Protein 6G7C (pdb70)

Solvent-accessible surface area: 114208 Å² total; per-residue (Å²): 118,133,71,144,58,32,95,100,25,4,34,112,0,0,102,31,0,21,128,115,32,35,91,45,20,6,0,5,22,0,32,4,22,1,11,9,31,63,24,109,74,53,29,165,62,40,90,61,62,94,0,100,66,79,50,33,71,71,110,81,18,83,108,3,118,71,31,19,131,78,37,81,66,28,1,5,110,113,0,4,106,21,2,18,134,23,41,32,15,0,18,0,2,35,0,0,2,60,0,0,106,104,44,65,42,36,82,1,3,96,2,3,14,81,31,0,25,84,3,0,151,109,25,81,49,0,94,120,14,10,12,57,93,35,41,58,1,17,15,104,93,0,47,138,88,48,130,70,40,48,136,57,0,34,94,66,31,44,123,89,49,10,37,25,0,2,43,4,0,19,92,84,3,63,140,38,182,52,57,56,48,58,6,60,0,8,6,11,1,0,51,3,1,32,94,68,54,8,110,5,0,1,105,9,16,16,46,52,7,70,75,23,0,63,110,44,24,3,56,130,3,17,41,27,13,7,98,123,2,81,71,78,10,122,96,120,37,38,97,96,108,207,33,8,95,109,4,5,31,110,0,0,108,62,7,16,113,127,51,36,87,39,18,4,1,4,18,0,26,7,18,4,14,11,24,52,33,112,74,56,32,149,58,61,94,63,76,80,8,97,64,81,41,35,58,68,116,77,28,32,110,21,57,42,35,13,121,76,37,81,54,23,6,2,111,133,0,8,98,16,6,8,136,21,34,18,14,0,46,0,3,33,5,0,2,53,0,0,86,58,54,29,48,40,70,0,5,113,4,1,10,81,30,0,23,79,5,0,149,110,22,82,46,0,104,119,16,9,13,61,98,23,46,74,3,16,21,102,81,0,36,169,82,86,83,34,48,132,64,2,47,116,99,51,62,121,103,43,3,41,24,0,1,47,10,0,25,56,72,0,50,103,47,191,76,45,38,51,50,3,61,0,16,17,14,3,0,57,13,0,32,125,69,48,13,127,33,0,1,118,27,22,15,52,39,10,90,75,17,0,53,122,38,18,5,49,132,2,11,42,25,10,19,107,160,5,101,91,75,40,117,224,75,66,90,91,54,4,28,152,8,0,91,61,1,11,117,129,41,32,93,25,17,7,0,3,32,0,32,5,22,6,9,9,38,78,33,102,85,46,24,154,61,43,102,62,62,94,2,78,70,81,35,35,63,81,114,72,26,97,84,10,111,78,31,20,139,73,38,79,55,34,8,3,93,104,0,4,98,10,1,16,128,28,34,19,15,0,21,0,2,29,0,0,0,56,0,0,111,98,48,64,48,34,69,0,6,116,4,2,13,80,22,0,27,90,10,1,156,116,24,78,40,0,106,135,9,9,10,58,106,27,45,63,4,23,30,98,80,0,53,178,87,92,74,48,42,128,66,2,42,113,80,36,60,119,93,35,6,49,35,0,1,50,9,0,28,103,85,9,58,153,46,188,45,44,42,53,84,8,60,0,9,20,14,2,0,54,6,1,32,109,66,54,12,89,13,0,0,102,15,21,10,56,38,8,67,43,19,0,55,98,51,25,2,46,123,3,6,42,21,5,17,104,142,3,94,80,77,26,122,140,194,75,38,93,86,53,5,33,130,9,0,99,94,3,16,113,150,32,35,87,41,10,8,0,5,34,0,23,4,22,6,14,10,41,49,30,62,17,29,21,100,59,63,74,75,62,84,6,105,80,78,49,30,80,82,118,106,24,93,114,17,117,64,25,9,128,80,33,84,67,25,4,3,94,101,0,6,115,15,2,35,133,22,40,22,10,0,28,0,0,40,2,0,1,58,0,0,112,107,46,58,38,43,74,0,5,96,5,2,4,85,20,0,18,78,6,2,84,119,22,58,46,0,42,116,7,6,18,58,100,29,51,54,2,20,22,96,87,0,38,151,78,30,64,161,88,48,80,127,53,3,42,97,59,27,8,34,56,20,5,42,28,0,2,44,12,0,25,98,91,3,63,149,35,201,39,41,36,54,71,9,58,1,7,24,20,1,0,87,3,1,56,94,55,52,13,118,5,0,1,45,5,11,6,52,51,7,55,68,22,0,65,112,49,28,2,53,136,3,10,42,23,6,11,110,134,3,89,88,85,10,140,152,72,202,50,32,84,123,26,1,42,94,0,0,99,47,2,12,136,119,37,32,85,45,18,10,0,4,18,0,32,4,23,0,6,13,25,50,27,114,74,44,23,181,60,51,93,67,72,93,1,104,75,79,46,32,50,63,117,81,17,79,98,9,105,67,34,21,139,81,39,81,67,28,2,4,108,108,0,6,117,19,2,33,123,23,39,31,14,1,30,0,3,36,1,0,1,62,0,0,104,110,40,58,45,40,71,0,1,97,1,2,13,63,26,1,18,83,6,0,155,118,30,74,50,0,102,126,11,8,20,61,94,25,38,69,3,15,27,102,81,0,34,104,87,39,82,154,73,170,58,11,27,48,34,17,123,67,2,48,130,73,40,62,153,96,43,12,42,14,0,1,42,15,0,18,94,85,8,59,157,57,194,56,41,32,53,62,6,21,3,8,0,4,1,0,46,7,1,34,120,64,55,7,61,28,0,2,73,3,9,15,49,54,7,74,64,28,0,58,121,29,19,0,56,127,2,15,29,24,13,9,85,100,0,90,79,66,5,95,86,150,39,62,109,90,98,201,41,7,102,104,9,4,32,99,1,0,98,51,1,15,124,136,48,35,88,38,19,4,0,3,20,0,34,6,19,2,9,8,18,49,35,122,68,36,28,144,52,71,88,66,68,92,2,121,71,89,45,44,47,71,124,90,15,67,82,17,119,74,28,14,126,88,34,89,54,30,4,2,116,119,0,6,114,16,4,27,138,21,34,16,17,0,30,0,3,30,2,0,0,59,0,0,98,110,48,57,56,41,61,0,6,109,3,1,15,63,31,0,23,82,4,1,140,112,25,95,39,0,95,129,7,8,20,66,92,29,38,71,6,13,27,99,72,0,37,166,78,55,120,94,40,36,146,63,2,56,127,71,65,68,122,96,46,7,49,15,0,2,54,22,0,23,105,98,8,62,136,44,187,58,49,35,54,69,6,61,3,5,20,13,2,0,61,17,1,38,136,70,57,10,120,18,0,5,109,15,10,10,50,40,6,48,68,18,0,70,103,27,21,0,72,124,2,12,26,24,10,12,105,130,4,77,97,87,6,100,260,77,54,100,106,67,2,39,150,6,0,96,80,0,14,104,135,42,41,89,34,28,5,0,2,18,0,26,7,30,4,17,9,17,47,30,96,81,51,30,165,31,60,92,71,68,106,0,113,55,88,54,45,57,82,122,95,25,87,70,10,142,84,30,18,130,71,21,84,76,44,5,5,85,116,0,8,109,19,5,49,156,41,30,34,10,0,42,0,5,20,1,0,0,39,0,0,107,104,66,55,42,55,56,0,20,131,3,0,27,74,22,0,32,86,2,6,158,84,22,100,49,0,103,148,13,12,18,64,97,30,49,58,2,11,13,95,85,1,58,176,103,77,90,43,45,130,62,3,44,122,77,26,67,131,98,43,4,37,26,0,0,39,7,0,20,99,95,8,49,154,53,180,48,46,51,51,74,7,54,0,10,12,9,3,0,55,3,1,33,113,76,50,13,99,34,0,2,95,11,18,13,66,45,8,62,65,15,0,63,106,42,23,2,60,138,2,11,32,20,7,13,92,138,3,91,84,75,9,108,248,79,43,87,105,64,6,28,128,7,0,92,73,2,19,134,174,50,37,86,28,21,14,0,4,23,1,29,5,19,8,14,12,31,79,37,109,71,50,36,169,60,49,95,60,60,90,3,97,68,76,48,22,60,77,122,69,28,75,101,4,132,76,34,21,129,71,33,74,82,22,2,5,93,118,0,4,120,16,6,10,135,19,31,15,15,0,34,0,1,24,3,0,6,28,0,0,49,76,42,50,66,26,54,0,13,100,6,0,12,82,26,0,26,70,3,5,139,106,29,72,43,0,111,119,12,8,10,59,88,28,48,72,3,19,23,114,88,0,54,116,67,77,75,43,39,121,39,2,46,123,64,29,65,146,90,42,11,49,22,0,1,41,2,0,25,33,68,4,64,114,52,185,50,48,39,50,52,6,62,1,3,18,13,1,0,64,4,1,39,115,71,50,17,109,22,0,2,130,5,10,12,56,44,5,79,49,22,0,58,100,39,26,1,45,137,5,8,37,22,4,14,90,150,4,91,90,71,36,130,103,150,35,55,75,97,105,172,24,8,87,82,12,4,36,122,2,0,91,60,0,15,122,120,31,42,106,31,17,4,0,4,16,0,36,6,19,9,6,8,27,58,36,118,68,47,30,163,39,64,80,61,65,101,3,116,64,80,41,32,63,76,120,64,46,94,83,6,105,70,32,14,141,64,38,83,62,33,1,3,112,99,0,2,86,6,3,20,138,29,39,20,19,0,24,0,0,29,2,0,1,63,0,0,103,107,60,61,46,41,68,1,5,102,2,1,19,59,34,0,14,77,9,1,130,112,15,78,41,0,87,128,8,10,17,53,95,43,36,65,4,20,20,67,49,0,39,87,82,81,92,41,46,137,38,1,41,83,66,36,60,137,106,32,14,50,23,0,1,40,10,0,18,65,49,7,58,97,45,177,54,57,42,52,83,4,65,1,11,11,10,2,0,63,1,1,28,105,84,45,5,88,16,0,0,126,27,17,14,58,40,7,79,61,19,0,75,112,58,28,2,58,142,3,11,38,25,5,13,94,138,1,87,94,67,15,116,122,105,125,58,155,62,27,101,103,23,2,42,133,0,0,110,49,0,12,143,101,29,30,89,39,13,9,0,5,29,0,31,6,21,3,8,8,40,48,30,115,74,54,18,164,34,61,101,74,73,97,1,98,62,87,41,30,62,75,118,82,12,69,70,8,130,66,32,19,135,80,36,85,65,26,3,3,99,122,0,4,99,10,2,30,128,23,34,27,10,0,36,0,1,39,3,0,1,61,0,0,106,130,41,66,43,33,76,0,6,104,3,2,11,72,20,0,18,77,4,1,155,110,20,87,53,0,93,138,11,9,15,53,88,26,51,71,3,12,30,100,90,0,46,167,89,89,99,40,58,124,59,0,37,98,74,48,65,132,104,46,17,38,25,0,2,46,3,0,17,95,96,11,82,151,53,189,47,51,36,56,65,7,63,1,10,18,11,4,0,68,1,3,50,98,60,66,14,122,20,0,2,96,18,16,16,58,26,3,76,43,25,0,55,106,49,26,4,49,134,4,12,38,21,6,8,97,151,3,89,86,90,5,98

Radius of gyration: 57.13 Å; Cα contacts (8 Å, |Δi|>4): 2714; chains: 10; bounding box: 123×148×170 Å

InterPro domains:
  IPR010657 ImpA, N-terminal [PF06812] (13-111)
  IPR017739 Type VI secretion system-associated, VCA0119 [PF16989] (229-471)
  IPR017739 Type VI secretion system-associated, VCA0119 [TIGR03362] (7-473)

Sequence (2342 aa):
SNDRAWRQTQLKVAELLIERQPEVAVGYRLRRHAVWAGITAVPMSGAGNKTPLAPMSADMVDEYRAAMNAPDQGLWQRIEQSLTLAPYWFEGHRLSAEVAEKLGFGAVAQAIAEELGTFLQRLPALRELAFSDGSPFLSPECSRWLQGLAEEVAQRHGEQGIAAALALLDERIAQLKEPRDRFHALLVQAELLAQEGMEALARQHYQHLWQEASRLGLSHWEPGLVNRLESLAADVDSSNDRAWRQTQLKVAELLIERQPEVAVGYRLRRHAVWAGITAVPMSGAGNKTPLAPMSADMVDEYRAAMNAPDQGLWQRIEQSLTLAPYWFEGHRLSAEVAEKLGFGAVAQAIAEELGTFLQRLPALRELAFSDGSPFLSPECSRWLGLAEEVAQRHGEQGIAAALALLDERIAQLKEPRDRFHALLVQAELLAQEGMEALARQHYQHLWQEASRLGLSHWEPGLVNRLESLAARAWRQTQLKVAELLIERQPEVAVGYRLRRHAVWAGITAVPMSGAGNKTPLAPMSADMVDEYRAAMNAPDQGLWQRIEQSLTLAPYWFEGHRLSAEVAEKLGFGAVAQAIAEELGTFLQRLPALRELAFSDGSPFLSPECSRWLGLAEEVAQRHGEQGIAAALALLDERIAQLKEPRDRFHALLVQAELLAQEGMEALARQHYQHLWQEASRLGLSHWEPGLVNRLESLAADRAWRQTQLKVAELLIERQPEVAVGYRLRRHAVWAGITAVPMSGAGNKTPLAPMSADMVDEYRAAMNAPDQGLWQRIEQSLTLAPYWFEGHRLSAEVAEKLGFGAVAQAIAEELGTFLQRLPALRELAFSDGSPFLSPECSRWLQPGLAEEVAQRHGEQGIAAALALLDERIAQLKEPRDRFHALLVQAELLAQEGMEALARQHYQHLWQEASRLGLSHWEPGLVNRLESLAANDRAWRQTQLKVAELLIERQPEVAVGYRLRRHAVWAGITAVPMSGAGNKTPLAPMSADMVDEYRAAMNAPDQGLWQRIEQSLTLAPYWFEGHRLSAEVAEKLGFGAVAQAIAEELGTFLQRLPALRELAFSDGSPFLSPECSRWLQPGIGEAGLAEEVAQRHGEQGIAAALALLDERIAQLKEPRDRFHALLVQAELLAQEGMEALARQHYQHLWQEASRLGLSHWEPGLVNRLESLAADVDSSNDRAWRQTQLKVAELLIERQPEVAVGYRLRRHAVWAGITAVPMSGAGNKTPLAPMSADMVDEYRAAMNAPDQGLWQRIEQSLTLAPYWFEGHRLSAEVAEKLGFGAVAQAIAEELGTFLQRLPALRELAFSDGSPFLSPECSRWLQGLAEEVAQRHGEQGIAAALALLDERIAQLKEPRDRFHALLVQAELLAQEGMEALARQHYQHLWQEASRLGLSHWEPGLVNRLESLAARAWRQTQLKVAELLIERQPEVAVGYRLRRHAVWAGITAVPMSGAGNKTPLAPMSADMVDEYRAAMNAPDQGLWQRIEQSLTLAPYWFEGHRLSAEVAEKLGFGAVAQAIAEELGTFLQRLPALRELAFSDGSPFLSPECSRWLGLAEEVAQRHGEQGIAAALALLDERIAQLKEPRDRFHALLVQAELLAQEGMEALARQHYQHLWQEASRLGLSHWEPGLVNRLESLAARAWRQTQLKVAELLIERQPEVAVGYRLRRHAVWAGITAVPMSGAGNKTPLAPMSADMVDEYRAAMNAPDQGLWQRIEQSLTLAPYWFEGHRLSAEVAEKLGFGAVAQAIAEELGTFLQRLPALRELAFSDGSPFLSPECSRWLGLAEEVAQRHGEQGIAAALALLDERIAQLKEPRDRFHALLVQAELLAQEGMEALARQHYQHLWQEASRLGLSHWEPGLVNRLESLAADVDSSNDRAWRQTQLKVAELLIERQPEVAVGYRLRRHAVWAGITAVPMSGAGNKTPLAPMSADMVDEYRAAMNAPDQGLWQRIEQSLTLAPYWFEGHRLSAEVAEKLGFGAVAQAIAEELGTFLQRLPALRELAFSDGSPFLSPECSRWLGLAEEVAQRHGEQGIAAALALLDERIAQLKEPRDRFHALLVQAELLAQEGMEALARQHYQHLWQEASRLGLSHWEPGLVNRLESLAASSNDRAWRQTQLKVAELLIERQPEVAVGYRLRRHAVWAGITAVPMSGAGNKTPLAPMSADMVDEYRAAMNAPDQGLWQRIEQSLTLAPYWFEGHRLSAEVAEKLGFGAVAQAIAEELGTFLQRLPALRELAFSDGSPFLSPECSRWLGLAEEVAQRHGEQGIAAALALLDERIAQLKEPRDRFHALLVQAELLAQEGMEALARQHYQHLWQEASRLGLSHWEPGLVNRLESLAA

Nearest PDB structures (foldseek):
  6g7c-assembly1_E  TM=1.004E+00  e=1.203E-33  Aeromonas hydrophila subsp. hydrophila ATCC 7966
  6g7c-assembly1_A  TM=6.457E-01  e=1.655E-28  Aeromonas hydrophila subsp. hydrophila ATCC 7966
  6g7c-assembly1_C  TM=6.228E-01  e=1.190E-28  Aeromonas hydrophila subsp. hydrophila ATCC 7966
  6g7c-assembly1_H  TM=6.199E-01  e=2.913E-28  Aeromonas hydrophila subsp. hydrophila ATCC 7966
  6g7b-assembly2_A  TM=9.963E-01  e=7.318E-18  Aeromonas hydrophila subsp. hydrophila ATCC 7966

Foldseek 3Di:
DVCVVVLVVLLVQLVVVCVVPVLDAPSVLSLLCSQPVVPDADADADDQQAGAADDDPVVVVVVLVVCLVPADPVSLVVLSVVCSVGVLQCVSLQSNLSSCVVVVSPVNSVNSQVSVVVSCVNHVVQQRHDHNVRAHSCHLVNVVVNAVQLNVQVVCCNVPNLVSSVVVLVVVCVDDPDVVSVLVSLLSVLVSCVVVPPLVVSLVSLVCSLVVCVVVVCCVPPVVVNVVSVVSND/DDDDDDLVSNLVVLVVVLVVVCVVPVLDAVSVLSLLCSALVVPQADADADPQQEHAADDPDPVVVVVLVVCLLPDDPVSLVVLSVVCRVDVLQLVSLQVNLSRCVLVPNVVNSVSSLVSVVVSCVNHVCLCRHCYPVSHHSADPVSVVVVPLLVPLVVLCVVPNLVRSVSVLVSVLSPDPDPVVVLVSLLSNLVSCVVNPVLVVSLVSLVVNLVVCVVVPCCVPVVVSNVVSVVRHD/DVVLVVLVVQLVCCCVVPVLDAVSLLSLLCSQPVVCQDDADADDQQEHAAADPDPVVVVVLVVCLVPDDVVSLVVLSVVCRVSVQQCVSLQSNLSSCVVVVSNVNNVRSLVSVVVSCVNVVSQQSHCYDVNHHSADPVVVVVCDLLVVLVVCCVVPNPVVSVVVLVVVLVPDDDPVVNLVSLVSVLVSCVVNPVLQVSLVSLVVSLVVCVVVPCCVPPVVCNVVSVVSND/DLVVLVVLVVQLCVVCVVPVLDCPSVLSLLCSQQVVDPADADADDQAEHAAADDPPVVVVVLVVCLVPDDPVSLVVLSVVCSPVVLQLVSLVSNLSRCVVVVSVVNSVVSLVSVLVRCLSHVCLQRHHYNVGHHSAHPVNLVSNDDVLLVVLVVVCRSHNVVRSVVVLVVVVVPDDDVVRVLVSVVSVLVSVVVVPPLPVSLVVLVVSLVVCVVVVCCVPVVVVNVVSVVSND/DLVVVLVVLLVVLVVVCVVPVLDAPSLLSLLCSQCVPPDADADADVQLAHQAAADDVVVVVVLVVCQVPADPVSLVVLVVVCSVVVLQLVSLQVNLSRCVVNPRNVNSVNSLVSVVVVCVSYVSQQRHHYNVNHHSADPVSVLSNDDDDVLCVVLVVLVVVCVVDNLVVSVVVLVVVLVPDDDPVVVLSSLLSVLVSCVVVPNLPVSLVSLVVSLCVVVVVVCCVPVVVVNVVSVVSND/DDADDPLVSNLVVLLVVLCVVCVPPVLDAPSLLSLLCSQLVPPDADADADPQQEHAADDDDPVVVVVLVVCQVPDDVVSLVVLSVVCSVPVLQLVSLVSNLSSCVVVPSNVNSVNSLVSVVVSCVSYVSLQSHDYNVRHRSADPVNVVVNHPLCPVLVVVCVPDHLVVSVVVLVVVVVDDPDVVVVLVSLVSVLVSCCVVPVVPVNLVSLVVSLVVCVVVPCCVPVVVSNVVSVVSND/DCVLVVQVVQLVCLCVVPVQALCSPLSNLCSQPVVPLDDADDDDQQAGAADDDDPVVVVVLVVCLVPQDPVNLVVLSVCCRVPVLQCVSLQSNLSSCVPVPSPSHNLRSLVSVVVVCVRDVPQQSHHHNVRHHSQDPVNVVVRPVLVVLVVVCVPDNLVRSVVSLVVVLVPDDDVVVVLVSLLSVLVSCVVNPNLVVSLVSLVVVLVVCVVVPCCVPPNVCNVVSVVSND/DVVLVVLVVVLVVVCVVDPLALPSLLSLLCSQCVVDQADADADDQQAHAADDDDPVVVVVLVVCQVPADPVSLVVLSVSCSVRVLQLVSLCSNLSRCLVVPSPSNNVSSLVSVVVVCVNHVVLQRHDYNVNHRSQDPVNVCVVPLLVVLVVVCVVPNLVVSVVSLVSVVVVDDDPVVVLVSLLSVLVNVVVVVVLPVSLVSLVVSLVVCVVVPCCVPVVVVSVVSVVSND/DDADDDLVRNLVVLLVQLVVVCVVPVLDAVSVLSLLCSAQVVPQADADDDPQQEHQADDDDPVVVVVLVPCLVPLDPVSLVVLSVVCNVVVLQLVSLQSNLSSCVVVPSNVNSVNSLVSVVVSCVNHVVLQSHAYNVRHHSADVVSVVVNPLLVVLVVCCVPPHLVRSVVVLVVVLVPDPDPVVNLVSLLSVLVSCVVVPNLPVSLVSLVVSLVVCVVVPCCVPPVVSNVVSVVSND/DVVLVVVLVVLLVQLVVVCVVPVLDQPSVLSNLCSQQVVDDADADAPDPQEHAADDDDPVVVVVLVVCLVPDDPVSLVVLSVVCSVVVLQLVSLQSSLSRCVVVPSPVNSVVSLVSVVVRCVNHVVQCAHPYNVRHHSADPVRVVVHPLLCVLLVCVVPPNNVVSVVVLVVVVVVDDDVVSVLVSLVSVLVSCCVVVDLDVSLVSLVVNLCVVVVVVCCVPVVVVNVVSVVSND

B-factor: mean 99.33, std 31.74, range [35.68, 262.13]

Organism: Aeromonas hydrophila subsp. hydrophila (strain ATCC 7966 / DSM 30187 / BCRC 13018 / CCUG 14551 / JCM 1027 / KCTC 2358 / NCIMB 9240 / NCTC 8049) (NCBI:txid380703)

Secondary structure (DSSP, 8-state):
-HHHHHHHHHHHHHHHHHHS-TT-HHHHHHHHHHHHSS--S-----TTSB-S-----HHHHHHHHHHTTS--HHHHHHHHHHHHHSTT-HHHHHHHHHHHHHTT-HHHHHHHHHHHHHHHHHSGGGGG-B-TT--BSS-HHHHHHT---HHHHHHHHHHS-HHHHHHHHHHHHTS--SHHHHHHHHHHHHHHHHHTT-HHHHHHHHHHHHHHHHHHTGGGT-HHHHHHHHHHT-/-----SHHHHHHHHHHHHHHHHHH-TT-SHHHHHHHHHHHTT--SPPP--SSSB-S-PPP-HHHHHHHHHHTSS--HHHHHHHHHHHHHSTT-HHHHHHHHHHHHHTT-HHHHHHHHHHHHHHHHHSGGGGT-B-TTS-BSS-SHHHHT---TTHHHHHHHHS-HHHHHHHHHHHHHT--SHHHHHHHHHHHHHHHHHHT-HHHHHHHHHHHHHHHHHHTTTSSSHHHHHHHHTS--/-HHHHHHHHHHHHHHHHHH-TT-THHHHHHHHHHTSS--S-----GGGEES-----HHHHHHHHHHTTS--HHHHHHHHHHHTTSTT-HHHHHHHHHHHHHHT-HHHHHHHHHHHHHHHHH-GGGGT-EETT--BSS-HHHHHHH----SSHHHHHHHHHHHHHS-HHHHHHHHHHHHTT---HHHHHHHHHHHHHHHHTTT-HHHHHHHHHHHHHHHHHHTGGGSSHHHHHHHHHHT-/----SSHHHHHHHHHHHHHHHHHS-TT-THHHHHHHHHHHTT--SPPP--SSSB-S-PPP-HHHHHHHHHHSSS--HHHHHHHHHHHHH-TT-HHHHHHHHHHHHHHT-HHHHHHHHHHHHHHHHH-THHHH-B-TTS-BSS-TTTTTTT--HHHHHHHHTTSS-HHHHHHHHHHHHTS---HHHHHHHHHHHHHHHHHHT-HHHHHHHTHHHHHHHHHHTTTSSSHHHHHHHHHTT-/-----SHHHHHHHHHHHHHHHHHS-TT-HHHHHHHHHHHHSS--SPPP--TTSB-S-----HHHHHHHHHGGGS--HHHHHHHHHHHHHSTT-THHHHHHHHHHHHHT-HHHHHHHHHHHHHHHHH-THHHH-B-TTS-BSS-HHHHHT---HHHHHHHHHHS-HHHHHHHHHHHHHT--SHHHHHHHHHHHHHHHHHHT-HHHHHHHHHHHHHHHHHHTGGGS-HHHHHHHHHH--/--STTHHHHHHHHHHHHHHHH-TT-THHHHHHHHHHHTS--S----TTTS--SPPPP-HHHHHHHHHHTTS--HHHHHHHHHHHHH-TT-HHHHHHHHHHHHHTT-HHHHHHHHHHHHHHHTT-GGGGT-B-TTS-BSS-HHHHH----TTTHHHHHHSS-HHHHHHHHHHHHTT--SHHHHHHHHHHHHHHHHTTT-SHHHHHHHHHHHHHHHTTTGGGS-HHHHHHHHHHH-/-HHHHHHHHHHHHHHHS-TT-SHHHHHHHHHHHTT--SPPP--TTSB-SS--S-HHHHHHHHHTSSS--HHHHHHHHHHHHHSTT-TTHHHHHHHHHHHTT-HHHHHHHHHHHHHHHHH-THHHH-B-SSS-BSS-HHHHTT--HHHHHHHHHHHS-HHHHHHHHHHHHHT--SHHHHHHHHHHHHHHHHHTT-HHHHHHHHHHHHHHHHTTTGGGS-HHHHHHHHHHH-/--HHHHHHHHHHHHHHHT-TT-HHHHHHHHHHHHTT--SPPP--SSS--SS--S-HHHHHHHHHHTTS--HHHHHHHHHHHHH-TT-HHHHHHHHHHHHHTT-HHHHHHHHHHHHHHHTTSGGGGT-B-TTS-BSS-HHHHHHT---HHHHHHHHHHHS-STTHHHHHHHHHTS--SHHHHHHHHHHHHHHHHHHT-HHHHHHHHHHHHHHHHHTTTTSS-HHHHHHHHHTT-/--HHHHTHHHHTHHHHS-TT-SSTTHHHHHHHSSS--SPPP--TTSB-S-----HHHHHHHHTTSSS--TTTHHHHHTHHHHSTT--SHHHHTHHHHHHHS-HHHHTTTSSHHHHHTTT-GGGSS-B-TTS-BSS-TTHHHH---HHHHHHHHHHS-HHHHHHHHHHHHTT---HHHHHHHHHHHHHHHHHHT-HHHHHHHHHHHHHHHHTTTTTTSSHHHHHHHHHHH-/-TTHHHHTTTHHHHHHH-SS-THHHHHHHHHHHSS--SPPP--TTSB-SSPPP-HHHHHHHHHTTSS--HHHHHHHHHTTTSSTT-TTHHHHHHHHHHHSS-HHHHSTTHHHHTTHHHHSTTGGG-B-TTS-BSS-HHHHHT--HHHHHHHHHHHS-HHHHHHHHHHHHTT--SHHHHHHHHHHHHHHHHTTT-HHHHHHHTTTTHHHHHTTTTTTSSHHHHHHHHSS--

Structure (mmCIF, N/CA/C/O backbone):
data_6G7C
#
_entry.id   6G7C
#
_cell.length_a   70.034
_cell.length_b   202.076
_cell.length_c   139.013
_cell.angle_alpha   90.00
_cell.angle_beta   90.72
_cell.angle_gamma   90.00
#
_symmetry.space_group_name_H-M   'P 1 21 1'
#
loop_
_atom_site.group_PDB
_atom_site.id
_atom_site.type_symbol
_atom_site.label_atom_id
_atom_site.label_alt_id
_atom_site.label_comp_id
_atom_site.label_asym_id
_atom_site.label_entity_id
_atom_site.label_seq_id
_atom_site.pdbx_PDB_ins_code
_atom_site.Cartn_x
_atom_site.Cartn_y
_atom_site.Cartn_z
_atom_site.occupancy
_atom_site.B_iso_or_equiv
_atom_site.auth_seq_id
_atom_site.auth_comp_id
_atom_site.auth_asym_id
_atom_site.auth_atom_id
_atom_site.pdbx_PDB_model_num
ATOM 1 N N . SER A 1 21 ? -22.842 8.309 161.856 1.00 124.65 229 SER A N 1
ATOM 2 C CA . SER A 1 21 ? -23.238 6.879 161.663 1.00 125.86 229 SER A CA 1
ATOM 3 C C . SER A 1 21 ? -23.237 6.406 160.196 1.00 128.77 229 SER A C 1
ATOM 4 O O . SER A 1 21 ? -23.284 5.203 159.957 1.00 137.97 229 SER A O 1
ATOM 7 N N . ASN A 1 22 ? -23.185 7.312 159.214 1.00 126.50 230 ASN A N 1
ATOM 8 C CA . ASN A 1 22 ? -23.137 6.866 157.808 1.00 125.14 230 ASN A CA 1
ATOM 9 C C . ASN A 1 22 ? -21.723 6.392 157.450 1.00 116.27 230 ASN A C 1
ATOM 10 O O . ASN A 1 22 ? -21.559 5.411 156.728 1.00 113.34 230 ASN A O 1
ATOM 15 N N . ASP A 1 23 ? -20.704 7.066 157.983 1.00 114.67 231 ASP A N 1
ATOM 16 C CA . ASP A 1 23 ? -19.311 6.643 157.763 1.00 110.30 231 ASP A CA 1
ATOM 17 C C . ASP A 1 23 ? -19.012 5.298 158.456 1.00 107.25 231 ASP A C 1
ATOM 18 O O . ASP A 1 23 ? -17.865 4.890 158.555 1.00 103.41 231 ASP A O 1
ATOM 23 N N . ARG A 1 24 ? -20.056 4.643 158.966 1.00 108.32 232 ARG A N 1
ATOM 24 C CA . ARG A 1 24 ? -19.961 3.284 159.473 1.00 106.78 232 ARG A CA 1
ATOM 25 C C . ARG A 1 24 ? -19.802 2.448 158.219 1.00 100.29 232 ARG A C 1
ATOM 26 O O . ARG A 1 24 ? -18.745 1.846 157.996 1.00 84.53 232 ARG A O 1
ATOM 34 N N . ALA A 1 25 ? -20.853 2.458 157.383 1.00 97.41 233 ALA A N 1
ATOM 35 C CA . ALA A 1 25 ? -20.869 1.690 156.128 1.00 88.56 233 ALA A CA 1
ATOM 36 C C . ALA A 1 25 ? -19.634 2.021 155.297 1.00 79.15 233 ALA A C 1
ATOM 37 O O . ALA A 1 25 ? -19.040 1.126 154.691 1.00 80.32 233 ALA A O 1
ATOM 39 N N . TRP A 1 26 ? -19.226 3.289 155.305 1.00 66.64 234 TRP A N 1
ATOM 40 C CA . TRP A 1 26 ? -18.040 3.680 154.576 1.00 66.32 234 TRP A CA 1
ATOM 41 C C . TRP A 1 26 ? -16.792 2.980 155.100 1.00 65.86 234 TRP A C 1
ATOM 42 O O . TRP A 1 26 ? -15.921 2.615 154.327 1.00 62.09 234 TRP A O 1
ATOM 53 N N . ARG A 1 27 ? -16.692 2.800 156.406 1.00 72.72 235 ARG A N 1
ATOM 54 C CA . ARG A 1 27 ? -15.532 2.108 156.950 1.00 79.70 235 ARG A CA 1
ATOM 55 C C . ARG A 1 27 ? -15.617 0.631 156.573 1.00 79.77 235 ARG A C 1
ATOM 56 O O . ARG A 1 27 ? -14.610 0.040 156.189 1.00 81.61 235 ARG A O 1
ATOM 64 N N . GLN A 1 28 ? -16.816 0.044 156.665 1.00 77.45 236 GLN A N 1
ATOM 65 C CA . GLN A 1 28 ? -17.009 -1.383 156.340 1.00 74.68 236 GLN A CA 1
ATOM 66 C C . GLN A 1 28 ? -16.695 -1.644 154.886 1.00 66.61 236 GLN A C 1
ATOM 67 O O . GLN A 1 28 ? -16.032 -2.618 154.522 1.00 63.92 236 GLN A O 1
ATOM 73 N N . THR A 1 29 ? -17.183 -0.746 154.055 1.00 61.53 237 THR A N 1
ATOM 74 C CA . THR A 1 29 ? -16.881 -0.777 152.645 1.00 60.78 237 THR A CA 1
ATOM 75 C C . THR A 1 29 ? -15.357 -0.886 152.438 1.00 57.80 237 THR A C 1
ATOM 76 O O . THR A 1 29 ? -14.877 -1.795 151.761 1.00 57.95 237 THR A O 1
ATOM 80 N N . GLN A 1 30 ? -14.611 0.020 153.066 1.00 57.46 238 GLN A N 1
ATOM 81 C CA . GLN A 1 30 ? -13.159 0.037 152.959 1.00 56.31 238 GLN A CA 1
ATOM 82 C C . GLN A 1 30 ? -12.569 -1.270 153.433 1.00 62.03 238 GLN A C 1
ATOM 83 O O . GLN A 1 30 ? -11.436 -1.586 153.086 1.00 65.96 238 GLN A O 1
ATOM 89 N N . LEU A 1 31 ? -13.303 -2.011 154.261 1.00 63.76 239 LEU A N 1
ATOM 90 C CA . LEU A 1 31 ? -12.781 -3.268 154.785 1.00 66.95 239 LEU A CA 1
ATOM 91 C C . LEU A 1 31 ? -13.056 -4.402 153.852 1.00 65.12 239 LEU A C 1
ATOM 92 O O . LEU A 1 31 ? -12.153 -5.189 153.556 1.00 64.89 239 LEU A O 1
ATOM 97 N N . LYS A 1 32 ? -14.300 -4.492 153.394 1.00 66.19 240 LYS A N 1
ATOM 98 C CA . LYS A 1 32 ? -14.669 -5.550 152.464 1.00 64.38 240 LYS A CA 1
ATOM 99 C C . LYS A 1 32 ? -13.698 -5.583 151.318 1.00 59.60 240 LYS A C 1
ATOM 100 O O . LYS A 1 32 ? -13.165 -6.643 150.993 1.00 60.84 240 LYS A O 1
ATOM 106 N N . VAL A 1 33 ? -13.445 -4.411 150.743 1.00 53.52 241 VAL A N 1
ATOM 107 C CA . VAL A 1 33 ? -12.527 -4.292 149.619 1.00 53.34 241 VAL A CA 1
ATOM 108 C C . VAL A 1 33 ? -11.100 -4.727 150.015 1.00 56.75 241 VAL A C 1
ATOM 109 O O . VAL A 1 33 ? -10.355 -5.313 149.219 1.00 55.09 241 VAL A O 1
ATOM 113 N N . ALA A 1 34 ? -10.740 -4.458 151.261 1.00 62.55 242 ALA A N 1
ATOM 114 C CA . ALA A 1 34 ? -9.454 -4.868 151.789 1.00 67.32 242 ALA A CA 1
ATOM 115 C C . ALA A 1 34 ? -9.438 -6.378 151.880 1.00 70.46 242 ALA A C 1
ATOM 116 O O . ALA A 1 34 ? -8.515 -7.028 151.399 1.00 72.52 242 ALA A O 1
ATOM 118 N N . GLU A 1 35 ? -10.465 -6.934 152.511 1.00 76.97 243 GLU A N 1
ATOM 119 C CA . GLU A 1 35 ? -10.612 -8.387 152.601 1.00 86.22 243 GLU A CA 1
ATOM 120 C C . GLU A 1 35 ? -10.337 -9.010 151.216 1.00 80.77 243 GLU A C 1
ATOM 121 O O . GLU A 1 35 ? -9.457 -9.874 151.063 1.00 73.21 243 GLU A O 1
ATOM 127 N N . LEU A 1 36 ? -11.073 -8.511 150.222 1.00 71.13 244 LEU A N 1
ATOM 128 C CA . LEU A 1 36 ? -10.990 -8.970 148.841 1.00 63.70 244 LEU A CA 1
ATOM 129 C C . LEU A 1 36 ? -9.625 -8.784 148.235 1.00 61.85 244 LEU A C 1
ATOM 130 O O . LEU A 1 36 ? -9.025 -9.747 147.782 1.00 72.69 244 LEU A O 1
ATOM 135 N N . LEU A 1 37 ? -9.133 -7.554 148.225 1.00 57.75 245 LEU A N 1
ATOM 136 C CA . LEU A 1 37 ? -7.805 -7.248 147.670 1.00 60.31 245 LEU A CA 1
ATOM 137 C C . LEU A 1 37 ? -6.643 -8.148 148.163 1.00 64.74 245 LEU A C 1
ATOM 138 O O . LEU A 1 37 ? -5.565 -8.209 147.539 1.00 57.03 245 LEU A O 1
ATOM 143 N N . ILE A 1 38 ? -6.871 -8.775 149.321 1.00 74.42 246 ILE A N 1
ATOM 144 C CA . ILE A 1 38 ? -5.931 -9.690 149.995 1.00 79.94 246 ILE A CA 1
ATOM 145 C C . ILE A 1 38 ? -6.245 -11.156 149.645 1.00 75.26 246 ILE A C 1
ATOM 146 O O . ILE A 1 38 ? -5.331 -11.982 149.504 1.00 61.37 246 ILE A O 1
ATOM 151 N N . GLU A 1 39 ? -7.545 -11.465 149.559 1.00 77.25 247 GLU A N 1
ATOM 152 C CA . GLU A 1 39 ? -8.028 -12.784 149.162 1.00 74.31 247 GLU A CA 1
ATOM 153 C C . GLU A 1 39 ? -7.489 -12.989 147.774 1.00 72.93 247 GLU A C 1
ATOM 154 O O . GLU A 1 39 ? -6.793 -13.952 147.519 1.00 79.42 247 GLU A O 1
ATOM 160 N N . ARG A 1 40 ? -7.770 -12.043 146.887 1.00 73.86 248 ARG A N 1
ATOM 161 C CA . ARG A 1 40 ? -7.293 -12.126 145.520 1.00 72.03 248 ARG A CA 1
ATOM 162 C C . ARG A 1 40 ? -5.755 -12.113 145.456 1.00 67.56 248 ARG A C 1
ATOM 163 O O . ARG A 1 40 ? -5.150 -12.807 144.649 1.00 70.36 248 ARG A O 1
ATOM 171 N N . GLN A 1 41 ? -5.116 -11.364 146.336 1.00 67.34 249 GLN A N 1
ATOM 172 C CA . GLN A 1 41 ? -3.656 -11.270 146.328 1.00 67.31 249 GLN A CA 1
ATOM 173 C C . GLN A 1 41 ? -3.080 -11.005 147.735 1.00 66.27 249 GLN A C 1
ATOM 174 O O . GLN A 1 41 ? -2.871 -9.843 148.126 1.00 66.99 249 GLN A O 1
ATOM 180 N N . PRO A 1 42 ? -2.828 -12.068 148.501 1.00 60.97 250 PRO A N 1
ATOM 181 C CA . PRO A 1 42 ? -2.211 -11.909 149.801 1.00 63.06 250 PRO A CA 1
ATOM 182 C C . PRO A 1 42 ? -0.784 -11.369 149.729 1.00 68.30 250 PRO A C 1
ATOM 183 O O . PRO A 1 42 ? -0.288 -10.846 150.722 1.00 79.11 250 PRO A O 1
ATOM 187 N N . GLU A 1 43 ? -0.120 -11.504 148.586 1.00 65.85 251 GLU A N 1
ATOM 188 C CA . GLU A 1 43 ? 1.234 -10.970 148.416 1.00 66.81 251 GLU A CA 1
ATOM 189 C C . GLU A 1 43 ? 1.308 -9.485 147.986 1.00 65.25 251 GLU A C 1
ATOM 190 O O . GLU A 1 43 ? 2.387 -9.011 147.632 1.00 59.66 251 GLU A O 1
ATOM 196 N N . VAL A 1 44 ? 0.185 -8.760 148.009 1.00 67.70 252 VAL A N 1
ATOM 197 C CA . VAL A 1 44 ? 0.157 -7.370 147.547 1.00 70.88 252 VAL A CA 1
ATOM 198 C C . VAL A 1 44 ? -0.407 -6.426 148.593 1.00 71.82 252 VAL A C 1
ATOM 199 O O . VAL A 1 44 ? -1.566 -6.554 149.038 1.00 70.32 252 VAL A O 1
ATOM 203 N N . ALA A 1 45 ? 0.403 -5.406 148.860 1.00 67.18 253 ALA A N 1
ATOM 204 C CA . ALA A 1 45 ? 0.187 -4.422 149.911 1.00 57.73 253 ALA A CA 1
ATOM 205 C C . ALA A 1 45 ? -1.170 -3.753 149.990 1.00 52.48 253 ALA A C 1
ATOM 206 O O . ALA A 1 45 ? -1.896 -3.916 150.965 1.00 44.36 253 ALA A O 1
ATOM 208 N N . VAL A 1 46 ? -1.495 -2.981 148.964 1.00 53.67 254 VAL A N 1
ATOM 209 C CA . VAL A 1 46 ? -2.700 -2.161 148.992 1.00 55.13 254 VAL A CA 1
ATOM 210 C C . VAL A 1 46 ? -3.895 -2.726 149.779 1.00 54.65 254 VAL A C 1
ATOM 211 O O . VAL A 1 46 ? -4.554 -1.994 150.515 1.00 57.67 254 VAL A O 1
ATOM 215 N N . GLY A 1 47 ? -4.190 -4.010 149.639 1.00 57.16 255 GLY A N 1
ATOM 216 C CA . GLY A 1 47 ? -5.357 -4.563 150.334 1.00 58.31 255 GLY A CA 1
ATOM 217 C C . GLY A 1 47 ? -5.268 -4.223 151.803 1.00 57.84 255 GLY A C 1
ATOM 218 O O . GLY A 1 47 ? -6.172 -3.614 152.379 1.00 51.86 255 GLY A O 1
ATOM 219 N N . TYR A 1 48 ? -4.121 -4.600 152.363 1.00 62.38 256 TYR A N 1
ATOM 220 C CA . TYR A 1 48 ? -3.776 -4.402 153.753 1.00 63.49 256 TYR A CA 1
ATOM 221 C C . TYR A 1 48 ? -3.733 -2.938 154.081 1.00 59.69 256 TYR A C 1
ATOM 222 O O . TYR A 1 48 ? -4.120 -2.533 155.178 1.00 55.22 256 TYR A O 1
ATOM 231 N N . ARG A 1 49 ? -3.219 -2.152 153.135 1.00 57.20 257 ARG A N 1
ATOM 232 C CA . ARG A 1 49 ? -3.109 -0.711 153.325 1.00 54.74 257 ARG A CA 1
ATOM 233 C C . ARG A 1 49 ? -4.422 -0.031 153.467 1.00 51.20 257 ARG A C 1
ATOM 234 O O . ARG A 1 49 ? -4.486 0.958 154.184 1.00 57.42 257 ARG A O 1
ATOM 242 N N . LEU A 1 50 ? -5.438 -0.504 152.740 1.00 47.68 258 LEU A N 1
ATOM 243 C CA . LEU A 1 50 ? -6.769 0.069 152.831 1.00 47.14 258 LEU A CA 1
ATOM 244 C C . LEU A 1 50 ? -7.386 -0.271 154.185 1.00 50.36 258 LEU A C 1
ATOM 245 O O . LEU A 1 50 ? -8.094 0.543 154.792 1.00 49.94 258 LEU A O 1
ATOM 250 N N . ARG A 1 51 ? -7.107 -1.482 154.653 1.00 53.67 259 ARG A N 1
ATOM 251 C CA . ARG A 1 51 ? -7.594 -1.949 155.960 1.00 58.13 259 ARG A CA 1
ATOM 252 C C . ARG A 1 51 ? -7.192 -1.038 157.101 1.00 55.04 259 ARG A C 1
ATOM 253 O O . ARG A 1 51 ? -7.907 -0.925 158.094 1.00 51.70 259 ARG A O 1
ATOM 261 N N . ARG A 1 52 ? -6.013 -0.449 156.957 1.00 56.61 260 ARG A N 1
ATOM 262 C CA . ARG A 1 52 ? -5.523 0.527 157.894 1.00 59.98 260 ARG A CA 1
ATOM 263 C C . ARG A 1 52 ? -6.402 1.758 157.820 1.00 56.10 260 ARG A C 1
ATOM 264 O O . ARG A 1 52 ? -6.986 2.156 158.816 1.00 56.93 260 ARG A O 1
ATOM 272 N N . HIS A 1 53 ? -6.534 2.352 156.643 1.00 54.75 261 HIS A N 1
ATOM 273 C CA . HIS A 1 53 ? -7.333 3.558 156.552 1.00 56.99 261 HIS A CA 1
ATOM 274 C C . HIS A 1 53 ? -8.759 3.370 157.125 1.00 58.23 261 HIS A C 1
ATOM 275 O O . HIS A 1 53 ? -9.374 4.315 157.614 1.00 64.29 261 HIS A O 1
ATOM 282 N N . ALA A 1 54 ? -9.282 2.156 157.089 1.00 57.39 262 ALA A N 1
ATOM 283 C CA . ALA A 1 54 ? -10.610 1.904 157.624 1.00 56.60 262 ALA A CA 1
ATOM 284 C C . ALA A 1 54 ? -10.649 2.044 159.141 1.00 58.19 262 ALA A C 1
ATOM 285 O O . ALA A 1 54 ? -11.689 2.365 159.712 1.00 60.62 262 ALA A O 1
ATOM 287 N N . VAL A 1 55 ? -9.498 1.823 159.770 1.00 58.55 263 VAL A N 1
ATOM 288 C CA . VAL A 1 55 ? -9.344 1.781 161.229 1.00 60.87 263 VAL A CA 1
ATOM 289 C C . VAL A 1 55 ? -8.708 3.011 161.907 1.00 57.43 263 VAL A C 1
ATOM 290 O O . VAL A 1 55 ? -9.001 3.317 163.055 1.00 53.63 263 VAL A O 1
ATOM 294 N N . TRP A 1 56 ? -7.825 3.704 161.218 1.00 59.23 264 TRP A N 1
ATOM 295 C CA . TRP A 1 56 ? -7.132 4.825 161.832 1.00 64.15 264 TRP A CA 1
ATOM 296 C C . TRP A 1 56 ? -7.498 6.219 161.318 1.00 69.00 264 TRP A C 1
ATOM 297 O O . TRP A 1 56 ? -7.126 7.225 161.916 1.00 78.43 264 TRP A O 1
ATOM 308 N N . ALA A 1 57 ? -8.215 6.307 160.219 1.00 69.39 265 ALA A N 1
ATOM 309 C CA . ALA A 1 57 ? -8.583 7.606 159.720 1.00 72.69 265 ALA A CA 1
ATOM 310 C C . ALA A 1 57 ? -9.572 8.313 160.663 1.00 70.68 265 ALA A C 1
ATOM 311 O O . ALA A 1 57 ? -9.445 9.509 160.880 1.00 71.18 265 ALA A O 1
ATOM 313 N N . GLY A 1 58 ? -10.543 7.585 161.221 1.00 69.66 266 GLY A N 1
ATOM 314 C CA . GLY A 1 58 ? -11.507 8.170 162.175 1.00 73.57 266 GLY A CA 1
ATOM 315 C C . GLY A 1 58 ? -10.864 8.729 163.451 1.00 78.96 266 GLY A C 1
ATOM 316 O O . GLY A 1 58 ? -11.422 9.616 164.132 1.00 78.66 266 GLY A O 1
ATOM 317 N N . ILE A 1 59 ? -9.686 8.193 163.773 1.00 77.40 267 ILE A N 1
ATOM 318 C CA . ILE A 1 59 ? -8.893 8.624 164.916 1.00 70.66 267 ILE A CA 1
ATOM 319 C C . ILE A 1 59 ? -8.158 9.914 164.590 1.00 68.85 267 ILE A C 1
ATOM 320 O O . ILE A 1 59 ? -7.136 9.895 163.895 1.00 58.25 267 ILE A O 1
ATOM 325 N N . THR A 1 60 ? -8.699 11.013 165.133 1.00 73.51 268 THR A N 1
ATOM 326 C CA . THR A 1 60 ? -8.195 12.396 164.955 1.00 72.80 268 THR A CA 1
ATOM 327 C C . THR A 1 60 ? -7.208 12.920 166.060 1.00 72.38 268 THR A C 1
ATOM 328 O O . THR A 1 60 ? -6.296 13.701 165.761 1.00 65.17 268 THR A O 1
ATOM 332 N N . ALA A 1 61 ? -7.419 12.506 167.317 1.00 70.52 269 ALA A N 1
ATOM 333 C CA . ALA A 1 61 ? -6.531 12.835 168.447 1.00 71.57 269 ALA A CA 1
ATOM 334 C C . ALA A 1 61 ? -6.567 11.744 169.550 1.00 73.43 269 ALA A C 1
ATOM 335 O O . ALA A 1 61 ? -7.591 11.082 169.781 1.00 68.12 269 ALA A O 1
ATOM 337 N N . VAL A 1 62 ? -5.439 11.582 170.238 1.00 72.06 270 VAL A N 1
ATOM 338 C CA . VAL A 1 62 ? -5.258 10.518 171.256 1.00 67.78 270 VAL A CA 1
ATOM 339 C C . VAL A 1 62 ? -6.319 10.450 172.386 1.00 63.05 270 VAL A C 1
ATOM 340 O O . VAL A 1 62 ? -7.096 11.384 172.557 1.00 56.48 270 VAL A O 1
ATOM 344 N N . PRO A 1 63 ? -6.378 9.322 173.133 1.00 63.93 271 PRO A N 1
ATOM 345 C CA . PRO A 1 63 ? -7.366 9.168 174.227 1.00 64.79 271 PRO A CA 1
ATOM 346 C C . PRO A 1 63 ? -6.903 9.649 175.619 1.00 63.13 271 PRO A C 1
ATOM 347 O O . PRO A 1 63 ? -5.706 9.663 175.929 1.00 62.63 271 PRO A O 1
ATOM 351 N N . MET A 1 64 ? -7.866 10.017 176.455 1.00 57.73 272 MET A N 1
ATOM 352 C CA . MET A 1 64 ? -7.546 10.600 177.746 1.00 62.42 272 MET A CA 1
ATOM 353 C C . MET A 1 64 ? -6.721 9.726 178.685 1.00 65.11 272 MET A C 1
ATOM 354 O O . MET A 1 64 ? -7.255 8.771 179.249 1.00 65.89 272 MET A O 1
ATOM 359 N N . SER A 1 65 ? -5.450 10.073 178.907 1.00 64.87 273 SER A N 1
ATOM 360 C CA . SER A 1 65 ? -4.632 9.280 179.835 1.00 67.88 273 SER A CA 1
ATOM 361 C C . SER A 1 65 ? -4.944 9.608 181.304 1.00 65.05 273 SER A C 1
ATOM 362 O O . SER A 1 65 ? -5.429 10.690 181.634 1.00 58.89 273 SER A O 1
ATOM 365 N N . GLY A 1 66 ? -4.652 8.646 182.173 1.00 64.89 274 GLY A N 1
ATOM 366 C CA . GLY A 1 66 ? -4.792 8.821 183.607 1.00 64.93 274 GLY A CA 1
ATOM 367 C C . GLY A 1 66 ? -3.540 8.368 184.348 1.00 67.24 274 GLY A C 1
ATOM 368 O O . GLY A 1 66 ? -2.409 8.422 183.824 1.00 66.21 274 GLY A O 1
ATOM 369 N N . ALA A 1 67 ? -3.750 7.945 185.590 1.00 69.68 275 ALA A N 1
ATOM 370 C CA . ALA A 1 67 ? -2.690 7.396 186.433 1.00 72.94 275 ALA A CA 1
ATOM 371 C C . ALA A 1 67 ? -1.569 6.639 185.628 1.00 74.87 275 ALA A C 1
ATOM 372 O O . ALA A 1 67 ? -1.666 5.433 185.361 1.00 80.82 275 ALA A O 1
ATOM 374 N N . GLY A 1 68 ? -0.509 7.341 185.243 1.00 67.69 276 GLY A N 1
ATOM 375 C CA . GLY A 1 68 ? 0.559 6.694 184.518 1.00 68.64 276 GLY A CA 1
ATOM 376 C C . GLY A 1 68 ? 0.175 6.298 183.097 1.00 71.78 276 GLY A C 1
ATOM 377 O O . GLY A 1 68 ? 0.359 5.140 182.687 1.00 74.65 276 GLY A O 1
ATOM 378 N N . ASN A 1 69 ? -0.372 7.265 182.355 1.00 68.78 277 ASN A N 1
ATOM 379 C CA . ASN A 1 69 ? -0.732 7.117 180.923 1.00 63.25 277 ASN A CA 1
ATOM 380 C C . ASN A 1 69 ? -1.739 6.032 180.598 1.00 56.72 277 ASN A C 1
ATOM 381 O O . ASN A 1 69 ? -1.936 5.699 179.442 1.00 55.41 277 ASN A O 1
ATOM 386 N N . LYS A 1 70 ? -2.366 5.464 181.608 1.00 56.32 278 LYS A N 1
ATOM 387 C CA . LYS A 1 70 ? -3.361 4.443 181.380 1.00 58.68 278 LYS A CA 1
ATOM 388 C C . LYS A 1 70 ? -4.618 5.105 180.818 1.00 54.69 278 LYS A C 1
ATOM 389 O O . LYS A 1 70 ? -5.235 5.965 181.449 1.00 49.02 278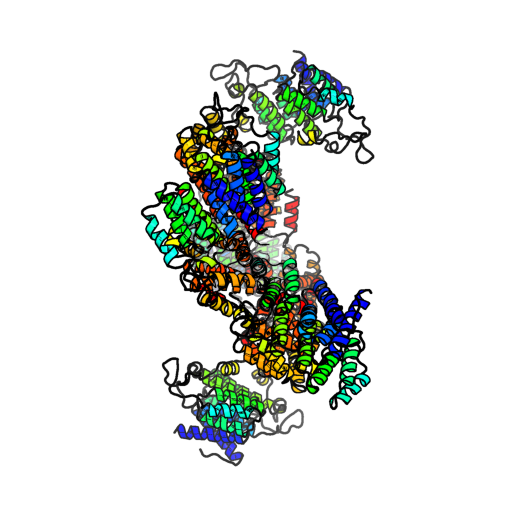 LYS A O 1
ATOM 395 N N . THR A 1 71 ? -4.951 4.695 179.601 1.00 52.66 279 THR A N 1
ATOM 396 C CA . THR A 1 71 ? -6.108 5.147 178.878 1.00 48.05 279 THR A CA 1
ATOM 397 C C . THR A 1 71 ? -7.165 4.177 179.280 1.00 49.95 279 THR A C 1
ATOM 398 O O . THR A 1 71 ? -6.869 2.997 179.404 1.00 55.78 279 THR A O 1
ATOM 402 N N . PRO A 1 72 ? -8.413 4.615 179.403 1.00 50.27 280 PRO A N 1
ATOM 403 C CA . PRO A 1 72 ? -9.494 3.758 179.911 1.00 54.45 280 PRO A CA 1
ATOM 404 C C . PRO A 1 72 ? -9.888 2.577 179.038 1.00 65.50 280 PRO A C 1
ATOM 405 O O . PRO A 1 72 ? -10.904 1.920 179.310 1.00 73.96 280 PRO A O 1
ATOM 409 N N . LEU A 1 73 ? -9.084 2.295 178.015 1.00 72.99 281 LEU A N 1
ATOM 410 C CA . LEU A 1 73 ? -9.342 1.208 177.082 1.00 70.48 281 LEU A CA 1
ATOM 411 C C . LEU A 1 73 ? -8.719 -0.117 177.508 1.00 68.55 281 LEU A C 1
ATOM 412 O O . LEU A 1 73 ? -7.535 -0.176 177.889 1.00 58.06 281 LEU A O 1
ATOM 417 N N . ALA A 1 74 ? -9.521 -1.177 177.393 1.00 70.41 282 ALA A N 1
ATOM 418 C CA . ALA A 1 74 ? -9.060 -2.535 177.676 1.00 74.85 282 ALA A CA 1
ATOM 419 C C . ALA A 1 74 ? -8.031 -3.002 176.604 1.00 72.33 282 ALA A C 1
ATOM 420 O O . ALA A 1 74 ? -7.896 -2.359 175.556 1.00 76.22 282 ALA A O 1
ATOM 422 N N . PRO A 1 75 ? -7.290 -4.102 176.864 1.00 66.67 283 PRO A N 1
ATOM 423 C CA . PRO A 1 75 ? -6.290 -4.593 175.915 1.00 68.20 283 PRO A CA 1
ATOM 424 C C . PRO A 1 75 ? -6.649 -5.931 175.333 1.00 67.81 283 PRO A C 1
ATOM 425 O O . PRO A 1 75 ? -7.721 -6.474 175.604 1.00 67.95 283 PRO A O 1
ATOM 429 N N . MET A 1 76 ? -5.742 -6.473 174.543 1.00 69.07 284 MET A N 1
ATOM 430 C CA . MET A 1 76 ? -5.986 -7.775 173.936 1.00 77.50 284 MET A CA 1
ATOM 431 C C . MET A 1 76 ? -5.810 -8.885 174.973 1.00 80.55 284 MET A C 1
ATOM 432 O O . MET A 1 76 ? -4.682 -9.036 175.501 1.00 76.74 284 MET A O 1
ATOM 437 N N . SER A 1 77 ? -6.889 -9.655 175.244 1.00 73.98 285 SER A N 1
ATOM 438 C CA . SER A 1 77 ? -6.838 -10.772 176.226 1.00 73.87 285 SER A CA 1
ATOM 439 C C . SER A 1 77 ? -5.539 -11.538 176.060 1.00 74.35 285 SER A C 1
ATOM 440 O O . SER A 1 77 ? -5.377 -12.244 175.068 1.00 72.58 285 SER A O 1
ATOM 443 N N . ALA A 1 78 ? -4.630 -11.393 177.028 1.00 74.25 286 ALA A N 1
ATOM 444 C CA . ALA A 1 78 ? -3.312 -12.025 176.969 1.00 76.43 286 ALA A CA 1
ATOM 445 C C . ALA A 1 78 ? -3.368 -13.497 176.521 1.00 88.09 286 ALA A C 1
ATOM 446 O O . ALA A 1 78 ? -2.457 -13.949 175.820 1.00 99.43 286 ALA A O 1
ATOM 448 N N . ASP A 1 79 ? -4.418 -14.237 176.908 1.00 88.51 287 ASP A N 1
ATOM 449 C CA . ASP A 1 79 ? -4.575 -15.636 176.477 1.00 86.46 287 ASP A CA 1
ATOM 450 C C . ASP A 1 79 ? -4.743 -15.683 174.960 1.00 87.99 287 ASP A C 1
ATOM 451 O O . ASP A 1 79 ? -4.059 -16.426 174.256 1.00 86.90 287 ASP A O 1
ATOM 456 N N . MET A 1 80 ? -5.644 -14.854 174.455 1.00 90.48 288 MET A N 1
ATOM 457 C CA . MET A 1 80 ? -5.881 -14.783 173.026 1.00 87.24 288 MET A CA 1
ATOM 458 C C . MET A 1 80 ? -4.546 -14.431 172.323 1.00 73.70 288 MET A C 1
ATOM 459 O O . MET A 1 80 ? -4.285 -14.903 171.237 1.00 69.77 288 MET A O 1
ATOM 464 N N . VAL A 1 81 ? -3.697 -13.623 172.949 1.00 70.64 289 VAL A N 1
ATOM 465 C CA . VAL A 1 81 ? -2.396 -13.266 172.363 1.00 74.02 289 VAL A CA 1
ATOM 466 C C . VAL A 1 81 ? -1.404 -14.391 172.486 1.00 78.17 289 VAL A C 1
ATOM 467 O O . VAL A 1 81 ? -0.637 -14.624 171.553 1.00 77.89 289 VAL A O 1
ATOM 471 N N . ASP A 1 82 ? -1.373 -15.042 173.654 1.00 81.70 290 ASP A N 1
ATOM 472 C CA . ASP A 1 82 ? -0.465 -16.171 173.873 1.00 83.58 290 ASP A CA 1
ATOM 473 C C . ASP A 1 82 ? -0.660 -17.131 172.703 1.00 88.30 290 ASP A C 1
ATOM 474 O O . ASP A 1 82 ? 0.303 -17.532 172.034 1.00 95.40 290 ASP A O 1
ATOM 479 N N . GLU A 1 83 ? -1.925 -17.445 172.435 1.00 83.85 291 GLU A N 1
ATOM 480 C CA . GLU A 1 83 ? -2.312 -18.341 171.351 1.00 81.66 291 GLU A CA 1
ATOM 481 C C . GLU A 1 83 ? -1.570 -17.958 170.048 1.00 79.31 291 GLU A C 1
ATOM 482 O O . GLU A 1 83 ? -0.951 -18.816 169.408 1.00 78.87 291 GLU A O 1
ATOM 488 N N . TYR A 1 84 ? -1.579 -16.665 169.700 1.00 78.21 292 TYR A N 1
ATOM 489 C CA . TYR A 1 84 ? -0.917 -16.173 168.473 1.00 75.55 292 TYR A CA 1
ATOM 490 C C . TYR A 1 84 ? 0.590 -16.303 168.549 1.00 75.38 292 TYR A C 1
ATOM 491 O O . TYR A 1 84 ? 1.250 -16.503 167.531 1.00 66.08 292 TYR A O 1
ATOM 500 N N . ARG A 1 85 ? 1.116 -16.129 169.757 1.00 84.52 293 ARG A N 1
ATOM 501 C CA . ARG A 1 85 ? 2.532 -16.289 170.017 1.00 94.68 293 ARG A CA 1
ATOM 502 C C . ARG A 1 85 ? 2.869 -17.766 169.903 1.00 96.46 293 ARG A C 1
ATOM 503 O O . ARG A 1 85 ? 3.977 -18.128 169.478 1.00 96.72 293 ARG A O 1
ATOM 511 N N . ALA A 1 86 ? 1.908 -18.615 170.276 1.00 94.98 294 ALA A N 1
ATOM 512 C CA . ALA A 1 86 ? 2.092 -20.062 170.189 1.00 95.63 294 ALA A CA 1
ATOM 513 C C . ALA A 1 86 ? 2.371 -20.399 168.754 1.00 93.76 294 ALA A C 1
ATOM 514 O O . ALA A 1 86 ? 3.477 -20.824 168.401 1.00 99.39 294 ALA A O 1
ATOM 516 N N . ALA A 1 87 ? 1.380 -20.112 167.924 1.00 81.13 295 ALA A N 1
ATOM 517 C CA . ALA A 1 87 ? 1.433 -20.450 166.528 1.00 76.59 295 ALA A CA 1
ATOM 518 C C . ALA A 1 87 ? 2.603 -19.891 165.734 1.00 70.52 295 ALA A C 1
ATOM 519 O O . ALA A 1 87 ? 2.933 -20.423 164.694 1.00 72.81 295 ALA A O 1
ATOM 521 N N . MET A 1 88 ? 3.246 -18.850 166.224 1.00 73.57 296 MET A N 1
ATOM 522 C CA . MET A 1 88 ? 4.313 -18.186 165.468 1.00 86.65 296 MET A CA 1
ATOM 523 C C . MET A 1 88 ? 5.400 -19.044 164.797 1.00 90.77 296 MET A C 1
ATOM 524 O O . MET A 1 88 ? 5.905 -18.655 163.741 1.00 91.24 296 MET A O 1
ATOM 529 N N . ASN A 1 89 ? 5.799 -20.166 165.392 1.00 95.54 297 ASN A N 1
ATOM 530 C CA . ASN A 1 89 ? 6.862 -20.977 164.765 1.00 99.73 297 ASN A CA 1
ATOM 531 C C . ASN A 1 89 ? 6.363 -21.652 163.474 1.00 93.19 297 ASN A C 1
ATOM 532 O O . ASN A 1 89 ? 7.068 -21.645 162.472 1.00 91.88 297 ASN A O 1
ATOM 537 N N . ALA A 1 90 ? 5.154 -22.214 163.505 1.00 97.17 298 ALA A N 1
ATOM 538 C CA . ALA A 1 90 ? 4.521 -22.858 162.336 1.00 98.99 298 ALA A CA 1
ATOM 539 C C . ALA A 1 90 ? 3.369 -21.956 161.893 1.00 94.50 298 ALA A C 1
ATOM 540 O O . ALA A 1 90 ? 2.231 -22.105 162.373 1.00 85.37 298 ALA A O 1
ATOM 542 N N . PRO A 1 91 ? 3.656 -21.012 160.975 1.00 90.22 299 PRO A N 1
ATOM 543 C CA . PRO A 1 91 ? 2.654 -20.022 160.607 1.00 83.83 299 PRO A CA 1
ATOM 544 C C . PRO A 1 91 ? 1.901 -20.299 159.288 1.00 81.24 299 PRO A C 1
ATOM 545 O O . PRO A 1 91 ? 2.497 -20.616 158.249 1.00 77.29 299 PRO A O 1
ATOM 549 N N . ASP A 1 92 ? 0.585 -20.165 159.348 1.00 75.88 300 ASP A N 1
ATOM 550 C CA . ASP A 1 92 ? -0.240 -20.370 158.188 1.00 75.66 300 ASP A CA 1
ATOM 551 C C . ASP A 1 92 ? -0.988 -19.084 157.855 1.00 74.57 300 ASP A C 1
ATOM 552 O O . ASP A 1 92 ? -0.910 -18.093 158.575 1.00 64.53 300 ASP A O 1
ATOM 557 N N . GLN A 1 93 ? -1.690 -19.129 156.728 1.00 82.16 301 GLN A N 1
ATOM 558 C CA . GLN A 1 93 ? -2.485 -18.026 156.207 1.00 80.28 301 GLN A CA 1
ATOM 559 C C . GLN A 1 93 ? -3.729 -17.789 157.069 1.00 77.51 301 GLN A C 1
ATOM 560 O O . GLN A 1 93 ? -4.262 -16.684 157.109 1.00 73.77 301 GLN A O 1
ATOM 566 N N . GLY A 1 94 ? -4.198 -18.836 157.739 1.00 78.21 302 GLY A N 1
ATOM 567 C CA . GLY A 1 94 ? -5.385 -18.749 158.587 1.00 82.34 302 GLY A CA 1
ATOM 568 C C . GLY A 1 94 ? -5.102 -18.046 159.890 1.00 82.45 302 GLY A C 1
ATOM 569 O O . GLY A 1 94 ? -5.997 -17.451 160.490 1.00 83.41 302 GLY A O 1
ATOM 570 N N . LEU A 1 95 ? -3.860 -18.168 160.352 1.00 85.71 303 LEU A N 1
ATOM 571 C CA . LEU A 1 95 ? -3.391 -17.476 161.553 1.00 85.65 303 LEU A CA 1
ATOM 572 C C . LEU A 1 95 ? -3.432 -15.981 161.248 1.00 81.87 303 LEU A C 1
ATOM 573 O O . LEU A 1 95 ? -4.175 -15.214 161.878 1.00 74.87 303 LEU A O 1
ATOM 578 N N . TRP A 1 96 ? -2.656 -15.622 160.219 1.00 72.32 304 TRP A N 1
ATOM 579 C CA . TRP A 1 96 ? -2.507 -14.270 159.727 1.00 61.61 304 TRP A CA 1
ATOM 580 C C . TRP A 1 96 ? -3.818 -13.551 159.619 1.00 57.85 304 TRP A C 1
ATOM 581 O O . TRP A 1 96 ? -3.881 -12.396 159.898 1.00 58.49 304 TRP A O 1
ATOM 592 N N . GLN A 1 97 ? -4.868 -14.238 159.215 1.00 62.68 305 GLN A N 1
ATOM 593 C CA . GLN A 1 97 ? -6.186 -13.618 159.101 1.00 69.08 305 GLN A CA 1
ATOM 594 C C . GLN A 1 97 ? -6.799 -13.258 160.440 1.00 68.29 305 GLN A C 1
ATOM 595 O O . GLN A 1 97 ? -7.503 -12.250 160.569 1.00 68.16 305 GLN A O 1
ATOM 601 N N . ARG A 1 98 ? -6.530 -14.070 161.446 1.00 72.28 306 ARG A N 1
ATOM 602 C CA . ARG A 1 98 ? -7.104 -13.809 162.751 1.00 77.36 306 ARG A CA 1
ATOM 603 C C . ARG A 1 98 ? -6.333 -12.686 163.476 1.00 74.86 306 ARG A C 1
ATOM 604 O O . ARG A 1 98 ? -6.962 -11.922 164.210 1.00 76.55 306 ARG A O 1
ATOM 612 N N . ILE A 1 99 ? -5.003 -12.595 163.268 1.00 66.25 307 ILE A N 1
ATOM 613 C CA . ILE A 1 99 ? -4.166 -11.499 163.818 1.00 59.85 307 ILE A CA 1
ATOM 614 C C . ILE A 1 99 ? -4.762 -10.212 163.280 1.00 60.63 307 ILE A C 1
ATOM 615 O O . ILE A 1 99 ? -5.238 -9.365 164.044 1.00 58.41 307 ILE A O 1
ATOM 620 N N . GLU A 1 100 ? -4.755 -10.104 161.951 1.00 63.20 308 GLU A N 1
ATOM 621 C CA . GLU A 1 100 ? -5.286 -8.950 161.238 1.00 58.92 308 GLU A CA 1
ATOM 622 C C . GLU A 1 100 ? -6.723 -8.698 161.605 1.00 59.16 308 GLU A C 1
ATOM 623 O O . GLU A 1 100 ? -7.051 -7.552 161.929 1.00 70.14 308 GLU A O 1
ATOM 629 N N . GLN A 1 101 ? -7.581 -9.719 161.633 1.00 56.04 309 GLN A N 1
ATOM 630 C CA . GLN A 1 101 ? -8.951 -9.404 161.993 1.00 60.95 309 GLN A CA 1
ATOM 631 C C . GLN A 1 101 ? -9.047 -8.922 163.441 1.00 64.99 309 GLN A C 1
ATOM 632 O O . GLN A 1 101 ? -9.970 -8.176 163.784 1.00 71.09 309 GLN A O 1
ATOM 638 N N . SER A 1 102 ? -8.123 -9.350 164.299 1.00 71.84 310 SER A N 1
ATOM 639 C CA . SER A 1 102 ? -8.104 -8.853 165.685 1.00 70.82 310 SER A CA 1
ATOM 640 C C . SER A 1 102 ? -7.642 -7.418 165.664 1.00 67.30 310 SER A C 1
ATOM 641 O O . SER A 1 102 ? -8.291 -6.563 166.274 1.00 67.60 310 SER A O 1
ATOM 644 N N . LEU A 1 103 ? -6.568 -7.138 164.915 1.00 61.78 311 LEU A N 1
ATOM 645 C CA . LEU A 1 103 ? -6.013 -5.786 164.912 1.00 60.42 311 LEU A CA 1
ATOM 646 C C . LEU A 1 103 ? -6.885 -4.814 164.190 1.00 55.92 311 LEU A C 1
ATOM 647 O O . LEU A 1 103 ? -6.546 -3.624 164.044 1.00 63.89 311 LEU A O 1
ATOM 652 N N . THR A 1 104 ? -8.014 -5.337 163.762 1.00 51.29 312 THR A N 1
ATOM 653 C CA . THR A 1 104 ? -9.056 -4.541 163.210 1.00 57.23 312 THR A CA 1
ATOM 654 C C . THR A 1 104 ? -10.029 -4.100 164.264 1.00 57.30 312 THR A C 1
ATOM 655 O O . THR A 1 104 ? -10.638 -3.041 164.140 1.00 60.84 312 THR A O 1
ATOM 659 N N . LEU A 1 105 ? -10.185 -4.905 165.299 1.00 59.15 313 LEU A N 1
ATOM 660 C CA . LEU A 1 105 ? -11.087 -4.546 166.387 1.00 65.96 313 LEU A CA 1
ATOM 661 C C . LEU A 1 105 ? -10.410 -3.881 167.603 1.00 64.40 313 LEU A C 1
ATOM 662 O O . LEU A 1 105 ? -11.102 -3.324 168.473 1.00 55.11 313 LEU A O 1
ATOM 667 N N . ALA A 1 106 ? -9.071 -3.919 167.633 1.00 64.10 314 ALA A N 1
ATOM 668 C CA . ALA A 1 106 ? -8.253 -3.326 168.709 1.00 59.94 314 ALA A CA 1
ATOM 669 C C . ALA A 1 106 ? -7.333 -2.311 168.068 1.00 56.77 314 ALA A C 1
ATOM 670 O O . ALA A 1 106 ? -6.132 -2.544 167.944 1.00 57.28 314 ALA A O 1
ATOM 672 N N . PRO A 1 107 ? -7.893 -1.166 167.681 1.00 54.63 315 PRO A N 1
ATOM 673 C CA . PRO A 1 107 ? -7.164 -0.199 166.887 1.00 55.92 315 PRO A CA 1
ATOM 674 C C . PRO A 1 107 ? -5.738 0.105 167.303 1.00 58.09 315 PRO A C 1
ATOM 675 O O . PRO A 1 107 ? -4.857 0.078 166.445 1.00 57.69 315 PRO A O 1
ATOM 679 N N . TYR A 1 108 ? -5.498 0.331 168.598 1.00 60.91 316 TYR A N 1
ATOM 680 C CA . TYR A 1 108 ? -4.159 0.771 169.054 1.00 59.87 316 TYR A CA 1
ATOM 681 C C . TYR A 1 108 ? -3.189 -0.381 169.374 1.00 58.96 316 TYR A C 1
ATOM 682 O O . TYR A 1 108 ? -2.016 -0.125 169.645 1.00 55.45 316 TYR A O 1
ATOM 691 N N . TRP A 1 109 ? -3.671 -1.629 169.334 1.00 58.20 317 TRP A N 1
ATOM 692 C CA . TRP A 1 109 ? -2.850 -2.814 169.643 1.00 58.00 317 TRP A CA 1
ATOM 693 C C . TRP A 1 109 ? -1.689 -2.985 168.689 1.00 49.17 317 TRP A C 1
ATOM 694 O O . TRP A 1 109 ? -1.661 -3.888 167.885 1.00 44.29 317 TRP A O 1
ATOM 705 N N . PHE A 1 110 ? -0.682 -2.156 168.820 1.00 49.37 318 PHE A N 1
ATOM 706 C CA . PHE A 1 110 ? 0.354 -2.193 167.816 1.00 55.36 318 PHE A CA 1
ATOM 707 C C . PHE A 1 110 ? 1.131 -3.480 167.834 1.00 61.57 318 PHE A C 1
ATOM 708 O O . PHE A 1 110 ? 1.770 -3.787 166.842 1.00 70.23 318 PHE A O 1
ATOM 716 N N . GLU A 1 111 ? 1.083 -4.260 168.907 1.00 67.11 319 GLU A N 1
ATOM 717 C CA . GLU A 1 111 ? 1.855 -5.506 168.876 1.00 71.11 319 GLU A CA 1
ATOM 718 C C . GLU A 1 111 ? 1.318 -6.400 167.745 1.00 65.01 319 GLU A C 1
ATOM 719 O O . GLU A 1 111 ? 2.102 -7.056 167.052 1.00 64.81 319 GLU A O 1
ATOM 725 N N . GLY A 1 112 ? 0.015 -6.348 167.494 1.00 57.74 320 GLY A N 1
ATOM 726 C CA . GLY A 1 112 ? -0.570 -7.127 166.416 1.00 58.11 320 GLY A CA 1
ATOM 727 C C . GLY A 1 112 ? 0.068 -6.796 165.077 1.00 61.19 320 GLY A C 1
ATOM 728 O O . GLY A 1 112 ? 0.374 -7.680 164.267 1.00 60.69 320 GLY A O 1
ATOM 729 N N . HIS A 1 113 ? 0.280 -5.511 164.838 1.00 65.23 321 HIS A N 1
ATOM 730 C CA . HIS A 1 113 ? 0.924 -5.070 163.596 1.00 69.57 321 HIS A CA 1
ATOM 731 C C . HIS A 1 113 ? 2.422 -5.549 163.520 1.00 70.76 321 HIS A C 1
ATOM 732 O O . HIS A 1 113 ? 3.007 -5.541 162.445 1.00 71.36 321 HIS A O 1
ATOM 739 N N . ARG A 1 114 ? 3.051 -5.938 164.633 1.00 70.82 322 ARG A N 1
ATOM 740 C CA . ARG A 1 114 ? 4.391 -6.517 164.542 1.00 77.92 322 ARG A CA 1
ATOM 741 C C . ARG A 1 114 ? 4.193 -7.987 164.212 1.00 81.36 322 ARG A C 1
ATOM 742 O O . ARG A 1 114 ? 4.907 -8.545 163.373 1.00 90.80 322 ARG A O 1
ATOM 750 N N . LEU A 1 115 ? 3.232 -8.619 164.884 1.00 77.05 323 LEU A N 1
ATOM 751 C CA . LEU A 1 115 ? 2.946 -10.047 164.666 1.00 74.01 323 LEU A CA 1
ATOM 752 C C . LEU A 1 115 ? 2.532 -10.331 163.226 1.00 63.71 323 LEU A C 1
ATOM 753 O O . LEU A 1 115 ? 2.801 -11.407 162.711 1.00 57.94 323 LEU A O 1
ATOM 758 N N . SER A 1 116 ? 1.866 -9.372 162.589 1.00 58.03 324 SER A N 1
ATOM 759 C CA . SER A 1 116 ? 1.423 -9.550 161.219 1.00 54.64 324 SER A CA 1
ATOM 760 C C . SER A 1 116 ? 2.643 -9.456 160.329 1.00 48.72 324 SER A C 1
ATOM 761 O O . SER A 1 116 ? 2.869 -10.259 159.450 1.00 46.86 324 SER A O 1
ATOM 764 N N . ALA A 1 117 ? 3.471 -8.486 160.588 1.00 50.36 325 ALA A N 1
ATOM 765 C CA . ALA A 1 117 ? 4.659 -8.360 159.797 1.00 59.87 325 ALA A CA 1
ATOM 766 C C . ALA A 1 117 ? 5.577 -9.562 159.956 1.00 66.69 325 ALA A C 1
ATOM 767 O O . ALA A 1 117 ? 6.253 -9.939 158.988 1.00 71.13 325 ALA A O 1
ATOM 769 N N . GLU A 1 118 ? 5.633 -10.143 161.162 1.00 72.16 326 GLU A N 1
ATOM 770 C CA . GLU A 1 118 ? 6.482 -11.331 161.388 1.00 75.47 326 GLU A CA 1
ATOM 771 C C . GLU A 1 118 ? 5.872 -12.504 160.604 1.00 70.56 326 GLU A C 1
ATOM 772 O O . GLU A 1 118 ? 6.571 -13.133 159.808 1.00 68.68 326 GLU A O 1
ATOM 778 N N . VAL A 1 119 ? 4.573 -12.752 160.794 1.00 64.72 327 VAL A N 1
ATOM 779 C CA . VAL A 1 119 ? 3.864 -13.769 160.030 1.00 62.59 327 VAL A CA 1
ATOM 780 C C . VAL A 1 119 ? 4.186 -13.550 158.555 1.00 66.52 327 VAL A C 1
ATOM 781 O O . VAL A 1 119 ? 4.738 -14.432 157.898 1.00 70.17 327 VAL A O 1
ATOM 785 N N . ALA A 1 120 ? 3.892 -12.365 158.042 1.00 67.65 328 ALA A N 1
ATOM 786 C CA . ALA A 1 120 ? 4.185 -12.087 156.637 1.00 74.95 328 ALA A CA 1
ATOM 787 C C . ALA A 1 120 ? 5.679 -12.237 156.267 1.00 77.82 328 ALA A C 1
ATOM 788 O O . ALA A 1 120 ? 5.982 -12.690 155.177 1.00 87.24 328 ALA A O 1
ATOM 790 N N . GLU A 1 121 ? 6.610 -11.872 157.139 1.00 78.04 329 GLU A N 1
ATOM 791 C CA . GLU A 1 121 ? 8.027 -11.966 156.770 1.00 88.77 329 GLU A CA 1
ATOM 792 C C . GLU A 1 121 ? 8.515 -13.410 156.614 1.00 89.00 329 GLU A C 1
ATOM 793 O O . GLU A 1 121 ? 9.403 -13.689 155.799 1.00 87.18 329 GLU A O 1
ATOM 799 N N . LYS A 1 122 ? 7.949 -14.323 157.395 1.00 94.40 330 LYS A N 1
ATOM 800 C CA . LYS A 1 122 ? 8.320 -15.736 157.289 1.00 95.95 330 LYS A CA 1
ATOM 801 C C . LYS A 1 122 ? 7.651 -16.339 156.060 1.00 89.28 330 LYS A C 1
ATOM 802 O O . LYS A 1 122 ? 8.321 -16.975 155.255 1.00 102.90 330 LYS A O 1
ATOM 808 N N . LEU A 1 123 ? 6.355 -16.087 155.875 1.00 80.27 331 LEU A N 1
ATOM 809 C CA . LEU A 1 123 ? 5.613 -16.605 154.700 1.00 74.02 331 LEU A CA 1
ATOM 810 C C . LEU A 1 123 ? 6.058 -16.062 153.319 1.00 75.57 331 LEU A C 1
ATOM 811 O O . LEU A 1 123 ? 5.326 -16.193 152.330 1.00 78.38 331 LEU A O 1
ATOM 816 N N . GLY A 1 124 ? 7.234 -15.443 153.251 1.00 74.54 332 GLY A N 1
ATOM 817 C CA . GLY A 1 124 ? 7.750 -14.907 152.000 1.00 76.52 332 GLY A CA 1
ATOM 818 C C . GLY A 1 124 ? 7.094 -13.650 151.436 1.00 71.57 332 GLY A C 1
ATOM 819 O O . GLY A 1 124 ? 7.415 -13.252 150.320 1.00 76.41 332 GLY A O 1
ATOM 820 N N . PHE A 1 125 ? 6.202 -13.009 152.182 1.00 66.37 333 PHE A N 1
ATOM 821 C CA . PHE A 1 125 ? 5.559 -11.777 151.715 1.00 69.43 333 PHE A CA 1
ATOM 822 C C . PHE A 1 125 ? 6.312 -10.558 152.236 1.00 72.84 333 PHE A C 1
ATOM 823 O O . PHE A 1 125 ? 5.765 -9.746 153.007 1.00 71.34 333 PHE A O 1
ATOM 831 N N . GLY A 1 126 ? 7.563 -10.448 151.766 1.00 74.55 334 GLY A N 1
ATOM 832 C CA . GLY A 1 126 ? 8.532 -9.413 152.178 1.00 78.17 334 GLY A CA 1
ATOM 833 C C . GLY A 1 126 ? 8.188 -7.935 151.985 1.00 76.50 334 GLY A C 1
ATOM 834 O O . GLY A 1 126 ? 8.534 -7.092 152.826 1.00 74.95 334 GLY A O 1
ATOM 835 N N . ALA A 1 127 ? 7.543 -7.599 150.877 1.00 68.96 335 ALA A N 1
ATOM 836 C CA . ALA A 1 127 ? 7.156 -6.228 150.676 1.00 62.29 335 ALA A CA 1
ATOM 837 C C . ALA A 1 127 ? 5.844 -5.906 151.424 1.00 59.82 335 ALA A C 1
ATOM 838 O O . ALA A 1 127 ? 5.565 -4.726 151.638 1.00 59.42 335 ALA A O 1
ATOM 840 N N . VAL A 1 128 ? 5.058 -6.923 151.826 1.00 54.39 336 VAL A N 1
ATOM 841 C CA . VAL A 1 128 ? 3.833 -6.680 152.612 1.00 57.60 336 VAL A CA 1
ATOM 842 C C . VAL A 1 128 ? 4.201 -6.275 154.033 1.00 57.73 336 VAL A C 1
ATOM 843 O O . VAL A 1 128 ? 3.603 -5.369 154.627 1.00 60.49 336 VAL A O 1
ATOM 847 N N . ALA A 1 129 ? 5.154 -6.979 154.607 1.00 53.31 337 ALA A N 1
ATOM 848 C CA . ALA A 1 129 ? 5.561 -6.649 155.949 1.00 55.52 337 ALA A CA 1
ATOM 849 C C . ALA A 1 129 ? 6.027 -5.215 155.977 1.00 52.93 337 ALA A C 1
ATOM 850 O O . ALA A 1 129 ? 5.659 -4.428 156.851 1.00 47.04 337 ALA A O 1
ATOM 852 N N . GLN A 1 130 ? 6.844 -4.881 154.988 1.00 56.95 338 GLN A N 1
ATOM 853 C CA . GLN A 1 130 ? 7.393 -3.530 154.871 1.00 58.75 338 GLN A CA 1
ATOM 854 C C . GLN A 1 130 ? 6.283 -2.502 154.942 1.00 49.26 338 GLN A C 1
ATOM 855 O O . GLN A 1 130 ? 6.348 -1.556 155.715 1.00 41.12 338 GLN A O 1
ATOM 861 N N . ALA A 1 131 ? 5.265 -2.738 154.133 1.00 46.63 339 ALA A N 1
ATOM 862 C CA . ALA A 1 131 ? 4.094 -1.904 154.096 1.00 46.48 339 ALA A CA 1
ATOM 863 C C . ALA A 1 131 ? 3.390 -1.867 155.448 1.00 46.70 339 ALA A C 1
ATOM 864 O O . ALA A 1 131 ? 3.171 -0.787 156.020 1.00 49.82 339 ALA A O 1
ATOM 866 N N . ILE A 1 132 ? 3.034 -3.036 155.964 1.00 46.77 340 ILE A N 1
ATOM 867 C CA . ILE A 1 132 ? 2.389 -3.131 157.283 1.00 49.89 340 ILE A CA 1
ATOM 868 C C . ILE A 1 132 ? 3.033 -2.218 158.342 1.00 51.65 340 ILE A C 1
ATOM 869 O O . ILE A 1 132 ? 2.346 -1.703 159.241 1.00 48.79 340 ILE A O 1
ATOM 874 N N . ALA A 1 133 ? 4.355 -2.062 158.198 1.00 53.68 341 ALA A N 1
ATOM 875 C CA . ALA A 1 133 ? 5.212 -1.211 159.012 1.00 53.95 341 ALA A CA 1
ATOM 876 C C . ALA A 1 133 ? 5.139 0.272 158.635 1.00 54.08 341 ALA A C 1
ATOM 877 O O . ALA A 1 133 ? 4.957 1.148 159.468 1.00 54.38 341 ALA A O 1
ATOM 879 N N . GLU A 1 134 ? 5.343 0.563 157.370 1.00 57.13 342 GLU A N 1
ATOM 880 C CA . GLU A 1 134 ? 5.328 1.937 156.941 1.00 59.69 342 GLU A CA 1
ATOM 881 C C . GLU A 1 134 ? 4.024 2.564 157.425 1.00 57.05 342 GLU A C 1
ATOM 882 O O . GLU A 1 134 ? 4.074 3.619 158.043 1.00 52.91 342 GLU A O 1
ATOM 888 N N . GLU A 1 135 ? 2.892 1.870 157.220 1.00 60.47 343 GLU A N 1
ATOM 889 C CA . GLU A 1 135 ? 1.542 2.391 157.577 1.00 66.25 343 GLU A CA 1
ATOM 890 C C . GLU A 1 135 ? 1.343 2.697 159.055 1.00 63.13 343 GLU A C 1
ATOM 891 O O . GLU A 1 135 ? 0.656 3.658 159.401 1.00 59.31 343 GLU A O 1
ATOM 897 N N . LEU A 1 136 ? 1.918 1.875 159.924 1.00 66.82 344 LEU A N 1
ATOM 898 C CA . LEU A 1 136 ? 1.933 2.179 161.370 1.00 70.60 344 LEU A CA 1
ATOM 899 C C . LEU A 1 136 ? 2.795 3.471 161.571 1.00 76.99 344 LEU A C 1
ATOM 900 O O . LEU A 1 136 ? 2.327 4.483 162.135 1.00 68.93 344 LEU A O 1
ATOM 905 N N . GLY A 1 137 ? 4.043 3.412 161.074 1.00 77.61 345 GLY A N 1
ATOM 906 C CA . GLY A 1 137 ? 4.998 4.517 161.144 1.00 70.92 345 GLY A CA 1
ATOM 907 C C . GLY A 1 137 ? 4.313 5.805 160.758 1.00 71.16 345 GLY A C 1
ATOM 908 O O . GLY A 1 137 ? 4.561 6.862 161.340 1.00 77.43 345 GLY A O 1
ATOM 909 N N . THR A 1 138 ? 3.450 5.710 159.761 1.00 66.03 346 THR A N 1
ATOM 910 C CA . THR A 1 138 ? 2.686 6.838 159.340 1.00 64.81 346 THR A CA 1
ATOM 911 C C . THR A 1 138 ? 1.789 7.272 160.465 1.00 67.40 346 THR A C 1
ATOM 912 O O . THR A 1 138 ? 1.859 8.422 160.888 1.00 85.12 346 THR A O 1
ATOM 916 N N . PHE A 1 139 ? 0.965 6.361 160.966 1.00 61.20 347 PHE A N 1
ATOM 917 C CA . PHE A 1 139 ? 0.012 6.706 162.027 1.00 59.17 347 PHE A CA 1
ATOM 918 C C . PHE A 1 139 ? 0.659 7.279 163.253 1.00 64.63 347 PHE A C 1
ATOM 919 O O . PHE A 1 139 ? 0.137 8.216 163.841 1.00 67.43 347 PHE A O 1
ATOM 927 N N . LEU A 1 140 ? 1.783 6.694 163.658 1.00 72.63 348 LEU A N 1
ATOM 928 C CA . LEU A 1 140 ? 2.515 7.196 164.821 1.00 73.84 348 LEU A CA 1
ATOM 929 C C . LEU A 1 140 ? 3.068 8.598 164.527 1.00 74.12 348 LEU A C 1
ATOM 930 O O . LEU A 1 140 ? 2.949 9.504 165.348 1.00 74.84 348 LEU A O 1
ATOM 935 N N . GLN A 1 141 ? 3.639 8.806 163.351 1.00 75.56 349 GLN A N 1
ATOM 936 C CA . GLN A 1 141 ? 4.152 10.132 163.057 1.00 78.34 349 GLN A CA 1
ATOM 937 C C . GLN A 1 141 ? 3.012 11.156 163.094 1.00 71.70 349 GLN A C 1
ATOM 938 O O . GLN A 1 141 ? 3.231 12.293 163.477 1.00 74.74 349 GLN A O 1
ATOM 944 N N . ARG A 1 142 ? 1.797 10.746 162.732 1.00 64.03 350 ARG A N 1
ATOM 945 C CA . ARG A 1 142 ? 0.645 11.643 162.781 1.00 57.39 350 ARG A CA 1
ATOM 946 C C . ARG A 1 142 ? 0.309 12.051 164.183 1.00 52.59 350 ARG A C 1
ATOM 947 O O . ARG A 1 142 ? 0.366 13.220 164.478 1.00 53.03 350 ARG A O 1
ATOM 955 N N . LEU A 1 143 ? -0.064 11.107 165.039 1.00 53.95 351 LEU A N 1
ATOM 956 C CA . LEU A 1 143 ? -0.365 11.418 166.437 1.00 57.62 351 LEU A CA 1
ATOM 957 C C . LEU A 1 143 ? 0.721 10.793 167.297 1.00 67.53 351 LEU A C 1
ATOM 958 O O . LEU A 1 143 ? 0.481 9.738 167.872 1.00 81.91 351 LEU A O 1
ATOM 963 N N . PRO A 1 144 ? 1.920 11.428 167.405 1.00 73.35 352 PRO A N 1
ATOM 964 C CA . PRO A 1 144 ? 3.062 10.819 168.152 1.00 70.23 352 PRO A CA 1
ATOM 965 C C . PRO A 1 144 ? 2.811 10.587 169.639 1.00 66.33 352 PRO A C 1
ATOM 966 O O . PRO A 1 144 ? 3.547 9.835 170.277 1.00 56.22 352 PRO A O 1
ATOM 970 N N . ALA A 1 145 ? 1.757 11.227 170.157 1.00 70.07 353 ALA A N 1
ATOM 971 C CA . ALA A 1 145 ? 1.306 11.071 171.546 1.00 67.13 353 ALA A CA 1
ATOM 972 C C . ALA A 1 145 ? 1.022 9.620 171.896 1.00 66.69 353 ALA A C 1
ATOM 973 O O . ALA A 1 145 ? 1.050 9.246 173.064 1.00 69.74 353 ALA A O 1
ATOM 975 N N . LEU A 1 146 ? 0.740 8.804 170.886 1.00 67.71 354 LEU A N 1
ATOM 976 C CA . LEU A 1 146 ? 0.396 7.410 171.116 1.00 65.47 354 LEU A CA 1
ATOM 977 C C . LEU A 1 146 ? 1.585 6.623 171.628 1.00 60.13 354 LEU A C 1
ATOM 978 O O . LEU A 1 146 ? 1.430 5.841 172.544 1.00 60.60 354 LEU A O 1
ATOM 983 N N . ARG A 1 147 ? 2.776 6.884 171.103 1.00 60.26 355 ARG A N 1
ATOM 984 C CA . ARG A 1 147 ? 3.956 6.125 171.512 1.00 67.01 355 ARG A CA 1
ATOM 985 C C . ARG A 1 147 ? 4.043 5.864 173.011 1.00 76.46 355 ARG A C 1
ATOM 986 O O . ARG A 1 147 ? 4.441 4.777 173.432 1.00 85.74 355 ARG A O 1
ATOM 994 N N . GLU A 1 148 ? 3.655 6.853 173.812 1.00 80.13 356 GLU A N 1
ATOM 995 C CA . GLU A 1 148 ? 3.807 6.771 175.256 1.00 79.60 356 GLU A CA 1
ATOM 996 C C . GLU A 1 148 ? 2.617 6.238 176.008 1.00 70.77 356 GLU A C 1
ATOM 997 O O . GLU A 1 148 ? 2.771 5.789 177.132 1.00 80.98 356 GLU A O 1
ATOM 1003 N N . LEU A 1 149 ? 1.434 6.249 175.434 1.00 60.21 357 LEU A N 1
ATOM 1004 C CA . LEU A 1 149 ? 0.297 5.768 176.216 1.00 60.75 357 LEU A CA 1
ATOM 1005 C C . LEU A 1 149 ? 0.305 4.264 176.459 1.00 55.46 357 LEU A C 1
ATOM 1006 O O . LEU A 1 149 ? 1.207 3.548 176.008 1.00 51.53 357 LEU A O 1
ATOM 1011 N N . ALA A 1 150 ? -0.725 3.816 177.178 1.00 53.03 358 ALA A N 1
ATOM 1012 C CA . ALA A 1 150 ? -0.954 2.401 177.462 1.00 51.42 358 ALA A CA 1
ATOM 1013 C C . ALA A 1 150 ? -2.430 2.141 177.874 1.00 51.08 358 ALA A C 1
ATOM 1014 O O . ALA A 1 150 ? -3.193 3.081 178.145 1.00 43.74 358 ALA A O 1
ATOM 1016 N N . PHE A 1 151 ? -2.796 0.855 177.928 1.00 50.06 359 PHE A N 1
ATOM 1017 C CA . PHE A 1 151 ? -4.181 0.423 178.148 1.00 49.28 359 PHE A CA 1
ATOM 1018 C C . PHE A 1 151 ? -4.477 0.470 179.594 1.00 49.36 359 PHE A C 1
ATOM 1019 O O . PHE A 1 151 ? -3.546 0.717 180.363 1.00 44.99 359 PHE A O 1
ATOM 1027 N N . SER A 1 152 ? -5.757 0.219 179.953 1.00 53.37 360 SER A N 1
ATOM 1028 C CA . SER A 1 152 ? -6.245 0.268 181.368 1.00 51.95 360 SER A CA 1
ATOM 1029 C C . SER A 1 152 ? -5.323 -0.542 182.282 1.00 50.68 360 SER A C 1
ATOM 1030 O O . SER A 1 152 ? -4.879 -0.043 183.312 1.00 54.35 360 SER A O 1
ATOM 1033 N N . ASP A 1 153 ? -4.979 -1.757 181.877 1.00 48.75 361 ASP A N 1
ATOM 1034 C CA . ASP A 1 153 ? -4.055 -2.555 182.650 1.00 50.21 361 ASP A CA 1
ATOM 1035 C C . ASP A 1 153 ? -2.578 -2.161 182.433 1.00 49.94 361 ASP A C 1
ATOM 1036 O O . ASP A 1 153 ? -1.699 -2.963 182.629 1.00 53.74 361 ASP A O 1
ATOM 1041 N N . GLY A 1 154 ? -2.274 -0.952 181.999 1.00 54.50 362 GLY A N 1
ATOM 1042 C CA . GLY A 1 154 ? -0.862 -0.543 181.864 1.00 59.62 362 GLY A CA 1
ATOM 1043 C C . GLY A 1 154 ? 0.067 -1.246 180.867 1.00 61.54 362 GLY A C 1
ATOM 1044 O O . GLY A 1 154 ? 1.295 -0.989 180.863 1.00 60.21 362 GLY A O 1
ATOM 1045 N N . SER A 1 155 ? -0.485 -2.139 180.040 1.00 61.10 363 SER A N 1
ATOM 1046 C CA . SER A 1 155 ? 0.299 -2.759 178.976 1.00 58.87 363 SER A CA 1
ATOM 1047 C C . SER A 1 155 ? 0.428 -1.696 177.876 1.00 58.42 363 SER A C 1
ATOM 1048 O O . SER A 1 155 ? -0.553 -1.047 177.506 1.00 53.60 363 SER A O 1
ATOM 1051 N N . PRO A 1 156 ? 1.645 -1.496 177.361 1.00 61.55 364 PRO A N 1
ATOM 1052 C CA . PRO A 1 156 ? 1.946 -0.409 176.386 1.00 65.40 364 PRO A CA 1
ATOM 1053 C C . PRO A 1 156 ? 1.296 -0.437 174.987 1.00 66.52 364 PRO A C 1
ATOM 1054 O O . PRO A 1 156 ? 1.104 -1.500 174.403 1.00 71.09 364 PRO A O 1
ATOM 1058 N N . PHE A 1 157 ? 0.957 0.738 174.466 1.00 64.33 365 PHE A N 1
ATOM 1059 C CA . PHE A 1 157 ? 0.431 0.835 173.112 1.00 62.88 365 PHE A CA 1
ATOM 1060 C C . PHE A 1 157 ? 1.603 0.475 172.239 1.00 65.78 365 PHE A C 1
ATOM 1061 O O . PHE A 1 157 ? 1.583 -0.572 171.619 1.00 72.62 365 PHE A O 1
ATOM 1069 N N . LEU A 1 158 ? 2.629 1.319 172.190 1.00 65.08 366 LEU A N 1
ATOM 1070 C CA . LEU A 1 158 ? 3.834 0.946 171.474 1.00 64.04 366 LEU A CA 1
ATOM 1071 C C . LEU A 1 158 ? 4.635 0.203 172.530 1.00 66.33 366 LEU A C 1
ATOM 1072 O O . LEU A 1 158 ? 5.096 0.794 173.508 1.00 59.15 366 LEU A O 1
ATOM 1077 N N . SER A 1 159 ? 4.756 -1.106 172.336 1.00 75.00 367 SER A N 1
ATOM 1078 C CA . SER A 1 159 ? 5.447 -1.984 173.272 1.00 80.77 367 SER A CA 1
ATOM 1079 C C . SER A 1 159 ? 6.976 -1.989 173.058 1.00 87.28 367 SER A C 1
ATOM 1080 O O . SER A 1 159 ? 7.499 -1.418 172.079 1.00 79.55 367 SER A O 1
ATOM 1083 N N . PRO A 1 160 ? 7.696 -2.652 173.980 1.00 94.99 368 PRO A N 1
ATOM 1084 C CA . PRO A 1 160 ? 9.142 -2.658 173.897 1.00 92.37 368 PRO A CA 1
ATOM 1085 C C . PRO A 1 160 ? 9.667 -3.127 172.559 1.00 87.48 368 PRO A C 1
ATOM 1086 O O . PRO A 1 160 ? 10.271 -2.335 171.839 1.00 78.34 368 PRO A O 1
ATOM 1090 N N . GLU A 1 161 ? 9.381 -4.381 172.211 1.00 87.79 369 GLU A N 1
ATOM 1091 C CA . GLU A 1 161 ? 9.931 -4.982 170.995 1.00 91.80 369 GLU A CA 1
ATOM 1092 C C . GLU A 1 161 ? 9.333 -4.351 169.712 1.00 97.09 369 GLU A C 1
ATOM 1093 O O . GLU A 1 161 ? 9.917 -4.460 168.621 1.00 104.05 369 GLU A O 1
ATOM 1099 N N . CYS A 1 162 ? 8.204 -3.656 169.854 1.00 87.41 370 CYS A N 1
ATOM 1100 C CA . CYS A 1 162 ? 7.525 -3.042 168.718 1.00 77.63 370 CYS A CA 1
ATOM 1101 C C . CYS A 1 162 ? 8.203 -1.732 168.293 1.00 76.69 370 CYS A C 1
ATOM 1102 O O . CYS A 1 162 ? 8.229 -1.389 167.114 1.00 68.36 370 CYS A O 1
ATOM 1105 N N . SER A 1 163 ? 8.754 -0.987 169.243 1.00 79.45 371 SER A N 1
ATOM 1106 C CA . SER A 1 163 ? 9.440 0.245 168.876 1.00 82.97 371 SER A CA 1
ATOM 1107 C C . SER A 1 163 ? 10.817 -0.084 168.267 1.00 87.85 371 SER A C 1
ATOM 1108 O O . SER A 1 163 ? 11.371 0.698 167.492 1.00 81.95 371 SER A O 1
ATOM 1111 N N . ARG A 1 164 ? 11.360 -1.250 168.633 1.00 97.16 372 ARG A N 1
ATOM 1112 C CA . ARG A 1 164 ? 12.654 -1.731 168.124 1.00 95.70 372 ARG A CA 1
ATOM 1113 C C . ARG A 1 164 ? 12.469 -2.111 166.673 1.00 90.06 372 ARG A C 1
ATOM 1114 O O . ARG A 1 164 ? 13.340 -1.842 165.841 1.00 87.05 372 ARG A O 1
ATOM 1122 N N . TRP A 1 165 ? 11.307 -2.722 166.405 1.00 90.77 373 TRP A N 1
ATOM 1123 C CA . TRP A 1 165 ? 10.835 -3.128 165.049 1.00 90.35 373 TRP A CA 1
ATOM 1124 C C . TRP A 1 165 ? 10.813 -1.965 164.048 1.00 80.99 373 TRP A C 1
ATOM 1125 O O . TRP A 1 165 ? 11.255 -2.129 162.908 1.00 71.96 373 TRP A O 1
ATOM 1136 N N . LEU A 1 166 ? 10.356 -0.793 164.512 1.00 78.67 374 LEU A N 1
ATOM 1137 C CA . LEU A 1 166 ? 10.230 0.415 163.680 1.00 73.53 374 LEU A CA 1
ATOM 1138 C C . LEU A 1 166 ? 11.411 1.418 163.760 1.00 77.21 374 LEU A C 1
ATOM 1139 O O . LEU A 1 166 ? 11.202 2.592 163.437 1.00 74.09 374 LEU A O 1
ATOM 1144 N N . GLN A 1 167 ? 12.620 0.987 164.179 1.00 80.36 375 GLN A N 1
ATOM 1145 C CA . GLN A 1 167 ? 13.814 1.882 164.273 1.00 71.47 375 GLN A CA 1
ATOM 1146 C C . GLN A 1 167 ? 14.793 1.622 163.123 1.00 66.84 375 GLN A C 1
ATOM 1147 O O . GLN A 1 167 ? 14.868 2.400 162.171 1.00 57.92 375 GLN A O 1
ATOM 1149 N N . GLY A 1 180 ? 20.775 12.434 162.942 1.00 105.35 388 GLY A N 1
ATOM 1150 C CA . GLY A 1 180 ? 22.187 12.175 163.213 1.00 95.49 388 GLY A CA 1
ATOM 1151 C C . GLY A 1 180 ? 22.602 12.153 164.681 1.00 94.87 388 GLY A C 1
ATOM 1152 O O . GLY A 1 180 ? 23.643 11.573 164.998 1.00 95.53 388 GLY A O 1
ATOM 1153 N N . LEU A 1 181 ? 21.857 12.816 165.577 1.00 85.11 389 LEU A N 1
ATOM 1154 C CA . LEU A 1 181 ? 22.201 12.756 166.993 1.00 83.65 389 LEU A CA 1
ATOM 1155 C C . LEU A 1 181 ? 21.079 12.056 167.714 1.00 83.28 389 LEU A C 1
ATOM 1156 O O . LEU A 1 181 ? 21.248 10.886 168.004 1.00 107.63 389 LEU A O 1
ATOM 1161 N N . ALA A 1 182 ? 19.933 12.690 167.982 1.00 77.61 390 ALA A N 1
ATOM 1162 C CA . ALA A 1 182 ? 18.831 11.961 168.662 1.00 83.15 390 ALA A CA 1
ATOM 1163 C C . ALA A 1 182 ? 18.545 10.678 167.889 1.00 96.36 390 ALA A C 1
ATOM 1164 O O . ALA A 1 182 ? 17.892 9.764 168.387 1.00 99.62 390 ALA A O 1
ATOM 1166 N N . GLU A 1 183 ? 19.019 10.662 166.643 1.00 112.36 391 GLU A N 1
ATOM 1167 C CA . GLU A 1 183 ? 19.026 9.491 165.768 1.00 117.99 391 GLU A CA 1
ATOM 1168 C C . GLU A 1 183 ? 20.014 8.501 166.422 1.00 101.11 391 GLU A C 1
ATOM 1169 O O . GLU A 1 183 ? 19.618 7.472 166.960 1.00 106.63 391 GLU A O 1
ATOM 1175 N N . GLU A 1 184 ? 21.279 8.895 166.469 1.00 82.52 392 GLU A N 1
ATOM 1176 C CA . GLU A 1 184 ? 22.367 8.072 166.982 1.00 80.60 392 GLU A CA 1
ATOM 1177 C C . GLU A 1 184 ? 22.357 7.775 168.477 1.00 77.53 392 GLU A C 1
ATOM 1178 O O . GLU A 1 184 ? 22.898 6.762 168.908 1.00 81.68 392 GLU A O 1
ATOM 1184 N N . VAL A 1 185 ? 21.782 8.671 169.266 1.00 76.28 393 VAL A N 1
ATOM 1185 C CA . VAL A 1 185 ? 21.805 8.548 170.721 1.00 73.89 393 VAL A CA 1
ATOM 1186 C C . VAL A 1 185 ? 20.684 7.703 171.249 1.00 77.58 393 VAL A C 1
ATOM 1187 O O . VAL A 1 185 ? 20.960 6.807 172.036 1.00 85.39 393 VAL A O 1
ATOM 1191 N N . ALA A 1 186 ? 19.434 7.973 170.859 1.00 80.02 394 ALA A N 1
ATOM 1192 C CA . ALA A 1 186 ? 18.318 7.135 171.339 1.00 79.45 394 ALA A CA 1
ATOM 1193 C C . ALA A 1 186 ? 18.427 5.737 170.694 1.00 82.77 394 ALA A C 1
ATOM 1194 O O . ALA A 1 186 ? 17.767 4.784 171.134 1.00 82.21 394 ALA A O 1
ATOM 1196 N N . GLN A 1 187 ? 19.262 5.627 169.652 1.00 81.72 395 GLN A N 1
ATOM 1197 C CA . GLN A 1 187 ? 19.620 4.326 169.070 1.00 83.73 395 GLN A CA 1
ATOM 1198 C C . GLN A 1 187 ? 20.502 3.592 170.108 1.00 81.76 395 GLN A C 1
ATOM 1199 O O . GLN A 1 187 ? 20.242 2.437 170.458 1.00 86.98 395 GLN A O 1
ATOM 1205 N N . ARG A 1 188 ? 21.529 4.284 170.608 1.00 73.68 396 ARG A N 1
ATOM 1206 C CA . ARG A 1 188 ? 22.426 3.753 171.635 1.00 63.13 396 ARG A CA 1
ATOM 1207 C C . ARG A 1 188 ? 21.721 3.531 172.982 1.00 56.76 396 ARG A C 1
ATOM 1208 O O . ARG A 1 188 ? 22.107 2.667 173.722 1.00 53.15 396 ARG A O 1
ATOM 1216 N N . HIS A 1 189 ? 20.701 4.322 173.292 1.00 56.77 397 HIS A N 1
ATOM 1217 C CA . HIS A 1 189 ? 19.875 4.160 174.507 1.00 58.81 397 HIS A CA 1
ATOM 1218 C C . HIS A 1 189 ? 19.101 2.838 174.535 1.00 63.06 397 HIS A C 1
ATOM 1219 O O . HIS A 1 189 ? 18.871 2.275 175.606 1.00 72.52 397 HIS A O 1
ATOM 1226 N N . GLY A 1 190 ? 18.673 2.356 173.372 1.00 60.74 398 GLY A N 1
ATOM 1227 C CA . GLY A 1 190 ? 17.963 1.086 173.305 1.00 61.29 398 GLY A CA 1
ATOM 1228 C C . GLY A 1 190 ? 18.896 -0.118 173.294 1.00 60.09 398 GLY A C 1
ATOM 1229 O O . GLY A 1 190 ? 18.636 -1.100 174.002 1.00 55.00 398 GLY A O 1
ATOM 1230 N N . GLU A 1 191 ? 19.959 -0.046 172.470 1.00 64.46 399 GLU A N 1
ATOM 1231 C CA . GLU A 1 191 ? 20.970 -1.131 172.348 1.00 67.71 399 GLU A CA 1
ATOM 1232 C C . GLU A 1 191 ? 21.757 -1.346 173.640 1.00 62.44 399 GLU A C 1
ATOM 1233 O O . GLU A 1 191 ? 21.673 -2.422 174.223 1.00 64.78 399 GLU A O 1
ATOM 1239 N N . GLN A 1 192 ? 22.573 -0.369 174.038 1.00 56.53 400 GLN A N 1
ATOM 1240 C CA . GLN A 1 192 ? 23.203 -0.395 175.358 1.00 57.47 400 GLN A CA 1
ATOM 1241 C C . GLN A 1 192 ? 22.191 0.298 176.257 1.00 61.71 400 GLN A C 1
ATOM 1242 O O . GLN A 1 192 ? 21.163 0.779 175.783 1.00 65.18 400 GLN A O 1
ATOM 1248 N N . GLY A 1 193 ? 22.461 0.370 177.551 1.00 68.85 401 GLY A N 1
ATOM 1249 C CA . GLY A 1 193 ? 21.522 1.047 178.456 1.00 77.50 401 GLY A CA 1
ATOM 1250 C C . GLY A 1 193 ? 21.520 2.575 178.343 1.00 76.81 401 GLY A C 1
ATOM 1251 O O . GLY A 1 193 ? 22.014 3.153 177.363 1.00 75.61 401 GLY A O 1
ATOM 1252 N N . ILE A 1 194 ? 20.965 3.231 179.359 1.00 69.37 402 ILE A N 1
ATOM 1253 C CA . ILE A 1 194 ? 20.948 4.681 179.372 1.00 61.60 402 ILE A CA 1
ATOM 1254 C C . ILE A 1 194 ? 22.350 5.274 179.540 1.00 56.45 402 ILE A C 1
ATOM 1255 O O . ILE A 1 194 ? 22.728 6.179 178.817 1.00 55.71 402 ILE A O 1
ATOM 1260 N N . ALA A 1 195 ? 23.130 4.761 180.470 1.00 56.17 403 ALA A N 1
ATOM 1261 C CA . ALA A 1 195 ? 24.442 5.329 180.686 1.00 59.48 403 ALA A CA 1
ATOM 1262 C C . ALA A 1 195 ? 25.286 5.350 179.403 1.00 65.32 403 ALA A C 1
ATOM 1263 O O . ALA A 1 195 ? 25.982 6.324 179.134 1.00 66.02 403 ALA A O 1
ATOM 1265 N N . ALA A 1 196 ? 25.216 4.312 178.585 1.00 69.00 404 ALA A N 1
ATOM 1266 C CA . ALA A 1 196 ? 26.023 4.316 177.361 1.00 79.55 404 ALA A CA 1
ATOM 1267 C C . ALA A 1 196 ? 25.673 5.487 176.453 1.00 81.72 404 ALA A C 1
ATOM 1268 O O . ALA A 1 196 ? 26.527 6.015 175.730 1.00 79.34 404 ALA A O 1
ATOM 1270 N N . ALA A 1 197 ? 24.394 5.854 176.483 1.00 83.93 405 ALA A N 1
ATOM 1271 C CA . ALA A 1 197 ? 23.871 6.958 175.696 1.00 77.60 405 ALA A CA 1
ATOM 1272 C C . ALA A 1 197 ? 24.391 8.267 176.256 1.00 71.50 405 ALA A C 1
ATOM 1273 O O . ALA A 1 197 ? 24.926 9.082 175.521 1.00 70.72 405 ALA A O 1
ATOM 1275 N N . LEU A 1 198 ? 24.220 8.461 177.560 1.00 68.53 406 LEU A N 1
ATOM 1276 C CA . LEU A 1 198 ? 24.739 9.640 178.242 1.00 65.39 406 LEU A CA 1
ATOM 1277 C C . LEU A 1 198 ? 26.227 9.726 178.019 1.00 63.30 406 LEU A C 1
ATOM 1278 O O . LEU A 1 198 ? 26.784 10.798 177.869 1.00 69.95 406 LEU A O 1
ATOM 1283 N N . ALA A 1 199 ? 26.874 8.583 177.988 1.00 62.00 407 ALA A N 1
ATOM 1284 C CA . ALA A 1 199 ? 28.292 8.550 177.748 1.00 64.97 407 ALA A CA 1
ATOM 1285 C C . ALA A 1 199 ? 28.628 9.096 176.392 1.00 61.94 407 ALA A C 1
ATOM 1286 O O . ALA A 1 199 ? 29.623 9.776 176.260 1.00 63.06 407 ALA A O 1
ATOM 1288 N N . LEU A 1 200 ? 27.830 8.745 175.384 1.00 63.10 408 LEU A N 1
ATOM 1289 C CA . LEU A 1 200 ? 28.054 9.219 174.010 1.00 66.03 408 LEU A CA 1
ATOM 1290 C C . LEU A 1 200 ? 27.726 10.693 173.910 1.00 67.83 408 LEU A C 1
ATOM 1291 O O . LEU A 1 200 ? 28.540 11.502 173.453 1.00 65.11 408 LEU A O 1
ATOM 1296 N N . LEU A 1 201 ? 26.518 11.041 174.343 1.00 74.14 409 LEU A N 1
ATOM 1297 C CA . LEU A 1 201 ? 26.080 12.423 174.300 1.00 70.21 409 LEU A CA 1
ATOM 1298 C C . LEU A 1 201 ? 27.268 13.247 174.752 1.00 69.42 409 LEU A C 1
ATOM 1299 O O . LEU A 1 201 ? 27.647 14.185 174.075 1.00 66.59 409 LEU A O 1
ATOM 1304 N N . ASP A 1 202 ? 27.881 12.843 175.862 1.00 72.53 410 ASP A N 1
ATOM 1305 C CA . ASP A 1 202 ? 29.097 13.473 176.349 1.00 81.23 410 ASP A CA 1
ATOM 1306 C C . ASP A 1 202 ? 30.169 13.654 175.263 1.00 82.22 410 ASP A C 1
ATOM 1307 O O . ASP A 1 202 ? 30.538 14.782 174.961 1.00 101.94 410 ASP A O 1
ATOM 1312 N N . GLU A 1 203 ? 30.659 12.575 174.665 1.00 77.25 411 GLU A N 1
ATOM 1313 C CA . GLU A 1 203 ? 31.749 12.692 173.688 1.00 80.05 411 GLU A CA 1
ATOM 1314 C C . GLU A 1 203 ? 31.364 13.420 172.403 1.00 84.48 411 GLU A C 1
ATOM 1315 O O . GLU A 1 203 ? 32.243 13.704 171.593 1.00 87.68 411 GLU A O 1
ATOM 1321 N N . ARG A 1 204 ? 30.068 13.676 172.190 1.00 88.76 412 ARG A N 1
ATOM 1322 C CA . ARG A 1 204 ? 29.612 14.490 171.043 1.00 92.51 412 ARG A CA 1
ATOM 1323 C C . ARG A 1 204 ? 29.805 15.978 171.362 1.00 87.25 412 ARG A C 1
ATOM 1324 O O . ARG A 1 204 ? 30.411 16.730 170.590 1.00 79.67 412 ARG A O 1
ATOM 1332 N N . ILE A 1 205 ? 29.296 16.389 172.516 1.00 83.94 413 ILE A N 1
ATOM 1333 C CA . ILE A 1 205 ? 29.468 17.748 172.976 1.00 79.04 413 ILE A CA 1
ATOM 1334 C C . ILE A 1 205 ? 30.926 18.148 172.864 1.00 79.01 413 ILE A C 1
ATOM 1335 O O . ILE A 1 205 ? 31.220 19.222 172.375 1.00 84.82 413 ILE A O 1
ATOM 1340 N N . ALA A 1 206 ? 31.834 17.270 173.270 1.00 84.11 414 ALA A N 1
ATOM 1341 C CA . ALA A 1 206 ? 33.276 17.505 173.133 1.00 83.72 414 ALA A CA 1
ATOM 1342 C C . ALA A 1 206 ? 33.648 18.300 171.859 1.00 85.41 414 ALA A C 1
ATOM 1343 O O . ALA A 1 206 ? 34.617 19.052 171.889 1.00 95.50 414 ALA A O 1
ATOM 1345 N N . GLN A 1 207 ? 32.932 18.107 170.745 1.00 82.35 415 GLN A N 1
ATOM 1346 C CA . GLN A 1 207 ? 33.105 18.964 169.547 1.00 83.72 415 GLN A CA 1
ATOM 1347 C C . GLN A 1 207 ? 31.751 19.528 169.095 1.00 83.85 415 GLN A C 1
ATOM 1348 O O . GLN A 1 207 ? 31.068 18.932 168.286 1.00 88.97 415 GLN A O 1
ATOM 1354 N N . LEU A 1 208 ? 31.350 20.656 169.654 1.00 85.64 416 LEU A N 1
ATOM 1355 C CA . LEU A 1 208 ? 30.121 21.341 169.243 1.00 90.98 416 LEU A CA 1
ATOM 1356 C C . LEU A 1 208 ? 30.338 22.801 169.573 1.00 101.48 416 LEU A C 1
ATOM 1357 O O . LEU A 1 208 ? 29.879 23.323 170.600 1.00 94.36 416 LEU A O 1
ATOM 1362 N N . LYS A 1 209 ? 31.050 23.442 168.659 1.00 107.89 417 LYS A N 1
ATOM 1363 C CA . LYS A 1 209 ? 31.460 24.820 168.800 1.00 105.06 417 LYS A CA 1
ATOM 1364 C C . LYS A 1 209 ? 30.272 25.788 168.931 1.00 94.73 417 LYS A C 1
ATOM 1365 O O . LYS A 1 209 ? 30.100 26.435 169.971 1.00 79.08 417 LYS A O 1
ATOM 1371 N N . GLU A 1 210 ? 29.434 25.831 167.897 1.00 92.52 418 GLU A N 1
ATOM 1372 C CA . GLU A 1 210 ? 28.313 26.776 167.828 1.00 90.16 418 GLU A CA 1
ATOM 1373 C C . GLU A 1 210 ? 27.172 26.476 168.796 1.00 82.39 418 GLU A C 1
ATOM 1374 O O . GLU A 1 210 ? 26.620 25.389 168.766 1.00 78.92 418 GLU A O 1
ATOM 1380 N N . PRO A 1 211 ? 26.814 27.448 169.658 1.00 84.14 419 PRO A N 1
ATOM 1381 C CA . PRO A 1 211 ? 25.730 27.325 170.641 1.00 84.57 419 PRO A CA 1
ATOM 1382 C C . PRO A 1 211 ? 24.439 26.657 170.158 1.00 81.00 419 PRO A C 1
ATOM 1383 O O . PRO A 1 211 ? 23.724 26.043 170.953 1.00 86.17 419 PRO A O 1
ATOM 1387 N N . ARG A 1 212 ? 24.118 26.794 168.885 1.00 79.79 420 ARG A N 1
ATOM 1388 C CA . ARG A 1 212 ? 22.980 26.081 168.329 1.00 81.94 420 ARG A CA 1
ATOM 1389 C C . ARG A 1 212 ? 23.177 24.548 168.550 1.00 83.04 420 ARG A C 1
ATOM 1390 O O . ARG A 1 212 ? 22.311 23.860 169.085 1.00 77.71 420 ARG A O 1
ATOM 1398 N N . ASP A 1 213 ? 24.345 24.044 168.151 1.00 87.09 421 ASP A N 1
ATOM 1399 C CA . ASP A 1 213 ? 24.702 22.625 168.268 1.00 83.42 421 ASP A CA 1
ATOM 1400 C C . ASP A 1 213 ? 24.562 22.179 169.721 1.00 79.39 421 ASP A C 1
ATOM 1401 O O . ASP A 1 213 ? 23.908 21.171 170.007 1.00 75.95 421 ASP A O 1
ATOM 1406 N N . ARG A 1 214 ? 25.208 22.939 170.615 1.00 72.14 422 ARG A N 1
ATOM 1407 C CA . ARG A 1 214 ? 25.187 22.686 172.051 1.00 70.84 422 ARG A CA 1
ATOM 1408 C C . ARG A 1 214 ? 23.786 22.720 172.591 1.00 70.67 422 ARG A C 1
ATOM 1409 O O . ARG A 1 214 ? 23.416 21.887 173.412 1.00 72.74 422 ARG A O 1
ATOM 1417 N N . PHE A 1 215 ? 23.004 23.699 172.153 1.00 73.72 423 PHE A N 1
ATOM 1418 C CA . PHE A 1 215 ? 21.639 23.811 172.630 1.00 72.91 423 PHE A CA 1
ATOM 1419 C C . PHE A 1 215 ? 20.889 22.525 172.291 1.00 76.57 423 PHE A C 1
ATOM 1420 O O . PHE A 1 215 ? 20.205 21.981 173.145 1.00 83.26 423 PHE A O 1
ATOM 1428 N N . HIS A 1 216 ? 21.045 22.031 171.061 1.00 82.91 424 HIS A N 1
ATOM 1429 C CA . HIS A 1 216 ? 20.417 20.771 170.640 1.00 83.57 424 HIS A CA 1
ATOM 1430 C C . HIS A 1 216 ? 20.924 19.641 171.512 1.00 77.59 424 HIS A C 1
ATOM 1431 O O . HIS A 1 216 ? 20.133 18.894 172.062 1.00 73.71 424 HIS A O 1
ATOM 1438 N N . ALA A 1 217 ? 22.240 19.557 171.690 1.00 75.20 425 ALA A N 1
ATOM 1439 C CA . ALA A 1 217 ? 22.834 18.508 172.517 1.00 68.74 425 ALA A CA 1
ATOM 1440 C C . ALA A 1 217 ? 22.184 18.434 173.898 1.00 67.60 425 ALA A C 1
ATOM 1441 O O . ALA A 1 217 ? 21.911 17.350 174.377 1.00 75.49 425 ALA A O 1
ATOM 1443 N N . LEU A 1 218 ? 21.916 19.566 174.537 1.00 69.29 426 LEU A N 1
ATOM 1444 C CA . LEU A 1 218 ? 21.232 19.539 175.848 1.00 71.28 426 LEU A CA 1
ATOM 1445 C C . LEU A 1 218 ? 19.759 19.205 175.701 1.00 67.30 426 LEU A C 1
ATOM 1446 O O . LEU A 1 218 ? 19.102 18.752 176.646 1.00 61.38 426 LEU A O 1
ATOM 1451 N N . LEU A 1 219 ? 19.245 19.480 174.512 1.00 64.76 427 LEU A N 1
ATOM 1452 C CA . LEU A 1 219 ? 17.876 19.197 174.193 1.00 65.70 427 LEU A CA 1
ATOM 1453 C C . LEU A 1 219 ? 17.689 17.700 174.083 1.00 68.34 427 LEU A C 1
ATOM 1454 O O . LEU A 1 219 ? 16.650 17.179 174.467 1.00 79.57 427 LEU A O 1
ATOM 1459 N N . VAL A 1 220 ? 18.701 17.014 173.565 1.00 67.31 428 VAL A N 1
ATOM 1460 C CA . VAL A 1 220 ? 18.680 15.561 173.457 1.00 62.12 428 VAL A CA 1
ATOM 1461 C C . VAL A 1 220 ? 18.717 14.989 174.873 1.00 59.06 428 VAL A C 1
ATOM 1462 O O . VAL A 1 220 ? 17.858 14.183 175.256 1.00 49.56 428 VAL A O 1
ATOM 1466 N N . GLN A 1 221 ? 19.711 15.438 175.647 1.00 57.17 429 GLN A N 1
ATOM 1467 C CA . GLN A 1 221 ? 19.874 15.005 177.017 1.00 59.68 429 GLN A CA 1
ATOM 1468 C C . GLN A 1 221 ? 18.522 15.003 177.703 1.00 64.69 429 GLN A C 1
ATOM 1469 O O . GLN A 1 221 ? 18.230 14.119 178.495 1.00 71.67 429 GLN A O 1
ATOM 1475 N N . ALA A 1 222 ? 17.691 15.990 177.407 1.00 67.30 430 ALA A N 1
ATOM 1476 C CA . ALA A 1 222 ? 16.385 16.055 178.028 1.00 72.65 430 ALA A CA 1
ATOM 1477 C C . ALA A 1 222 ? 15.479 14.951 177.508 1.00 77.49 430 ALA A C 1
ATOM 1478 O O . ALA A 1 222 ? 14.894 14.213 178.300 1.00 80.11 430 ALA A O 1
ATOM 1480 N N . GLU A 1 223 ? 15.371 14.832 176.181 1.00 86.75 431 GLU A N 1
ATOM 1481 C CA . GLU A 1 223 ? 14.506 13.812 175.544 1.00 93.30 431 GLU A CA 1
ATOM 1482 C C . GLU A 1 223 ? 14.823 12.451 176.185 1.00 90.91 431 GLU A C 1
ATOM 1483 O O . GLU A 1 223 ? 13.959 11.775 176.768 1.00 85.19 431 GLU A O 1
ATOM 1489 N N . LEU A 1 224 ? 16.104 12.110 176.126 1.00 82.17 432 LEU A N 1
ATOM 1490 C CA . LEU A 1 224 ? 16.630 10.871 176.666 1.00 72.63 432 LEU A CA 1
ATOM 1491 C C . LEU A 1 224 ? 16.227 10.624 178.130 1.00 67.67 432 LEU A C 1
ATOM 1492 O O . LEU A 1 224 ? 15.992 9.495 178.517 1.00 67.60 432 LEU A O 1
ATOM 1497 N N . LEU A 1 225 ? 16.136 11.668 178.939 1.00 66.54 433 LEU A N 1
ATOM 1498 C CA . LEU A 1 225 ? 15.759 11.497 180.336 1.00 71.00 433 LEU A CA 1
ATOM 1499 C C . LEU A 1 225 ? 14.275 11.248 180.454 1.00 72.63 433 LEU A C 1
ATOM 1500 O O . LEU A 1 225 ? 13.816 10.717 181.459 1.00 79.10 433 LEU A O 1
ATOM 1505 N N . ALA A 1 226 ? 13.502 11.640 179.451 1.00 73.56 434 ALA A N 1
ATOM 1506 C CA . ALA A 1 226 ? 12.080 11.337 179.503 1.00 81.41 434 ALA A CA 1
ATOM 1507 C C . ALA A 1 226 ? 11.919 9.905 179.001 1.00 82.45 434 ALA A C 1
ATOM 1508 O O . ALA A 1 226 ? 11.097 9.164 179.540 1.00 81.99 434 ALA A O 1
ATOM 1510 N N . GLN A 1 227 ? 12.736 9.522 178.004 1.00 87.99 435 GLN A N 1
ATOM 1511 C CA . GLN A 1 227 ? 12.762 8.143 177.437 1.00 95.59 435 GLN A CA 1
ATOM 1512 C C . GLN A 1 227 ? 13.218 7.066 178.447 1.00 92.13 435 GLN A C 1
ATOM 1513 O O . GLN A 1 227 ? 13.038 5.867 178.200 1.00 88.71 435 GLN A O 1
ATOM 1519 N N . GLU A 1 228 ? 13.862 7.492 179.538 1.00 85.19 436 GLU A N 1
ATOM 1520 C CA . GLU A 1 228 ? 14.273 6.587 180.597 1.00 74.41 436 GLU A CA 1
ATOM 1521 C C . GLU A 1 228 ? 13.235 6.613 181.714 1.00 72.04 436 GLU A C 1
ATOM 1522 O O . GLU A 1 228 ? 13.304 5.783 182.615 1.00 72.65 436 GLU A O 1
ATOM 1528 N N . GLY A 1 229 ? 12.296 7.560 181.685 1.00 70.65 437 GLY A N 1
ATOM 1529 C CA . GLY A 1 229 ? 11.203 7.561 182.662 1.00 79.11 437 GLY A CA 1
ATOM 1530 C C . GLY A 1 229 ? 11.176 8.624 183.743 1.00 88.57 437 GLY A C 1
ATOM 1531 O O . GLY A 1 229 ? 10.249 8.645 184.570 1.00 90.27 437 GLY A O 1
ATOM 1532 N N . MET A 1 230 ? 12.190 9.486 183.773 1.00 97.93 438 MET A N 1
ATOM 1533 C CA . MET A 1 230 ? 12.191 10.614 184.711 1.00 95.01 438 MET A CA 1
ATOM 1534 C C . MET A 1 230 ? 11.664 11.835 183.955 1.00 95.00 438 MET A C 1
ATOM 1535 O O . MET A 1 230 ? 12.386 12.527 183.232 1.00 84.00 438 MET A O 1
ATOM 1540 N N . GLU A 1 231 ? 10.366 12.051 184.143 1.00 105.25 439 GLU A N 1
ATOM 1541 C CA . GLU A 1 231 ? 9.596 13.091 183.466 1.00 109.61 439 GLU A CA 1
ATOM 1542 C C . GLU A 1 231 ? 9.932 14.482 183.997 1.00 102.28 439 GLU A C 1
ATOM 1543 O O . GLU A 1 231 ? 10.317 15.375 183.241 1.00 98.94 439 GLU A O 1
ATOM 1549 N N . ALA A 1 232 ? 9.784 14.645 185.307 1.00 94.48 440 ALA A N 1
ATOM 1550 C CA . ALA A 1 232 ? 10.020 15.918 185.967 1.00 85.67 440 ALA A CA 1
ATOM 1551 C C . ALA A 1 232 ? 11.455 16.428 185.834 1.00 79.34 440 ALA A C 1
ATOM 1552 O O . ALA A 1 232 ? 11.659 17.635 185.807 1.00 79.57 440 ALA A O 1
ATOM 1554 N N . LEU A 1 233 ? 12.445 15.543 185.753 1.00 76.11 441 LEU A N 1
ATOM 1555 C CA . LEU A 1 233 ? 13.813 16.017 185.559 1.00 81.77 441 LEU A CA 1
ATOM 1556 C C . LEU A 1 233 ? 13.967 16.584 184.146 1.00 84.75 441 LEU A C 1
ATOM 1557 O O . LEU A 1 233 ? 14.703 17.554 183.945 1.00 88.05 441 LEU A O 1
ATOM 1562 N N . ALA A 1 234 ? 13.293 15.974 183.172 1.00 87.23 442 ALA A N 1
ATOM 1563 C CA . ALA A 1 234 ? 13.336 16.465 181.787 1.00 92.73 442 ALA A CA 1
ATOM 1564 C C . ALA A 1 234 ? 12.545 17.771 181.642 1.00 103.08 442 ALA A C 1
ATOM 1565 O O . ALA A 1 234 ? 12.980 18.684 180.936 1.00 110.68 442 ALA A O 1
ATOM 1567 N N . ARG A 1 235 ? 11.385 17.840 182.305 1.00 106.95 443 ARG A N 1
ATOM 1568 C CA . ARG A 1 235 ? 10.527 19.036 182.329 1.00 101.05 443 ARG A CA 1
ATOM 1569 C C . ARG A 1 235 ? 11.379 20.206 182.781 1.00 96.21 443 ARG A C 1
ATOM 1570 O O . ARG A 1 235 ? 11.437 21.224 182.095 1.00 90.50 443 ARG A O 1
ATOM 1578 N N . GLN A 1 236 ? 12.058 20.032 183.921 1.00 95.27 444 GLN A N 1
ATOM 1579 C CA . GLN A 1 236 ? 12.945 21.058 184.498 1.00 99.68 444 GLN A CA 1
ATOM 1580 C C . GLN A 1 236 ? 14.045 21.438 183.497 1.00 97.91 444 GLN A C 1
ATOM 1581 O O . GLN A 1 236 ? 14.473 22.585 183.454 1.00 102.55 444 GLN A O 1
ATOM 1587 N N . HIS A 1 237 ? 14.519 20.475 182.714 1.00 91.49 445 HIS A N 1
ATOM 1588 C CA . HIS A 1 237 ? 15.487 20.777 181.667 1.00 84.25 445 HIS A CA 1
ATOM 1589 C C . HIS A 1 237 ? 14.834 21.511 180.506 1.00 81.41 445 HIS A C 1
ATOM 1590 O O . HIS A 1 237 ? 15.459 22.360 179.901 1.00 84.77 445 HIS A O 1
ATOM 1597 N N . TYR A 1 238 ? 13.587 21.187 180.189 1.00 81.95 446 TYR A N 1
ATOM 1598 C CA . TYR A 1 238 ? 12.874 21.886 179.116 1.00 83.73 446 TYR A CA 1
ATOM 1599 C C . TYR A 1 238 ? 12.522 23.335 179.492 1.00 80.57 446 TYR A C 1
ATOM 1600 O O . TYR A 1 238 ? 12.574 24.229 178.643 1.00 72.33 446 TYR A O 1
ATOM 1609 N N . GLN A 1 239 ? 12.180 23.558 180.764 1.00 82.00 447 GLN A N 1
ATOM 1610 C CA . GLN A 1 239 ? 11.792 24.887 181.261 1.00 79.11 447 GLN A CA 1
ATOM 1611 C C . GLN A 1 239 ? 12.914 25.857 180.985 1.00 70.39 447 GLN A C 1
ATOM 1612 O O . GLN A 1 239 ? 12.700 26.827 180.316 1.00 68.04 447 GLN A O 1
ATOM 1618 N N . HIS A 1 240 ? 14.115 25.553 181.481 1.00 77.31 448 HIS A N 1
ATOM 1619 C CA . HIS A 1 240 ? 15.338 26.364 181.258 1.00 80.00 448 HIS A CA 1
ATOM 1620 C C . HIS A 1 240 ? 15.766 26.443 179.766 1.00 72.60 448 HIS A C 1
ATOM 1621 O O . HIS A 1 240 ? 16.531 27.313 179.407 1.00 74.26 448 HIS A O 1
ATOM 1628 N N . LEU A 1 241 ? 15.301 25.530 178.917 1.00 70.11 449 LEU A N 1
ATOM 1629 C CA . LEU A 1 241 ? 15.626 25.531 177.479 1.00 70.86 449 LEU A CA 1
ATOM 1630 C C . LEU A 1 241 ? 14.793 26.495 176.621 1.00 75.76 449 LEU A C 1
ATOM 1631 O O . LEU A 1 241 ? 15.285 27.062 175.652 1.00 78.26 449 LEU A O 1
ATOM 1636 N N . TRP A 1 242 ? 13.516 26.633 176.950 1.00 79.48 450 TRP A N 1
ATOM 1637 C CA . TRP A 1 242 ? 12.604 27.525 176.229 1.00 80.66 450 TRP A CA 1
ATOM 1638 C C . TRP A 1 242 ? 12.786 28.952 176.676 1.00 80.29 450 TRP A C 1
ATOM 1639 O O . TRP A 1 242 ? 12.713 29.876 175.871 1.00 80.61 450 TRP A O 1
ATOM 1650 N N . GLN A 1 243 ? 12.993 29.104 177.980 1.00 84.76 451 GLN A N 1
ATOM 1651 C CA . GLN A 1 243 ? 13.285 30.379 178.607 1.00 86.86 451 GLN A CA 1
ATOM 1652 C C . GLN A 1 243 ? 14.650 30.870 178.113 1.00 81.42 451 GLN A C 1
ATOM 1653 O O . GLN A 1 243 ? 14.942 32.046 178.207 1.00 90.68 451 GLN A O 1
ATOM 1659 N N . GLU A 1 244 ? 15.502 29.963 177.645 1.00 77.50 452 GLU A N 1
ATOM 1660 C CA . GLU A 1 244 ? 16.814 30.315 177.083 1.00 81.11 452 GLU A CA 1
ATOM 1661 C C . GLU A 1 244 ? 16.661 30.686 175.617 1.00 79.73 452 GLU A C 1
ATOM 1662 O O . GLU A 1 244 ? 17.375 31.549 175.114 1.00 81.95 452 GLU A O 1
ATOM 1668 N N . ALA A 1 245 ? 15.758 30.003 174.920 1.00 80.20 453 ALA A N 1
ATOM 1669 C CA . ALA A 1 245 ? 15.495 30.295 173.517 1.00 82.04 453 ALA A CA 1
ATOM 1670 C C . ALA A 1 245 ? 14.811 31.654 173.428 1.00 83.18 453 ALA A C 1
ATOM 1671 O O . ALA A 1 245 ? 15.338 32.576 172.806 1.00 79.13 453 ALA A O 1
ATOM 1673 N N . SER A 1 246 ? 13.647 31.770 174.073 1.00 81.10 454 SER A N 1
ATOM 1674 C CA . SER A 1 246 ? 12.899 33.019 174.152 1.00 74.26 454 SER A CA 1
ATOM 1675 C C . SER A 1 246 ? 13.799 34.252 174.363 1.00 69.11 454 SER A C 1
ATOM 1676 O O . SER A 1 246 ? 13.637 35.255 173.706 1.00 64.63 454 SER A O 1
ATOM 1679 N N . ARG A 1 247 ? 14.740 34.149 175.288 1.00 72.05 455 ARG A N 1
ATOM 1680 C CA . ARG A 1 247 ? 15.741 35.198 175.585 1.00 76.55 455 ARG A CA 1
ATOM 1681 C C . ARG A 1 247 ? 16.815 35.411 174.484 1.00 71.95 455 ARG A C 1
ATOM 1682 O O . ARG A 1 247 ? 17.444 36.465 174.440 1.00 73.06 455 ARG A O 1
ATOM 1690 N N . LEU A 1 248 ? 17.045 34.422 173.624 1.00 65.69 456 LEU A N 1
ATOM 1691 C CA . LEU A 1 248 ? 17.975 34.575 172.489 1.00 66.74 456 LEU A CA 1
ATOM 1692 C C . LEU A 1 248 ? 17.242 35.109 171.252 1.00 66.90 456 LEU A C 1
ATOM 1693 O O . LEU A 1 248 ? 17.884 35.404 170.214 1.00 58.49 456 LEU A O 1
ATOM 1698 N N . GLY A 1 249 ? 15.902 35.180 171.378 1.00 69.66 457 GLY A N 1
ATOM 1699 C CA . GLY A 1 249 ? 14.967 35.676 170.351 1.00 66.20 457 GLY A CA 1
ATOM 1700 C C . GLY A 1 249 ? 14.723 34.729 169.196 1.00 67.00 457 GLY A C 1
ATOM 1701 O O . GLY A 1 249 ? 14.472 35.179 168.089 1.00 70.20 457 GLY A O 1
ATOM 1702 N N . LEU A 1 250 ? 14.782 33.422 169.451 1.00 70.44 458 LEU A N 1
ATOM 1703 C CA . LEU A 1 250 ? 14.636 32.411 168.399 1.00 71.87 458 LEU A CA 1
ATOM 1704 C C . LEU A 1 250 ? 13.236 32.344 167.849 1.00 78.43 458 LEU A C 1
ATOM 1705 O O . LEU A 1 250 ? 13.025 31.779 166.778 1.00 92.41 458 LEU A O 1
ATOM 1710 N N . SER A 1 251 ? 12.272 32.903 168.570 1.00 82.53 459 SER A N 1
ATOM 1711 C CA . SER A 1 251 ? 10.897 32.909 168.092 1.00 81.96 459 SER A CA 1
ATOM 1712 C C . SER A 1 251 ? 10.794 33.474 166.662 1.00 81.40 459 SER A C 1
ATOM 1713 O O . SER A 1 251 ? 9.962 33.013 165.904 1.00 81.65 459 SER A O 1
ATOM 1716 N N . HIS A 1 252 ? 11.664 34.420 166.281 1.00 90.21 460 HIS A N 1
ATOM 1717 C CA . HIS A 1 252 ? 11.688 34.976 164.898 1.00 97.93 460 HIS A CA 1
ATOM 1718 C C . HIS A 1 252 ? 12.756 34.270 164.044 1.00 88.90 460 HIS A C 1
ATOM 1719 O O . HIS A 1 252 ? 13.368 34.916 163.193 1.00 97.52 460 HIS A O 1
ATOM 1726 N N . TRP A 1 253 ? 12.993 32.973 164.233 1.00 76.23 461 TRP A N 1
ATOM 1727 C CA . TRP A 1 253 ? 14.077 32.306 163.487 1.00 70.94 461 TRP A CA 1
ATOM 1728 C C . TRP A 1 253 ? 14.012 30.774 163.439 1.00 71.64 461 TRP A C 1
ATOM 1729 O O . TRP A 1 253 ? 14.403 30.170 162.451 1.00 76.14 461 TRP A O 1
ATOM 1740 N N . GLU A 1 254 ? 13.594 30.145 164.522 1.00 70.59 462 GLU A N 1
ATOM 1741 C CA . GLU A 1 254 ? 13.350 28.716 164.521 1.00 75.36 462 GLU A CA 1
ATOM 1742 C C . GLU A 1 254 ? 12.155 28.548 165.419 1.00 80.07 462 GLU A C 1
ATOM 1743 O O . GLU A 1 254 ? 12.210 27.833 166.409 1.00 83.24 462 GLU A O 1
ATOM 1749 N N . PRO A 1 255 ? 11.051 29.211 165.057 1.00 83.57 463 PRO A N 1
ATOM 1750 C CA . PRO A 1 255 ? 9.828 29.219 165.855 1.00 82.67 463 PRO A CA 1
ATOM 1751 C C . PRO A 1 255 ? 9.244 27.837 166.049 1.00 81.35 463 PRO A C 1
ATOM 1752 O O . PRO A 1 255 ? 8.468 27.640 166.977 1.00 76.61 463 PRO A O 1
ATOM 1756 N N . GLY A 1 256 ? 9.573 26.900 165.159 1.00 83.26 464 GLY A N 1
ATOM 1757 C CA . GLY A 1 256 ? 9.086 25.539 165.307 1.00 89.09 464 GLY A CA 1
ATOM 1758 C C . GLY A 1 256 ? 9.616 24.935 166.595 1.00 83.88 464 GLY A C 1
ATOM 1759 O O . GLY A 1 256 ? 8.854 24.448 167.452 1.00 75.48 464 GLY A O 1
ATOM 1760 N N . LEU A 1 257 ? 10.938 25.006 166.715 1.00 77.10 465 LEU A N 1
ATOM 1761 C CA . LEU A 1 257 ? 11.677 24.489 167.863 1.00 70.21 465 LEU A CA 1
ATOM 1762 C C . LEU A 1 257 ? 11.248 25.119 169.175 1.00 65.34 465 LEU A C 1
ATOM 1763 O O . LEU A 1 257 ? 11.204 24.441 170.194 1.00 62.14 465 LEU A O 1
ATOM 1768 N N . VAL A 1 258 ? 10.915 26.404 169.138 1.00 69.35 466 VAL A N 1
ATOM 1769 C CA . VAL A 1 258 ? 10.520 27.132 170.337 1.00 78.26 466 VAL A CA 1
ATOM 1770 C C . VAL A 1 258 ? 9.096 26.817 170.744 1.00 84.67 466 VAL A C 1
ATOM 1771 O O . VAL A 1 258 ? 8.749 26.931 171.917 1.00 84.50 466 VAL A O 1
ATOM 1775 N N . ASN A 1 259 ? 8.254 26.463 169.781 1.00 98.95 467 ASN A N 1
ATOM 1776 C CA . ASN A 1 259 ? 6.884 26.102 170.115 1.00 107.64 467 ASN A CA 1
ATOM 1777 C C . ASN A 1 259 ? 6.801 24.633 170.524 1.00 112.58 467 ASN A C 1
ATOM 1778 O O . ASN A 1 259 ? 5.872 24.258 171.243 1.00 118.19 467 ASN A O 1
ATOM 1783 N N . ARG A 1 260 ? 7.757 23.803 170.086 1.00 109.14 468 ARG A N 1
ATOM 1784 C CA . ARG A 1 260 ? 7.809 22.415 170.569 1.00 99.64 468 ARG A CA 1
ATOM 1785 C C . ARG A 1 260 ? 8.248 22.531 172.016 1.00 90.42 468 ARG A C 1
ATOM 1786 O O . ARG A 1 260 ? 7.504 22.151 172.918 1.00 94.08 468 ARG A O 1
ATOM 1794 N N . LEU A 1 261 ? 9.428 23.120 172.227 1.00 76.11 469 LEU A N 1
ATOM 1795 C CA . LEU A 1 261 ? 9.973 23.341 173.564 1.00 66.50 469 LEU A CA 1
ATOM 1796 C C . LEU A 1 261 ? 8.964 23.895 174.555 1.00 68.52 469 LEU A C 1
ATOM 1797 O O . LEU A 1 261 ? 9.004 23.543 175.729 1.00 64.94 469 LEU A O 1
ATOM 1802 N N . GLU A 1 262 ? 8.071 24.767 174.083 1.00 81.32 470 GLU A N 1
ATOM 1803 C CA . GLU A 1 262 ? 7.078 25.418 174.945 1.00 91.10 470 GLU A CA 1
ATOM 1804 C C . GLU A 1 262 ? 6.110 24.412 175.566 1.00 98.13 470 GLU A C 1
ATOM 1805 O O . GLU A 1 262 ? 5.928 24.410 176.784 1.00 116.00 470 GLU A O 1
ATOM 1811 N N . SER A 1 263 ? 5.512 23.550 174.748 1.00 97.14 471 SER A N 1
ATOM 1812 C CA . SER A 1 263 ? 4.551 22.559 175.249 1.00 99.39 471 SER A CA 1
ATOM 1813 C C . SER A 1 263 ? 5.216 21.459 176.087 1.00 94.37 471 SER A C 1
ATOM 1814 O O . SER A 1 263 ? 4.696 21.096 177.146 1.00 96.16 471 SER A O 1
ATOM 1817 N N . LEU A 1 264 ? 6.367 20.951 175.634 1.00 89.05 472 LEU A N 1
ATOM 1818 C CA . LEU A 1 264 ? 7.111 19.915 176.376 1.00 84.41 472 LEU A CA 1
ATOM 1819 C C . LEU A 1 264 ? 7.337 20.323 177.839 1.00 89.18 472 LEU A C 1
ATOM 1820 O O . LEU A 1 264 ? 7.591 19.461 178.684 1.00 98.76 472 LEU A O 1
ATOM 1825 N N . ALA A 1 265 ? 7.263 21.627 178.126 1.00 88.40 473 ALA A N 1
ATOM 1826 C CA . ALA A 1 265 ? 7.411 22.145 179.484 1.00 89.90 473 ALA A CA 1
ATOM 1827 C C . ALA A 1 265 ? 6.062 22.383 180.224 1.00 94.15 473 ALA A C 1
ATOM 1828 O O . ALA A 1 265 ? 6.016 23.112 181.224 1.00 100.60 473 ALA A O 1
ATOM 1830 N N . ALA A 1 266 ? 4.979 21.753 179.764 1.00 94.76 474 ALA A N 1
ATOM 1831 C CA . ALA A 1 266 ? 3.678 21.895 180.430 1.00 100.75 474 ALA A CA 1
ATOM 1832 C C . ALA A 1 266 ? 3.608 20.955 181.638 1.00 100.92 474 ALA A C 1
ATOM 1833 O O . ALA A 1 266 ? 3.511 21.397 182.786 1.00 96.18 474 ALA A O 1
ATOM 1835 N N . ASP B 1 17 ? -22.196 2.825 146.998 1.00 88.68 225 ASP B N 1
ATOM 1836 C CA . ASP B 1 17 ? -21.688 1.869 145.957 1.00 83.17 225 ASP B CA 1
ATOM 1837 C C . ASP B 1 17 ? -21.803 0.447 146.438 1.00 77.99 225 ASP B C 1
ATOM 1838 O O . ASP B 1 17 ? -22.202 0.202 147.568 1.00 76.98 225 ASP B O 1
ATOM 1843 N N . VAL B 1 18 ? -21.461 -0.482 145.558 1.00 83.22 226 VAL B N 1
ATOM 1844 C CA . VAL B 1 18 ? -21.511 -1.911 145.852 1.00 87.72 226 VAL B CA 1
ATOM 1845 C C . VAL B 1 18 ? -20.160 -2.547 145.459 1.00 84.97 226 VAL B C 1
ATOM 1846 O O . VAL B 1 18 ? -19.382 -1.999 144.652 1.00 77.84 226 VAL B O 1
ATOM 1850 N N . ASP B 1 19 ? -19.870 -3.691 146.056 1.00 81.49 227 ASP B N 1
ATOM 1851 C CA . ASP B 1 19 ? -18.673 -4.408 145.715 1.00 83.42 227 ASP B CA 1
ATOM 1852 C C . ASP B 1 19 ? -19.064 -5.497 144.757 1.00 85.55 227 ASP B C 1
ATOM 1853 O O . ASP B 1 19 ? -20.183 -6.013 144.820 1.00 92.98 227 ASP B O 1
ATOM 1858 N N . SER B 1 20 ? -18.145 -5.870 143.877 1.00 84.43 228 SER B N 1
ATOM 1859 C CA . SER B 1 20 ? -18.461 -6.884 142.916 1.00 82.33 228 SER B CA 1
ATOM 1860 C C . SER B 1 20 ? -17.298 -7.838 142.629 1.00 81.08 228 SER B C 1
ATOM 1861 O O . SER B 1 20 ? -16.108 -7.496 142.741 1.00 66.16 228 SER B O 1
ATOM 1864 N N . SER B 1 21 ? -17.700 -9.054 142.276 1.00 86.91 229 SER B N 1
ATOM 1865 C CA . SER B 1 21 ? -16.801 -10.109 141.836 1.00 85.76 229 SER B CA 1
ATOM 1866 C C . SER B 1 21 ? -17.337 -10.532 140.434 1.00 76.08 229 SER B C 1
ATOM 1867 O O . SER B 1 21 ? -18.515 -10.904 140.243 1.00 58.99 229 SER B O 1
ATOM 1870 N N . ASN B 1 22 ? -16.417 -10.381 139.477 1.00 77.23 230 ASN B N 1
ATOM 1871 C CA . ASN B 1 22 ? -16.610 -10.416 138.010 1.00 73.71 230 ASN B CA 1
ATOM 1872 C C . ASN B 1 22 ? -15.571 -9.341 137.501 1.00 69.60 230 ASN B C 1
ATOM 1873 O O . ASN B 1 22 ? -15.854 -8.134 137.451 1.00 71.12 230 ASN B O 1
ATOM 1878 N N . ASP B 1 23 ? -14.386 -9.796 137.120 1.00 59.82 231 ASP B N 1
ATOM 1879 C CA . ASP B 1 23 ? -13.255 -8.916 136.818 1.00 62.85 231 ASP B CA 1
ATOM 1880 C C . ASP B 1 23 ? -13.530 -7.507 136.201 1.00 70.22 231 ASP B C 1
ATOM 1881 O O . ASP B 1 23 ? -12.649 -6.640 136.242 1.00 69.91 231 ASP B O 1
ATOM 1886 N N . ARG B 1 24 ? -14.715 -7.258 135.638 1.00 77.26 232 ARG B N 1
ATOM 1887 C CA . ARG B 1 24 ? -15.032 -5.918 135.082 1.00 80.13 232 ARG B CA 1
ATOM 1888 C C . ARG B 1 24 ? -15.495 -5.068 136.243 1.00 75.36 232 ARG B C 1
ATOM 1889 O O . ARG B 1 24 ? -14.824 -4.115 136.642 1.00 70.48 232 ARG B O 1
ATOM 1897 N N . ALA B 1 25 ? -16.612 -5.468 136.833 1.00 72.46 233 ALA B N 1
ATOM 1898 C CA . ALA B 1 25 ? -17.191 -4.717 137.937 1.00 79.72 233 ALA B CA 1
ATOM 1899 C C . ALA B 1 25 ? -16.258 -4.544 139.144 1.00 74.31 233 ALA B C 1
ATOM 1900 O O . ALA B 1 25 ? -16.437 -3.632 139.939 1.00 76.17 233 ALA B O 1
ATOM 1902 N N . TRP B 1 26 ? -15.284 -5.428 139.296 1.00 72.68 234 TRP B N 1
ATOM 1903 C CA . TRP B 1 26 ? -14.303 -5.301 140.374 1.00 71.02 234 TRP B CA 1
ATOM 1904 C C . TRP B 1 26 ? -13.291 -4.198 140.019 1.00 72.53 234 TRP B C 1
ATOM 1905 O O . TRP B 1 26 ? -12.819 -3.494 140.914 1.00 75.91 234 TRP B O 1
ATOM 1916 N N . ARG B 1 27 ? -12.950 -4.046 138.731 1.00 69.29 235 ARG B N 1
ATOM 1917 C CA . ARG B 1 27 ? -12.048 -2.958 138.320 1.00 65.47 235 ARG B CA 1
ATOM 1918 C C . ARG B 1 27 ? -12.732 -1.639 138.625 1.00 59.97 235 ARG B C 1
ATOM 1919 O O . ARG B 1 27 ? -12.076 -0.668 138.951 1.00 49.69 235 ARG B O 1
ATOM 1927 N N . GLN B 1 28 ? -14.058 -1.619 138.507 1.00 63.55 236 GLN B N 1
ATOM 1928 C CA . GLN B 1 28 ? -14.826 -0.430 138.828 1.00 68.58 236 GLN B CA 1
ATOM 1929 C C . GLN B 1 28 ? -14.996 -0.259 140.294 1.00 64.35 236 GLN B C 1
ATOM 1930 O O . GLN B 1 28 ? -14.834 0.840 140.796 1.00 74.55 236 GLN B O 1
ATOM 1936 N N . THR B 1 29 ? -15.364 -1.323 140.988 1.00 61.50 237 THR B N 1
ATOM 1937 C CA . THR B 1 29 ? -15.566 -1.223 142.426 1.00 61.10 237 THR B CA 1
ATOM 1938 C C . THR B 1 29 ? -14.349 -0.527 143.009 1.00 54.88 237 THR B C 1
ATOM 1939 O O . THR B 1 29 ? -14.487 0.485 143.686 1.00 49.82 237 THR B O 1
ATOM 1943 N N . GLN B 1 30 ? -13.163 -1.059 142.704 1.00 54.00 238 GLN B N 1
ATOM 1944 C CA . GLN B 1 30 ? -11.904 -0.462 143.140 1.00 53.55 238 GLN B CA 1
ATOM 1945 C C . GLN B 1 30 ? -11.816 1.037 142.821 1.00 58.26 238 GLN B C 1
ATOM 1946 O O . GLN B 1 30 ? -11.339 1.807 143.648 1.00 69.55 238 GLN B O 1
ATOM 1952 N N . LEU B 1 31 ? -12.254 1.447 141.632 1.00 58.68 239 LEU B N 1
ATOM 1953 C CA . LEU B 1 31 ? -12.205 2.865 141.234 1.00 59.22 239 LEU B CA 1
ATOM 1954 C C . LEU B 1 31 ? -13.266 3.790 141.856 1.00 57.56 239 LEU B C 1
ATOM 1955 O O . LEU B 1 31 ? -12.939 4.927 142.184 1.00 54.48 239 LEU B O 1
ATOM 1960 N N . LYS B 1 32 ? -14.512 3.338 142.026 1.00 62.93 240 LYS B N 1
ATOM 1961 C CA . LYS B 1 32 ? -15.530 4.176 142.700 1.00 68.13 240 LYS B CA 1
ATOM 1962 C C . LYS B 1 32 ? -15.244 4.301 144.216 1.00 70.77 240 LYS B C 1
ATOM 1963 O O . LYS B 1 32 ? -15.988 4.987 144.936 1.00 65.93 240 LYS B O 1
ATOM 1969 N N . VAL B 1 33 ? -14.184 3.619 144.683 1.00 66.97 241 VAL B N 1
ATOM 1970 C CA . VAL B 1 33 ? -13.677 3.745 146.048 1.00 63.71 241 VAL B CA 1
ATOM 1971 C C . VAL B 1 33 ? -12.507 4.739 146.039 1.00 64.22 241 VAL B C 1
ATOM 1972 O O . VAL B 1 33 ? -12.568 5.802 146.670 1.00 65.50 241 VAL B O 1
ATOM 1976 N N . ALA B 1 34 ? -11.452 4.378 145.302 1.00 64.97 242 ALA B N 1
ATOM 1977 C CA . ALA B 1 34 ? -10.218 5.180 145.172 1.00 64.47 242 ALA B CA 1
ATOM 1978 C C . ALA B 1 34 ? -10.502 6.640 144.838 1.00 68.58 242 ALA B C 1
ATOM 1979 O O . ALA B 1 34 ? -9.730 7.530 145.217 1.00 60.52 242 ALA B O 1
ATOM 1981 N N . GLU B 1 35 ? -11.593 6.883 144.106 1.00 73.36 243 GLU B N 1
ATOM 1982 C CA . GLU B 1 35 ? -11.971 8.240 143.785 1.00 72.07 243 GLU B CA 1
ATOM 1983 C C . GLU B 1 35 ? -12.509 8.800 145.065 1.00 60.50 243 GLU B C 1
ATOM 1984 O O . GLU B 1 35 ? -12.016 9.803 145.517 1.00 61.68 243 GLU B O 1
ATOM 1990 N N . LEU B 1 36 ? -13.460 8.115 145.685 1.00 54.70 244 LEU B N 1
ATOM 1991 C CA . LEU B 1 36 ? -14.037 8.594 146.949 1.00 57.25 244 LEU B CA 1
ATOM 1992 C C . LEU B 1 36 ? -13.064 8.835 148.067 1.00 55.04 244 LEU B C 1
ATOM 1993 O O . LEU B 1 36 ? -13.295 9.710 148.888 1.00 52.31 244 LEU B O 1
ATOM 1998 N N . LEU B 1 37 ? -11.999 8.048 148.122 1.00 62.05 245 LEU B N 1
ATOM 1999 C CA . LEU B 1 37 ? -10.942 8.251 149.131 1.00 62.19 245 LEU B CA 1
ATOM 2000 C C . LEU B 1 37 ? -10.190 9.540 148.899 1.00 58.08 245 LEU B C 1
ATOM 2001 O O . LEU B 1 37 ? -9.985 10.304 149.832 1.00 49.73 245 LEU B O 1
ATOM 2006 N N . ILE B 1 38 ? -9.759 9.729 147.643 1.00 63.43 246 ILE B N 1
ATOM 2007 C CA . ILE B 1 38 ? -8.956 10.900 147.199 1.00 65.28 246 ILE B CA 1
ATOM 2008 C C . ILE B 1 38 ? -9.767 12.168 147.184 1.00 67.28 246 ILE B C 1
ATOM 2009 O O . ILE B 1 38 ? -9.220 13.269 147.267 1.00 67.00 246 ILE B O 1
ATOM 2014 N N . GLU B 1 39 ? -11.069 11.996 147.025 1.00 69.72 247 GLU B N 1
ATOM 2015 C CA . GLU B 1 39 ? -11.963 13.090 147.090 1.00 65.68 247 GLU B CA 1
ATOM 2016 C C . GLU B 1 39 ? -12.044 13.464 148.553 1.00 68.72 247 GLU B C 1
ATOM 2017 O O . GLU B 1 39 ? -11.745 14.600 148.872 1.00 83.83 247 GLU B O 1
ATOM 2023 N N . ARG B 1 40 ? -12.400 12.531 149.446 1.00 67.70 248 ARG B N 1
ATOM 2024 C CA . ARG B 1 40 ? -12.545 12.870 150.893 1.00 65.05 248 ARG B CA 1
ATOM 2025 C C . ARG B 1 40 ? -11.270 13.349 151.620 1.00 57.96 248 ARG B C 1
ATOM 2026 O O . ARG B 1 40 ? -11.358 14.280 152.394 1.00 52.74 248 ARG B O 1
ATOM 2034 N N . GLN B 1 41 ? -10.104 12.760 151.349 1.00 59.08 249 GLN B N 1
ATOM 2035 C CA . GLN B 1 41 ? -8.816 13.159 151.989 1.00 59.20 249 GLN B CA 1
ATOM 2036 C C . GLN B 1 41 ? -7.669 13.216 150.992 1.00 55.68 249 GLN B C 1
ATOM 2037 O O . GLN B 1 41 ? -6.776 12.379 151.024 1.00 62.40 249 GLN B O 1
ATOM 2043 N N . PRO B 1 42 ? -7.662 14.207 150.125 1.00 50.11 250 PRO B N 1
ATOM 2044 C CA . PRO B 1 42 ? -6.660 14.306 149.061 1.00 52.17 250 PRO B CA 1
ATOM 2045 C C . PRO B 1 42 ? -5.183 14.342 149.468 1.00 51.06 250 PRO B C 1
ATOM 2046 O O . PRO B 1 42 ? -4.330 14.149 148.616 1.00 47.66 250 PRO B O 1
ATOM 2050 N N . GLU B 1 43 ? -4.880 14.602 150.731 1.00 52.54 251 GLU B N 1
ATOM 2051 C CA . GLU B 1 43 ? -3.491 14.593 151.184 1.00 59.32 251 GLU B CA 1
ATOM 2052 C C . GLU B 1 43 ? -2.978 13.164 151.451 1.00 59.13 251 GLU B C 1
ATOM 2053 O O . GLU B 1 43 ? -1.760 12.950 151.602 1.00 58.33 251 GLU B O 1
ATOM 2059 N N . VAL B 1 44 ? -3.927 12.217 151.491 1.00 57.67 252 VAL B N 1
ATOM 2060 C CA . VAL B 1 44 ? -3.713 10.801 151.828 1.00 56.17 252 VAL B CA 1
ATOM 2061 C C . VAL B 1 44 ? -3.382 9.897 150.644 1.00 59.80 252 VAL B C 1
ATOM 2062 O O . VAL B 1 44 ? -4.158 9.788 149.691 1.00 65.07 252 VAL B O 1
ATOM 2066 N N . ALA B 1 45 ? -2.293 9.151 150.776 1.00 62.67 253 ALA B N 1
ATOM 2067 C CA . ALA B 1 45 ? -1.785 8.330 149.685 1.00 62.61 253 ALA B CA 1
ATOM 2068 C C . ALA B 1 45 ? -2.601 7.086 149.329 1.00 63.61 253 ALA B C 1
ATOM 2069 O O . ALA B 1 45 ? -2.742 6.799 148.147 1.00 65.63 253 ALA B O 1
ATOM 2071 N N . VAL B 1 46 ? -3.135 6.353 150.315 1.00 68.66 254 VAL B N 1
ATOM 2072 C CA . VAL B 1 46 ? -3.902 5.083 150.053 1.00 69.07 254 VAL B CA 1
ATOM 2073 C C . VAL B 1 46 ? -4.924 5.089 148.875 1.00 68.16 254 VAL B C 1
ATOM 2074 O O . VAL B 1 46 ? -4.942 4.132 148.105 1.00 63.28 254 VAL B O 1
ATOM 2078 N N . GLY B 1 47 ? -5.771 6.124 148.746 1.00 65.17 255 GLY B N 1
ATOM 2079 C CA . GLY B 1 47 ? -6.698 6.214 147.611 1.00 61.34 255 GLY B CA 1
ATOM 2080 C C . GLY B 1 47 ? -5.994 6.149 146.249 1.00 58.85 255 GLY B C 1
ATOM 2081 O O . GLY B 1 47 ? -6.455 5.488 145.333 1.00 51.73 255 GLY B O 1
ATOM 2082 N N . TYR B 1 48 ? -4.855 6.819 146.133 1.00 59.62 256 TYR B N 1
ATOM 2083 C CA . TYR B 1 48 ? -4.091 6.841 144.901 1.00 61.52 256 TYR B CA 1
ATOM 2084 C C . TYR B 1 48 ? -3.498 5.474 144.580 1.00 66.73 256 TYR B C 1
ATOM 2085 O O . TYR B 1 48 ? -3.466 5.044 143.416 1.00 71.76 256 TYR B O 1
ATOM 2094 N N . ARG B 1 49 ? -3.039 4.766 145.600 1.00 68.75 257 ARG B N 1
ATOM 2095 C CA . ARG B 1 49 ? -2.420 3.459 145.354 1.00 69.71 257 ARG B CA 1
ATOM 2096 C C . ARG B 1 49 ? -3.540 2.528 144.831 1.00 67.35 257 ARG B C 1
ATOM 2097 O O . ARG B 1 49 ? -3.348 1.793 143.852 1.00 67.91 257 ARG B O 1
ATOM 2105 N N . LEU B 1 50 ? -4.714 2.609 145.476 1.00 59.03 258 LEU B N 1
ATOM 2106 C CA . LEU B 1 50 ? -5.858 1.794 145.131 1.00 51.41 258 LEU B CA 1
ATOM 2107 C C . LEU B 1 50 ? -6.221 2.040 143.706 1.00 55.28 258 LEU B C 1
ATOM 2108 O O . LEU B 1 50 ? -6.709 1.150 143.046 1.00 62.25 258 LEU B O 1
ATOM 2113 N N . ARG B 1 51 ? -6.018 3.263 143.235 1.00 59.30 259 ARG B N 1
ATOM 2114 C CA . ARG B 1 51 ? -6.232 3.588 141.819 1.00 58.27 259 ARG B CA 1
ATOM 2115 C C . ARG B 1 51 ? -5.180 2.920 140.984 1.00 54.63 259 ARG B C 1
ATOM 2116 O O . ARG B 1 51 ? -5.530 2.285 140.006 1.00 50.19 259 ARG B O 1
ATOM 2124 N N . ARG B 1 52 ? -3.907 3.063 141.365 1.00 55.50 260 ARG B N 1
ATOM 2125 C CA . ARG B 1 52 ? -2.827 2.414 140.617 1.00 63.62 260 ARG B CA 1
ATOM 2126 C C . ARG B 1 52 ? -3.056 0.898 140.465 1.00 63.34 260 ARG B C 1
ATOM 2127 O O . ARG B 1 52 ? -2.659 0.315 139.455 1.00 65.58 260 ARG B O 1
ATOM 2135 N N . HIS B 1 53 ? -3.696 0.269 141.453 1.00 62.10 261 HIS B N 1
ATOM 2136 C CA . HIS B 1 53 ? -3.973 -1.178 141.412 1.00 60.21 261 HIS B CA 1
ATOM 2137 C C . HIS B 1 53 ? -5.236 -1.541 140.612 1.00 58.44 261 HIS B C 1
ATOM 2138 O O . HIS B 1 53 ? -5.380 -2.655 140.115 1.00 57.05 261 HIS B O 1
ATOM 2145 N N . ALA B 1 54 ? -6.169 -0.609 140.514 1.00 59.82 262 ALA B N 1
ATOM 2146 C CA . ALA B 1 54 ? -7.378 -0.834 139.741 1.00 62.47 262 ALA B CA 1
ATOM 2147 C C . ALA B 1 54 ? -7.013 -0.899 138.259 1.00 65.34 262 ALA B C 1
ATOM 2148 O O . ALA B 1 54 ? -7.701 -1.537 137.459 1.00 65.51 262 ALA B O 1
ATOM 2150 N N . VAL B 1 55 ? -5.912 -0.244 137.915 1.00 66.26 263 VAL B N 1
ATOM 2151 C CA . VAL B 1 55 ? -5.408 -0.199 136.561 1.00 63.14 263 VAL B CA 1
ATOM 2152 C C . VAL B 1 55 ? -4.464 -1.332 136.264 1.00 61.06 263 VAL B C 1
ATOM 2153 O O . VAL B 1 55 ? -4.818 -2.232 135.537 1.00 65.79 263 VAL B O 1
ATOM 2157 N N . TRP B 1 56 ? -3.281 -1.309 136.863 1.00 64.42 264 TRP B N 1
ATOM 2158 C CA . TRP B 1 56 ? -2.206 -2.268 136.516 1.00 70.55 264 TRP B CA 1
ATOM 2159 C C . TRP B 1 56 ? -2.284 -3.738 137.013 1.00 73.75 264 TRP B C 1
ATOM 2160 O O . TRP B 1 56 ? -1.469 -4.573 136.582 1.00 69.02 264 TRP B O 1
ATOM 2171 N N . ALA B 1 57 ? -3.224 -4.066 137.902 1.00 74.51 265 ALA B N 1
ATOM 2172 C CA . ALA B 1 57 ? -3.346 -5.450 138.371 1.00 69.23 265 ALA B CA 1
ATOM 2173 C C . ALA B 1 57 ? -3.901 -6.343 137.264 1.00 68.29 265 ALA B C 1
ATOM 2174 O O . ALA B 1 57 ? -3.602 -7.520 137.231 1.00 66.78 265 ALA B O 1
ATOM 2176 N N . GLY B 1 58 ? -4.717 -5.802 136.361 1.00 67.35 266 GLY B N 1
ATOM 2177 C CA . GLY B 1 58 ? -5.198 -6.603 135.237 1.00 65.20 266 GLY B CA 1
ATOM 2178 C C . GLY B 1 58 ? -4.016 -7.104 134.411 1.00 61.62 266 GLY B C 1
ATOM 2179 O O . GLY B 1 58 ? -3.895 -8.303 134.113 1.00 60.06 266 GLY B O 1
ATOM 2180 N N . ILE B 1 59 ? -3.130 -6.171 134.081 1.00 59.03 267 ILE B N 1
ATOM 2181 C CA . ILE B 1 59 ? -1.938 -6.441 133.277 1.00 63.79 267 ILE B CA 1
ATOM 2182 C C . ILE B 1 59 ? -0.993 -7.493 133.878 1.00 64.61 267 ILE B C 1
ATOM 2183 O O . ILE B 1 59 ? -0.202 -7.218 134.786 1.00 57.01 267 ILE B O 1
ATOM 2188 N N . THR B 1 60 ? -1.068 -8.693 133.321 1.00 70.27 268 THR B N 1
ATOM 2189 C CA . THR B 1 60 ? -0.278 -9.823 133.778 1.00 70.76 268 THR B CA 1
ATOM 2190 C C . THR B 1 60 ? 1.014 -9.984 132.959 1.00 75.17 268 THR B C 1
ATOM 2191 O O . THR B 1 60 ? 2.035 -10.460 133.483 1.00 75.52 268 THR B O 1
ATOM 2195 N N . ALA B 1 61 ? 0.963 -9.626 131.672 1.00 74.46 269 ALA B N 1
ATOM 2196 C CA . ALA B 1 61 ? 2.146 -9.705 130.813 1.00 70.73 269 ALA B CA 1
ATOM 2197 C C . ALA B 1 61 ? 2.221 -8.522 129.839 1.00 64.65 269 ALA B C 1
ATOM 2198 O O . ALA B 1 61 ? 1.204 -8.048 129.329 1.00 56.13 269 ALA B O 1
ATOM 2200 N N . VAL B 1 62 ? 3.448 -8.059 129.615 1.00 67.84 270 VAL B N 1
ATOM 2201 C CA . VAL B 1 62 ? 3.743 -6.910 128.759 1.00 74.98 270 VAL B CA 1
ATOM 2202 C C . VAL B 1 62 ? 3.058 -6.994 127.413 1.00 80.78 270 VAL B C 1
ATOM 2203 O O . VAL B 1 62 ? 2.948 -8.076 126.858 1.00 74.73 270 VAL B O 1
ATOM 2207 N N . PRO B 1 63 ? 2.594 -5.849 126.876 1.00 98.67 271 PRO B N 1
ATOM 2208 C CA . PRO B 1 63 ? 1.977 -5.929 125.558 1.00 105.55 271 PRO B CA 1
ATOM 2209 C C . PRO B 1 63 ? 3.050 -6.243 124.508 1.00 109.02 271 PRO B C 1
ATOM 2210 O O . PRO B 1 63 ? 4.180 -5.731 124.595 1.00 103.98 271 PRO B O 1
ATOM 2214 N N . MET B 1 64 ? 2.689 -7.099 123.552 1.00 108.67 272 MET B N 1
ATOM 2215 C CA . MET B 1 64 ? 3.604 -7.548 122.498 1.00 107.68 272 MET B CA 1
ATOM 2216 C C . MET B 1 64 ? 4.165 -6.387 121.703 1.00 106.21 272 MET B C 1
ATOM 2217 O O . MET B 1 64 ? 3.464 -5.421 121.403 1.00 101.19 272 MET B O 1
ATOM 2222 N N . SER B 1 65 ? 5.443 -6.482 121.377 1.00 106.58 273 SER B N 1
ATOM 2223 C CA . SER B 1 65 ? 6.091 -5.439 120.618 1.00 109.31 273 SER B CA 1
ATOM 2224 C C . SER B 1 65 ? 6.311 -5.959 119.202 1.00 113.75 273 SER B C 1
ATOM 2225 O O . SER B 1 65 ? 5.821 -7.042 118.859 1.00 100.50 273 SER B O 1
ATOM 2228 N N . GLY B 1 66 ? 6.998 -5.156 118.386 1.00 123.30 274 GLY B N 1
ATOM 2229 C CA . GLY B 1 66 ? 7.353 -5.502 117.009 1.00 124.23 274 GLY B CA 1
ATOM 2230 C C . GLY B 1 66 ? 8.816 -5.162 116.742 1.00 126.77 274 GLY B C 1
ATOM 2231 O O . GLY B 1 66 ? 9.713 -5.723 117.386 1.00 118.41 274 GLY B O 1
ATOM 2232 N N . ALA B 1 67 ? 9.045 -4.247 115.793 1.00 130.40 275 ALA B N 1
ATOM 2233 C CA . ALA B 1 67 ? 10.391 -3.792 115.402 1.00 126.10 275 ALA B CA 1
ATOM 2234 C C . ALA B 1 67 ? 10.671 -2.406 115.985 1.00 135.20 275 ALA B C 1
ATOM 2235 O O . ALA B 1 67 ? 9.813 -1.515 115.931 1.00 139.87 275 ALA B O 1
ATOM 2237 N N . GLY B 1 68 ? 11.882 -2.226 116.522 1.00 143.92 276 GLY B N 1
ATOM 2238 C CA . GLY B 1 68 ? 12.275 -0.980 117.198 1.00 137.79 276 GLY B CA 1
ATOM 2239 C C . GLY B 1 68 ? 11.694 -0.915 118.610 1.00 131.43 276 GLY B C 1
ATOM 2240 O O . GLY B 1 68 ? 11.702 0.147 119.234 1.00 110.97 276 GLY B O 1
ATOM 2241 N N . ASN B 1 69 ? 11.210 -2.069 119.097 1.00 125.75 277 ASN B N 1
ATOM 2242 C CA . ASN B 1 69 ? 10.567 -2.229 120.405 1.00 111.72 277 ASN B CA 1
ATOM 2243 C C . ASN B 1 69 ? 9.354 -1.310 120.568 1.00 103.89 277 ASN B C 1
ATOM 2244 O O . ASN B 1 69 ? 9.213 -0.612 121.564 1.00 104.45 277 ASN B O 1
ATOM 2249 N N . LYS B 1 70 ? 8.476 -1.317 119.575 1.00 100.59 278 LYS B N 1
ATOM 2250 C CA . LYS B 1 70 ? 7.265 -0.503 119.615 1.00 97.82 278 LYS B CA 1
ATOM 2251 C C . LYS B 1 70 ? 6.077 -1.419 119.758 1.00 89.57 278 LYS B C 1
ATOM 2252 O O . LYS B 1 70 ? 6.156 -2.615 119.554 1.00 93.69 278 LYS B O 1
ATOM 2258 N N . THR B 1 71 ? 4.955 -0.841 120.094 1.00 87.58 279 THR B N 1
ATOM 2259 C CA . THR B 1 71 ? 3.774 -1.613 120.329 1.00 91.16 279 THR B CA 1
ATOM 2260 C C . THR B 1 71 ? 2.667 -1.167 119.407 1.00 88.01 279 THR B C 1
ATOM 2261 O O . THR B 1 71 ? 2.786 -0.143 118.753 1.00 91.36 279 THR B O 1
ATOM 2265 N N . PRO B 1 72 ? 1.571 -1.923 119.361 1.00 89.35 280 PRO B N 1
ATOM 2266 C CA . PRO B 1 72 ? 0.411 -1.526 118.558 1.00 96.57 280 PRO B CA 1
ATOM 2267 C C . PRO B 1 72 ? -0.499 -0.551 119.299 1.00 93.51 280 PRO B C 1
ATOM 2268 O O . PRO B 1 72 ? -1.726 -0.586 119.117 1.00 85.71 280 PRO B O 1
ATOM 2272 N N . LEU B 1 73 ? 0.104 0.335 120.086 1.00 94.46 281 LEU B N 1
ATOM 2273 C CA . LEU B 1 73 ? -0.643 1.218 120.967 1.00 101.41 281 LEU B CA 1
ATOM 2274 C C . LEU B 1 73 ? -0.535 2.710 120.666 1.00 102.92 281 LEU B C 1
ATOM 2275 O O . LEU B 1 73 ? 0.415 3.181 120.035 1.00 97.35 281 LEU B O 1
ATOM 2280 N N . ALA B 1 74 ? -1.530 3.428 121.187 1.00 102.69 282 ALA B N 1
ATOM 2281 C CA . ALA B 1 74 ? -1.688 4.866 121.016 1.00 100.82 282 ALA B CA 1
ATOM 2282 C C . ALA B 1 74 ? -0.881 5.692 122.012 1.00 102.08 282 ALA B C 1
ATOM 2283 O O . ALA B 1 74 ? -1.124 5.565 123.210 1.00 112.95 282 ALA B O 1
ATOM 2285 N N . PRO B 1 75 ? 0.075 6.536 121.535 1.00 98.91 283 PRO B N 1
ATOM 2286 C CA . PRO B 1 75 ? 0.782 7.450 122.459 1.00 94.26 283 PRO B CA 1
ATOM 2287 C C . PRO B 1 75 ? -0.145 8.579 122.892 1.00 94.17 283 PRO B C 1
ATOM 2288 O O . PRO B 1 75 ? -1.133 8.854 122.202 1.00 88.67 283 PRO B O 1
ATOM 2292 N N . MET B 1 76 ? 0.138 9.213 124.029 1.00 96.07 284 MET B N 1
ATOM 2293 C CA . MET B 1 76 ? -0.741 10.292 124.486 1.00 98.40 284 MET B CA 1
ATOM 2294 C C . MET B 1 76 ? -0.643 11.524 123.594 1.00 99.83 284 MET B C 1
ATOM 2295 O O . MET B 1 76 ? 0.465 11.972 123.236 1.00 89.89 284 MET B O 1
ATOM 2300 N N . SER B 1 77 ? -1.838 12.018 123.236 1.00 104.14 285 SER B N 1
ATOM 2301 C CA . SER B 1 77 ? -2.064 13.224 122.419 1.00 104.57 285 SER B CA 1
ATOM 2302 C C . SER B 1 77 ? -1.103 14.385 122.744 1.00 105.15 285 SER B C 1
ATOM 2303 O O . SER B 1 77 ? -1.370 15.189 123.639 1.00 105.74 285 SER B O 1
ATOM 2306 N N . ALA B 1 78 ? 0.002 14.465 122.002 1.00 101.89 286 ALA B N 1
ATOM 2307 C CA . ALA B 1 78 ? 1.011 15.505 122.202 1.00 103.40 286 ALA B CA 1
ATOM 2308 C C . ALA B 1 78 ? 0.395 16.856 122.529 1.00 107.05 286 ALA B C 1
ATOM 2309 O O . ALA B 1 78 ? 0.896 17.560 123.395 1.00 113.87 286 ALA B O 1
ATOM 2311 N N . ASP B 1 79 ? -0.688 17.213 121.841 1.00 114.56 287 ASP B N 1
ATOM 2312 C CA . ASP B 1 79 ? -1.393 18.477 122.097 1.00 118.91 287 ASP B CA 1
ATOM 2313 C C . ASP B 1 79 ? -2.073 18.477 123.488 1.00 117.87 287 ASP B C 1
ATOM 2314 O O . ASP B 1 79 ? -2.078 19.499 124.172 1.00 123.20 287 ASP B O 1
ATOM 2319 N N . MET B 1 80 ? -2.630 17.340 123.911 1.00 114.82 288 MET B N 1
ATOM 2320 C CA . MET B 1 80 ? -3.220 17.219 125.253 1.00 107.42 288 MET B CA 1
ATOM 2321 C C . MET B 1 80 ? -2.143 17.029 126.325 1.00 102.99 288 MET B C 1
ATOM 2322 O O . MET B 1 80 ? -2.413 17.202 127.506 1.00 104.22 288 MET B O 1
ATOM 2327 N N . VAL B 1 81 ? -0.940 16.644 125.901 1.00 99.32 289 VAL B N 1
ATOM 2328 C CA . VAL B 1 81 ? 0.227 16.507 126.779 1.00 96.75 289 VAL B CA 1
ATOM 2329 C C . VAL B 1 81 ? 0.912 17.861 126.971 1.00 99.02 289 VAL B C 1
ATOM 2330 O O . VAL B 1 81 ? 1.374 18.194 128.069 1.00 101.61 289 VAL B O 1
ATOM 2334 N N . ASP B 1 82 ? 1.009 18.619 125.885 1.00 98.54 290 ASP B N 1
ATOM 2335 C CA . ASP B 1 82 ? 1.612 19.939 125.923 1.00 97.80 290 ASP B CA 1
ATOM 2336 C C . ASP B 1 82 ? 0.751 20.828 126.804 1.00 96.86 290 ASP B C 1
ATOM 2337 O O . ASP B 1 82 ? 1.273 21.573 127.635 1.00 102.95 290 ASP B O 1
ATOM 2342 N N . GLU B 1 83 ? -0.569 20.708 126.631 1.00 88.91 291 GLU B N 1
ATOM 2343 C CA . GLU B 1 83 ? -1.560 21.503 127.359 1.00 84.81 291 GLU B CA 1
ATOM 2344 C C . GLU B 1 83 ? -1.379 21.408 128.859 1.00 83.20 291 GLU B C 1
ATOM 2345 O O . GLU B 1 83 ? -1.588 22.390 129.568 1.00 83.61 291 GLU B O 1
ATOM 2351 N N . TYR B 1 84 ? -0.977 20.237 129.339 1.00 84.66 292 TYR B N 1
ATOM 2352 C CA . TYR B 1 84 ? -0.702 20.065 130.762 1.00 93.03 292 TYR B CA 1
ATOM 2353 C C . TYR B 1 84 ? 0.603 20.773 131.199 1.00 98.79 292 TYR B C 1
ATOM 2354 O O . TYR B 1 84 ? 0.571 21.525 132.180 1.00 101.43 292 TYR B O 1
ATOM 2363 N N . ARG B 1 85 ? 1.726 20.561 130.493 1.00 99.31 293 ARG B N 1
ATOM 2364 C CA . ARG B 1 85 ? 3.001 21.240 130.860 1.00 110.70 293 ARG B CA 1
ATOM 2365 C C . ARG B 1 85 ? 2.896 22.759 130.942 1.00 117.76 293 ARG B C 1
ATOM 2366 O O . ARG B 1 85 ? 3.703 23.411 131.619 1.00 121.39 293 ARG B O 1
ATOM 2374 N N . ALA B 1 86 ? 1.936 23.310 130.208 1.00 115.50 294 ALA B N 1
ATOM 2375 C CA . ALA B 1 86 ? 1.642 24.721 130.259 1.00 109.71 294 ALA B CA 1
ATOM 2376 C C . ALA B 1 86 ? 1.086 25.024 131.633 1.00 104.70 294 ALA B C 1
ATOM 2377 O O . ALA B 1 86 ? 1.578 25.911 132.323 1.00 114.04 294 ALA B O 1
ATOM 2379 N N . ALA B 1 87 ? 0.080 24.257 132.041 1.00 95.12 295 ALA B N 1
ATOM 2380 C CA . ALA B 1 87 ? -0.551 24.452 133.340 1.00 96.76 295 ALA B CA 1
ATOM 2381 C C . ALA B 1 87 ? 0.315 24.083 134.564 1.00 99.22 295 ALA B C 1
ATOM 2382 O O . ALA B 1 87 ? -0.100 24.342 135.686 1.00 95.41 295 ALA B O 1
ATOM 2384 N N . MET B 1 88 ? 1.501 23.499 134.360 1.00 110.34 296 MET B N 1
ATOM 2385 C CA . MET B 1 88 ? 2.399 23.101 135.476 1.00 120.33 296 MET B CA 1
ATOM 2386 C C . MET B 1 88 ? 2.843 24.237 136.397 1.00 123.14 296 MET B C 1
ATOM 2387 O O . MET B 1 88 ? 2.747 24.120 137.624 1.00 123.00 296 MET B O 1
ATOM 2392 N N . ASN B 1 89 ? 3.352 25.316 135.808 1.00 124.52 297 ASN B N 1
ATOM 2393 C CA . ASN B 1 89 ? 3.827 26.464 136.582 1.00 120.99 297 ASN B CA 1
ATOM 2394 C C . ASN B 1 89 ? 2.787 26.908 137.622 1.00 119.58 297 ASN B C 1
ATOM 2395 O O . ASN B 1 89 ? 3.145 27.191 138.770 1.00 120.69 297 ASN B O 1
ATOM 2400 N N . ALA B 1 90 ? 1.510 26.932 137.220 1.00 116.31 298 ALA B N 1
ATOM 2401 C CA . ALA B 1 90 ? 0.394 27.350 138.084 1.00 112.97 298 ALA B CA 1
ATOM 2402 C C . ALA B 1 90 ? -0.610 26.196 138.230 1.00 103.30 298 ALA B C 1
ATOM 2403 O O . ALA B 1 90 ? -1.568 26.115 137.449 1.00 101.83 298 ALA B O 1
ATOM 2405 N N . PRO B 1 91 ? -0.407 25.313 139.240 1.00 90.40 299 PRO B N 1
ATOM 2406 C CA . PRO B 1 91 ? -1.248 24.116 139.387 1.00 83.49 299 PRO B CA 1
ATOM 2407 C C . PRO B 1 91 ? -2.429 24.176 140.380 1.00 77.38 299 PRO B C 1
ATOM 2408 O O . PRO B 1 91 ? -2.377 24.917 141.354 1.00 73.36 299 PRO B O 1
ATOM 2412 N N . ASP B 1 92 ? -3.484 23.404 140.100 1.00 78.09 300 ASP B N 1
ATOM 2413 C CA . ASP B 1 92 ? -4.641 23.278 141.000 1.00 85.17 300 ASP B CA 1
ATOM 2414 C C . ASP B 1 92 ? -5.218 21.841 141.044 1.00 85.44 300 ASP B C 1
ATOM 2415 O O . ASP B 1 92 ? -4.753 20.933 140.314 1.00 65.56 300 ASP B O 1
ATOM 2420 N N . GLN B 1 93 ? -6.195 21.655 141.949 1.00 93.57 301 GLN B N 1
ATOM 2421 C CA . GLN B 1 93 ? -6.930 20.383 142.135 1.00 90.12 301 GLN B CA 1
ATOM 2422 C C . GLN B 1 93 ? -7.768 20.098 140.867 1.00 84.92 301 GLN B C 1
ATOM 2423 O O . GLN B 1 93 ? -8.046 18.939 140.544 1.00 78.03 301 GLN B O 1
ATOM 2429 N N . GLY B 1 94 ? -8.176 21.157 140.162 1.00 75.13 302 GLY B N 1
ATOM 2430 C CA . GLY B 1 94 ? -8.805 20.995 138.865 1.00 73.96 302 GLY B CA 1
ATOM 2431 C C . GLY B 1 94 ? -7.866 20.218 137.938 1.00 72.71 302 GLY B C 1
ATOM 2432 O O . GLY B 1 94 ? -8.230 19.133 137.474 1.00 68.62 302 GLY B O 1
ATOM 2433 N N . LEU B 1 95 ? -6.659 20.760 137.695 1.00 74.68 303 LEU B N 1
ATOM 2434 C CA . LEU B 1 95 ? -5.628 20.129 136.834 1.00 73.58 303 LEU B CA 1
ATOM 2435 C C . LEU B 1 95 ? -5.282 18.730 137.281 1.00 82.93 303 LEU B C 1
ATOM 2436 O O . LEU B 1 95 ? -5.352 17.783 136.505 1.00 96.00 303 LEU B O 1
ATOM 2441 N N . TRP B 1 96 ? -4.864 18.597 138.528 1.00 87.13 304 TRP B N 1
ATOM 2442 C CA . TRP B 1 96 ? -4.502 17.279 139.035 1.00 92.45 304 TRP B CA 1
ATOM 2443 C C . TRP B 1 96 ? -5.634 16.256 138.786 1.00 86.74 304 TRP B C 1
ATOM 2444 O O . TRP B 1 96 ? -5.366 15.166 138.272 1.00 80.89 304 TRP B O 1
ATOM 2455 N N . GLN B 1 97 ? -6.884 16.631 139.095 1.00 80.86 305 GLN B N 1
ATOM 2456 C CA . GLN B 1 97 ? -8.033 15.737 138.913 1.00 81.08 305 GLN B CA 1
ATOM 2457 C C . GLN B 1 97 ? -8.168 15.177 137.492 1.00 83.67 305 GLN B C 1
ATOM 2458 O O . GLN B 1 97 ? -8.526 14.003 137.305 1.00 84.75 305 GLN B O 1
ATOM 2464 N N . ARG B 1 98 ? -7.859 16.005 136.502 1.00 87.55 306 ARG B N 1
ATOM 2465 C CA . ARG B 1 98 ? -7.949 15.599 135.094 1.00 87.83 306 ARG B CA 1
ATOM 2466 C C . ARG B 1 98 ? -6.595 15.111 134.528 1.00 74.06 306 ARG B C 1
ATOM 2467 O O . ARG B 1 98 ? -6.518 14.787 133.352 1.00 72.28 306 ARG B O 1
ATOM 2475 N N . ILE B 1 99 ? -5.524 15.131 135.324 1.00 65.17 307 ILE B N 1
ATOM 2476 C CA . ILE B 1 99 ? -4.302 14.450 134.921 1.00 66.87 307 ILE B CA 1
ATOM 2477 C C . ILE B 1 99 ? -4.576 13.021 135.343 1.00 69.83 307 ILE B C 1
ATOM 2478 O O . ILE B 1 99 ? -4.328 12.098 134.582 1.00 80.59 307 ILE B O 1
ATOM 2483 N N . GLU B 1 100 ? -5.091 12.839 136.559 1.00 69.19 308 GLU B N 1
ATOM 2484 C CA . GLU B 1 100 ? -5.466 11.505 137.054 1.00 69.28 308 GLU B CA 1
ATOM 2485 C C . GLU B 1 100 ? -6.403 10.752 136.094 1.00 68.91 308 GLU B C 1
ATOM 2486 O O . GLU B 1 100 ? -6.197 9.564 135.841 1.00 75.96 308 GLU B O 1
ATOM 2492 N N . GLN B 1 101 ? -7.405 11.432 135.541 1.00 63.73 309 GLN B N 1
ATOM 2493 C CA . GLN B 1 101 ? -8.329 10.771 134.625 1.00 60.77 309 GLN B CA 1
ATOM 2494 C C . GLN B 1 101 ? -7.569 10.314 133.377 1.00 55.86 309 GLN B C 1
ATOM 2495 O O . GLN B 1 101 ? -7.949 9.348 132.757 1.00 51.07 309 GLN B O 1
ATOM 2501 N N . SER B 1 102 ? -6.494 11.009 133.010 1.00 64.92 310 SER B N 1
ATOM 2502 C CA . SER B 1 102 ? -5.629 10.600 131.864 1.00 73.41 310 SER B CA 1
ATOM 2503 C C . SER B 1 102 ? -4.572 9.510 132.179 1.00 74.64 310 SER B C 1
ATOM 2504 O O . SER B 1 102 ? -4.107 8.837 131.266 1.00 75.78 310 SER B O 1
ATOM 2507 N N . LEU B 1 103 ? -4.175 9.361 133.442 1.00 79.59 311 LEU B N 1
ATOM 2508 C CA . LEU B 1 103 ? -3.231 8.299 133.856 1.00 86.23 311 LEU B CA 1
ATOM 2509 C C . LEU B 1 103 ? -3.930 6.944 133.823 1.00 79.11 311 LEU B C 1
ATOM 2510 O O . LEU B 1 103 ? -3.315 5.875 133.596 1.00 75.87 311 LEU B O 1
ATOM 2515 N N . THR B 1 104 ? -5.225 7.040 134.099 1.00 69.96 312 THR B N 1
ATOM 2516 C CA . THR B 1 104 ? -6.146 5.947 134.093 1.00 65.93 312 THR B CA 1
ATOM 2517 C C . THR B 1 104 ? -6.255 5.366 132.691 1.00 68.57 312 THR B C 1
ATOM 2518 O O . THR B 1 104 ? -5.662 4.347 132.378 1.00 71.20 312 THR B O 1
ATOM 2522 N N . LEU B 1 105 ? -6.945 6.066 131.808 1.00 72.57 313 LEU B N 1
ATOM 2523 C CA . LEU B 1 105 ? -7.256 5.499 130.510 1.00 71.58 313 LEU B CA 1
ATOM 2524 C C . LEU B 1 105 ? -6.028 5.120 129.668 1.00 69.81 313 LEU B C 1
ATOM 2525 O O . LEU B 1 105 ? -6.133 4.277 128.793 1.00 74.61 313 LEU B O 1
ATOM 2530 N N . ALA B 1 106 ? -4.864 5.700 129.954 1.00 70.84 314 ALA B N 1
ATOM 2531 C CA . ALA B 1 106 ? -3.636 5.398 129.203 1.00 71.11 314 ALA B CA 1
ATOM 2532 C C . ALA B 1 106 ? -2.555 4.833 130.124 1.00 72.63 314 ALA B C 1
ATOM 2533 O O . ALA B 1 106 ? -1.517 5.464 130.373 1.00 67.84 314 ALA B O 1
ATOM 2535 N N . PRO B 1 107 ? -2.794 3.617 130.614 1.00 76.40 315 PRO B N 1
ATOM 2536 C CA . PRO B 1 107 ? -1.923 2.914 131.530 1.00 80.45 315 PRO B CA 1
ATOM 2537 C C . PRO B 1 107 ? -0.435 3.180 131.398 1.00 82.45 315 PRO B C 1
ATOM 2538 O O . PRO B 1 107 ? 0.224 3.405 132.407 1.00 90.34 315 PRO B O 1
ATOM 2542 N N . TYR B 1 108 ? 0.088 3.176 130.178 1.00 81.17 316 TYR B N 1
ATOM 2543 C CA . TYR B 1 108 ? 1.534 3.279 129.995 1.00 84.20 316 TYR B CA 1
ATOM 2544 C C . TYR B 1 108 ? 2.075 4.692 129.851 1.00 83.76 316 TYR B C 1
ATOM 2545 O O . TYR B 1 108 ? 3.263 4.887 129.544 1.00 82.64 316 TYR B O 1
ATOM 2554 N N . TRP B 1 109 ? 1.218 5.678 130.096 1.00 79.76 317 TRP B N 1
ATOM 2555 C CA . TRP B 1 109 ? 1.656 7.061 130.074 1.00 80.78 317 TRP B CA 1
ATOM 2556 C C . TRP B 1 109 ? 2.387 7.368 131.373 1.00 80.69 317 TRP B C 1
ATOM 2557 O O . TRP B 1 109 ? 1.827 8.011 132.278 1.00 77.56 317 TRP B O 1
ATOM 2568 N N . PHE B 1 110 ? 3.637 6.909 131.453 1.00 77.29 318 PHE B N 1
ATOM 2569 C CA . PHE B 1 110 ? 4.426 7.061 132.671 1.00 81.40 318 PHE B CA 1
ATOM 2570 C C . PHE B 1 110 ? 4.909 8.482 132.926 1.00 88.33 318 PHE B C 1
ATOM 2571 O O . PHE B 1 110 ? 5.141 8.860 134.074 1.00 92.60 318 PHE B O 1
ATOM 2579 N N . GLU B 1 111 ? 5.098 9.267 131.871 1.00 96.03 319 GLU B N 1
ATOM 2580 C CA . GLU B 1 111 ? 5.544 10.648 132.042 1.00 94.25 319 GLU B CA 1
ATOM 2581 C C . GLU B 1 111 ? 4.498 11.367 132.904 1.00 91.84 319 GLU B C 1
ATOM 2582 O O . GLU B 1 111 ? 4.847 12.175 133.767 1.00 94.23 319 GLU B O 1
ATOM 2588 N N . GLY B 1 112 ? 3.220 11.037 132.673 1.00 84.91 320 GLY B N 1
ATOM 2589 C CA . GLY B 1 112 ? 2.082 11.625 133.393 1.00 77.07 320 GLY B CA 1
ATOM 2590 C C . GLY B 1 112 ? 2.134 11.418 134.887 1.00 68.48 320 GLY B C 1
ATOM 2591 O O . GLY B 1 112 ? 1.709 12.265 135.661 1.00 58.81 320 GLY B O 1
ATOM 2592 N N . HIS B 1 113 ? 2.624 10.262 135.292 1.00 72.44 321 HIS B N 1
ATOM 2593 C CA . HIS B 1 113 ? 2.820 10.004 136.700 1.00 81.71 321 HIS B CA 1
ATOM 2594 C C . HIS B 1 113 ? 3.804 11.041 137.257 1.00 88.55 321 HIS B C 1
ATOM 2595 O O . HIS B 1 113 ? 3.487 11.723 138.230 1.00 94.65 321 HIS B O 1
ATOM 2602 N N . ARG B 1 114 ? 4.960 11.220 136.625 1.00 91.45 322 ARG B N 1
ATOM 2603 C CA . ARG B 1 114 ? 5.867 12.258 137.091 1.00 91.54 322 ARG B CA 1
ATOM 2604 C C . ARG B 1 114 ? 5.079 13.560 137.203 1.00 87.16 322 ARG B C 1
ATOM 2605 O O . ARG B 1 114 ? 5.151 14.217 138.226 1.00 86.56 322 ARG B O 1
ATOM 2613 N N . LEU B 1 115 ? 4.300 13.914 136.181 1.00 93.71 323 LEU B N 1
ATOM 2614 C CA . LEU B 1 115 ? 3.495 15.158 136.230 1.00 101.34 323 LEU B CA 1
ATOM 2615 C C . LEU B 1 115 ? 2.441 15.194 137.342 1.00 99.99 323 LEU B C 1
ATOM 2616 O O . LEU B 1 115 ? 2.239 16.235 137.957 1.00 116.58 323 LEU B O 1
ATOM 2621 N N . SER B 1 116 ? 1.749 14.087 137.580 1.00 89.85 324 SER B N 1
ATOM 2622 C CA . SER B 1 116 ? 0.753 14.034 138.646 1.00 80.34 324 SER B CA 1
ATOM 2623 C C . SER B 1 116 ? 1.394 14.214 140.019 1.00 70.32 324 SER B C 1
ATOM 2624 O O . SER B 1 116 ? 0.786 14.779 140.920 1.00 54.32 324 SER B O 1
ATOM 2627 N N . ALA B 1 117 ? 2.624 13.714 140.152 1.00 73.94 325 ALA B N 1
ATOM 2628 C CA . ALA B 1 117 ? 3.424 13.811 141.379 1.00 76.68 325 ALA B CA 1
ATOM 2629 C C . ALA B 1 117 ? 4.077 15.182 141.552 1.00 78.86 325 ALA B C 1
ATOM 2630 O O . ALA B 1 117 ? 4.205 15.692 142.665 1.00 76.08 325 ALA B O 1
ATOM 2632 N N . GLU B 1 118 ? 4.523 15.759 140.447 1.00 86.64 326 GLU B N 1
ATOM 2633 C CA . GLU B 1 118 ? 5.104 17.083 140.475 1.00 89.85 326 GLU B CA 1
ATOM 2634 C C . GLU B 1 118 ? 3.978 18.030 140.931 1.00 79.87 326 GLU B C 1
ATOM 2635 O O . GLU B 1 118 ? 4.217 18.902 141.743 1.00 94.37 326 GLU B O 1
ATOM 2641 N N . VAL B 1 119 ? 2.750 17.818 140.466 1.00 70.55 327 VAL B N 1
ATOM 2642 C CA . VAL B 1 119 ? 1.601 18.618 140.908 1.00 73.17 327 VAL B CA 1
ATOM 2643 C C . VAL B 1 119 ? 1.283 18.377 142.372 1.00 81.04 327 VAL B C 1
ATOM 2644 O O . VAL B 1 119 ? 0.936 19.315 143.085 1.00 90.10 327 VAL B O 1
ATOM 2648 N N . ALA B 1 120 ? 1.356 17.122 142.814 1.00 89.93 328 ALA B N 1
ATOM 2649 C CA . ALA B 1 120 ? 1.080 16.786 144.224 1.00 90.00 328 ALA B CA 1
ATOM 2650 C C . ALA B 1 120 ? 2.141 17.363 145.152 1.00 91.26 328 ALA B C 1
ATOM 2651 O O . ALA B 1 120 ? 1.836 17.694 146.300 1.00 96.62 328 ALA B O 1
ATOM 2653 N N . GLU B 1 121 ? 3.377 17.461 144.646 1.00 87.88 329 GLU B N 1
ATOM 2654 C CA . GLU B 1 121 ? 4.508 18.012 145.395 1.00 81.92 329 GLU B CA 1
ATOM 2655 C C . GLU B 1 121 ? 4.320 19.538 145.513 1.00 74.18 329 GLU B C 1
ATOM 2656 O O . GLU B 1 121 ? 4.389 20.083 146.615 1.00 77.96 329 GLU B O 1
ATOM 2662 N N . LYS B 1 122 ? 4.033 20.211 144.403 1.00 67.78 330 LYS B N 1
ATOM 2663 C CA . LYS B 1 122 ? 3.747 21.647 144.428 1.00 71.11 330 LYS B CA 1
ATOM 2664 C C . LYS B 1 122 ? 2.481 21.992 145.235 1.00 73.65 330 LYS B C 1
ATOM 2665 O O . LYS B 1 122 ? 2.517 22.893 146.056 1.00 83.27 330 LYS B O 1
ATOM 2671 N N . LEU B 1 123 ? 1.367 21.296 145.013 1.00 72.54 331 LEU B N 1
ATOM 2672 C CA . LEU B 1 123 ? 0.147 21.540 145.796 1.00 69.65 331 LEU B CA 1
ATOM 2673 C C . LEU B 1 123 ? 0.348 21.339 147.285 1.00 68.73 331 LEU B C 1
ATOM 2674 O O . LEU B 1 123 ? -0.479 21.790 148.075 1.00 68.75 331 LEU B O 1
ATOM 2679 N N . GLY B 1 124 ? 1.394 20.598 147.653 1.00 68.44 332 GLY B N 1
ATOM 2680 C CA . GLY B 1 124 ? 1.772 20.397 149.047 1.00 70.05 332 GLY B CA 1
ATOM 2681 C C . GLY B 1 124 ? 1.443 19.055 149.682 1.00 73.11 332 GLY B C 1
ATOM 2682 O O . GLY B 1 124 ? 1.161 19.003 150.874 1.00 79.48 332 GLY B O 1
ATOM 2683 N N . PHE B 1 125 ? 1.445 17.970 148.915 1.00 70.01 333 PHE B N 1
ATOM 2684 C CA . PHE B 1 125 ? 1.234 16.650 149.496 1.00 68.23 333 PHE B CA 1
ATOM 2685 C C . PHE B 1 125 ? 2.367 15.795 148.979 1.00 69.74 333 PHE B C 1
ATOM 2686 O O . PHE B 1 125 ? 2.177 14.907 148.159 1.00 70.01 333 PHE B O 1
ATOM 2694 N N . GLY B 1 126 ? 3.569 16.112 149.444 1.00 76.04 334 GLY B N 1
ATOM 2695 C CA . GLY B 1 126 ? 4.782 15.358 149.083 1.00 81.15 334 GLY B CA 1
ATOM 2696 C C . GLY B 1 126 ? 4.719 13.910 149.553 1.00 82.30 334 GLY B C 1
ATOM 2697 O O . GLY B 1 126 ? 5.547 13.073 149.149 1.00 77.57 334 GLY B O 1
ATOM 2698 N N . ALA B 1 127 ? 3.768 13.647 150.457 1.00 79.88 335 ALA B N 1
ATOM 2699 C CA . ALA B 1 127 ? 3.457 12.310 150.912 1.00 75.01 335 ALA B CA 1
ATOM 2700 C C . ALA B 1 127 ? 3.015 11.507 149.684 1.00 74.82 335 ALA B C 1
ATOM 2701 O O . ALA B 1 127 ? 3.555 10.431 149.365 1.00 71.60 335 ALA B O 1
ATOM 2703 N N . VAL B 1 128 ? 2.043 12.078 148.977 1.00 65.05 336 VAL B N 1
ATOM 2704 C CA . VAL B 1 128 ? 1.486 11.449 147.802 1.00 54.99 336 VAL B CA 1
ATOM 2705 C C . VAL B 1 128 ? 2.560 11.352 146.747 1.00 49.07 336 VAL B C 1
ATOM 2706 O O . VAL B 1 128 ? 2.856 10.298 146.262 1.00 45.79 336 VAL B O 1
ATOM 2710 N N . ALA B 1 129 ? 3.184 12.454 146.428 1.00 53.23 337 ALA B N 1
ATOM 2711 C CA . ALA B 1 129 ? 4.221 12.437 145.408 1.00 65.38 337 ALA B CA 1
ATOM 2712 C C . ALA B 1 129 ? 5.239 11.303 145.549 1.00 68.49 337 ALA B C 1
ATOM 2713 O O . ALA B 1 129 ? 5.649 10.715 144.550 1.00 69.91 337 ALA B O 1
ATOM 2715 N N . GLN B 1 130 ? 5.674 11.015 146.770 1.00 72.09 338 GLN B N 1
ATOM 2716 C CA . GLN B 1 130 ? 6.635 9.930 146.975 1.00 75.67 338 GLN B CA 1
ATOM 2717 C C . GLN B 1 130 ? 5.940 8.582 146.764 1.00 82.58 338 GLN B C 1
ATOM 2718 O O . GLN B 1 130 ? 6.573 7.654 146.255 1.00 86.68 338 GLN B O 1
ATOM 2724 N N . ALA B 1 131 ? 4.654 8.479 147.152 1.00 81.32 339 ALA B N 1
ATOM 2725 C CA . ALA B 1 131 ? 3.853 7.247 146.966 1.00 68.81 339 ALA B CA 1
ATOM 2726 C C . ALA B 1 131 ? 3.748 6.918 145.479 1.00 65.17 339 ALA B C 1
ATOM 2727 O O . ALA B 1 131 ? 4.123 5.847 145.039 1.00 68.69 339 ALA B O 1
ATOM 2729 N N . ILE B 1 132 ? 3.255 7.856 144.697 1.00 63.85 340 ILE B N 1
ATOM 2730 C CA . ILE B 1 132 ? 3.172 7.672 143.263 1.00 64.26 340 ILE B CA 1
ATOM 2731 C C . ILE B 1 132 ? 4.405 6.964 142.687 1.00 63.82 340 ILE B C 1
ATOM 2732 O O . ILE B 1 132 ? 4.290 5.881 142.110 1.00 61.74 340 ILE B O 1
ATOM 2737 N N . ALA B 1 133 ? 5.569 7.583 142.875 1.00 63.44 341 ALA B N 1
ATOM 2738 C CA . ALA B 1 133 ? 6.858 7.061 142.405 1.00 62.30 341 ALA B CA 1
ATOM 2739 C C . ALA B 1 133 ? 7.160 5.663 142.845 1.00 61.04 341 ALA B C 1
ATOM 2740 O O . ALA B 1 133 ? 7.799 4.932 142.131 1.00 64.77 341 ALA B O 1
ATOM 2742 N N . GLU B 1 134 ? 6.779 5.311 144.055 1.00 62.95 342 GLU B N 1
ATOM 2743 C CA . GLU B 1 134 ? 7.007 3.961 144.537 1.00 73.03 342 GLU B CA 1
ATOM 2744 C C . GLU B 1 134 ? 6.031 2.974 143.850 1.00 69.61 342 GLU B C 1
ATOM 2745 O O . GLU B 1 134 ? 6.443 1.880 143.443 1.00 72.39 342 GLU B O 1
ATOM 2751 N N . GLU B 1 135 ? 4.752 3.351 143.739 1.00 60.14 343 GLU B N 1
ATOM 2752 C CA . GLU B 1 135 ? 3.755 2.492 143.122 1.00 61.19 343 GLU B CA 1
ATOM 2753 C C . GLU B 1 135 ? 4.145 2.177 141.714 1.00 62.85 343 GLU B C 1
ATOM 2754 O O . GLU B 1 135 ? 3.947 1.058 141.251 1.00 59.50 343 GLU B O 1
ATOM 2760 N N . LEU B 1 136 ? 4.689 3.180 141.032 1.00 68.08 344 LEU B N 1
ATOM 2761 C CA . LEU B 1 136 ? 5.151 3.012 139.661 1.00 74.62 344 LEU B CA 1
ATOM 2762 C C . LEU B 1 136 ? 6.356 2.085 139.609 1.00 76.38 344 LEU B C 1
ATOM 2763 O O . LEU B 1 136 ? 6.483 1.283 138.694 1.00 89.99 344 LEU B O 1
ATOM 2768 N N . GLY B 1 137 ? 7.251 2.214 140.577 1.00 74.83 345 GLY B N 1
ATOM 2769 C CA . GLY B 1 137 ? 8.417 1.344 140.659 1.00 76.37 345 GLY B CA 1
ATOM 2770 C C . GLY B 1 137 ? 8.026 -0.108 140.857 1.00 76.38 345 GLY B C 1
ATOM 2771 O O . GLY B 1 137 ? 8.722 -1.003 140.378 1.00 71.96 345 GLY B O 1
ATOM 2772 N N . THR B 1 138 ? 6.916 -0.327 141.570 1.00 81.30 346 THR B N 1
ATOM 2773 C CA . THR B 1 138 ? 6.355 -1.669 141.824 1.00 83.69 346 THR B CA 1
ATOM 2774 C C . THR B 1 138 ? 5.909 -2.314 140.498 1.00 84.93 346 THR B C 1
ATOM 2775 O O . THR B 1 138 ? 6.314 -3.426 140.129 1.00 90.92 346 THR B O 1
ATOM 2779 N N . PHE B 1 139 ? 5.084 -1.586 139.775 1.00 74.92 347 PHE B N 1
ATOM 2780 C CA . PHE B 1 139 ? 4.624 -2.033 138.488 1.00 72.95 347 PHE B CA 1
ATOM 2781 C C . PHE B 1 139 ? 5.774 -2.194 137.479 1.00 67.33 347 PHE B C 1
ATOM 2782 O O . PHE B 1 139 ? 5.631 -2.894 136.500 1.00 64.39 347 PHE B O 1
ATOM 2790 N N . LEU B 1 140 ? 6.899 -1.524 137.695 1.00 71.94 348 LEU B N 1
ATOM 2791 C CA . LEU B 1 140 ? 8.074 -1.714 136.835 1.00 80.44 348 LEU B CA 1
ATOM 2792 C C . LEU B 1 140 ? 8.796 -2.980 137.263 1.00 82.74 348 LEU B C 1
ATOM 2793 O O . LEU B 1 140 ? 9.092 -3.843 136.442 1.00 80.27 348 LEU B O 1
ATOM 2798 N N . GLN B 1 141 ? 9.066 -3.082 138.562 1.00 91.65 349 GLN B N 1
ATOM 2799 C CA . GLN B 1 141 ? 9.749 -4.244 139.150 1.00 97.91 349 GLN B CA 1
ATOM 2800 C C . GLN B 1 141 ? 9.032 -5.550 138.769 1.00 94.50 349 GLN B C 1
ATOM 2801 O O . GLN B 1 141 ? 9.679 -6.568 138.545 1.00 97.55 349 GLN B O 1
ATOM 2807 N N . ARG B 1 142 ? 7.702 -5.505 138.696 1.00 84.57 350 ARG B N 1
ATOM 2808 C CA . ARG B 1 142 ? 6.900 -6.658 138.285 1.00 73.59 350 ARG B CA 1
ATOM 2809 C C . ARG B 1 142 ? 7.153 -7.070 136.801 1.00 70.64 350 ARG B C 1
ATOM 2810 O O . ARG B 1 142 ? 7.486 -8.208 136.519 1.00 68.14 350 ARG B O 1
ATOM 2818 N N . LEU B 1 143 ? 7.032 -6.142 135.862 1.00 72.01 351 LEU B N 1
ATOM 2819 C CA . LEU B 1 143 ? 7.192 -6.444 134.433 1.00 70.51 351 LEU B CA 1
ATOM 2820 C C . LEU B 1 143 ? 8.301 -5.532 133.900 1.00 72.50 351 LEU B C 1
ATOM 2821 O O . LEU B 1 143 ? 8.028 -4.590 133.160 1.00 71.69 351 LEU B O 1
ATOM 2826 N N . PRO B 1 144 ? 9.563 -5.821 134.271 1.00 75.57 352 PRO B N 1
ATOM 2827 C CA . PRO B 1 144 ? 10.753 -5.000 133.949 1.00 74.78 352 PRO B CA 1
ATOM 2828 C C . PRO B 1 144 ? 10.913 -4.559 132.503 1.00 74.24 352 PRO B C 1
ATOM 2829 O O . PRO B 1 144 ? 11.481 -3.506 132.244 1.00 69.31 352 PRO B O 1
ATOM 2833 N N . ALA B 1 145 ? 10.419 -5.366 131.574 1.00 81.95 353 ALA B N 1
ATOM 2834 C CA . ALA B 1 145 ? 10.503 -5.057 130.148 1.00 84.97 353 ALA B CA 1
ATOM 2835 C C . ALA B 1 145 ? 9.816 -3.751 129.732 1.00 85.39 353 ALA B C 1
ATOM 2836 O O . ALA B 1 145 ? 10.128 -3.212 128.675 1.00 98.87 353 ALA B O 1
ATOM 2838 N N . LEU B 1 146 ? 8.890 -3.241 130.538 1.00 80.49 354 LEU B N 1
ATOM 2839 C CA . LEU B 1 146 ? 8.214 -1.988 130.207 1.00 80.65 354 LEU B CA 1
ATOM 2840 C C . LEU B 1 146 ? 9.189 -0.800 130.099 1.00 84.81 354 LEU B C 1
ATOM 2841 O O . LEU B 1 146 ? 8.852 0.218 129.512 1.00 80.42 354 LEU B O 1
ATOM 2846 N N . ARG B 1 147 ? 10.391 -0.940 130.660 1.00 99.25 355 ARG B N 1
ATOM 2847 C CA . ARG B 1 147 ? 11.444 0.097 130.583 1.00 110.17 355 ARG B CA 1
ATOM 2848 C C . ARG B 1 147 ? 12.070 0.238 129.195 1.00 111.72 355 ARG B C 1
ATOM 2849 O O . ARG B 1 147 ? 12.726 1.244 128.906 1.00 103.73 355 ARG B O 1
ATOM 2857 N N . GLU B 1 148 ? 11.898 -0.791 128.364 1.00 115.09 356 GLU B N 1
ATOM 2858 C CA . GLU B 1 148 ? 12.455 -0.831 127.020 1.00 108.20 356 GLU B CA 1
ATOM 2859 C C . GLU B 1 148 ? 11.417 -0.680 125.919 1.00 101.57 356 GLU B C 1
ATOM 2860 O O . GLU B 1 148 ? 11.793 -0.605 124.763 1.00 103.51 356 GLU B O 1
ATOM 2866 N N . LEU B 1 149 ? 10.127 -0.633 126.247 1.00 99.76 357 LEU B N 1
ATOM 2867 C CA . LEU B 1 149 ? 9.102 -0.525 125.203 1.00 102.05 357 LEU B CA 1
ATOM 2868 C C . LEU B 1 149 ? 8.766 0.915 124.836 1.00 101.38 357 LEU B C 1
ATOM 2869 O O . LEU B 1 149 ? 9.204 1.845 125.516 1.00 94.34 357 LEU B O 1
ATOM 2874 N N . ALA B 1 150 ? 8.010 1.066 123.738 1.00 108.96 358 ALA B N 1
ATOM 2875 C CA . ALA B 1 150 ? 7.570 2.372 123.195 1.00 109.96 358 ALA B CA 1
ATOM 2876 C C . ALA B 1 150 ? 6.234 2.278 122.432 1.00 106.55 358 ALA B C 1
ATOM 2877 O O . ALA B 1 150 ? 5.873 1.205 121.930 1.00 107.44 358 ALA B O 1
ATOM 2879 N N . PHE B 1 151 ? 5.516 3.401 122.337 1.00 99.32 359 PHE B N 1
ATOM 2880 C CA . PHE B 1 151 ? 4.218 3.439 121.646 1.00 101.69 359 PHE B CA 1
ATOM 2881 C C . PHE B 1 151 ? 4.424 3.397 120.143 1.00 107.34 359 PHE B C 1
ATOM 2882 O O . PHE B 1 151 ? 5.555 3.579 119.674 1.00 106.48 359 PHE B O 1
ATOM 2890 N N . SER B 1 152 ? 3.329 3.196 119.395 1.00 112.36 360 SER B N 1
ATOM 2891 C CA . SER B 1 152 ? 3.382 3.079 117.918 1.00 106.19 360 SER B CA 1
ATOM 2892 C C . SER B 1 152 ? 4.337 4.089 117.287 1.00 115.64 360 SER B C 1
ATOM 2893 O O . SER B 1 152 ? 5.264 3.691 116.576 1.00 119.90 360 SER B O 1
ATOM 2896 N N . ASP B 1 153 ? 4.141 5.379 117.586 1.00 119.78 361 ASP B N 1
ATOM 2897 C CA . ASP B 1 153 ? 4.977 6.448 117.002 1.00 122.67 361 ASP B CA 1
ATOM 2898 C C . ASP B 1 153 ? 6.450 6.484 117.477 1.00 118.51 361 ASP B C 1
ATOM 2899 O O . ASP B 1 153 ? 7.194 7.374 117.071 1.00 116.73 361 ASP B O 1
ATOM 2904 N N . GLY B 1 154 ? 6.867 5.548 118.330 1.00 113.84 362 GLY B N 1
ATOM 2905 C CA . GLY B 1 154 ? 8.242 5.520 118.820 1.00 112.66 362 GLY B CA 1
ATOM 2906 C C . GLY B 1 154 ? 8.483 6.285 120.118 1.00 116.52 362 GLY B C 1
ATOM 2907 O O . GLY B 1 154 ? 9.541 6.108 120.730 1.00 128.72 362 GLY B O 1
ATOM 2908 N N . SER B 1 155 ? 7.533 7.133 120.542 1.00 106.60 363 SER B N 1
ATOM 2909 C CA . SER B 1 155 ? 7.664 7.897 121.793 1.00 100.32 363 SER B CA 1
ATOM 2910 C C . SER B 1 155 ? 7.660 6.891 122.940 1.00 103.59 363 SER B C 1
ATOM 2911 O O . SER B 1 155 ? 6.638 6.240 123.155 1.00 112.24 363 SER B O 1
ATOM 2914 N N . PRO B 1 156 ? 8.787 6.764 123.681 1.00 102.29 364 PRO B N 1
ATOM 2915 C CA . PRO B 1 15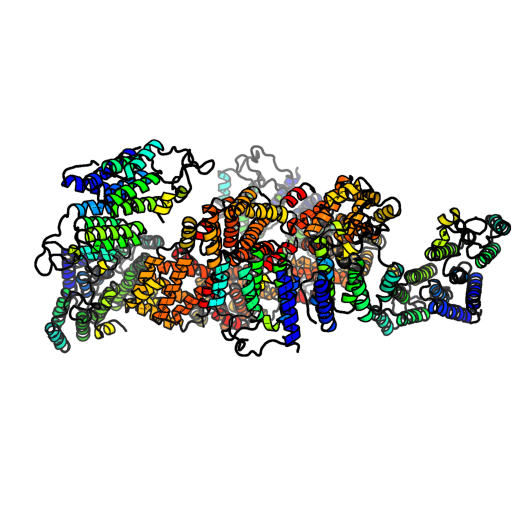6 ? 8.887 5.711 124.718 1.00 103.04 364 PRO B CA 1
ATOM 2916 C C . PRO B 1 156 ? 7.859 5.726 125.867 1.00 106.87 364 PRO B C 1
ATOM 2917 O O . PRO B 1 156 ? 7.131 6.708 126.055 1.00 105.49 364 PRO B O 1
ATOM 2921 N N . PHE B 1 157 ? 7.796 4.595 126.578 1.00 110.78 365 PHE B N 1
ATOM 2922 C CA . PHE B 1 157 ? 6.939 4.392 127.758 1.00 104.26 365 PHE B CA 1
ATOM 2923 C C . PHE B 1 157 ? 7.586 5.124 128.906 1.00 95.66 365 PHE B C 1
ATOM 2924 O O . PHE B 1 157 ? 6.952 5.919 129.585 1.00 91.29 365 PHE B O 1
ATOM 2932 N N . LEU B 1 158 ? 8.861 4.805 129.108 1.00 92.25 366 LEU B N 1
ATOM 2933 C CA . LEU B 1 158 ? 9.661 5.370 130.159 1.00 99.13 366 LEU B CA 1
ATOM 2934 C C . LEU B 1 158 ? 10.850 6.099 129.548 1.00 107.35 366 LEU B C 1
ATOM 2935 O O . LEU B 1 158 ? 11.723 5.462 128.948 1.00 112.68 366 LEU B O 1
ATOM 2940 N N . SER B 1 159 ? 10.891 7.423 129.712 1.00 112.48 367 SER B N 1
ATOM 2941 C CA . SER B 1 159 ? 11.989 8.258 129.186 1.00 120.62 367 SER B CA 1
ATOM 2942 C C . SER B 1 159 ? 13.128 8.433 130.205 1.00 127.15 367 SER B C 1
ATOM 2943 O O . SER B 1 159 ? 12.927 8.163 131.384 1.00 150.04 367 SER B O 1
ATOM 2946 N N . PRO B 1 160 ? 14.332 8.868 129.760 1.00 125.89 368 PRO B N 1
ATOM 2947 C CA . PRO B 1 160 ? 15.395 9.127 130.739 1.00 123.70 368 PRO B CA 1
ATOM 2948 C C . PRO B 1 160 ? 14.923 10.133 131.797 1.00 130.77 368 PRO B C 1
ATOM 2949 O O . PRO B 1 160 ? 15.188 9.940 132.990 1.00 123.51 368 PRO B O 1
ATOM 2953 N N . GLU B 1 161 ? 14.213 11.174 131.341 1.00 140.17 369 GLU B N 1
ATOM 2954 C CA . GLU B 1 161 ? 13.593 12.221 132.190 1.00 144.81 369 GLU B CA 1
ATOM 2955 C C . GLU B 1 161 ? 12.753 11.623 133.339 1.00 136.27 369 GLU B C 1
ATOM 2956 O O . GLU B 1 161 ? 12.920 11.943 134.526 1.00 123.75 369 GLU B O 1
ATOM 2962 N N . CYS B 1 162 ? 11.857 10.731 132.947 1.00 126.15 370 CYS B N 1
ATOM 2963 C CA . CYS B 1 162 ? 10.943 10.072 133.854 1.00 112.07 370 CYS B CA 1
ATOM 2964 C C . CYS B 1 162 ? 11.602 8.910 134.600 1.00 98.46 370 CYS B C 1
ATOM 2965 O O . CYS B 1 162 ? 10.954 8.227 135.375 1.00 101.75 370 CYS B O 1
ATOM 2968 N N . SER B 1 163 ? 12.883 8.676 134.380 1.00 89.80 371 SER B N 1
ATOM 2969 C CA . SER B 1 163 ? 13.516 7.541 134.992 1.00 98.50 371 SER B CA 1
ATOM 2970 C C . SER B 1 163 ? 14.419 7.997 136.127 1.00 103.78 371 SER B C 1
ATOM 2971 O O . SER B 1 163 ? 14.457 7.355 137.171 1.00 116.56 371 SER B O 1
ATOM 2974 N N . ARG B 1 164 ? 15.111 9.119 135.958 1.00 108.15 372 ARG B N 1
ATOM 2975 C CA . ARG B 1 164 ? 16.062 9.588 136.988 1.00 114.12 372 ARG B CA 1
ATOM 2976 C C . ARG B 1 164 ? 15.448 9.771 138.405 1.00 109.57 372 ARG B C 1
ATOM 2977 O O . ARG B 1 164 ? 16.081 9.415 139.420 1.00 90.10 372 ARG B O 1
ATOM 2985 N N . TRP B 1 165 ? 14.215 10.295 138.455 1.00 108.14 373 TRP B N 1
ATOM 2986 C CA . TRP B 1 165 ? 13.501 10.525 139.721 1.00 100.84 373 TRP B CA 1
ATOM 2987 C C . TRP B 1 165 ? 13.150 9.200 140.428 1.00 97.11 373 TRP B C 1
ATOM 2988 O O . TRP B 1 165 ? 12.670 9.207 141.561 1.00 93.06 373 TRP B O 1
ATOM 2999 N N . LEU B 1 166 ? 13.394 8.075 139.750 1.00 93.56 374 LEU B N 1
ATOM 3000 C CA . LEU B 1 166 ? 13.193 6.731 140.306 1.00 97.19 374 LEU B CA 1
ATOM 3001 C C . LEU B 1 166 ? 14.535 5.984 140.499 1.00 94.80 374 LEU B C 1
ATOM 3002 O O . LEU B 1 166 ? 15.253 6.147 141.497 1.00 88.52 374 LEU B O 1
ATOM 3007 N N . GLY B 1 180 ? 21.697 20.160 151.264 1.00 109.57 388 GLY B N 1
ATOM 3008 C CA . GLY B 1 180 ? 20.294 19.853 150.959 1.00 106.43 388 GLY B CA 1
ATOM 3009 C C . GLY B 1 180 ? 19.750 20.608 149.755 1.00 108.61 388 GLY B C 1
ATOM 3010 O O . GLY B 1 180 ? 19.134 20.005 148.871 1.00 106.08 388 GLY B O 1
ATOM 3011 N N . LEU B 1 181 ? 19.995 21.926 149.731 1.00 109.09 389 LEU B N 1
ATOM 3012 C CA . LEU B 1 181 ? 19.527 22.847 148.670 1.00 94.41 389 LEU B CA 1
ATOM 3013 C C . LEU B 1 181 ? 20.649 23.492 147.827 1.00 90.46 389 LEU B C 1
ATOM 3014 O O . LEU B 1 181 ? 20.494 23.635 146.627 1.00 79.13 389 LEU B O 1
ATOM 3019 N N . ALA B 1 182 ? 21.739 23.937 148.461 1.00 105.56 390 ALA B N 1
ATOM 3020 C CA . ALA B 1 182 ? 22.930 24.459 147.738 1.00 112.00 390 ALA B CA 1
ATOM 3021 C C . ALA B 1 182 ? 23.610 23.263 147.079 1.00 119.98 390 ALA B C 1
ATOM 3022 O O . ALA B 1 182 ? 24.405 23.410 146.147 1.00 112.64 390 ALA B O 1
ATOM 3024 N N . GLU B 1 183 ? 23.314 22.089 147.647 1.00 130.25 391 GLU B N 1
ATOM 3025 C CA . GLU B 1 183 ? 23.685 20.783 147.126 1.00 129.43 391 GLU B CA 1
ATOM 3026 C C . GLU B 1 183 ? 22.887 20.604 145.818 1.00 122.92 391 GLU B C 1
ATOM 3027 O O . GLU B 1 183 ? 23.446 20.557 144.716 1.00 123.42 391 GLU B O 1
ATOM 3033 N N . GLU B 1 184 ? 21.566 20.587 145.966 1.00 109.71 392 GLU B N 1
ATOM 3034 C CA . GLU B 1 184 ? 20.626 20.375 144.871 1.00 103.03 392 GLU B CA 1
ATOM 3035 C C . GLU B 1 184 ? 20.717 21.408 143.737 1.00 105.14 392 GLU B C 1
ATOM 3036 O O . GLU B 1 184 ? 21.088 21.088 142.610 1.00 92.40 392 GLU B O 1
ATOM 3042 N N . VAL B 1 185 ? 20.409 22.654 144.064 1.00 121.83 393 VAL B N 1
ATOM 3043 C CA . VAL B 1 185 ? 20.362 23.744 143.088 1.00 123.13 393 VAL B CA 1
ATOM 3044 C C . VAL B 1 185 ? 21.688 24.004 142.355 1.00 123.04 393 VAL B C 1
ATOM 3045 O O . VAL B 1 185 ? 21.686 24.135 141.137 1.00 121.81 393 VAL B O 1
ATOM 3049 N N . ALA B 1 186 ? 22.808 24.064 143.076 1.00 126.73 394 ALA B N 1
ATOM 3050 C CA . ALA B 1 186 ? 24.110 24.352 142.447 1.00 126.48 394 ALA B CA 1
ATOM 3051 C C . ALA B 1 186 ? 24.371 23.511 141.194 1.00 125.27 394 ALA B C 1
ATOM 3052 O O . ALA B 1 186 ? 25.007 23.983 140.250 1.00 125.50 394 ALA B O 1
ATOM 3054 N N . GLN B 1 187 ? 23.884 22.275 141.180 1.00 127.46 395 GLN B N 1
ATOM 3055 C CA . GLN B 1 187 ? 24.031 21.426 140.001 1.00 132.92 395 GLN B CA 1
ATOM 3056 C C . GLN B 1 187 ? 22.958 21.714 138.932 1.00 138.04 395 GLN B C 1
ATOM 3057 O O . GLN B 1 187 ? 23.244 21.609 137.734 1.00 149.63 395 GLN B O 1
ATOM 3063 N N . ARG B 1 188 ? 21.737 22.054 139.354 1.00 126.90 396 ARG B N 1
ATOM 3064 C CA . ARG B 1 188 ? 20.666 22.425 138.420 1.00 116.79 396 ARG B CA 1
ATOM 3065 C C . ARG B 1 188 ? 21.095 23.623 137.520 1.00 123.36 396 ARG B C 1
ATOM 3066 O O . ARG B 1 188 ? 20.586 23.775 136.410 1.00 117.47 396 ARG B O 1
ATOM 3074 N N . HIS B 1 189 ? 22.016 24.463 138.017 1.00 130.97 397 HIS B N 1
ATOM 3075 C CA . HIS B 1 189 ? 22.635 25.556 137.234 1.00 128.53 397 HIS B CA 1
ATOM 3076 C C . HIS B 1 189 ? 23.673 24.976 136.246 1.00 135.62 397 HIS B C 1
ATOM 3077 O O . HIS B 1 189 ? 23.785 25.442 135.110 1.00 137.79 397 HIS B O 1
ATOM 3084 N N . GLY B 1 190 ? 24.429 23.966 136.687 1.00 135.32 398 GLY B N 1
ATOM 3085 C CA . GLY B 1 190 ? 25.442 23.309 135.851 1.00 132.25 398 GLY B CA 1
ATOM 3086 C C . GLY B 1 190 ? 24.913 22.541 134.644 1.00 133.18 398 GLY B C 1
ATOM 3087 O O . GLY B 1 190 ? 25.673 22.286 133.704 1.00 123.92 398 GLY B O 1
ATOM 3088 N N . GLU B 1 191 ? 23.625 22.166 134.673 1.00 136.63 399 GLU B N 1
ATOM 3089 C CA . GLU B 1 191 ? 22.969 21.415 133.572 1.00 135.20 399 GLU B CA 1
ATOM 3090 C C . GLU B 1 191 ? 22.034 22.264 132.698 1.00 131.79 399 GLU B C 1
ATOM 3091 O O . GLU B 1 191 ? 21.868 21.959 131.521 1.00 138.36 399 GLU B O 1
ATOM 3097 N N . GLN B 1 192 ? 21.386 23.274 133.278 1.00 131.48 400 GLN B N 1
ATOM 3098 C CA . GLN B 1 192 ? 20.630 24.282 132.505 1.00 130.08 400 GLN B CA 1
ATOM 3099 C C . GLN B 1 192 ? 21.442 25.587 132.643 1.00 137.49 400 GLN B C 1
ATOM 3100 O O . GLN B 1 192 ? 22.669 25.553 132.808 1.00 136.78 400 GLN B O 1
ATOM 3106 N N . GLY B 1 193 ? 20.773 26.730 132.528 1.00 137.58 401 GLY B N 1
ATOM 3107 C CA . GLY B 1 193 ? 21.398 28.007 132.797 1.00 131.59 401 GLY B CA 1
ATOM 3108 C C . GLY B 1 193 ? 20.971 28.445 134.187 1.00 122.87 401 GLY B C 1
ATOM 3109 O O . GLY B 1 193 ? 20.297 27.712 134.938 1.00 107.32 401 GLY B O 1
ATOM 3110 N N . ILE B 1 194 ? 21.377 29.647 134.538 1.00 113.14 402 ILE B N 1
ATOM 3111 C CA . ILE B 1 194 ? 21.005 30.207 135.815 1.00 115.05 402 ILE B CA 1
ATOM 3112 C C . ILE B 1 194 ? 19.474 30.279 136.018 1.00 119.62 402 ILE B C 1
ATOM 3113 O O . ILE B 1 194 ? 18.979 30.076 137.132 1.00 115.80 402 ILE B O 1
ATOM 3118 N N . ALA B 1 195 ? 18.741 30.555 134.937 1.00 116.80 403 ALA B N 1
ATOM 3119 C CA . ALA B 1 195 ? 17.278 30.705 134.974 1.00 110.56 403 ALA B CA 1
ATOM 3120 C C . ALA B 1 195 ? 16.515 29.505 135.529 1.00 109.65 403 ALA B C 1
ATOM 3121 O O . ALA B 1 195 ? 15.465 29.674 136.152 1.00 96.40 403 ALA B O 1
ATOM 3123 N N . ALA B 1 196 ? 17.029 28.303 135.270 1.00 117.13 404 ALA B N 1
ATOM 3124 C CA . ALA B 1 196 ? 16.402 27.060 135.736 1.00 120.67 404 ALA B CA 1
ATOM 3125 C C . ALA B 1 196 ? 16.678 26.833 137.213 1.00 122.66 404 ALA B C 1
ATOM 3126 O O . ALA B 1 196 ? 15.849 26.263 137.932 1.00 113.78 404 ALA B O 1
ATOM 3128 N N . ALA B 1 197 ? 17.861 27.255 137.654 1.00 123.10 405 ALA B N 1
ATOM 3129 C CA . ALA B 1 197 ? 18.232 27.150 139.053 1.00 121.07 405 ALA B CA 1
ATOM 3130 C C . ALA B 1 197 ? 17.261 27.995 139.885 1.00 123.35 405 ALA B C 1
ATOM 3131 O O . ALA B 1 197 ? 16.670 27.515 140.859 1.00 117.68 405 ALA B O 1
ATOM 3133 N N . LEU B 1 198 ? 17.088 29.248 139.466 1.00 123.50 406 LEU B N 1
ATOM 3134 C CA . LEU B 1 198 ? 16.170 30.190 140.119 1.00 119.31 406 LEU B CA 1
ATOM 3135 C C . LEU B 1 198 ? 14.740 29.641 140.150 1.00 119.34 406 LEU B C 1
ATOM 3136 O O . LEU B 1 198 ? 14.030 29.730 141.160 1.00 111.88 406 LEU B O 1
ATOM 3141 N N . ALA B 1 199 ? 14.326 29.079 139.021 1.00 124.26 407 ALA B N 1
ATOM 3142 C CA . ALA B 1 199 ? 13.007 28.492 138.895 1.00 122.37 407 ALA B CA 1
ATOM 3143 C C . ALA B 1 199 ? 12.869 27.369 139.909 1.00 117.81 407 ALA B C 1
ATOM 3144 O O . ALA B 1 199 ? 11.835 27.260 140.567 1.00 120.82 407 ALA B O 1
ATOM 3146 N N . LEU B 1 200 ? 13.916 26.551 140.039 1.00 112.70 408 LEU B N 1
ATOM 3147 C CA . LEU B 1 200 ? 13.921 25.450 141.003 1.00 115.68 408 LEU B CA 1
ATOM 3148 C C . LEU B 1 200 ? 13.616 26.021 142.369 1.00 106.28 408 LEU B C 1
ATOM 3149 O O . LEU B 1 200 ? 12.661 25.618 143.047 1.00 97.78 408 LEU B O 1
ATOM 3154 N N . LEU B 1 201 ? 14.412 27.009 142.736 1.00 100.67 409 LEU B N 1
ATOM 3155 C CA . LEU B 1 201 ? 14.300 27.625 144.037 1.00 104.09 409 LEU B CA 1
ATOM 3156 C C . LEU B 1 201 ? 12.884 28.149 144.374 1.00 102.37 409 LEU B C 1
ATOM 3157 O O . LEU B 1 201 ? 12.492 28.144 145.546 1.00 91.45 409 LEU B O 1
ATOM 3162 N N . ASP B 1 202 ? 12.113 28.565 143.363 1.00 106.90 410 ASP B N 1
ATOM 3163 C CA . ASP B 1 202 ? 10.745 29.046 143.600 1.00 109.58 410 ASP B CA 1
ATOM 3164 C C . ASP B 1 202 ? 9.831 27.976 144.197 1.00 116.14 410 ASP B C 1
ATOM 3165 O O . ASP B 1 202 ? 9.092 28.268 145.144 1.00 109.37 410 ASP B O 1
ATOM 3170 N N . GLU B 1 203 ? 9.842 26.764 143.623 1.00 121.95 411 GLU B N 1
ATOM 3171 C CA . GLU B 1 203 ? 8.982 25.678 144.138 1.00 118.88 411 GLU B CA 1
ATOM 3172 C C . GLU B 1 203 ? 9.459 25.215 145.523 1.00 109.00 411 GLU B C 1
ATOM 3173 O O . GLU B 1 203 ? 8.658 24.701 146.306 1.00 105.39 411 GLU B O 1
ATOM 3179 N N . ARG B 1 204 ? 10.740 25.453 145.835 1.00 101.33 412 ARG B N 1
ATOM 3180 C CA . ARG B 1 204 ? 11.302 25.121 147.158 1.00 99.46 412 ARG B CA 1
ATOM 3181 C C . ARG B 1 204 ? 10.846 26.098 148.259 1.00 91.84 412 ARG B C 1
ATOM 3182 O O . ARG B 1 204 ? 10.184 25.702 149.224 1.00 89.05 412 ARG B O 1
ATOM 3190 N N . ILE B 1 205 ? 11.174 27.375 148.102 1.00 82.64 413 ILE B N 1
ATOM 3191 C CA . ILE B 1 205 ? 10.780 28.379 149.092 1.00 79.29 413 ILE B CA 1
ATOM 3192 C C . ILE B 1 205 ? 9.265 28.471 149.204 1.00 74.19 413 ILE B C 1
ATOM 3193 O O . ILE B 1 205 ? 8.721 28.926 150.210 1.00 72.30 413 ILE B O 1
ATOM 3198 N N . ALA B 1 206 ? 8.587 28.050 148.153 1.00 74.25 414 ALA B N 1
ATOM 3199 C CA . ALA B 1 206 ? 7.150 28.017 148.168 1.00 80.25 414 ALA B CA 1
ATOM 3200 C C . ALA B 1 206 ? 6.690 27.151 149.320 1.00 82.61 414 ALA B C 1
ATOM 3201 O O . ALA B 1 206 ? 5.683 27.458 149.966 1.00 84.23 414 ALA B O 1
ATOM 3203 N N . GLN B 1 207 ? 7.439 26.080 149.583 1.00 84.58 415 GLN B N 1
ATOM 3204 C CA . GLN B 1 207 ? 7.053 25.110 150.598 1.00 86.97 415 GLN B CA 1
ATOM 3205 C C . GLN B 1 207 ? 8.001 25.089 151.823 1.00 86.20 415 GLN B C 1
ATOM 3206 O O . GLN B 1 207 ? 8.474 24.034 152.218 1.00 97.15 415 GLN B O 1
ATOM 3212 N N . LEU B 1 208 ? 8.265 26.250 152.423 1.00 82.26 416 LEU B N 1
ATOM 3213 C CA . LEU B 1 208 ? 9.126 26.360 153.617 1.00 81.68 416 LEU B CA 1
ATOM 3214 C C . LEU B 1 208 ? 8.542 27.363 154.601 1.00 92.87 416 LEU B C 1
ATOM 3215 O O . LEU B 1 208 ? 8.640 28.557 154.338 1.00 117.97 416 LEU B O 1
ATOM 3220 N N . LYS B 1 209 ? 7.955 26.921 155.720 1.00 97.40 417 LYS B N 1
ATOM 3221 C CA . LYS B 1 209 ? 7.341 27.870 156.698 1.00 105.35 417 LYS B CA 1
ATOM 3222 C C . LYS B 1 209 ? 8.303 28.470 157.742 1.00 114.37 417 LYS B C 1
ATOM 3223 O O . LYS B 1 209 ? 8.004 29.529 158.323 1.00 108.74 417 LYS B O 1
ATOM 3229 N N . GLU B 1 210 ? 9.447 27.811 157.965 1.00 118.59 418 GLU B N 1
ATOM 3230 C CA . GLU B 1 210 ? 10.447 28.293 158.928 1.00 105.86 418 GLU B CA 1
ATOM 3231 C C . GLU B 1 210 ? 11.371 29.332 158.295 1.00 85.33 418 GLU B C 1
ATOM 3232 O O . GLU B 1 210 ? 11.972 29.082 157.249 1.00 73.88 418 GLU B O 1
ATOM 3238 N N . PRO B 1 211 ? 11.479 30.504 158.938 1.00 74.35 419 PRO B N 1
ATOM 3239 C CA . PRO B 1 211 ? 12.292 31.633 158.462 1.00 72.42 419 PRO B CA 1
ATOM 3240 C C . PRO B 1 211 ? 13.783 31.389 158.337 1.00 67.67 419 PRO B C 1
ATOM 3241 O O . PRO B 1 211 ? 14.449 32.109 157.626 1.00 61.91 419 PRO B O 1
ATOM 3245 N N . ARG B 1 212 ? 14.318 30.413 159.037 1.00 74.85 420 ARG B N 1
ATOM 3246 C CA . ARG B 1 212 ? 15.732 30.120 158.899 1.00 89.44 420 ARG B CA 1
ATOM 3247 C C . ARG B 1 212 ? 15.983 29.317 157.613 1.00 90.14 420 ARG B C 1
ATOM 3248 O O . ARG B 1 212 ? 17.066 29.388 157.027 1.00 83.85 420 ARG B O 1
ATOM 3256 N N . ASP B 1 213 ? 14.986 28.555 157.173 1.00 97.27 421 ASP B N 1
ATOM 3257 C CA . ASP B 1 213 ? 15.120 27.781 155.937 1.00 108.38 421 ASP B CA 1
ATOM 3258 C C . ASP B 1 213 ? 14.966 28.747 154.759 1.00 107.52 421 ASP B C 1
ATOM 3259 O O . ASP B 1 213 ? 15.724 28.670 153.782 1.00 111.14 421 ASP B O 1
ATOM 3264 N N . ARG B 1 214 ? 13.990 29.654 154.871 1.00 96.60 422 ARG B N 1
ATOM 3265 C CA . ARG B 1 214 ? 13.759 30.678 153.860 1.00 86.61 422 ARG B CA 1
ATOM 3266 C C . ARG B 1 214 ? 15.031 31.490 153.733 1.00 82.99 422 ARG B C 1
ATOM 3267 O O . ARG B 1 214 ? 15.536 31.670 152.638 1.00 86.42 422 ARG B O 1
ATOM 3275 N N . PHE B 1 215 ? 15.561 31.946 154.867 1.00 81.58 423 PHE B N 1
ATOM 3276 C CA . PHE B 1 215 ? 16.813 32.722 154.907 1.00 79.87 423 PHE B CA 1
ATOM 3277 C C . PHE B 1 215 ? 17.929 31.946 154.186 1.00 80.46 423 PHE B C 1
ATOM 3278 O O . PHE B 1 215 ? 18.645 32.502 153.350 1.00 72.20 423 PHE B O 1
ATOM 3286 N N . HIS B 1 216 ? 18.057 30.653 154.485 1.00 88.81 424 HIS B N 1
ATOM 3287 C CA . HIS B 1 216 ? 19.086 29.845 153.835 1.00 94.21 424 HIS B CA 1
ATOM 3288 C C . HIS B 1 216 ? 18.835 29.815 152.348 1.00 92.32 424 HIS B C 1
ATOM 3289 O O . HIS B 1 216 ? 19.762 29.931 151.559 1.00 100.84 424 HIS B O 1
ATOM 3296 N N . ALA B 1 217 ? 17.571 29.737 151.967 1.00 90.18 425 ALA B N 1
ATOM 3297 C CA . ALA B 1 217 ? 17.204 29.728 150.556 1.00 86.88 425 ALA B CA 1
ATOM 3298 C C . ALA B 1 217 ? 17.591 31.037 149.873 1.00 81.25 425 ALA B C 1
ATOM 3299 O O . ALA B 1 217 ? 18.191 31.037 148.800 1.00 76.65 425 ALA B O 1
ATOM 3301 N N . LEU B 1 218 ? 17.245 32.148 150.515 1.00 78.82 426 LEU B N 1
ATOM 3302 C CA . LEU B 1 218 ? 17.568 33.478 149.997 1.00 75.57 426 LEU B CA 1
ATOM 3303 C C . LEU B 1 218 ? 19.080 33.600 149.891 1.00 75.40 426 LEU B C 1
ATOM 3304 O O . LEU B 1 218 ? 19.611 34.206 148.972 1.00 68.97 426 LEU B O 1
ATOM 3309 N N . LEU B 1 219 ? 19.769 33.002 150.848 1.00 82.39 427 LEU B N 1
ATOM 3310 C CA . LEU B 1 219 ? 21.213 32.984 150.826 1.00 84.95 427 LEU B CA 1
ATOM 3311 C C . LEU B 1 219 ? 21.663 32.307 149.552 1.00 85.02 427 LEU B C 1
ATOM 3312 O O . LEU B 1 219 ? 22.465 32.866 148.807 1.00 85.75 427 LEU B O 1
ATOM 3317 N N . VAL B 1 220 ? 21.117 31.122 149.290 1.00 85.28 428 VAL B N 1
ATOM 3318 C CA . VAL B 1 220 ? 21.499 30.347 148.110 1.00 85.83 428 VAL B CA 1
ATOM 3319 C C . VAL B 1 220 ? 21.306 31.136 146.824 1.00 91.69 428 VAL B C 1
ATOM 3320 O O . VAL B 1 220 ? 22.133 31.027 145.909 1.00 92.47 428 VAL B O 1
ATOM 3324 N N . GLN B 1 221 ? 20.228 31.921 146.751 1.00 89.91 429 GLN B N 1
ATOM 3325 C CA . GLN B 1 221 ? 19.996 32.742 145.566 1.00 87.39 429 GLN B CA 1
ATOM 3326 C C . GLN B 1 221 ? 21.217 33.632 145.357 1.00 80.19 429 GLN B C 1
ATOM 3327 O O . GLN B 1 221 ? 21.642 33.845 144.232 1.00 75.49 429 GLN B O 1
ATOM 3333 N N . ALA B 1 222 ? 21.777 34.135 146.450 1.00 77.42 430 ALA B N 1
ATOM 3334 C CA . ALA B 1 222 ? 22.947 34.995 146.383 1.00 83.23 430 ALA B CA 1
ATOM 3335 C C . ALA B 1 222 ? 24.180 34.232 145.908 1.00 87.08 430 ALA B C 1
ATOM 3336 O O . ALA B 1 222 ? 24.911 34.682 145.004 1.00 73.82 430 ALA B O 1
ATOM 3338 N N . GLU B 1 223 ? 24.400 33.076 146.535 1.00 98.22 431 GLU B N 1
ATOM 3339 C CA . GLU B 1 223 ? 25.532 32.209 146.215 1.00 103.23 431 GLU B CA 1
ATOM 3340 C C . GLU B 1 223 ? 25.516 31.904 144.716 1.00 106.23 431 GLU B C 1
ATOM 3341 O O . GLU B 1 223 ? 26.553 31.839 144.052 1.00 104.55 431 GLU B O 1
ATOM 3347 N N . LEU B 1 224 ? 24.304 31.753 144.200 1.00 107.76 432 LEU B N 1
ATOM 3348 C CA . LEU B 1 224 ? 24.052 31.454 142.795 1.00 103.75 432 LEU B CA 1
ATOM 3349 C C . LEU B 1 224 ? 24.506 32.598 141.845 1.00 96.26 432 LEU B C 1
ATOM 3350 O O . LEU B 1 224 ? 25.280 32.374 140.910 1.00 79.59 432 LEU B O 1
ATOM 3355 N N . LEU B 1 225 ? 24.053 33.819 142.114 1.00 98.58 433 LEU B N 1
ATOM 3356 C CA . LEU B 1 225 ? 24.395 34.981 141.283 1.00 101.07 433 LEU B CA 1
ATOM 3357 C C . LEU B 1 225 ? 25.907 35.192 141.202 1.00 101.00 433 LEU B C 1
ATOM 3358 O O . LEU B 1 225 ? 26.452 35.456 140.127 1.00 98.49 433 LEU B O 1
ATOM 3363 N N . ALA B 1 226 ? 26.583 35.063 142.339 1.00 100.49 434 ALA B N 1
ATOM 3364 C CA . ALA B 1 226 ? 28.028 35.263 142.388 1.00 101.68 434 ALA B CA 1
ATOM 3365 C C . ALA B 1 226 ? 28.750 34.248 141.517 1.00 101.71 434 ALA B C 1
ATOM 3366 O O . ALA B 1 226 ? 29.695 34.605 140.801 1.00 92.50 434 ALA B O 1
ATOM 3368 N N . GLN B 1 227 ? 28.292 32.993 141.596 1.00 109.63 435 GLN B N 1
ATOM 3369 C CA . GLN B 1 227 ? 28.851 31.883 140.811 1.00 114.99 435 GLN B CA 1
ATOM 3370 C C . GLN B 1 227 ? 28.617 32.110 139.317 1.00 114.35 435 GLN B C 1
ATOM 3371 O O . GLN B 1 227 ? 29.485 31.780 138.512 1.00 119.25 435 GLN B O 1
ATOM 3377 N N . GLU B 1 228 ? 27.455 32.669 138.957 1.00 110.59 436 GLU B N 1
ATOM 3378 C CA . GLU B 1 228 ? 27.132 32.990 137.555 1.00 105.55 436 GLU B CA 1
ATOM 3379 C C . GLU B 1 228 ? 28.091 34.078 137.042 1.00 108.38 436 GLU B C 1
ATOM 3380 O O . GLU B 1 228 ? 28.432 34.102 135.850 1.00 102.36 436 GLU B O 1
ATOM 3386 N N . GLY B 1 229 ? 28.525 34.955 137.954 1.00 113.21 437 GLY B N 1
ATOM 3387 C CA . GLY B 1 229 ? 29.460 36.042 137.644 1.00 112.89 437 GLY B CA 1
ATOM 3388 C C . GLY B 1 229 ? 28.949 37.437 137.980 1.00 112.64 437 GLY B C 1
ATOM 3389 O O . GLY B 1 229 ? 29.687 38.410 137.805 1.00 119.17 437 GLY B O 1
ATOM 3390 N N . MET B 1 230 ? 27.701 37.543 138.454 1.00 104.67 438 MET B N 1
ATOM 3391 C CA . MET B 1 230 ? 27.091 38.830 138.813 1.00 102.09 438 MET B CA 1
ATOM 3392 C C . MET B 1 230 ? 27.531 39.219 140.229 1.00 106.13 438 MET B C 1
ATOM 3393 O O . MET B 1 230 ? 26.701 39.299 141.140 1.00 102.57 438 MET B O 1
ATOM 3398 N N . GLU B 1 231 ? 28.832 39.501 140.387 1.00 117.47 439 GLU B N 1
ATOM 3399 C CA . GLU B 1 231 ? 29.480 39.759 141.705 1.00 113.40 439 GLU B CA 1
ATOM 3400 C C . GLU B 1 231 ? 29.050 41.028 142.450 1.00 105.02 439 GLU B C 1
ATOM 3401 O O . GLU B 1 231 ? 29.225 41.117 143.664 1.00 101.20 439 GLU B O 1
ATOM 3407 N N . ALA B 1 232 ? 28.490 41.995 141.729 1.00 101.57 440 ALA B N 1
ATOM 3408 C CA . ALA B 1 232 ? 28.022 43.242 142.332 1.00 95.69 440 ALA B CA 1
ATOM 3409 C C . ALA B 1 232 ? 26.618 43.111 142.898 1.00 88.99 440 ALA B C 1
ATOM 3410 O O . ALA B 1 232 ? 26.353 43.616 143.974 1.00 93.06 440 ALA B O 1
ATOM 3412 N N . LEU B 1 233 ? 25.725 42.434 142.181 1.00 91.57 441 LEU B N 1
ATOM 3413 C CA . LEU B 1 233 ? 24.333 42.282 142.616 1.00 100.37 441 LEU B CA 1
ATOM 3414 C C . LEU B 1 233 ? 24.141 41.281 143.778 1.00 107.36 441 LEU B C 1
ATOM 3415 O O . LEU B 1 233 ? 23.042 41.168 144.357 1.00 105.69 441 LEU B O 1
ATOM 3420 N N . ALA B 1 234 ? 25.207 40.554 144.113 1.00 106.67 442 ALA B N 1
ATOM 3421 C CA . ALA B 1 234 ? 25.176 39.607 145.219 1.00 105.11 442 ALA B CA 1
ATOM 3422 C C . ALA B 1 234 ? 25.575 40.290 146.533 1.00 107.92 442 ALA B C 1
ATOM 3423 O O . ALA B 1 234 ? 24.904 40.101 147.550 1.00 108.00 442 ALA B O 1
ATOM 3425 N N . ARG B 1 235 ? 26.651 41.082 146.525 1.00 110.25 443 ARG B N 1
ATOM 3426 C CA . ARG B 1 235 ? 27.061 41.809 147.738 1.00 110.12 443 ARG B CA 1
ATOM 3427 C C . ARG B 1 235 ? 25.880 42.480 148.384 1.00 106.04 443 ARG B C 1
ATOM 3428 O O . ARG B 1 235 ? 25.724 42.360 149.588 1.00 117.30 443 ARG B O 1
ATOM 3436 N N . GLN B 1 236 ? 25.050 43.162 147.587 1.00 98.71 444 GLN B N 1
ATOM 3437 C CA . GLN B 1 236 ? 23.850 43.848 148.105 1.00 102.77 444 GLN B CA 1
ATOM 3438 C C . GLN B 1 236 ? 22.878 42.857 148.784 1.00 103.54 444 GLN B C 1
ATOM 3439 O O . GLN B 1 236 ? 22.146 43.233 149.712 1.00 100.03 444 GLN B O 1
ATOM 3445 N N . HIS B 1 237 ? 22.851 41.610 148.311 1.00 103.29 445 HIS B N 1
ATOM 3446 C CA . HIS B 1 237 ? 22.061 40.572 148.969 1.00 104.48 445 HIS B CA 1
ATOM 3447 C C . HIS B 1 237 ? 22.791 40.121 150.239 1.00 102.43 445 HIS B C 1
ATOM 3448 O O . HIS B 1 237 ? 22.206 40.102 151.326 1.00 101.31 445 HIS B O 1
ATOM 3455 N N . TYR B 1 238 ? 24.069 39.772 150.101 1.00 97.52 446 TYR B N 1
ATOM 3456 C CA . TYR B 1 238 ? 24.882 39.392 151.249 1.00 95.20 446 TYR B CA 1
ATOM 3457 C C . TYR B 1 238 ? 24.817 40.463 152.360 1.00 98.39 446 TYR B C 1
ATOM 3458 O O . TYR B 1 238 ? 24.817 40.137 153.548 1.00 98.98 446 TYR B O 1
ATOM 3467 N N . GLN B 1 239 ? 24.738 41.734 151.960 1.00 98.42 447 GLN B N 1
ATOM 3468 C CA . GLN B 1 239 ? 24.682 42.871 152.889 1.00 89.25 447 GLN B CA 1
ATOM 3469 C C . GLN B 1 239 ? 23.319 42.907 153.576 1.00 81.14 447 GLN B C 1
ATOM 3470 O O . GLN B 1 239 ? 23.254 43.078 154.771 1.00 83.14 447 GLN B O 1
ATOM 3476 N N . HIS B 1 240 ? 22.230 42.776 152.821 1.00 80.35 448 HIS B N 1
ATOM 3477 C CA . HIS B 1 240 ? 20.885 42.727 153.421 1.00 83.29 448 HIS B CA 1
ATOM 3478 C C . HIS B 1 240 ? 20.747 41.497 154.334 1.00 80.42 448 HIS B C 1
ATOM 3479 O O . HIS B 1 240 ? 19.808 41.429 155.123 1.00 75.33 448 HIS B O 1
ATOM 3486 N N . LEU B 1 241 ? 21.654 40.522 154.198 1.00 85.28 449 LEU B N 1
ATOM 3487 C CA . LEU B 1 241 ? 21.703 39.336 155.088 1.00 91.94 449 LEU B CA 1
ATOM 3488 C C . LEU B 1 241 ? 22.519 39.624 156.370 1.00 96.73 449 LEU B C 1
ATOM 3489 O O . LEU B 1 241 ? 21.995 39.540 157.491 1.00 93.81 449 LEU B O 1
ATOM 3494 N N . TRP B 1 242 ? 23.797 39.964 156.199 1.00 96.15 450 TRP B N 1
ATOM 3495 C CA . TRP B 1 242 ? 24.659 40.335 157.317 1.00 92.13 450 TRP B CA 1
ATOM 3496 C C . TRP B 1 242 ? 23.938 41.329 158.263 1.00 91.78 450 TRP B C 1
ATOM 3497 O O . TRP B 1 242 ? 23.997 41.185 159.479 1.00 90.81 450 TRP B O 1
ATOM 3508 N N . GLN B 1 243 ? 23.249 42.315 157.677 1.00 100.75 451 GLN B N 1
ATOM 3509 C CA . GLN B 1 243 ? 22.487 43.380 158.391 1.00 105.93 451 GLN B CA 1
ATOM 3510 C C . GLN B 1 243 ? 21.063 42.933 158.822 1.00 99.38 451 GLN B C 1
ATOM 3511 O O . GLN B 1 243 ? 20.257 43.747 159.303 1.00 94.57 451 GLN B O 1
ATOM 3517 N N . GLU B 1 244 ? 20.753 41.662 158.578 1.00 92.55 452 GLU B N 1
ATOM 3518 C CA . GLU B 1 244 ? 19.487 41.036 158.953 1.00 100.61 452 GLU B CA 1
ATOM 3519 C C . GLU B 1 244 ? 19.763 39.919 159.960 1.00 105.40 452 GLU B C 1
ATOM 3520 O O . GLU B 1 244 ? 18.903 39.564 160.783 1.00 104.06 452 GLU B O 1
ATOM 3526 N N . ALA B 1 245 ? 20.952 39.333 159.868 1.00 104.47 453 ALA B N 1
ATOM 3527 C CA . ALA B 1 245 ? 21.355 38.310 160.812 1.00 101.75 453 ALA B CA 1
ATOM 3528 C C . ALA B 1 245 ? 21.727 39.076 162.055 1.00 94.50 453 ALA B C 1
ATOM 3529 O O . ALA B 1 245 ? 21.055 38.983 163.073 1.00 87.87 453 ALA B O 1
ATOM 3531 N N . SER B 1 246 ? 22.767 39.890 161.931 1.00 94.00 454 SER B N 1
ATOM 3532 C CA . SER B 1 246 ? 23.242 40.716 163.017 1.00 89.55 454 SER B CA 1
ATOM 3533 C C . SER B 1 246 ? 22.039 41.211 163.829 1.00 81.60 454 SER B C 1
ATOM 3534 O O . SER B 1 246 ? 22.011 41.061 165.029 1.00 81.68 454 SER B O 1
ATOM 3537 N N . ARG B 1 247 ? 21.034 41.745 163.147 1.00 83.98 455 ARG B N 1
ATOM 3538 C CA . ARG B 1 247 ? 19.776 42.221 163.750 1.00 91.00 455 ARG B CA 1
ATOM 3539 C C . ARG B 1 247 ? 19.130 41.205 164.722 1.00 88.10 455 ARG B C 1
ATOM 3540 O O . ARG B 1 247 ? 18.730 41.568 165.823 1.00 84.07 455 ARG B O 1
ATOM 3548 N N . LEU B 1 248 ? 19.033 39.940 164.316 1.00 92.06 456 LEU B N 1
ATOM 3549 C CA . LEU B 1 248 ? 18.347 38.890 165.117 1.00 95.51 456 LEU B CA 1
ATOM 3550 C C . LEU B 1 248 ? 19.127 38.253 166.295 1.00 93.76 456 LEU B C 1
ATOM 3551 O O . LEU B 1 248 ? 18.540 37.551 167.143 1.00 90.24 456 LEU B O 1
ATOM 3556 N N . GLY B 1 249 ? 20.435 38.501 166.339 1.00 91.66 457 GLY B N 1
ATOM 3557 C CA . GLY B 1 249 ? 21.306 37.988 167.395 1.00 85.87 457 GLY B CA 1
ATOM 3558 C C . GLY B 1 249 ? 21.944 36.669 167.046 1.00 79.95 457 GLY B C 1
ATOM 3559 O O . GLY B 1 249 ? 22.348 35.923 167.937 1.00 73.46 457 GLY B O 1
ATOM 3560 N N . LEU B 1 250 ? 22.057 36.395 165.745 1.00 85.62 458 LEU B N 1
ATOM 3561 C CA . LEU B 1 250 ? 22.665 35.149 165.251 1.00 87.78 458 LEU B CA 1
ATOM 3562 C C . LEU B 1 250 ? 24.166 35.248 165.304 1.00 88.08 458 LEU B C 1
ATOM 3563 O O . LEU B 1 250 ? 24.878 34.534 164.587 1.00 87.23 458 LEU B O 1
ATOM 3568 N N . SER B 1 251 ? 24.614 36.203 166.106 1.00 87.90 459 SER B N 1
ATOM 3569 C CA . SER B 1 251 ? 25.985 36.336 166.477 1.00 93.80 459 SER B CA 1
ATOM 3570 C C . SER B 1 251 ? 26.130 35.543 167.792 1.00 89.50 459 SER B C 1
ATOM 3571 O O . SER B 1 251 ? 27.167 34.929 168.026 1.00 91.94 459 SER B O 1
ATOM 3574 N N . HIS B 1 252 ? 25.072 35.504 168.613 1.00 89.21 460 HIS B N 1
ATOM 3575 C CA . HIS B 1 252 ? 25.075 34.752 169.886 1.00 93.64 460 HIS B CA 1
ATOM 3576 C C . HIS B 1 252 ? 24.532 33.317 169.711 1.00 92.44 460 HIS B C 1
ATOM 3577 O O . HIS B 1 252 ? 23.855 32.796 170.612 1.00 94.68 460 HIS B O 1
ATOM 3584 N N . TRP B 1 253 ? 24.871 32.663 168.594 1.00 88.18 461 TRP B N 1
ATOM 3585 C CA . TRP B 1 253 ? 24.274 31.357 168.213 1.00 82.22 461 TRP B CA 1
ATOM 3586 C C . TRP B 1 253 ? 24.545 31.180 166.723 1.00 73.13 461 TRP B C 1
ATOM 3587 O O . TRP B 1 253 ? 24.335 32.095 165.942 1.00 81.03 461 TRP B O 1
ATOM 3598 N N . GLU B 1 254 ? 25.057 30.045 166.305 1.00 66.38 462 GLU B N 1
ATOM 3599 C CA . GLU B 1 254 ? 25.315 29.882 164.881 1.00 75.90 462 GLU B CA 1
ATOM 3600 C C . GLU B 1 254 ? 26.123 31.074 164.302 1.00 76.72 462 GLU B C 1
ATOM 3601 O O . GLU B 1 254 ? 25.774 31.623 163.260 1.00 76.03 462 GLU B O 1
ATOM 3607 N N . PRO B 1 255 ? 27.219 31.469 164.971 1.00 80.83 463 PRO B N 1
ATOM 3608 C CA . PRO B 1 255 ? 28.005 32.593 164.506 1.00 88.00 463 PRO B CA 1
ATOM 3609 C C . PRO B 1 255 ? 29.058 32.251 163.441 1.00 95.72 463 PRO B C 1
ATOM 3610 O O . PRO B 1 255 ? 29.872 33.107 163.076 1.00 102.99 463 PRO B O 1
ATOM 3614 N N . GLY B 1 256 ? 29.083 31.014 162.964 1.00 99.82 464 GLY B N 1
ATOM 3615 C CA . GLY B 1 256 ? 29.965 30.676 161.853 1.00 106.27 464 GLY B CA 1
ATOM 3616 C C . GLY B 1 256 ? 29.379 31.317 160.600 1.00 107.58 464 GLY B C 1
ATOM 3617 O O . GLY B 1 256 ? 30.100 31.604 159.640 1.00 107.57 464 GLY B O 1
ATOM 3618 N N . LEU B 1 257 ? 28.058 31.522 160.627 1.00 103.77 465 LEU B N 1
ATOM 3619 C CA . LEU B 1 257 ? 27.311 32.162 159.549 1.00 102.95 465 LEU B CA 1
ATOM 3620 C C . LEU B 1 257 ? 27.670 33.655 159.473 1.00 100.09 465 LEU B C 1
ATOM 3621 O O . LEU B 1 257 ? 28.119 34.161 158.428 1.00 95.87 465 LEU B O 1
ATOM 3626 N N . VAL B 1 258 ? 27.471 34.344 160.597 1.00 92.17 466 VAL B N 1
ATOM 3627 C CA . VAL B 1 258 ? 27.751 35.774 160.712 1.00 84.97 466 VAL B CA 1
ATOM 3628 C C . VAL B 1 258 ? 29.180 36.076 160.237 1.00 89.28 466 VAL B C 1
ATOM 3629 O O . VAL B 1 258 ? 29.371 36.884 159.332 1.00 88.36 466 VAL B O 1
ATOM 3633 N N . ASN B 1 259 ? 30.175 35.393 160.802 1.00 96.37 467 ASN B N 1
ATOM 3634 C CA . ASN B 1 259 ? 31.574 35.634 160.413 1.00 101.72 467 ASN B CA 1
ATOM 3635 C C . ASN B 1 259 ? 31.922 35.395 158.954 1.00 102.81 467 ASN B C 1
ATOM 3636 O O . ASN B 1 259 ? 32.877 35.991 158.460 1.00 103.02 467 ASN B O 1
ATOM 3641 N N . ARG B 1 260 ? 31.179 34.523 158.278 1.00 108.80 468 ARG B N 1
ATOM 3642 C CA . ARG B 1 260 ? 31.411 34.279 156.849 1.00 112.77 468 ARG B CA 1
ATOM 3643 C C . ARG B 1 260 ? 30.602 35.260 155.985 1.00 102.96 468 ARG B C 1
ATOM 3644 O O . ARG B 1 260 ? 31.062 35.655 154.911 1.00 100.71 468 ARG B O 1
ATOM 3652 N N . LEU B 1 261 ? 29.415 35.663 156.442 1.00 92.58 469 LEU B N 1
ATOM 3653 C CA . LEU B 1 261 ? 28.663 36.675 155.710 1.00 91.29 469 LEU B CA 1
ATOM 3654 C C . LEU B 1 261 ? 29.492 37.959 155.629 1.00 92.46 469 LEU B C 1
ATOM 3655 O O . LEU B 1 261 ? 29.640 38.556 154.564 1.00 79.68 469 LEU B O 1
ATOM 3660 N N . GLU B 1 262 ? 30.042 38.362 156.770 1.00 102.75 470 GLU B N 1
ATOM 3661 C CA . GLU B 1 262 ? 30.846 39.576 156.863 1.00 110.85 470 GLU B CA 1
ATOM 3662 C C . GLU B 1 262 ? 31.906 39.630 155.766 1.00 112.48 470 GLU B C 1
ATOM 3663 O O . GLU B 1 262 ? 32.011 40.637 155.061 1.00 129.65 470 GLU B O 1
ATOM 3669 N N . SER B 1 263 ? 32.672 38.554 155.603 1.00 99.35 471 SER B N 1
ATOM 3670 C CA . SER B 1 263 ? 33.704 38.524 154.574 1.00 95.70 471 SER B CA 1
ATOM 3671 C C . SER B 1 263 ? 33.127 38.521 153.128 1.00 98.06 471 SER B C 1
ATOM 3672 O O . SER B 1 263 ? 33.799 38.105 152.182 1.00 97.19 471 SER B O 1
ATOM 3675 N N . LEU B 1 264 ? 31.881 38.985 152.977 1.00 101.60 472 LEU B N 1
ATOM 3676 C CA . LEU B 1 264 ? 31.228 39.188 151.679 1.00 100.56 472 LEU B CA 1
ATOM 3677 C C . LEU B 1 264 ? 30.549 40.571 151.727 1.00 103.45 472 LEU B C 1
ATOM 3678 O O . LEU B 1 264 ? 29.316 40.669 151.888 1.00 97.44 472 LEU B O 1
ATOM 3683 N N . ALA B 1 265 ? 31.371 41.628 151.607 1.00 103.50 473 ALA B N 1
ATOM 3684 C CA . ALA B 1 265 ? 30.886 43.022 151.660 1.00 111.18 473 ALA B CA 1
ATOM 3685 C C . ALA B 1 265 ? 31.685 44.079 150.854 1.00 115.16 473 ALA B C 1
ATOM 3686 O O . ALA B 1 265 ? 31.128 44.737 149.954 1.00 109.62 473 ALA B O 1
ATOM 3688 N N . ALA B 1 266 ? 32.968 44.245 151.199 1.00 114.81 474 ALA B N 1
ATOM 3689 C CA . ALA B 1 266 ? 33.860 45.250 150.576 1.00 105.55 474 ALA B CA 1
ATOM 3690 C C . ALA B 1 266 ? 34.018 45.057 149.071 1.00 99.09 474 ALA B C 1
ATOM 3691 O O . ALA B 1 266 ? 34.891 44.314 148.623 1.00 96.47 474 ALA B O 1
ATOM 3693 N N . ARG C 1 24 ? -19.181 47.313 105.010 1.00 104.43 232 ARG G N 1
ATOM 3694 C CA . ARG C 1 24 ? -20.118 46.997 106.139 1.00 115.25 232 ARG G CA 1
ATOM 3695 C C . ARG C 1 24 ? -19.885 45.585 106.702 1.00 123.02 232 ARG G C 1
ATOM 3696 O O . ARG C 1 24 ? -19.568 45.441 107.886 1.00 133.61 232 ARG G O 1
ATOM 3704 N N . ALA C 1 25 ? -20.051 44.554 105.866 1.00 123.31 233 ALA G N 1
ATOM 3705 C CA . ALA C 1 25 ? -19.824 43.158 106.288 1.00 115.60 233 ALA G CA 1
ATOM 3706 C C . ALA C 1 25 ? -18.335 42.901 106.524 1.00 122.06 233 ALA G C 1
ATOM 3707 O O . ALA C 1 25 ? -17.991 42.233 107.499 1.00 136.59 233 ALA G O 1
ATOM 3709 N N . TRP C 1 26 ? -17.469 43.423 105.641 1.00 111.47 234 TRP G N 1
ATOM 3710 C CA . TRP C 1 26 ? -16.003 43.298 105.783 1.00 103.74 234 TRP G CA 1
ATOM 3711 C C . TRP C 1 26 ? -15.458 44.103 106.969 1.00 110.40 234 TRP G C 1
ATOM 3712 O O . TRP C 1 26 ? -14.394 43.790 107.507 1.00 106.43 234 TRP G O 1
ATOM 3723 N N . ARG C 1 27 ? -16.177 45.155 107.350 1.00 115.54 235 ARG G N 1
ATOM 3724 C CA . ARG C 1 27 ? -15.833 45.950 108.523 1.00 117.68 235 ARG G CA 1
ATOM 3725 C C . ARG C 1 27 ? -16.273 45.149 109.752 1.00 113.33 235 ARG G C 1
ATOM 3726 O O . ARG C 1 27 ? -15.487 44.967 110.682 1.00 105.87 235 ARG G O 1
ATOM 3734 N N . GLN C 1 28 ? -17.523 44.666 109.723 1.00 112.62 236 GLN G N 1
ATOM 3735 C CA . GLN C 1 28 ? -18.141 43.893 110.826 1.00 112.11 236 GLN G CA 1
ATOM 3736 C C . GLN C 1 28 ? -17.746 42.413 110.897 1.00 107.18 236 GLN G C 1
ATOM 3737 O O . GLN C 1 28 ? -18.140 41.704 111.823 1.00 99.42 236 GLN G O 1
ATOM 3743 N N . THR C 1 29 ? -17.004 41.947 109.899 1.00 108.43 237 THR G N 1
ATOM 3744 C CA . THR C 1 29 ? -16.394 40.621 109.927 1.00 109.27 237 THR G CA 1
ATOM 3745 C C . THR C 1 29 ? -15.127 40.753 110.786 1.00 114.07 237 THR G C 1
ATOM 3746 O O . THR C 1 29 ? -14.842 39.902 111.630 1.00 110.11 237 THR G O 1
ATOM 3750 N N . GLN C 1 30 ? -14.386 41.843 110.567 1.00 121.88 238 GLN G N 1
ATOM 3751 C CA . GLN C 1 30 ? -13.167 42.152 111.331 1.00 116.92 238 GLN G CA 1
ATOM 3752 C C . GLN C 1 30 ? -13.481 42.311 112.822 1.00 110.06 238 GLN G C 1
ATOM 3753 O O . GLN C 1 30 ? -12.636 41.999 113.655 1.00 99.11 238 GLN G O 1
ATOM 3759 N N . LEU C 1 31 ? -14.694 42.789 113.136 1.00 110.70 239 LEU G N 1
ATOM 3760 C CA . LEU C 1 31 ? -15.144 43.017 114.518 1.00 108.13 239 LEU G CA 1
ATOM 3761 C C . LEU C 1 31 ? -15.559 41.756 115.257 1.00 110.32 239 LEU G C 1
ATOM 3762 O O . LEU C 1 31 ? -15.393 41.686 116.480 1.00 124.54 239 LEU G O 1
ATOM 3767 N N . LYS C 1 32 ? -16.134 40.784 114.547 1.00 102.63 240 LYS G N 1
ATOM 3768 C CA . LYS C 1 32 ? -16.508 39.518 115.186 1.00 96.52 240 LYS G CA 1
ATOM 3769 C C . LYS C 1 32 ? -15.283 38.665 115.413 1.00 90.49 240 LYS G C 1
ATOM 3770 O O . LYS C 1 32 ? -15.238 37.945 116.392 1.00 91.45 240 LYS G O 1
ATOM 3776 N N . VAL C 1 33 ? -14.311 38.737 114.504 1.00 92.13 241 VAL G N 1
ATOM 3777 C CA . VAL C 1 33 ? -13.021 38.025 114.653 1.00 97.83 241 VAL G CA 1
ATOM 3778 C C . VAL C 1 33 ? -12.199 38.686 115.788 1.00 108.54 241 VAL G C 1
ATOM 3779 O O . VAL C 1 33 ? -11.379 38.027 116.452 1.00 114.68 241 VAL G O 1
ATOM 3783 N N . ALA C 1 34 ? -12.413 39.990 115.996 1.00 106.67 242 ALA G N 1
ATOM 3784 C CA . ALA C 1 34 ? -11.738 40.728 117.059 1.00 102.50 242 ALA G CA 1
ATOM 3785 C C . ALA C 1 34 ? -12.384 40.420 118.392 1.00 105.57 242 ALA G C 1
ATOM 3786 O O . ALA C 1 34 ? -11.685 40.328 119.398 1.00 107.36 242 ALA G O 1
ATOM 3788 N N . GLU C 1 35 ? -13.712 40.269 118.409 1.00 110.33 243 GLU G N 1
ATOM 3789 C CA . GLU C 1 35 ? -14.416 39.956 119.655 1.00 113.88 243 GLU G CA 1
ATOM 3790 C C . GLU C 1 35 ? -14.035 38.568 120.174 1.00 119.09 243 GLU G C 1
ATOM 3791 O O . GLU C 1 35 ? -13.927 38.379 121.382 1.00 129.29 243 GLU G O 1
ATOM 3797 N N . LEU C 1 36 ? -13.824 37.611 119.268 1.00 118.35 244 LEU G N 1
ATOM 3798 C CA . LEU C 1 36 ? -13.408 36.248 119.641 1.00 107.80 244 LEU G CA 1
ATOM 3799 C C . LEU C 1 36 ? -11.958 36.231 120.135 1.00 103.48 244 LEU G C 1
ATOM 3800 O O . LEU C 1 36 ? -11.687 35.697 121.202 1.00 112.02 244 LEU G O 1
ATOM 3805 N N . LEU C 1 37 ? -11.029 36.829 119.394 1.00 93.13 245 LEU G N 1
ATOM 3806 C CA . LEU C 1 37 ? -9.645 36.892 119.860 1.00 94.83 245 LEU G CA 1
ATOM 3807 C C . LEU C 1 37 ? -9.498 37.594 121.221 1.00 99.69 245 LEU G C 1
ATOM 3808 O O . LEU C 1 37 ? -8.402 37.604 121.777 1.00 94.24 245 LEU G O 1
ATOM 3813 N N . ILE C 1 38 ? -10.584 38.217 121.706 1.00 107.61 246 ILE G N 1
ATOM 3814 C CA . ILE C 1 38 ? -10.661 38.879 123.028 1.00 118.36 246 ILE G CA 1
ATOM 3815 C C . ILE C 1 38 ? -11.524 38.079 124.026 1.00 117.57 246 ILE G C 1
ATOM 3816 O O . ILE C 1 38 ? -11.276 38.118 125.235 1.00 123.99 246 ILE G O 1
ATOM 3821 N N . GLU C 1 39 ? -12.545 37.379 123.533 1.00 117.40 247 GLU G N 1
ATOM 3822 C CA . GLU C 1 39 ? -13.434 36.584 124.395 1.00 120.16 247 GLU G CA 1
ATOM 3823 C C . GLU C 1 39 ? -12.671 35.365 124.892 1.00 112.63 247 GLU G C 1
ATOM 3824 O O . GLU C 1 39 ? -12.561 35.141 126.094 1.00 111.78 247 GLU G O 1
ATOM 3830 N N . ARG C 1 40 ? -12.112 34.613 123.950 1.00 114.71 248 ARG G N 1
ATOM 3831 C CA . ARG C 1 40 ? -11.321 33.411 124.242 1.00 114.53 248 ARG G CA 1
ATOM 3832 C C . ARG C 1 40 ? -9.850 33.744 124.630 1.00 103.18 248 ARG G C 1
ATOM 3833 O O . ARG C 1 40 ? -9.102 32.838 124.994 1.00 103.14 248 ARG G O 1
ATOM 3841 N N . GLN C 1 41 ? -9.447 35.021 124.563 1.00 92.23 249 GLN G N 1
ATOM 3842 C CA . GLN C 1 41 ? -8.088 35.457 124.960 1.00 88.26 249 GLN G CA 1
ATOM 3843 C C . GLN C 1 41 ? -7.934 36.965 125.258 1.00 95.56 249 GLN G C 1
ATOM 3844 O O . GLN C 1 41 ? -7.311 37.686 124.474 1.00 109.06 249 GLN G O 1
ATOM 3850 N N . PRO C 1 42 ? -8.454 37.447 126.404 1.00 97.07 250 PRO G N 1
ATOM 3851 C CA . PRO C 1 42 ? -8.336 38.883 126.702 1.00 91.86 250 PRO G CA 1
ATOM 3852 C C . PRO C 1 42 ? -6.919 39.382 126.936 1.00 82.95 250 PRO G C 1
ATOM 3853 O O . PRO C 1 42 ? -6.652 40.544 126.675 1.00 77.18 250 PRO G O 1
ATOM 3857 N N . GLU C 1 43 ? -6.019 38.524 127.402 1.00 82.04 251 GLU G N 1
ATOM 3858 C CA . GLU C 1 43 ? -4.644 38.950 127.665 1.00 90.33 251 GLU G CA 1
ATOM 3859 C C . GLU C 1 43 ? -3.865 39.207 126.379 1.00 92.68 251 GLU G C 1
ATOM 3860 O O . GLU C 1 43 ? -2.766 39.787 126.426 1.00 94.08 251 GLU G O 1
ATOM 3866 N N . VAL C 1 44 ? -4.440 38.781 125.246 1.00 90.57 252 VAL G N 1
ATOM 3867 C CA . VAL C 1 44 ? -3.790 38.865 123.931 1.00 93.53 252 VAL G CA 1
ATOM 3868 C C . VAL C 1 44 ? -3.902 40.201 123.173 1.00 93.01 252 VAL G C 1
ATOM 3869 O O . VAL C 1 44 ? -5.003 40.719 122.918 1.00 81.21 252 VAL G O 1
ATOM 3873 N N . ALA C 1 45 ? -2.725 40.683 122.760 1.00 89.32 253 ALA G N 1
ATOM 3874 C CA . ALA C 1 45 ? -2.556 41.959 122.075 1.00 86.66 253 ALA G CA 1
ATOM 3875 C C . ALA C 1 45 ? -3.234 42.084 120.705 1.00 88.47 253 ALA G C 1
ATOM 3876 O O . ALA C 1 45 ? -4.086 42.958 120.507 1.00 85.54 253 ALA G O 1
ATOM 3878 N N . VAL C 1 46 ? -2.843 41.200 119.781 1.00 90.32 254 VAL G N 1
ATOM 3879 C CA . VAL C 1 46 ? -3.295 41.200 118.363 1.00 92.19 254 VAL G CA 1
ATOM 3880 C C . VAL C 1 46 ? -4.831 41.241 118.066 1.00 84.96 254 VAL G C 1
ATOM 3881 O O . VAL C 1 46 ? -5.257 41.701 117.007 1.00 79.29 254 VAL G O 1
ATOM 3885 N N . GLY C 1 47 ? -5.657 40.754 118.978 1.00 84.05 255 GLY G N 1
ATOM 3886 C CA . GLY C 1 47 ? -7.098 40.794 118.780 1.00 83.32 255 GLY G CA 1
ATOM 3887 C C . GLY C 1 47 ? -7.643 42.203 118.935 1.00 89.64 255 GLY G C 1
ATOM 3888 O O . GLY C 1 47 ? -8.674 42.541 118.350 1.00 90.76 255 GLY G O 1
ATOM 3889 N N . TYR C 1 48 ? -6.965 43.020 119.746 1.00 96.23 256 TYR G N 1
ATOM 3890 C CA . TYR C 1 48 ? -7.386 44.405 119.987 1.00 94.66 256 TYR G CA 1
ATOM 3891 C C . TYR C 1 48 ? -6.990 45.241 118.800 1.00 90.78 256 TYR G C 1
ATOM 3892 O O . TYR C 1 48 ? -7.753 46.079 118.352 1.00 97.67 256 TYR G O 1
ATOM 3901 N N . ARG C 1 49 ? -5.798 44.987 118.279 1.00 83.09 257 ARG G N 1
ATOM 3902 C CA . ARG C 1 49 ? -5.319 45.692 117.101 1.00 80.37 257 ARG G CA 1
ATOM 3903 C C . ARG C 1 49 ? -6.291 45.604 115.927 1.00 81.08 257 ARG G C 1
ATOM 3904 O O . ARG C 1 49 ? -6.430 46.552 115.167 1.00 84.34 257 ARG G O 1
ATOM 3912 N N . LEU C 1 50 ? -6.951 44.464 115.779 1.00 89.33 258 LEU G N 1
ATOM 3913 C CA . LEU C 1 50 ? -7.909 44.246 114.692 1.00 97.75 258 LEU G CA 1
ATOM 3914 C C . LEU C 1 50 ? -9.150 45.136 114.849 1.00 97.43 258 LEU G C 1
ATOM 3915 O O . LEU C 1 50 ? -9.677 45.654 113.862 1.00 95.66 258 LEU G O 1
ATOM 3920 N N . ARG C 1 51 ? -9.606 45.313 116.088 1.00 97.80 259 ARG G N 1
ATOM 3921 C CA . ARG C 1 51 ? -10.779 46.149 116.382 1.00 104.06 259 ARG G CA 1
ATOM 3922 C C . ARG C 1 51 ? -10.589 47.610 115.941 1.00 109.52 259 ARG G C 1
ATOM 3923 O O . ARG C 1 51 ? -11.546 48.257 115.505 1.00 105.85 259 ARG G O 1
ATOM 3931 N N . ARG C 1 52 ? -9.352 48.107 116.071 1.00 115.94 260 ARG G N 1
ATOM 3932 C CA . ARG C 1 52 ? -8.953 49.461 115.634 1.00 107.75 260 ARG G CA 1
ATOM 3933 C C . ARG C 1 52 ? -9.061 49.568 114.115 1.00 100.58 260 ARG G C 1
ATOM 3934 O O . ARG C 1 52 ? -9.765 50.433 113.602 1.00 97.53 260 ARG G O 1
ATOM 3942 N N . HIS C 1 53 ? -8.377 48.667 113.408 1.00 95.63 261 HIS G N 1
ATOM 3943 C CA . HIS C 1 53 ? -8.394 48.646 111.944 1.00 88.76 261 HIS G CA 1
ATOM 3944 C C . HIS C 1 53 ? -9.821 48.517 111.420 1.00 83.80 261 HIS G C 1
ATOM 3945 O O . HIS C 1 53 ? -10.098 48.898 110.296 1.00 83.37 261 HIS G O 1
ATOM 3952 N N . ALA C 1 54 ? -10.729 47.971 112.217 1.00 87.60 262 ALA G N 1
ATOM 3953 C CA . ALA C 1 54 ? -12.133 47.899 111.805 1.00 98.27 262 ALA G CA 1
ATOM 3954 C C . ALA C 1 54 ? -12.783 49.266 111.973 1.00 95.21 262 ALA G C 1
ATOM 3955 O O . ALA C 1 54 ? -13.541 49.727 111.115 1.00 86.57 262 ALA G O 1
ATOM 3957 N N . VAL C 1 55 ? -12.453 49.902 113.093 1.00 101.18 263 VAL G N 1
ATOM 3958 C CA . VAL C 1 55 ? -13.006 51.198 113.473 1.00 108.02 263 VAL G CA 1
ATOM 3959 C C . VAL C 1 55 ? -12.390 52.395 112.689 1.00 108.44 263 VAL G C 1
ATOM 3960 O O . VAL C 1 55 ? -13.133 53.295 112.259 1.00 94.38 263 VAL G O 1
ATOM 3964 N N . TRP C 1 56 ? -11.067 52.385 112.457 1.00 109.87 264 TRP G N 1
ATOM 3965 C CA . TRP C 1 56 ? -10.381 53.540 111.832 1.00 107.09 264 TRP G CA 1
ATOM 3966 C C . TRP C 1 56 ? -9.848 53.449 110.396 1.00 107.61 264 TRP G C 1
ATOM 3967 O O . TRP C 1 56 ? -9.591 54.494 109.805 1.00 126.66 264 TRP G O 1
ATOM 3978 N N . ALA C 1 57 ? -9.657 52.266 109.824 1.00 108.16 265 ALA G N 1
ATOM 3979 C CA . ALA C 1 57 ? -9.094 52.189 108.450 1.00 115.71 265 ALA G CA 1
ATOM 3980 C C . ALA C 1 57 ? -9.968 52.803 107.332 1.00 117.06 265 ALA G C 1
ATOM 3981 O O . ALA C 1 57 ? -9.420 53.291 106.331 1.00 110.13 265 ALA G O 1
ATOM 3983 N N . GLY C 1 58 ? -11.301 52.762 107.508 1.00 117.41 266 GLY G N 1
ATOM 3984 C CA . GLY C 1 58 ? -12.284 53.343 106.560 1.00 110.15 266 GLY G CA 1
ATOM 3985 C C . GLY C 1 58 ? -12.640 54.792 106.894 1.00 113.96 266 GLY G C 1
ATOM 3986 O O . GLY C 1 58 ? -13.814 55.199 106.854 1.00 97.97 266 GLY G O 1
ATOM 3987 N N . ILE C 1 59 ? -11.591 55.541 107.251 1.00 129.90 267 ILE G N 1
ATOM 3988 C CA . ILE C 1 59 ? -11.604 56.969 107.597 1.00 127.54 267 ILE G CA 1
ATOM 3989 C C . ILE C 1 59 ? -10.228 57.486 107.146 1.00 122.80 267 ILE G C 1
ATOM 3990 O O . ILE C 1 59 ? -9.212 57.285 107.831 1.00 102.65 267 ILE G O 1
ATOM 3995 N N . THR C 1 60 ? -10.213 58.083 105.953 1.00 127.70 268 THR G N 1
ATOM 3996 C CA . THR C 1 60 ? -9.014 58.688 105.350 1.00 130.89 268 THR G CA 1
ATOM 3997 C C . THR C 1 60 ? -9.065 60.235 105.396 1.00 137.91 268 THR G C 1
ATOM 3998 O O . THR C 1 60 ? -8.024 60.895 105.494 1.00 129.45 268 THR G O 1
ATOM 4002 N N . ALA C 1 61 ? -10.273 60.801 105.319 1.00 141.13 269 ALA G N 1
ATOM 4003 C CA . ALA C 1 61 ? -10.473 62.251 105.388 1.00 134.23 269 ALA G CA 1
ATOM 4004 C C . ALA C 1 61 ? -11.031 62.649 106.762 1.00 126.66 269 ALA G C 1
ATOM 4005 O O . ALA C 1 61 ? -12.136 62.243 107.136 1.00 123.66 269 ALA G O 1
ATOM 4007 N N . VAL C 1 62 ? -10.263 63.439 107.510 1.00 115.75 270 VAL G N 1
ATOM 4008 C CA . VAL C 1 62 ? -10.706 63.923 108.815 1.00 110.91 270 VAL G CA 1
ATOM 4009 C C . VAL C 1 62 ? -11.974 64.769 108.636 1.00 121.73 270 VAL G C 1
ATOM 4010 O O . VAL C 1 62 ? -12.178 65.352 107.569 1.00 128.67 270 VAL G O 1
ATOM 4014 N N . PRO C 1 63 ? -12.824 64.852 109.677 1.00 128.76 271 PRO G N 1
ATOM 4015 C CA . PRO C 1 63 ? -14.118 65.571 109.587 1.00 133.66 271 PRO G CA 1
ATOM 4016 C C . PRO C 1 63 ? -14.098 67.091 109.271 1.00 133.61 271 PRO G C 1
ATOM 4017 O O . PRO C 1 63 ? -13.079 67.759 109.470 1.00 123.35 271 PRO G O 1
ATOM 4021 N N . MET C 1 64 ? -15.234 67.603 108.776 1.00 140.83 272 MET G N 1
ATOM 4022 C CA . MET C 1 64 ? -15.406 69.033 108.445 1.00 144.51 272 MET G CA 1
ATOM 4023 C C . MET C 1 64 ? -15.453 69.835 109.751 1.00 142.61 272 MET G C 1
ATOM 4024 O O . MET C 1 64 ? -16.188 69.472 110.668 1.00 145.19 272 MET G O 1
ATOM 4029 N N . SER C 1 65 ? -14.654 70.901 109.843 1.00 134.46 273 SER G N 1
ATOM 4030 C CA . SER C 1 65 ? -14.572 71.721 111.068 1.00 122.96 273 SER G CA 1
ATOM 4031 C C . SER C 1 65 ? -14.845 73.220 110.836 1.00 132.52 273 SER G C 1
ATOM 4032 O O . SER C 1 65 ? -15.078 73.643 109.694 1.00 137.19 273 SER G O 1
ATOM 4035 N N . GLY C 1 66 ? -14.847 73.998 111.930 1.00 133.07 274 GLY G N 1
ATOM 4036 C CA . GLY C 1 66 ? -15.124 75.447 111.899 1.00 122.50 274 GLY G CA 1
ATOM 4037 C C . GLY C 1 66 ? -14.281 76.289 112.847 1.00 114.33 274 GLY G C 1
ATOM 4038 O O . GLY C 1 66 ? -13.135 75.960 113.120 1.00 109.74 274 GLY G O 1
ATOM 4039 N N . ALA C 1 67 ? -14.853 77.387 113.338 1.00 115.07 275 ALA G N 1
ATOM 4040 C CA . ALA C 1 67 ? -14.148 78.315 114.233 1.00 115.76 275 ALA G CA 1
ATOM 4041 C C . ALA C 1 67 ? -13.760 77.667 115.578 1.00 118.33 275 ALA G C 1
ATOM 4042 O O . ALA C 1 67 ? -14.598 77.430 116.450 1.00 116.46 275 ALA G O 1
ATOM 4044 N N . GLY C 1 68 ? -12.467 77.405 115.735 1.00 124.08 276 GLY G N 1
ATOM 4045 C CA . GLY C 1 68 ? -11.920 76.727 116.914 1.00 121.26 276 GLY G CA 1
ATOM 4046 C C . GLY C 1 68 ? -11.683 75.247 116.622 1.00 123.64 276 GLY G C 1
ATOM 4047 O O . GLY C 1 68 ? -11.586 74.442 117.551 1.00 121.14 276 GLY G O 1
ATOM 4048 N N . ASN C 1 69 ? -11.575 74.901 115.330 1.00 123.80 277 ASN G N 1
ATOM 4049 C CA . ASN C 1 69 ? -11.401 73.517 114.849 1.00 117.01 277 ASN G CA 1
ATOM 4050 C C . ASN C 1 69 ? -12.488 72.544 115.392 1.00 121.57 277 ASN G C 1
ATOM 4051 O O . ASN C 1 69 ? -12.215 71.377 115.662 1.00 118.10 277 ASN G O 1
ATOM 4056 N N . LYS C 1 70 ? -13.727 73.035 115.511 1.00 127.53 278 LYS G N 1
ATOM 4057 C CA . LYS C 1 70 ? -14.858 72.245 116.026 1.00 125.66 278 LYS G CA 1
ATOM 4058 C C . LYS C 1 70 ? -15.663 71.548 114.924 1.00 130.27 278 LYS G C 1
ATOM 4059 O O . LYS C 1 70 ? -16.149 72.203 113.996 1.00 134.55 278 LYS G O 1
ATOM 4065 N N . THR C 1 71 ? -15.838 70.232 115.064 1.00 123.84 279 THR G N 1
ATOM 4066 C CA . THR C 1 71 ? -16.588 69.415 114.105 1.00 110.04 279 THR G CA 1
ATOM 4067 C C . THR C 1 71 ? -18.047 69.318 114.552 1.00 106.01 279 THR G C 1
ATOM 4068 O O . THR C 1 71 ? -18.346 69.561 115.727 1.00 102.88 279 THR G O 1
ATOM 4072 N N . PRO C 1 72 ? -18.963 68.959 113.628 1.00 103.89 280 PRO G N 1
ATOM 4073 C CA . PRO C 1 72 ? -20.377 68.838 114.004 1.00 109.60 280 PRO G CA 1
ATOM 4074 C C . PRO C 1 72 ? -20.682 67.510 114.696 1.00 120.12 280 PRO G C 1
ATOM 4075 O O . PRO C 1 72 ? -21.803 67.316 115.183 1.00 119.71 280 PRO G O 1
ATOM 4079 N N . LEU C 1 73 ? -19.684 66.621 114.745 1.00 133.68 281 LEU G N 1
ATOM 4080 C CA . LEU C 1 73 ? -19.806 65.301 115.379 1.00 137.49 281 LEU G CA 1
ATOM 4081 C C . LEU C 1 73 ? -19.991 65.431 116.904 1.00 135.90 281 LEU G C 1
ATOM 4082 O O . LEU C 1 73 ? -19.081 65.881 117.603 1.00 132.35 281 LEU G O 1
ATOM 4087 N N . ALA C 1 74 ? -21.165 65.048 117.409 1.00 131.13 282 ALA G N 1
ATOM 4088 C CA . ALA C 1 74 ? -21.444 65.101 118.846 1.00 131.94 282 ALA G CA 1
ATOM 4089 C C . ALA C 1 74 ? -20.450 64.203 119.601 1.00 141.90 282 ALA G C 1
ATOM 4090 O O . ALA C 1 74 ? -20.100 63.134 119.095 1.00 153.70 282 ALA G O 1
ATOM 4092 N N . PRO C 1 75 ? -19.987 64.634 120.802 1.00 143.57 283 PRO G N 1
ATOM 4093 C CA . PRO C 1 75 ? -19.041 63.859 121.639 1.00 133.91 283 PRO G CA 1
ATOM 4094 C C . PRO C 1 75 ? -19.736 62.791 122.477 1.00 118.26 283 PRO G C 1
ATOM 4095 O O . PRO C 1 75 ? -20.967 62.710 122.471 1.00 118.10 283 PRO G O 1
ATOM 4099 N N . MET C 1 76 ? -18.964 61.988 123.202 1.00 105.66 284 MET G N 1
ATOM 4100 C CA . MET C 1 76 ? -19.572 60.983 124.083 1.00 116.79 284 MET G CA 1
ATOM 4101 C C . MET C 1 76 ? -20.422 61.664 125.174 1.00 121.44 284 MET G C 1
ATOM 4102 O O . MET C 1 76 ? -20.058 62.732 125.686 1.00 131.79 284 MET G O 1
ATOM 4107 N N . SER C 1 77 ? -21.558 61.044 125.503 1.00 119.78 285 SER G N 1
ATOM 4108 C CA . SER C 1 77 ? -22.488 61.544 126.521 1.00 118.14 285 SER G CA 1
ATOM 4109 C C . SER C 1 77 ? -21.738 62.042 127.769 1.00 119.85 285 SER G C 1
ATOM 4110 O O . SER C 1 77 ? -20.787 61.408 128.219 1.00 115.94 285 SER G O 1
ATOM 4113 N N . ALA C 1 78 ? -22.142 63.193 128.303 1.00 128.71 286 ALA G N 1
ATOM 4114 C CA . ALA C 1 78 ? -21.501 63.754 129.501 1.00 140.60 286 ALA G CA 1
ATOM 4115 C C . ALA C 1 78 ? -21.755 62.867 130.727 1.00 156.48 286 ALA G C 1
ATOM 4116 O O . ALA C 1 78 ? -20.862 62.675 131.560 1.00 158.33 286 ALA G O 1
ATOM 4118 N N . ASP C 1 79 ? -22.975 62.330 130.822 1.00 166.75 287 ASP G N 1
ATOM 4119 C CA . ASP C 1 79 ? -23.375 61.450 131.930 1.00 160.49 287 ASP G CA 1
ATOM 4120 C C . ASP C 1 79 ? -22.660 60.074 131.888 1.00 168.21 287 ASP G C 1
ATOM 4121 O O . ASP C 1 79 ? -22.439 59.454 132.935 1.00 165.78 287 ASP G O 1
ATOM 4126 N N . MET C 1 80 ? -22.286 59.614 130.688 1.00 170.89 288 MET G N 1
ATOM 4127 C CA . MET C 1 80 ? -21.672 58.285 130.508 1.00 160.83 288 MET G CA 1
ATOM 4128 C C . MET C 1 80 ? -20.154 58.231 130.771 1.00 156.56 288 MET G C 1
ATOM 4129 O O . MET C 1 80 ? -19.664 57.193 131.218 1.00 146.21 288 MET G O 1
ATOM 4134 N N . VAL C 1 81 ? -19.419 59.315 130.478 1.00 158.39 289 VAL G N 1
ATOM 4135 C CA . VAL C 1 81 ? -17.955 59.377 130.733 1.00 154.19 289 VAL G CA 1
ATOM 4136 C C . VAL C 1 81 ? -17.690 59.472 132.242 1.00 165.37 289 VAL G C 1
ATOM 4137 O O . VAL C 1 81 ? -16.616 59.091 132.704 1.00 169.88 289 VAL G O 1
ATOM 4141 N N . ASP C 1 82 ? -18.662 59.990 133.001 1.00 167.73 290 ASP G N 1
ATOM 4142 C CA . ASP C 1 82 ? -18.568 60.046 134.468 1.00 157.54 290 ASP G CA 1
ATOM 4143 C C . ASP C 1 82 ? -18.710 58.620 135.034 1.00 150.07 290 ASP G C 1
ATOM 4144 O O . ASP C 1 82 ? -17.921 58.200 135.883 1.00 138.03 290 ASP G O 1
ATOM 4149 N N . GLU C 1 83 ? -19.722 57.898 134.545 1.00 146.67 291 GLU G N 1
ATOM 4150 C CA . GLU C 1 83 ? -20.006 56.521 134.948 1.00 144.92 291 GLU G CA 1
ATOM 4151 C C . GLU C 1 83 ? -18.754 55.649 134.856 1.00 140.64 291 GLU G C 1
ATOM 4152 O O . GLU C 1 83 ? -18.376 54.995 135.831 1.00 136.14 291 GLU G O 1
ATOM 4158 N N . TYR C 1 84 ? -18.114 55.649 133.687 1.00 141.51 292 TYR G N 1
ATOM 4159 C CA . TYR C 1 84 ? -16.885 54.878 133.480 1.00 147.87 292 TYR G CA 1
ATOM 4160 C C . TYR C 1 84 ? -15.779 55.392 134.406 1.00 150.01 292 TYR G C 1
ATOM 4161 O O . TYR C 1 84 ? -15.101 54.605 135.070 1.00 152.30 292 TYR G O 1
ATOM 4170 N N . ARG C 1 85 ? -15.603 56.714 134.437 1.00 155.64 293 ARG G N 1
ATOM 4171 C CA . ARG C 1 85 ? -14.607 57.358 135.307 1.00 158.10 293 ARG G CA 1
ATOM 4172 C C . ARG C 1 85 ? -14.854 57.008 136.770 1.00 152.87 293 ARG G C 1
ATOM 4173 O O . ARG C 1 85 ? -13.923 57.017 137.570 1.00 150.88 293 ARG G O 1
ATOM 4181 N N . ALA C 1 86 ? -16.106 56.704 137.106 1.00 153.06 294 ALA G N 1
ATOM 4182 C CA . ALA C 1 86 ? -16.480 56.325 138.464 1.00 150.46 294 ALA G CA 1
ATOM 4183 C C . ALA C 1 86 ? -16.058 54.902 138.824 1.00 139.31 294 ALA G C 1
ATOM 4184 O O . ALA C 1 86 ? -15.656 54.659 139.955 1.00 146.72 294 ALA G O 1
ATOM 4186 N N . ALA C 1 87 ? -16.117 53.963 137.883 1.00 122.78 295 ALA G N 1
ATOM 4187 C CA . ALA C 1 87 ? -15.780 52.573 138.209 1.00 123.16 295 ALA G CA 1
ATOM 4188 C C . ALA C 1 87 ? -14.284 52.202 138.118 1.00 134.06 295 ALA G C 1
ATOM 4189 O O . ALA C 1 87 ? -13.966 51.016 138.049 1.00 135.08 295 ALA G O 1
ATOM 4191 N N . MET C 1 88 ? -13.373 53.183 138.176 1.00 147.42 296 MET G N 1
ATOM 4192 C CA . MET C 1 88 ? -11.916 52.918 138.011 1.00 156.32 296 MET G CA 1
ATOM 4193 C C . MET C 1 88 ? -11.196 52.232 139.190 1.00 152.35 296 MET G C 1
ATOM 4194 O O . MET C 1 88 ? -10.319 51.384 138.967 1.00 136.50 296 MET G O 1
ATOM 4199 N N . ASN C 1 89 ? -11.536 52.591 140.428 1.00 153.09 297 ASN G N 1
ATOM 4200 C CA . ASN C 1 89 ? -10.926 51.920 141.586 1.00 150.87 297 ASN G CA 1
ATOM 4201 C C . ASN C 1 89 ? -11.637 50.573 141.896 1.00 146.75 297 ASN G C 1
ATOM 4202 O O . ASN C 1 89 ? -11.235 49.848 142.810 1.00 134.08 297 ASN G O 1
ATOM 4207 N N . ALA C 1 90 ? -12.691 50.263 141.130 1.00 140.64 298 ALA G N 1
ATOM 4208 C CA . ALA C 1 90 ? -13.413 48.985 141.206 1.00 128.43 298 ALA G CA 1
ATOM 4209 C C . ALA C 1 90 ? -13.726 48.490 139.770 1.00 130.59 298 ALA G C 1
ATOM 4210 O O . ALA C 1 90 ? -14.903 48.465 139.370 1.00 113.67 298 ALA G O 1
ATOM 4212 N N . PRO C 1 91 ? -12.669 48.094 138.993 1.00 133.12 299 PRO G N 1
ATOM 4213 C CA . PRO C 1 91 ? -12.784 47.664 137.593 1.00 121.63 299 PRO G CA 1
ATOM 4214 C C . PRO C 1 91 ? -12.832 46.156 137.344 1.00 119.06 299 PRO G C 1
ATOM 4215 O O . PRO C 1 91 ? -12.146 45.399 138.029 1.00 119.17 299 PRO G O 1
ATOM 4219 N N . ASP C 1 92 ? -13.604 45.740 136.339 1.00 121.45 300 ASP G N 1
ATOM 4220 C CA . ASP C 1 92 ? -13.705 44.323 135.941 1.00 129.31 300 ASP G CA 1
ATOM 4221 C C . ASP C 1 92 ? -13.650 44.158 134.400 1.00 130.18 300 ASP G C 1
ATOM 4222 O O . ASP C 1 92 ? -13.376 45.115 133.670 1.00 119.38 300 ASP G O 1
ATOM 4227 N N . GLN C 1 93 ? -13.853 42.931 133.921 1.00 140.49 301 GLN G N 1
ATOM 4228 C CA . GLN C 1 93 ? -13.900 42.650 132.485 1.00 144.48 301 GLN G CA 1
ATOM 4229 C C . GLN C 1 93 ? -15.206 43.245 131.915 1.00 139.25 301 GLN G C 1
ATOM 4230 O O . GLN C 1 93 ? -15.198 43.858 130.846 1.00 140.74 301 GLN G O 1
ATOM 4236 N N . GLY C 1 94 ? -16.316 43.083 132.638 1.00 128.04 302 GLY G N 1
ATOM 4237 C CA . GLY C 1 94 ? -17.603 43.643 132.214 1.00 126.63 302 GLY G CA 1
ATOM 4238 C C . GLY C 1 94 ? -17.497 45.122 131.861 1.00 127.93 302 GLY G C 1
ATOM 4239 O O . GLY C 1 94 ? -18.043 45.569 130.845 1.00 114.81 302 GLY G O 1
ATOM 4240 N N . LEU C 1 95 ? -16.794 45.879 132.711 1.00 133.57 303 LEU G N 1
ATOM 4241 C CA . LEU C 1 95 ? -16.553 47.311 132.493 1.00 130.08 303 LEU G CA 1
ATOM 4242 C C . LEU C 1 95 ? -15.773 47.456 131.207 1.00 122.71 303 LEU G C 1
ATOM 4243 O O . LEU C 1 95 ? -16.252 48.043 130.246 1.00 143.53 303 LEU G O 1
ATOM 4248 N N . TRP C 1 96 ? -14.591 46.855 131.184 1.00 105.01 304 TRP G N 1
ATOM 4249 C CA . TRP C 1 96 ? -13.689 46.946 130.049 1.00 101.39 304 TRP G CA 1
ATOM 4250 C C . TRP C 1 96 ? -14.308 46.606 128.696 1.00 100.35 304 TRP G C 1
ATOM 4251 O O . TRP C 1 96 ? -13.723 46.936 127.664 1.00 97.13 304 TRP G O 1
ATOM 4262 N N . GLN C 1 97 ? -15.469 45.947 128.702 1.00 104.59 305 GLN G N 1
ATOM 4263 C CA . GLN C 1 97 ? -16.164 45.565 127.469 1.00 113.90 305 GLN G CA 1
ATOM 4264 C C . GLN C 1 97 ? -17.181 46.604 126.957 1.00 116.62 305 GLN G C 1
ATOM 4265 O O . GLN C 1 97 ? -17.761 46.405 125.889 1.00 126.31 305 GLN G O 1
ATOM 4271 N N . ARG C 1 98 ? -17.406 47.685 127.716 1.00 123.09 306 ARG G N 1
ATOM 4272 C CA . ARG C 1 98 ? -18.271 48.816 127.274 1.00 128.73 306 ARG G CA 1
ATOM 4273 C C . ARG C 1 98 ? -17.472 50.101 126.961 1.00 123.45 306 ARG G C 1
ATOM 4274 O O . ARG C 1 98 ? -17.969 50.966 126.243 1.00 126.29 306 ARG G O 1
ATOM 4282 N N . ILE C 1 99 ? -16.280 50.248 127.549 1.00 119.82 307 ILE G N 1
ATOM 4283 C CA . ILE C 1 99 ? -15.326 51.307 127.177 1.00 112.21 307 ILE G CA 1
ATOM 4284 C C . ILE C 1 99 ? -14.895 50.919 125.752 1.00 112.89 307 ILE G C 1
ATOM 4285 O O . ILE C 1 99 ? -14.851 51.759 124.842 1.00 120.72 307 ILE G O 1
ATOM 4290 N N . GLU C 1 100 ? -14.592 49.629 125.578 1.00 100.38 308 GLU G N 1
ATOM 4291 C CA . GLU C 1 100 ? -14.186 49.086 124.296 1.00 88.32 308 GLU G CA 1
ATOM 4292 C C . GLU C 1 100 ? -15.289 49.098 123.280 1.00 89.91 308 GLU G C 1
ATOM 4293 O O . GLU C 1 100 ? -14.988 49.176 122.096 1.00 90.93 308 GLU G O 1
ATOM 4299 N N . GLN C 1 101 ? -16.550 48.993 123.705 1.00 94.23 309 GLN G N 1
ATOM 4300 C CA . GLN C 1 101 ? -17.646 49.074 122.740 1.00 106.18 309 GLN G CA 1
ATOM 4301 C C . GLN C 1 101 ? -17.892 50.535 122.358 1.00 123.66 309 GLN G C 1
ATOM 4302 O O . GLN C 1 101 ? -18.268 50.825 121.218 1.00 139.07 309 GLN G O 1
ATOM 4308 N N . SER C 1 102 ? -17.702 51.447 123.315 1.00 129.96 310 SER G N 1
ATOM 4309 C CA . SER C 1 102 ? -17.891 52.880 123.074 1.00 121.34 310 SER G CA 1
ATOM 4310 C C . SER C 1 102 ? -16.901 53.389 122.044 1.00 113.83 310 SER G C 1
ATOM 4311 O O . SER C 1 102 ? -17.319 53.951 121.040 1.00 131.16 310 SER G O 1
ATOM 4314 N N . LEU C 1 103 ? -15.604 53.163 122.254 1.00 100.25 311 LEU G N 1
ATOM 4315 C CA . LEU C 1 103 ? -14.593 53.621 121.279 1.00 100.75 311 LEU G CA 1
ATOM 4316 C C . LEU C 1 103 ? -14.652 52.890 119.912 1.00 100.69 311 LEU G C 1
ATOM 4317 O O . LEU C 1 103 ? -13.767 53.071 119.047 1.00 88.86 311 LEU G O 1
ATOM 4322 N N . THR C 1 104 ? -15.685 52.043 119.772 1.00 108.31 312 THR G N 1
ATOM 4323 C CA . THR C 1 104 ? -16.056 51.347 118.528 1.00 113.95 312 THR G CA 1
ATOM 4324 C C . THR C 1 104 ? -17.203 52.097 117.854 1.00 104.90 312 THR G C 1
ATOM 4325 O O . THR C 1 104 ? -17.242 52.195 116.629 1.00 112.00 312 THR G O 1
ATOM 4329 N N . LEU C 1 105 ? -18.144 52.604 118.649 1.00 93.13 313 LEU G N 1
ATOM 4330 C CA . LEU C 1 105 ? -19.269 53.367 118.111 1.00 95.24 313 LEU G CA 1
ATOM 4331 C C . LEU C 1 105 ? -18.894 54.827 117.785 1.00 94.33 313 LEU G C 1
ATOM 4332 O O . LEU C 1 105 ? -19.091 55.264 116.649 1.00 98.17 313 LEU G O 1
ATOM 4337 N N . ALA C 1 106 ? -18.376 55.571 118.768 1.00 92.01 314 ALA G N 1
ATOM 4338 C CA . ALA C 1 106 ? -17.883 56.956 118.561 1.00 88.89 314 ALA G CA 1
ATOM 4339 C C . ALA C 1 106 ? -16.386 56.822 118.310 1.00 87.09 314 ALA G C 1
ATOM 4340 O O . ALA C 1 106 ? -15.602 56.820 119.250 1.00 84.26 314 ALA G O 1
ATOM 4342 N N . PRO C 1 107 ? -15.976 56.753 117.036 1.00 90.04 315 PRO G N 1
ATOM 4343 C CA . PRO C 1 107 ? -14.588 56.381 116.763 1.00 88.65 315 PRO G CA 1
ATOM 4344 C C . PRO C 1 107 ? -13.522 57.364 117.184 1.00 85.86 315 PRO G C 1
ATOM 4345 O O . PRO C 1 107 ? -12.376 56.949 117.380 1.00 80.12 315 PRO G O 1
ATOM 4349 N N . TYR C 1 108 ? -13.906 58.632 117.339 1.00 90.51 316 TYR G N 1
ATOM 4350 C CA . TYR C 1 108 ? -12.963 59.715 117.610 1.00 92.82 316 TYR G CA 1
ATOM 4351 C C . TYR C 1 108 ? -12.666 59.999 119.079 1.00 93.13 316 TYR G C 1
ATOM 4352 O O . TYR C 1 108 ? -11.571 60.462 119.381 1.00 81.49 316 TYR G O 1
ATOM 4361 N N . TRP C 1 109 ? -13.614 59.733 119.982 1.00 103.53 317 TRP G N 1
ATOM 4362 C CA . TRP C 1 109 ? -13.397 59.928 121.437 1.00 109.85 317 TRP G CA 1
ATOM 4363 C C . TRP C 1 109 ? -12.147 59.159 121.953 1.00 105.53 317 TRP G C 1
ATOM 4364 O O . TRP C 1 109 ? -12.262 58.099 122.575 1.00 94.45 317 TRP G O 1
ATOM 4375 N N . PHE C 1 110 ? -10.959 59.728 121.713 1.00 112.04 318 PHE G N 1
ATOM 4376 C CA . PHE C 1 110 ? -9.679 59.087 122.097 1.00 122.70 318 PHE G CA 1
ATOM 4377 C C . PHE C 1 110 ? -9.475 58.953 123.613 1.00 131.77 318 PHE G C 1
ATOM 4378 O O . PHE C 1 110 ? -8.486 58.343 124.055 1.00 133.04 318 PHE G O 1
ATOM 4386 N N . GLU C 1 111 ? -10.371 59.532 124.411 1.00 128.96 319 GLU G N 1
ATOM 4387 C CA . GLU C 1 111 ? -10.241 59.414 125.845 1.00 127.71 319 GLU G CA 1
ATOM 4388 C C . GLU C 1 111 ? -10.469 57.956 126.233 1.00 124.71 319 GLU G C 1
ATOM 4389 O O . GLU C 1 111 ? -9.772 57.436 127.103 1.00 135.94 319 GLU G O 1
ATOM 4395 N N . GLY C 1 112 ? -11.408 57.292 125.555 1.00 109.46 320 GLY G N 1
ATOM 4396 C CA . GLY C 1 112 ? -11.681 55.870 125.783 1.00 103.70 320 GLY G CA 1
ATOM 4397 C C . GLY C 1 112 ? -10.460 54.959 125.662 1.00 100.95 320 GLY G C 1
ATOM 4398 O O . GLY C 1 112 ? -10.393 53.937 126.335 1.00 94.03 320 GLY G O 1
ATOM 4399 N N . HIS C 1 113 ? -9.506 55.330 124.802 1.00 105.06 321 HIS G N 1
ATOM 4400 C CA . HIS C 1 113 ? -8.255 54.570 124.584 1.00 106.14 321 HIS G CA 1
ATOM 4401 C C . HIS C 1 113 ? -7.220 54.743 125.717 1.00 110.20 321 HIS G C 1
ATOM 4402 O O . HIS C 1 113 ? -6.276 53.959 125.828 1.00 104.04 321 HIS G O 1
ATOM 4409 N N . ARG C 1 114 ? -7.353 55.798 126.514 1.00 120.63 322 ARG G N 1
ATOM 4410 C CA . ARG C 1 114 ? -6.544 55.926 127.717 1.00 123.22 322 ARG G CA 1
ATOM 4411 C C . ARG C 1 114 ? -7.295 55.064 128.743 1.00 119.55 322 ARG G C 1
ATOM 4412 O O . ARG C 1 114 ? -6.711 54.176 129.361 1.00 125.88 322 ARG G O 1
ATOM 4420 N N . LEU C 1 115 ? -8.600 55.332 128.890 1.00 108.16 323 LEU G N 1
ATOM 4421 C CA . LEU C 1 115 ? -9.486 54.609 129.818 1.00 101.10 323 LEU G CA 1
ATOM 4422 C C . LEU C 1 115 ? -9.425 53.103 129.644 1.00 101.90 323 LEU G C 1
ATOM 4423 O O . LEU C 1 115 ? -9.382 52.362 130.622 1.00 103.30 323 LEU G O 1
ATOM 4428 N N . SER C 1 116 ? -9.442 52.656 128.397 1.00 104.55 324 SER G N 1
ATOM 4429 C CA . SER C 1 116 ? -9.342 51.236 128.094 1.00 107.03 324 SER G CA 1
ATOM 4430 C C . SER C 1 116 ? -7.937 50.704 128.436 1.00 102.14 324 SER G C 1
ATOM 4431 O O . SER C 1 116 ? -7.778 49.542 128.804 1.00 103.52 324 SER G O 1
ATOM 4434 N N . ALA C 1 117 ? -6.925 51.556 128.325 1.00 101.49 325 ALA G N 1
ATOM 4435 C CA . ALA C 1 117 ? -5.556 51.151 128.620 1.00 111.32 325 ALA G CA 1
ATOM 4436 C C . ALA C 1 117 ? -5.201 51.243 130.099 1.00 117.12 325 ALA G C 1
ATOM 4437 O O . ALA C 1 117 ? -4.224 50.623 130.521 1.00 125.20 325 ALA G O 1
ATOM 4439 N N . GLU C 1 118 ? -5.944 52.038 130.875 1.00 121.90 326 GLU G N 1
ATOM 4440 C CA . GLU C 1 118 ? -5.711 52.096 132.322 1.00 127.17 326 GLU G CA 1
ATOM 4441 C C . GLU C 1 118 ? -6.343 50.849 132.938 1.00 121.32 326 GLU G C 1
ATOM 4442 O O . GLU C 1 118 ? -5.753 50.223 133.810 1.00 133.62 326 GLU G O 1
ATOM 4448 N N . VAL C 1 119 ? -7.539 50.492 132.481 1.00 108.84 327 VAL G N 1
ATOM 4449 C CA . VAL C 1 119 ? -8.204 49.277 132.944 1.00 106.51 327 VAL G CA 1
ATOM 4450 C C . VAL C 1 119 ? -7.364 48.029 132.576 1.00 108.49 327 VAL G C 1
ATOM 4451 O O . VAL C 1 119 ? -7.228 47.101 133.382 1.00 104.06 327 VAL G O 1
ATOM 4455 N N . ALA C 1 120 ? -6.785 48.021 131.373 1.00 111.93 328 ALA G N 1
ATOM 4456 C CA . ALA C 1 120 ? -5.933 46.911 130.917 1.00 111.02 328 ALA G CA 1
ATOM 4457 C C . ALA C 1 120 ? -4.623 46.817 131.712 1.00 114.36 328 ALA G C 1
ATOM 4458 O O . ALA C 1 120 ? -4.089 45.720 131.877 1.00 119.21 328 ALA G O 1
ATOM 4460 N N . GLU C 1 121 ? -4.105 47.962 132.173 1.00 112.38 329 GLU G N 1
ATOM 4461 C CA . GLU C 1 121 ? -2.897 48.018 133.022 1.00 110.68 329 GLU G CA 1
ATOM 4462 C C . GLU C 1 121 ? -3.260 47.552 134.437 1.00 110.84 329 GLU G C 1
ATOM 4463 O O . GLU C 1 121 ? -2.508 46.798 135.062 1.00 106.79 329 GLU G O 1
ATOM 4469 N N . LYS C 1 122 ? -4.409 48.010 134.938 1.00 113.85 330 LYS G N 1
ATOM 4470 C CA . LYS C 1 122 ? -4.884 47.604 136.263 1.00 112.99 330 LYS G CA 1
ATOM 4471 C C . LYS C 1 122 ? -5.226 46.132 136.277 1.00 99.36 330 LYS G C 1
ATOM 4472 O O . LYS C 1 122 ? -4.758 45.431 137.155 1.00 114.01 330 LYS G O 1
ATOM 4478 N N . LEU C 1 123 ? -5.987 45.643 135.300 1.00 88.10 331 LEU G N 1
ATOM 4479 C CA . LEU C 1 123 ? -6.373 44.215 135.298 1.00 88.42 331 LEU G CA 1
ATOM 4480 C C . LEU C 1 123 ? -5.249 43.194 134.993 1.00 95.11 331 LEU G C 1
ATOM 4481 O O . LEU C 1 123 ? -5.522 42.010 134.760 1.00 98.28 331 LEU G O 1
ATOM 4486 N N . GLY C 1 124 ? -3.993 43.649 135.019 1.00 100.90 332 GLY G N 1
ATOM 4487 C CA . GLY C 1 124 ? -2.834 42.772 134.856 1.00 102.74 332 GLY G CA 1
ATOM 4488 C C . GLY C 1 124 ? -2.389 42.497 133.440 1.00 107.65 332 GLY G C 1
ATOM 4489 O O . GLY C 1 124 ? -1.265 42.031 133.236 1.00 109.40 332 GLY G O 1
ATOM 4490 N N . PHE C 1 125 ? -3.253 42.791 132.465 1.00 106.35 333 PHE G N 1
ATOM 4491 C CA . PHE C 1 125 ? -2.943 42.579 131.053 1.00 104.03 333 PHE G CA 1
ATOM 4492 C C . PHE C 1 125 ? -2.126 43.771 130.551 1.00 103.89 333 PHE G C 1
ATOM 4493 O O . PHE C 1 125 ? -2.615 44.581 129.763 1.00 93.56 333 PHE G O 1
ATOM 4501 N N . GLY C 1 126 ? -0.880 43.861 131.020 1.00 107.97 334 GLY G N 1
ATOM 4502 C CA . GLY C 1 126 ? 0.014 44.987 130.721 1.00 104.93 334 GLY G CA 1
ATOM 4503 C C . GLY C 1 126 ? 0.530 44.996 129.308 1.00 101.02 334 GLY G C 1
ATOM 4504 O O . GLY C 1 126 ? 0.981 46.028 128.807 1.00 93.83 334 GLY G O 1
ATOM 4505 N N . ALA C 1 127 ? 0.479 43.829 128.680 1.00 99.67 335 ALA G N 1
ATOM 4506 C CA . ALA C 1 127 ? 0.889 43.684 127.307 1.00 101.34 335 ALA G CA 1
ATOM 4507 C C . ALA C 1 127 ? -0.016 44.523 126.404 1.00 95.56 335 ALA G C 1
ATOM 4508 O O . ALA C 1 127 ? 0.467 45.255 125.547 1.00 100.67 335 ALA G O 1
ATOM 4510 N N . VAL C 1 128 ? -1.324 44.418 126.631 1.00 88.34 336 VAL G N 1
ATOM 4511 C CA . VAL C 1 128 ? -2.343 45.159 125.877 1.00 85.09 336 VAL G CA 1
ATOM 4512 C C . VAL C 1 128 ? -2.242 46.675 126.069 1.00 89.57 336 VAL G C 1
ATOM 4513 O O . VAL C 1 128 ? -2.547 47.428 125.158 1.00 94.01 336 VAL G O 1
ATOM 4517 N N . ALA C 1 129 ? -1.831 47.112 127.258 1.00 97.85 337 ALA G N 1
ATOM 4518 C CA . ALA C 1 129 ? -1.715 48.540 127.593 1.00 102.48 337 ALA G CA 1
ATOM 4519 C C . ALA C 1 129 ? -0.726 49.307 126.692 1.00 105.73 337 ALA G C 1
ATOM 4520 O O . ALA C 1 129 ? -1.055 50.371 126.151 1.00 105.84 337 ALA G O 1
ATOM 4522 N N . GLN C 1 130 ? 0.484 48.765 126.562 1.00 100.31 338 GLN G N 1
ATOM 4523 C CA . GLN C 1 130 ? 1.529 49.334 125.714 1.00 95.40 338 GLN G CA 1
ATOM 4524 C C . GLN C 1 130 ? 1.089 49.317 124.248 1.00 98.31 338 GLN G C 1
ATOM 4525 O O . GLN C 1 130 ? 1.547 50.136 123.448 1.00 105.57 338 GLN G O 1
ATOM 4531 N N . ALA C 1 131 ? 0.210 48.374 123.903 1.00 95.95 339 ALA G N 1
ATOM 4532 C CA . ALA C 1 131 ? -0.312 48.245 122.546 1.00 92.23 339 ALA G CA 1
ATOM 4533 C C . ALA C 1 131 ? -1.352 49.304 122.248 1.00 91.82 339 ALA G C 1
ATOM 4534 O O . ALA C 1 131 ? -1.132 50.134 121.382 1.00 98.15 339 ALA G O 1
ATOM 4536 N N . ILE C 1 132 ? -2.465 49.289 122.983 1.00 96.49 340 ILE G N 1
ATOM 4537 C CA . ILE C 1 132 ? -3.585 50.240 122.778 1.00 99.69 340 ILE G CA 1
ATOM 4538 C C . ILE C 1 132 ? -3.120 51.674 122.521 1.00 105.37 340 ILE G C 1
ATOM 4539 O O . ILE C 1 132 ? -3.729 52.387 121.712 1.00 107.85 340 ILE G O 1
ATOM 4544 N N . ALA C 1 133 ? -2.064 52.082 123.227 1.00 111.54 341 ALA G N 1
ATOM 4545 C CA . ALA C 1 133 ? -1.440 53.396 123.044 1.00 112.97 341 ALA G CA 1
ATOM 4546 C C . ALA C 1 133 ? -0.690 53.442 121.710 1.00 111.02 341 ALA G C 1
ATOM 4547 O O . ALA C 1 133 ? -0.723 54.463 121.019 1.00 113.24 341 ALA G O 1
ATOM 4549 N N . GLU C 1 134 ? -0.001 52.348 121.367 1.00 106.34 342 GLU G N 1
ATOM 4550 C CA . GLU C 1 134 ? 0.695 52.241 120.078 1.00 105.44 342 GLU G CA 1
ATOM 4551 C C . GLU C 1 134 ? -0.257 52.202 118.860 1.00 101.93 342 GLU G C 1
ATOM 4552 O O . GLU C 1 134 ? 0.101 52.728 117.812 1.00 109.18 342 GLU G O 1
ATOM 4558 N N . GLU C 1 135 ? -1.445 51.597 118.978 1.00 98.93 343 GLU G N 1
ATOM 4559 C CA . GLU C 1 135 ? -2.412 51.577 117.854 1.00 98.13 343 GLU G CA 1
ATOM 4560 C C . GLU C 1 135 ? -3.038 52.946 117.655 1.00 95.22 343 GLU G C 1
ATOM 4561 O O . GLU C 1 135 ? -3.276 53.353 116.518 1.00 95.21 343 GLU G O 1
ATOM 4567 N N . LEU C 1 136 ? -3.324 53.649 118.748 1.00 96.44 344 LEU G N 1
ATOM 4568 C CA . LEU C 1 136 ? -3.800 55.029 118.644 1.00 101.76 344 LEU G CA 1
ATOM 4569 C C . LEU C 1 136 ? -2.654 55.858 118.064 1.00 101.32 344 LEU G C 1
ATOM 4570 O O . LEU C 1 136 ? -2.876 56.710 117.205 1.00 94.81 344 LEU G O 1
ATOM 4575 N N . GLY C 1 137 ? -1.433 55.579 118.537 1.00 108.07 345 GLY G N 1
ATOM 4576 C CA . GLY C 1 137 ? -0.199 56.240 118.073 1.00 107.26 345 GLY G CA 1
ATOM 4577 C C . GLY C 1 137 ? 0.110 56.056 116.593 1.00 106.82 345 GLY G C 1
ATOM 4578 O O . GLY C 1 137 ? 0.707 56.928 115.964 1.00 111.70 345 GLY G O 1
ATOM 4579 N N . THR C 1 138 ? -0.290 54.914 116.042 1.00 108.97 346 THR G N 1
ATOM 4580 C CA . THR C 1 138 ? -0.108 54.610 114.622 1.00 107.02 346 THR G CA 1
ATOM 4581 C C . THR C 1 138 ? -1.093 55.418 113.777 1.00 99.23 346 THR G C 1
ATOM 4582 O O . THR C 1 138 ? -0.726 55.992 112.745 1.00 93.03 346 THR G O 1
ATOM 4586 N N . PHE C 1 139 ? -2.345 55.432 114.233 1.00 91.56 347 PHE G N 1
ATOM 4587 C CA . PHE C 1 139 ? -3.437 56.158 113.592 1.00 84.73 347 PHE G CA 1
ATOM 4588 C C . PHE C 1 139 ? -3.220 57.667 113.592 1.00 92.54 347 PHE G C 1
ATOM 4589 O O . PHE C 1 139 ? -3.634 58.335 112.651 1.00 99.49 347 PHE G O 1
ATOM 4597 N N . LEU C 1 140 ? -2.578 58.204 114.634 1.00 96.75 348 LEU G N 1
ATOM 4598 C CA . LEU C 1 140 ? -2.314 59.651 114.714 1.00 95.14 348 LEU G CA 1
ATOM 4599 C C . LEU C 1 140 ? -1.110 60.100 113.883 1.00 100.90 348 LEU G C 1
ATOM 4600 O O . LEU C 1 140 ? -0.973 61.291 113.610 1.00 111.78 348 LEU G O 1
ATOM 4605 N N . GLN C 1 141 ? -0.234 59.183 113.480 1.00 101.71 349 GLN G N 1
ATOM 4606 C CA . GLN C 1 141 ? 0.878 59.584 112.625 1.00 104.80 349 GLN G CA 1
ATOM 4607 C C . GLN C 1 141 ? 0.423 59.638 111.176 1.00 107.57 349 GLN G C 1
ATOM 4608 O O . GLN C 1 141 ? 1.009 60.359 110.372 1.00 113.89 349 GLN G O 1
ATOM 4614 N N . ARG C 1 142 ? -0.613 58.867 110.852 1.00 109.98 350 ARG G N 1
ATOM 4615 C CA . ARG C 1 142 ? -1.182 58.841 109.504 1.00 116.43 350 ARG G CA 1
ATOM 4616 C C . ARG C 1 142 ? -2.058 60.092 109.285 1.00 124.83 350 ARG G C 1
ATOM 4617 O O . ARG C 1 142 ? -1.775 60.881 108.384 1.00 136.18 350 ARG G O 1
ATOM 4625 N N . LEU C 1 143 ? -3.107 60.273 110.101 1.00 129.21 351 LEU G N 1
ATOM 4626 C CA . LEU C 1 143 ? -3.997 61.466 110.030 1.00 125.09 351 LEU G CA 1
ATOM 4627 C C . LEU C 1 143 ? -3.712 62.465 111.177 1.00 130.35 351 LEU G C 1
ATOM 4628 O O . LEU C 1 143 ? -4.512 62.561 112.129 1.00 130.69 351 LEU G O 1
ATOM 4633 N N . PRO C 1 144 ? -2.591 63.231 111.081 1.00 115.98 352 PRO G N 1
ATOM 4634 C CA . PRO C 1 144 ? -2.244 64.167 112.157 1.00 108.72 352 PRO G CA 1
ATOM 4635 C C . PRO C 1 144 ? -3.316 65.221 112.420 1.00 100.84 352 PRO G C 1
ATOM 4636 O O . PRO C 1 144 ? -3.412 65.735 113.532 1.00 97.49 352 PRO G O 1
ATOM 4640 N N . ALA C 1 145 ? -4.127 65.513 111.411 1.00 100.31 353 ALA G N 1
ATOM 4641 C CA . ALA C 1 145 ? -5.197 66.500 111.537 1.00 111.85 353 ALA G CA 1
ATOM 4642 C C . ALA C 1 145 ? -6.150 66.280 112.745 1.00 116.30 353 ALA G C 1
ATOM 4643 O O . ALA C 1 145 ? -6.794 67.220 113.221 1.00 116.90 353 ALA G O 1
ATOM 4645 N N . LEU C 1 146 ? -6.232 65.055 113.250 1.00 117.03 354 LEU G N 1
ATOM 4646 C CA . LEU C 1 146 ? -7.115 64.767 114.375 1.00 113.36 354 LEU G CA 1
ATOM 4647 C C . LEU C 1 146 ? -6.616 65.339 115.707 1.00 109.88 354 LEU G C 1
ATOM 4648 O O . LEU C 1 146 ? -7.409 65.524 116.635 1.00 115.62 354 LEU G O 1
ATOM 4653 N N . ARG C 1 147 ? -5.321 65.634 115.809 1.00 105.16 355 ARG G N 1
ATOM 4654 C CA . ARG C 1 147 ? -4.773 66.161 117.063 1.00 106.70 355 ARG G CA 1
ATOM 4655 C C . ARG C 1 147 ? -5.398 67.487 117.406 1.00 109.03 355 ARG G C 1
ATOM 4656 O O . ARG C 1 147 ? -5.899 67.665 118.508 1.00 115.98 355 ARG G O 1
ATOM 4664 N N . GLU C 1 148 ? -5.369 68.399 116.439 1.00 111.06 356 GLU G N 1
ATOM 4665 C CA . GLU C 1 148 ? -5.889 69.757 116.600 1.00 116.61 356 GLU G CA 1
ATOM 4666 C C . GLU C 1 148 ? -7.397 69.793 116.941 1.00 118.95 356 GLU G C 1
ATOM 4667 O O . GLU C 1 148 ? -7.805 70.521 117.852 1.00 136.35 356 GLU G O 1
ATOM 4673 N N . LEU C 1 149 ? -8.195 68.974 116.242 1.00 105.19 357 LEU G N 1
ATOM 4674 C CA . LEU C 1 149 ? -9.682 68.983 116.327 1.00 90.56 357 LEU G CA 1
ATOM 4675 C C . LEU C 1 149 ? -10.362 68.784 117.692 1.00 79.26 357 LEU G C 1
ATOM 4676 O O . LEU C 1 149 ? -9.747 68.333 118.655 1.00 68.20 357 LEU G O 1
ATOM 4681 N N . ALA C 1 150 ? -11.650 69.152 117.716 1.00 79.29 358 ALA G N 1
ATOM 4682 C CA . ALA C 1 150 ? -12.535 69.085 118.880 1.00 77.91 358 ALA G CA 1
ATOM 4683 C C . ALA C 1 150 ? -13.961 68.768 118.436 1.00 80.77 358 ALA G C 1
ATOM 4684 O O . ALA C 1 150 ? -14.258 68.755 117.239 1.00 76.94 358 ALA G O 1
ATOM 4686 N N . PHE C 1 151 ? -14.834 68.534 119.414 1.00 91.39 359 PHE G N 1
ATOM 4687 C CA . PHE C 1 151 ? -16.237 68.152 119.175 1.00 100.99 359 PHE G CA 1
ATOM 4688 C C . PHE C 1 151 ? -17.166 69.382 119.113 1.00 91.60 359 PHE G C 1
ATOM 4689 O O . PHE C 1 151 ? -16.708 70.498 119.337 1.00 83.26 359 PHE G O 1
ATOM 4697 N N . SER C 1 152 ? -18.461 69.156 118.844 1.00 92.72 360 SER G N 1
ATOM 4698 C CA . SER C 1 152 ? -19.464 70.231 118.725 1.00 102.76 360 SER G CA 1
ATOM 4699 C C . SER C 1 152 ? -19.658 71.023 120.012 1.00 121.29 360 SER G C 1
ATOM 4700 O O . SER C 1 152 ? -19.667 72.255 119.973 1.00 145.98 360 SER G O 1
ATOM 4703 N N . ASP C 1 153 ? -19.854 70.334 121.141 1.00 135.04 361 ASP G N 1
ATOM 4704 C CA . ASP C 1 153 ? -20.027 71.023 122.441 1.00 136.69 361 ASP G CA 1
ATOM 4705 C C . ASP C 1 153 ? -18.798 71.910 122.771 1.00 132.64 361 ASP G C 1
ATOM 4706 O O . ASP C 1 153 ? -18.937 72.951 123.428 1.00 125.79 361 ASP G O 1
ATOM 4711 N N . GLY C 1 154 ? -17.619 71.505 122.278 1.00 124.16 362 GLY G N 1
ATOM 4712 C CA . GLY C 1 154 ? -16.365 72.240 122.470 1.00 114.67 362 GLY G CA 1
ATOM 4713 C C . GLY C 1 154 ? -15.212 71.359 122.906 1.00 106.04 362 GLY G C 1
ATOM 4714 O O . GLY C 1 154 ? -14.054 71.701 122.689 1.00 96.16 362 GLY G O 1
ATOM 4715 N N . SER C 1 155 ? -15.538 70.223 123.523 1.00 108.62 363 SER G N 1
ATOM 4716 C CA . SER C 1 155 ? -14.543 69.282 124.052 1.00 108.04 363 SER G CA 1
ATOM 4717 C C . SER C 1 155 ? -13.578 68.749 122.984 1.00 108.64 363 SER G C 1
ATOM 4718 O O . SER C 1 155 ? -14.007 68.316 121.915 1.00 100.11 363 SER G O 1
ATOM 4721 N N . PRO C 1 156 ? -12.261 68.791 123.271 1.00 118.19 364 PRO G N 1
ATOM 4722 C CA . PRO C 1 156 ? -11.317 68.314 122.263 1.00 120.94 364 PRO G CA 1
ATOM 4723 C C . PRO C 1 156 ? -11.391 66.807 121.983 1.00 118.09 364 PRO G C 1
ATOM 4724 O O . PRO C 1 156 ? -11.995 66.052 122.741 1.00 121.00 364 PRO G O 1
ATOM 4728 N N . PHE C 1 157 ? -10.809 66.403 120.861 1.00 118.06 365 PHE G N 1
ATOM 4729 C CA . PHE C 1 157 ? -10.683 64.994 120.502 1.00 115.33 365 PHE G CA 1
ATOM 4730 C C . PHE C 1 157 ? -9.667 64.407 121.488 1.00 111.88 365 PHE G C 1
ATOM 4731 O O . PHE C 1 157 ? -9.964 63.475 122.235 1.00 101.94 365 PHE G O 1
ATOM 4739 N N . LEU C 1 158 ? -8.481 65.012 121.498 1.00 116.55 366 LEU G N 1
ATOM 4740 C CA . LEU C 1 158 ? -7.371 64.640 122.369 1.00 116.12 366 LEU G CA 1
ATOM 4741 C C . LEU C 1 158 ? -7.305 65.668 123.518 1.00 118.95 366 LEU G C 1
ATOM 4742 O O . LEU C 1 158 ? -7.128 66.857 123.251 1.00 115.89 366 LEU G O 1
ATOM 4747 N N . SER C 1 159 ? -7.478 65.229 124.776 1.00 122.85 367 SER G N 1
ATOM 4748 C CA . SER C 1 159 ? -7.391 66.135 125.949 1.00 122.75 367 SER G CA 1
ATOM 4749 C C . SER C 1 159 ? -5.944 66.151 126.478 1.00 130.03 367 SER G C 1
ATOM 4750 O O . SER C 1 159 ? -5.295 65.103 126.517 1.00 120.43 367 SER G O 1
ATOM 4753 N N . PRO C 1 160 ? -5.450 67.323 126.943 1.00 143.25 368 PRO G N 1
ATOM 4754 C CA . PRO C 1 160 ? -4.040 67.411 127.366 1.00 139.47 368 PRO G CA 1
ATOM 4755 C C . PRO C 1 160 ? -3.537 66.190 128.138 1.00 135.97 368 PRO G C 1
ATOM 4756 O O . PRO C 1 160 ? -2.395 65.774 127.941 1.00 121.41 368 PRO G O 1
ATOM 4760 N N . GLU C 1 161 ? -4.409 65.624 128.978 1.00 146.62 369 GLU G N 1
ATOM 4761 C CA . GLU C 1 161 ? -4.121 64.441 129.815 1.00 152.75 369 GLU G CA 1
ATOM 4762 C C . GLU C 1 161 ? -3.845 63.136 129.034 1.00 142.78 369 GLU G C 1
ATOM 4763 O O . GLU C 1 161 ? -3.264 62.185 129.574 1.00 128.91 369 GLU G O 1
ATOM 4769 N N . CYS C 1 162 ? -4.271 63.097 127.775 1.00 132.13 370 CYS G N 1
ATOM 4770 C CA . CYS C 1 162 ? -4.061 61.943 126.912 1.00 124.84 370 CYS G CA 1
ATOM 4771 C C . CYS C 1 162 ? -2.822 62.145 126.014 1.00 115.91 370 CYS G C 1
ATOM 4772 O O . CYS C 1 162 ? -2.300 61.196 125.432 1.00 106.42 370 CYS G O 1
ATOM 4775 N N . SER C 1 163 ? -2.350 63.379 125.894 1.00 115.39 371 SER G N 1
ATOM 4776 C CA . SER C 1 163 ? -1.177 63.649 125.078 1.00 122.90 371 SER G CA 1
ATOM 4777 C C . SER C 1 163 ? 0.082 63.302 125.868 1.00 129.66 371 SER G C 1
ATOM 4778 O O . SER C 1 163 ? 1.121 62.960 125.286 1.00 114.72 371 SER G O 1
ATOM 4781 N N . ARG C 1 164 ? -0.017 63.407 127.196 1.00 148.42 372 ARG G N 1
ATOM 4782 C CA . ARG C 1 164 ? 1.091 63.053 128.092 1.00 161.91 372 ARG G CA 1
ATOM 4783 C C . ARG C 1 164 ? 1.201 61.530 128.122 1.00 165.32 372 ARG G C 1
ATOM 4784 O O . ARG C 1 164 ? 2.300 60.971 128.206 1.00 170.79 372 ARG G O 1
ATOM 4792 N N . TRP C 1 165 ? 0.045 60.876 128.017 1.00 164.66 373 TRP G N 1
ATOM 4793 C CA . TRP C 1 165 ? -0.048 59.417 127.887 1.00 166.33 373 TRP G CA 1
ATOM 4794 C C . TRP C 1 165 ? 0.818 58.923 126.692 1.00 171.82 373 TRP G C 1
ATOM 4795 O O . TRP C 1 165 ? 1.236 57.767 126.681 1.00 187.93 373 TRP G O 1
ATOM 4806 N N . LEU C 1 166 ? 1.105 59.810 125.725 1.00 158.99 374 LEU G N 1
ATOM 4807 C CA . LEU C 1 166 ? 1.960 59.525 124.555 1.00 135.07 374 LEU G CA 1
ATOM 4808 C C . LEU C 1 166 ? 3.244 60.360 124.632 1.00 117.91 374 LEU G C 1
ATOM 4809 O O . LEU C 1 166 ? 4.306 59.874 125.018 1.00 98.80 374 LEU G O 1
ATOM 4814 N N . GLY C 1 180 ? 11.720 69.343 136.456 1.00 75.30 388 GLY G N 1
ATOM 4815 C CA . GLY C 1 180 ? 10.398 68.834 136.803 1.00 80.06 388 GLY G CA 1
ATOM 4816 C C . GLY C 1 180 ? 9.532 69.954 137.343 1.00 83.04 388 GLY G C 1
ATOM 4817 O O . GLY C 1 180 ? 9.221 70.889 136.612 1.00 92.03 388 GLY G O 1
ATOM 4818 N N . LEU C 1 181 ? 9.147 69.867 138.620 1.00 80.70 389 LEU G N 1
ATOM 4819 C CA . LEU C 1 181 ? 8.344 70.917 139.283 1.00 70.36 389 LEU G CA 1
ATOM 4820 C C . LEU C 1 181 ? 9.204 72.135 139.567 1.00 65.26 389 LEU G C 1
ATOM 4821 O O . LEU C 1 181 ? 8.686 73.225 139.765 1.00 58.18 389 LEU G O 1
ATOM 4826 N N . ALA C 1 182 ? 10.517 71.934 139.617 1.00 70.72 390 ALA G N 1
ATOM 4827 C CA . ALA C 1 182 ? 11.463 73.039 139.789 1.00 80.01 390 ALA G CA 1
ATOM 4828 C C . ALA C 1 182 ? 11.441 73.880 138.534 1.00 83.21 390 ALA G C 1
ATOM 4829 O O . ALA C 1 182 ? 11.036 75.044 138.543 1.00 81.40 390 ALA G O 1
ATOM 4831 N N . GLU C 1 183 ? 11.840 73.245 137.442 1.00 88.82 391 GLU G N 1
ATOM 4832 C CA . GLU C 1 183 ? 11.935 73.897 136.148 1.00 90.89 391 GLU G CA 1
ATOM 4833 C C . GLU C 1 183 ? 10.589 74.494 135.698 1.00 79.52 391 GLU G C 1
ATOM 4834 O O . GLU C 1 183 ? 10.563 75.569 135.103 1.00 70.77 391 GLU G O 1
ATOM 4840 N N . GLU C 1 184 ? 9.486 73.815 136.020 1.00 75.22 392 GLU G N 1
ATOM 4841 C CA . GLU C 1 184 ? 8.138 74.297 135.689 1.00 72.57 392 GLU G CA 1
ATOM 4842 C C . GLU C 1 184 ? 7.823 75.612 136.370 1.00 75.32 392 GLU G C 1
ATOM 4843 O O . GLU C 1 184 ? 7.307 76.526 135.726 1.00 82.47 392 GLU G O 1
ATOM 4849 N N . VAL C 1 185 ? 8.098 75.672 137.677 1.00 71.58 393 VAL G N 1
ATOM 4850 C CA . VAL C 1 185 ? 7.895 76.873 138.491 1.00 67.95 393 VAL G CA 1
ATOM 4851 C C . VAL C 1 185 ? 8.967 77.938 138.196 1.00 66.35 393 VAL G C 1
ATOM 4852 O O . VAL C 1 185 ? 8.658 79.124 138.145 1.00 63.82 393 VAL G O 1
ATOM 4856 N N . ALA C 1 186 ? 10.221 77.536 137.995 1.00 70.92 394 ALA G N 1
ATOM 4857 C CA . ALA C 1 186 ? 11.294 78.508 137.645 1.00 76.92 394 ALA G CA 1
ATOM 4858 C C . ALA C 1 186 ? 10.965 79.246 136.358 1.00 74.87 394 ALA G C 1
ATOM 4859 O O . ALA C 1 186 ? 11.309 80.414 136.174 1.00 64.81 394 ALA G O 1
ATOM 4861 N N . GLN C 1 187 ? 10.325 78.518 135.454 1.00 81.66 395 GLN G N 1
ATOM 4862 C CA . GLN C 1 187 ? 9.905 79.069 134.194 1.00 80.32 395 GLN G CA 1
ATOM 4863 C C . GLN C 1 187 ? 8.793 80.066 134.451 1.00 71.20 395 GLN G C 1
ATOM 4864 O O . GLN C 1 187 ? 8.834 81.158 133.924 1.00 85.21 395 GLN G O 1
ATOM 4870 N N . ARG C 1 188 ? 7.825 79.719 135.285 1.00 61.44 396 ARG G N 1
ATOM 4871 C CA . ARG C 1 188 ? 6.720 80.626 135.545 1.00 59.15 396 ARG G CA 1
ATOM 4872 C C . ARG C 1 188 ? 7.194 81.890 136.219 1.00 63.17 396 ARG G C 1
ATOM 4873 O O . ARG C 1 188 ? 6.775 82.965 135.852 1.00 66.36 396 ARG G O 1
ATOM 4881 N N . HIS C 1 189 ? 8.062 81.755 137.211 1.00 76.30 397 HIS G N 1
ATOM 4882 C CA . HIS C 1 189 ? 8.657 82.918 137.925 1.00 85.64 397 HIS G CA 1
ATOM 4883 C C . HIS C 1 189 ? 9.399 83.892 136.963 1.00 79.03 397 HIS G C 1
ATOM 4884 O O . HIS C 1 189 ? 9.390 85.111 137.178 1.00 74.48 397 HIS G O 1
ATOM 4891 N N . GLY C 1 190 ? 10.012 83.337 135.912 1.00 72.20 398 GLY G N 1
ATOM 4892 C CA . GLY C 1 190 ? 10.731 84.103 134.905 1.00 67.61 398 GLY G CA 1
ATOM 4893 C C . GLY C 1 190 ? 9.781 84.776 133.949 1.00 65.89 398 GLY G C 1
ATOM 4894 O O . GLY C 1 190 ? 9.927 85.951 133.689 1.00 67.13 398 GLY G O 1
ATOM 4895 N N . GLU C 1 191 ? 8.815 84.025 133.421 1.00 73.99 399 GLU G N 1
ATOM 4896 C CA . GLU C 1 191 ? 7.786 84.558 132.496 1.00 78.56 399 GLU G CA 1
ATOM 4897 C C . GLU C 1 191 ? 6.890 85.522 133.280 1.00 73.58 399 GLU G C 1
ATOM 4898 O O . GLU C 1 191 ? 7.058 86.733 133.146 1.00 82.03 399 GLU G O 1
ATOM 4904 N N . GLN C 1 192 ? 5.960 85.013 134.094 1.00 68.17 400 GLN G N 1
ATOM 4905 C CA . GLN C 1 192 ? 5.155 85.878 134.987 1.00 69.51 400 GLN G CA 1
ATOM 4906 C C . GLN C 1 192 ? 6.046 86.080 136.203 1.00 70.56 400 GLN G C 1
ATOM 4907 O O . GLN C 1 192 ? 7.240 85.785 136.120 1.00 80.44 400 GLN G O 1
ATOM 4913 N N . GLY C 1 193 ? 5.516 86.536 137.335 1.00 65.88 401 GLY G N 1
ATOM 4914 C CA . GLY C 1 193 ? 6.386 86.777 138.494 1.00 69.03 401 GLY G CA 1
ATOM 4915 C C . GLY C 1 193 ? 6.352 85.785 139.639 1.00 65.64 401 GLY G C 1
ATOM 4916 O O . GLY C 1 193 ? 5.704 84.766 139.573 1.00 69.00 401 GLY G O 1
ATOM 4917 N N . ILE C 1 194 ? 7.094 86.092 140.690 1.00 65.55 402 ILE G N 1
ATOM 4918 C CA . ILE C 1 194 ? 7.053 85.302 141.898 1.00 61.43 402 ILE G CA 1
ATOM 4919 C C . ILE C 1 194 ? 5.650 85.322 142.475 1.00 52.42 402 ILE G C 1
ATOM 4920 O O . ILE C 1 194 ? 5.248 84.420 143.168 1.00 52.50 402 ILE G O 1
ATOM 4925 N N . ALA C 1 195 ? 4.903 86.366 142.220 1.00 51.77 403 ALA G N 1
ATOM 4926 C CA . ALA C 1 195 ? 3.549 86.409 142.724 1.00 57.60 403 ALA G CA 1
ATOM 4927 C C . ALA C 1 195 ? 2.745 85.222 142.220 1.00 56.80 403 ALA G C 1
ATOM 4928 O O . ALA C 1 195 ? 2.049 84.555 142.984 1.00 53.69 403 ALA G O 1
ATOM 4930 N N . ALA C 1 196 ? 2.840 84.975 140.919 1.00 57.37 404 ALA G N 1
ATOM 4931 C CA . ALA C 1 196 ? 2.076 83.903 140.289 1.00 58.96 404 ALA G CA 1
ATOM 4932 C C . ALA C 1 196 ? 2.790 82.570 140.265 1.00 53.88 404 ALA G C 1
ATOM 4933 O O . ALA C 1 196 ? 2.180 81.563 139.908 1.00 53.77 404 ALA G O 1
ATOM 4935 N N . ALA C 1 197 ? 4.084 82.580 140.581 1.00 52.46 405 ALA G N 1
ATOM 4936 C CA . ALA C 1 197 ? 4.875 81.357 140.655 1.00 48.57 405 ALA G CA 1
ATOM 4937 C C . ALA C 1 197 ? 4.389 80.703 141.922 1.00 45.36 405 ALA G C 1
ATOM 4938 O O . ALA C 1 197 ? 4.071 79.525 141.932 1.00 45.86 405 ALA G O 1
ATOM 4940 N N . LEU C 1 198 ? 4.303 81.494 142.981 1.00 45.86 406 LEU G N 1
ATOM 4941 C CA . LEU C 1 198 ? 3.766 81.030 144.250 1.00 47.54 406 LEU G CA 1
ATOM 4942 C C . LEU C 1 198 ? 2.333 80.528 144.057 1.00 51.95 406 LEU G C 1
ATOM 4943 O O . LEU C 1 198 ? 1.926 79.507 144.625 1.00 52.76 406 LEU G O 1
ATOM 4948 N N . ALA C 1 199 ? 1.564 81.253 143.255 1.00 57.50 407 ALA G N 1
ATOM 4949 C CA . ALA C 1 199 ? 0.189 80.859 143.007 1.00 59.41 407 ALA G CA 1
ATOM 4950 C C . ALA C 1 199 ? 0.166 79.449 142.375 1.00 59.85 407 ALA G C 1
ATOM 4951 O O . ALA C 1 199 ? -0.651 78.609 142.763 1.00 65.91 407 ALA G O 1
ATOM 4953 N N . LEU C 1 200 ? 1.086 79.180 141.449 1.00 58.98 408 LEU G N 1
ATOM 4954 C CA . LEU C 1 200 ? 1.173 77.871 140.770 1.00 60.21 408 LEU G CA 1
ATOM 4955 C C . LEU C 1 200 ? 1.407 76.782 141.759 1.00 58.95 408 LEU G C 1
ATOM 4956 O O . LEU C 1 200 ? 0.716 75.771 141.765 1.00 62.37 408 LEU G O 1
ATOM 4961 N N . LEU C 1 201 ? 2.428 77.014 142.574 1.00 59.47 409 LEU G N 1
ATOM 4962 C CA . LEU C 1 201 ? 2.877 76.103 143.619 1.00 54.69 409 LEU G CA 1
ATOM 4963 C C . LEU C 1 201 ? 1.807 75.815 144.674 1.00 51.13 409 LEU G C 1
ATOM 4964 O O . LEU C 1 201 ? 1.824 74.753 145.270 1.00 42.35 409 LEU G O 1
ATOM 4969 N N . ASP C 1 202 ? 0.907 76.769 144.913 1.00 53.77 410 ASP G N 1
ATOM 4970 C CA . ASP C 1 202 ? -0.226 76.541 145.782 1.00 61.33 410 ASP G CA 1
ATOM 4971 C C . ASP C 1 202 ? -1.083 75.413 145.213 1.00 68.66 410 ASP G C 1
ATOM 4972 O O . ASP C 1 202 ? -1.499 74.546 145.973 1.00 78.05 410 ASP G O 1
ATOM 4977 N N . GLU C 1 203 ? -1.356 75.415 143.898 1.00 74.73 411 GLU G N 1
ATOM 4978 C CA . GLU C 1 203 ? -2.225 74.369 143.298 1.00 78.81 411 GLU G CA 1
ATOM 4979 C C . GLU C 1 203 ? -1.556 73.008 143.132 1.00 71.06 411 GLU G C 1
ATOM 4980 O O . GLU C 1 203 ? -2.230 72.001 143.259 1.00 76.13 411 GLU G O 1
ATOM 4986 N N . ARG C 1 204 ? -0.260 72.964 142.837 1.00 67.45 412 ARG G N 1
ATOM 4987 C CA . ARG C 1 204 ? 0.435 71.676 142.719 1.00 69.56 412 ARG G CA 1
ATOM 4988 C C . ARG C 1 204 ? 0.298 70.928 144.035 1.00 69.60 412 ARG G C 1
ATOM 4989 O O . ARG C 1 204 ? -0.184 69.793 144.081 1.00 67.83 412 ARG G O 1
ATOM 4997 N N . ILE C 1 205 ? 0.716 71.609 145.100 1.00 71.88 413 ILE G N 1
ATOM 4998 C CA . ILE C 1 205 ? 0.704 71.080 146.456 1.00 70.49 413 ILE G CA 1
ATOM 4999 C C . ILE C 1 205 ? -0.665 70.593 146.893 1.00 74.06 413 ILE G C 1
ATOM 5000 O O . ILE C 1 205 ? -0.732 69.596 147.604 1.00 82.55 413 ILE G O 1
ATOM 5005 N N . ALA C 1 206 ? -1.743 71.258 146.469 1.00 70.56 414 ALA G N 1
ATOM 5006 C CA . ALA C 1 206 ? -3.103 70.816 146.819 1.00 69.96 414 ALA G CA 1
ATOM 5007 C C . ALA C 1 206 ? -3.315 69.338 146.469 1.00 72.63 414 ALA G C 1
ATOM 5008 O O . ALA C 1 206 ? -4.060 68.629 147.151 1.00 69.47 414 ALA G O 1
ATOM 5010 N N . GLN C 1 207 ? -2.650 68.889 145.404 1.00 79.61 415 GLN G N 1
ATOM 5011 C CA . GLN C 1 207 ? -2.723 67.502 144.944 1.00 84.90 415 GLN G CA 1
ATOM 5012 C C . GLN C 1 207 ? -1.445 66.665 145.155 1.00 78.67 415 GLN G C 1
ATOM 5013 O O . GLN C 1 207 ? -1.080 65.874 144.287 1.00 84.00 415 GLN G O 1
ATOM 5019 N N . LEU C 1 208 ? -0.779 66.834 146.299 1.00 70.01 416 LEU G N 1
ATOM 5020 C CA . LEU C 1 208 ? 0.380 65.992 146.673 1.00 69.06 416 LEU G CA 1
ATOM 5021 C C . LEU C 1 208 ? 0.068 65.395 148.056 1.00 75.11 416 LEU G C 1
ATOM 5022 O O . LEU C 1 208 ? -0.135 66.134 149.004 1.00 79.84 416 LEU G O 1
ATOM 5027 N N . LYS C 1 209 ? -0.025 64.069 148.161 1.00 82.61 417 LYS G N 1
ATOM 5028 C CA . LYS C 1 209 ? -0.344 63.415 149.445 1.00 83.24 417 LYS G CA 1
ATOM 5029 C C . LYS C 1 209 ? 0.887 62.931 150.138 1.00 77.16 417 LYS G C 1
ATOM 5030 O O . LYS C 1 209 ? 0.954 62.954 151.373 1.00 65.38 417 LYS G O 1
ATOM 5036 N N . GLU C 1 210 ? 1.844 62.459 149.339 1.00 79.05 418 GLU G N 1
ATOM 5037 C CA . GLU C 1 210 ? 3.079 61.925 149.889 1.00 87.92 418 GLU G CA 1
ATOM 5038 C C . GLU C 1 210 ? 4.016 63.007 150.432 1.00 81.60 418 GLU G C 1
ATOM 5039 O O . GLU C 1 210 ? 4.285 63.979 149.737 1.00 75.99 418 GLU G O 1
ATOM 5045 N N . PRO C 1 211 ? 4.479 62.845 151.698 1.00 79.53 419 PRO G N 1
ATOM 5046 C CA . PRO C 1 211 ? 5.435 63.746 152.342 1.00 77.46 419 PRO G CA 1
ATOM 5047 C C . PRO C 1 211 ? 6.754 63.961 151.577 1.00 70.76 419 PRO G C 1
ATOM 5048 O O . PRO C 1 211 ? 7.294 65.069 151.579 1.00 71.14 419 PRO G O 1
ATOM 5052 N N . ARG C 1 212 ? 7.296 62.927 150.957 1.00 61.77 420 ARG G N 1
ATOM 5053 C CA . ARG C 1 212 ? 8.484 63.144 150.170 1.00 62.16 420 ARG G CA 1
ATOM 5054 C C . ARG C 1 212 ? 8.232 64.211 149.073 1.00 63.45 420 ARG G C 1
ATOM 5055 O O . ARG C 1 212 ? 9.103 65.042 148.749 1.00 56.05 420 ARG G O 1
ATOM 5063 N N . ASP C 1 213 ? 7.037 64.155 148.488 1.00 68.30 421 ASP G N 1
ATOM 5064 C CA . ASP C 1 213 ? 6.635 65.081 147.437 1.00 72.19 421 ASP G CA 1
ATOM 5065 C C . ASP C 1 213 ? 6.561 66.502 148.007 1.00 73.91 421 ASP G C 1
ATOM 5066 O O . ASP C 1 213 ? 7.262 67.396 147.531 1.00 80.71 421 ASP G O 1
ATOM 5071 N N . ARG C 1 214 ? 5.709 66.679 149.027 1.00 75.49 422 ARG G N 1
ATOM 5072 C CA . ARG C 1 214 ? 5.454 67.973 149.694 1.00 73.02 422 ARG G CA 1
ATOM 5073 C C . ARG C 1 214 ? 6.723 68.651 150.166 1.00 71.89 422 ARG G C 1
ATOM 5074 O O . ARG C 1 214 ? 6.875 69.843 149.986 1.00 77.72 422 ARG G O 1
ATOM 5082 N N . PHE C 1 215 ? 7.614 67.893 150.800 1.00 70.86 423 PHE G N 1
ATOM 5083 C CA . PHE C 1 215 ? 8.901 68.414 151.266 1.00 65.82 423 PHE G CA 1
ATOM 5084 C C . PHE C 1 215 ? 9.698 68.957 150.053 1.00 70.17 423 PHE G C 1
ATOM 5085 O O . PHE C 1 215 ? 10.278 70.038 150.147 1.00 73.00 423 PHE G O 1
ATOM 5093 N N . HIS C 1 216 ? 9.720 68.240 148.918 1.00 75.27 424 HIS G N 1
ATOM 5094 C CA . HIS C 1 216 ? 10.409 68.745 147.703 1.00 76.06 424 HIS G CA 1
ATOM 5095 C C . HIS C 1 216 ? 9.751 70.033 147.200 1.00 73.34 424 HIS G C 1
ATOM 5096 O O . HIS C 1 216 ? 10.428 70.899 146.644 1.00 77.09 424 HIS G O 1
ATOM 5103 N N . ALA C 1 217 ? 8.443 70.169 147.436 1.00 65.18 425 ALA G N 1
ATOM 5104 C CA . ALA C 1 217 ? 7.683 71.360 147.035 1.00 57.93 425 ALA G CA 1
ATOM 5105 C C . ALA C 1 217 ? 8.135 72.578 147.786 1.00 53.76 425 ALA G C 1
ATOM 5106 O O . ALA C 1 217 ? 8.305 73.617 147.177 1.00 52.27 425 ALA G O 1
ATOM 5108 N N . LEU C 1 218 ? 8.290 72.449 149.111 1.00 54.79 426 LEU G N 1
ATOM 5109 C CA . LEU C 1 218 ? 8.775 73.546 149.983 1.00 53.58 426 LEU G CA 1
ATOM 5110 C C . LEU C 1 218 ? 10.229 73.792 149.662 1.00 53.90 426 LEU G C 1
ATOM 5111 O O . LEU C 1 218 ? 10.661 74.931 149.647 1.00 57.37 426 LEU G O 1
ATOM 5116 N N . LEU C 1 219 ? 10.969 72.723 149.390 1.00 52.65 427 LEU G N 1
ATOM 5117 C CA . LEU C 1 219 ? 12.339 72.840 148.960 1.00 54.03 427 LEU G CA 1
ATOM 5118 C C . LEU C 1 219 ? 12.372 73.792 147.781 1.00 50.75 427 LEU G C 1
ATOM 5119 O O . LEU C 1 219 ? 13.110 74.770 147.789 1.00 47.27 427 LEU G O 1
ATOM 5124 N N . VAL C 1 220 ? 11.562 73.517 146.773 1.00 52.79 428 VAL G N 1
ATOM 5125 C CA . VAL C 1 220 ? 11.466 74.418 145.621 1.00 62.65 428 VAL G CA 1
ATOM 5126 C C . VAL C 1 220 ? 11.326 75.895 146.062 1.00 60.06 428 VAL G C 1
ATOM 5127 O O . VAL C 1 220 ? 12.177 76.743 145.775 1.00 57.62 428 VAL G O 1
ATOM 5131 N N . GLN C 1 221 ? 10.229 76.176 146.758 1.00 57.90 429 GLN G N 1
ATOM 5132 C CA . GLN C 1 221 ? 9.910 77.499 147.281 1.00 53.38 429 GLN G CA 1
ATOM 5133 C C . GLN C 1 221 ? 11.111 78.244 147.871 1.00 52.73 429 GLN G C 1
ATOM 5134 O O . GLN C 1 221 ? 11.205 79.450 147.767 1.00 46.62 429 GLN G O 1
ATOM 5140 N N . ALA C 1 222 ? 12.024 77.520 148.501 1.00 57.61 430 ALA G N 1
ATOM 5141 C CA . ALA C 1 222 ? 13.257 78.131 149.012 1.00 60.69 430 ALA G CA 1
ATOM 5142 C C . ALA C 1 222 ? 14.106 78.708 147.863 1.00 61.91 430 ALA G C 1
ATOM 5143 O O . ALA C 1 222 ? 14.665 79.805 147.973 1.00 58.10 430 ALA G O 1
ATOM 5145 N N . GLU C 1 223 ? 14.176 77.963 146.767 1.00 62.70 431 GLU G N 1
ATOM 5146 C CA . GLU C 1 223 ? 14.935 78.368 145.601 1.00 68.32 431 GLU G CA 1
ATOM 5147 C C . GLU C 1 223 ? 14.207 79.562 144.941 1.00 68.87 431 GLU G C 1
ATOM 5148 O O . GLU C 1 223 ? 14.837 80.572 144.549 1.00 66.17 431 GLU G O 1
ATOM 5154 N N . LEU C 1 224 ? 12.874 79.470 144.851 1.00 60.95 432 LEU G N 1
ATOM 5155 C CA . LEU C 1 224 ? 12.078 80.548 144.261 1.00 52.19 432 LEU G CA 1
ATOM 5156 C C . LEU C 1 224 ? 12.416 81.816 145.066 1.00 48.15 432 LEU G C 1
ATOM 5157 O O . LEU C 1 224 ? 12.771 82.852 144.513 1.00 40.54 432 LEU G O 1
ATOM 5162 N N . LEU C 1 225 ? 12.393 81.690 146.388 1.00 50.00 433 LEU G N 1
ATOM 5163 C CA . LEU C 1 225 ? 12.698 82.813 147.251 1.00 50.44 433 LEU G CA 1
ATOM 5164 C C . LEU C 1 225 ? 14.117 83.293 147.083 1.00 53.95 433 LEU G C 1
ATOM 5165 O O . LEU C 1 225 ? 14.333 84.482 147.205 1.00 62.03 433 LEU G O 1
ATOM 5170 N N . ALA C 1 226 ? 15.074 82.416 146.775 1.00 55.31 434 ALA G N 1
ATOM 5171 C CA . ALA C 1 226 ? 16.469 82.856 146.614 1.00 59.89 434 ALA G CA 1
ATOM 5172 C C . ALA C 1 226 ? 16.744 83.412 145.240 1.00 69.49 434 ALA G C 1
ATOM 5173 O O . ALA C 1 226 ? 17.614 84.277 145.094 1.00 76.72 434 ALA G O 1
ATOM 5175 N N . GLN C 1 227 ? 16.046 82.911 144.225 1.00 79.58 435 GLN G N 1
ATOM 5176 C CA . GLN C 1 227 ? 16.264 83.426 142.877 1.00 91.72 435 GLN G CA 1
ATOM 5177 C C . GLN C 1 227 ? 15.658 84.811 142.812 1.00 85.27 435 GLN G C 1
ATOM 5178 O O . GLN C 1 227 ? 16.286 85.711 142.276 1.00 89.18 435 GLN G O 1
ATOM 5184 N N . GLU C 1 228 ? 14.460 84.977 143.390 1.00 79.42 436 GLU G N 1
ATOM 5185 C CA . GLU C 1 228 ? 13.772 86.282 143.454 1.00 76.13 436 GLU G CA 1
ATOM 5186 C C . GLU C 1 228 ? 14.662 87.318 144.156 1.00 78.85 436 GLU G C 1
ATOM 5187 O O . GLU C 1 228 ? 14.425 88.505 144.009 1.00 76.90 436 GLU G O 1
ATOM 5193 N N . GLY C 1 229 ? 15.666 86.868 144.919 1.00 86.58 437 GLY G N 1
ATOM 5194 C CA . GLY C 1 229 ? 16.648 87.758 145.579 1.00 90.29 437 GLY G CA 1
ATOM 5195 C C . GLY C 1 229 ? 16.671 87.754 147.108 1.00 88.66 437 GLY G C 1
ATOM 5196 O O . GLY C 1 229 ? 17.681 88.136 147.720 1.00 89.99 437 GLY G O 1
ATOM 5197 N N . MET C 1 230 ? 15.576 87.299 147.721 1.00 81.82 438 MET G N 1
ATOM 5198 C CA . MET C 1 230 ? 15.424 87.261 149.183 1.00 78.05 438 MET G CA 1
ATOM 5199 C C . MET C 1 230 ? 16.222 86.105 149.796 1.00 77.80 438 MET G C 1
ATOM 5200 O O . MET C 1 230 ? 15.691 85.300 150.585 1.00 67.31 438 MET G O 1
ATOM 5205 N N . GLU C 1 231 ? 17.515 86.103 149.472 1.00 81.35 439 GLU G N 1
ATOM 5206 C CA . GLU C 1 231 ? 18.451 85.034 149.787 1.00 82.52 439 GLU G CA 1
ATOM 5207 C C . GLU C 1 231 ? 18.492 84.671 151.301 1.00 78.31 439 GLU G C 1
ATOM 5208 O O . GLU C 1 231 ? 18.542 83.497 151.663 1.00 76.41 439 GLU G O 1
ATOM 5214 N N . ALA C 1 232 ? 18.408 85.654 152.186 1.00 78.96 440 ALA G N 1
ATOM 5215 C CA . ALA C 1 232 ? 18.421 85.374 153.638 1.00 78.07 440 ALA G CA 1
ATOM 5216 C C . ALA C 1 232 ? 17.206 84.585 154.155 1.00 75.60 440 ALA G C 1
ATOM 5217 O O . ALA C 1 232 ? 17.385 83.641 154.907 1.00 80.88 440 ALA G O 1
ATOM 5219 N N . LEU C 1 233 ? 15.985 84.975 153.767 1.00 74.14 441 LEU G N 1
ATOM 5220 C CA . LEU C 1 233 ? 14.747 84.287 154.197 1.00 68.36 441 LEU G CA 1
ATOM 5221 C C . LEU C 1 233 ? 14.682 82.873 153.607 1.00 69.21 441 LEU G C 1
ATOM 5222 O O . LEU C 1 233 ? 13.867 82.047 154.014 1.00 67.38 441 LEU G O 1
ATOM 5227 N N . ALA C 1 234 ? 15.519 82.603 152.615 1.00 69.74 442 ALA G N 1
ATOM 5228 C CA . ALA C 1 234 ? 15.604 81.275 152.079 1.00 70.59 442 ALA G CA 1
ATOM 5229 C C . ALA C 1 234 ? 16.465 80.474 153.024 1.00 76.67 442 ALA G C 1
ATOM 5230 O O . ALA C 1 234 ? 16.016 79.442 153.516 1.00 90.55 442 ALA G O 1
ATOM 5232 N N . ARG C 1 235 ? 17.690 80.942 153.299 1.00 78.15 443 ARG G N 1
ATOM 5233 C CA . ARG C 1 235 ? 18.585 80.233 154.242 1.00 79.95 443 ARG G CA 1
ATOM 5234 C C . ARG C 1 235 ? 17.806 79.659 155.406 1.00 70.24 443 ARG G C 1
ATOM 5235 O O . ARG C 1 235 ? 18.044 78.541 155.829 1.00 61.69 443 ARG G O 1
ATOM 5243 N N . GLN C 1 236 ? 16.877 80.453 155.916 1.00 74.55 444 GLN G N 1
ATOM 5244 C CA . GLN C 1 236 ? 16.017 80.056 157.025 1.00 81.14 444 GLN G CA 1
ATOM 5245 C C . GLN C 1 236 ? 15.224 78.816 156.636 1.00 75.38 444 GLN G C 1
ATOM 5246 O O . GLN C 1 236 ? 15.245 77.808 157.339 1.00 79.98 444 GLN G O 1
ATOM 5252 N N . HIS C 1 237 ? 14.526 78.900 155.511 1.00 68.65 445 HIS G N 1
ATOM 5253 C CA . HIS C 1 237 ? 13.769 77.775 155.013 1.00 63.34 445 HIS G CA 1
ATOM 5254 C C . HIS C 1 237 ? 14.651 76.579 154.751 1.00 58.80 445 HIS G C 1
ATOM 5255 O O . HIS C 1 237 ? 14.257 75.480 155.066 1.00 50.48 445 HIS G O 1
ATOM 5262 N N . TYR C 1 238 ? 15.842 76.794 154.193 1.00 65.68 446 TYR G N 1
ATOM 5263 C CA . TYR C 1 238 ? 16.785 75.691 153.945 1.00 72.39 446 TYR G CA 1
ATOM 5264 C C . TYR C 1 238 ? 17.161 74.949 155.227 1.00 81.04 446 TYR G C 1
ATOM 5265 O O . TYR C 1 238 ? 17.284 73.725 155.222 1.00 88.19 446 TYR G O 1
ATOM 5274 N N . GLN C 1 239 ? 17.342 75.676 156.324 1.00 87.09 447 GLN G N 1
ATOM 5275 C CA . GLN C 1 239 ? 17.652 75.027 157.586 1.00 82.68 447 GLN G CA 1
ATOM 5276 C C . GLN C 1 239 ? 16.461 74.162 158.018 1.00 72.91 447 GLN G C 1
ATOM 5277 O O . GLN C 1 239 ? 16.566 72.947 157.991 1.00 67.50 447 GLN G O 1
ATOM 5283 N N . HIS C 1 240 ? 15.325 74.761 158.370 1.00 68.70 448 HIS G N 1
ATOM 5284 C CA . HIS C 1 240 ? 14.177 73.965 158.788 1.00 71.49 448 HIS G CA 1
ATOM 5285 C C . HIS C 1 240 ? 13.991 72.710 157.960 1.00 70.97 448 HIS G C 1
ATOM 5286 O O . HIS C 1 240 ? 13.387 71.758 158.443 1.00 76.90 448 HIS G O 1
ATOM 5293 N N . LEU C 1 241 ? 14.479 72.700 156.717 1.00 71.45 449 LEU G N 1
ATOM 5294 C CA . LEU C 1 241 ? 14.395 71.488 155.873 1.00 74.35 449 LEU G CA 1
ATOM 5295 C C . LEU C 1 241 ? 15.497 70.501 156.231 1.00 71.36 449 LEU G C 1
ATOM 5296 O O . LEU C 1 241 ? 15.237 69.309 156.375 1.00 75.46 449 LEU G O 1
ATOM 5301 N N . TRP C 1 242 ? 16.718 70.997 156.376 1.00 67.51 450 TRP G N 1
ATOM 5302 C CA . TRP C 1 242 ? 17.839 70.162 156.788 1.00 62.55 450 TRP G CA 1
ATOM 5303 C C . TRP C 1 242 ? 17.648 69.619 158.211 1.00 59.62 450 TRP G C 1
ATOM 5304 O O . TRP C 1 242 ? 18.170 68.581 158.528 1.00 52.72 450 TRP G O 1
ATOM 5315 N N . GLN C 1 243 ? 16.912 70.324 159.066 1.00 72.53 451 GLN G N 1
ATOM 5316 C CA . GLN C 1 243 ? 16.552 69.802 160.402 1.00 86.19 451 GLN G CA 1
ATOM 5317 C C . GLN C 1 243 ? 15.430 68.752 160.260 1.00 82.78 451 GLN G C 1
ATOM 5318 O O . GLN C 1 243 ? 15.411 67.743 160.949 1.00 86.89 451 GLN G O 1
ATOM 5324 N N . GLU C 1 244 ? 14.463 69.024 159.399 1.00 74.52 452 GLU G N 1
ATOM 5325 C CA . GLU C 1 244 ? 13.387 68.092 159.182 1.00 74.94 452 GLU G CA 1
ATOM 5326 C C . GLU C 1 244 ? 13.916 66.811 158.536 1.00 72.17 452 GLU G C 1
ATOM 5327 O O . GLU C 1 244 ? 13.388 65.731 158.784 1.00 65.44 452 GLU G O 1
ATOM 5333 N N . ALA C 1 245 ? 14.967 66.928 157.724 1.00 74.37 453 ALA G N 1
ATOM 5334 C CA . ALA C 1 245 ? 15.527 65.766 157.004 1.00 74.85 453 ALA G CA 1
ATOM 5335 C C . ALA C 1 245 ? 16.237 64.815 157.926 1.00 72.39 453 ALA G C 1
ATOM 5336 O O . ALA C 1 245 ? 15.912 63.637 157.935 1.00 80.79 453 ALA G O 1
ATOM 5338 N N . SER C 1 246 ? 17.203 65.321 158.689 1.00 68.69 454 SER G N 1
ATOM 5339 C CA . SER C 1 246 ? 17.956 64.495 159.642 1.00 66.55 454 SER G CA 1
ATOM 5340 C C . SER C 1 246 ? 17.033 63.851 160.665 1.00 64.20 454 SER G C 1
ATOM 5341 O O . SER C 1 246 ? 17.206 62.684 160.993 1.00 59.15 454 SER G O 1
ATOM 5344 N N . ARG C 1 247 ? 16.040 64.614 161.127 1.00 70.89 455 ARG G N 1
ATOM 5345 C CA . ARG C 1 247 ? 14.989 64.159 162.065 1.00 73.99 455 ARG G CA 1
ATOM 5346 C C . ARG C 1 247 ? 14.233 62.921 161.571 1.00 71.74 455 ARG G C 1
ATOM 5347 O O . ARG C 1 247 ? 13.655 62.217 162.378 1.00 78.18 455 ARG G O 1
ATOM 5355 N N . LEU C 1 248 ? 14.200 62.685 160.254 1.00 70.10 456 LEU G N 1
ATOM 5356 C CA . LEU C 1 248 ? 13.583 61.482 159.648 1.00 62.97 456 LEU G CA 1
ATOM 5357 C C . LEU C 1 248 ? 14.670 60.516 159.153 1.00 54.94 456 LEU G C 1
ATOM 5358 O O . LEU C 1 248 ? 14.365 59.522 158.509 1.00 45.21 456 LEU G O 1
ATOM 5363 N N . GLY C 1 249 ? 15.937 60.855 159.442 1.00 55.26 457 GLY G N 1
ATOM 5364 C CA . GLY C 1 249 ? 17.140 60.078 159.093 1.00 50.31 457 GLY G CA 1
ATOM 5365 C C . GLY C 1 249 ? 17.349 59.831 157.624 1.00 48.13 457 GLY G C 1
ATOM 5366 O O . GLY C 1 249 ? 17.833 58.787 157.222 1.00 45.95 457 GLY G O 1
ATOM 5367 N N . LEU C 1 250 ? 17.014 60.816 156.817 1.00 51.77 458 LEU G N 1
ATOM 5368 C CA . LEU C 1 250 ? 17.115 60.682 155.378 1.00 58.08 458 LEU G CA 1
ATOM 5369 C C . LEU C 1 250 ? 18.556 60.634 154.878 1.00 62.44 458 LEU G C 1
ATOM 5370 O O . LEU C 1 250 ? 18.802 60.636 153.656 1.00 64.71 458 LEU G O 1
ATOM 5375 N N . SER C 1 251 ? 19.512 60.623 155.808 1.00 63.46 459 SER G N 1
ATOM 5376 C CA . SER C 1 251 ? 20.905 60.485 155.450 1.00 59.95 459 SER G CA 1
ATOM 5377 C C . SER C 1 251 ? 21.067 59.064 154.957 1.00 68.24 459 SER G C 1
ATOM 5378 O O . SER C 1 251 ? 21.766 58.839 153.980 1.00 76.82 459 SER G O 1
ATOM 5381 N N . HIS C 1 252 ? 20.356 58.120 155.587 1.00 75.79 460 HIS G N 1
ATOM 5382 C CA . HIS C 1 252 ? 20.386 56.698 155.182 1.00 85.17 460 HIS G CA 1
ATOM 5383 C C . HIS C 1 252 ? 19.438 56.386 153.995 1.00 91.92 460 HIS G C 1
ATOM 5384 O O . HIS C 1 252 ? 19.167 55.216 153.706 1.00 91.83 460 HIS G O 1
ATOM 5391 N N . TRP C 1 253 ? 18.956 57.420 153.305 1.00 99.67 461 TRP G N 1
ATOM 5392 C CA . TRP C 1 253 ? 17.949 57.288 152.237 1.00 95.31 461 TRP G CA 1
ATOM 5393 C C . TRP C 1 253 ? 17.914 58.635 151.499 1.00 95.11 461 TRP G C 1
ATOM 5394 O O . TRP C 1 253 ? 17.018 59.472 151.694 1.00 100.22 461 TRP G O 1
ATOM 5405 N N . GLU C 1 254 ? 18.907 58.817 150.644 1.00 83.50 462 GLU G N 1
ATOM 5406 C CA . GLU C 1 254 ? 19.168 60.077 149.966 1.00 74.39 462 GLU G CA 1
ATOM 5407 C C . GLU C 1 254 ? 20.038 60.919 150.877 1.00 68.41 462 GLU G C 1
ATOM 5408 O O . GLU C 1 254 ? 19.571 61.910 151.408 1.00 60.75 462 GLU G O 1
ATOM 5414 N N . PRO C 1 255 ? 21.288 60.489 151.105 1.00 70.43 463 PRO G N 1
ATOM 5415 C CA . PRO C 1 255 ? 22.238 61.317 151.809 1.00 73.60 463 PRO G CA 1
ATOM 5416 C C . PRO C 1 255 ? 22.568 62.542 150.966 1.00 72.94 463 PRO G C 1
ATOM 5417 O O . PRO C 1 255 ? 22.785 63.623 151.509 1.00 74.37 463 PRO G O 1
ATOM 5421 N N . GLY C 1 256 ? 22.621 62.378 149.649 1.00 74.75 464 GLY G N 1
ATOM 5422 C CA . GLY C 1 256 ? 22.871 63.510 148.770 1.00 76.69 464 GLY G CA 1
ATOM 5423 C C . GLY C 1 256 ? 21.929 64.664 149.090 1.00 74.18 464 GLY G C 1
ATOM 5424 O O . GLY C 1 256 ? 22.376 65.816 149.145 1.00 79.06 464 GLY G O 1
ATOM 5425 N N . LEU C 1 257 ? 20.642 64.350 149.309 1.00 65.99 465 LEU G N 1
ATOM 5426 C CA . LEU C 1 257 ? 19.625 65.348 149.651 1.00 63.50 465 LEU G CA 1
ATOM 5427 C C . LEU C 1 257 ? 20.032 66.092 150.910 1.00 63.05 465 LEU G C 1
ATOM 5428 O O . LEU C 1 257 ? 20.100 67.327 150.935 1.00 64.68 465 LEU G O 1
ATOM 5433 N N . VAL C 1 258 ? 20.287 65.329 151.961 1.00 59.81 466 VAL G N 1
ATOM 5434 C CA . VAL C 1 258 ? 20.775 65.890 153.191 1.00 62.18 466 VAL G CA 1
ATOM 5435 C C . VAL C 1 258 ? 22.154 66.522 152.974 1.00 65.16 466 VAL G C 1
ATOM 5436 O O . VAL C 1 258 ? 22.334 67.680 153.308 1.00 67.05 466 VAL G O 1
ATOM 5440 N N . ASN C 1 259 ? 23.118 65.799 152.412 1.00 69.09 467 ASN G N 1
ATOM 5441 C CA . ASN C 1 259 ? 24.403 66.424 152.063 1.00 79.02 467 ASN G CA 1
ATOM 5442 C C . ASN C 1 259 ? 24.253 67.813 151.431 1.00 79.52 467 ASN G C 1
ATOM 5443 O O . ASN C 1 259 ? 24.936 68.767 151.820 1.00 90.05 467 ASN G O 1
ATOM 5448 N N . ARG C 1 260 ? 23.364 67.941 150.466 1.00 75.52 468 ARG G N 1
ATOM 5449 C CA . ARG C 1 260 ? 23.179 69.233 149.842 1.00 82.86 468 ARG G CA 1
ATOM 5450 C C . ARG C 1 260 ? 22.290 70.166 150.701 1.00 75.63 468 ARG G C 1
ATOM 5451 O O . ARG C 1 260 ? 22.554 71.370 150.781 1.00 75.48 468 ARG G O 1
ATOM 5459 N N . LEU C 1 261 ? 21.271 69.631 151.371 1.00 65.01 469 LEU G N 1
ATOM 5460 C CA . LEU C 1 261 ? 20.426 70.467 152.237 1.00 61.96 469 LEU G CA 1
ATOM 5461 C C . LEU C 1 261 ? 21.186 71.204 153.317 1.00 65.54 469 LEU G C 1
ATOM 5462 O O . LEU C 1 261 ? 20.720 72.214 153.821 1.00 63.56 469 LEU G O 1
ATOM 5467 N N . GLU C 1 262 ? 22.345 70.682 153.697 1.00 77.45 470 GLU G N 1
ATOM 5468 C CA . GLU C 1 262 ? 23.157 71.316 154.730 1.00 85.48 470 GLU G CA 1
ATOM 5469 C C . GLU C 1 262 ? 23.849 72.532 154.102 1.00 87.40 470 GLU G C 1
ATOM 5470 O O . GLU C 1 262 ? 23.648 73.673 154.536 1.00 97.18 470 GLU G O 1
ATOM 5476 N N . SER C 1 263 ? 24.624 72.295 153.053 1.00 80.76 471 SER G N 1
ATOM 5477 C CA . SER C 1 263 ? 25.311 73.373 152.357 1.00 79.03 471 SER G CA 1
ATOM 5478 C C . SER C 1 263 ? 24.437 74.616 152.099 1.00 85.02 471 SER G C 1
ATOM 5479 O O . SER C 1 263 ? 24.936 75.739 152.100 1.00 88.73 471 SER G O 1
ATOM 5482 N N . LEU C 1 264 ? 23.140 74.427 151.869 1.00 91.82 472 LEU G N 1
ATOM 5483 C CA . LEU C 1 264 ? 22.248 75.574 151.658 1.00 89.51 472 LEU G CA 1
ATOM 5484 C C . LEU C 1 264 ? 22.006 76.428 152.896 1.00 92.44 472 LEU G C 1
ATOM 5485 O O . LEU C 1 264 ? 21.816 77.624 152.744 1.00 119.23 472 LEU G O 1
ATOM 5490 N N . ALA C 1 265 ? 22.022 75.873 154.105 1.00 87.09 473 ALA G N 1
ATOM 5491 C CA . ALA C 1 265 ? 21.813 76.728 155.289 1.00 90.49 473 ALA G CA 1
ATOM 5492 C C . ALA C 1 265 ? 22.997 77.682 155.563 1.00 90.69 473 ALA G C 1
ATOM 5493 O O . ALA C 1 265 ? 22.776 78.852 155.938 1.00 95.35 473 ALA G O 1
ATOM 5495 N N . ALA C 1 266 ? 24.230 77.195 155.365 1.00 82.73 474 ALA G N 1
ATOM 5496 C CA . ALA C 1 266 ? 25.458 78.012 155.552 1.00 85.15 474 ALA G CA 1
ATOM 5497 C C . ALA C 1 266 ? 25.521 78.791 156.880 1.00 82.04 474 ALA G C 1
ATOM 5498 O O . ALA C 1 266 ? 25.646 80.019 156.887 1.00 72.85 474 ALA G O 1
ATOM 5500 N N . ASP D 1 23 ? -12.438 24.626 116.284 1.00 113.14 231 ASP H N 1
ATOM 5501 C CA . ASP D 1 23 ? -11.160 25.078 116.927 1.00 120.01 231 ASP H CA 1
ATOM 5502 C C . ASP D 1 23 ? -9.937 25.071 115.977 1.00 122.77 231 ASP H C 1
ATOM 5503 O O . ASP D 1 23 ? -8.923 25.711 116.263 1.00 122.89 231 ASP H O 1
ATOM 5508 N N . ARG D 1 24 ? -9.999 24.281 114.906 1.00 129.79 232 ARG H N 1
ATOM 5509 C CA . ARG D 1 24 ? -8.992 24.306 113.828 1.00 121.63 232 ARG H CA 1
ATOM 5510 C C . ARG D 1 24 ? -9.664 24.912 112.583 1.00 112.14 232 ARG H C 1
ATOM 5511 O O . ARG D 1 24 ? -9.002 25.127 111.562 1.00 91.85 232 ARG H O 1
ATOM 5519 N N . ALA D 1 25 ? -10.988 25.120 112.680 1.00 110.08 233 ALA H N 1
ATOM 5520 C CA . ALA D 1 25 ? -11.801 25.809 111.677 1.00 115.56 233 ALA H CA 1
ATOM 5521 C C . ALA D 1 25 ? -11.643 27.298 111.946 1.00 127.54 233 ALA H C 1
ATOM 5522 O O . ALA D 1 25 ? -11.800 28.131 111.055 1.00 139.99 233 ALA H O 1
ATOM 5524 N N . TRP D 1 26 ? -11.362 27.609 113.207 1.00 128.70 234 TRP H N 1
ATOM 5525 C CA . TRP D 1 26 ? -11.066 28.964 113.664 1.00 123.87 234 TRP H CA 1
ATOM 5526 C C . TRP D 1 26 ? -9.668 29.408 113.162 1.00 110.71 234 TRP H C 1
ATOM 5527 O O . TRP D 1 26 ? -9.495 30.527 112.691 1.00 99.23 234 TRP H O 1
ATOM 5538 N N . ARG D 1 27 ? -8.687 28.514 113.266 1.00 109.57 235 ARG H N 1
ATOM 5539 C CA . ARG D 1 27 ? -7.319 28.738 112.778 1.00 117.72 235 ARG H CA 1
ATOM 5540 C C . ARG D 1 27 ? -7.329 29.162 111.321 1.00 114.41 235 ARG H C 1
ATOM 5541 O O . ARG D 1 27 ? -6.544 30.006 110.900 1.00 104.54 235 ARG H O 1
ATOM 5549 N N . GLN D 1 28 ? -8.196 28.525 110.544 1.00 121.38 236 GLN H N 1
ATOM 5550 C CA . GLN D 1 28 ? -8.328 28.845 109.138 1.00 125.11 236 GLN H CA 1
ATOM 5551 C C . GLN D 1 28 ? -8.992 30.209 109.028 1.00 124.72 236 GLN H C 1
ATOM 5552 O O . GLN D 1 28 ? -8.442 31.098 108.374 1.00 128.81 236 GLN H O 1
ATOM 5558 N N . THR D 1 29 ? -10.132 30.392 109.706 1.00 119.56 237 THR H N 1
ATOM 5559 C CA . THR D 1 29 ? -10.874 31.671 109.655 1.00 117.00 237 THR H CA 1
ATOM 5560 C C . THR D 1 29 ? -9.914 32.870 109.838 1.00 114.18 237 THR H C 1
ATOM 5561 O O . THR D 1 29 ? -10.007 33.851 109.097 1.00 111.00 237 THR H O 1
ATOM 5565 N N . GLN D 1 30 ? -8.978 32.767 110.789 1.00 111.26 238 GLN H N 1
ATOM 5566 C CA . GLN D 1 30 ? -7.963 33.814 111.013 1.00 98.17 238 GLN H CA 1
ATOM 5567 C C . GLN D 1 30 ? -7.027 33.948 109.806 1.00 88.40 238 GLN H C 1
ATOM 5568 O O . GLN D 1 30 ? -6.727 35.056 109.396 1.00 91.29 238 GLN H O 1
ATOM 5574 N N . LEU D 1 31 ? -6.552 32.827 109.263 1.00 82.75 239 LEU H N 1
ATOM 5575 C CA . LEU D 1 31 ? -5.636 32.847 108.109 1.00 87.20 239 LEU H CA 1
ATOM 5576 C C . LEU D 1 31 ? -6.243 33.394 106.815 1.00 90.02 239 LEU H C 1
ATOM 5577 O O . LEU D 1 31 ? -5.511 33.892 105.939 1.00 83.34 239 LEU H O 1
ATOM 5582 N N . LYS D 1 32 ? -7.566 33.250 106.690 1.00 94.20 240 LYS H N 1
ATOM 5583 C CA . LYS D 1 32 ? -8.310 33.754 105.538 1.00 96.56 240 LYS H CA 1
ATOM 5584 C C . LYS D 1 32 ? -8.416 35.251 105.695 1.00 98.38 240 LYS H C 1
ATOM 5585 O O . LYS D 1 32 ? -8.052 35.987 104.784 1.00 109.17 240 LYS H O 1
ATOM 5591 N N . VAL D 1 33 ? -8.889 35.689 106.866 1.00 98.15 241 VAL H N 1
ATOM 5592 C CA . VAL D 1 33 ? -9.015 37.127 107.214 1.00 92.52 241 VAL H CA 1
ATOM 5593 C C . VAL D 1 33 ? -7.654 37.861 107.200 1.00 83.75 241 VAL H C 1
ATOM 5594 O O . VAL D 1 33 ? -7.576 39.031 106.842 1.00 72.12 241 VAL H O 1
ATOM 5598 N N . ALA D 1 34 ? -6.587 37.158 107.563 1.00 91.59 242 ALA H N 1
ATOM 5599 C CA . ALA D 1 34 ? -5.235 37.720 107.533 1.00 103.33 242 ALA H CA 1
ATOM 5600 C C . ALA D 1 34 ? -4.793 37.988 106.104 1.00 104.13 242 ALA H C 1
ATOM 5601 O O . ALA D 1 34 ? -4.216 39.036 105.822 1.00 103.62 242 ALA H O 1
ATOM 5603 N N . GLU D 1 35 ? -5.055 37.035 105.209 1.00 110.60 243 GLU H N 1
ATOM 5604 C CA . GLU D 1 35 ? -4.702 37.191 103.798 1.00 111.03 243 GLU H CA 1
ATOM 5605 C C . GLU D 1 35 ? -5.587 38.258 103.111 1.00 106.07 243 GLU H C 1
ATOM 5606 O O . GLU D 1 35 ? -5.100 38.941 102.225 1.00 118.47 243 GLU H O 1
ATOM 5612 N N . LEU D 1 36 ? -6.853 38.418 103.522 1.00 96.54 244 LEU H N 1
ATOM 5613 C CA . LEU D 1 36 ? -7.739 39.472 102.960 1.00 93.13 244 LEU H CA 1
ATOM 5614 C C . LEU D 1 36 ? -7.351 40.893 103.415 1.00 94.88 244 LEU H C 1
ATOM 5615 O O . LEU D 1 36 ? -7.488 41.848 102.648 1.00 93.68 244 LEU H O 1
ATOM 5620 N N . LEU D 1 37 ? -6.914 41.040 104.668 1.00 95.33 245 LEU H N 1
ATOM 5621 C CA . LEU D 1 37 ? -6.424 42.331 105.165 1.00 87.03 245 LEU H CA 1
ATOM 5622 C C . LEU D 1 37 ? -5.133 42.699 104.484 1.00 81.55 245 LEU H C 1
ATOM 5623 O O . LEU D 1 37 ? -4.907 43.865 104.247 1.00 84.41 245 LEU H O 1
ATOM 5628 N N . ILE D 1 38 ? -4.268 41.721 104.219 1.00 78.40 246 ILE H N 1
ATOM 5629 C CA . ILE D 1 38 ? -2.990 42.000 103.585 1.00 88.08 246 ILE H CA 1
ATOM 5630 C C . ILE D 1 38 ? -3.138 42.283 102.110 1.00 99.13 246 ILE H C 1
ATOM 5631 O O . ILE D 1 38 ? -2.462 43.173 101.582 1.00 108.29 246 ILE H O 1
ATOM 5636 N N . GLU D 1 39 ? -4.006 41.525 101.443 1.00 109.13 247 GLU H N 1
ATOM 5637 C CA . GLU D 1 39 ? -4.195 41.670 99.989 1.00 115.22 247 GLU H CA 1
ATOM 5638 C C . GLU D 1 39 ? -4.666 43.091 99.687 1.00 109.98 247 GLU H C 1
ATOM 5639 O O . GLU D 1 39 ? -4.174 43.715 98.751 1.00 117.61 247 GLU H O 1
ATOM 5645 N N . ARG D 1 40 ? -5.574 43.608 100.515 1.00 102.81 248 ARG H N 1
ATOM 5646 C CA . ARG D 1 40 ? -6.136 44.949 100.319 1.00 100.81 248 ARG H CA 1
ATOM 5647 C C . ARG D 1 40 ? -5.252 46.115 100.797 1.00 101.54 248 ARG H C 1
ATOM 5648 O O . ARG D 1 40 ? -5.617 47.262 100.542 1.00 112.87 248 ARG H O 1
ATOM 5656 N N . GLN D 1 41 ? -4.117 45.833 101.471 1.00 98.60 249 GLN H N 1
ATOM 5657 C CA . GLN D 1 41 ? -3.179 46.860 102.027 1.00 87.06 249 GLN H CA 1
ATOM 5658 C C . GLN D 1 41 ? -1.850 46.242 102.494 1.00 79.60 249 GLN H C 1
ATOM 5659 O O . GLN D 1 41 ? -1.681 45.961 103.667 1.00 68.17 249 GLN H O 1
ATOM 5665 N N . PRO D 1 42 ? -0.892 46.043 101.590 1.00 88.36 250 PRO H N 1
ATOM 5666 C CA . PRO D 1 42 ? 0.393 45.447 102.007 1.00 97.15 250 PRO H CA 1
ATOM 5667 C C . PRO D 1 42 ? 1.296 46.310 102.917 1.00 107.16 250 PRO H C 1
ATOM 5668 O O . PRO D 1 42 ? 2.227 45.770 103.514 1.00 99.82 250 PRO H O 1
ATOM 5672 N N . GLU D 1 43 ? 1.045 47.624 103.000 1.00 128.26 251 GLU H N 1
ATOM 5673 C CA . GLU D 1 43 ? 1.816 48.542 103.886 1.00 127.13 251 GLU H CA 1
ATOM 5674 C C . GLU D 1 43 ? 1.350 48.451 105.369 1.00 117.63 251 GLU H C 1
ATOM 5675 O O . GLU D 1 43 ? 2.128 48.690 106.301 1.00 106.17 251 GLU H O 1
ATOM 5681 N N . VAL D 1 44 ? 0.071 48.105 105.541 1.00 106.55 252 VAL H N 1
ATOM 5682 C CA . VAL D 1 44 ? -0.604 47.957 106.831 1.00 99.93 252 VAL H CA 1
ATOM 5683 C C . VAL D 1 44 ? -0.281 46.585 107.465 1.00 100.70 252 VAL H C 1
ATOM 5684 O O . VAL D 1 44 ? -0.706 45.545 106.962 1.00 108.31 252 VAL H O 1
ATOM 5688 N N . ALA D 1 45 ? 0.440 46.580 108.583 1.00 94.23 253 ALA H N 1
ATOM 5689 C CA . ALA D 1 45 ? 0.853 45.324 109.226 1.00 87.98 253 ALA H CA 1
ATOM 5690 C C . ALA D 1 45 ? -0.181 44.631 110.131 1.00 87.61 253 ALA H C 1
ATOM 5691 O O . ALA D 1 45 ? 0.054 43.507 110.547 1.00 82.34 253 ALA H O 1
ATOM 5693 N N . VAL D 1 46 ? -1.312 45.262 110.436 1.00 94.78 254 VAL H N 1
ATOM 5694 C CA . VAL D 1 46 ? -2.300 44.634 111.340 1.00 104.91 254 VAL H CA 1
ATOM 5695 C C . VAL D 1 46 ? -2.842 43.287 110.819 1.00 100.19 254 VAL H C 1
ATOM 5696 O O . VAL D 1 46 ? -3.346 42.481 111.601 1.00 100.00 254 VAL H O 1
ATOM 5700 N N . GLY D 1 47 ? -2.759 43.056 109.508 1.00 99.42 255 GLY H N 1
ATOM 5701 C CA . GLY D 1 47 ? -3.118 41.763 108.923 1.00 95.38 255 GLY H CA 1
ATOM 5702 C C . GLY D 1 47 ? -1.935 40.807 109.094 1.00 97.37 255 GLY H C 1
ATOM 5703 O O . GLY D 1 47 ? -2.110 39.661 109.520 1.00 89.63 255 GLY H O 1
ATOM 5704 N N . TYR D 1 48 ? -0.727 41.303 108.790 1.00 96.28 256 TYR H N 1
ATOM 5705 C CA . TYR D 1 48 ? 0.527 40.536 108.895 1.00 93.69 256 TYR H CA 1
ATOM 5706 C C . TYR D 1 48 ? 0.734 39.956 110.291 1.00 93.99 256 TYR H C 1
ATOM 5707 O O . TYR D 1 48 ? 1.418 38.941 110.443 1.00 92.13 256 TYR H O 1
ATOM 5716 N N . ARG D 1 49 ? 0.171 40.620 111.304 1.00 100.49 257 ARG H N 1
ATOM 5717 C CA . ARG D 1 49 ? 0.248 40.160 112.702 1.00 101.09 257 ARG H CA 1
ATOM 5718 C C . ARG D 1 49 ? -0.760 39.029 112.951 1.00 92.84 257 ARG H C 1
ATOM 5719 O O . ARG D 1 49 ? -0.408 37.997 113.532 1.00 90.19 257 ARG H O 1
ATOM 5727 N N . LEU D 1 50 ? -2.005 39.244 112.508 1.00 82.37 258 LEU H N 1
ATOM 5728 C CA . LEU D 1 50 ? -3.090 38.282 112.683 1.00 77.73 258 LEU H CA 1
ATOM 5729 C C . LEU D 1 50 ? -2.695 36.907 112.190 1.00 80.14 258 LEU H C 1
ATOM 5730 O O . LEU D 1 50 ? -3.184 35.910 112.688 1.00 82.06 258 LEU H O 1
ATOM 5735 N N . ARG D 1 51 ? -1.820 36.869 111.191 1.00 92.31 259 ARG H N 1
ATOM 5736 C CA . ARG D 1 51 ? -1.245 35.619 110.671 1.00 97.41 259 ARG H CA 1
ATOM 5737 C C . ARG D 1 51 ? -0.415 34.913 111.742 1.00 95.29 259 ARG H C 1
ATOM 5738 O O . ARG D 1 51 ? -0.648 33.739 112.045 1.00 97.29 259 ARG H O 1
ATOM 5746 N N . ARG D 1 52 ? 0.543 35.629 112.321 1.00 91.99 260 ARG H N 1
ATOM 5747 C CA . ARG D 1 52 ? 1.398 35.026 113.334 1.00 99.06 260 ARG H CA 1
ATOM 5748 C C . ARG D 1 52 ? 0.604 34.355 114.459 1.00 98.03 260 ARG H C 1
ATOM 5749 O O . ARG D 1 52 ? 1.064 33.346 114.991 1.00 104.21 260 ARG H O 1
ATOM 5757 N N . HIS D 1 53 ? -0.578 34.886 114.797 1.00 95.58 261 HIS H N 1
ATOM 5758 C CA . HIS D 1 53 ? -1.426 34.316 115.871 1.00 92.98 261 HIS H CA 1
ATOM 5759 C C . HIS D 1 53 ? -2.069 33.007 115.459 1.00 90.45 261 HIS H C 1
ATOM 5760 O O . HIS D 1 53 ? -2.008 32.029 116.192 1.00 81.50 261 HIS H O 1
ATOM 5767 N N . ALA D 1 54 ? -2.701 33.006 114.290 1.00 99.65 262 ALA H N 1
ATOM 5768 C CA . ALA D 1 54 ? -3.305 31.795 113.721 1.00 101.50 262 ALA H CA 1
ATOM 5769 C C . ALA D 1 54 ? -2.275 30.659 113.607 1.00 97.00 262 ALA H C 1
ATOM 5770 O O . ALA D 1 54 ? -2.623 29.467 113.692 1.00 95.34 262 ALA H O 1
ATOM 5772 N N . VAL D 1 55 ? -1.017 31.047 113.413 1.00 86.21 263 VAL H N 1
ATOM 5773 C CA . VAL D 1 55 ? 0.077 30.108 113.316 1.00 89.15 263 VAL H CA 1
ATOM 5774 C C . VAL D 1 55 ? 0.630 29.727 114.712 1.00 89.36 263 VAL H C 1
ATOM 5775 O O . VAL D 1 55 ? 0.727 28.534 115.037 1.00 87.20 263 VAL H O 1
ATOM 5779 N N . TRP D 1 56 ? 0.954 30.724 115.542 1.00 85.54 264 TRP H N 1
ATOM 5780 C CA . TRP D 1 56 ? 1.604 30.479 116.849 1.00 85.34 264 TRP H CA 1
ATOM 5781 C C . TRP D 1 56 ? 0.729 30.361 118.115 1.00 90.48 264 TRP H C 1
ATOM 5782 O O . TRP D 1 56 ? 1.181 29.810 119.119 1.00 90.71 264 TRP H O 1
ATOM 5793 N N . ALA D 1 57 ? -0.509 30.845 118.082 1.00 101.18 265 ALA H N 1
ATOM 5794 C CA . ALA D 1 57 ? -1.387 30.789 119.267 1.00 108.76 265 ALA H CA 1
ATOM 5795 C C . ALA D 1 57 ? -1.891 29.384 119.625 1.00 111.65 265 ALA H C 1
ATOM 5796 O O . ALA D 1 57 ? -2.573 29.202 120.638 1.00 104.72 265 ALA H O 1
ATOM 5798 N N . GLY D 1 58 ? -1.591 28.405 118.776 1.00 118.97 266 GLY H N 1
ATOM 5799 C CA . GLY D 1 58 ? -1.936 27.016 119.041 1.00 118.80 266 GLY H CA 1
ATOM 5800 C C . GLY D 1 58 ? -0.818 26.334 119.803 1.00 112.13 266 GLY H C 1
ATOM 5801 O O . GLY D 1 58 ? -1.047 25.335 120.489 1.00 128.86 266 GLY H O 1
ATOM 5802 N N . ILE D 1 59 ? 0.391 26.882 119.693 1.00 93.89 267 ILE H N 1
ATOM 5803 C CA . ILE D 1 59 ? 1.545 26.314 120.365 1.00 92.61 267 ILE H CA 1
ATOM 5804 C C . ILE D 1 59 ? 1.518 26.704 121.839 1.00 95.02 267 ILE H C 1
ATOM 5805 O O . ILE D 1 59 ? 1.815 27.854 122.181 1.00 99.01 267 ILE H O 1
ATOM 5810 N N . THR D 1 60 ? 1.182 25.739 122.702 1.00 97.06 268 THR H N 1
ATOM 5811 C CA . THR D 1 60 ? 1.104 25.964 124.163 1.00 97.42 268 THR H CA 1
ATOM 5812 C C . THR D 1 60 ? 2.392 25.618 124.972 1.00 91.73 268 THR H C 1
ATOM 5813 O O . THR D 1 60 ? 2.444 25.847 126.178 1.00 93.99 268 THR H O 1
ATOM 5817 N N . ALA D 1 61 ? 3.416 25.076 124.318 1.00 83.86 269 ALA H N 1
ATOM 5818 C CA . ALA D 1 61 ? 4.691 24.781 124.971 1.00 83.68 269 ALA H CA 1
ATOM 5819 C C . ALA D 1 61 ? 5.679 24.311 123.911 1.00 88.81 269 ALA H C 1
ATOM 5820 O O . ALA D 1 61 ? 5.279 23.765 122.873 1.00 89.24 269 ALA H O 1
ATOM 5822 N N . VAL D 1 62 ? 6.967 24.506 124.174 1.00 93.40 270 VAL H N 1
ATOM 5823 C CA . VAL D 1 62 ? 8.011 24.188 123.183 1.00 97.58 270 VAL H CA 1
ATOM 5824 C C . VAL D 1 62 ? 8.032 22.717 122.729 1.00 100.17 270 VAL H C 1
ATOM 5825 O O . VAL D 1 62 ? 7.370 21.868 123.325 1.00 95.13 270 VAL H O 1
ATOM 5829 N N . PRO D 1 63 ? 8.745 22.427 121.625 1.00 106.08 271 PRO H N 1
ATOM 5830 C CA . PRO D 1 63 ? 8.954 21.031 121.231 1.00 112.71 271 PRO H CA 1
ATOM 5831 C C . PRO D 1 63 ? 9.969 20.390 122.180 1.00 122.56 271 PRO H C 1
ATOM 5832 O O . PRO D 1 63 ? 10.856 21.089 122.682 1.00 128.37 271 PRO H O 1
ATOM 5836 N N . MET D 1 64 ? 9.855 19.083 122.414 1.00 124.75 272 MET H N 1
ATOM 5837 C CA . MET D 1 64 ? 10.758 18.384 123.343 1.00 125.93 272 MET H CA 1
ATOM 5838 C C . MET D 1 64 ? 12.195 18.298 122.795 1.00 125.86 272 MET H C 1
ATOM 5839 O O . MET D 1 64 ? 12.403 18.399 121.584 1.00 125.16 272 MET H O 1
ATOM 5844 N N . SER D 1 65 ? 13.177 18.138 123.688 1.00 123.45 273 SER H N 1
ATOM 5845 C CA . SER D 1 65 ? 14.595 18.037 123.289 1.00 126.66 273 SER H CA 1
ATOM 5846 C C . SER D 1 65 ? 15.340 16.996 124.137 1.00 132.40 273 SER H C 1
ATOM 5847 O O . SER D 1 65 ? 14.713 16.113 124.728 1.00 133.80 273 SER H O 1
ATOM 5850 N N . GLY D 1 66 ? 16.672 17.091 124.184 1.00 135.98 274 GLY H N 1
ATOM 5851 C CA . GLY D 1 66 ? 17.485 16.157 124.969 1.00 135.03 274 GLY H CA 1
ATOM 5852 C C . GLY D 1 66 ? 18.968 16.254 124.669 1.00 134.23 274 GLY H C 1
ATOM 5853 O O . GLY D 1 66 ? 19.754 16.638 125.530 1.00 124.28 274 GLY H O 1
ATOM 5854 N N . ALA D 1 67 ? 19.340 15.905 123.439 1.00 144.59 275 ALA H N 1
ATOM 5855 C CA . ALA D 1 67 ? 20.736 15.937 122.986 1.00 151.96 275 ALA H CA 1
ATOM 5856 C C . ALA D 1 67 ? 21.240 17.372 122.741 1.00 160.65 275 ALA H C 1
ATOM 5857 O O . ALA D 1 67 ? 21.123 17.890 121.627 1.00 167.94 275 ALA H O 1
ATOM 5859 N N . GLY D 1 68 ? 21.801 17.996 123.784 1.00 164.99 276 GLY H N 1
ATOM 5860 C CA . GLY D 1 68 ? 22.343 19.368 123.715 1.00 155.80 276 GLY H CA 1
ATOM 5861 C C . GLY D 1 68 ? 21.355 20.383 123.165 1.00 152.26 276 GLY H C 1
ATOM 5862 O O . GLY D 1 68 ? 21.741 21.328 122.477 1.00 143.41 276 GLY H O 1
ATOM 5863 N N . ASN D 1 69 ? 20.079 20.191 123.495 1.00 148.99 277 ASN H N 1
ATOM 5864 C CA . ASN D 1 69 ? 18.988 21.022 122.989 1.00 140.50 277 ASN H CA 1
ATOM 5865 C C . ASN D 1 69 ? 18.861 20.924 121.460 1.00 128.26 277 ASN H C 1
ATOM 5866 O O . ASN D 1 69 ? 19.377 21.755 120.720 1.00 119.15 277 ASN H O 1
ATOM 5871 N N . LYS D 1 70 ? 18.211 19.850 121.021 1.00 124.62 278 LYS H N 1
ATOM 5872 C CA . LYS D 1 70 ? 17.858 19.608 119.621 1.00 124.54 278 LYS H CA 1
ATOM 5873 C C . LYS D 1 70 ? 16.416 19.108 119.656 1.00 122.39 278 LYS H C 1
ATOM 5874 O O . LYS D 1 70 ? 16.005 18.489 120.633 1.00 120.48 278 LYS H O 1
ATOM 5880 N N . THR D 1 71 ? 15.659 19.358 118.593 1.00 118.43 279 THR H N 1
ATOM 5881 C CA . THR D 1 71 ? 14.250 18.960 118.533 1.00 117.70 279 THR H CA 1
ATOM 5882 C C . THR D 1 71 ? 13.984 17.898 117.459 1.00 114.24 279 THR H C 1
ATOM 5883 O O . THR D 1 71 ? 14.842 17.658 116.602 1.00 106.16 279 THR H O 1
ATOM 5887 N N . PRO D 1 72 ? 12.793 17.249 117.510 1.00 111.86 280 PRO H N 1
ATOM 5888 C CA . PRO D 1 72 ? 12.414 16.244 116.504 1.00 107.18 280 PRO H CA 1
ATOM 5889 C C . PRO D 1 72 ? 11.729 16.849 115.251 1.00 106.70 280 PRO H C 1
ATOM 5890 O O . PRO D 1 72 ? 10.751 16.284 114.742 1.00 101.91 280 PRO H O 1
ATOM 5894 N N . LEU D 1 73 ? 12.262 17.969 114.757 1.00 105.52 281 LEU H N 1
ATOM 5895 C CA . LEU D 1 73 ? 11.691 18.713 113.628 1.00 103.61 281 LEU H CA 1
ATOM 5896 C C . LEU D 1 73 ? 12.830 19.249 112.769 1.00 103.87 281 LEU H C 1
ATOM 5897 O O . LEU D 1 73 ? 13.603 20.107 113.211 1.00 107.74 281 LEU H O 1
ATOM 5902 N N . ALA D 1 74 ? 12.905 18.754 111.538 1.00 104.85 282 ALA H N 1
ATOM 5903 C CA . ALA D 1 74 ? 13.954 19.126 110.578 1.00 101.84 282 ALA H CA 1
ATOM 5904 C C . ALA D 1 74 ? 13.920 20.598 110.094 1.00 90.69 282 ALA H C 1
ATOM 5905 O O . ALA D 1 74 ? 12.869 21.253 110.112 1.00 79.22 282 ALA H O 1
ATOM 5907 N N . PRO D 1 75 ? 15.079 21.113 109.642 1.00 88.20 283 PRO H N 1
ATOM 5908 C CA . PRO D 1 75 ? 15.154 22.494 109.155 1.00 94.62 283 PRO H CA 1
ATOM 5909 C C . PRO D 1 75 ? 14.513 22.688 107.785 1.00 99.60 283 PRO H C 1
ATOM 5910 O O . PRO D 1 75 ? 13.874 21.773 107.253 1.00 103.94 283 PRO H O 1
ATOM 5914 N N . MET D 1 76 ? 14.665 23.890 107.236 1.00 104.74 284 MET H N 1
ATOM 5915 C CA . MET D 1 76 ? 14.176 24.167 105.899 1.00 111.79 284 MET H CA 1
ATOM 5916 C C . MET D 1 76 ? 15.136 23.556 104.896 1.00 119.86 284 MET H C 1
ATOM 5917 O O . MET D 1 76 ? 16.317 23.912 104.851 1.00 121.72 284 MET H O 1
ATOM 5922 N N . SER D 1 77 ? 14.601 22.627 104.108 1.00 122.69 285 SER H N 1
ATOM 5923 C CA . SER D 1 77 ? 15.356 21.889 103.108 1.00 123.80 285 SER H CA 1
ATOM 5924 C C . SER D 1 77 ? 16.364 22.817 102.418 1.00 119.34 285 SER H C 1
ATOM 5925 O O . SER D 1 77 ? 15.976 23.776 101.745 1.00 113.94 285 SER H O 1
ATOM 5928 N N . ALA D 1 78 ? 17.648 22.520 102.643 1.00 118.76 286 ALA H N 1
ATOM 5929 C CA . ALA D 1 78 ? 18.811 23.260 102.119 1.00 116.95 286 ALA H CA 1
ATOM 5930 C C . ALA D 1 78 ? 18.544 24.184 100.929 1.00 115.35 286 ALA H C 1
ATOM 5931 O O . ALA D 1 78 ? 18.725 25.397 101.034 1.00 105.92 286 ALA H O 1
ATOM 5933 N N . ASP D 1 79 ? 18.118 23.589 99.813 1.00 117.00 287 ASP H N 1
ATOM 5934 C CA . ASP D 1 79 ? 17.865 24.307 98.562 1.00 113.44 287 ASP H CA 1
ATOM 5935 C C . ASP D 1 79 ? 16.787 25.385 98.678 1.00 116.27 287 ASP H C 1
ATOM 5936 O O . ASP D 1 79 ? 17.011 26.533 98.270 1.00 115.78 287 ASP H O 1
ATOM 5941 N N . MET D 1 80 ? 15.635 25.029 99.252 1.00 118.88 288 MET H N 1
ATOM 5942 C CA . MET D 1 80 ? 14.490 25.960 99.351 1.00 122.14 288 MET H CA 1
ATOM 5943 C C . MET D 1 80 ? 14.871 27.332 99.921 1.00 136.55 288 MET H C 1
ATOM 5944 O O . MET D 1 80 ? 14.290 28.353 99.540 1.00 136.54 288 MET H O 1
ATOM 5949 N N . VAL D 1 81 ? 15.856 27.336 100.821 1.00 155.01 289 VAL H N 1
ATOM 5950 C CA . VAL D 1 81 ? 16.383 28.558 101.435 1.00 148.23 289 VAL H CA 1
ATOM 5951 C C . VAL D 1 81 ? 17.148 29.381 100.390 1.00 145.10 289 VAL H C 1
ATOM 5952 O O . VAL D 1 81 ? 16.966 30.590 100.296 1.00 141.68 289 VAL H O 1
ATOM 5956 N N . ASP D 1 82 ? 17.969 28.711 99.585 1.00 145.29 290 ASP H N 1
ATOM 5957 C CA . ASP D 1 82 ? 18.818 29.387 98.600 1.00 153.05 290 ASP H CA 1
ATOM 5958 C C . ASP D 1 82 ? 18.146 30.234 97.514 1.00 150.62 290 ASP H C 1
ATOM 5959 O O . ASP D 1 82 ? 18.681 31.295 97.187 1.00 154.33 290 ASP H O 1
ATOM 5964 N N . GLU D 1 83 ? 17.025 29.797 96.932 1.00 151.03 291 GLU H N 1
ATOM 5965 C CA . GLU D 1 83 ? 16.377 30.651 95.913 1.00 165.07 291 GLU H CA 1
ATOM 5966 C C . GLU D 1 83 ? 15.939 31.924 96.613 1.00 169.06 291 GLU H C 1
ATOM 5967 O O . GLU D 1 83 ? 16.089 33.024 96.070 1.00 184.27 291 GLU H O 1
ATOM 5973 N N . TYR D 1 84 ? 15.384 31.763 97.814 1.00 152.51 292 TYR H N 1
ATOM 5974 C CA . TYR D 1 84 ? 14.959 32.900 98.597 1.00 137.03 292 TYR H CA 1
ATOM 5975 C C . TYR D 1 84 ? 16.127 33.864 98.771 1.00 148.55 292 TYR H C 1
ATOM 5976 O O . TYR D 1 84 ? 16.020 35.036 98.401 1.00 159.44 292 TYR H O 1
ATOM 5985 N N . ARG D 1 85 ? 17.246 33.349 99.289 1.00 152.67 293 ARG H N 1
ATOM 5986 C CA . ARG D 1 85 ? 18.459 34.155 99.541 1.00 151.61 293 ARG H CA 1
ATOM 5987 C C . ARG D 1 85 ? 18.955 34.826 98.252 1.00 146.19 293 ARG H C 1
ATOM 5988 O O . ARG D 1 85 ? 19.375 35.991 98.264 1.00 141.64 293 ARG H O 1
ATOM 5996 N N . ALA D 1 86 ? 18.876 34.093 97.143 1.00 136.88 294 ALA H N 1
ATOM 5997 C CA . ALA D 1 86 ? 19.265 34.612 95.836 1.00 128.87 294 ALA H CA 1
ATOM 5998 C C . ALA D 1 86 ? 18.316 35.717 95.362 1.00 127.12 294 ALA H C 1
ATOM 5999 O O . ALA D 1 86 ? 18.757 36.778 94.918 1.00 123.48 294 ALA H O 1
ATOM 6001 N N . ALA D 1 87 ? 17.014 35.467 95.490 1.00 128.48 295 ALA H N 1
ATOM 6002 C CA . ALA D 1 87 ? 15.974 36.411 95.065 1.00 130.59 295 ALA H CA 1
ATOM 6003 C C . ALA D 1 87 ? 15.886 37.717 95.870 1.00 134.35 295 ALA H C 1
ATOM 6004 O O . ALA D 1 87 ? 15.218 38.651 95.437 1.00 129.76 295 ALA H O 1
ATOM 6006 N N . MET D 1 88 ? 16.544 37.790 97.026 1.00 149.80 296 MET H N 1
ATOM 6007 C CA . MET D 1 88 ? 16.486 38.997 97.875 1.00 158.15 296 MET H CA 1
ATOM 6008 C C . MET D 1 88 ? 17.092 40.265 97.243 1.00 160.49 296 MET H C 1
ATOM 6009 O O . MET D 1 88 ? 16.587 41.371 97.475 1.00 153.79 296 MET H O 1
ATOM 6014 N N . ASN D 1 89 ? 18.161 40.110 96.457 1.00 156.34 297 ASN H N 1
ATOM 6015 C CA . ASN D 1 89 ? 18.801 41.262 95.790 1.00 138.86 297 ASN H CA 1
ATOM 6016 C C . ASN D 1 89 ? 17.968 41.788 94.598 1.00 131.43 297 ASN H C 1
ATOM 6017 O O . ASN D 1 89 ? 18.275 42.848 94.044 1.00 122.10 297 ASN H O 1
ATOM 6022 N N . ALA D 1 90 ? 16.916 41.045 94.231 1.00 127.17 298 ALA H N 1
ATOM 6023 C CA . ALA D 1 90 ? 15.965 41.436 93.178 1.00 125.78 298 ALA H CA 1
ATOM 6024 C C . ALA D 1 90 ? 14.526 41.002 93.572 1.00 119.71 298 ALA H C 1
ATOM 6025 O O . ALA D 1 90 ? 13.957 40.082 92.973 1.00 113.60 298 ALA H O 1
ATOM 6027 N N . PRO D 1 91 ? 13.927 41.678 94.575 1.00 108.61 299 PRO H N 1
ATOM 6028 C CA . PRO D 1 91 ? 12.618 41.298 95.084 1.00 102.22 299 PRO H CA 1
ATOM 6029 C C . PRO D 1 91 ? 11.438 42.055 94.512 1.00 96.94 299 PRO H C 1
ATOM 6030 O O . PRO D 1 91 ? 11.572 43.183 94.075 1.00 93.22 299 PRO H O 1
ATOM 6034 N N . ASP D 1 92 ? 10.280 41.420 94.555 1.00 101.97 300 ASP H N 1
ATOM 6035 C CA . ASP D 1 92 ? 9.033 42.033 94.124 1.00 112.27 300 ASP H CA 1
ATOM 6036 C C . ASP D 1 92 ? 7.954 41.556 95.097 1.00 115.73 300 ASP H C 1
ATOM 6037 O O . ASP D 1 92 ? 8.261 40.811 96.034 1.00 113.60 300 ASP H O 1
ATOM 6042 N N . GLN D 1 93 ? 6.706 41.973 94.874 1.00 115.13 301 GLN H N 1
ATOM 6043 C CA . GLN D 1 93 ? 5.577 41.567 95.725 1.00 114.08 301 GLN H CA 1
ATOM 6044 C C . GLN D 1 93 ? 5.372 40.034 95.725 1.00 119.85 301 GLN H C 1
ATOM 6045 O O . GLN D 1 93 ? 4.865 39.469 96.702 1.00 112.64 301 GLN H O 1
ATOM 6051 N N . GLY D 1 94 ? 5.737 39.381 94.617 1.00 123.16 302 GLY H N 1
ATOM 6052 C CA . GLY D 1 94 ? 5.628 37.929 94.480 1.00 115.36 302 GLY H CA 1
ATOM 6053 C C . GLY D 1 94 ? 6.479 37.179 95.489 1.00 109.49 302 GLY H C 1
ATOM 6054 O O . GLY D 1 94 ? 5.963 36.367 96.250 1.00 111.41 302 GLY H O 1
ATOM 6055 N N . LEU D 1 95 ? 7.777 37.474 95.515 1.00 102.53 303 LEU H N 1
ATOM 6056 C CA . LEU D 1 95 ? 8.720 36.800 96.418 1.00 101.60 303 LEU H CA 1
ATOM 6057 C C . LEU D 1 95 ? 8.206 36.700 97.850 1.00 103.70 303 LEU H C 1
ATOM 6058 O O . LEU D 1 95 ? 8.255 35.640 98.472 1.00 106.11 303 LEU H O 1
ATOM 6063 N N . TRP D 1 96 ? 7.693 37.817 98.343 1.00 110.16 304 TRP H N 1
ATOM 6064 C CA . TRP D 1 96 ? 7.189 37.951 99.713 1.00 114.81 304 TRP H CA 1
ATOM 6065 C C . TRP D 1 96 ? 5.960 37.079 99.949 1.00 123.66 304 TRP H C 1
ATOM 6066 O O . TRP D 1 96 ? 5.867 36.407 100.971 1.00 144.52 304 TRP H O 1
ATOM 6077 N N . GLN D 1 97 ? 5.024 37.083 99.003 1.00 120.67 305 GLN H N 1
ATOM 6078 C CA . GLN D 1 97 ? 3.828 36.249 99.113 1.00 120.01 305 GLN H CA 1
ATOM 6079 C C . GLN D 1 97 ? 4.197 34.753 99.169 1.00 118.59 305 GLN H C 1
ATOM 6080 O O . GLN D 1 97 ? 3.423 33.943 99.692 1.00 118.64 305 GLN H O 1
ATOM 6086 N N . ARG D 1 98 ? 5.366 34.396 98.626 1.00 111.15 306 ARG H N 1
ATOM 6087 C CA . ARG D 1 98 ? 5.864 33.021 98.690 1.00 111.84 306 ARG H CA 1
ATOM 6088 C C . ARG D 1 98 ? 6.695 32.801 99.951 1.00 112.77 306 ARG H C 1
ATOM 6089 O O . ARG D 1 98 ? 6.805 31.668 100.417 1.00 132.39 306 ARG H O 1
ATOM 6097 N N . ILE D 1 99 ? 7.319 33.854 100.481 1.00 102.31 307 ILE H N 1
ATOM 6098 C CA . ILE D 1 99 ? 8.075 33.726 101.736 1.00 94.24 307 ILE H CA 1
ATOM 6099 C C . ILE D 1 99 ? 7.133 33.696 102.937 1.00 82.39 307 ILE H C 1
ATOM 6100 O O . ILE D 1 99 ? 7.424 33.038 103.922 1.00 74.80 307 ILE H O 1
ATOM 6105 N N . GLU D 1 100 ? 6.011 34.402 102.852 1.00 87.17 308 GLU H N 1
ATOM 6106 C CA . GLU D 1 100 ? 5.023 34.411 103.941 1.00 97.65 308 GLU H CA 1
ATOM 6107 C C . GLU D 1 100 ? 4.311 33.080 104.060 1.00 102.17 308 GLU H C 1
ATOM 6108 O O . GLU D 1 100 ? 4.034 32.621 105.172 1.00 106.05 308 GLU H O 1
ATOM 6114 N N . GLN D 1 101 ? 3.994 32.478 102.917 1.00 110.68 309 GLN H N 1
ATOM 6115 C CA . GLN D 1 101 ? 3.362 31.156 102.882 1.00 123.60 309 GLN H CA 1
ATOM 6116 C C . GLN D 1 101 ? 4.231 30.152 103.670 1.00 127.72 309 GLN H C 1
ATOM 6117 O O . GLN D 1 101 ? 3.765 29.529 104.636 1.00 122.50 309 GLN H O 1
ATOM 6123 N N . SER D 1 102 ? 5.504 30.057 103.275 1.00 127.82 310 SER H N 1
ATOM 6124 C CA . SER D 1 102 ? 6.494 29.140 103.874 1.00 124.46 310 SER H CA 1
ATOM 6125 C C . SER D 1 102 ? 6.508 29.068 105.406 1.00 125.85 310 SER H C 1
ATOM 6126 O O . SER D 1 102 ? 6.682 27.988 105.980 1.00 124.88 310 SER H O 1
ATOM 6129 N N . LEU D 1 103 ? 6.335 30.211 106.062 1.00 124.81 311 LEU H N 1
ATOM 6130 C CA . LEU D 1 103 ? 6.363 30.251 107.519 1.00 126.14 311 LEU H CA 1
ATOM 6131 C C . LEU D 1 103 ? 4.987 29.979 108.169 1.00 114.12 311 LEU H C 1
ATOM 6132 O O . LEU D 1 103 ? 4.892 29.873 109.392 1.00 120.91 311 LEU H O 1
ATOM 6137 N N . THR D 1 104 ? 3.931 29.848 107.363 1.00 97.61 312 THR H N 1
ATOM 6138 C CA . THR D 1 104 ? 2.617 29.445 107.886 1.00 99.88 312 THR H CA 1
ATOM 6139 C C . THR D 1 104 ? 2.618 27.925 108.008 1.00 98.88 312 THR H C 1
ATOM 6140 O O . THR D 1 104 ? 1.714 27.318 108.598 1.00 92.00 312 THR H O 1
ATOM 6144 N N . LEU D 1 105 ? 3.639 27.323 107.408 1.00 100.88 313 LEU H N 1
ATOM 6145 C CA . LEU D 1 105 ? 3.823 25.886 107.400 1.00 103.17 313 LEU H CA 1
ATOM 6146 C C . LEU D 1 105 ? 5.084 25.470 108.153 1.00 102.81 313 LEU H C 1
ATOM 6147 O O . LEU D 1 105 ? 5.126 24.380 108.706 1.00 103.49 313 LEU H O 1
ATOM 6152 N N . ALA D 1 106 ? 6.113 26.321 108.153 1.00 107.80 314 ALA H N 1
ATOM 6153 C CA . ALA D 1 106 ? 7.366 26.069 108.888 1.00 112.72 314 ALA H CA 1
ATOM 6154 C C . ALA D 1 106 ? 7.486 27.135 109.991 1.00 115.99 314 ALA H C 1
ATOM 6155 O O . ALA D 1 106 ? 8.123 28.181 109.775 1.00 125.98 314 ALA H O 1
ATOM 6157 N N . PRO D 1 107 ? 6.902 26.873 111.185 1.00 103.81 315 PRO H N 1
ATOM 6158 C CA . PRO D 1 107 ? 6.817 27.958 112.181 1.00 97.45 315 PRO H CA 1
ATOM 6159 C C . PRO D 1 107 ? 8.113 28.326 112.911 1.00 87.16 315 PRO H C 1
ATOM 6160 O O . PRO D 1 107 ? 8.452 29.509 113.033 1.00 80.39 315 PRO H O 1
ATOM 6164 N N . TYR D 1 108 ? 8.847 27.320 113.355 1.00 87.42 316 TYR H N 1
ATOM 6165 C CA . TYR D 1 108 ? 10.080 27.563 114.093 1.00 95.90 316 TYR H CA 1
ATOM 6166 C C . TYR D 1 108 ? 11.260 28.005 113.203 1.00 97.25 316 TYR H C 1
ATOM 6167 O O . TYR D 1 108 ? 12.386 28.130 113.679 1.00 95.23 316 TYR H O 1
ATOM 6176 N N . TRP D 1 109 ? 11.000 28.234 111.918 1.00 108.53 317 TRP H N 1
ATOM 6177 C CA . TRP D 1 109 ? 12.003 28.772 110.996 1.00 119.36 317 TRP H CA 1
ATOM 6178 C C . TRP D 1 109 ? 11.989 30.268 111.233 1.00 114.67 317 TRP H C 1
ATOM 6179 O O . TRP D 1 109 ? 11.292 31.025 110.542 1.00 116.94 317 TRP H O 1
ATOM 6190 N N . PHE D 1 110 ? 12.728 30.686 112.252 1.00 102.82 318 PHE H N 1
ATOM 6191 C CA . PHE D 1 110 ? 12.792 32.090 112.577 1.00 101.64 318 PHE H CA 1
ATOM 6192 C C . PHE D 1 110 ? 13.656 32.824 111.539 1.00 105.27 318 PHE H C 1
ATOM 6193 O O . PHE D 1 110 ? 13.440 34.018 111.274 1.00 105.78 318 PHE H O 1
ATOM 6201 N N . GLU D 1 111 ? 14.599 32.101 110.927 1.00 105.13 319 GLU H N 1
ATOM 6202 C CA . GLU D 1 111 ? 15.438 32.661 109.861 1.00 105.94 319 GLU H CA 1
ATOM 6203 C C . GLU D 1 111 ? 14.541 33.260 108.774 1.00 103.52 319 GLU H C 1
ATOM 6204 O O . GLU D 1 111 ? 14.852 34.304 108.192 1.00 95.78 319 GLU H O 1
ATOM 6210 N N . GLY D 1 112 ? 13.414 32.598 108.531 1.00 109.75 320 GLY H N 1
ATOM 6211 C CA . GLY D 1 112 ? 12.431 33.046 107.552 1.00 116.22 320 GLY H CA 1
ATOM 6212 C C . GLY D 1 112 ? 11.931 34.444 107.819 1.00 115.50 320 GLY H C 1
ATOM 6213 O O . GLY D 1 112 ? 11.876 35.268 106.909 1.00 114.93 320 GLY H O 1
ATOM 6214 N N . HIS D 1 113 ? 11.573 34.714 109.071 1.00 115.64 321 HIS H N 1
ATOM 6215 C CA . HIS D 1 113 ? 11.094 36.042 109.451 1.00 114.01 321 HIS H CA 1
ATOM 6216 C C . HIS D 1 113 ? 12.146 37.139 109.200 1.00 108.34 321 HIS H C 1
ATOM 6217 O O . HIS D 1 113 ? 11.792 38.288 108.910 1.00 89.76 321 HIS H O 1
ATOM 6224 N N . ARG D 1 114 ? 13.427 36.781 109.294 1.00 111.71 322 ARG H N 1
ATOM 6225 C CA . ARG D 1 114 ? 14.496 37.735 109.020 1.00 116.12 322 ARG H CA 1
ATOM 6226 C C . ARG D 1 114 ? 14.441 38.120 107.550 1.00 119.19 322 ARG H C 1
ATOM 6227 O O . ARG D 1 114 ? 14.575 39.300 107.214 1.00 119.57 322 ARG H O 1
ATOM 6235 N N . LEU D 1 115 ? 14.242 37.114 106.689 1.00 119.14 323 LEU H N 1
ATOM 6236 C CA . LEU D 1 115 ? 14.145 37.309 105.230 1.00 109.79 323 LEU H CA 1
ATOM 6237 C C . LEU D 1 115 ? 12.782 37.873 104.822 1.00 102.15 323 LEU H C 1
ATOM 6238 O O . LEU D 1 115 ? 12.695 38.661 103.887 1.00 101.59 323 LEU H O 1
ATOM 6243 N N . SER D 1 116 ? 11.724 37.475 105.526 1.00 94.12 324 SER H N 1
ATOM 6244 C CA . SER D 1 116 ? 10.381 37.984 105.249 1.00 91.04 324 SER H CA 1
ATOM 6245 C C . SER D 1 116 ? 10.314 39.461 105.598 1.00 94.13 324 SER H C 1
ATOM 6246 O O . SER D 1 116 ? 9.446 40.169 105.113 1.00 90.72 324 SER H O 1
ATOM 6249 N N . ALA D 1 117 ? 11.225 39.906 106.463 1.00 108.72 325 ALA H N 1
ATOM 6250 C CA . ALA D 1 117 ? 11.318 41.307 106.868 1.00 121.63 325 ALA H CA 1
ATOM 6251 C C . ALA D 1 117 ? 12.227 42.101 105.934 1.00 124.63 325 ALA H C 1
ATOM 6252 O O . ALA D 1 117 ? 11.902 43.228 105.571 1.00 132.98 325 ALA H O 1
ATOM 6254 N N . GLU D 1 118 ? 13.360 41.515 105.544 1.00 122.57 326 GLU H N 1
ATOM 6255 C CA . GLU D 1 118 ? 14.299 42.178 104.632 1.00 124.08 326 GLU H CA 1
ATOM 6256 C C . GLU D 1 118 ? 13.607 42.553 103.310 1.00 133.54 326 GLU H C 1
ATOM 6257 O O . GLU D 1 118 ? 14.092 43.436 102.592 1.00 129.47 326 GLU H O 1
ATOM 6263 N N . VAL D 1 119 ? 12.492 41.870 103.000 1.00 147.98 327 VAL H N 1
ATOM 6264 C CA . VAL D 1 119 ? 11.651 42.156 101.815 1.00 146.27 327 VAL H CA 1
ATOM 6265 C C . VAL D 1 119 ? 10.829 43.435 102.025 1.00 144.13 327 VAL H C 1
ATOM 6266 O O . VAL D 1 119 ? 10.762 44.281 101.136 1.00 168.02 327 VAL H O 1
ATOM 6270 N N . ALA D 1 120 ? 10.197 43.570 103.187 1.00 132.94 328 ALA H N 1
ATOM 6271 C CA . ALA D 1 120 ? 9.410 44.765 103.496 1.00 135.00 328 ALA H CA 1
ATOM 6272 C C . ALA D 1 120 ? 10.292 46.019 103.534 1.00 141.38 328 ALA H C 1
ATOM 6273 O O . ALA D 1 120 ? 9.815 47.132 103.292 1.00 141.35 328 ALA H O 1
ATOM 6275 N N . GLU D 1 121 ? 11.575 45.821 103.849 1.00 149.24 329 GLU H N 1
ATOM 6276 C CA . GLU D 1 121 ? 12.574 46.892 103.905 1.00 149.43 329 GLU H CA 1
ATOM 6277 C C . GLU D 1 121 ? 12.751 47.483 102.498 1.00 151.61 329 GLU H C 1
ATOM 6278 O O . GLU D 1 121 ? 12.372 48.634 102.242 1.00 153.21 329 GLU H O 1
ATOM 6284 N N . LYS D 1 122 ? 13.265 46.662 101.581 1.00 146.92 330 LYS H N 1
ATOM 6285 C CA . LYS D 1 122 ? 13.532 47.077 100.200 1.00 134.77 330 LYS H CA 1
ATOM 6286 C C . LYS D 1 122 ? 12.257 47.513 99.465 1.00 122.98 330 LYS H C 1
ATOM 6287 O O . LYS D 1 122 ? 12.259 48.552 98.811 1.00 128.43 330 LYS H O 1
ATOM 6293 N N . LEU D 1 123 ? 11.167 46.755 99.603 1.00 115.12 331 LEU H N 1
ATOM 6294 C CA . LEU D 1 123 ? 9.900 47.112 98.944 1.00 115.96 331 LEU H CA 1
ATOM 6295 C C . LEU D 1 123 ? 9.218 48.325 99.578 1.00 121.50 331 LEU H C 1
ATOM 6296 O O . LEU D 1 123 ? 8.129 48.712 99.136 1.00 132.09 331 LEU H O 1
ATOM 6301 N N . GLY D 1 124 ? 9.823 48.895 100.624 1.00 120.96 332 GLY H N 1
ATOM 6302 C CA . GLY D 1 124 ? 9.318 50.125 101.241 1.00 131.94 332 GLY H CA 1
ATOM 6303 C C . GLY D 1 124 ? 8.062 50.042 102.095 1.00 135.24 332 GLY H C 1
ATOM 6304 O O . GLY D 1 124 ? 7.193 50.924 102.034 1.00 135.55 332 GLY H O 1
ATOM 6305 N N . PHE D 1 125 ? 7.955 48.980 102.885 1.00 134.74 333 PHE H N 1
ATOM 6306 C CA . PHE D 1 125 ? 6.839 48.825 103.808 1.00 130.52 333 PHE H CA 1
ATOM 6307 C C . PHE D 1 125 ? 7.446 48.655 105.198 1.00 130.05 333 PHE H C 1
ATOM 6308 O O . PHE D 1 125 ? 7.120 47.714 105.914 1.00 138.94 333 PHE H O 1
ATOM 6316 N N . GLY D 1 126 ? 8.336 49.578 105.568 1.00 126.79 334 GLY H N 1
ATOM 6317 C CA . GLY D 1 126 ? 8.992 49.573 106.882 1.00 120.58 334 GLY H CA 1
ATOM 6318 C C . GLY D 1 126 ? 8.014 49.454 108.044 1.00 114.69 334 GLY H C 1
ATOM 6319 O O . GLY D 1 126 ? 8.384 48.974 109.120 1.00 102.96 334 GLY H O 1
ATOM 6320 N N . ALA D 1 127 ? 6.773 49.906 107.828 1.00 112.53 335 ALA H N 1
ATOM 6321 C CA . ALA D 1 127 ? 5.698 49.787 108.815 1.00 110.28 335 ALA H CA 1
ATOM 6322 C C . ALA D 1 127 ? 5.483 48.312 109.189 1.00 115.49 335 ALA H C 1
ATOM 6323 O O . ALA D 1 127 ? 5.141 48.002 110.334 1.00 119.33 335 ALA H O 1
ATOM 6325 N N . VAL D 1 128 ? 5.697 47.418 108.217 1.00 114.67 336 VAL H N 1
ATOM 6326 C CA . VAL D 1 128 ? 5.578 45.964 108.406 1.00 104.22 336 VAL H CA 1
ATOM 6327 C C . VAL D 1 128 ? 6.933 45.337 108.838 1.00 103.17 336 VAL H C 1
ATOM 6328 O O . VAL D 1 128 ? 6.944 44.376 109.599 1.00 110.40 336 VAL H O 1
ATOM 6332 N N . ALA D 1 129 ? 8.059 45.890 108.374 1.00 104.14 337 ALA H N 1
ATOM 6333 C CA . ALA D 1 129 ? 9.427 45.421 108.733 1.00 105.99 337 ALA H CA 1
ATOM 6334 C C . ALA D 1 129 ? 9.708 45.340 110.243 1.00 107.23 337 ALA H C 1
ATOM 6335 O O . ALA D 1 129 ? 10.506 44.514 110.696 1.00 94.87 337 ALA H O 1
ATOM 6337 N N . GLN D 1 130 ? 9.091 46.237 111.007 1.00 111.44 338 GLN H N 1
ATOM 6338 C CA . GLN D 1 130 ? 9.231 46.227 112.453 1.00 109.91 338 GLN H CA 1
ATOM 6339 C C . GLN D 1 130 ? 8.078 45.454 113.093 1.00 109.54 338 GLN H C 1
ATOM 6340 O O . GLN D 1 130 ? 8.282 44.810 114.116 1.00 128.03 338 GLN H O 1
ATOM 6346 N N . ALA D 1 131 ? 6.879 45.497 112.506 1.00 104.08 339 ALA H N 1
ATOM 6347 C CA . ALA D 1 131 ? 5.738 44.724 113.035 1.00 106.08 339 ALA H CA 1
ATOM 6348 C C . ALA D 1 131 ? 5.993 43.206 112.976 1.00 114.56 339 ALA H C 1
ATOM 6349 O O . ALA D 1 131 ? 5.322 42.446 113.685 1.00 116.47 339 ALA H O 1
ATOM 6351 N N . ILE D 1 132 ? 6.932 42.777 112.120 1.00 114.71 340 ILE H N 1
ATOM 6352 C CA . ILE D 1 132 ? 7.336 41.370 112.023 1.00 116.55 340 ILE H CA 1
ATOM 6353 C C . ILE D 1 132 ? 8.330 41.059 113.131 1.00 117.66 340 ILE H C 1
ATOM 6354 O O . ILE D 1 132 ? 8.196 40.041 113.796 1.00 140.99 340 ILE H O 1
ATOM 6359 N N . ALA D 1 133 ? 9.330 41.918 113.317 1.00 111.97 341 ALA H N 1
ATOM 6360 C CA . ALA D 1 133 ? 10.312 41.738 114.402 1.00 107.65 341 ALA H CA 1
ATOM 6361 C C . ALA D 1 133 ? 9.636 41.814 115.771 1.00 93.13 341 ALA H C 1
ATOM 6362 O O . ALA D 1 133 ? 9.988 41.058 116.683 1.00 78.39 341 ALA H O 1
ATOM 6364 N N . GLU D 1 134 ? 8.679 42.741 115.891 1.00 86.36 342 GLU H N 1
ATOM 6365 C CA . GLU D 1 134 ? 7.906 42.937 117.117 1.00 91.15 342 GLU H CA 1
ATOM 6366 C C . GLU D 1 134 ? 6.955 41.762 117.407 1.00 94.71 342 GLU H C 1
ATOM 6367 O O . GLU D 1 134 ? 6.792 41.385 118.571 1.00 106.28 342 GLU H O 1
ATOM 6373 N N . GLU D 1 135 ? 6.349 41.161 116.381 1.00 91.89 343 GLU H N 1
ATOM 6374 C CA . GLU D 1 135 ? 5.490 39.970 116.605 1.00 87.95 343 GLU H CA 1
ATOM 6375 C C . GLU D 1 135 ? 6.273 38.686 116.963 1.00 89.41 343 GLU H C 1
ATOM 6376 O O . GLU D 1 135 ? 5.778 37.868 117.743 1.00 82.46 343 GLU H O 1
ATOM 6382 N N . LEU D 1 136 ? 7.473 38.528 116.384 1.00 91.75 344 LEU H N 1
ATOM 6383 C CA . LEU D 1 136 ? 8.378 37.393 116.643 1.00 85.34 344 LEU H CA 1
ATOM 6384 C C . LEU D 1 136 ? 8.938 37.513 118.037 1.00 86.94 344 LEU H C 1
ATOM 6385 O O . LEU D 1 136 ? 9.126 36.507 118.719 1.00 77.72 344 LEU H O 1
ATOM 6390 N N . GLY D 1 137 ? 9.230 38.754 118.438 1.00 94.54 345 GLY H N 1
ATOM 6391 C CA . GLY D 1 137 ? 9.715 39.070 119.789 1.00 92.61 345 GLY H CA 1
ATOM 6392 C C . GLY D 1 137 ? 8.697 38.731 120.871 1.00 86.00 345 GLY H C 1
ATOM 6393 O O . GLY D 1 137 ? 9.089 38.366 121.971 1.00 85.39 345 GLY H O 1
ATOM 6394 N N . THR D 1 138 ? 7.403 38.856 120.546 1.00 77.78 346 THR H N 1
ATOM 6395 C CA . THR D 1 138 ? 6.287 38.484 121.432 1.00 79.46 346 THR H CA 1
ATOM 6396 C C . THR D 1 138 ? 5.993 36.967 121.477 1.00 90.46 346 THR H C 1
ATOM 6397 O O . THR D 1 138 ? 5.152 36.507 122.258 1.00 94.30 346 THR H O 1
ATOM 6401 N N . PHE D 1 139 ? 6.635 36.205 120.592 1.00 101.10 347 PHE H N 1
ATOM 6402 C CA . PHE D 1 139 ? 6.534 34.749 120.587 1.00 99.44 347 PHE H CA 1
ATOM 6403 C C . PHE D 1 139 ? 7.730 34.235 121.384 1.00 100.86 347 PHE H C 1
ATOM 6404 O O . PHE D 1 139 ? 7.542 33.470 122.319 1.00 116.08 347 PHE H O 1
ATOM 6412 N N . LEU D 1 140 ? 8.946 34.680 121.057 1.00 95.73 348 LEU H N 1
ATOM 6413 C CA . LEU D 1 140 ? 10.136 34.247 121.801 1.00 102.84 348 LEU H CA 1
ATOM 6414 C C . LEU D 1 140 ? 10.059 34.597 123.296 1.00 114.11 348 LEU H C 1
ATOM 6415 O O . LEU D 1 140 ? 10.614 33.883 124.136 1.00 125.11 348 LEU H O 1
ATOM 6420 N N . GLN D 1 141 ? 9.378 35.694 123.619 1.00 116.93 349 GLN H N 1
ATOM 6421 C CA . GLN D 1 141 ? 9.213 36.153 125.011 1.00 117.93 349 GLN H CA 1
ATOM 6422 C C . GLN D 1 141 ? 8.163 35.320 125.799 1.00 117.54 349 GLN H C 1
ATOM 6423 O O . GLN D 1 141 ? 8.219 35.248 127.032 1.00 125.85 349 GLN H O 1
ATOM 6429 N N . ARG D 1 142 ? 7.229 34.686 125.082 1.00 106.35 350 ARG H N 1
ATOM 6430 C CA . ARG D 1 142 ? 6.182 33.850 125.677 1.00 97.56 350 ARG H CA 1
ATOM 6431 C C . ARG D 1 142 ? 6.647 32.393 125.849 1.00 90.69 350 ARG H C 1
ATOM 6432 O O . ARG D 1 142 ? 5.972 31.593 126.477 1.00 101.74 350 ARG H O 1
ATOM 6440 N N . LEU D 1 143 ? 7.795 32.053 125.281 1.00 83.53 351 LEU H N 1
ATOM 6441 C CA . LEU D 1 143 ? 8.366 30.716 125.372 1.00 83.33 351 LEU H CA 1
ATOM 6442 C C . LEU D 1 143 ? 9.873 30.890 125.217 1.00 83.13 351 LEU H C 1
ATOM 6443 O O . LEU D 1 143 ? 10.469 30.397 124.271 1.00 79.23 351 LEU H O 1
ATOM 6448 N N . PRO D 1 144 ? 10.507 31.568 126.172 1.00 87.94 352 PRO H N 1
ATOM 6449 C CA . PRO D 1 144 ? 11.926 31.909 126.046 1.00 92.99 352 PRO H CA 1
ATOM 6450 C C . PRO D 1 144 ? 12.869 30.730 125.860 1.00 99.24 352 PRO H C 1
ATOM 6451 O O . PRO D 1 144 ? 14.055 30.960 125.598 1.00 100.73 352 PRO H O 1
ATOM 6455 N N . ALA D 1 145 ? 12.365 29.499 126.014 1.00 104.22 353 ALA H N 1
ATOM 6456 C CA . ALA D 1 145 ? 13.179 28.289 125.816 1.00 113.38 353 ALA H CA 1
ATOM 6457 C C . ALA D 1 145 ? 13.555 28.099 124.336 1.00 122.86 353 ALA H C 1
ATOM 6458 O O . ALA D 1 145 ? 14.566 27.450 124.024 1.00 119.53 353 ALA H O 1
ATOM 6460 N N . LEU D 1 146 ? 12.742 28.680 123.442 1.00 129.09 354 LEU H N 1
ATOM 6461 C CA . LEU D 1 146 ? 12.949 28.608 121.982 1.00 115.81 354 LEU H CA 1
ATOM 6462 C C . LEU D 1 146 ? 14.251 29.275 121.548 1.00 107.58 354 LEU H C 1
ATOM 6463 O O . LEU D 1 146 ? 14.825 28.895 120.543 1.00 114.72 354 LEU H O 1
ATOM 6468 N N . ARG D 1 147 ? 14.728 30.254 122.310 1.00 104.86 355 ARG H N 1
ATOM 6469 C CA . ARG D 1 147 ? 15.993 30.913 121.990 1.00 108.10 355 ARG H CA 1
ATOM 6470 C C . ARG D 1 147 ? 17.113 29.889 122.000 1.00 112.73 355 ARG H C 1
ATOM 6471 O O . ARG D 1 147 ? 18.056 29.988 121.220 1.00 114.81 355 ARG H O 1
ATOM 6479 N N . GLU D 1 148 ? 16.982 28.904 122.892 1.00 120.90 356 GLU H N 1
ATOM 6480 C CA . GLU D 1 148 ? 17.998 27.873 123.108 1.00 126.80 356 GLU H CA 1
ATOM 6481 C C . GLU D 1 148 ? 17.908 26.713 122.128 1.00 121.83 356 GLU H C 1
ATOM 6482 O O . GLU D 1 148 ? 18.943 26.230 121.658 1.00 116.98 356 GLU H O 1
ATOM 6488 N N . LEU D 1 149 ? 16.678 26.268 121.845 1.00 119.33 357 LEU H N 1
ATOM 6489 C CA . LEU D 1 149 ? 16.412 25.085 120.989 1.00 119.62 357 LEU H CA 1
ATOM 6490 C C . LEU D 1 149 ? 17.000 25.111 119.568 1.00 125.76 357 LEU H C 1
ATOM 6491 O O . LEU D 1 149 ? 17.300 26.176 119.022 1.00 136.01 357 LEU H O 1
ATOM 6496 N N . ALA D 1 150 ? 17.157 23.916 118.993 1.00 123.10 358 ALA H N 1
ATOM 6497 C CA . ALA D 1 150 ? 17.723 23.733 117.654 1.00 124.76 358 ALA H CA 1
ATOM 6498 C C . ALA D 1 150 ? 17.015 22.600 116.932 1.00 127.27 358 ALA H C 1
ATOM 6499 O O . ALA D 1 150 ? 16.437 21.722 117.567 1.00 132.96 358 ALA H O 1
ATOM 6501 N N . PHE D 1 151 ? 17.081 22.616 115.602 1.00 130.49 359 PHE H N 1
ATOM 6502 C CA . PHE D 1 151 ? 16.445 21.587 114.780 1.00 120.47 359 PHE H CA 1
ATOM 6503 C C . PHE D 1 151 ? 17.207 20.279 114.987 1.00 126.00 359 PHE H C 1
ATOM 6504 O O . PHE D 1 151 ? 18.245 20.264 115.668 1.00 123.73 359 PHE H O 1
ATOM 6512 N N . SER D 1 152 ? 16.699 19.190 114.404 1.00 131.18 360 SER H N 1
ATOM 6513 C CA . SER D 1 152 ? 17.325 17.868 114.558 1.00 128.07 360 SER H CA 1
ATOM 6514 C C . SER D 1 152 ? 18.748 17.814 113.988 1.00 126.09 360 SER H C 1
ATOM 6515 O O . SER D 1 152 ? 19.589 17.106 114.531 1.00 123.75 360 SER H O 1
ATOM 6518 N N . ASP D 1 153 ? 19.031 18.576 112.930 1.00 130.65 361 ASP H N 1
ATOM 6519 C CA . ASP D 1 153 ? 20.386 18.596 112.355 1.00 135.31 361 ASP H CA 1
ATOM 6520 C C . ASP D 1 153 ? 21.386 19.412 113.202 1.00 129.20 361 ASP H C 1
ATOM 6521 O O . ASP D 1 153 ? 22.598 19.307 112.989 1.00 130.26 361 ASP H O 1
ATOM 6526 N N . GLY D 1 154 ? 20.885 20.232 114.131 1.00 120.56 362 GLY H N 1
ATOM 6527 C CA . GLY D 1 154 ? 21.743 21.003 115.026 1.00 117.30 362 GLY H CA 1
ATOM 6528 C C . GLY D 1 154 ? 21.600 22.511 114.983 1.00 120.50 362 GLY H C 1
ATOM 6529 O O . GLY D 1 154 ? 21.674 23.150 116.027 1.00 119.26 362 GLY H O 1
ATOM 6530 N N . SER D 1 155 ? 21.411 23.091 113.793 1.00 126.31 363 SER H N 1
ATOM 6531 C CA . SER D 1 155 ? 21.294 24.557 113.651 1.00 126.31 363 SER H CA 1
ATOM 6532 C C . SER D 1 155 ? 20.217 25.111 114.595 1.00 128.79 363 SER H C 1
ATOM 6533 O O . SER D 1 155 ? 19.213 24.449 114.846 1.00 133.40 363 SER H O 1
ATOM 6536 N N . PRO D 1 156 ? 20.407 26.343 115.094 1.00 127.80 364 PRO H N 1
ATOM 6537 C CA . PRO D 1 156 ? 19.496 26.891 116.095 1.00 120.13 364 PRO H CA 1
ATOM 6538 C C . PRO D 1 156 ? 18.225 27.552 115.557 1.00 108.29 364 PRO H C 1
ATOM 6539 O O . PRO D 1 156 ? 18.283 28.226 114.540 1.00 99.96 364 PRO H O 1
ATOM 6543 N N . PHE D 1 157 ? 17.103 27.385 116.263 1.00 104.97 365 PHE H N 1
ATOM 6544 C CA . PHE D 1 157 ? 15.837 28.059 115.902 1.00 104.23 365 PHE H CA 1
ATOM 6545 C C . PHE D 1 157 ? 16.165 29.530 115.659 1.00 104.27 365 PHE H C 1
ATOM 6546 O O . PHE D 1 157 ? 15.729 30.126 114.681 1.00 108.73 365 PHE H O 1
ATOM 6554 N N . LEU D 1 158 ? 16.919 30.111 116.587 1.00 106.66 366 LEU H N 1
ATOM 6555 C CA . LEU D 1 158 ? 17.334 31.490 116.485 1.00 112.57 366 LEU H CA 1
ATOM 6556 C C . LEU D 1 158 ? 18.791 31.510 116.053 1.00 111.88 366 LEU H C 1
ATOM 6557 O O . LEU D 1 158 ? 19.659 31.004 116.753 1.00 108.31 366 LEU H O 1
ATOM 6562 N N . SER D 1 159 ? 19.050 32.109 114.900 1.00 119.24 367 SER H N 1
ATOM 6563 C CA . SER D 1 159 ? 20.393 32.179 114.340 1.00 118.84 367 SER H CA 1
ATOM 6564 C C . SER D 1 159 ? 21.135 33.420 114.812 1.00 127.95 367 SER H C 1
ATOM 6565 O O . SER D 1 159 ? 20.501 34.450 115.088 1.00 119.98 367 SER H O 1
ATOM 6568 N N . PRO D 1 160 ? 22.482 33.335 114.889 1.00 131.76 368 PRO H N 1
ATOM 6569 C CA . PRO D 1 160 ? 23.301 34.486 115.259 1.00 124.13 368 PRO H CA 1
ATOM 6570 C C . PRO D 1 160 ? 22.824 35.745 114.544 1.00 122.60 368 PRO H C 1
ATOM 6571 O O . PRO D 1 160 ? 22.589 36.760 115.194 1.00 120.48 368 PRO H O 1
ATOM 6575 N N . GLU D 1 161 ? 22.662 35.668 113.224 1.00 124.26 369 GLU H N 1
ATOM 6576 C CA . GLU D 1 161 ? 22.132 36.796 112.447 1.00 134.58 369 GLU H CA 1
ATOM 6577 C C . GLU D 1 161 ? 20.746 37.272 112.923 1.00 131.74 369 GLU H C 1
ATOM 6578 O O . GLU D 1 161 ? 20.508 38.482 113.032 1.00 123.14 369 GLU H O 1
ATOM 6584 N N . CYS D 1 162 ? 19.847 36.332 113.219 1.00 132.29 370 CYS H N 1
ATOM 6585 C CA . CYS D 1 162 ? 18.464 36.679 113.592 1.00 137.23 370 CYS H CA 1
ATOM 6586 C C . CYS D 1 162 ? 18.314 37.252 115.010 1.00 131.54 370 CYS H C 1
ATOM 6587 O O . CYS D 1 162 ? 17.306 37.918 115.313 1.00 127.36 370 CYS H O 1
ATOM 6590 N N . SER D 1 163 ? 19.299 37.007 115.875 1.00 122.39 371 SER H N 1
ATOM 6591 C CA . SER D 1 163 ? 19.242 37.544 117.241 1.00 118.41 371 SER H CA 1
ATOM 6592 C C . SER D 1 163 ? 19.535 39.041 117.138 1.00 114.63 371 SER H C 1
ATOM 6593 O O . SER D 1 163 ? 18.795 39.864 117.682 1.00 110.04 371 SER H O 1
ATOM 6596 N N . ARG D 1 164 ? 20.591 39.374 116.391 1.00 112.30 372 ARG H N 1
ATOM 6597 C CA . ARG D 1 164 ? 20.968 40.766 116.127 1.00 110.60 372 ARG H CA 1
ATOM 6598 C C . ARG D 1 164 ? 19.858 41.562 115.449 1.00 107.82 372 ARG H C 1
ATOM 6599 O O . ARG D 1 164 ? 19.784 42.778 115.603 1.00 113.23 372 ARG H O 1
ATOM 6607 N N . TRP D 1 165 ? 19.021 40.879 114.677 1.00 108.72 373 TRP H N 1
ATOM 6608 C CA . TRP D 1 165 ? 17.884 41.512 114.007 1.00 114.81 373 TRP H CA 1
ATOM 6609 C C . TRP D 1 165 ? 16.833 42.064 115.022 1.00 120.81 373 TRP H C 1
ATOM 6610 O O . TRP D 1 165 ? 16.257 43.143 114.803 1.00 109.53 373 TRP H O 1
ATOM 6621 N N . LEU D 1 166 ? 16.646 41.372 116.152 1.00 128.00 374 LEU H N 1
ATOM 6622 C CA . LEU D 1 166 ? 15.636 41.759 117.170 1.00 132.90 374 LEU H CA 1
ATOM 6623 C C . LEU D 1 166 ? 16.113 42.719 118.277 1.00 134.52 374 LEU H C 1
ATOM 6624 O O . LEU D 1 166 ? 15.405 42.897 119.275 1.00 119.48 374 LEU H O 1
ATOM 6629 N N . GLN D 1 167 ? 17.282 43.346 118.092 1.00 141.47 375 GLN H N 1
ATOM 6630 C CA . GLN D 1 167 ? 17.897 44.223 119.104 1.00 139.18 375 GLN H CA 1
ATOM 6631 C C . GLN D 1 167 ? 18.476 45.530 118.531 1.00 142.11 375 GLN H C 1
ATOM 6632 O O . GLN D 1 167 ? 19.210 45.491 117.542 1.00 139.56 375 GLN H O 1
ATOM 6638 N N . PRO D 1 168 ? 18.154 46.691 119.148 1.00 151.03 376 PRO H N 1
ATOM 6639 C CA . PRO D 1 168 ? 18.784 47.939 118.695 1.00 144.79 376 PRO H CA 1
ATOM 6640 C C . PRO D 1 168 ? 20.301 47.916 118.937 1.00 128.23 376 PRO H C 1
ATOM 6641 O O . PRO D 1 168 ? 20.942 48.963 119.021 1.00 108.09 376 PRO H O 1
ATOM 6645 N N . GLY D 1 180 ? 12.453 54.815 133.562 1.00 101.72 388 GLY H N 1
ATOM 6646 C CA . GLY D 1 180 ? 13.869 54.948 133.873 1.00 99.08 388 GLY H CA 1
ATOM 6647 C C . GLY D 1 180 ? 14.517 53.584 133.902 1.00 94.62 388 GLY H C 1
ATOM 6648 O O . GLY D 1 180 ? 14.565 52.911 132.884 1.00 95.68 388 GLY H O 1
ATOM 6649 N N . LEU D 1 181 ? 15.018 53.172 135.062 1.00 95.29 389 LEU H N 1
ATOM 6650 C CA . LEU D 1 181 ? 15.629 51.844 135.203 1.00 97.80 389 LEU H CA 1
ATOM 6651 C C . LEU D 1 181 ? 14.528 50.783 135.280 1.00 97.55 389 LEU H C 1
ATOM 6652 O O . LEU D 1 181 ? 14.745 49.625 134.915 1.00 91.55 389 LEU H O 1
ATOM 6657 N N . ALA D 1 182 ? 13.351 51.184 135.760 1.00 101.53 390 ALA H N 1
ATOM 6658 C CA . ALA D 1 182 ? 12.199 50.287 135.839 1.00 103.58 390 ALA H CA 1
ATOM 6659 C C . ALA D 1 182 ? 11.836 49.782 134.445 1.00 102.92 390 ALA H C 1
ATOM 6660 O O . ALA D 1 182 ? 11.526 48.607 134.261 1.00 98.27 390 ALA H O 1
ATOM 6662 N N . GLU D 1 183 ? 11.891 50.689 133.472 1.00 106.71 391 GLU H N 1
ATOM 6663 C CA . GLU D 1 183 ? 11.570 50.380 132.088 1.00 103.91 391 GLU H CA 1
ATOM 6664 C C . GLU D 1 183 ? 12.781 49.841 131.334 1.00 101.26 391 GLU H C 1
ATOM 6665 O O . GLU D 1 183 ? 12.605 49.126 130.360 1.00 117.59 391 GLU H O 1
ATOM 6671 N N . GLU D 1 184 ? 13.999 50.180 131.757 1.00 95.00 392 GLU H N 1
ATOM 6672 C CA . GLU D 1 184 ? 15.209 49.709 131.061 1.00 92.51 392 GLU H CA 1
ATOM 6673 C C . GLU D 1 184 ? 15.445 48.197 131.161 1.00 93.59 392 GLU H C 1
ATOM 6674 O O . GLU D 1 184 ? 16.120 47.617 130.302 1.00 87.61 392 GLU H O 1
ATOM 6680 N N . VAL D 1 185 ? 14.900 47.573 132.208 1.00 98.67 393 VAL H N 1
ATOM 6681 C CA . VAL D 1 185 ? 15.056 46.132 132.443 1.00 103.62 393 VAL H CA 1
ATOM 6682 C C . VAL D 1 185 ? 13.867 45.294 131.892 1.00 106.80 393 VAL H C 1
ATOM 6683 O O . VAL D 1 185 ? 14.086 44.189 131.378 1.00 114.10 393 VAL H O 1
ATOM 6687 N N . ALA D 1 186 ? 12.631 45.801 131.962 1.00 106.33 394 ALA H N 1
ATOM 6688 C CA . ALA D 1 186 ? 11.461 45.060 131.422 1.00 103.24 394 ALA H CA 1
ATOM 6689 C C . ALA D 1 186 ? 11.575 44.845 129.900 1.00 106.27 394 ALA H C 1
ATOM 6690 O O . ALA D 1 186 ? 11.048 43.872 129.370 1.00 109.80 394 ALA H O 1
ATOM 6692 N N . GLN D 1 187 ? 12.254 45.766 129.216 1.00 107.82 395 GLN H N 1
ATOM 6693 C CA . GLN D 1 187 ? 12.536 45.661 127.781 1.00 110.63 395 GLN H CA 1
ATOM 6694 C C . GLN D 1 187 ? 13.640 44.639 127.566 1.00 99.59 395 GLN H C 1
ATOM 6695 O O . GLN D 1 187 ? 13.548 43.827 126.662 1.00 124.04 395 GLN H O 1
ATOM 6701 N N . ARG D 1 188 ? 14.690 44.691 128.376 1.00 83.76 396 ARG H N 1
ATOM 6702 C CA . ARG D 1 188 ? 15.768 43.733 128.278 1.00 78.58 396 ARG H CA 1
ATOM 6703 C C . ARG D 1 188 ? 15.258 42.373 128.693 1.00 80.52 396 ARG H C 1
ATOM 6704 O O . ARG D 1 188 ? 15.798 41.369 128.263 1.00 89.93 396 ARG H O 1
ATOM 6712 N N . HIS D 1 189 ? 14.239 42.341 129.549 1.00 85.97 397 HIS H N 1
ATOM 6713 C CA . HIS D 1 189 ? 13.595 41.085 129.958 1.00 97.73 397 HIS H CA 1
ATOM 6714 C C . HIS D 1 189 ? 12.784 40.490 128.785 1.00 102.39 397 HIS H C 1
ATOM 6715 O O . HIS D 1 189 ? 12.423 39.312 128.816 1.00 113.75 397 HIS H O 1
ATOM 6722 N N . GLY D 1 190 ? 12.499 41.315 127.769 1.00 100.23 398 GLY H N 1
ATOM 6723 C CA . GLY D 1 190 ? 11.772 40.910 126.559 1.00 95.99 398 GLY H CA 1
ATOM 6724 C C . GLY D 1 190 ? 12.634 40.621 125.337 1.00 95.33 398 GLY H C 1
ATOM 6725 O O . GLY D 1 190 ? 12.336 39.688 124.604 1.00 96.70 398 GLY H O 1
ATOM 6726 N N . GLU D 1 191 ? 13.673 41.432 125.100 1.00 101.13 399 GLU H N 1
ATOM 6727 C CA . GLU D 1 191 ? 14.634 41.212 123.996 1.00 107.19 399 GLU H CA 1
ATOM 6728 C C . GLU D 1 191 ? 15.434 39.920 124.258 1.00 107.29 399 GLU H C 1
ATOM 6729 O O . GLU D 1 191 ? 15.488 39.028 123.401 1.00 114.77 399 GLU H O 1
ATOM 6735 N N . GLN D 1 192 ? 16.108 39.862 125.411 1.00 99.56 400 GLN H N 1
ATOM 6736 C CA . GLN D 1 192 ? 16.829 38.658 125.849 1.00 101.34 400 GLN H CA 1
ATOM 6737 C C . GLN D 1 192 ? 15.938 38.037 126.922 1.00 101.67 400 GLN H C 1
ATOM 6738 O O . GLN D 1 192 ? 14.839 38.543 127.165 1.00 97.68 400 GLN H O 1
ATOM 6744 N N . GLY D 1 193 ? 16.379 36.954 127.559 1.00 101.71 401 GLY H N 1
ATOM 6745 C CA . GLY D 1 193 ? 15.558 36.313 128.595 1.00 107.82 401 GLY H CA 1
ATOM 6746 C C . GLY D 1 193 ? 15.568 37.037 129.939 1.00 109.90 401 GLY H C 1
ATOM 6747 O O . GLY D 1 193 ? 15.225 38.227 130.036 1.00 100.04 401 GLY H O 1
ATOM 6748 N N . ILE D 1 194 ? 15.929 36.293 130.986 1.00 108.22 402 ILE H N 1
ATOM 6749 C CA . ILE D 1 194 ? 16.065 36.848 132.332 1.00 94.39 402 ILE H CA 1
ATOM 6750 C C . ILE D 1 194 ? 17.538 36.997 132.690 1.00 89.83 402 ILE H C 1
ATOM 6751 O O . ILE D 1 194 ? 17.903 37.965 133.329 1.00 87.90 402 ILE H O 1
ATOM 6756 N N . ALA D 1 195 ? 18.383 36.060 132.251 1.00 96.34 403 ALA H N 1
ATOM 6757 C CA . ALA D 1 195 ? 19.832 36.107 132.531 1.00 102.26 403 ALA H CA 1
ATOM 6758 C C . ALA D 1 195 ? 20.524 37.371 131.995 1.00 104.35 403 ALA H C 1
ATOM 6759 O O . ALA D 1 195 ? 21.644 37.682 132.410 1.00 101.52 403 ALA H O 1
ATOM 6761 N N . ALA D 1 196 ? 19.882 38.061 131.049 1.00 103.32 404 ALA H N 1
ATOM 6762 C CA . ALA D 1 196 ? 20.383 39.336 130.536 1.00 103.86 404 ALA H CA 1
ATOM 6763 C C . ALA D 1 196 ? 19.712 40.493 131.280 1.00 105.73 404 ALA H C 1
ATOM 6764 O O . ALA D 1 196 ? 20.306 41.568 131.403 1.00 105.68 404 ALA H O 1
ATOM 6766 N N . ALA D 1 197 ? 18.474 40.276 131.748 1.00 99.26 405 ALA H N 1
ATOM 6767 C CA . ALA D 1 197 ? 17.730 41.272 132.539 1.00 92.70 405 ALA H CA 1
ATOM 6768 C C . ALA D 1 197 ? 18.363 41.486 133.930 1.00 90.12 405 ALA H C 1
ATOM 6769 O O . ALA D 1 197 ? 18.269 42.575 134.498 1.00 85.18 405 ALA H O 1
ATOM 6771 N N . LEU D 1 198 ? 18.997 40.436 134.461 1.00 92.55 406 LEU H N 1
ATOM 6772 C CA . LEU D 1 198 ? 19.739 40.499 135.727 1.00 91.88 406 LEU H CA 1
ATOM 6773 C C . LEU D 1 198 ? 21.185 40.916 135.486 1.00 90.93 406 LEU H C 1
ATOM 6774 O O . LEU D 1 198 ? 21.784 41.572 136.320 1.00 112.09 406 LEU H O 1
ATOM 6779 N N . ALA D 1 199 ? 21.762 40.525 134.363 1.00 85.04 407 ALA H N 1
ATOM 6780 C CA . ALA D 1 199 ? 23.129 40.923 134.060 1.00 87.44 407 ALA H CA 1
ATOM 6781 C C . ALA D 1 199 ? 23.198 42.423 133.832 1.00 88.45 407 ALA H C 1
ATOM 6782 O O . ALA D 1 199 ? 24.261 43.035 133.987 1.00 78.53 407 ALA H O 1
ATOM 6784 N N . LEU D 1 200 ? 22.063 42.987 133.408 1.00 95.15 408 LEU H N 1
ATOM 6785 C CA . LEU D 1 200 ? 21.914 44.423 133.201 1.00 96.95 408 LEU H CA 1
ATOM 6786 C C . LEU D 1 200 ? 21.853 45.049 134.572 1.00 96.81 408 LEU H C 1
ATOM 6787 O O . LEU D 1 200 ? 22.653 45.915 134.901 1.00 108.67 408 LEU H O 1
ATOM 6792 N N . LEU D 1 201 ? 20.915 44.570 135.387 1.00 89.69 409 LEU H N 1
ATOM 6793 C CA . LEU D 1 201 ? 20.710 45.089 136.740 1.00 78.90 409 LEU H CA 1
ATOM 6794 C C . LEU D 1 201 ? 22.014 45.132 137.555 1.00 76.99 409 LEU H C 1
ATOM 6795 O O . LEU D 1 201 ? 22.175 45.977 138.415 1.00 74.57 409 LEU H O 1
ATOM 6800 N N . ASP D 1 202 ? 22.942 44.230 137.250 1.00 87.23 410 ASP H N 1
ATOM 6801 C CA . ASP D 1 202 ? 24.264 44.182 137.882 1.00 101.01 410 ASP H CA 1
ATOM 6802 C C . ASP D 1 202 ? 25.072 45.466 137.631 1.00 112.73 410 ASP H C 1
ATOM 6803 O O . ASP D 1 202 ? 25.233 46.277 138.548 1.00 127.23 410 ASP H O 1
ATOM 6808 N N . GLU D 1 203 ? 25.558 45.658 136.400 1.00 118.36 411 GLU H N 1
ATOM 6809 C CA . GLU D 1 203 ? 26.376 46.836 136.046 1.00 123.21 411 GLU H CA 1
ATOM 6810 C C . GLU D 1 203 ? 25.697 48.168 136.416 1.00 118.13 411 GLU H C 1
ATOM 6811 O O . GLU D 1 203 ? 26.388 49.164 136.634 1.00 119.83 411 GLU H O 1
ATOM 6817 N N . ARG D 1 204 ? 24.359 48.183 136.469 1.00 113.66 412 ARG H N 1
ATOM 6818 C CA . ARG D 1 204 ? 23.607 49.369 136.901 1.00 113.43 412 ARG H CA 1
ATOM 6819 C C . ARG D 1 204 ? 23.899 49.666 138.368 1.00 122.01 412 ARG H C 1
ATOM 6820 O O . ARG D 1 204 ? 24.248 50.800 138.718 1.00 132.88 412 ARG H O 1
ATOM 6828 N N . ILE D 1 205 ? 23.782 48.647 139.220 1.00 115.47 413 ILE H N 1
ATOM 6829 C CA . ILE D 1 205 ? 24.042 48.820 140.648 1.00 99.67 413 ILE H CA 1
ATOM 6830 C C . ILE D 1 205 ? 25.521 49.144 140.925 1.00 89.80 413 ILE H C 1
ATOM 6831 O O . ILE D 1 205 ? 25.812 49.885 141.851 1.00 77.66 413 ILE H O 1
ATOM 6836 N N . ALA D 1 206 ? 26.443 48.646 140.102 1.00 96.21 414 ALA H N 1
ATOM 6837 C CA . ALA D 1 206 ? 27.884 48.943 140.274 1.00 109.87 414 ALA H CA 1
ATOM 6838 C C . ALA D 1 206 ? 28.162 50.449 140.434 1.00 112.43 414 ALA H C 1
ATOM 6839 O O . ALA D 1 206 ? 29.177 50.833 141.031 1.00 108.66 414 ALA H O 1
ATOM 6841 N N . GLN D 1 207 ? 27.288 51.272 139.840 1.00 112.76 415 GLN H N 1
ATOM 6842 C CA . GLN D 1 207 ? 27.277 52.732 140.005 1.00 110.89 415 GLN H CA 1
ATOM 6843 C C . GLN D 1 207 ? 25.912 53.129 140.586 1.00 105.10 415 GLN H C 1
ATOM 6844 O O . GLN D 1 207 ? 24.976 53.371 139.841 1.00 112.23 415 GLN H O 1
ATOM 6850 N N . LEU D 1 208 ? 25.794 53.149 141.909 1.00 102.46 416 LEU H N 1
ATOM 6851 C CA . LEU D 1 208 ? 24.559 53.586 142.605 1.00 111.94 416 LEU H CA 1
ATOM 6852 C C . LEU D 1 208 ? 24.859 54.001 144.047 1.00 124.12 416 LEU H C 1
ATOM 6853 O O . LEU D 1 208 ? 24.858 53.161 144.948 1.00 132.22 416 LEU H O 1
ATOM 6858 N N . LYS D 1 209 ? 25.082 55.296 144.267 1.00 120.63 417 LYS H N 1
ATOM 6859 C CA . LYS D 1 209 ? 25.421 55.798 145.593 1.00 110.57 417 LYS H CA 1
ATOM 6860 C C . LYS D 1 209 ? 24.230 55.834 146.561 1.00 98.79 417 LYS H C 1
ATOM 6861 O O . LYS D 1 209 ? 24.186 55.062 147.517 1.00 86.84 417 LYS H O 1
ATOM 6867 N N . GLU D 1 210 ? 23.252 56.700 146.327 1.00 99.88 418 GLU H N 1
ATOM 6868 C CA . GLU D 1 210 ? 22.123 56.786 147.269 1.00 102.44 418 GLU H CA 1
ATOM 6869 C C . GLU D 1 210 ? 21.454 55.416 147.490 1.00 87.32 418 GLU H C 1
ATOM 6870 O O . GLU D 1 210 ? 21.241 54.679 146.542 1.00 85.13 418 GLU H O 1
ATOM 6876 N N . PRO D 1 211 ? 21.147 55.067 148.750 1.00 80.35 419 PRO H N 1
ATOM 6877 C CA . PRO D 1 211 ? 20.495 53.809 149.020 1.00 85.29 419 PRO H CA 1
ATOM 6878 C C . PRO D 1 211 ? 19.088 53.787 148.422 1.00 88.65 419 PRO H C 1
ATOM 6879 O O . PRO D 1 211 ? 18.727 52.786 147.799 1.00 101.02 419 PRO H O 1
ATOM 6883 N N . ARG D 1 212 ? 18.309 54.860 148.580 1.00 81.32 420 ARG H N 1
ATOM 6884 C CA . ARG D 1 212 ? 17.006 54.929 147.920 1.00 76.74 420 ARG H CA 1
ATOM 6885 C C . ARG D 1 212 ? 17.053 54.334 146.497 1.00 78.46 420 ARG H C 1
ATOM 6886 O O . ARG D 1 212 ? 16.114 53.677 146.043 1.00 68.70 420 ARG H O 1
ATOM 6894 N N . ASP D 1 213 ? 18.140 54.610 145.784 1.00 83.78 421 ASP H N 1
ATOM 6895 C CA . ASP D 1 213 ? 18.324 54.105 144.428 1.00 87.18 421 ASP H CA 1
ATOM 6896 C C . ASP D 1 213 ? 18.609 52.595 144.439 1.00 83.77 421 ASP H C 1
ATOM 6897 O O . ASP D 1 213 ? 18.094 51.848 143.606 1.00 87.02 421 ASP H O 1
ATOM 6902 N N . ARG D 1 214 ? 19.429 52.149 145.380 1.00 76.78 422 ARG H N 1
ATOM 6903 C CA . ARG D 1 214 ? 19.752 50.739 145.481 1.00 75.24 422 ARG H CA 1
ATOM 6904 C C . ARG D 1 214 ? 18.534 49.946 145.843 1.00 67.23 422 ARG H C 1
ATOM 6905 O O . ARG D 1 214 ? 18.281 48.930 145.215 1.00 71.72 422 ARG H O 1
ATOM 6913 N N . PHE D 1 215 ? 17.778 50.411 146.837 1.00 61.89 423 PHE H N 1
ATOM 6914 C CA . PHE D 1 215 ? 16.530 49.740 147.260 1.00 58.79 423 PHE H CA 1
ATOM 6915 C C . PHE D 1 215 ? 15.576 49.676 146.091 1.00 63.60 423 PHE H C 1
ATOM 6916 O O . PHE D 1 215 ? 14.941 48.659 145.890 1.00 69.56 423 PHE H O 1
ATOM 6924 N N . HIS D 1 216 ? 15.476 50.736 145.294 1.00 74.78 424 HIS H N 1
ATOM 6925 C CA . HIS D 1 216 ? 14.576 50.667 144.142 1.00 82.35 424 HIS H CA 1
ATOM 6926 C C . HIS D 1 216 ? 15.109 49.646 143.136 1.00 81.74 424 HIS H C 1
ATOM 6927 O O . HIS D 1 216 ? 14.321 48.934 142.531 1.00 89.22 424 HIS H O 1
ATOM 6934 N N . ALA D 1 217 ? 16.435 49.511 143.038 1.00 82.04 425 ALA H N 1
ATOM 6935 C CA . ALA D 1 217 ? 17.065 48.511 142.156 1.00 76.74 425 ALA H CA 1
ATOM 6936 C C . ALA D 1 217 ? 16.728 47.093 142.602 1.00 74.43 425 ALA H C 1
ATOM 6937 O O . ALA D 1 217 ? 16.607 46.198 141.783 1.00 77.84 425 ALA H O 1
ATOM 6939 N N . LEU D 1 218 ? 16.592 46.877 143.903 1.00 74.12 426 LEU H N 1
ATOM 6940 C CA . LEU D 1 218 ? 16.206 45.558 144.395 1.00 74.22 426 LEU H CA 1
ATOM 6941 C C . LEU D 1 218 ? 14.718 45.346 144.212 1.00 69.73 426 LEU H C 1
ATOM 6942 O O . LEU D 1 218 ? 14.273 44.219 144.210 1.00 73.62 426 LEU H O 1
ATOM 6947 N N . LEU D 1 219 ? 13.944 46.420 144.075 1.00 67.22 427 LEU H N 1
ATOM 6948 C CA . LEU D 1 219 ? 12.504 46.294 143.865 1.00 64.52 427 LEU H CA 1
ATOM 6949 C C . LEU D 1 219 ? 12.251 45.854 142.421 1.00 67.31 427 LEU H C 1
ATOM 6950 O O . LEU D 1 219 ? 11.168 45.354 142.092 1.00 59.49 427 LEU H O 1
ATOM 6955 N N . VAL D 1 220 ? 13.265 46.085 141.572 1.00 73.38 428 VAL H N 1
ATOM 6956 C CA . VAL D 1 220 ? 13.299 45.622 140.178 1.00 72.14 428 VAL H CA 1
ATOM 6957 C C . VAL D 1 220 ? 13.464 44.109 140.215 1.00 79.30 428 VAL H C 1
ATOM 6958 O O . VAL D 1 220 ? 12.573 43.374 139.772 1.00 90.30 428 VAL H O 1
ATOM 6962 N N . GLN D 1 221 ? 14.591 43.647 140.764 1.00 73.32 429 GLN H N 1
ATOM 6963 C CA . GLN D 1 221 ? 14.845 42.220 140.890 1.00 67.22 429 GLN H CA 1
ATOM 6964 C C . GLN D 1 221 ? 13.598 41.504 141.448 1.00 61.82 429 GLN H C 1
ATOM 6965 O O . GLN D 1 221 ? 13.302 40.411 141.032 1.00 61.77 429 GLN H O 1
ATOM 6971 N N . ALA D 1 222 ? 12.837 42.138 142.334 1.00 63.42 430 ALA H N 1
ATOM 6972 C CA . ALA D 1 222 ? 11.631 41.520 142.891 1.00 69.87 430 ALA H CA 1
ATOM 6973 C C . ALA D 1 222 ? 10.468 41.465 141.914 1.00 82.26 430 ALA H C 1
ATOM 6974 O O . ALA D 1 222 ? 9.661 40.536 142.000 1.00 91.93 430 ALA H O 1
ATOM 6976 N N . GLU D 1 223 ? 10.338 42.460 141.024 1.00 94.47 431 GLU H N 1
ATOM 6977 C CA . GLU D 1 223 ? 9.263 42.437 139.995 1.00 96.76 431 GLU H CA 1
ATOM 6978 C C . GLU D 1 223 ? 9.672 41.564 138.818 1.00 88.63 431 GLU H C 1
ATOM 6979 O O . GLU D 1 223 ? 8.845 40.844 138.273 1.00 92.13 431 GLU H O 1
ATOM 6985 N N . LEU D 1 224 ? 10.952 41.628 138.452 1.00 80.11 432 LEU H N 1
ATOM 6986 C CA . LEU D 1 224 ? 11.521 40.837 137.361 1.00 74.28 432 LEU H CA 1
ATOM 6987 C C . LEU D 1 224 ? 11.356 39.322 137.558 1.00 72.67 432 LEU H C 1
ATOM 6988 O O . LEU D 1 224 ? 11.403 38.575 136.588 1.00 72.49 432 LEU H O 1
ATOM 6993 N N . LEU D 1 225 ? 11.167 38.871 138.800 1.00 75.78 433 LEU H N 1
ATOM 6994 C CA . LEU D 1 225 ? 10.862 37.457 139.082 1.00 79.49 433 LEU H CA 1
ATOM 6995 C C . LEU D 1 225 ? 9.355 37.223 138.913 1.00 82.08 433 LEU H C 1
ATOM 6996 O O . LEU D 1 225 ? 8.976 36.336 138.168 1.00 94.49 433 LEU H O 1
ATOM 7001 N N . ALA D 1 226 ? 8.495 38.012 139.563 1.00 79.28 434 ALA H N 1
ATOM 7002 C CA . ALA D 1 226 ? 7.031 37.870 139.368 1.00 84.35 434 ALA H CA 1
ATOM 7003 C C . ALA D 1 226 ? 6.623 37.999 137.870 1.00 87.69 434 ALA H C 1
ATOM 7004 O O . ALA D 1 226 ? 5.678 37.352 137.409 1.00 82.09 434 ALA H O 1
ATOM 7006 N N . GLN D 1 227 ? 7.333 38.847 137.127 1.00 93.88 435 GLN H N 1
ATOM 7007 C CA . GLN D 1 227 ? 7.136 38.964 135.688 1.00 101.76 435 GLN H CA 1
ATOM 7008 C C . GLN D 1 227 ? 7.545 37.636 135.080 1.00 102.09 435 GLN H C 1
ATOM 7009 O O . GLN D 1 227 ? 6.812 37.075 134.280 1.00 114.61 435 GLN H O 1
ATOM 7015 N N . GLU D 1 228 ? 8.717 37.137 135.469 1.00 97.89 436 GLU H N 1
ATOM 7016 C CA . GLU D 1 228 ? 9.229 35.855 134.967 1.00 93.67 436 GLU H CA 1
ATOM 7017 C C . GLU D 1 228 ? 8.386 34.672 135.439 1.00 87.61 436 GLU H C 1
ATOM 7018 O O . GLU D 1 228 ? 8.500 33.598 134.869 1.00 80.14 436 GLU H O 1
ATOM 7024 N N . GLY D 1 229 ? 7.602 34.856 136.508 1.00 92.41 437 GLY H N 1
ATOM 7025 C CA . GLY D 1 229 ? 6.682 33.823 137.029 1.00 101.68 437 GLY H CA 1
ATOM 7026 C C . GLY D 1 229 ? 7.042 33.008 138.283 1.00 111.86 437 GLY H C 1
ATOM 7027 O O . GLY D 1 229 ? 6.440 31.951 138.510 1.00 120.94 437 GLY H O 1
ATOM 7028 N N . MET D 1 230 ? 7.993 33.484 139.099 1.00 112.14 438 MET H N 1
ATOM 7029 C CA . MET D 1 230 ? 8.405 32.814 140.355 1.00 96.87 438 MET H CA 1
ATOM 7030 C C . MET D 1 230 ? 7.856 33.579 141.551 1.00 94.94 438 MET H C 1
ATOM 7031 O O . MET D 1 230 ? 8.616 34.011 142.414 1.00 88.64 438 MET H O 1
ATOM 7036 N N . GLU D 1 231 ? 6.531 33.717 141.587 1.00 100.38 439 GLU H N 1
ATOM 7037 C CA . GLU D 1 231 ? 5.807 34.462 142.624 1.00 102.96 439 GLU H CA 1
ATOM 7038 C C . GLU D 1 231 ? 6.301 34.194 144.067 1.00 104.17 439 GLU H C 1
ATOM 7039 O O . GLU D 1 231 ? 6.458 35.125 144.861 1.00 102.67 439 GLU H O 1
ATOM 7045 N N . ALA D 1 232 ? 6.592 32.939 144.387 1.00 103.65 440 ALA H N 1
ATOM 7046 C CA . ALA D 1 232 ? 7.001 32.561 145.744 1.00 100.11 440 ALA H CA 1
ATOM 7047 C C . ALA D 1 232 ? 8.390 33.065 146.189 1.00 88.81 440 ALA H C 1
ATOM 7048 O O . ALA D 1 232 ? 8.549 33.535 147.312 1.00 93.48 440 ALA H O 1
ATOM 7050 N N . LEU D 1 233 ? 9.390 32.930 145.329 1.00 74.99 441 LEU H N 1
ATOM 7051 C CA . LEU D 1 233 ? 10.736 33.383 145.628 1.00 70.32 441 LEU H CA 1
ATOM 7052 C C . LEU D 1 233 ? 10.742 34.877 145.795 1.00 79.75 441 LEU H C 1
ATOM 7053 O O . LEU D 1 233 ? 11.377 35.405 146.700 1.00 86.03 441 LEU H O 1
ATOM 7058 N N . ALA D 1 234 ? 10.036 35.560 144.898 1.00 91.54 442 ALA H N 1
ATOM 7059 C CA . ALA D 1 234 ? 9.959 37.027 144.906 1.00 93.50 442 ALA H CA 1
ATOM 7060 C C . ALA D 1 234 ? 9.193 37.535 146.110 1.00 88.83 442 ALA H C 1
ATOM 7061 O O . ALA D 1 234 ? 9.693 38.405 146.808 1.00 96.70 442 ALA H O 1
ATOM 7063 N N . ARG D 1 235 ? 7.994 36.999 146.347 1.00 82.82 443 ARG H N 1
ATOM 7064 C CA . ARG D 1 235 ? 7.207 37.359 147.523 1.00 84.55 443 ARG H CA 1
ATOM 7065 C C . ARG D 1 235 ? 8.097 37.416 148.752 1.00 81.57 443 ARG H C 1
ATOM 7066 O O . ARG D 1 235 ? 7.771 38.115 149.708 1.00 84.56 443 ARG H O 1
ATOM 7074 N N . GLN D 1 236 ? 9.214 36.682 148.727 1.00 83.44 444 GLN H N 1
ATOM 7075 C CA . GLN D 1 236 ? 10.169 36.683 149.842 1.00 87.27 444 GLN H CA 1
ATOM 7076 C C . GLN D 1 236 ? 11.157 37.858 149.816 1.00 76.27 444 GLN H C 1
ATOM 7077 O O . GLN D 1 236 ? 11.702 38.184 150.835 1.00 85.85 444 GLN H O 1
ATOM 7083 N N . HIS D 1 237 ? 11.411 38.487 148.681 1.00 71.85 445 HIS H N 1
ATOM 7084 C CA . HIS D 1 237 ? 12.177 39.732 148.693 1.00 70.75 445 HIS H CA 1
ATOM 7085 C C . HIS D 1 237 ? 11.234 40.819 149.264 1.00 73.79 445 HIS H C 1
ATOM 7086 O O . HIS D 1 237 ? 11.625 41.597 150.139 1.00 67.85 445 HIS H O 1
ATOM 7093 N N . TYR D 1 238 ? 9.976 40.815 148.791 1.00 76.94 446 TYR H N 1
ATOM 7094 C CA . TYR D 1 238 ? 8.913 41.753 149.220 1.00 71.59 446 TYR H CA 1
ATOM 7095 C C . TYR D 1 238 ? 8.617 41.736 150.681 1.00 66.42 446 TYR H C 1
ATOM 7096 O O . TYR D 1 238 ? 8.219 42.742 151.218 1.00 65.60 446 TYR H O 1
ATOM 7105 N N . GLN D 1 239 ? 8.749 40.579 151.303 1.00 70.22 447 GLN H N 1
ATOM 7106 C CA . GLN D 1 239 ? 8.596 40.448 152.752 1.00 79.52 447 GLN H CA 1
ATOM 7107 C C . GLN D 1 239 ? 9.806 41.178 153.403 1.00 75.79 447 GLN H C 1
ATOM 7108 O O . GLN D 1 239 ? 9.624 42.101 154.200 1.00 68.65 447 GLN H O 1
ATOM 7114 N N . HIS D 1 240 ? 11.025 40.794 153.000 1.00 76.21 448 HIS H N 1
ATOM 7115 C CA . HIS D 1 240 ? 12.281 41.366 153.523 1.00 75.86 448 HIS H CA 1
ATOM 7116 C C . HIS D 1 240 ? 12.543 42.788 153.012 1.00 71.35 448 HIS H C 1
ATOM 7117 O O . HIS D 1 240 ? 13.440 43.458 153.501 1.00 72.10 448 HIS H O 1
ATOM 7124 N N . LEU D 1 241 ? 11.788 43.257 152.027 1.00 71.78 449 LEU H N 1
ATOM 7125 C CA . LEU D 1 241 ? 11.909 44.662 151.606 1.00 72.50 449 LEU H CA 1
ATOM 7126 C C . LEU D 1 241 ? 10.932 45.556 152.380 1.00 66.15 449 LEU H C 1
ATOM 7127 O O . LEU D 1 241 ? 11.264 46.660 152.715 1.00 66.89 449 LEU H O 1
ATOM 7132 N N . TRP D 1 242 ? 9.738 45.070 152.670 1.00 64.14 450 TRP H N 1
ATOM 7133 C CA . TRP D 1 242 ? 8.760 45.830 153.425 1.00 63.56 450 TRP H CA 1
ATOM 7134 C C . TRP D 1 242 ? 9.142 45.993 154.853 1.00 67.26 450 TRP H C 1
ATOM 7135 O O . TRP D 1 242 ? 8.628 46.871 155.523 1.00 68.89 450 TRP H O 1
ATOM 7146 N N . GLN D 1 243 ? 9.979 45.099 155.356 1.00 81.23 451 GLN H N 1
ATOM 7147 C CA . GLN D 1 243 ? 10.458 45.220 156.738 1.00 93.72 451 GLN H CA 1
ATOM 7148 C C . GLN D 1 243 ? 11.680 46.156 156.779 1.00 90.47 451 GLN H C 1
ATOM 7149 O O . GLN D 1 243 ? 11.810 46.949 157.694 1.00 97.07 451 GLN H O 1
ATOM 7155 N N . GLU D 1 244 ? 12.539 46.101 155.767 1.00 84.33 452 GLU H N 1
ATOM 7156 C CA . GLU D 1 244 ? 13.688 47.006 155.679 1.00 81.95 452 GLU H CA 1
ATOM 7157 C C . GLU D 1 244 ? 13.268 48.477 155.485 1.00 84.19 452 GLU H C 1
ATOM 7158 O O . GLU D 1 244 ? 14.083 49.386 155.659 1.00 80.07 452 GLU H O 1
ATOM 7164 N N . ALA D 1 245 ? 12.007 48.714 155.114 1.00 92.81 453 ALA H N 1
ATOM 7165 C CA . ALA D 1 245 ? 11.491 50.082 154.895 1.00 93.10 453 ALA H CA 1
ATOM 7166 C C . ALA D 1 245 ? 10.781 50.604 156.111 1.00 92.18 453 ALA H C 1
ATOM 7167 O O . ALA D 1 245 ? 10.778 51.805 156.339 1.00 105.40 453 ALA H O 1
ATOM 7169 N N . SER D 1 246 ? 10.157 49.710 156.873 1.00 86.85 454 SER H N 1
ATOM 7170 C CA . SER D 1 246 ? 9.464 50.103 158.090 1.00 85.42 454 SER H CA 1
ATOM 7171 C C . SER D 1 246 ? 10.488 50.244 159.242 1.00 83.06 454 SER H C 1
ATOM 7172 O O . SER D 1 246 ? 10.171 50.801 160.294 1.00 79.69 454 SER H O 1
ATOM 7175 N N . ARG D 1 247 ? 11.706 49.725 159.025 1.00 87.26 455 ARG H N 1
ATOM 7176 C CA . ARG D 1 247 ? 12.858 49.857 159.959 1.00 87.72 455 ARG H CA 1
ATOM 7177 C C . ARG D 1 247 ? 13.431 51.282 159.763 1.00 80.98 455 ARG H C 1
ATOM 7178 O O . ARG D 1 247 ? 13.643 52.008 160.739 1.00 75.43 455 ARG H O 1
ATOM 7186 N N . LEU D 1 248 ? 13.650 51.659 158.492 1.00 75.32 456 LEU H N 1
ATOM 7187 C CA . LEU D 1 248 ? 14.131 53.001 158.093 1.00 72.82 456 LEU H CA 1
ATOM 7188 C C . LEU D 1 248 ? 13.106 54.126 158.325 1.00 69.56 456 LEU H C 1
ATOM 7189 O O . LEU D 1 248 ? 13.453 55.307 158.179 1.00 56.50 456 LEU H O 1
ATOM 7194 N N . GLY D 1 249 ? 11.860 53.741 158.650 1.00 72.29 457 GLY H N 1
ATOM 7195 C CA . GLY D 1 249 ? 10.741 54.657 158.933 1.00 70.30 457 GLY H CA 1
ATOM 7196 C C . GLY D 1 249 ? 10.197 55.421 157.737 1.00 72.83 457 GLY H C 1
ATOM 7197 O O . GLY D 1 249 ? 9.756 56.566 157.895 1.00 78.33 457 GLY H O 1
ATOM 7198 N N . LEU D 1 250 ? 10.217 54.781 156.556 1.00 72.23 458 LEU H N 1
ATOM 7199 C CA . LEU D 1 250 ? 9.752 55.374 155.290 1.00 64.51 458 LEU H CA 1
ATOM 7200 C C . LEU D 1 250 ? 8.239 55.526 155.206 1.00 65.21 458 LEU H C 1
ATOM 7201 O O . LEU D 1 250 ? 7.727 55.844 154.149 1.00 70.95 458 LEU H O 1
ATOM 7206 N N . SER D 1 251 ? 7.522 55.283 156.299 1.00 68.36 459 SER H N 1
ATOM 7207 C CA . SER D 1 251 ? 6.073 55.470 156.346 1.00 73.05 459 SER H CA 1
ATOM 7208 C C . SER D 1 251 ? 5.736 56.926 156.655 1.00 71.22 459 SER H C 1
ATOM 7209 O O . SER D 1 251 ? 4.667 57.410 156.297 1.00 66.62 459 SER H O 1
ATOM 7212 N N . HIS D 1 252 ? 6.662 57.598 157.340 1.00 76.60 460 HIS H N 1
ATOM 7213 C CA . HIS D 1 252 ? 6.594 59.036 157.626 1.00 78.35 460 HIS H CA 1
ATOM 7214 C C . HIS D 1 252 ? 7.111 59.876 156.456 1.00 74.77 460 HIS H C 1
ATOM 7215 O O . HIS D 1 252 ? 7.158 61.093 156.545 1.00 76.54 460 HIS H O 1
ATOM 7222 N N . TRP D 1 253 ? 7.528 59.220 155.379 1.00 73.49 461 TRP H N 1
ATOM 7223 C CA . TRP D 1 253 ? 8.107 59.864 154.203 1.00 71.79 461 TRP H CA 1
ATOM 7224 C C . TRP D 1 253 ? 8.009 58.843 153.081 1.00 79.16 461 TRP H C 1
ATOM 7225 O O . TRP D 1 253 ? 8.788 57.891 153.058 1.00 99.65 461 TRP H O 1
ATOM 7236 N N . GLU D 1 254 ? 7.046 58.992 152.178 1.00 74.05 462 GLU H N 1
ATOM 7237 C CA . GLU D 1 254 ? 6.856 58.002 151.096 1.00 68.43 462 GLU H CA 1
ATOM 7238 C C . GLU D 1 254 ? 6.129 56.711 151.533 1.00 68.74 462 GLU H C 1
ATOM 7239 O O . GLU D 1 254 ? 6.593 55.625 151.213 1.00 65.80 462 GLU H O 1
ATOM 7245 N N . PRO D 1 255 ? 4.975 56.828 152.240 1.00 74.79 463 PRO H N 1
ATOM 7246 C CA . PRO D 1 255 ? 4.210 55.677 152.726 1.00 77.98 463 PRO H CA 1
ATOM 7247 C C . PRO D 1 255 ? 3.530 54.867 151.628 1.00 83.71 463 PRO H C 1
ATOM 7248 O O . PRO D 1 255 ? 3.141 53.719 151.865 1.00 90.87 463 PRO H O 1
ATOM 7252 N N . GLY D 1 256 ? 3.348 55.454 150.450 1.00 82.50 464 GLY H N 1
ATOM 7253 C CA . GLY D 1 256 ? 2.771 54.701 149.339 1.00 81.74 464 GLY H CA 1
ATOM 7254 C C . GLY D 1 256 ? 3.604 53.471 149.008 1.00 75.63 464 GLY H C 1
ATOM 7255 O O . GLY D 1 256 ? 3.053 52.434 148.658 1.00 76.13 464 GLY H O 1
ATOM 7256 N N . LEU D 1 257 ? 4.932 53.613 149.119 1.00 69.48 465 LEU H N 1
ATOM 7257 C CA . LEU D 1 257 ? 5.910 52.544 148.878 1.00 60.94 465 LEU H CA 1
ATOM 7258 C C . LEU D 1 257 ? 5.719 51.431 149.904 1.00 66.92 465 LEU H C 1
ATOM 7259 O O . LEU D 1 257 ? 5.778 50.239 149.606 1.00 62.83 465 LEU H O 1
ATOM 7264 N N . VAL D 1 258 ? 5.474 51.839 151.134 1.00 75.36 466 VAL H N 1
ATOM 7265 C CA . VAL D 1 258 ? 5.230 50.900 152.212 1.00 78.82 466 VAL H CA 1
ATOM 7266 C C . VAL D 1 258 ? 3.886 50.145 152.072 1.00 75.21 466 VAL H C 1
ATOM 7267 O O . VAL D 1 258 ? 3.856 48.930 152.257 1.00 75.84 466 VAL H O 1
ATOM 7271 N N . ASN D 1 259 ? 2.795 50.836 151.741 1.00 71.13 467 ASN H N 1
ATOM 7272 C CA . ASN D 1 259 ? 1.482 50.164 151.608 1.00 77.12 467 ASN H CA 1
ATOM 7273 C C . ASN D 1 259 ? 1.369 49.131 150.467 1.00 78.70 467 ASN H C 1
ATOM 7274 O O . ASN D 1 259 ? 0.532 48.211 150.531 1.00 64.78 467 ASN H O 1
ATOM 7279 N N . ARG D 1 260 ? 2.194 49.309 149.429 1.00 87.22 468 ARG H N 1
ATOM 7280 C CA . ARG D 1 260 ? 2.278 48.361 148.304 1.00 87.20 468 ARG H CA 1
ATOM 7281 C C . ARG D 1 260 ? 3.161 47.182 148.667 1.00 84.72 468 ARG H C 1
ATOM 7282 O O . ARG D 1 260 ? 2.819 46.042 148.358 1.00 97.94 468 ARG H O 1
ATOM 7290 N N . LEU D 1 261 ? 4.289 47.443 149.318 1.00 74.33 469 LEU H N 1
ATOM 7291 C CA . LEU D 1 261 ? 5.145 46.351 149.766 1.00 74.16 469 LEU H CA 1
ATOM 7292 C C . LEU D 1 261 ? 4.415 45.414 150.758 1.00 72.88 469 LEU H C 1
ATOM 7293 O O . LEU D 1 261 ? 4.598 44.177 150.728 1.00 59.65 469 LEU H O 1
ATOM 7298 N N . GLU D 1 262 ? 3.569 46.011 151.600 1.00 76.17 470 GLU H N 1
ATOM 7299 C CA . GLU D 1 262 ? 2.794 45.254 152.562 1.00 83.67 470 GLU H CA 1
ATOM 7300 C C . GLU D 1 262 ? 1.687 44.442 151.876 1.00 82.73 470 GLU H C 1
ATOM 7301 O O . GLU D 1 262 ? 1.435 43.308 152.282 1.00 92.64 470 GLU H O 1
ATOM 7307 N N . SER D 1 263 ? 1.009 44.963 150.860 1.00 77.90 471 SER H N 1
ATOM 7308 C CA . SER D 1 263 ? 0.075 44.071 150.165 1.00 86.57 471 SER H CA 1
ATOM 7309 C C . SER D 1 263 ? 0.924 43.026 149.380 1.00 87.74 471 SER H C 1
ATOM 7310 O O . SER D 1 263 ? 0.567 41.846 149.321 1.00 86.86 471 SER H O 1
ATOM 7313 N N . LEU D 1 264 ? 2.079 43.440 148.849 1.00 85.14 472 LEU H N 1
ATOM 7314 C CA . LEU D 1 264 ? 2.988 42.521 148.138 1.00 85.09 472 LEU H CA 1
ATOM 7315 C C . LEU D 1 264 ? 3.770 41.504 148.998 1.00 90.81 472 LEU H C 1
ATOM 7316 O O . LEU D 1 264 ? 4.855 41.071 148.609 1.00 84.92 472 LEU H O 1
ATOM 7321 N N . ALA D 1 265 ? 3.208 41.101 150.137 1.00 97.28 473 ALA H N 1
ATOM 7322 C CA . ALA D 1 265 ? 3.808 40.055 150.966 1.00 101.07 473 ALA H CA 1
ATOM 7323 C C . ALA D 1 265 ? 2.849 38.862 151.263 1.00 112.71 473 ALA H C 1
ATOM 7324 O O . ALA D 1 265 ? 3.302 37.710 151.260 1.00 127.59 473 ALA H O 1
ATOM 7326 N N . ALA D 1 266 ? 1.553 39.119 151.503 1.00 103.80 474 ALA H N 1
ATOM 7327 C CA . ALA D 1 266 ? 0.558 38.045 151.803 1.00 100.80 474 ALA H CA 1
ATOM 7328 C C . ALA D 1 266 ? 0.932 37.194 153.027 1.00 94.31 474 ALA H C 1
ATOM 7329 O O . ALA D 1 266 ? 1.492 36.101 152.895 1.00 86.45 474 ALA H O 1
ATOM 7331 N N . ASN E 1 22 ? 77.831 12.120 193.712 1.00 160.48 230 ASN C N 1
ATOM 7332 C CA . ASN E 1 22 ? 76.967 10.987 193.248 1.00 147.83 230 ASN C CA 1
ATOM 7333 C C . ASN E 1 22 ? 75.492 11.194 193.607 1.00 142.75 230 ASN C C 1
ATOM 7334 O O . ASN E 1 22 ? 74.872 10.328 194.236 1.00 130.63 230 ASN C O 1
ATOM 7339 N N . ASP E 1 23 ? 74.945 12.351 193.211 1.00 139.68 231 ASP C N 1
ATOM 7340 C CA . ASP E 1 23 ? 73.505 12.624 193.362 1.00 135.76 231 ASP C CA 1
ATOM 7341 C C . ASP E 1 23 ? 72.808 11.374 192.822 1.00 137.03 231 ASP C C 1
ATOM 7342 O O . ASP E 1 23 ? 71.881 10.842 193.429 1.00 129.54 231 ASP C O 1
ATOM 7347 N N . ARG E 1 24 ? 73.313 10.909 191.682 1.00 141.27 232 ARG C N 1
ATOM 7348 C CA . ARG E 1 24 ? 72.862 9.688 191.024 1.00 130.17 232 ARG C CA 1
ATOM 7349 C C . ARG E 1 24 ? 72.582 8.608 192.090 1.00 121.81 232 ARG C C 1
ATOM 7350 O O . ARG E 1 24 ? 71.437 8.218 192.291 1.00 120.90 232 ARG C O 1
ATOM 7358 N N . ALA E 1 25 ? 73.617 8.175 192.812 1.00 112.14 233 ALA C N 1
ATOM 7359 C CA . ALA E 1 25 ? 73.472 7.104 193.811 1.00 106.68 233 ALA C CA 1
ATOM 7360 C C . ALA E 1 25 ? 72.426 7.419 194.896 1.00 98.40 233 ALA C C 1
ATOM 7361 O O . ALA E 1 25 ? 71.576 6.589 195.216 1.00 83.77 233 ALA C O 1
ATOM 7363 N N . TRP E 1 26 ? 72.501 8.621 195.457 1.00 98.58 234 TRP C N 1
ATOM 7364 C CA . TRP E 1 26 ? 71.539 9.076 196.470 1.00 96.67 234 TRP C CA 1
ATOM 7365 C C . TRP E 1 26 ? 70.120 8.939 195.904 1.00 94.95 234 TRP C C 1
ATOM 7366 O O . TRP E 1 26 ? 69.238 8.385 196.546 1.00 86.53 234 TRP C O 1
ATOM 7377 N N . ARG E 1 27 ? 69.944 9.381 194.663 1.00 102.07 235 ARG C N 1
ATOM 7378 C CA . ARG E 1 27 ? 68.654 9.326 193.963 1.00 105.72 235 ARG C CA 1
ATOM 7379 C C . ARG E 1 27 ? 68.165 7.878 193.922 1.00 96.09 235 ARG C C 1
ATOM 7380 O O . ARG E 1 27 ? 66.979 7.622 194.089 1.00 88.42 235 ARG C O 1
ATOM 7388 N N . GLN E 1 28 ? 69.086 6.940 193.703 1.00 94.26 236 GLN C N 1
ATOM 7389 C CA . GLN E 1 28 ? 68.766 5.508 193.758 1.00 95.64 236 GLN C CA 1
ATOM 7390 C C . GLN E 1 28 ? 68.138 5.233 195.104 1.00 84.61 236 GLN C C 1
ATOM 7391 O O . GLN E 1 28 ? 67.001 4.772 195.218 1.00 78.80 236 GLN C O 1
ATOM 7397 N N . THR E 1 29 ? 68.910 5.573 196.122 1.00 76.00 237 THR C N 1
ATOM 7398 C CA . THR E 1 29 ? 68.557 5.323 197.492 1.00 72.28 237 THR C CA 1
ATOM 7399 C C . THR E 1 29 ? 67.171 5.818 197.854 1.00 63.06 237 THR C C 1
ATOM 7400 O O . THR E 1 29 ? 66.464 5.182 198.633 1.00 58.00 237 THR C O 1
ATOM 7404 N N . GLN E 1 30 ? 66.788 6.960 197.305 1.00 58.66 238 GLN C N 1
ATOM 7405 C CA . GLN E 1 30 ? 65.490 7.513 197.618 1.00 58.51 238 GLN C CA 1
ATOM 7406 C C . GLN E 1 30 ? 64.492 6.521 197.070 1.00 62.60 238 GLN C C 1
ATOM 7407 O O . GLN E 1 30 ? 63.664 5.974 197.794 1.00 64.16 238 GLN C O 1
ATOM 7413 N N . LEU E 1 31 ? 64.639 6.236 195.786 1.00 70.41 239 LEU C N 1
ATOM 7414 C CA . LEU E 1 31 ? 63.743 5.327 195.076 1.00 73.53 239 LEU C CA 1
ATOM 7415 C C . LEU E 1 31 ? 63.662 4.000 195.785 1.00 73.55 239 LEU C C 1
ATOM 7416 O O . LEU E 1 31 ? 62.566 3.451 195.993 1.00 69.62 239 LEU C O 1
ATOM 7421 N N . LYS E 1 32 ? 64.833 3.494 196.156 1.00 71.17 240 LYS C N 1
ATOM 7422 C CA . LYS E 1 32 ? 64.906 2.233 196.861 1.00 70.63 240 LYS C CA 1
ATOM 7423 C C . LYS E 1 32 ? 63.977 2.303 198.101 1.00 68.04 240 LYS C C 1
ATOM 7424 O O . LYS E 1 32 ? 63.041 1.482 198.268 1.00 60.27 240 LYS C O 1
ATOM 7430 N N . VAL E 1 33 ? 64.182 3.333 198.916 1.00 62.08 241 VAL C N 1
ATOM 7431 C CA . VAL E 1 33 ? 63.374 3.496 200.107 1.00 60.26 241 VAL C CA 1
ATOM 7432 C C . VAL E 1 33 ? 61.905 3.628 199.740 1.00 59.58 241 VAL C C 1
ATOM 7433 O O . VAL E 1 33 ? 61.045 3.072 200.432 1.00 58.00 241 VAL C O 1
ATOM 7437 N N . ALA E 1 34 ? 61.630 4.343 198.648 1.00 59.51 242 ALA C N 1
ATOM 7438 C CA . ALA E 1 34 ? 60.247 4.541 198.175 1.00 64.11 242 ALA C CA 1
ATOM 7439 C C . ALA E 1 34 ? 59.622 3.225 197.714 1.00 66.54 242 ALA C C 1
ATOM 7440 O O . ALA E 1 34 ? 58.432 2.964 197.952 1.00 56.64 242 ALA C O 1
ATOM 7442 N N . GLU E 1 35 ? 60.429 2.402 197.048 1.00 72.06 243 GLU C N 1
ATOM 7443 C CA . GLU E 1 35 ? 59.959 1.108 196.595 1.00 76.42 243 GLU C CA 1
ATOM 7444 C C . GLU E 1 35 ? 59.465 0.418 197.856 1.00 73.49 243 GLU C C 1
ATOM 7445 O O . GLU E 1 35 ? 58.279 0.091 198.017 1.00 69.33 243 GLU C O 1
ATOM 7451 N N . LEU E 1 36 ? 60.391 0.305 198.789 1.00 66.45 244 LEU C N 1
ATOM 7452 C CA . LEU E 1 36 ? 60.159 -0.415 200.010 1.00 61.53 244 LEU C CA 1
ATOM 7453 C C . LEU E 1 36 ? 58.991 0.082 200.807 1.00 53.97 244 LEU C C 1
ATOM 7454 O O . LEU E 1 36 ? 58.272 -0.716 201.388 1.00 52.00 244 LEU C O 1
ATOM 7459 N N . LEU E 1 37 ? 58.826 1.397 200.847 1.00 54.24 245 LEU C N 1
ATOM 7460 C CA . LEU E 1 37 ? 57.715 2.052 201.587 1.00 58.43 245 LEU C CA 1
ATOM 7461 C C . LEU E 1 37 ? 56.340 1.760 201.035 1.00 55.60 245 LEU C C 1
ATOM 7462 O O . LEU E 1 37 ? 55.343 1.651 201.749 1.00 44.23 245 LEU C O 1
ATOM 7467 N N . ILE E 1 38 ? 56.333 1.724 199.721 1.00 60.60 246 ILE C N 1
ATOM 7468 C CA . ILE E 1 38 ? 55.190 1.371 198.968 1.00 65.63 246 ILE C CA 1
ATOM 7469 C C . ILE E 1 38 ? 54.965 -0.118 199.167 1.00 65.25 246 ILE C C 1
ATOM 7470 O O . ILE E 1 38 ? 53.835 -0.571 199.406 1.00 58.76 246 ILE C O 1
ATOM 7475 N N . GLU E 1 39 ? 56.038 -0.893 199.074 1.00 71.09 247 GLU C N 1
ATOM 7476 C CA . GLU E 1 39 ? 55.865 -2.313 199.264 1.00 75.31 247 GLU C CA 1
ATOM 7477 C C . GLU E 1 39 ? 55.251 -2.546 200.634 1.00 71.34 247 GLU C C 1
ATOM 7478 O O . GLU E 1 39 ? 54.223 -3.191 200.706 1.00 69.38 247 GLU C O 1
ATOM 7484 N N . ARG E 1 40 ? 55.853 -2.001 201.698 1.00 71.07 248 ARG C N 1
ATOM 7485 C CA . ARG E 1 40 ? 55.322 -2.203 203.052 1.00 70.70 248 ARG C CA 1
ATOM 7486 C C . ARG E 1 40 ? 53.886 -1.644 203.197 1.00 70.88 248 ARG C C 1
ATOM 7487 O O . ARG E 1 40 ? 52.984 -2.350 203.673 1.00 66.34 248 ARG C O 1
ATOM 7495 N N . GLN E 1 41 ? 53.653 -0.411 202.749 1.00 72.98 249 GLN C N 1
ATOM 7496 C CA . GLN E 1 41 ? 52.312 0.207 202.863 1.00 71.04 249 GLN C CA 1
ATOM 7497 C C . GLN E 1 41 ? 51.905 0.948 201.589 1.00 73.41 249 GLN C C 1
ATOM 7498 O O . GLN E 1 41 ? 52.196 2.139 201.424 1.00 90.65 249 GLN C O 1
ATOM 7504 N N . PRO E 1 42 ? 51.232 0.259 200.679 1.00 68.61 250 PRO C N 1
ATOM 7505 C CA . PRO E 1 42 ? 50.837 0.913 199.455 1.00 71.06 250 PRO C CA 1
ATOM 7506 C C . PRO E 1 42 ? 49.528 1.760 199.532 1.00 74.94 250 PRO C C 1
ATOM 7507 O O . PRO E 1 42 ? 49.027 2.218 198.491 1.00 86.39 250 PRO C O 1
ATOM 7511 N N . GLU E 1 43 ? 48.991 1.984 200.731 1.00 67.77 251 GLU C N 1
ATOM 7512 C CA . GLU E 1 43 ? 47.821 2.872 200.913 1.00 66.12 251 GLU C CA 1
ATOM 7513 C C . GLU E 1 43 ? 48.291 4.182 201.555 1.00 60.59 251 GLU C C 1
ATOM 7514 O O . GLU E 1 43 ? 47.485 5.056 201.879 1.00 55.30 251 GLU C O 1
ATOM 7520 N N . VAL E 1 44 ? 49.613 4.299 201.682 1.00 56.22 252 VAL C N 1
ATOM 7521 C CA . VAL E 1 44 ? 50.261 5.374 202.361 1.00 59.49 252 VAL C CA 1
ATOM 7522 C C . VAL E 1 44 ? 51.247 6.135 201.507 1.00 59.82 252 VAL C C 1
ATOM 7523 O O . VAL E 1 44 ? 52.336 5.624 201.117 1.00 56.75 252 VAL C O 1
ATOM 7527 N N . ALA E 1 45 ? 50.873 7.404 201.370 1.00 56.22 253 ALA C N 1
ATOM 7528 C CA . ALA E 1 45 ? 51.523 8.416 200.576 1.00 53.89 253 ALA C CA 1
ATOM 7529 C C . ALA E 1 45 ? 53.049 8.521 200.564 1.00 51.37 253 ALA C C 1
ATOM 7530 O O . ALA E 1 45 ? 53.677 8.387 199.517 1.00 46.12 253 ALA C O 1
ATOM 7532 N N . VAL E 1 46 ? 53.641 8.787 201.714 1.00 49.14 254 VAL C N 1
ATOM 7533 C CA . VAL E 1 46 ? 55.075 9.114 201.753 1.00 55.42 254 VAL C CA 1
ATOM 7534 C C . VAL E 1 46 ? 56.052 8.483 200.727 1.00 57.66 254 VAL C C 1
ATOM 7535 O O . VAL E 1 46 ? 57.042 9.112 200.287 1.00 54.26 254 VAL C O 1
ATOM 7539 N N . GLY E 1 47 ? 55.821 7.229 200.375 1.00 63.92 255 GLY C N 1
ATOM 7540 C CA . GLY E 1 47 ? 56.750 6.548 199.456 1.00 65.50 255 GLY C CA 1
ATOM 7541 C C . GLY E 1 47 ? 56.626 7.111 198.070 1.00 58.68 255 GLY C C 1
ATOM 7542 O O . GLY E 1 47 ? 57.614 7.366 197.380 1.00 50.74 255 GLY C O 1
ATOM 7543 N N . TYR E 1 48 ? 55.363 7.280 197.702 1.00 55.81 256 TYR C N 1
ATOM 7544 C CA . TYR E 1 48 ? 54.974 7.843 196.447 1.00 54.16 256 TYR C CA 1
ATOM 7545 C C . TYR E 1 48 ? 55.671 9.198 196.409 1.00 50.87 256 TYR C C 1
ATOM 7546 O O . TYR E 1 48 ? 56.422 9.479 195.481 1.00 44.50 256 TYR C O 1
ATOM 7555 N N . ARG E 1 49 ? 55.479 9.982 197.473 1.00 53.56 257 ARG C N 1
ATOM 7556 C CA . ARG E 1 49 ? 56.101 11.309 197.609 1.00 55.75 257 ARG C CA 1
ATOM 7557 C C . ARG E 1 49 ? 57.637 11.273 197.550 1.00 53.78 257 ARG C C 1
ATOM 7558 O O . ARG E 1 49 ? 58.262 12.123 196.916 1.00 54.16 257 ARG C O 1
ATOM 7566 N N . LEU E 1 50 ? 58.251 10.307 198.213 1.00 51.62 258 LEU C N 1
ATOM 7567 C CA . LEU E 1 50 ? 59.691 10.241 198.175 1.00 55.38 258 LEU C CA 1
ATOM 7568 C C . LEU E 1 50 ? 60.252 9.990 196.757 1.00 58.10 258 LEU C C 1
ATOM 7569 O O . LEU E 1 50 ? 61.373 10.403 196.442 1.00 59.81 258 LEU C O 1
ATOM 7574 N N . ARG E 1 51 ? 59.468 9.318 195.917 1.00 59.86 259 ARG C N 1
ATOM 7575 C CA . ARG E 1 51 ? 59.875 8.961 194.549 1.00 57.74 259 ARG C CA 1
ATOM 7576 C C . ARG E 1 51 ? 59.792 10.179 193.665 1.00 57.42 259 ARG C C 1
ATOM 7577 O O . ARG E 1 51 ? 60.783 10.565 193.063 1.00 54.76 259 ARG C O 1
ATOM 7585 N N . ARG E 1 52 ? 58.608 10.784 193.586 1.00 62.52 260 ARG C N 1
ATOM 7586 C CA . ARG E 1 52 ? 58.447 12.024 192.839 1.00 64.10 260 ARG C CA 1
ATOM 7587 C C . ARG E 1 52 ? 59.669 12.903 193.057 1.00 64.60 260 ARG C C 1
ATOM 7588 O O . ARG E 1 52 ? 60.197 13.471 192.112 1.00 68.56 260 ARG C O 1
ATOM 7596 N N . HIS E 1 53 ? 60.102 13.024 194.312 1.00 65.79 261 HIS C N 1
ATOM 7597 C CA . HIS E 1 53 ? 61.279 13.819 194.637 1.00 64.00 261 HIS C CA 1
ATOM 7598 C C . HIS E 1 53 ? 62.495 13.255 193.903 1.00 60.05 261 HIS C C 1
ATOM 7599 O O . HIS E 1 53 ? 63.140 13.948 193.135 1.00 57.70 261 HIS C O 1
ATOM 7606 N N . ALA E 1 54 ? 62.781 11.984 194.128 1.00 59.64 262 ALA C N 1
ATOM 7607 C CA . ALA E 1 54 ? 63.923 11.343 193.502 1.00 61.87 262 ALA C CA 1
ATOM 7608 C C . ALA E 1 54 ? 63.995 11.648 192.014 1.00 65.65 262 ALA C C 1
ATOM 7609 O O . ALA E 1 54 ? 65.064 11.975 191.499 1.00 69.56 262 ALA C O 1
ATOM 7611 N N . VAL E 1 55 ? 62.836 11.563 191.354 1.00 68.27 263 VAL C N 1
ATOM 7612 C CA . VAL E 1 55 ? 62.686 11.759 189.897 1.00 67.72 263 VAL C CA 1
ATOM 7613 C C . VAL E 1 55 ? 62.828 13.221 189.459 1.00 67.22 263 VAL C C 1
ATOM 7614 O O . VAL E 1 55 ? 63.385 13.490 188.401 1.00 70.44 263 VAL C O 1
ATOM 7618 N N . TRP E 1 56 ? 62.297 14.144 190.264 1.00 64.69 264 TRP C N 1
ATOM 7619 C CA . TRP E 1 56 ? 62.323 15.577 189.979 1.00 63.54 264 TRP C CA 1
ATOM 7620 C C . TRP E 1 56 ? 63.269 16.363 190.931 1.00 70.59 264 TRP C C 1
ATOM 7621 O O . TRP E 1 56 ? 62.987 17.493 191.373 1.00 62.00 264 TRP C O 1
ATOM 7632 N N . ALA E 1 57 ? 64.396 15.737 191.250 1.00 87.26 265 ALA C N 1
ATOM 7633 C CA . ALA E 1 57 ? 65.397 16.336 192.123 1.00 91.91 265 ALA C CA 1
ATOM 7634 C C . ALA E 1 57 ? 66.245 17.172 191.199 1.00 93.11 265 ALA C C 1
ATOM 7635 O O . ALA E 1 57 ? 65.987 18.356 191.025 1.00 80.79 265 ALA C O 1
ATOM 7637 N N . GLY E 1 58 ? 67.181 16.502 190.528 1.00 104.82 266 GLY C N 1
ATOM 7638 C CA . GLY E 1 58 ? 68.133 17.127 189.625 1.00 104.32 266 GLY C CA 1
ATOM 7639 C C . GLY E 1 58 ? 67.566 18.116 188.632 1.00 104.72 266 GLY C C 1
ATOM 7640 O O . GLY E 1 58 ? 68.315 18.922 188.096 1.00 117.74 266 GLY C O 1
ATOM 7641 N N . ILE E 1 59 ? 66.265 18.072 188.367 1.00 98.70 267 ILE C N 1
ATOM 7642 C CA . ILE E 1 59 ? 65.671 19.026 187.430 1.00 103.78 267 ILE C CA 1
ATOM 7643 C C . ILE E 1 59 ? 65.708 20.460 188.021 1.00 105.98 267 ILE C C 1
ATOM 7644 O O . ILE E 1 59 ? 64.976 20.756 188.975 1.00 101.78 267 ILE C O 1
ATOM 7649 N N . THR E 1 60 ? 66.561 21.332 187.454 1.00 103.69 268 THR C N 1
ATOM 7650 C CA . THR E 1 60 ? 66.706 22.742 187.909 1.00 100.40 268 THR C CA 1
ATOM 7651 C C . THR E 1 60 ? 65.956 23.785 187.012 1.00 112.74 268 THR C C 1
ATOM 7652 O O . THR E 1 60 ? 65.522 24.839 187.506 1.00 125.94 268 THR C O 1
ATOM 7656 N N . ALA E 1 61 ? 65.838 23.509 185.706 1.00 108.96 269 ALA C N 1
ATOM 7657 C CA . ALA E 1 61 ? 65.107 24.390 184.765 1.00 102.19 269 ALA C CA 1
ATOM 7658 C C . ALA E 1 61 ? 64.729 23.612 183.488 1.00 93.37 269 ALA C C 1
ATOM 7659 O O . ALA E 1 61 ? 65.555 22.899 182.930 1.00 86.64 269 ALA C O 1
ATOM 7661 N N . VAL E 1 62 ? 63.486 23.777 183.035 1.00 91.96 270 VAL C N 1
ATOM 7662 C CA . VAL E 1 62 ? 62.901 23.033 181.890 1.00 94.12 270 VAL C CA 1
ATOM 7663 C C . VAL E 1 62 ? 63.851 22.699 180.719 1.00 100.47 270 VAL C C 1
ATOM 7664 O O . VAL E 1 62 ? 64.953 23.241 180.648 1.00 94.59 270 VAL C O 1
ATOM 7668 N N . PRO E 1 63 ? 63.428 21.798 179.799 1.00 112.58 271 PRO C N 1
ATOM 7669 C CA . PRO E 1 63 ? 64.290 21.463 178.656 1.00 114.92 271 PRO C CA 1
ATOM 7670 C C . PRO E 1 63 ? 64.225 22.491 177.518 1.00 111.91 271 PRO C C 1
ATOM 7671 O O . PRO E 1 63 ? 63.157 23.078 177.266 1.00 97.63 271 PRO C O 1
ATOM 7675 N N . MET E 1 64 ? 65.369 22.660 176.840 1.00 112.81 272 MET C N 1
ATOM 7676 C CA . MET E 1 64 ? 65.549 23.609 175.730 1.00 112.93 272 MET C CA 1
ATOM 7677 C C . MET E 1 64 ? 64.426 23.436 174.703 1.00 118.08 272 MET C C 1
ATOM 7678 O O . MET E 1 64 ? 64.238 22.339 174.176 1.00 118.73 272 MET C O 1
ATOM 7683 N N . SER E 1 65 ? 63.654 24.506 174.465 1.00 120.30 273 SER C N 1
ATOM 7684 C CA . SER E 1 65 ? 62.536 24.482 173.498 1.00 117.32 273 SER C CA 1
ATOM 7685 C C . SER E 1 65 ? 62.732 25.526 172.394 1.00 123.53 273 SER C C 1
ATOM 7686 O O . SER E 1 65 ? 63.690 26.301 172.419 1.00 127.57 273 SER C O 1
ATOM 7689 N N . GLY E 1 66 ? 61.820 25.540 171.426 1.00 123.87 274 GLY C N 1
ATOM 7690 C CA . GLY E 1 66 ? 61.907 26.474 170.310 1.00 120.36 274 GLY C CA 1
ATOM 7691 C C . GLY E 1 66 ? 60.597 26.595 169.559 1.00 120.59 274 GLY C C 1
ATOM 7692 O O . GLY E 1 66 ? 59.628 27.127 170.099 1.00 128.65 274 GLY C O 1
ATOM 7693 N N . ALA E 1 67 ? 60.572 26.082 168.325 1.00 113.72 275 ALA C N 1
ATOM 7694 C CA . ALA E 1 67 ? 59.399 26.151 167.445 1.00 112.05 275 ALA C CA 1
ATOM 7695 C C . ALA E 1 67 ? 58.092 25.628 168.089 1.00 120.81 275 ALA C C 1
ATOM 7696 O O . ALA E 1 67 ? 57.949 24.427 168.303 1.00 139.17 275 ALA C O 1
ATOM 7698 N N . GLY E 1 68 ? 57.156 26.539 168.396 1.00 122.36 276 GLY C N 1
ATOM 7699 C CA . GLY E 1 68 ? 55.837 26.210 168.984 1.00 113.49 276 GLY C CA 1
ATOM 7700 C C . GLY E 1 68 ? 55.857 25.707 170.420 1.00 119.54 276 GLY C C 1
ATOM 7701 O O . GLY E 1 68 ? 54.884 25.079 170.857 1.00 114.25 276 GLY C O 1
ATOM 7702 N N . ASN E 1 69 ? 56.953 26.015 171.139 1.00 126.92 277 ASN C N 1
ATOM 7703 C CA . ASN E 1 69 ? 57.249 25.565 172.524 1.00 120.99 277 ASN C CA 1
ATOM 7704 C C . ASN E 1 69 ? 57.727 24.109 172.589 1.00 124.94 277 ASN C C 1
ATOM 7705 O O . ASN E 1 69 ? 57.990 23.593 173.673 1.00 128.56 277 ASN C O 1
ATOM 7710 N N . LYS E 1 70 ? 57.873 23.459 171.436 1.00 126.36 278 LYS C N 1
ATOM 7711 C CA . LYS E 1 70 ? 58.201 22.034 171.385 1.00 115.24 278 LYS C CA 1
ATOM 7712 C C . LYS E 1 70 ? 59.591 21.741 171.923 1.00 114.26 278 LYS C C 1
ATOM 7713 O O . LYS E 1 70 ? 60.512 22.551 171.780 1.00 120.77 278 LYS C O 1
ATOM 7719 N N . THR E 1 71 ? 59.715 20.577 172.554 1.00 102.16 279 THR C N 1
ATOM 7720 C CA . THR E 1 71 ? 60.958 20.117 173.149 1.00 91.97 279 THR C CA 1
ATOM 7721 C C . THR E 1 71 ? 61.451 18.891 172.418 1.00 80.25 279 THR C C 1
ATOM 7722 O O . THR E 1 71 ? 60.636 18.054 172.035 1.00 75.29 279 THR C O 1
ATOM 7726 N N . PRO E 1 72 ? 62.781 18.731 172.290 1.00 71.68 280 PRO C N 1
ATOM 7727 C CA . PRO E 1 72 ? 63.390 17.595 171.582 1.00 73.92 280 PRO C CA 1
ATOM 7728 C C . PRO E 1 72 ? 63.236 16.265 172.313 1.00 75.08 280 PRO C C 1
ATOM 7729 O O . PRO E 1 72 ? 64.172 15.466 172.317 1.00 70.61 280 PRO C O 1
ATOM 7733 N N . LEU E 1 73 ? 62.050 16.044 172.890 1.00 78.94 281 LEU C N 1
ATOM 7734 C CA . LEU E 1 73 ? 61.720 14.864 173.680 1.00 75.14 281 LEU C CA 1
ATOM 7735 C C . LEU E 1 73 ? 60.357 14.332 173.227 1.00 67.27 281 LEU C C 1
ATOM 7736 O O . LEU E 1 73 ? 59.336 14.958 173.459 1.00 67.15 281 LEU C O 1
ATOM 7741 N N . ALA E 1 74 ? 60.366 13.171 172.585 1.00 63.77 282 ALA C N 1
ATOM 7742 C CA . ALA E 1 74 ? 59.163 12.517 172.077 1.00 62.02 282 ALA C CA 1
ATOM 7743 C C . ALA E 1 74 ? 58.308 12.006 173.186 1.00 60.81 282 ALA C C 1
ATOM 7744 O O . ALA E 1 74 ? 58.847 11.430 174.108 1.00 70.59 282 ALA C O 1
ATOM 7746 N N . PRO E 1 75 ? 56.977 12.093 173.052 1.00 61.67 283 PRO C N 1
ATOM 7747 C CA . PRO E 1 75 ? 55.997 11.678 174.079 1.00 70.92 283 PRO C CA 1
ATOM 7748 C C . PRO E 1 75 ? 55.991 10.199 174.428 1.00 75.39 283 PRO C C 1
ATOM 7749 O O . PRO E 1 75 ? 56.770 9.425 173.876 1.00 89.22 283 PRO C O 1
ATOM 7753 N N . MET E 1 76 ? 55.105 9.805 175.335 1.00 79.97 284 MET C N 1
ATOM 7754 C CA . MET E 1 76 ? 55.020 8.392 175.700 1.00 87.74 284 MET C CA 1
ATOM 7755 C C . MET E 1 76 ? 54.466 7.594 174.549 1.00 85.41 284 MET C C 1
ATOM 7756 O O . MET E 1 76 ? 53.433 7.960 174.004 1.00 83.75 284 MET C O 1
ATOM 7761 N N . SER E 1 77 ? 55.189 6.527 174.194 1.00 84.24 285 SER C N 1
ATOM 7762 C CA . SER E 1 77 ? 54.789 5.575 173.167 1.00 87.12 285 SER C CA 1
ATOM 7763 C C . SER E 1 77 ? 53.291 5.275 173.260 1.00 84.21 285 SER C C 1
ATOM 7764 O O . SER E 1 77 ? 52.841 4.594 174.176 1.00 76.89 285 SER C O 1
ATOM 7767 N N . ALA E 1 78 ? 52.525 5.793 172.305 1.00 88.33 286 ALA C N 1
ATOM 7768 C CA . ALA E 1 78 ? 51.071 5.621 172.297 1.00 95.15 286 ALA C CA 1
ATOM 7769 C C . ALA E 1 78 ? 50.726 4.177 172.588 1.00 97.82 286 ALA C C 1
ATOM 7770 O O . ALA E 1 78 ? 49.995 3.882 173.532 1.00 106.10 286 ALA C O 1
ATOM 7772 N N . ASP E 1 79 ? 51.280 3.279 171.781 1.00 96.24 287 ASP C N 1
ATOM 7773 C CA . ASP E 1 79 ? 51.066 1.852 171.957 1.00 91.08 287 ASP C CA 1
ATOM 7774 C C . ASP E 1 79 ? 51.022 1.605 173.467 1.00 82.51 287 ASP C C 1
ATOM 7775 O O . ASP E 1 79 ? 50.018 1.136 174.020 1.00 77.78 287 ASP C O 1
ATOM 7780 N N . MET E 1 80 ? 52.102 2.018 174.129 1.00 78.38 288 MET C N 1
ATOM 7781 C CA . MET E 1 80 ? 52.293 1.824 175.572 1.00 69.84 288 MET C CA 1
ATOM 7782 C C . MET E 1 80 ? 51.121 2.440 176.353 1.00 59.24 288 MET C C 1
ATOM 7783 O O . MET E 1 80 ? 50.428 1.757 177.098 1.00 48.60 288 MET C O 1
ATOM 7788 N N . VAL E 1 81 ? 50.865 3.715 176.104 1.00 59.26 289 VAL C N 1
ATOM 7789 C CA . VAL E 1 81 ? 49.796 4.460 176.786 1.00 61.50 289 VAL C CA 1
ATOM 7790 C C . VAL E 1 81 ? 48.418 3.818 176.636 1.00 64.29 289 VAL C C 1
ATOM 7791 O O . VAL E 1 81 ? 47.623 3.790 177.570 1.00 56.05 289 VAL C O 1
ATOM 7795 N N . ASP E 1 82 ? 48.143 3.332 175.434 1.00 72.37 290 ASP C N 1
ATOM 7796 C CA . ASP E 1 82 ? 46.848 2.751 175.107 1.00 80.92 290 ASP C CA 1
ATOM 7797 C C . ASP E 1 82 ? 46.677 1.461 175.898 1.00 81.16 290 ASP C C 1
ATOM 7798 O O . ASP E 1 82 ? 45.652 1.237 176.566 1.00 71.84 290 ASP C O 1
ATOM 7803 N N . GLU E 1 83 ? 47.705 0.621 175.795 1.00 80.77 291 GLU C N 1
ATOM 7804 C CA . GLU E 1 83 ? 47.776 -0.636 176.511 1.00 82.00 291 GLU C CA 1
ATOM 7805 C C . GLU E 1 83 ? 47.406 -0.370 177.984 1.00 78.62 291 GLU C C 1
ATOM 7806 O O . GLU E 1 83 ? 46.590 -1.111 178.556 1.00 70.04 291 GLU C O 1
ATOM 7812 N N . TYR E 1 84 ? 47.970 0.699 178.582 1.00 76.01 292 TYR C N 1
ATOM 7813 C CA . TYR E 1 84 ? 47.673 1.033 179.990 1.00 70.70 292 TYR C CA 1
ATOM 7814 C C . TYR E 1 84 ? 46.207 1.404 180.111 1.00 74.88 292 TYR C C 1
ATOM 7815 O O . TYR E 1 84 ? 45.473 0.799 180.900 1.00 72.13 292 TYR C O 1
ATOM 7824 N N . ARG E 1 85 ? 45.776 2.368 179.295 1.00 81.64 293 ARG C N 1
ATOM 7825 C CA . ARG E 1 85 ? 44.378 2.803 179.304 1.00 85.53 293 ARG C CA 1
ATOM 7826 C C . ARG E 1 85 ? 43.457 1.612 179.100 1.00 90.27 293 ARG C C 1
ATOM 7827 O O . ARG E 1 85 ? 42.300 1.651 179.514 1.00 100.35 293 ARG C O 1
ATOM 7835 N N . ALA E 1 86 ? 43.969 0.563 178.457 1.00 89.00 294 ALA C N 1
ATOM 7836 C CA . ALA E 1 86 ? 43.205 -0.663 178.254 1.00 87.68 294 ALA C CA 1
ATOM 7837 C C . ALA E 1 86 ? 42.895 -1.372 179.563 1.00 81.82 294 ALA C C 1
ATOM 7838 O O . ALA E 1 86 ? 41.736 -1.615 179.881 1.00 74.48 294 ALA C O 1
ATOM 7840 N N . ALA E 1 87 ? 43.945 -1.675 180.319 1.00 77.03 295 ALA C N 1
ATOM 7841 C CA . ALA E 1 87 ? 43.817 -2.429 181.563 1.00 78.32 295 ALA C CA 1
ATOM 7842 C C . ALA E 1 87 ? 42.842 -1.846 182.571 1.00 77.32 295 ALA C C 1
ATOM 7843 O O . ALA E 1 87 ? 42.213 -2.570 183.341 1.00 67.74 295 ALA C O 1
ATOM 7845 N N . MET E 1 88 ? 42.723 -0.531 182.532 1.00 87.66 296 MET C N 1
ATOM 7846 C CA . MET E 1 88 ? 41.900 0.253 183.467 1.00 108.16 296 MET C CA 1
ATOM 7847 C C . MET E 1 88 ? 40.579 -0.358 183.977 1.00 113.92 296 MET C C 1
ATOM 7848 O O . MET E 1 88 ? 40.200 -0.129 185.132 1.00 114.42 296 MET C O 1
ATOM 7853 N N . ASN E 1 89 ? 39.871 -1.091 183.119 1.00 116.99 297 ASN C N 1
ATOM 7854 C CA . ASN E 1 89 ? 38.584 -1.710 183.493 1.00 120.71 297 ASN C CA 1
ATOM 7855 C C . ASN E 1 89 ? 38.734 -2.809 184.576 1.00 121.18 297 ASN C C 1
ATOM 7856 O O . ASN E 1 89 ? 37.853 -2.984 185.446 1.00 107.48 297 ASN C O 1
ATOM 7861 N N . ALA E 1 90 ? 39.850 -3.542 184.503 1.00 119.50 298 ALA C N 1
ATOM 7862 C CA . ALA E 1 90 ? 40.204 -4.577 185.482 1.00 114.84 298 ALA C CA 1
ATOM 7863 C C . ALA E 1 90 ? 41.629 -4.268 185.931 1.00 106.50 298 ALA C C 1
ATOM 7864 O O . ALA E 1 90 ? 42.588 -4.882 185.445 1.00 101.13 298 ALA C O 1
ATOM 7866 N N . PRO E 1 91 ? 41.771 -3.296 186.854 1.00 94.76 299 PRO C N 1
ATOM 7867 C CA . PRO E 1 91 ? 43.063 -2.847 187.311 1.00 86.33 299 PRO C CA 1
ATOM 7868 C C . PRO E 1 91 ? 43.518 -3.523 188.595 1.00 81.03 299 PRO C C 1
ATOM 7869 O O . PRO E 1 91 ? 42.721 -3.822 189.493 1.00 67.03 299 PRO C O 1
ATOM 7873 N N . ASP E 1 92 ? 44.820 -3.722 188.673 1.00 80.28 300 ASP C N 1
ATOM 7874 C CA . ASP E 1 92 ? 45.411 -4.387 189.802 1.00 80.93 300 ASP C CA 1
ATOM 7875 C C . ASP E 1 92 ? 46.602 -3.599 190.291 1.00 73.59 300 ASP C C 1
ATOM 7876 O O . ASP E 1 92 ? 47.033 -2.626 189.659 1.00 67.30 300 ASP C O 1
ATOM 7881 N N . GLN E 1 93 ? 47.105 -4.039 191.437 1.00 69.38 301 GLN C N 1
ATOM 7882 C CA . GLN E 1 93 ? 48.292 -3.484 192.066 1.00 71.11 301 GLN C CA 1
ATOM 7883 C C . GLN E 1 93 ? 49.534 -3.665 191.147 1.00 64.11 301 GLN C C 1
ATOM 7884 O O . GLN E 1 93 ? 50.574 -3.019 191.345 1.00 59.03 301 GLN C O 1
ATOM 7890 N N . GLY E 1 94 ? 49.416 -4.545 190.156 1.00 59.63 302 GLY C N 1
ATOM 7891 C CA . GLY E 1 94 ? 50.491 -4.807 189.205 1.00 63.48 302 GLY C CA 1
ATOM 7892 C C . GLY E 1 94 ? 50.575 -3.810 188.075 1.00 65.26 302 GLY C C 1
ATOM 7893 O O . GLY E 1 94 ? 51.655 -3.486 187.586 1.00 70.12 302 GLY C O 1
ATOM 7894 N N . LEU E 1 95 ? 49.420 -3.354 187.626 1.00 70.20 303 LEU C N 1
ATOM 7895 C CA . LEU E 1 95 ? 49.335 -2.328 186.587 1.00 69.85 303 LEU C CA 1
ATOM 7896 C C . LEU E 1 95 ? 50.035 -1.069 187.085 1.00 65.70 303 LEU C C 1
ATOM 7897 O O . LEU E 1 95 ? 51.026 -0.572 186.499 1.00 57.02 303 LEU C O 1
ATOM 7902 N N . TRP E 1 96 ? 49.506 -0.619 188.223 1.00 58.83 304 TRP C N 1
ATOM 7903 C CA . TRP E 1 96 ? 49.951 0.558 188.918 1.00 54.57 304 TRP C CA 1
ATOM 7904 C C . TRP E 1 96 ? 51.471 0.588 189.030 1.00 60.04 304 TRP C C 1
ATOM 7905 O O . TRP E 1 96 ? 52.080 1.645 188.900 1.00 71.50 304 TRP C O 1
ATOM 7916 N N . GLN E 1 97 ? 52.090 -0.560 189.244 1.00 58.45 305 GLN C N 1
ATOM 7917 C CA . GLN E 1 97 ? 53.533 -0.588 189.350 1.00 65.07 305 GLN C CA 1
ATOM 7918 C C . GLN E 1 97 ? 54.251 -0.274 188.043 1.00 69.90 305 GLN C C 1
ATOM 7919 O O . GLN E 1 97 ? 55.261 0.432 188.060 1.00 75.66 305 GLN C O 1
ATOM 7925 N N . ARG E 1 98 ? 53.757 -0.785 186.920 1.00 73.61 306 ARG C N 1
ATOM 7926 C CA . ARG E 1 98 ? 54.449 -0.544 185.648 1.00 77.09 306 ARG C CA 1
ATOM 7927 C C . ARG E 1 98 ? 54.198 0.880 185.201 1.00 79.64 306 ARG C C 1
ATOM 7928 O O . ARG E 1 98 ? 55.066 1.472 184.542 1.00 88.62 306 ARG C O 1
ATOM 7936 N N . ILE E 1 99 ? 53.019 1.428 185.530 1.00 70.06 307 ILE C N 1
ATOM 7937 C CA . ILE E 1 99 ? 52.746 2.827 185.198 1.00 65.73 307 ILE C CA 1
ATOM 7938 C C . ILE E 1 99 ? 53.879 3.649 185.819 1.00 66.78 307 ILE C C 1
ATOM 7939 O O . ILE E 1 99 ? 54.658 4.333 185.118 1.00 56.30 307 ILE C O 1
ATOM 7944 N N . GLU E 1 100 ? 53.967 3.501 187.141 1.00 65.82 308 GLU C N 1
ATOM 7945 C CA . GLU E 1 100 ? 54.922 4.196 187.969 1.00 66.28 308 GLU C CA 1
ATOM 7946 C C . GLU E 1 100 ? 56.352 3.981 187.546 1.00 63.66 308 GLU C C 1
ATOM 7947 O O . GLU E 1 100 ? 57.120 4.935 187.528 1.00 67.35 308 GLU C O 1
ATOM 7953 N N . GLN E 1 101 ? 56.718 2.749 187.210 1.00 64.43 309 GLN C N 1
ATOM 7954 C CA . GLN E 1 101 ? 58.084 2.476 186.751 1.00 67.78 309 GLN C CA 1
ATOM 7955 C C . GLN E 1 101 ? 58.411 3.404 185.606 1.00 68.48 309 GLN C C 1
ATOM 7956 O O . GLN E 1 101 ? 59.507 3.984 185.550 1.00 65.46 309 GLN C O 1
ATOM 7962 N N . SER E 1 102 ? 57.456 3.538 184.687 1.00 67.59 310 SER C N 1
ATOM 7963 C CA . SER E 1 102 ? 57.667 4.377 183.517 1.00 67.12 310 SER C CA 1
ATOM 7964 C C . SER E 1 102 ? 57.784 5.871 183.886 1.00 67.45 310 SER C C 1
ATOM 7965 O O . SER E 1 102 ? 58.739 6.525 183.457 1.00 68.97 310 SER C O 1
ATOM 7968 N N . LEU E 1 103 ? 56.888 6.407 184.722 1.00 65.89 311 LEU C N 1
ATOM 7969 C CA . LEU E 1 103 ? 56.974 7.854 185.078 1.00 60.14 311 LEU C CA 1
ATOM 7970 C C . LEU E 1 103 ? 58.131 8.206 185.998 1.00 53.61 311 LEU C C 1
ATOM 7971 O O . LEU E 1 103 ? 58.290 9.343 186.421 1.00 52.87 311 LEU C O 1
ATOM 7976 N N . THR E 1 104 ? 58.916 7.187 186.282 1.00 54.39 312 THR C N 1
ATOM 7977 C CA . THR E 1 104 ? 60.179 7.291 186.975 1.00 60.82 312 THR C CA 1
ATOM 7978 C C . THR E 1 104 ? 61.342 7.390 185.971 1.00 60.18 312 THR C C 1
ATOM 7979 O O . THR E 1 104 ? 62.480 7.756 186.321 1.00 59.81 312 THR C O 1
ATOM 7983 N N . LEU E 1 105 ? 61.033 7.022 184.734 1.00 56.16 313 LEU C N 1
ATOM 7984 C CA . LEU E 1 105 ? 61.952 7.041 183.616 1.00 53.74 313 LEU C CA 1
ATOM 7985 C C . LEU E 1 105 ? 61.532 8.072 182.559 1.00 52.65 313 LEU C C 1
ATOM 7986 O O . LEU E 1 105 ? 62.334 8.479 181.707 1.00 45.52 313 LEU C O 1
ATOM 7991 N N . ALA E 1 106 ? 60.253 8.456 182.619 1.00 53.54 314 ALA C N 1
ATOM 7992 C CA . ALA E 1 106 ? 59.649 9.457 181.748 1.00 57.86 314 ALA C CA 1
ATOM 7993 C C . ALA E 1 106 ? 59.250 10.696 182.604 1.00 62.64 314 ALA C C 1
ATOM 7994 O O . ALA E 1 106 ? 58.050 10.977 182.847 1.00 59.08 314 ALA C O 1
ATOM 7996 N N . PRO E 1 107 ? 60.269 11.481 183.014 1.00 64.11 315 PRO C N 1
ATOM 7997 C CA . PRO E 1 107 ? 60.017 12.551 183.967 1.00 62.62 315 PRO C CA 1
ATOM 7998 C C . PRO E 1 107 ? 58.746 13.340 183.712 1.00 63.14 315 PRO C C 1
ATOM 7999 O O . PRO E 1 107 ? 57.820 13.272 184.517 1.00 61.30 315 PRO C O 1
ATOM 8003 N N . TYR E 1 108 ? 58.680 13.970 182.540 1.00 67.16 316 TYR C N 1
ATOM 8004 C CA . TYR E 1 108 ? 57.624 14.935 182.217 1.00 66.63 316 TYR C CA 1
ATOM 8005 C C . TYR E 1 108 ? 56.313 14.333 181.766 1.00 62.36 316 TYR C C 1
ATOM 8006 O O . TYR E 1 108 ? 55.398 15.062 181.478 1.00 60.39 316 TYR C O 1
ATOM 8015 N N . TRP E 1 109 ? 56.197 13.019 181.721 1.00 63.51 317 TRP C N 1
ATOM 8016 C CA . TRP E 1 109 ? 54.938 12.414 181.310 1.00 66.92 317 TRP C CA 1
ATOM 8017 C C . TRP E 1 109 ? 53.791 12.744 182.296 1.00 61.96 317 TRP C C 1
ATOM 8018 O O . TRP E 1 109 ? 53.264 11.863 182.959 1.00 61.29 317 TRP C O 1
ATOM 8029 N N . PHE E 1 110 ? 53.355 13.996 182.337 1.00 59.10 318 PHE C N 1
ATOM 8030 C CA . PHE E 1 110 ? 52.350 14.378 183.322 1.00 68.22 318 PHE C CA 1
ATOM 8031 C C . PHE E 1 110 ? 51.026 13.679 183.160 1.00 74.04 318 PHE C C 1
ATOM 8032 O O . PHE E 1 110 ? 50.255 13.597 184.112 1.00 78.74 318 PHE C O 1
ATOM 8040 N N . GLU E 1 111 ? 50.742 13.151 181.983 1.00 79.41 319 GLU C N 1
ATOM 8041 C CA . GLU E 1 111 ? 49.493 12.432 181.835 1.00 85.17 319 GLU C CA 1
ATOM 8042 C C . GLU E 1 111 ? 49.506 11.108 182.685 1.00 86.13 319 GLU C C 1
ATOM 8043 O O . GLU E 1 111 ? 48.470 10.721 183.270 1.00 83.27 319 GLU C O 1
ATOM 8049 N N . GLY E 1 112 ? 50.675 10.461 182.811 1.00 76.56 320 GLY C N 1
ATOM 8050 C CA . GLY E 1 112 ? 50.801 9.235 183.632 1.00 70.40 320 GLY C CA 1
ATOM 8051 C C . GLY E 1 112 ? 50.562 9.436 185.141 1.00 66.38 320 GLY C C 1
ATOM 8052 O O . GLY E 1 112 ? 50.213 8.481 185.876 1.00 58.01 320 GLY C O 1
ATOM 8053 N N . HIS E 1 113 ? 50.779 10.670 185.613 1.00 57.54 321 HIS C N 1
ATOM 8054 C CA . HIS E 1 113 ? 50.554 10.995 187.001 1.00 52.36 321 HIS C CA 1
ATOM 8055 C C . HIS E 1 113 ? 49.064 11.176 187.164 1.00 57.32 321 HIS C C 1
ATOM 8056 O O . HIS E 1 113 ? 48.564 11.171 188.273 1.00 55.41 321 HIS C O 1
ATOM 8063 N N . ARG E 1 114 ? 48.344 11.343 186.061 1.00 67.92 322 ARG C N 1
ATOM 8064 C CA . ARG E 1 114 ? 46.897 11.404 186.161 1.00 83.71 322 ARG C CA 1
ATOM 8065 C C . ARG E 1 114 ? 46.397 9.977 186.209 1.00 84.07 322 ARG C C 1
ATOM 8066 O O . ARG E 1 114 ? 45.436 9.683 186.918 1.00 97.73 322 ARG C O 1
ATOM 8074 N N . LEU E 1 115 ? 47.019 9.090 185.440 1.00 79.31 323 LEU C N 1
ATOM 8075 C CA . LEU E 1 115 ? 46.614 7.678 185.475 1.00 78.50 323 LEU C CA 1
ATOM 8076 C C . LEU E 1 115 ? 46.839 7.116 186.869 1.00 68.74 323 LEU C C 1
ATOM 8077 O O . LEU E 1 115 ? 45.898 6.662 187.543 1.00 55.14 323 LEU C O 1
ATOM 8082 N N . SER E 1 116 ? 48.094 7.202 187.308 1.00 61.55 324 SER C N 1
ATOM 8083 C CA . SER E 1 116 ? 48.470 6.684 188.602 1.00 53.97 324 SER C CA 1
ATOM 8084 C C . SER E 1 116 ? 47.376 7.077 189.586 1.00 47.14 324 SER C C 1
ATOM 8085 O O . SER E 1 116 ? 46.907 6.260 190.363 1.00 42.29 324 SER C O 1
ATOM 8088 N N . ALA E 1 117 ? 46.920 8.310 189.507 1.00 46.11 325 ALA C N 1
ATOM 8089 C CA . ALA E 1 117 ? 45.871 8.751 190.418 1.00 54.96 325 ALA C CA 1
ATOM 8090 C C . ALA E 1 117 ? 44.490 8.128 190.201 1.00 55.13 325 ALA C C 1
ATOM 8091 O O . ALA E 1 117 ? 43.714 7.911 191.139 1.00 47.24 325 ALA C O 1
ATOM 8093 N N . GLU E 1 118 ? 44.181 7.880 188.947 1.00 61.79 326 GLU C N 1
ATOM 8094 C CA . GLU E 1 118 ? 42.925 7.295 188.612 1.00 69.20 326 GLU C CA 1
ATOM 8095 C C . GLU E 1 118 ? 42.979 5.852 189.083 1.00 70.35 326 GLU C C 1
ATOM 8096 O O . GLU E 1 118 ? 42.068 5.425 189.787 1.00 75.75 326 GLU C O 1
ATOM 8102 N N . VAL E 1 119 ? 44.059 5.133 188.724 1.00 71.46 327 VAL C N 1
ATOM 8103 C CA . VAL E 1 119 ? 44.281 3.706 189.106 1.00 69.61 327 VAL C CA 1
ATOM 8104 C C . VAL E 1 119 ? 44.162 3.562 190.605 1.00 76.42 327 VAL C C 1
ATOM 8105 O O . VAL E 1 119 ? 43.288 2.834 191.109 1.00 79.36 327 VAL C O 1
ATOM 8109 N N . ALA E 1 120 ? 45.051 4.272 191.305 1.00 69.86 328 ALA C N 1
ATOM 8110 C CA . ALA E 1 120 ? 45.070 4.265 192.743 1.00 63.99 328 ALA C CA 1
ATOM 8111 C C . ALA E 1 120 ? 43.641 4.503 193.265 1.00 62.75 328 ALA C C 1
ATOM 8112 O O . ALA E 1 120 ? 43.176 3.809 194.161 1.00 64.79 328 ALA C O 1
ATOM 8114 N N . GLU E 1 121 ? 42.901 5.425 192.682 1.00 58.11 329 GLU C N 1
ATOM 8115 C CA . GLU E 1 121 ? 41.589 5.660 193.239 1.00 67.98 329 GLU C CA 1
ATOM 8116 C C . GLU E 1 121 ? 40.650 4.472 193.063 1.00 70.97 329 GLU C C 1
ATOM 8117 O O . GLU E 1 121 ? 39.755 4.253 193.884 1.00 67.75 329 GLU C O 1
ATOM 8123 N N . LYS E 1 122 ? 40.874 3.694 192.009 1.00 78.56 330 LYS C N 1
ATOM 8124 C CA . LYS E 1 122 ? 40.059 2.507 191.716 1.00 82.69 330 LYS C CA 1
ATOM 8125 C C . LYS E 1 122 ? 40.497 1.288 192.529 1.00 80.56 330 LYS C C 1
ATOM 8126 O O . LYS E 1 122 ? 39.671 0.425 192.854 1.00 80.40 330 LYS C O 1
ATOM 8132 N N . LEU E 1 123 ? 41.793 1.208 192.832 1.00 66.68 331 LEU C N 1
ATOM 8133 C CA . LEU E 1 123 ? 42.316 0.151 193.681 1.00 59.39 331 LEU C CA 1
ATOM 8134 C C . LEU E 1 123 ? 41.907 0.356 195.132 1.00 57.61 331 LEU C C 1
ATOM 8135 O O . LEU E 1 123 ? 42.068 -0.555 195.939 1.00 50.53 331 LEU C O 1
ATOM 8140 N N . GLY E 1 124 ? 41.455 1.576 195.468 1.00 62.32 332 GLY C N 1
ATOM 8141 C CA . GLY E 1 124 ? 40.941 1.940 196.816 1.00 62.67 332 GLY C CA 1
ATOM 8142 C C . GLY E 1 124 ? 41.785 2.861 197.688 1.00 57.47 332 GLY C C 1
ATOM 8143 O O . GLY E 1 124 ? 41.647 2.850 198.909 1.00 54.68 332 GLY C O 1
ATOM 8144 N N . PHE E 1 125 ? 42.584 3.719 197.061 1.00 55.71 333 PHE C N 1
ATOM 8145 C CA . PHE E 1 125 ? 43.582 4.509 197.786 1.00 56.80 333 PHE C CA 1
ATOM 8146 C C . PHE E 1 125 ? 43.515 6.021 197.567 1.00 62.49 333 PHE C C 1
ATOM 8147 O O . PHE E 1 125 ? 44.513 6.664 197.146 1.00 56.33 333 PHE C O 1
ATOM 8155 N N . GLY E 1 126 ? 42.344 6.575 197.912 1.00 66.42 334 GLY C N 1
ATOM 8156 C CA . GLY E 1 126 ? 42.036 8.004 197.716 1.00 66.38 334 GLY C CA 1
ATOM 8157 C C . GLY E 1 126 ? 43.177 8.911 198.122 1.00 64.03 334 GLY C C 1
ATOM 8158 O O . GLY E 1 126 ? 43.672 9.735 197.330 1.00 55.66 334 GLY C O 1
ATOM 8159 N N . ALA E 1 127 ? 43.594 8.704 199.367 1.00 62.60 335 ALA C N 1
ATOM 8160 C CA . ALA E 1 127 ? 44.669 9.443 199.989 1.00 58.48 335 ALA C CA 1
ATOM 8161 C C . ALA E 1 127 ? 45.957 9.466 199.144 1.00 55.06 335 ALA C C 1
ATOM 8162 O O . ALA E 1 127 ? 46.663 10.499 199.099 1.00 46.11 335 ALA C O 1
ATOM 8164 N N . VAL E 1 128 ? 46.252 8.350 198.470 1.00 51.90 336 VAL C N 1
ATOM 8165 C CA . VAL E 1 128 ? 47.457 8.283 197.643 1.00 52.79 336 VAL C CA 1
ATOM 8166 C C . VAL E 1 128 ? 47.244 9.049 196.346 1.00 56.42 336 VAL C C 1
ATOM 8167 O O . VAL E 1 128 ? 48.167 9.690 195.834 1.00 48.24 336 VAL C O 1
ATOM 8171 N N . ALA E 1 129 ? 46.030 8.952 195.799 1.00 64.27 337 ALA C N 1
ATOM 8172 C CA . ALA E 1 129 ? 45.698 9.684 194.583 1.00 70.59 337 ALA C CA 1
ATOM 8173 C C . ALA E 1 129 ? 45.957 11.119 194.925 1.00 74.49 337 ALA C C 1
ATOM 8174 O O . ALA E 1 129 ? 46.811 11.779 194.318 1.00 74.07 337 ALA C O 1
ATOM 8176 N N . GLN E 1 130 ? 45.229 11.566 195.948 1.00 76.02 338 GLN C N 1
ATOM 8177 C CA . GLN E 1 130 ? 45.352 12.912 196.489 1.00 72.24 338 GLN C CA 1
ATOM 8178 C C . GLN E 1 130 ? 46.799 13.330 196.465 1.00 62.31 338 GLN C C 1
ATOM 8179 O O . GLN E 1 130 ? 47.168 14.282 195.803 1.00 55.57 338 GLN C O 1
ATOM 8185 N N . ALA E 1 131 ? 47.623 12.566 197.150 1.00 62.87 339 ALA C N 1
ATOM 8186 C CA . ALA E 1 131 ? 49.031 12.894 197.257 1.00 69.88 339 ALA C CA 1
ATOM 8187 C C . ALA E 1 131 ? 49.781 12.962 195.932 1.00 63.27 339 ALA C C 1
ATOM 8188 O O . ALA E 1 131 ? 50.645 13.819 195.736 1.00 58.92 339 ALA C O 1
ATOM 8190 N N . ILE E 1 132 ? 49.463 12.058 195.026 1.00 65.02 340 ILE C N 1
ATOM 8191 C CA . ILE E 1 132 ? 50.153 12.037 193.748 1.00 71.29 340 ILE C CA 1
ATOM 8192 C C . ILE E 1 132 ? 50.090 13.393 193.038 1.00 75.16 340 ILE C C 1
ATOM 8193 O O . ILE E 1 132 ? 51.077 13.806 192.374 1.00 71.58 340 ILE C O 1
ATOM 8198 N N . ALA E 1 133 ? 48.929 14.051 193.219 1.00 75.89 341 ALA C N 1
ATOM 8199 C CA . ALA E 1 133 ? 48.572 15.357 192.633 1.00 70.95 341 ALA C CA 1
ATOM 8200 C C . ALA E 1 133 ? 49.102 16.560 193.402 1.00 70.27 341 ALA C C 1
ATOM 8201 O O . ALA E 1 133 ? 49.548 17.514 192.779 1.00 65.70 341 ALA C O 1
ATOM 8203 N N . GLU E 1 134 ? 49.000 16.535 194.738 1.00 72.82 342 GLU C N 1
ATOM 8204 C CA . GLU E 1 134 ? 49.552 17.604 195.577 1.00 70.53 342 GLU C CA 1
ATOM 8205 C C . GLU E 1 134 ? 51.032 17.738 195.161 1.00 67.52 342 GLU C C 1
ATOM 8206 O O . GLU E 1 134 ? 51.534 18.839 194.932 1.00 70.97 342 GLU C O 1
ATOM 8212 N N . GLU E 1 135 ? 51.709 16.601 195.038 1.00 63.74 343 GLU C N 1
ATOM 8213 C CA . GLU E 1 135 ? 53.121 16.583 194.690 1.00 67.91 343 GLU C CA 1
ATOM 8214 C C . GLU E 1 135 ? 53.421 17.024 193.255 1.00 69.64 343 GLU C C 1
ATOM 8215 O O . GLU E 1 135 ? 54.518 17.501 192.977 1.00 69.15 343 GLU C O 1
ATOM 8221 N N . LEU E 1 136 ? 52.478 16.842 192.339 1.00 75.50 344 LEU C N 1
ATOM 8222 C CA . LEU E 1 136 ? 52.673 17.290 190.950 1.00 77.95 344 LEU C CA 1
ATOM 8223 C C . LEU E 1 136 ? 52.487 18.811 190.850 1.00 83.23 344 LEU C C 1
ATOM 8224 O O . LEU E 1 136 ? 53.334 19.506 190.273 1.00 79.02 344 LEU C O 1
ATOM 8229 N N . GLY E 1 137 ? 51.357 19.295 191.401 1.00 90.58 345 GLY C N 1
ATOM 8230 C CA . GLY E 1 137 ? 50.984 20.729 191.462 1.00 81.56 345 GLY C CA 1
ATOM 8231 C C . GLY E 1 137 ? 52.128 21.515 192.057 1.00 76.26 345 GLY C C 1
ATOM 8232 O O . GLY E 1 137 ? 52.403 22.655 191.658 1.00 74.66 345 GLY C O 1
ATOM 8233 N N . THR E 1 138 ? 52.768 20.879 193.035 1.00 68.57 346 THR C N 1
ATOM 8234 C CA . THR E 1 138 ? 53.999 21.359 193.607 1.00 63.92 346 THR C CA 1
ATOM 8235 C C . THR E 1 138 ? 55.012 21.529 192.484 1.00 61.06 346 THR C C 1
ATOM 8236 O O . THR E 1 138 ? 55.373 22.638 192.169 1.00 69.22 346 THR C O 1
ATOM 8240 N N . PHE E 1 139 ? 55.423 20.448 191.840 1.00 61.79 347 PHE C N 1
ATOM 8241 C CA . PHE E 1 139 ? 56.433 20.534 190.788 1.00 68.40 347 PHE C CA 1
ATOM 8242 C C . PHE E 1 139 ? 56.168 21.622 189.751 1.00 78.59 347 PHE C C 1
ATOM 8243 O O . PHE E 1 139 ? 57.125 22.257 189.273 1.00 85.20 347 PHE C O 1
ATOM 8251 N N . LEU E 1 140 ? 54.890 21.838 189.415 1.00 82.73 348 LEU C N 1
ATOM 8252 C CA . LEU E 1 140 ? 54.489 22.874 188.440 1.00 85.22 348 LEU C CA 1
ATOM 8253 C C . LEU E 1 140 ? 54.574 24.296 188.976 1.00 88.86 348 LEU C C 1
ATOM 8254 O O . LEU E 1 140 ? 54.625 25.255 188.200 1.00 92.45 348 LEU C O 1
ATOM 8259 N N . GLN E 1 141 ? 54.516 24.440 190.295 1.00 89.06 349 GLN C N 1
ATOM 8260 C CA . GLN E 1 141 ? 54.737 25.738 190.896 1.00 80.79 349 GLN C CA 1
ATOM 8261 C C . GLN E 1 141 ? 56.213 26.000 191.020 1.00 70.13 349 GLN C C 1
ATOM 8262 O O . GLN E 1 141 ? 56.588 27.134 191.109 1.00 73.29 349 GLN C O 1
ATOM 8268 N N . ARG E 1 142 ? 57.051 24.971 191.034 1.00 70.88 350 ARG C N 1
ATOM 8269 C CA . ARG E 1 142 ? 58.493 25.191 191.092 1.00 76.09 350 ARG C CA 1
ATOM 8270 C C . ARG E 1 142 ? 58.990 25.699 189.756 1.00 75.98 350 ARG C C 1
ATOM 8271 O O . ARG E 1 142 ? 59.793 26.628 189.707 1.00 78.92 350 ARG C O 1
ATOM 8279 N N . LEU E 1 143 ? 58.519 25.096 188.678 1.00 76.59 351 LEU C N 1
ATOM 8280 C CA . LEU E 1 143 ? 58.926 25.515 187.353 1.00 84.56 351 LEU C CA 1
ATOM 8281 C C . LEU E 1 143 ? 57.659 25.465 186.546 1.00 89.47 351 LEU C C 1
ATOM 8282 O O . LEU E 1 143 ? 57.288 24.392 186.086 1.00 97.65 351 LEU C O 1
ATOM 8287 N N . PRO E 1 144 ? 56.948 26.605 186.419 1.00 93.44 352 PRO C N 1
ATOM 8288 C CA . PRO E 1 144 ? 55.674 26.649 185.660 1.00 92.14 352 PRO C CA 1
ATOM 8289 C C . PRO E 1 144 ? 55.840 26.742 184.146 1.00 85.14 352 PRO C C 1
ATOM 8290 O O . PRO E 1 144 ? 54.851 26.634 183.410 1.00 75.11 352 PRO C O 1
ATOM 8294 N N . ALA E 1 145 ? 57.076 26.945 183.688 1.00 85.97 353 ALA C N 1
ATOM 8295 C CA . ALA E 1 145 ? 57.370 26.913 182.254 1.00 91.74 353 ALA C CA 1
ATOM 8296 C C . ALA E 1 145 ? 56.843 25.595 181.673 1.00 87.93 353 ALA C C 1
ATOM 8297 O O . ALA E 1 145 ? 56.419 25.523 180.522 1.00 96.39 353 ALA C O 1
ATOM 8299 N N . LEU E 1 146 ? 56.867 24.560 182.495 1.00 81.51 354 LEU C N 1
ATOM 8300 C CA . LEU E 1 146 ? 56.401 23.258 182.101 1.00 81.43 354 LEU C CA 1
ATOM 8301 C C . LEU E 1 146 ? 54.927 23.255 181.665 1.00 78.46 354 LEU C C 1
ATOM 8302 O O . LEU E 1 146 ? 54.584 22.567 180.716 1.00 96.68 354 LEU C O 1
ATOM 8307 N N . ARG E 1 147 ? 54.058 24.037 182.292 1.00 73.27 355 ARG C N 1
ATOM 8308 C CA . ARG E 1 147 ? 52.629 24.021 181.910 1.00 78.62 355 ARG C CA 1
ATOM 8309 C C . AR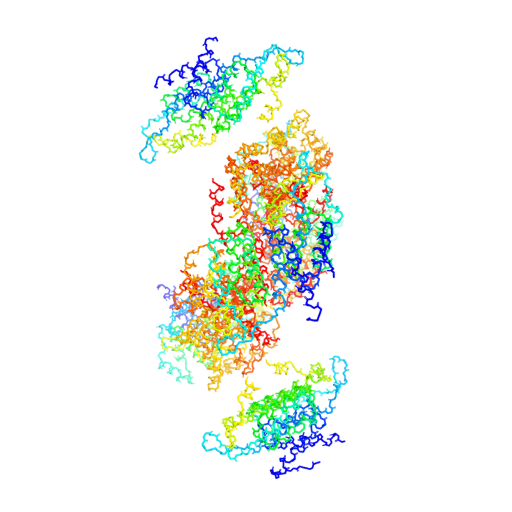G E 1 147 ? 52.350 24.351 180.434 1.00 89.28 355 ARG C C 1
ATOM 8310 O O . ARG E 1 147 ? 51.258 24.062 179.911 1.00 79.86 355 ARG C O 1
ATOM 8318 N N . GLU E 1 148 ? 53.342 24.979 179.791 1.00 102.80 356 GLU C N 1
ATOM 8319 C CA . GLU E 1 148 ? 53.277 25.410 178.394 1.00 99.50 356 GLU C CA 1
ATOM 8320 C C . GLU E 1 148 ? 54.009 24.487 177.429 1.00 88.26 356 GLU C C 1
ATOM 8321 O O . GLU E 1 148 ? 53.587 24.347 176.278 1.00 90.35 356 GLU C O 1
ATOM 8327 N N . LEU E 1 149 ? 55.100 23.868 177.874 1.00 79.33 357 LEU C N 1
ATOM 8328 C CA . LEU E 1 149 ? 55.897 23.031 176.975 1.00 81.86 357 LEU C CA 1
ATOM 8329 C C . LEU E 1 149 ? 55.174 21.834 176.345 1.00 83.54 357 LEU C C 1
ATOM 8330 O O . LEU E 1 149 ? 54.105 21.390 176.803 1.00 85.40 357 LEU C O 1
ATOM 8335 N N . ALA E 1 150 ? 55.781 21.351 175.260 1.00 80.49 358 ALA C N 1
ATOM 8336 C CA . ALA E 1 150 ? 55.265 20.230 174.502 1.00 80.22 358 ALA C CA 1
ATOM 8337 C C . ALA E 1 150 ? 56.399 19.414 173.882 1.00 80.14 358 ALA C C 1
ATOM 8338 O O . ALA E 1 150 ? 57.493 19.929 173.609 1.00 67.09 358 ALA C O 1
ATOM 8340 N N . PHE E 1 151 ? 56.092 18.134 173.661 1.00 88.57 359 PHE C N 1
ATOM 8341 C CA . PHE E 1 151 ? 57.028 17.133 173.117 1.00 92.37 359 PHE C CA 1
ATOM 8342 C C . PHE E 1 151 ? 57.247 17.432 171.653 1.00 96.98 359 PHE C C 1
ATOM 8343 O O . PHE E 1 151 ? 56.407 18.095 171.036 1.00 102.23 359 PHE C O 1
ATOM 8351 N N . SER E 1 152 ? 58.338 16.919 171.078 1.00 96.49 360 SER C N 1
ATOM 8352 C CA . SER E 1 152 ? 58.644 17.198 169.665 1.00 90.85 360 SER C CA 1
ATOM 8353 C C . SER E 1 152 ? 57.458 16.906 168.741 1.00 80.27 360 SER C C 1
ATOM 8354 O O . SER E 1 152 ? 57.342 17.538 167.693 1.00 77.05 360 SER C O 1
ATOM 8357 N N . ASP E 1 153 ? 56.567 15.986 169.130 1.00 75.56 361 ASP C N 1
ATOM 8358 C CA . ASP E 1 153 ? 55.395 15.717 168.305 1.00 80.67 361 ASP C CA 1
ATOM 8359 C C . ASP E 1 153 ? 54.362 16.833 168.516 1.00 81.83 361 ASP C C 1
ATOM 8360 O O . ASP E 1 153 ? 53.276 16.791 167.952 1.00 90.78 361 ASP C O 1
ATOM 8365 N N . GLY E 1 154 ? 54.683 17.823 169.338 1.00 81.39 362 GLY C N 1
ATOM 8366 C CA . GLY E 1 154 ? 53.770 18.919 169.583 1.00 85.15 362 GLY C CA 1
ATOM 8367 C C . GLY E 1 154 ? 52.783 18.698 170.714 1.00 91.37 362 GLY C C 1
ATOM 8368 O O . GLY E 1 154 ? 52.301 19.677 171.270 1.00 95.92 362 GLY C O 1
ATOM 8369 N N . SER E 1 155 ? 52.487 17.444 171.084 1.00 94.75 363 SER C N 1
ATOM 8370 C CA . SER E 1 155 ? 51.513 17.174 172.156 1.00 89.29 363 SER C CA 1
ATOM 8371 C C . SER E 1 155 ? 51.938 17.874 173.463 1.00 86.47 363 SER C C 1
ATOM 8372 O O . SER E 1 155 ? 53.130 18.071 173.739 1.00 69.73 363 SER C O 1
ATOM 8375 N N . PRO E 1 156 ? 50.949 18.246 174.277 1.00 88.47 364 PRO C N 1
ATOM 8376 C CA . PRO E 1 156 ? 51.248 19.018 175.482 1.00 88.77 364 PRO C CA 1
ATOM 8377 C C . PRO E 1 156 ? 51.848 18.228 176.656 1.00 89.59 364 PRO C C 1
ATOM 8378 O O . PRO E 1 156 ? 51.447 17.085 176.885 1.00 103.00 364 PRO C O 1
ATOM 8382 N N . PHE E 1 157 ? 52.786 18.824 177.395 1.00 73.77 365 PHE C N 1
ATOM 8383 C CA . PHE E 1 157 ? 53.281 18.200 178.626 1.00 62.69 365 PHE C CA 1
ATOM 8384 C C . PHE E 1 157 ? 52.105 18.046 179.606 1.00 59.94 365 PHE C C 1
ATOM 8385 O O . PHE E 1 157 ? 52.021 17.080 180.337 1.00 60.42 365 PHE C O 1
ATOM 8393 N N . LEU E 1 158 ? 51.186 18.998 179.602 1.00 62.99 366 LEU C N 1
ATOM 8394 C CA . LEU E 1 158 ? 50.020 18.977 180.470 1.00 65.20 366 LEU C CA 1
ATOM 8395 C C . LEU E 1 158 ? 48.781 19.140 179.652 1.00 59.92 366 LEU C C 1
ATOM 8396 O O . LEU E 1 158 ? 48.539 20.212 179.133 1.00 58.69 366 LEU C O 1
ATOM 8401 N N . SER E 1 159 ? 47.955 18.119 179.551 1.00 65.51 367 SER C N 1
ATOM 8402 C CA . SER E 1 159 ? 46.691 18.303 178.810 1.00 76.73 367 SER C CA 1
ATOM 8403 C C . SER E 1 159 ? 45.703 19.231 179.524 1.00 71.32 367 SER C C 1
ATOM 8404 O O . SER E 1 159 ? 45.902 19.612 180.654 1.00 64.34 367 SER C O 1
ATOM 8407 N N . PRO E 1 160 ? 44.642 19.621 178.835 1.00 83.62 368 PRO C N 1
ATOM 8408 C CA . PRO E 1 160 ? 43.587 20.353 179.521 1.00 97.27 368 PRO C CA 1
ATOM 8409 C C . PRO E 1 160 ? 42.799 19.469 180.514 1.00 106.68 368 PRO C C 1
ATOM 8410 O O . PRO E 1 160 ? 42.368 19.976 181.554 1.00 112.15 368 PRO C O 1
ATOM 8414 N N . GLU E 1 161 ? 42.597 18.181 180.212 1.00 110.08 369 GLU C N 1
ATOM 8415 C CA . GLU E 1 161 ? 41.901 17.294 181.157 1.00 116.68 369 GLU C CA 1
ATOM 8416 C C . GLU E 1 161 ? 42.823 17.010 182.362 1.00 116.27 369 GLU C C 1
ATOM 8417 O O . GLU E 1 161 ? 42.343 16.736 183.466 1.00 110.88 369 GLU C O 1
ATOM 8423 N N . CYS E 1 162 ? 44.140 17.096 182.121 1.00 112.32 370 CYS C N 1
ATOM 8424 C CA . CYS E 1 162 ? 45.209 16.893 183.122 1.00 96.90 370 CYS C CA 1
ATOM 8425 C C . CYS E 1 162 ? 45.395 18.093 184.050 1.00 82.68 370 CYS C C 1
ATOM 8426 O O . CYS E 1 162 ? 45.926 17.970 185.142 1.00 81.07 370 CYS C O 1
ATOM 8429 N N . SER E 1 163 ? 44.955 19.255 183.594 1.00 79.85 371 SER C N 1
ATOM 8430 C CA . SER E 1 163 ? 45.041 20.495 184.346 1.00 70.71 371 SER C CA 1
ATOM 8431 C C . SER E 1 163 ? 43.746 20.769 185.131 1.00 74.54 371 SER C C 1
ATOM 8432 O O . SER E 1 163 ? 43.810 21.290 186.224 1.00 69.41 371 SER C O 1
ATOM 8435 N N . ARG E 1 164 ? 42.572 20.436 184.588 1.00 86.05 372 ARG C N 1
ATOM 8436 C CA . ARG E 1 164 ? 41.333 20.586 185.366 1.00 102.33 372 ARG C CA 1
ATOM 8437 C C . ARG E 1 164 ? 41.470 19.658 186.597 1.00 109.73 372 ARG C C 1
ATOM 8438 O O . ARG E 1 164 ? 41.030 19.999 187.694 1.00 123.33 372 ARG C O 1
ATOM 8446 N N . TRP E 1 165 ? 42.067 18.481 186.388 1.00 103.77 373 TRP C N 1
ATOM 8447 C CA . TRP E 1 165 ? 42.368 17.521 187.458 1.00 93.27 373 TRP C CA 1
ATOM 8448 C C . TRP E 1 165 ? 42.958 18.281 188.656 1.00 86.35 373 TRP C C 1
ATOM 8449 O O . TRP E 1 165 ? 42.342 18.332 189.728 1.00 80.88 373 TRP C O 1
ATOM 8460 N N . LEU E 1 166 ? 44.112 18.911 188.424 1.00 74.00 374 LEU C N 1
ATOM 8461 C CA . LEU E 1 166 ? 44.859 19.677 189.432 1.00 67.71 374 LEU C CA 1
ATOM 8462 C C . LEU E 1 166 ? 44.176 20.876 190.165 1.00 73.06 374 LEU C C 1
ATOM 8463 O O . LEU E 1 166 ? 44.450 21.081 191.339 1.00 74.57 374 LEU C O 1
ATOM 8468 N N . GLN E 1 167 ? 43.324 21.670 189.506 1.00 82.40 375 GLN C N 1
ATOM 8469 C CA . GLN E 1 167 ? 42.684 22.853 190.167 1.00 87.92 375 GLN C CA 1
ATOM 8470 C C . GLN E 1 167 ? 41.538 22.467 191.140 1.00 88.79 375 GLN C C 1
ATOM 8471 O O . GLN E 1 167 ? 40.593 21.744 190.766 1.00 79.49 375 GLN C O 1
ATOM 8473 N N . PRO E 1 168 ? 41.629 22.970 192.378 1.00 85.67 376 PRO C N 1
ATOM 8474 C CA . PRO E 1 168 ? 40.658 22.646 193.435 1.00 86.20 376 PRO C CA 1
ATOM 8475 C C . PRO E 1 168 ? 39.178 22.805 193.014 1.00 81.97 376 PRO C C 1
ATOM 8476 O O . PRO E 1 168 ? 38.524 23.809 193.300 1.00 76.44 376 PRO C O 1
ATOM 8478 N N . GLY E 1 175 ? 26.716 23.410 199.949 1.00 86.77 383 GLY C N 1
ATOM 8479 C CA . GLY E 1 175 ? 26.065 24.313 200.893 1.00 95.01 383 GLY C CA 1
ATOM 8480 C C . GLY E 1 175 ? 25.610 23.580 202.139 1.00 102.52 383 GLY C C 1
ATOM 8481 O O . GLY E 1 175 ? 26.215 22.584 202.514 1.00 105.35 383 GLY C O 1
ATOM 8482 N N . ILE E 1 176 ? 24.540 24.067 202.774 1.00 119.32 384 ILE C N 1
ATOM 8483 C CA . ILE E 1 176 ? 23.981 23.444 204.004 1.00 129.51 384 ILE C CA 1
ATOM 8484 C C . ILE E 1 176 ? 22.802 22.519 203.646 1.00 132.63 384 ILE C C 1
ATOM 8485 O O . ILE E 1 176 ? 22.656 21.431 204.212 1.00 131.51 384 ILE C O 1
ATOM 8490 N N . GLY E 1 177 ? 21.945 22.995 202.742 1.00 130.58 385 GLY C N 1
ATOM 8491 C CA . GLY E 1 177 ? 20.809 22.231 202.230 1.00 129.66 385 GLY C CA 1
ATOM 8492 C C . GLY E 1 177 ? 21.142 21.582 200.893 1.00 136.79 385 GLY C C 1
ATOM 8493 O O . GLY E 1 177 ? 20.497 20.600 200.506 1.00 139.01 385 GLY C O 1
ATOM 8494 N N . GLU E 1 178 ? 22.142 22.128 200.186 1.00 134.20 386 GLU C N 1
ATOM 8495 C CA . GLU E 1 178 ? 22.591 21.576 198.901 1.00 126.35 386 GLU C CA 1
ATOM 8496 C C . GLU E 1 178 ? 23.207 20.206 199.117 1.00 132.95 386 GLU C C 1
ATOM 8497 O O . GLU E 1 178 ? 22.848 19.262 198.424 1.00 144.11 386 GLU C O 1
ATOM 8503 N N . ALA E 1 179 ? 24.150 20.112 200.061 1.00 134.49 387 ALA C N 1
ATOM 8504 C CA . ALA E 1 179 ? 24.802 18.834 200.410 1.00 125.06 387 ALA C CA 1
ATOM 8505 C C . ALA E 1 179 ? 23.823 17.844 201.089 1.00 124.39 387 ALA C C 1
ATOM 8506 O O . ALA E 1 179 ? 24.073 16.630 201.101 1.00 104.25 387 ALA C O 1
ATOM 8508 N N . GLY E 1 180 ? 22.723 18.379 201.646 1.00 124.17 388 GLY C N 1
ATOM 8509 C CA . GLY E 1 180 ? 21.649 17.595 202.279 1.00 113.26 388 GLY C CA 1
ATOM 8510 C C . GLY E 1 180 ? 20.978 16.628 201.318 1.00 107.11 388 GLY C C 1
ATOM 8511 O O . GLY E 1 180 ? 20.419 15.615 201.747 1.00 100.70 388 GLY C O 1
ATOM 8512 N N . LEU E 1 181 ? 21.003 16.961 200.023 1.00 101.31 389 LEU C N 1
ATOM 8513 C CA . LEU E 1 181 ? 20.494 16.075 198.967 1.00 91.37 389 LEU C CA 1
ATOM 8514 C C . LEU E 1 181 ? 21.664 15.413 198.241 1.00 83.50 389 LEU C C 1
ATOM 8515 O O . LEU E 1 181 ? 21.676 14.211 198.073 1.00 77.96 389 LEU C O 1
ATOM 8520 N N . ALA E 1 182 ? 22.639 16.207 197.808 1.00 89.21 390 ALA C N 1
ATOM 8521 C CA . ALA E 1 182 ? 23.818 15.700 197.084 1.00 102.47 390 ALA C CA 1
ATOM 8522 C C . ALA E 1 182 ? 24.448 14.474 197.736 1.00 112.45 390 ALA C C 1
ATOM 8523 O O . ALA E 1 182 ? 24.906 13.555 197.042 1.00 111.74 390 ALA C O 1
ATOM 8525 N N . GLU E 1 183 ? 24.478 14.484 199.067 1.00 123.41 391 GLU C N 1
ATOM 8526 C CA . GLU E 1 183 ? 25.013 13.378 199.852 1.00 123.51 391 GLU C CA 1
ATOM 8527 C C . GLU E 1 183 ? 23.917 12.302 200.047 1.00 117.34 391 GLU C C 1
ATOM 8528 O O . GLU E 1 183 ? 24.214 11.121 200.206 1.00 120.45 391 GLU C O 1
ATOM 8534 N N . GLU E 1 184 ? 22.652 12.721 199.999 1.00 114.40 392 GLU C N 1
ATOM 8535 C CA . GLU E 1 184 ? 21.493 11.811 200.037 1.00 107.85 392 GLU C CA 1
ATOM 8536 C C . GLU E 1 184 ? 21.367 11.029 198.729 1.00 101.85 392 GLU C C 1
ATOM 8537 O O . GLU E 1 184 ? 20.731 9.979 198.682 1.00 96.75 392 GLU C O 1
ATOM 8543 N N . VAL E 1 185 ? 21.972 11.564 197.670 1.00 99.71 393 VAL C N 1
ATOM 8544 C CA . VAL E 1 185 ? 21.933 10.967 196.338 1.00 92.66 393 VAL C CA 1
ATOM 8545 C C . VAL E 1 185 ? 23.207 10.220 195.985 1.00 93.66 393 VAL C C 1
ATOM 8546 O O . VAL E 1 185 ? 23.122 9.087 195.540 1.00 106.08 393 VAL C O 1
ATOM 8550 N N . ALA E 1 186 ? 24.380 10.814 196.176 1.00 94.17 394 ALA C N 1
ATOM 8551 C CA . ALA E 1 186 ? 25.625 10.093 195.838 1.00 102.88 394 ALA C CA 1
ATOM 8552 C C . ALA E 1 186 ? 25.713 8.727 196.587 1.00 103.24 394 ALA C C 1
ATOM 8553 O O . ALA E 1 186 ? 26.490 7.831 196.212 1.00 97.14 394 ALA C O 1
ATOM 8555 N N . GLN E 1 187 ? 24.907 8.595 197.644 1.00 100.61 395 GLN C N 1
ATOM 8556 C CA . GLN E 1 187 ? 24.755 7.350 198.396 1.00 99.61 395 GLN C CA 1
ATOM 8557 C C . GLN E 1 187 ? 23.977 6.359 197.512 1.00 95.57 395 GLN C C 1
ATOM 8558 O O . GLN E 1 187 ? 24.506 5.308 197.157 1.00 103.84 395 GLN C O 1
ATOM 8564 N N . ARG E 1 188 ? 22.742 6.709 197.139 1.00 86.33 396 ARG C N 1
ATOM 8565 C CA . ARG E 1 188 ? 21.921 5.904 196.210 1.00 75.72 396 ARG C CA 1
ATOM 8566 C C . ARG E 1 188 ? 22.609 5.682 194.814 1.00 67.93 396 ARG C C 1
ATOM 8567 O O . ARG E 1 188 ? 22.249 4.766 194.088 1.00 60.13 396 ARG C O 1
ATOM 8575 N N . HIS E 1 189 ? 23.578 6.529 194.450 1.00 67.56 397 HIS C N 1
ATOM 8576 C CA . HIS E 1 189 ? 24.401 6.364 193.230 1.00 67.86 397 HIS C CA 1
ATOM 8577 C C . HIS E 1 189 ? 25.401 5.209 193.416 1.00 64.89 397 HIS C C 1
ATOM 8578 O O . HIS E 1 189 ? 25.930 4.687 192.445 1.00 63.71 397 HIS C O 1
ATOM 8585 N N . GLY E 1 190 ? 25.643 4.818 194.667 1.00 67.29 398 GLY C N 1
ATOM 8586 C CA . GLY E 1 190 ? 26.497 3.664 195.007 1.00 72.70 398 GLY C CA 1
ATOM 8587 C C . GLY E 1 190 ? 25.738 2.338 195.179 1.00 72.99 398 GLY C C 1
ATOM 8588 O O . GLY E 1 190 ? 26.214 1.294 194.739 1.00 68.72 398 GLY C O 1
ATOM 8589 N N . GLU E 1 191 ? 24.579 2.360 195.843 1.00 75.99 399 GLU C N 1
ATOM 8590 C CA . GLU E 1 191 ? 23.739 1.160 195.960 1.00 79.46 399 GLU C CA 1
ATOM 8591 C C . GLU E 1 191 ? 23.207 0.738 194.574 1.00 77.74 399 GLU C C 1
ATOM 8592 O O . GLU E 1 191 ? 23.680 -0.258 194.040 1.00 83.15 399 GLU C O 1
ATOM 8598 N N . GLN E 1 192 ? 22.230 1.437 193.993 1.00 71.11 400 GLN C N 1
ATOM 8599 C CA . GLN E 1 192 ? 21.884 1.164 192.586 1.00 75.82 400 GLN C CA 1
ATOM 8600 C C . GLN E 1 192 ? 22.941 1.943 191.785 1.00 78.20 400 GLN C C 1
ATOM 8601 O O . GLN E 1 192 ? 23.834 2.528 192.391 1.00 88.14 400 GLN C O 1
ATOM 8607 N N . GLY E 1 193 ? 22.863 1.969 190.452 1.00 76.37 401 GLY C N 1
ATOM 8608 C CA . GLY E 1 193 ? 23.808 2.782 189.648 1.00 81.02 401 GLY C CA 1
ATOM 8609 C C . GLY E 1 193 ? 23.393 4.243 189.347 1.00 84.01 401 GLY C C 1
ATOM 8610 O O . GLY E 1 193 ? 22.540 4.834 190.026 1.00 81.24 401 GLY C O 1
ATOM 8611 N N . ILE E 1 194 ? 24.034 4.839 188.337 1.00 81.94 402 ILE C N 1
ATOM 8612 C CA . ILE E 1 194 ? 23.691 6.194 187.860 1.00 68.72 402 ILE C CA 1
ATOM 8613 C C . ILE E 1 194 ? 22.222 6.300 187.463 1.00 65.21 402 ILE C C 1
ATOM 8614 O O . ILE E 1 194 ? 21.549 7.265 187.768 1.00 64.08 402 ILE C O 1
ATOM 8619 N N . ALA E 1 195 ? 21.738 5.298 186.763 1.00 66.54 403 ALA C N 1
ATOM 8620 C CA . ALA E 1 195 ? 20.358 5.250 186.378 1.00 70.77 403 ALA C CA 1
ATOM 8621 C C . ALA E 1 195 ? 19.461 5.644 187.544 1.00 72.95 403 ALA C C 1
ATOM 8622 O O . ALA E 1 195 ? 18.700 6.595 187.432 1.00 77.01 403 ALA C O 1
ATOM 8624 N N . ALA E 1 196 ? 19.563 4.917 188.659 1.00 74.62 404 ALA C N 1
ATOM 8625 C CA . ALA E 1 196 ? 18.715 5.161 189.836 1.00 77.72 404 ALA C CA 1
ATOM 8626 C C . ALA E 1 196 ? 19.027 6.481 190.512 1.00 77.49 404 ALA C C 1
ATOM 8627 O O . ALA E 1 196 ? 18.132 7.134 191.078 1.00 73.42 404 ALA C O 1
ATOM 8629 N N . ALA E 1 197 ? 20.302 6.859 190.472 1.00 76.12 405 ALA C N 1
ATOM 8630 C CA . ALA E 1 197 ? 20.714 8.131 191.044 1.00 77.93 405 ALA C CA 1
ATOM 8631 C C . ALA E 1 197 ? 19.790 9.182 190.448 1.00 75.06 405 ALA C C 1
ATOM 8632 O O . ALA E 1 197 ? 18.999 9.798 191.155 1.00 75.57 405 ALA C O 1
ATOM 8634 N N . LEU E 1 198 ? 19.840 9.314 189.129 1.00 74.66 406 LEU C N 1
ATOM 8635 C CA . LEU E 1 198 ? 18.975 10.240 188.420 1.00 77.17 406 LEU C CA 1
ATOM 8636 C C . LEU E 1 198 ? 17.496 9.999 188.787 1.00 75.37 406 LEU C C 1
ATOM 8637 O O . LEU E 1 198 ? 16.751 10.936 189.098 1.00 75.88 406 LEU C O 1
ATOM 8642 N N . ALA E 1 199 ? 17.089 8.739 188.781 1.00 75.75 407 ALA C N 1
ATOM 8643 C CA . ALA E 1 199 ? 15.714 8.381 189.109 1.00 80.80 407 ALA C CA 1
ATOM 8644 C C . ALA E 1 199 ? 15.274 9.044 190.390 1.00 81.69 407 ALA C C 1
ATOM 8645 O O . ALA E 1 199 ? 14.148 9.529 190.499 1.00 78.41 407 ALA C O 1
ATOM 8647 N N . LEU E 1 200 ? 16.158 9.055 191.372 1.00 89.36 408 LEU C N 1
ATOM 8648 C CA . LEU E 1 200 ? 15.824 9.684 192.631 1.00 105.48 408 LEU C CA 1
ATOM 8649 C C . LEU E 1 200 ? 15.730 11.199 192.426 1.00 108.67 408 LEU C C 1
ATOM 8650 O O . LEU E 1 200 ? 14.702 11.835 192.723 1.00 104.44 408 LEU C O 1
ATOM 8655 N N . LEU E 1 201 ? 16.812 11.754 191.882 1.00 104.80 409 LEU C N 1
ATOM 8656 C CA . LEU E 1 201 ? 16.924 13.185 191.635 1.00 91.79 409 LEU C CA 1
ATOM 8657 C C . LEU E 1 201 ? 15.602 13.677 191.090 1.00 86.61 409 LEU C C 1
ATOM 8658 O O . LEU E 1 201 ? 15.052 14.644 191.599 1.00 81.36 409 LEU C O 1
ATOM 8663 N N . ASP E 1 202 ? 15.088 12.973 190.084 1.00 84.11 410 ASP C N 1
ATOM 8664 C CA . ASP E 1 202 ? 13.783 13.278 189.520 1.00 88.33 410 ASP C CA 1
ATOM 8665 C C . ASP E 1 202 ? 12.688 13.286 190.583 1.00 89.73 410 ASP C C 1
ATOM 8666 O O . ASP E 1 202 ? 12.089 14.318 190.846 1.00 97.97 410 ASP C O 1
ATOM 8671 N N . GLU E 1 203 ? 12.425 12.146 191.202 1.00 90.96 411 GLU C N 1
ATOM 8672 C CA . GLU E 1 203 ? 11.317 12.072 192.158 1.00 98.64 411 GLU C CA 1
ATOM 8673 C C . GLU E 1 203 ? 11.392 13.113 193.289 1.00 90.20 411 GLU C C 1
ATOM 8674 O O . GLU E 1 203 ? 10.381 13.464 193.902 1.00 78.61 411 GLU C O 1
ATOM 8680 N N . ARG E 1 204 ? 12.586 13.619 193.557 1.00 94.99 412 ARG C N 1
ATOM 8681 C CA . ARG E 1 204 ? 12.737 14.693 194.535 1.00 106.50 412 ARG C CA 1
ATOM 8682 C C . ARG E 1 204 ? 12.161 16.002 193.986 1.00 105.14 412 ARG C C 1
ATOM 8683 O O . ARG E 1 204 ? 11.283 16.619 194.609 1.00 104.38 412 ARG C O 1
ATOM 8691 N N . ILE E 1 205 ? 12.665 16.395 192.810 1.00 99.49 413 ILE C N 1
ATOM 8692 C CA . ILE E 1 205 ? 12.295 17.646 192.143 1.00 86.35 413 ILE C CA 1
ATOM 8693 C C . ILE E 1 205 ? 10.804 17.826 191.979 1.00 84.55 413 ILE C C 1
ATOM 8694 O O . ILE E 1 205 ? 10.300 18.912 192.217 1.00 85.49 413 ILE C O 1
ATOM 8699 N N . ALA E 1 206 ? 10.102 16.773 191.578 1.00 91.80 414 ALA C N 1
ATOM 8700 C CA . ALA E 1 206 ? 8.643 16.839 191.417 1.00 106.95 414 ALA C CA 1
ATOM 8701 C C . ALA E 1 206 ? 7.943 17.405 192.660 1.00 109.94 414 ALA C C 1
ATOM 8702 O O . ALA E 1 206 ? 6.806 17.879 192.556 1.00 113.89 414 ALA C O 1
ATOM 8704 N N . GLN E 1 207 ? 8.613 17.347 193.819 1.00 107.20 415 GLN C N 1
ATOM 8705 C CA . GLN E 1 207 ? 8.069 17.871 195.077 1.00 109.88 415 GLN C CA 1
ATOM 8706 C C . GLN E 1 207 ? 8.886 19.048 195.672 1.00 101.54 415 GLN C C 1
ATOM 8707 O O . GLN E 1 207 ? 9.189 19.094 196.859 1.00 91.06 415 GLN C O 1
ATOM 8713 N N . LEU E 1 208 ? 9.205 20.013 194.816 1.00 100.60 416 LEU C N 1
ATOM 8714 C CA . LEU E 1 208 ? 9.903 21.240 195.204 1.00 104.42 416 LEU C CA 1
ATOM 8715 C C . LEU E 1 208 ? 9.196 22.457 194.589 1.00 119.69 416 LEU C C 1
ATOM 8716 O O . LEU E 1 208 ? 8.791 22.422 193.410 1.00 122.86 416 LEU C O 1
ATOM 8721 N N . LYS E 1 209 ? 9.065 23.531 195.372 1.00 125.14 417 LYS C N 1
ATOM 8722 C CA . LYS E 1 209 ? 8.429 24.762 194.887 1.00 124.41 417 LYS C CA 1
ATOM 8723 C C . LYS E 1 209 ? 9.449 25.842 194.590 1.00 121.99 417 LYS C C 1
ATOM 8724 O O . LYS E 1 209 ? 9.436 26.418 193.503 1.00 127.16 417 LYS C O 1
ATOM 8730 N N . GLU E 1 210 ? 10.355 26.077 195.533 1.00 118.20 418 GLU C N 1
ATOM 8731 C CA . GLU E 1 210 ? 11.334 27.161 195.408 1.00 113.45 418 GLU C CA 1
ATOM 8732 C C . GLU E 1 210 ? 12.458 26.979 194.381 1.00 96.33 418 GLU C C 1
ATOM 8733 O O . GLU E 1 210 ? 13.270 26.080 194.501 1.00 89.75 418 GLU C O 1
ATOM 8739 N N . PRO E 1 211 ? 12.504 27.861 193.369 1.00 93.56 419 PRO C N 1
ATOM 8740 C CA . PRO E 1 211 ? 13.549 27.871 192.358 1.00 91.40 419 PRO C CA 1
ATOM 8741 C C . PRO E 1 211 ? 14.934 27.622 192.905 1.00 83.18 419 PRO C C 1
ATOM 8742 O O . PRO E 1 211 ? 15.709 26.903 192.296 1.00 79.08 419 PRO C O 1
ATOM 8746 N N . ARG E 1 212 ? 15.247 28.234 194.034 1.00 81.85 420 ARG C N 1
ATOM 8747 C CA . ARG E 1 212 ? 16.551 28.044 194.634 1.00 90.65 420 ARG C CA 1
ATOM 8748 C C . ARG E 1 212 ? 16.854 26.555 194.804 1.00 91.50 420 ARG C C 1
ATOM 8749 O O . ARG E 1 212 ? 17.963 26.097 194.503 1.00 89.55 420 ARG C O 1
ATOM 8757 N N . ASP E 1 213 ? 15.864 25.813 195.294 1.00 88.04 421 ASP C N 1
ATOM 8758 C CA . ASP E 1 213 ? 16.003 24.376 195.506 1.00 83.16 421 ASP C CA 1
ATOM 8759 C C . ASP E 1 213 ? 16.154 23.707 194.139 1.00 73.79 421 ASP C C 1
ATOM 8760 O O . ASP E 1 213 ? 17.115 23.000 193.866 1.00 70.90 421 ASP C O 1
ATOM 8765 N N . ARG E 1 214 ? 15.219 23.983 193.253 1.00 68.23 422 ARG C N 1
ATOM 8766 C CA . ARG E 1 214 ? 15.259 23.391 191.933 1.00 65.19 422 ARG C CA 1
ATOM 8767 C C . ARG E 1 214 ? 16.578 23.673 191.241 1.00 57.68 422 ARG C C 1
ATOM 8768 O O . ARG E 1 214 ? 17.080 22.815 190.582 1.00 56.21 422 ARG C O 1
ATOM 8776 N N . PHE E 1 215 ? 17.167 24.847 191.438 1.00 61.62 423 PHE C N 1
ATOM 8777 C CA . PHE E 1 215 ? 18.490 25.161 190.864 1.00 64.50 423 PHE C CA 1
ATOM 8778 C C . PHE E 1 215 ? 19.544 24.290 191.531 1.00 72.13 423 PHE C C 1
ATOM 8779 O O . PHE E 1 215 ? 20.532 23.930 190.893 1.00 80.17 423 PHE C O 1
ATOM 8787 N N . HIS E 1 216 ? 19.361 23.993 192.821 1.00 80.52 424 HIS C N 1
ATOM 8788 C CA . HIS E 1 216 ? 20.301 23.122 193.569 1.00 84.79 424 HIS C CA 1
ATOM 8789 C C . HIS E 1 216 ? 20.278 21.712 192.981 1.00 77.08 424 HIS C C 1
ATOM 8790 O O . HIS E 1 216 ? 21.323 21.117 192.705 1.00 68.37 424 HIS C O 1
ATOM 8797 N N . ALA E 1 217 ? 19.068 21.210 192.752 1.00 73.38 425 ALA C N 1
ATOM 8798 C CA . ALA E 1 217 ? 18.881 19.899 192.163 1.00 67.17 425 ALA C CA 1
ATOM 8799 C C . ALA E 1 217 ? 19.682 19.871 190.880 1.00 61.74 425 ALA C C 1
ATOM 8800 O O . ALA E 1 217 ? 20.711 19.237 190.821 1.00 59.26 425 ALA C O 1
ATOM 8802 N N . LEU E 1 218 ? 19.257 20.616 189.873 1.00 61.03 426 LEU C N 1
ATOM 8803 C CA . LEU E 1 218 ? 19.994 20.635 188.637 1.00 66.22 426 LEU C CA 1
ATOM 8804 C C . LEU E 1 218 ? 21.481 20.693 188.895 1.00 68.17 426 LEU C C 1
ATOM 8805 O O . LEU E 1 218 ? 22.250 20.152 188.123 1.00 72.50 426 LEU C O 1
ATOM 8810 N N . LEU E 1 219 ? 21.901 21.356 189.960 1.00 73.60 427 LEU C N 1
ATOM 8811 C CA . LEU E 1 219 ? 23.331 21.434 190.253 1.00 82.96 427 LEU C CA 1
ATOM 8812 C C . LEU E 1 219 ? 23.893 20.065 190.648 1.00 81.30 427 LEU C C 1
ATOM 8813 O O . LEU E 1 219 ? 25.035 19.725 190.314 1.00 84.43 427 LEU C O 1
ATOM 8818 N N . VAL E 1 220 ? 23.094 19.306 191.384 1.00 75.12 428 VAL C N 1
ATOM 8819 C CA . VAL E 1 220 ? 23.435 17.943 191.736 1.00 73.68 428 VAL C CA 1
ATOM 8820 C C . VAL E 1 220 ? 23.660 17.150 190.448 1.00 72.92 428 VAL C C 1
ATOM 8821 O O . VAL E 1 220 ? 24.721 16.569 190.227 1.00 68.99 428 VAL C O 1
ATOM 8825 N N . GLN E 1 221 ? 22.649 17.145 189.587 1.00 71.57 429 GLN C N 1
ATOM 8826 C CA . GLN E 1 221 ? 22.734 16.432 188.327 1.00 69.52 429 GLN C CA 1
ATOM 8827 C C . GLN E 1 221 ? 24.101 16.584 187.681 1.00 65.41 429 GLN C C 1
ATOM 8828 O O . GLN E 1 221 ? 24.655 15.632 187.192 1.00 68.12 429 GLN C O 1
ATOM 8834 N N . ALA E 1 222 ? 24.645 17.785 187.697 1.00 68.03 430 ALA C N 1
ATOM 8835 C CA . ALA E 1 222 ? 25.940 18.047 187.086 1.00 71.61 430 ALA C CA 1
ATOM 8836 C C . ALA E 1 222 ? 27.029 17.311 187.804 1.00 71.43 430 ALA C C 1
ATOM 8837 O O . ALA E 1 222 ? 27.772 16.537 187.203 1.00 62.09 430 ALA C O 1
ATOM 8839 N N . GLU E 1 223 ? 27.111 17.582 189.103 1.00 85.36 431 GLU C N 1
ATOM 8840 C CA . GLU E 1 223 ? 28.116 16.987 189.982 1.00 99.92 431 GLU C CA 1
ATOM 8841 C C . GLU E 1 223 ? 28.094 15.467 189.812 1.00 93.20 431 GLU C C 1
ATOM 8842 O O . GLU E 1 223 ? 29.138 14.813 189.804 1.00 95.73 431 GLU C O 1
ATOM 8848 N N . LEU E 1 224 ? 26.883 14.933 189.647 1.00 82.52 432 LEU C N 1
ATOM 8849 C CA . LEU E 1 224 ? 26.637 13.494 189.513 1.00 70.20 432 LEU C CA 1
ATOM 8850 C C . LEU E 1 224 ? 27.278 12.913 188.261 1.00 62.51 432 LEU C C 1
ATOM 8851 O O . LEU E 1 224 ? 27.862 11.835 188.283 1.00 53.94 432 LEU C O 1
ATOM 8856 N N . LEU E 1 225 ? 27.157 13.665 187.181 1.00 66.17 433 LEU C N 1
ATOM 8857 C CA . LEU E 1 225 ? 27.708 13.304 185.897 1.00 70.47 433 LEU C CA 1
ATOM 8858 C C . LEU E 1 225 ? 29.215 13.448 185.966 1.00 73.47 433 LEU C C 1
ATOM 8859 O O . LEU E 1 225 ? 29.939 12.715 185.313 1.00 72.26 433 LEU C O 1
ATOM 8864 N N . ALA E 1 226 ? 29.700 14.387 186.766 1.00 80.73 434 ALA C N 1
ATOM 8865 C CA . ALA E 1 226 ? 31.145 14.558 186.910 1.00 88.70 434 ALA C CA 1
ATOM 8866 C C . ALA E 1 226 ? 31.798 13.255 187.431 1.00 92.59 434 ALA C C 1
ATOM 8867 O O . ALA E 1 226 ? 32.856 12.822 186.944 1.00 86.95 434 ALA C O 1
ATOM 8869 N N . GLN E 1 227 ? 31.124 12.628 188.396 1.00 94.67 435 GLN C N 1
ATOM 8870 C CA . GLN E 1 227 ? 31.605 11.418 189.056 1.00 92.41 435 GLN C CA 1
ATOM 8871 C C . GLN E 1 227 ? 31.386 10.143 188.235 1.00 91.26 435 GLN C C 1
ATOM 8872 O O . GLN E 1 227 ? 31.910 9.091 188.586 1.00 104.68 435 GLN C O 1
ATOM 8878 N N . GLU E 1 228 ? 30.601 10.218 187.166 1.00 86.73 436 GLU C N 1
ATOM 8879 C CA . GLU E 1 228 ? 30.391 9.063 186.294 1.00 82.89 436 GLU C CA 1
ATOM 8880 C C . GLU E 1 228 ? 31.356 9.158 185.105 1.00 82.32 436 GLU C C 1
ATOM 8881 O O . GLU E 1 228 ? 31.391 8.259 184.269 1.00 83.53 436 GLU C O 1
ATOM 8887 N N . GLY E 1 229 ? 32.123 10.250 185.020 1.00 86.43 437 GLY C N 1
ATOM 8888 C CA . GLY E 1 229 ? 33.076 10.477 183.918 1.00 89.71 437 GLY C CA 1
ATOM 8889 C C . GLY E 1 229 ? 32.469 11.194 182.717 1.00 91.45 437 GLY C C 1
ATOM 8890 O O . GLY E 1 229 ? 32.644 10.768 181.580 1.00 92.28 437 GLY C O 1
ATOM 8891 N N . MET E 1 230 ? 31.759 12.289 182.972 1.00 94.98 438 MET C N 1
ATOM 8892 C CA . MET E 1 230 ? 31.101 13.063 181.923 1.00 98.09 438 MET C CA 1
ATOM 8893 C C . MET E 1 230 ? 31.644 14.487 181.970 1.00 111.63 438 MET C C 1
ATOM 8894 O O . MET E 1 230 ? 30.888 15.450 182.191 1.00 107.57 438 MET C O 1
ATOM 8899 N N . GLU E 1 231 ? 32.949 14.626 181.756 1.00 117.84 439 GLU C N 1
ATOM 8900 C CA . GLU E 1 231 ? 33.587 15.939 181.858 1.00 116.29 439 GLU C CA 1
ATOM 8901 C C . GLU E 1 231 ? 33.045 16.988 180.877 1.00 105.31 439 GLU C C 1
ATOM 8902 O O . GLU E 1 231 ? 32.874 18.140 181.242 1.00 104.58 439 GLU C O 1
ATOM 8908 N N . ALA E 1 232 ? 32.746 16.607 179.649 1.00 97.55 440 ALA C N 1
ATOM 8909 C CA . ALA E 1 232 ? 32.194 17.580 178.729 1.00 92.98 440 ALA C CA 1
ATOM 8910 C C . ALA E 1 232 ? 30.708 17.794 179.017 1.00 86.28 440 ALA C C 1
ATOM 8911 O O . ALA E 1 232 ? 30.260 18.921 179.010 1.00 97.24 440 ALA C O 1
ATOM 8913 N N . LEU E 1 233 ? 29.940 16.747 179.299 1.00 81.87 441 LEU C N 1
ATOM 8914 C CA . LEU E 1 233 ? 28.498 16.937 179.506 1.00 87.48 441 LEU C CA 1
ATOM 8915 C C . LEU E 1 233 ? 28.199 17.634 180.816 1.00 85.35 441 LEU C C 1
ATOM 8916 O O . LEU E 1 233 ? 27.176 18.311 180.940 1.00 80.24 441 LEU C O 1
ATOM 8921 N N . ALA E 1 234 ? 29.082 17.453 181.793 1.00 85.34 442 ALA C N 1
ATOM 8922 C CA . ALA E 1 234 ? 28.914 18.096 183.088 1.00 87.86 442 ALA C CA 1
ATOM 8923 C C . ALA E 1 234 ? 29.171 19.590 182.954 1.00 85.09 442 ALA C C 1
ATOM 8924 O O . ALA E 1 234 ? 28.311 20.399 183.288 1.00 83.83 442 ALA C O 1
ATOM 8926 N N . ARG E 1 235 ? 30.359 19.927 182.446 1.00 86.81 443 ARG C N 1
ATOM 8927 C CA . ARG E 1 235 ? 30.813 21.315 182.202 1.00 88.75 443 ARG C CA 1
ATOM 8928 C C . ARG E 1 235 ? 29.696 22.134 181.501 1.00 86.64 443 ARG C C 1
ATOM 8929 O O . ARG E 1 235 ? 29.348 23.234 181.940 1.00 76.83 443 ARG C O 1
ATOM 8937 N N . GLN E 1 236 ? 29.080 21.560 180.469 1.00 92.43 444 GLN C N 1
ATOM 8938 C CA . GLN E 1 236 ? 27.996 22.232 179.745 1.00 97.13 444 GLN C CA 1
ATOM 8939 C C . GLN E 1 236 ? 26.823 22.626 180.666 1.00 90.76 444 GLN C C 1
ATOM 8940 O O . GLN E 1 236 ? 26.194 23.641 180.439 1.00 97.02 444 GLN C O 1
ATOM 8946 N N . HIS E 1 237 ? 26.505 21.833 181.681 1.00 85.01 445 HIS C N 1
ATOM 8947 C CA . HIS E 1 237 ? 25.456 22.229 182.622 1.00 82.75 445 HIS C CA 1
ATOM 8948 C C . HIS E 1 237 ? 25.967 23.386 183.498 1.00 81.95 445 HIS C C 1
ATOM 8949 O O . HIS E 1 237 ? 25.190 24.278 183.874 1.00 74.85 445 HIS C O 1
ATOM 8956 N N . TYR E 1 238 ? 27.259 23.364 183.850 1.00 81.76 446 TYR C N 1
ATOM 8957 C CA . TYR E 1 238 ? 27.818 24.444 184.674 1.00 83.33 446 TYR C CA 1
ATOM 8958 C C . TYR E 1 238 ? 27.701 25.760 183.907 1.00 89.40 446 TYR C C 1
ATOM 8959 O O . TYR E 1 238 ? 27.221 26.750 184.460 1.00 94.38 446 TYR C O 1
ATOM 8968 N N . GLN E 1 239 ? 28.078 25.746 182.628 1.00 86.28 447 GLN C N 1
ATOM 8969 C CA . GLN E 1 239 ? 27.936 26.911 181.759 1.00 79.52 447 GLN C CA 1
ATOM 8970 C C . GLN E 1 239 ? 26.537 27.497 181.901 1.00 69.81 447 GLN C C 1
ATOM 8971 O O . GLN E 1 239 ? 26.407 28.628 182.267 1.00 81.42 447 GLN C O 1
ATOM 8977 N N . HIS E 1 240 ? 25.490 26.726 181.645 1.00 70.09 448 HIS C N 1
ATOM 8978 C CA . HIS E 1 240 ? 24.107 27.239 181.749 1.00 73.35 448 HIS C CA 1
ATOM 8979 C C . HIS E 1 240 ? 23.674 27.528 183.193 1.00 71.15 448 HIS C C 1
ATOM 8980 O O . HIS E 1 240 ? 22.665 28.189 183.407 1.00 72.26 448 HIS C O 1
ATOM 8987 N N . LEU E 1 241 ? 24.415 27.031 184.178 1.00 70.70 449 LEU C N 1
ATOM 8988 C CA . LEU E 1 241 ? 24.076 27.300 185.582 1.00 76.97 449 LEU C CA 1
ATOM 8989 C C . LEU E 1 241 ? 24.708 28.606 186.101 1.00 76.53 449 LEU C C 1
ATOM 8990 O O . LEU E 1 241 ? 24.138 29.273 186.961 1.00 73.42 449 LEU C O 1
ATOM 8995 N N . TRP E 1 242 ? 25.883 28.949 185.573 1.00 78.42 450 TRP C N 1
ATOM 8996 C CA . TRP E 1 242 ? 26.631 30.175 185.934 1.00 79.75 450 TRP C CA 1
ATOM 8997 C C . TRP E 1 242 ? 25.980 31.430 185.397 1.00 77.02 450 TRP C C 1
ATOM 8998 O O . TRP E 1 242 ? 25.905 32.468 186.073 1.00 69.84 450 TRP C O 1
ATOM 9009 N N . GLN E 1 243 ? 25.540 31.314 184.154 1.00 76.19 451 GLN C N 1
ATOM 9010 C CA . GLN E 1 243 ? 24.881 32.388 183.470 1.00 77.60 451 GLN C CA 1
ATOM 9011 C C . GLN E 1 243 ? 23.486 32.528 184.011 1.00 77.39 451 GLN C C 1
ATOM 9012 O O . GLN E 1 243 ? 23.090 33.628 184.338 1.00 81.79 451 GLN C O 1
ATOM 9018 N N . GLU E 1 244 ? 22.757 31.428 184.161 1.00 78.83 452 GLU C N 1
ATOM 9019 C CA . GLU E 1 244 ? 21.414 31.501 184.745 1.00 82.32 452 GLU C CA 1
ATOM 9020 C C . GLU E 1 244 ? 21.450 32.177 186.122 1.00 83.41 452 GLU C C 1
ATOM 9021 O O . GLU E 1 244 ? 20.479 32.833 186.530 1.00 83.81 452 GLU C O 1
ATOM 9027 N N . ALA E 1 245 ? 22.560 32.014 186.839 1.00 83.32 453 ALA C N 1
ATOM 9028 C CA . ALA E 1 245 ? 22.709 32.630 188.152 1.00 83.21 453 ALA C CA 1
ATOM 9029 C C . ALA E 1 245 ? 23.072 34.093 188.004 1.00 88.37 453 ALA C C 1
ATOM 9030 O O . ALA E 1 245 ? 22.368 34.964 188.539 1.00 90.60 453 ALA C O 1
ATOM 9032 N N . SER E 1 246 ? 24.154 34.357 187.263 1.00 86.15 454 SER C N 1
ATOM 9033 C CA . SER E 1 246 ? 24.615 35.731 187.017 1.00 83.02 454 SER C CA 1
ATOM 9034 C C . SER E 1 246 ? 23.450 36.582 186.494 1.00 75.36 454 SER C C 1
ATOM 9035 O O . SER E 1 246 ? 23.255 37.698 186.944 1.00 74.27 454 SER C O 1
ATOM 9038 N N . ARG E 1 247 ? 22.678 36.023 185.568 1.00 75.85 455 ARG C N 1
ATOM 9039 C CA . ARG E 1 247 ? 21.429 36.626 185.060 1.00 80.93 455 ARG C CA 1
ATOM 9040 C C . ARG E 1 247 ? 20.490 36.969 186.216 1.00 72.86 455 ARG C C 1
ATOM 9041 O O . ARG E 1 247 ? 19.845 37.995 186.181 1.00 78.26 455 ARG C O 1
ATOM 9049 N N . LEU E 1 248 ? 20.393 36.113 187.225 1.00 65.97 456 LEU C N 1
ATOM 9050 C CA . LEU E 1 248 ? 19.500 36.380 188.348 1.00 73.05 456 LEU C CA 1
ATOM 9051 C C . LEU E 1 248 ? 20.024 37.288 189.452 1.00 79.59 456 LEU C C 1
ATOM 9052 O O . LEU E 1 248 ? 19.295 37.575 190.441 1.00 72.10 456 LEU C O 1
ATOM 9057 N N . GLY E 1 249 ? 21.277 37.727 189.272 1.00 87.40 457 GLY C N 1
ATOM 9058 C CA . GLY E 1 249 ? 21.946 38.684 190.161 1.00 85.06 457 GLY C CA 1
ATOM 9059 C C . GLY E 1 249 ? 22.246 38.122 191.517 1.00 80.60 457 GLY C C 1
ATOM 9060 O O . GLY E 1 249 ? 21.961 38.742 192.535 1.00 78.55 457 GLY C O 1
ATOM 9061 N N . LEU E 1 250 ? 22.822 36.933 191.521 1.00 85.32 458 LEU C N 1
ATOM 9062 C CA . LEU E 1 250 ? 23.160 36.262 192.755 1.00 86.92 458 LEU C CA 1
ATOM 9063 C C . LEU E 1 250 ? 24.595 36.640 193.147 1.00 92.51 458 LEU C C 1
ATOM 9064 O O . LEU E 1 250 ? 25.148 36.108 194.110 1.00 107.19 458 LEU C O 1
ATOM 9069 N N . SER E 1 251 ? 25.202 37.565 192.407 1.00 87.24 459 SER C N 1
ATOM 9070 C CA . SER E 1 251 ? 26.512 38.067 192.780 1.00 86.77 459 SER C CA 1
ATOM 9071 C C . SER E 1 251 ? 26.328 39.071 193.920 1.00 90.90 459 SER C C 1
ATOM 9072 O O . SER E 1 251 ? 27.262 39.325 194.663 1.00 92.66 459 SER C O 1
ATOM 9075 N N . HIS E 1 252 ? 25.121 39.639 194.039 1.00 96.54 460 HIS C N 1
ATOM 9076 C CA . HIS E 1 252 ? 24.778 40.607 195.093 1.00 97.04 460 HIS C CA 1
ATOM 9077 C C . HIS E 1 252 ? 23.976 39.923 196.202 1.00 92.50 460 HIS C C 1
ATOM 9078 O O . HIS E 1 252 ? 23.308 40.600 196.979 1.00 97.45 460 HIS C O 1
ATOM 9085 N N . TRP E 1 253 ? 24.032 38.593 196.256 1.00 89.16 461 TRP C N 1
ATOM 9086 C CA . TRP E 1 253 ? 23.325 37.771 197.260 1.00 88.82 461 TRP C CA 1
ATOM 9087 C C . TRP E 1 253 ? 23.736 36.324 197.003 1.00 88.00 461 TRP C C 1
ATOM 9088 O O . TRP E 1 253 ? 23.397 35.753 195.982 1.00 97.79 461 TRP C O 1
ATOM 9099 N N . GLU E 1 254 ? 24.506 35.747 197.904 1.00 83.67 462 GLU C N 1
ATOM 9100 C CA . GLU E 1 254 ? 24.969 34.370 197.740 1.00 84.96 462 GLU C CA 1
ATOM 9101 C C . GLU E 1 254 ? 25.999 34.209 196.608 1.00 81.71 462 GLU C C 1
ATOM 9102 O O . GLU E 1 254 ? 25.954 33.227 195.872 1.00 76.18 462 GLU C O 1
ATOM 9108 N N . PRO E 1 255 ? 26.973 35.142 196.519 1.00 84.34 463 PRO C N 1
ATOM 9109 C CA . PRO E 1 255 ? 28.008 35.124 195.487 1.00 86.50 463 PRO C CA 1
ATOM 9110 C C . PRO E 1 255 ? 28.942 33.918 195.520 1.00 84.11 463 PRO C C 1
ATOM 9111 O O . PRO E 1 255 ? 29.573 33.637 194.510 1.00 89.00 463 PRO C O 1
ATOM 9115 N N . GLY E 1 256 ? 29.070 33.239 196.657 1.00 85.16 464 GLY C N 1
ATOM 9116 C CA . GLY E 1 256 ? 29.907 32.037 196.727 1.00 94.07 464 GLY C CA 1
ATOM 9117 C C . GLY E 1 256 ? 29.436 30.980 195.728 1.00 100.04 464 GLY C C 1
ATOM 9118 O O . GLY E 1 256 ? 30.258 30.353 195.030 1.00 100.45 464 GLY C O 1
ATOM 9119 N N . LEU E 1 257 ? 28.110 30.795 195.661 1.00 96.06 465 LEU C N 1
ATOM 9120 C CA . LEU E 1 257 ? 27.473 29.874 194.712 1.00 87.54 465 LEU C CA 1
ATOM 9121 C C . LEU E 1 257 ? 27.961 30.204 193.307 1.00 80.65 465 LEU C C 1
ATOM 9122 O O . LEU E 1 257 ? 28.520 29.358 192.603 1.00 73.61 465 LEU C O 1
ATOM 9127 N N . VAL E 1 258 ? 27.793 31.472 192.947 1.00 78.62 466 VAL C N 1
ATOM 9128 C CA . VAL E 1 258 ? 28.175 31.990 191.629 1.00 78.30 466 VAL C CA 1
ATOM 9129 C C . VAL E 1 258 ? 29.673 31.886 191.355 1.00 72.10 466 VAL C C 1
ATOM 9130 O O . VAL E 1 258 ? 30.099 31.635 190.230 1.00 69.33 466 VAL C O 1
ATOM 9134 N N . ASN E 1 259 ? 30.469 32.092 192.381 1.00 71.54 467 ASN C N 1
ATOM 9135 C CA . ASN E 1 259 ? 31.893 32.046 192.200 1.00 82.32 467 ASN C CA 1
ATOM 9136 C C . ASN E 1 259 ? 32.379 30.634 191.898 1.00 88.38 467 ASN C C 1
ATOM 9137 O O . ASN E 1 259 ? 33.326 30.467 191.117 1.00 89.91 467 ASN C O 1
ATOM 9142 N N . ARG E 1 260 ? 31.754 29.621 192.495 1.00 87.84 468 ARG C N 1
ATOM 9143 C CA . ARG E 1 260 ? 32.148 28.249 192.178 1.00 94.45 468 ARG C CA 1
ATOM 9144 C C . ARG E 1 260 ? 31.657 27.917 190.767 1.00 93.80 468 ARG C C 1
ATOM 9145 O O . ARG E 1 260 ? 32.415 27.482 189.872 1.00 85.68 468 ARG C O 1
ATOM 9153 N N . LEU E 1 261 ? 30.373 28.153 190.563 1.00 84.35 469 LEU C N 1
ATOM 9154 C CA . LEU E 1 261 ? 29.800 27.889 189.278 1.00 80.88 469 LEU C CA 1
ATOM 9155 C C . LEU E 1 261 ? 30.742 28.432 188.213 1.00 80.85 469 LEU C C 1
ATOM 9156 O O . LEU E 1 261 ? 31.034 27.743 187.261 1.00 80.15 469 LEU C O 1
ATOM 9161 N N . GLU E 1 262 ? 31.268 29.637 188.398 1.00 91.50 470 GLU C N 1
ATOM 9162 C CA . GLU E 1 262 ? 32.192 30.216 187.413 1.00 104.00 470 GLU C CA 1
ATOM 9163 C C . GLU E 1 262 ? 33.458 29.358 187.259 1.00 104.29 470 GLU C C 1
ATOM 9164 O O . GLU E 1 262 ? 33.920 29.119 186.140 1.00 102.48 470 GLU C O 1
ATOM 9170 N N . SER E 1 263 ? 34.011 28.895 188.376 1.00 104.57 471 SER C N 1
ATOM 9171 C CA . SER E 1 263 ? 35.246 28.104 188.344 1.00 108.59 471 SER C CA 1
ATOM 9172 C C . SER E 1 263 ? 35.047 26.790 187.623 1.00 102.94 471 SER C C 1
ATOM 9173 O O . SER E 1 263 ? 35.898 26.384 186.820 1.00 102.21 471 SER C O 1
ATOM 9176 N N . LEU E 1 264 ? 33.916 26.142 187.909 1.00 95.30 472 LEU C N 1
ATOM 9177 C CA . LEU E 1 264 ? 33.566 24.857 187.281 1.00 89.09 472 LEU C CA 1
ATOM 9178 C C . LEU E 1 264 ? 33.574 24.949 185.736 1.00 90.80 472 LEU C C 1
ATOM 9179 O O . LEU E 1 264 ? 34.460 24.386 185.083 1.00 86.76 472 LEU C O 1
ATOM 9184 N N . ALA E 1 265 ? 32.643 25.725 185.173 1.00 90.52 473 ALA C N 1
ATOM 9185 C CA . ALA E 1 265 ? 32.510 25.906 183.717 1.00 86.15 473 ALA C CA 1
ATOM 9186 C C . ALA E 1 265 ? 33.801 26.255 182.929 1.00 88.23 473 ALA C C 1
ATOM 9187 O O . ALA E 1 265 ? 33.752 26.338 181.702 1.00 95.48 473 ALA C O 1
ATOM 9189 N N . ALA E 1 266 ? 34.922 26.511 183.606 1.00 85.50 474 ALA C N 1
ATOM 9190 C CA . ALA E 1 266 ? 36.221 26.729 182.934 1.00 86.75 474 ALA C CA 1
ATOM 9191 C C . ALA E 1 266 ? 36.164 27.220 181.461 1.00 82.49 474 ALA C C 1
ATOM 9192 O O . ALA E 1 266 ? 36.849 26.689 180.565 1.00 73.69 474 ALA C O 1
ATOM 9194 N N . ASP F 1 17 ? 74.759 5.039 203.178 1.00 127.81 225 ASP D N 1
ATOM 9195 C CA . ASP F 1 17 ? 73.886 4.413 204.217 1.00 116.88 225 ASP D CA 1
ATOM 9196 C C . ASP F 1 17 ? 73.158 3.160 203.697 1.00 118.08 225 ASP D C 1
ATOM 9197 O O . ASP F 1 17 ? 72.297 3.245 202.815 1.00 118.32 225 ASP D O 1
ATOM 9202 N N . VAL F 1 18 ? 73.512 1.998 204.246 1.00 118.55 226 VAL D N 1
ATOM 9203 C CA . VAL F 1 18 ? 72.852 0.745 203.876 1.00 122.78 226 VAL D CA 1
ATOM 9204 C C . VAL F 1 18 ? 71.515 0.736 204.656 1.00 118.67 226 VAL D C 1
ATOM 9205 O O . VAL F 1 18 ? 71.385 1.413 205.689 1.00 118.33 226 VAL D O 1
ATOM 9209 N N . ASP F 1 19 ? 70.520 0.003 204.156 1.00 104.02 227 ASP D N 1
ATOM 9210 C CA . ASP F 1 19 ? 69.192 -0.050 204.795 1.00 88.85 227 ASP D CA 1
ATOM 9211 C C . ASP F 1 19 ? 68.685 -1.481 204.944 1.00 84.30 227 ASP D C 1
ATOM 9212 O O . ASP F 1 19 ? 69.350 -2.387 204.452 1.00 95.43 227 ASP D O 1
ATOM 9217 N N . SER F 1 20 ? 67.539 -1.711 205.605 1.00 75.93 228 SER D N 1
ATOM 9218 C CA . SER F 1 20 ? 67.140 -3.112 205.874 1.00 77.13 228 SER D CA 1
ATOM 9219 C C . SER F 1 20 ? 65.676 -3.609 206.079 1.00 74.76 228 SER D C 1
ATOM 9220 O O . SER F 1 20 ? 64.671 -2.919 205.873 1.00 53.77 228 SER D O 1
ATOM 9223 N N . SER F 1 21 ? 65.679 -4.896 206.465 1.00 87.32 229 SER D N 1
ATOM 9224 C CA . SER F 1 21 ? 64.558 -5.805 206.751 1.00 87.69 229 SER D CA 1
ATOM 9225 C C . SER F 1 21 ? 63.957 -5.738 208.124 1.00 87.00 229 SER D C 1
ATOM 9226 O O . SER F 1 21 ? 62.746 -5.644 208.255 1.00 97.78 229 SER D O 1
ATOM 9229 N N . ASN F 1 22 ? 64.814 -5.934 209.129 1.00 82.01 230 ASN D N 1
ATOM 9230 C CA . ASN F 1 22 ? 64.428 -5.882 210.537 1.00 82.87 230 ASN D CA 1
ATOM 9231 C C . ASN F 1 22 ? 63.751 -4.543 210.911 1.00 79.71 230 ASN D C 1
ATOM 9232 O O . ASN F 1 22 ? 64.351 -3.444 210.823 1.00 75.15 230 ASN D O 1
ATOM 9237 N N . ASP F 1 23 ? 62.514 -4.666 211.382 1.00 66.14 231 ASP D N 1
ATOM 9238 C CA . ASP F 1 23 ? 61.674 -3.530 211.721 1.00 58.65 231 ASP D CA 1
ATOM 9239 C C . ASP F 1 23 ? 62.391 -2.416 212.513 1.00 59.79 231 ASP D C 1
ATOM 9240 O O . ASP F 1 23 ? 62.114 -1.251 212.329 1.00 54.99 231 ASP D O 1
ATOM 9245 N N . ARG F 1 24 ? 63.328 -2.762 213.379 1.00 74.12 232 ARG D N 1
ATOM 9246 C CA . ARG F 1 24 ? 64.073 -1.740 214.114 1.00 86.08 232 ARG D CA 1
ATOM 9247 C C . ARG F 1 24 ? 65.099 -1.041 213.228 1.00 85.17 232 ARG D C 1
ATOM 9248 O O . ARG F 1 24 ? 65.116 0.173 213.200 1.00 107.12 232 ARG D O 1
ATOM 9256 N N . ALA F 1 25 ? 65.941 -1.775 212.502 1.00 76.50 233 ALA D N 1
ATOM 9257 C CA . ALA F 1 25 ? 66.954 -1.132 211.646 1.00 76.09 233 ALA D CA 1
ATOM 9258 C C . ALA F 1 25 ? 66.336 -0.325 210.484 1.00 76.82 233 ALA D C 1
ATOM 9259 O O . ALA F 1 25 ? 67.029 0.491 209.862 1.00 78.41 233 ALA D O 1
ATOM 9261 N N . TRP F 1 26 ? 65.053 -0.570 210.187 1.00 72.08 234 TRP D N 1
ATOM 9262 C CA . TRP F 1 26 ? 64.293 0.177 209.154 1.00 66.97 234 TRP D CA 1
ATOM 9263 C C . TRP F 1 26 ? 63.884 1.531 209.681 1.00 62.38 234 TRP D C 1
ATOM 9264 O O . TRP F 1 26 ? 64.006 2.538 208.994 1.00 60.80 234 TRP D O 1
ATOM 9275 N N . ARG F 1 27 ? 63.351 1.531 210.897 1.00 60.42 235 ARG D N 1
ATOM 9276 C CA . ARG F 1 27 ? 62.968 2.754 211.560 1.00 63.72 235 ARG D CA 1
ATOM 9277 C C . ARG F 1 27 ? 64.185 3.650 211.499 1.00 58.70 235 ARG D C 1
ATOM 9278 O O . ARG F 1 27 ? 64.098 4.819 211.141 1.00 54.68 235 ARG D O 1
ATOM 9286 N N . GLN F 1 28 ? 65.328 3.043 211.799 1.00 62.57 236 GLN D N 1
ATOM 9287 C CA . GLN F 1 28 ? 66.649 3.674 211.744 1.00 65.91 236 GLN D CA 1
ATOM 9288 C C . GLN F 1 28 ? 66.939 4.193 210.337 1.00 60.80 236 GLN D C 1
ATOM 9289 O O . GLN F 1 28 ? 67.202 5.385 210.145 1.00 60.54 236 GLN D O 1
ATOM 9295 N N . THR F 1 29 ? 66.901 3.288 209.369 1.00 57.50 237 THR D N 1
ATOM 9296 C CA . THR F 1 29 ? 67.088 3.645 207.975 1.00 59.36 237 THR D CA 1
ATOM 9297 C C . THR F 1 29 ? 66.299 4.913 207.643 1.00 56.61 237 THR D C 1
ATOM 9298 O O . THR F 1 29 ? 66.900 5.954 207.331 1.00 55.54 237 THR D O 1
ATOM 9302 N N . GLN F 1 30 ? 64.962 4.822 207.721 1.00 51.72 238 GLN D N 1
ATOM 9303 C CA . GLN F 1 30 ? 64.087 5.948 207.425 1.00 47.94 238 GLN D CA 1
ATOM 9304 C C . GLN F 1 30 ? 64.643 7.224 208.023 1.00 52.52 238 GLN D C 1
ATOM 9305 O O . GLN F 1 30 ? 64.899 8.198 207.294 1.00 56.20 238 GLN D O 1
ATOM 9311 N N . LEU F 1 31 ? 64.870 7.214 209.338 1.00 52.77 239 LEU D N 1
ATOM 9312 C CA . LEU F 1 31 ? 65.363 8.414 210.024 1.00 53.64 239 LEU D CA 1
ATOM 9313 C C . LEU F 1 31 ? 66.666 8.964 209.474 1.00 50.08 239 LEU D C 1
ATOM 9314 O O . LEU F 1 31 ? 66.802 10.169 209.342 1.00 44.78 239 LEU D O 1
ATOM 9319 N N . LYS F 1 32 ? 67.603 8.088 209.139 1.00 54.15 240 LYS D N 1
ATOM 9320 C CA . LYS F 1 32 ? 68.875 8.506 208.565 1.00 62.28 240 LYS D CA 1
ATOM 9321 C C . LYS F 1 32 ? 68.639 9.243 207.245 1.00 64.77 240 LYS D C 1
ATOM 9322 O O . LYS F 1 32 ? 69.258 10.277 206.933 1.00 59.67 240 LYS D O 1
ATOM 9328 N N . VAL F 1 33 ? 67.745 8.678 206.454 1.00 69.99 241 VAL D N 1
ATOM 9329 C CA . VAL F 1 33 ? 67.370 9.289 205.196 1.00 73.89 241 VAL D CA 1
ATOM 9330 C C . VAL F 1 33 ? 66.704 10.638 205.459 1.00 75.18 241 VAL D C 1
ATOM 9331 O O . VAL F 1 33 ? 67.202 11.671 205.024 1.00 84.65 241 VAL D O 1
ATOM 9335 N N . ALA F 1 34 ? 65.605 10.639 206.199 1.00 72.47 242 ALA D N 1
ATOM 9336 C CA . ALA F 1 34 ? 64.912 11.895 206.520 1.00 75.48 242 ALA D CA 1
ATOM 9337 C C . ALA F 1 34 ? 65.854 13.076 206.843 1.00 73.91 242 ALA D C 1
ATOM 9338 O O . ALA F 1 34 ? 65.601 14.205 206.409 1.00 61.08 242 ALA D O 1
ATOM 9340 N N . GLU F 1 35 ? 66.921 12.801 207.607 1.00 81.58 243 GLU D N 1
ATOM 9341 C CA . GLU F 1 35 ? 67.902 13.821 208.004 1.00 81.50 243 GLU D CA 1
ATOM 9342 C C . GLU F 1 35 ? 68.540 14.382 206.766 1.00 77.68 243 GLU D C 1
ATOM 9343 O O . GLU F 1 35 ? 68.462 15.582 206.532 1.00 82.92 243 GLU D O 1
ATOM 9349 N N . LEU F 1 36 ? 69.143 13.511 205.965 1.00 72.34 244 LEU D N 1
ATOM 9350 C CA . LEU F 1 36 ? 69.769 13.925 204.701 1.00 76.64 244 LEU D CA 1
ATOM 9351 C C . LEU F 1 36 ? 68.885 14.759 203.758 1.00 77.69 244 LEU D C 1
ATOM 9352 O O . LEU F 1 36 ? 69.388 15.630 203.050 1.00 72.26 244 LEU D O 1
ATOM 9357 N N . LEU F 1 37 ? 67.580 14.475 203.750 1.00 82.06 245 LEU D N 1
ATOM 9358 C CA . LEU F 1 37 ? 66.598 15.195 202.914 1.00 82.52 245 LEU D CA 1
ATOM 9359 C C . LEU F 1 37 ? 66.291 16.601 203.393 1.00 77.29 245 LEU D C 1
ATOM 9360 O O . LEU F 1 37 ? 65.674 17.394 202.678 1.00 66.20 245 LEU D O 1
ATOM 9365 N N . ILE F 1 38 ? 66.664 16.861 204.639 1.00 80.40 246 ILE D N 1
ATOM 9366 C CA . ILE F 1 38 ? 66.480 18.152 205.279 1.00 80.28 246 ILE D CA 1
ATOM 9367 C C . ILE F 1 38 ? 67.805 18.887 205.408 1.00 82.81 246 ILE D C 1
ATOM 9368 O O . ILE F 1 38 ? 67.849 20.118 205.379 1.00 82.93 246 ILE D O 1
ATOM 9373 N N . GLU F 1 39 ? 68.878 18.126 205.572 1.00 85.36 247 GLU D N 1
ATOM 9374 C CA . GLU F 1 39 ? 70.211 18.694 205.654 1.00 91.45 247 GLU D CA 1
ATOM 9375 C C . GLU F 1 39 ? 70.538 19.358 204.331 1.00 92.96 247 GLU D C 1
ATOM 9376 O O . GLU F 1 39 ? 71.196 20.407 204.296 1.00 90.30 247 GLU D O 1
ATOM 9382 N N . ARG F 1 40 ? 70.014 18.770 203.255 1.00 94.44 248 ARG D N 1
ATOM 9383 C CA . ARG F 1 40 ? 70.341 19.203 201.904 1.00 97.63 248 ARG D CA 1
ATOM 9384 C C . ARG F 1 40 ? 69.239 20.044 201.234 1.00 88.55 248 ARG D C 1
ATOM 9385 O O . ARG F 1 40 ? 69.487 20.659 200.198 1.00 90.62 248 ARG D O 1
ATOM 9393 N N . GLN F 1 41 ? 68.050 20.107 201.837 1.00 82.83 249 GLN D N 1
ATOM 9394 C CA . GLN F 1 41 ? 66.924 20.904 201.297 1.00 81.53 249 GLN D CA 1
ATOM 9395 C C . GLN F 1 41 ? 65.933 21.206 202.389 1.00 77.13 249 GLN D C 1
ATOM 9396 O O . GLN F 1 41 ? 64.812 20.702 202.360 1.00 74.78 249 GLN D O 1
ATOM 9402 N N . PRO F 1 42 ? 66.315 22.048 203.346 1.00 78.76 250 PRO D N 1
ATOM 9403 C CA . PRO F 1 42 ? 65.396 22.300 204.476 1.00 79.41 250 PRO D CA 1
ATOM 9404 C C . PRO F 1 42 ? 64.026 22.930 204.146 1.00 72.81 250 PRO D C 1
ATOM 9405 O O . PRO F 1 42 ? 63.099 22.825 204.961 1.00 64.44 250 PRO D O 1
ATOM 9409 N N . GLU F 1 43 ? 63.914 23.545 202.966 1.00 73.67 251 GLU D N 1
ATOM 9410 C CA . GLU F 1 43 ? 62.666 24.182 202.469 1.00 74.46 251 GLU D CA 1
ATOM 9411 C C . GLU F 1 43 ? 61.614 23.190 201.994 1.00 69.76 251 GLU D C 1
ATOM 9412 O O . GLU F 1 43 ? 60.410 23.534 201.962 1.00 55.98 251 GLU D O 1
ATOM 9418 N N . VAL F 1 44 ? 62.141 21.989 201.643 1.00 69.35 252 VAL D N 1
ATOM 9419 C CA . VAL F 1 44 ? 61.476 20.800 201.035 1.00 64.14 252 VAL D CA 1
ATOM 9420 C C . VAL F 1 44 ? 60.819 19.798 202.004 1.00 60.84 252 VAL D C 1
ATOM 9421 O O . VAL F 1 44 ? 61.509 19.044 202.721 1.00 50.77 252 VAL D O 1
ATOM 9425 N N . ALA F 1 45 ? 59.489 19.738 201.905 1.00 58.35 253 ALA D N 1
ATOM 9426 C CA . ALA F 1 45 ? 58.620 18.938 202.778 1.00 60.13 253 ALA D CA 1
ATOM 9427 C C . ALA F 1 45 ? 58.890 17.430 202.977 1.00 63.71 253 ALA D C 1
ATOM 9428 O O . ALA F 1 45 ? 58.882 16.952 204.103 1.00 68.52 253 ALA D O 1
ATOM 9430 N N . VAL F 1 46 ? 59.097 16.662 201.919 1.00 67.05 254 VAL D N 1
ATOM 9431 C CA . VAL F 1 46 ? 59.230 15.197 202.069 1.00 62.76 254 VAL D CA 1
ATOM 9432 C C . VAL F 1 46 ? 60.142 14.653 203.209 1.00 61.03 254 VAL D C 1
ATOM 9433 O O . VAL F 1 46 ? 59.705 13.778 203.958 1.00 56.91 254 VAL D O 1
ATOM 9437 N N . GLY F 1 47 ? 61.375 15.147 203.363 1.00 60.41 255 GLY D N 1
ATOM 9438 C CA . GLY F 1 47 ? 62.258 14.656 204.444 1.00 60.25 255 GLY D CA 1
ATOM 9439 C C . GLY F 1 47 ? 61.645 14.683 205.857 1.00 58.49 255 GLY D C 1
ATOM 9440 O O . GLY F 1 47 ? 61.918 13.823 206.714 1.00 47.92 255 GLY D O 1
ATOM 9441 N N . TYR F 1 48 ? 60.825 15.702 206.089 1.00 59.34 256 TYR D N 1
ATOM 9442 C CA . TYR F 1 48 ? 60.140 15.899 207.347 1.00 60.30 256 TYR D CA 1
ATOM 9443 C C . TYR F 1 48 ? 59.010 14.899 207.393 1.00 57.62 256 TYR D C 1
ATOM 9444 O O . TYR F 1 48 ? 58.794 14.266 208.405 1.00 61.77 256 TYR D O 1
ATOM 9453 N N . ARG F 1 49 ? 58.333 14.705 206.274 1.00 58.15 257 ARG D N 1
ATOM 9454 C CA . ARG F 1 49 ? 57.190 13.773 206.211 1.00 59.26 257 ARG D CA 1
ATOM 9455 C C . ARG F 1 49 ? 57.645 12.308 206.383 1.00 56.27 257 ARG D C 1
ATOM 9456 O O . ARG F 1 49 ? 56.876 11.434 206.811 1.00 52.28 257 ARG D O 1
ATOM 9464 N N . LEU F 1 50 ? 58.886 12.038 206.003 1.00 55.15 258 LEU D N 1
ATOM 9465 C CA . LEU F 1 50 ? 59.438 10.713 206.170 1.00 57.61 258 LEU D CA 1
ATOM 9466 C C . LEU F 1 50 ? 59.693 10.531 207.653 1.00 58.98 258 LEU D C 1
ATOM 9467 O O . LEU F 1 50 ? 59.454 9.465 208.207 1.00 55.78 258 LEU D O 1
ATOM 9472 N N . ARG F 1 51 ? 60.188 11.589 208.293 1.00 62.96 259 ARG D N 1
ATOM 9473 C CA . ARG F 1 51 ? 60.497 11.540 209.722 1.00 60.68 259 ARG D CA 1
ATOM 9474 C C . ARG F 1 51 ? 59.296 11.116 210.476 1.00 54.01 259 ARG D C 1
ATOM 9475 O O . ARG F 1 51 ? 59.358 10.130 211.165 1.00 58.06 259 ARG D O 1
ATOM 9483 N N . ARG F 1 52 ? 58.203 11.845 210.329 1.00 51.53 260 ARG D N 1
ATOM 9484 C CA . ARG F 1 52 ? 57.005 11.498 211.056 1.00 54.22 260 ARG D CA 1
ATOM 9485 C C . ARG F 1 52 ? 56.629 10.037 210.864 1.00 56.54 260 ARG D C 1
ATOM 9486 O O . ARG F 1 52 ? 56.244 9.368 211.828 1.00 63.85 260 ARG D O 1
ATOM 9494 N N . HIS F 1 53 ? 56.766 9.516 209.651 1.00 56.59 261 HIS D N 1
ATOM 9495 C CA . HIS F 1 53 ? 56.413 8.102 209.392 1.00 60.06 261 HIS D CA 1
ATOM 9496 C C . HIS F 1 53 ? 57.228 7.120 210.247 1.00 56.94 261 HIS D C 1
ATOM 9497 O O . HIS F 1 53 ? 56.670 6.321 210.999 1.00 49.70 261 HIS D O 1
ATOM 9504 N N . ALA F 1 54 ? 58.557 7.228 210.138 1.00 66.45 262 ALA D N 1
ATOM 9505 C CA . ALA F 1 54 ? 59.531 6.426 210.924 1.00 64.92 262 ALA D CA 1
ATOM 9506 C C . ALA F 1 54 ? 59.149 6.379 212.392 1.00 61.02 262 ALA D C 1
ATOM 9507 O O . ALA F 1 54 ? 59.409 5.399 213.080 1.00 60.62 262 ALA D O 1
ATOM 9509 N N . VAL F 1 55 ? 58.515 7.447 212.851 1.00 59.14 263 VAL D N 1
ATOM 9510 C CA . VAL F 1 55 ? 58.058 7.548 214.212 1.00 59.86 263 VAL D CA 1
ATOM 9511 C C . VAL F 1 55 ? 56.681 6.910 214.429 1.00 59.33 263 VAL D C 1
ATOM 9512 O O . VAL F 1 55 ? 56.524 5.921 215.163 1.00 58.35 263 VAL D O 1
ATOM 9516 N N . TRP F 1 56 ? 55.679 7.430 213.762 1.00 59.40 264 TRP D N 1
ATOM 9517 C CA . TRP F 1 56 ? 54.336 6.938 214.028 1.00 62.13 264 TRP D CA 1
ATOM 9518 C C . TRP F 1 56 ? 53.889 5.694 213.280 1.00 63.18 264 TRP D C 1
ATOM 9519 O O . TRP F 1 56 ? 52.987 4.980 213.733 1.00 64.31 264 TRP D O 1
ATOM 9530 N N . ALA F 1 57 ? 54.477 5.425 212.133 1.00 62.30 265 ALA D N 1
ATOM 9531 C CA . ALA F 1 57 ? 54.058 4.257 211.408 1.00 62.13 265 ALA D CA 1
ATOM 9532 C C . ALA F 1 57 ? 54.207 3.082 212.345 1.00 59.74 265 ALA D C 1
ATOM 9533 O O . ALA F 1 57 ? 53.369 2.193 212.345 1.00 52.51 265 ALA D O 1
ATOM 9535 N N . GLY F 1 58 ? 55.266 3.098 213.161 1.00 62.04 266 GLY D N 1
ATOM 9536 C CA . GLY F 1 58 ? 55.487 2.035 214.141 1.00 63.13 266 GLY D CA 1
ATOM 9537 C C . GLY F 1 58 ? 54.273 1.768 215.024 1.00 63.72 266 GLY D C 1
ATOM 9538 O O . GLY F 1 58 ? 53.868 0.634 215.261 1.00 64.21 266 GLY D O 1
ATOM 9539 N N . ILE F 1 59 ? 53.645 2.836 215.465 1.00 68.83 267 ILE D N 1
ATOM 9540 C CA . ILE F 1 59 ? 52.545 2.736 216.410 1.00 69.49 267 ILE D CA 1
ATOM 9541 C C . ILE F 1 59 ? 51.244 2.277 215.810 1.00 65.78 267 ILE D C 1
ATOM 9542 O O . ILE F 1 59 ? 50.603 2.994 215.061 1.00 78.67 267 ILE D O 1
ATOM 9547 N N . THR F 1 60 ? 50.836 1.093 216.215 1.00 64.38 268 THR D N 1
ATOM 9548 C CA . THR F 1 60 ? 49.667 0.438 215.654 1.00 68.17 268 THR D CA 1
ATOM 9549 C C . THR F 1 60 ? 48.399 0.543 216.509 1.00 66.95 268 THR D C 1
ATOM 9550 O O . THR F 1 60 ? 47.288 0.380 216.011 1.00 59.40 268 THR D O 1
ATOM 9554 N N . ALA F 1 61 ? 48.572 0.810 217.796 1.00 71.79 269 ALA D N 1
ATOM 9555 C CA . ALA F 1 61 ? 47.445 0.963 218.705 1.00 71.86 269 ALA D CA 1
ATOM 9556 C C . ALA F 1 61 ? 47.799 2.007 219.754 1.00 75.12 269 ALA D C 1
ATOM 9557 O O . ALA F 1 61 ? 48.973 2.166 220.125 1.00 69.20 269 ALA D O 1
ATOM 9559 N N . VAL F 1 62 ? 46.785 2.734 220.207 1.00 79.20 270 VAL D N 1
ATOM 9560 C CA . VAL F 1 62 ? 46.977 3.776 221.217 1.00 91.57 270 VAL D CA 1
ATOM 9561 C C . VAL F 1 62 ? 47.464 3.179 222.550 1.00 100.93 270 VAL D C 1
ATOM 9562 O O . VAL F 1 62 ? 47.102 2.039 222.872 1.00 119.69 270 VAL D O 1
ATOM 9566 N N . PRO F 1 63 ? 48.284 3.929 223.328 1.00 96.28 271 PRO D N 1
ATOM 9567 C CA . PRO F 1 63 ? 48.777 3.361 224.587 1.00 97.82 271 PRO D CA 1
ATOM 9568 C C . PRO F 1 63 ? 47.654 3.230 225.633 1.00 104.83 271 PRO D C 1
ATOM 9569 O O . PRO F 1 63 ? 46.744 4.072 225.661 1.00 97.65 271 PRO D O 1
ATOM 9573 N N . MET F 1 64 ? 47.740 2.192 226.477 1.00 110.85 272 MET D N 1
ATOM 9574 C CA . MET F 1 64 ? 46.697 1.859 227.478 1.00 114.52 272 MET D CA 1
ATOM 9575 C C . MET F 1 64 ? 46.337 2.974 228.457 1.00 120.07 272 MET D C 1
ATOM 9576 O O . MET F 1 64 ? 47.220 3.663 228.968 1.00 114.50 272 MET D O 1
ATOM 9581 N N . SER F 1 65 ? 45.037 3.121 228.729 1.00 122.25 273 SER D N 1
ATOM 9582 C CA . SER F 1 65 ? 44.537 4.127 229.672 1.00 123.69 273 SER D CA 1
ATOM 9583 C C . SER F 1 65 ? 43.714 3.456 230.763 1.00 120.44 273 SER D C 1
ATOM 9584 O O . SER F 1 65 ? 43.120 2.401 230.543 1.00 112.20 273 SER D O 1
ATOM 9587 N N . GLY F 1 66 ? 43.683 4.082 231.935 1.00 126.01 274 GLY D N 1
ATOM 9588 C CA . GLY F 1 66 ? 42.946 3.558 233.082 1.00 132.28 274 GLY D CA 1
ATOM 9589 C C . GLY F 1 66 ? 41.812 4.461 233.529 1.00 137.28 274 GLY D C 1
ATOM 9590 O O . GLY F 1 66 ? 40.681 4.319 233.050 1.00 131.81 274 GLY D O 1
ATOM 9591 N N . ALA F 1 67 ? 42.126 5.389 234.441 1.00 143.28 275 ALA D N 1
ATOM 9592 C CA . ALA F 1 67 ? 41.147 6.329 235.029 1.00 146.71 275 ALA D CA 1
ATOM 9593 C C . ALA F 1 67 ? 41.257 7.772 234.480 1.00 149.31 275 ALA D C 1
ATOM 9594 O O . ALA F 1 67 ? 42.291 8.427 234.635 1.00 150.26 275 ALA D O 1
ATOM 9596 N N . GLY F 1 68 ? 40.181 8.265 233.861 1.00 141.35 276 GLY D N 1
ATOM 9597 C CA . GLY F 1 68 ? 40.158 9.608 233.274 1.00 135.16 276 GLY D CA 1
ATOM 9598 C C . GLY F 1 68 ? 41.067 9.744 232.060 1.00 135.68 276 GLY D C 1
ATOM 9599 O O . GLY F 1 68 ? 41.667 10.804 231.857 1.00 130.19 276 GLY D O 1
ATOM 9600 N N . ASN F 1 69 ? 41.145 8.670 231.259 1.00 138.32 277 ASN D N 1
ATOM 9601 C CA . ASN F 1 69 ? 41.993 8.574 230.045 1.00 134.67 277 ASN D CA 1
ATOM 9602 C C . ASN F 1 69 ? 43.428 9.097 230.263 1.00 126.35 277 ASN D C 1
ATOM 9603 O O . ASN F 1 69 ? 43.833 10.118 229.692 1.00 121.64 277 ASN D O 1
ATOM 9608 N N . LYS F 1 70 ? 44.187 8.387 231.096 1.00 117.28 278 LYS D N 1
ATOM 9609 C CA . LYS F 1 70 ? 45.562 8.775 231.410 1.00 112.83 278 LYS D CA 1
ATOM 9610 C C . LYS F 1 70 ? 46.493 7.610 231.203 1.00 96.34 278 LYS D C 1
ATOM 9611 O O . LYS F 1 70 ? 46.202 6.492 231.612 1.00 88.65 278 LYS D O 1
ATOM 9617 N N . THR F 1 71 ? 47.630 7.899 230.587 1.00 89.67 279 THR D N 1
ATOM 9618 C CA . THR F 1 71 ? 48.587 6.871 230.229 1.00 88.67 279 THR D CA 1
ATOM 9619 C C . THR F 1 71 ? 49.797 6.827 231.103 1.00 79.17 279 THR D C 1
ATOM 9620 O O . THR F 1 71 ? 50.268 7.872 231.522 1.00 68.76 279 THR D O 1
ATOM 9624 N N . PRO F 1 72 ? 50.352 5.614 231.317 1.00 82.03 280 PRO D N 1
ATOM 9625 C CA . PRO F 1 72 ? 51.623 5.466 232.039 1.00 82.71 280 PRO D CA 1
ATOM 9626 C C . PRO F 1 72 ? 52.832 5.942 231.210 1.00 78.29 280 PRO D C 1
ATOM 9627 O O . PRO F 1 72 ? 53.755 5.158 230.965 1.00 68.19 280 PRO D O 1
ATOM 9631 N N . LEU F 1 73 ? 52.819 7.221 230.818 1.00 80.27 281 LEU D N 1
ATOM 9632 C CA . LEU F 1 73 ? 53.868 7.820 229.986 1.00 86.70 281 LEU D CA 1
ATOM 9633 C C . LEU F 1 73 ? 54.304 9.208 230.447 1.00 94.01 281 LEU D C 1
ATOM 9634 O O . LEU F 1 73 ? 53.472 10.109 230.682 1.00 85.80 281 LEU D O 1
ATOM 9639 N N . ALA F 1 74 ? 55.631 9.360 230.523 1.00 101.78 282 ALA D N 1
ATOM 9640 C CA . ALA F 1 74 ? 56.276 10.579 231.010 1.00 106.39 282 ALA D CA 1
ATOM 9641 C C . ALA F 1 74 ? 56.105 11.758 230.055 1.00 100.56 282 ALA D C 1
ATOM 9642 O O . ALA F 1 74 ? 56.563 11.682 228.916 1.00 105.47 282 ALA D O 1
ATOM 9644 N N . PRO F 1 75 ? 55.440 12.844 230.508 1.00 91.10 283 PRO D N 1
ATOM 9645 C CA . PRO F 1 75 ? 55.310 14.020 229.654 1.00 92.21 283 PRO D CA 1
ATOM 9646 C C . PRO F 1 75 ? 56.637 14.763 229.537 1.00 91.40 283 PRO D C 1
ATOM 9647 O O . PRO F 1 75 ? 57.568 14.480 230.286 1.00 86.74 283 PRO D O 1
ATOM 9651 N N . MET F 1 76 ? 56.709 15.699 228.595 1.00 95.00 284 MET D N 1
ATOM 9652 C CA . MET F 1 76 ? 57.934 16.458 228.328 1.00 95.00 284 MET D CA 1
ATOM 9653 C C . MET F 1 76 ? 58.326 17.428 229.426 1.00 99.67 284 MET D C 1
ATOM 9654 O O . MET F 1 76 ? 57.469 18.060 230.051 1.00 105.87 284 MET D O 1
ATOM 9659 N N . SER F 1 77 ? 59.638 17.562 229.614 1.00 105.45 285 SER D N 1
ATOM 9660 C CA . SER F 1 77 ? 60.212 18.462 230.604 1.00 113.36 285 SER D CA 1
ATOM 9661 C C . SER F 1 77 ? 59.563 19.846 230.478 1.00 116.33 285 SER D C 1
ATOM 9662 O O . SER F 1 77 ? 59.863 20.591 229.547 1.00 115.77 285 SER D O 1
ATOM 9665 N N . ALA F 1 78 ? 58.669 20.175 231.414 1.00 115.10 286 ALA D N 1
ATOM 9666 C CA . ALA F 1 78 ? 57.958 21.459 231.400 1.00 113.54 286 ALA D CA 1
ATOM 9667 C C . ALA F 1 78 ? 58.868 22.697 231.574 1.00 116.31 286 ALA D C 1
ATOM 9668 O O . ALA F 1 78 ? 58.416 23.818 231.366 1.00 114.47 286 ALA D O 1
ATOM 9670 N N . ASP F 1 79 ? 60.129 22.491 231.966 1.00 121.47 287 ASP D N 1
ATOM 9671 C CA . ASP F 1 79 ? 61.119 23.576 232.109 1.00 123.39 287 ASP D CA 1
ATOM 9672 C C . ASP F 1 79 ? 61.789 23.823 230.748 1.00 120.34 287 ASP D C 1
ATOM 9673 O O . ASP F 1 79 ? 61.998 24.968 230.315 1.00 108.58 287 ASP D O 1
ATOM 9678 N N . MET F 1 80 ? 62.121 22.711 230.096 1.00 121.80 288 MET D N 1
ATOM 9679 C CA . MET F 1 80 ? 62.706 22.690 228.765 1.00 125.00 288 MET D CA 1
ATOM 9680 C C . MET F 1 80 ? 61.690 23.263 227.764 1.00 122.65 288 MET D C 1
ATOM 9681 O O . MET F 1 80 ? 62.008 24.180 227.010 1.00 127.71 288 MET D O 1
ATOM 9686 N N . VAL F 1 81 ? 60.460 22.744 227.787 1.00 113.00 289 VAL D N 1
ATOM 9687 C CA . VAL F 1 81 ? 59.362 23.223 226.920 1.00 101.58 289 VAL D CA 1
ATOM 9688 C C . VAL F 1 81 ? 59.320 24.743 226.857 1.00 95.21 289 VAL D C 1
ATOM 9689 O O . VAL F 1 81 ? 59.151 25.349 225.793 1.00 88.06 289 VAL D O 1
ATOM 9693 N N . ASP F 1 82 ? 59.453 25.333 228.035 1.00 91.25 290 ASP D N 1
ATOM 9694 C CA . ASP F 1 82 ? 59.386 26.754 228.201 1.00 91.18 290 ASP D CA 1
ATOM 9695 C C . ASP F 1 82 ? 60.630 27.426 227.720 1.00 92.08 290 ASP D C 1
ATOM 9696 O O . ASP F 1 82 ? 60.547 28.586 227.338 1.00 93.15 290 ASP D O 1
ATOM 9701 N N . GLU F 1 83 ? 61.775 26.733 227.765 1.00 96.28 291 GLU D N 1
ATOM 9702 C CA . GLU F 1 83 ? 63.016 27.270 227.174 1.00 102.84 291 GLU D CA 1
ATOM 9703 C C . GLU F 1 83 ? 62.778 27.415 225.674 1.00 99.04 291 GLU D C 1
ATOM 9704 O O . GLU F 1 83 ? 63.139 28.436 225.057 1.00 93.74 291 GLU D O 1
ATOM 9710 N N . TYR F 1 84 ? 62.186 26.378 225.087 1.00 93.40 292 TYR D N 1
ATOM 9711 C CA . TYR F 1 84 ? 61.870 26.419 223.680 1.00 97.21 292 TYR D CA 1
ATOM 9712 C C . TYR F 1 84 ? 60.915 27.593 223.396 1.00 100.43 292 TYR D C 1
ATOM 9713 O O . TYR F 1 84 ? 61.189 28.395 222.488 1.00 104.41 292 TYR D O 1
ATOM 9722 N N . ARG F 1 85 ? 59.832 27.716 224.180 1.00 94.81 293 ARG D N 1
ATOM 9723 C CA . ARG F 1 85 ? 58.866 28.815 223.990 1.00 92.21 293 ARG D CA 1
ATOM 9724 C C . ARG F 1 85 ? 59.480 30.221 224.052 1.00 99.87 293 ARG D C 1
ATOM 9725 O O . ARG F 1 85 ? 59.074 31.115 223.306 1.00 97.37 293 ARG D O 1
ATOM 9733 N N . ALA F 1 86 ? 60.466 30.405 224.925 1.00 110.08 294 ALA D N 1
ATOM 9734 C CA . ALA F 1 86 ? 61.155 31.691 225.060 1.00 108.49 294 ALA D CA 1
ATOM 9735 C C . ALA F 1 86 ? 62.147 31.967 223.912 1.00 109.74 294 ALA D C 1
ATOM 9736 O O . ALA F 1 86 ? 62.355 33.129 223.550 1.00 116.74 294 ALA D O 1
ATOM 9738 N N . ALA F 1 87 ? 62.756 30.928 223.336 1.00 101.10 295 ALA D N 1
ATOM 9739 C CA . ALA F 1 87 ? 63.686 31.143 222.222 1.00 101.45 295 ALA D CA 1
ATOM 9740 C C . ALA F 1 87 ? 62.970 31.419 220.891 1.00 102.12 295 ALA D C 1
ATOM 9741 O O . ALA F 1 87 ? 63.641 31.711 219.903 1.00 100.22 295 ALA D O 1
ATOM 9743 N N . MET F 1 88 ? 61.628 31.358 220.886 1.00 111.73 296 MET D N 1
ATOM 9744 C CA . MET F 1 88 ? 60.770 31.548 219.672 1.00 123.05 296 MET D CA 1
ATOM 9745 C C . MET F 1 88 ? 60.887 32.854 218.872 1.00 121.97 296 MET D C 1
ATOM 9746 O O . MET F 1 88 ? 60.962 32.839 217.629 1.00 105.41 296 MET D O 1
ATOM 9751 N N . ASN F 1 89 ? 60.822 33.969 219.591 1.00 122.83 297 ASN D N 1
ATOM 9752 C CA . ASN F 1 89 ? 60.916 35.302 218.992 1.00 120.63 297 ASN D CA 1
ATOM 9753 C C . ASN F 1 89 ? 62.121 35.456 218.051 1.00 122.38 297 ASN D C 1
ATOM 9754 O O . ASN F 1 89 ? 61.956 35.948 216.935 1.00 122.93 297 ASN D O 1
ATOM 9759 N N . ALA F 1 90 ? 63.310 35.029 218.493 1.00 118.50 298 ALA D N 1
ATOM 9760 C CA . ALA F 1 90 ? 64.531 35.063 217.670 1.00 108.20 298 ALA D CA 1
ATOM 9761 C C . ALA F 1 90 ? 64.986 33.615 217.450 1.00 108.21 298 ALA D C 1
ATOM 9762 O O . ALA F 1 90 ? 65.832 33.122 218.201 1.00 112.14 298 ALA D O 1
ATOM 9764 N N . PRO F 1 91 ? 64.403 32.920 216.437 1.00 102.88 299 PRO D N 1
ATOM 9765 C CA . PRO F 1 91 ? 64.704 31.518 216.141 1.00 95.43 299 PRO D CA 1
ATOM 9766 C C . PRO F 1 91 ? 65.616 31.278 214.919 1.00 92.81 299 PRO D C 1
ATOM 9767 O O . PRO F 1 91 ? 65.589 32.065 213.986 1.00 88.55 299 PRO D O 1
ATOM 9771 N N . ASP F 1 92 ? 66.403 30.199 214.923 1.00 97.93 300 ASP D N 1
ATOM 9772 C CA . ASP F 1 92 ? 67.267 29.842 213.768 1.00 107.91 300 ASP D CA 1
ATOM 9773 C C . ASP F 1 92 ? 67.147 28.341 213.446 1.00 114.72 300 ASP D C 1
ATOM 9774 O O . ASP F 1 92 ? 66.239 27.681 213.971 1.00 115.69 300 ASP D O 1
ATOM 9779 N N . GLN F 1 93 ? 68.019 27.808 212.577 1.00 115.83 301 GLN D N 1
ATOM 9780 C CA . GLN F 1 93 ? 67.989 26.360 212.246 1.00 121.25 301 GLN D CA 1
ATOM 9781 C C . GLN F 1 93 ? 68.493 25.535 213.468 1.00 111.34 301 GLN D C 1
ATOM 9782 O O . GLN F 1 93 ? 68.112 24.368 213.669 1.00 100.65 301 GLN D O 1
ATOM 9788 N N . GLY F 1 94 ? 69.341 26.155 214.285 1.00 99.69 302 GLY D N 1
ATOM 9789 C CA . GLY F 1 94 ? 69.806 25.533 215.513 1.00 96.79 302 GLY D CA 1
ATOM 9790 C C . GLY F 1 94 ? 68.655 25.168 216.439 1.00 91.42 302 GLY D C 1
ATOM 9791 O O . GLY F 1 94 ? 68.706 24.128 217.083 1.00 95.10 302 GLY D O 1
ATOM 9792 N N . LEU F 1 95 ? 67.634 26.030 216.512 1.00 86.90 303 LEU D N 1
ATOM 9793 C CA . LEU F 1 95 ? 66.430 25.797 217.334 1.00 82.44 303 LEU D CA 1
ATOM 9794 C C . LEU F 1 95 ? 65.512 24.743 216.717 1.00 84.37 303 LEU D C 1
ATOM 9795 O O . LEU F 1 95 ? 64.887 23.950 217.415 1.00 87.32 303 LEU D O 1
ATOM 9800 N N . TRP F 1 96 ? 65.404 24.750 215.403 1.00 85.66 304 TRP D N 1
ATOM 9801 C CA . TRP F 1 96 ? 64.501 23.831 214.736 1.00 92.68 304 TRP D CA 1
ATOM 9802 C C . TRP F 1 96 ? 65.025 22.413 214.909 1.00 93.44 304 TRP D C 1
ATOM 9803 O O . TRP F 1 96 ? 64.330 21.537 215.447 1.00 94.09 304 TRP D O 1
ATOM 9814 N N . GLN F 1 97 ? 66.272 22.207 214.506 1.00 89.82 305 GLN D N 1
ATOM 9815 C CA . GLN F 1 97 ? 66.891 20.897 214.633 1.00 91.13 305 GLN D CA 1
ATOM 9816 C C . GLN F 1 97 ? 66.617 20.332 216.031 1.00 86.08 305 GLN D C 1
ATOM 9817 O O . GLN F 1 97 ? 66.074 19.237 216.191 1.00 79.36 305 GLN D O 1
ATOM 9823 N N . ARG F 1 98 ? 66.937 21.116 217.042 1.00 85.12 306 ARG D N 1
ATOM 9824 C CA . ARG F 1 98 ? 66.708 20.678 218.396 1.00 86.68 306 ARG D CA 1
ATOM 9825 C C . ARG F 1 98 ? 65.234 20.438 218.690 1.00 77.27 306 ARG D C 1
ATOM 9826 O O . ARG F 1 98 ? 64.939 19.505 219.414 1.00 85.55 306 ARG D O 1
ATOM 9834 N N . ILE F 1 99 ? 64.301 21.242 218.178 1.00 72.77 307 ILE D N 1
ATOM 9835 C CA . ILE F 1 99 ? 62.888 20.955 218.508 1.00 74.91 307 ILE D CA 1
ATOM 9836 C C . ILE F 1 99 ? 62.479 19.673 217.842 1.00 74.38 307 ILE D C 1
ATOM 9837 O O . ILE F 1 99 ? 61.878 18.841 218.488 1.00 79.30 307 ILE D O 1
ATOM 9842 N N . GLU F 1 100 ? 62.790 19.516 216.559 1.00 75.00 308 GLU D N 1
ATOM 9843 C CA . GLU F 1 100 ? 62.411 18.295 215.834 1.00 76.63 308 GLU D CA 1
ATOM 9844 C C . GLU F 1 100 ? 62.810 17.031 216.609 1.00 82.18 308 GLU D C 1
ATOM 9845 O O . GLU F 1 100 ? 61.984 16.123 216.778 1.00 79.64 308 GLU D O 1
ATOM 9851 N N . GLN F 1 101 ? 64.051 17.005 217.120 1.00 84.00 309 GLN D N 1
ATOM 9852 C CA . GLN F 1 101 ? 64.596 15.827 217.820 1.00 74.68 309 GLN D CA 1
ATOM 9853 C C . GLN F 1 101 ? 63.860 15.371 219.066 1.00 71.74 309 GLN D C 1
ATOM 9854 O O . GLN F 1 101 ? 63.986 14.234 219.467 1.00 77.10 309 GLN D O 1
ATOM 9860 N N . SER F 1 102 ? 63.118 16.255 219.696 1.00 74.95 310 SER D N 1
ATOM 9861 C CA . SER F 1 102 ? 62.281 15.853 220.804 1.00 82.15 310 SER D CA 1
ATOM 9862 C C . SER F 1 102 ? 60.999 15.206 220.253 1.00 91.58 310 SER D C 1
ATOM 9863 O O . SER F 1 102 ? 60.470 14.285 220.876 1.00 101.22 310 SER D O 1
ATOM 9866 N N . LEU F 1 103 ? 60.509 15.677 219.092 1.00 93.58 311 LEU D N 1
ATOM 9867 C CA . LEU F 1 103 ? 59.315 15.099 218.424 1.00 85.57 311 LEU D CA 1
ATOM 9868 C C . LEU F 1 103 ? 59.608 13.651 218.074 1.00 82.47 311 LEU D C 1
ATOM 9869 O O . LEU F 1 103 ? 58.711 12.797 218.173 1.00 79.17 311 LEU D O 1
ATOM 9874 N N . THR F 1 104 ? 60.863 13.419 217.644 1.00 77.26 312 THR D N 1
ATOM 9875 C CA . THR F 1 104 ? 61.423 12.088 217.355 1.00 73.55 312 THR D CA 1
ATOM 9876 C C . THR F 1 104 ? 61.276 11.178 218.581 1.00 83.04 312 THR D C 1
ATOM 9877 O O . THR F 1 104 ? 60.745 10.053 218.486 1.00 92.93 312 THR D O 1
ATOM 9881 N N . LEU F 1 105 ? 61.761 11.695 219.720 1.00 77.93 313 LEU D N 1
ATOM 9882 C CA . LEU F 1 105 ? 61.793 10.992 221.009 1.00 63.27 313 LEU D CA 1
ATOM 9883 C C . LEU F 1 105 ? 60.531 11.102 221.845 1.00 58.24 313 LEU D C 1
ATOM 9884 O O . LEU F 1 105 ? 60.399 10.357 222.791 1.00 57.27 313 LEU D O 1
ATOM 9889 N N . ALA F 1 106 ? 59.593 11.979 221.488 1.00 60.09 314 ALA D N 1
ATOM 9890 C CA . ALA F 1 106 ? 58.356 12.157 222.277 1.00 67.40 314 ALA D CA 1
ATOM 9891 C C . ALA F 1 106 ? 57.080 12.068 221.455 1.00 67.73 314 ALA D C 1
ATOM 9892 O O . ALA F 1 106 ? 56.287 13.003 221.414 1.00 70.78 314 ALA D O 1
ATOM 9894 N N . PRO F 1 107 ? 56.859 10.924 220.834 1.00 67.99 315 PRO D N 1
ATOM 9895 C CA . PRO F 1 107 ? 55.749 10.650 219.971 1.00 69.10 315 PRO D CA 1
ATOM 9896 C C . PRO F 1 107 ? 54.545 11.527 220.129 1.00 67.25 315 PRO D C 1
ATOM 9897 O O . PRO F 1 107 ? 54.109 12.146 219.165 1.00 63.37 315 PRO D O 1
ATOM 9901 N N . TYR F 1 108 ? 54.030 11.613 221.342 1.00 69.30 316 TYR D N 1
ATOM 9902 C CA . TYR F 1 108 ? 52.756 12.306 221.551 1.00 75.70 316 TYR D CA 1
ATOM 9903 C C . TYR F 1 108 ? 52.813 13.795 221.936 1.00 78.72 316 TYR D C 1
ATOM 9904 O O . TYR F 1 108 ? 51.765 14.458 222.122 1.00 73.02 316 TYR D O 1
ATOM 9913 N N . TRP F 1 109 ? 54.031 14.323 222.024 1.00 77.38 317 TRP D N 1
ATOM 9914 C CA . TRP F 1 109 ? 54.214 15.720 222.324 1.00 74.84 317 TRP D CA 1
ATOM 9915 C C . TRP F 1 109 ? 53.827 16.506 221.106 1.00 71.81 317 TRP D C 1
ATOM 9916 O O . TRP F 1 109 ? 54.687 16.976 220.347 1.00 63.90 317 TRP D O 1
ATOM 9927 N N . PHE F 1 110 ? 52.514 16.646 220.943 1.00 74.90 318 PHE D N 1
ATOM 9928 C CA . PHE F 1 110 ? 51.954 17.326 219.783 1.00 82.31 318 PHE D CA 1
ATOM 9929 C C . PHE F 1 110 ? 52.257 18.843 219.755 1.00 85.24 318 PHE D C 1
ATOM 9930 O O . PHE F 1 110 ? 52.606 19.395 218.710 1.00 75.50 318 PHE D O 1
ATOM 9938 N N . GLU F 1 111 ? 52.167 19.510 220.900 1.00 97.05 319 GLU D N 1
ATOM 9939 C CA . GLU F 1 111 ? 52.493 20.931 220.958 1.00 99.18 319 GLU D CA 1
ATOM 9940 C C . GLU F 1 111 ? 53.788 21.148 220.198 1.00 93.80 319 GLU D C 1
ATOM 9941 O O . GLU F 1 111 ? 53.862 22.006 219.336 1.00 99.42 319 GLU D O 1
ATOM 9947 N N . GLY F 1 112 ? 54.797 20.342 220.507 1.00 89.48 320 GLY D N 1
ATOM 9948 C CA . GLY F 1 112 ? 56.082 20.415 219.827 1.00 93.04 320 GLY D CA 1
ATOM 9949 C C . GLY F 1 112 ? 55.948 20.489 218.311 1.00 95.95 320 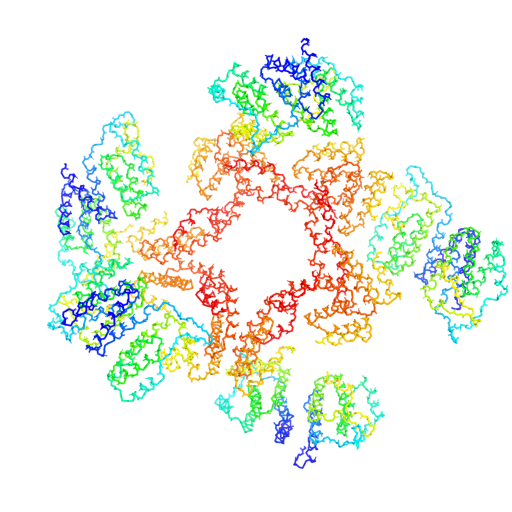GLY D C 1
ATOM 9950 O O . GLY F 1 112 ? 56.718 21.195 217.641 1.00 99.69 320 GLY D O 1
ATOM 9951 N N . HIS F 1 113 ? 54.985 19.758 217.753 1.00 91.79 321 HIS D N 1
ATOM 9952 C CA . HIS F 1 113 ? 54.767 19.816 216.310 1.00 89.32 321 HIS D CA 1
ATOM 9953 C C . HIS F 1 113 ? 54.463 21.261 215.947 1.00 85.52 321 HIS D C 1
ATOM 9954 O O . HIS F 1 113 ? 55.264 21.890 215.237 1.00 74.04 321 HIS D O 1
ATOM 9961 N N . ARG F 1 114 ? 53.378 21.799 216.508 1.00 88.29 322 ARG D N 1
ATOM 9962 C CA . ARG F 1 114 ? 53.029 23.218 216.335 1.00 92.47 322 ARG D CA 1
ATOM 9963 C C . ARG F 1 114 ? 54.251 24.162 216.541 1.00 81.22 322 ARG D C 1
ATOM 9964 O O . ARG F 1 114 ? 54.346 25.217 215.923 1.00 72.15 322 ARG D O 1
ATOM 9972 N N . LEU F 1 115 ? 55.176 23.802 217.419 1.00 80.54 323 LEU D N 1
ATOM 9973 C CA . LEU F 1 115 ? 56.383 24.619 217.597 1.00 84.43 323 LEU D CA 1
ATOM 9974 C C . LEU F 1 115 ? 57.336 24.451 216.415 1.00 79.43 323 LEU D C 1
ATOM 9975 O O . LEU F 1 115 ? 57.784 25.439 215.840 1.00 77.28 323 LEU D O 1
ATOM 9980 N N . SER F 1 116 ? 57.618 23.222 216.010 1.00 78.00 324 SER D N 1
ATOM 9981 C CA . SER F 1 116 ? 58.495 23.047 214.859 1.00 79.20 324 SER D CA 1
ATOM 9982 C C . SER F 1 116 ? 57.899 23.734 213.625 1.00 80.84 324 SER D C 1
ATOM 9983 O O . SER F 1 116 ? 58.628 24.107 212.701 1.00 69.82 324 SER D O 1
ATOM 9986 N N . ALA F 1 117 ? 56.573 23.894 213.637 1.00 87.76 325 ALA D N 1
ATOM 9987 C CA . ALA F 1 117 ? 55.809 24.527 212.550 1.00 92.92 325 ALA D CA 1
ATOM 9988 C C . ALA F 1 117 ? 55.697 26.050 212.639 1.00 99.65 325 ALA D C 1
ATOM 9989 O O . ALA F 1 117 ? 55.699 26.740 211.614 1.00 97.57 325 ALA D O 1
ATOM 9991 N N . GLU F 1 118 ? 55.536 26.566 213.855 1.00 107.36 326 GLU D N 1
ATOM 9992 C CA . GLU F 1 118 ? 55.471 28.007 214.060 1.00 108.08 326 GLU D CA 1
ATOM 9993 C C . GLU F 1 118 ? 56.825 28.542 213.592 1.00 96.13 326 GLU D C 1
ATOM 9994 O O . GLU F 1 118 ? 56.877 29.477 212.791 1.00 94.79 326 GLU D O 1
ATOM 10000 N N . VAL F 1 119 ? 57.902 27.909 214.072 1.00 83.29 327 VAL D N 1
ATOM 10001 C CA . VAL F 1 119 ? 59.273 28.220 213.654 1.00 80.38 327 VAL D CA 1
ATOM 10002 C C . VAL F 1 119 ? 59.427 28.124 212.157 1.00 87.72 327 VAL D C 1
ATOM 10003 O O . VAL F 1 119 ? 59.921 29.045 211.513 1.00 95.76 327 VAL D O 1
ATOM 10007 N N . ALA F 1 120 ? 59.027 26.981 211.614 1.00 98.98 328 ALA D N 1
ATOM 10008 C CA . ALA F 1 120 ? 59.125 26.726 210.178 1.00 105.26 328 ALA D CA 1
ATOM 10009 C C . ALA F 1 120 ? 58.574 27.890 209.361 1.00 100.96 328 ALA D C 1
ATOM 10010 O O . ALA F 1 120 ? 59.180 28.341 208.384 1.00 97.52 328 ALA D O 1
ATOM 10012 N N . GLU F 1 121 ? 57.424 28.380 209.799 1.00 101.37 329 GLU D N 1
ATOM 10013 C CA . GLU F 1 121 ? 56.733 29.461 209.129 1.00 99.28 329 GLU D CA 1
ATOM 10014 C C . GLU F 1 121 ? 57.579 30.718 209.234 1.00 89.88 329 GLU D C 1
ATOM 10015 O O . GLU F 1 121 ? 58.019 31.265 208.220 1.00 81.22 329 GLU D O 1
ATOM 10021 N N . LYS F 1 122 ? 57.855 31.128 210.466 1.00 87.21 330 LYS D N 1
ATOM 10022 C CA . LYS F 1 122 ? 58.672 32.295 210.703 1.00 94.53 330 LYS D CA 1
ATOM 10023 C C . LYS F 1 122 ? 59.950 32.258 209.848 1.00 100.44 330 LYS D C 1
ATOM 10024 O O . LYS F 1 122 ? 60.190 33.170 209.060 1.00 118.31 330 LYS D O 1
ATOM 10030 N N . LEU F 1 123 ? 60.740 31.193 209.957 1.00 93.06 331 LEU D N 1
ATOM 10031 C CA . LEU F 1 123 ? 61.999 31.091 209.203 1.00 87.30 331 LEU D CA 1
ATOM 10032 C C . LEU F 1 123 ? 61.873 31.286 207.710 1.00 84.49 331 LEU D C 1
ATOM 10033 O O . LEU F 1 123 ? 62.875 31.510 207.038 1.00 82.33 331 LEU D O 1
ATOM 10038 N N . GLY F 1 124 ? 60.662 31.159 207.183 1.00 86.94 332 GLY D N 1
ATOM 10039 C CA . GLY F 1 124 ? 60.432 31.348 205.757 1.00 94.11 332 GLY D CA 1
ATOM 10040 C C . GLY F 1 124 ? 60.290 30.065 204.956 1.00 96.96 332 GLY D C 1
ATOM 10041 O O . GLY F 1 124 ? 60.396 30.088 203.725 1.00 102.06 332 GLY D O 1
ATOM 10042 N N . PHE F 1 125 ? 60.066 28.947 205.647 1.00 94.92 333 PHE D N 1
ATOM 10043 C CA . PHE F 1 125 ? 59.821 27.667 204.996 1.00 88.61 333 PHE D CA 1
ATOM 10044 C C . PHE F 1 125 ? 58.358 27.293 205.296 1.00 88.06 333 PHE D C 1
ATOM 10045 O O . PHE F 1 125 ? 58.083 26.264 205.903 1.00 81.63 333 PHE D O 1
ATOM 10053 N N . GLY F 1 126 ? 57.434 28.166 204.867 1.00 93.19 334 GLY D N 1
ATOM 10054 C CA . GLY F 1 126 ? 55.980 28.021 205.080 1.00 87.70 334 GLY D CA 1
ATOM 10055 C C . GLY F 1 126 ? 55.389 26.814 204.380 1.00 88.50 334 GLY D C 1
ATOM 10056 O O . GLY F 1 126 ? 54.208 26.472 204.578 1.00 86.79 334 GLY D O 1
ATOM 10057 N N . ALA F 1 127 ? 56.209 26.206 203.521 1.00 80.53 335 ALA D N 1
ATOM 10058 C CA . ALA F 1 127 ? 55.869 24.976 202.845 1.00 72.78 335 ALA D CA 1
ATOM 10059 C C . ALA F 1 127 ? 55.798 23.881 203.902 1.00 69.66 335 ALA D C 1
ATOM 10060 O O . ALA F 1 127 ? 54.732 23.319 204.197 1.00 66.99 335 ALA D O 1
ATOM 10062 N N . VAL F 1 128 ? 56.957 23.647 204.508 1.00 65.12 336 VAL D N 1
ATOM 10063 C CA . VAL F 1 128 ? 57.141 22.643 205.523 1.00 58.66 336 VAL D CA 1
ATOM 10064 C C . VAL F 1 128 ? 56.151 22.890 206.615 1.00 57.81 336 VAL D C 1
ATOM 10065 O O . VAL F 1 128 ? 55.635 21.963 207.185 1.00 67.32 336 VAL D O 1
ATOM 10069 N N . ALA F 1 129 ? 55.872 24.148 206.902 1.00 64.48 337 ALA D N 1
ATOM 10070 C CA . ALA F 1 129 ? 54.883 24.495 207.932 1.00 73.50 337 ALA D CA 1
ATOM 10071 C C . ALA F 1 129 ? 53.535 23.851 207.638 1.00 72.99 337 ALA D C 1
ATOM 10072 O O . ALA F 1 129 ? 52.837 23.385 208.551 1.00 59.14 337 ALA D O 1
ATOM 10074 N N . GLN F 1 130 ? 53.178 23.852 206.354 1.00 81.36 338 GLN D N 1
ATOM 10075 C CA . GLN F 1 130 ? 51.946 23.243 205.915 1.00 87.15 338 GLN D CA 1
ATOM 10076 C C . GLN F 1 130 ? 52.038 21.723 206.057 1.00 84.24 338 GLN D C 1
ATOM 10077 O O . GLN F 1 130 ? 51.083 21.069 206.482 1.00 85.53 338 GLN D O 1
ATOM 10083 N N . ALA F 1 131 ? 53.196 21.165 205.727 1.00 82.16 339 ALA D N 1
ATOM 10084 C CA . ALA F 1 131 ? 53.404 19.721 205.845 1.00 79.29 339 ALA D CA 1
ATOM 10085 C C . ALA F 1 131 ? 53.276 19.210 207.288 1.00 73.53 339 ALA D C 1
ATOM 10086 O O . ALA F 1 131 ? 52.408 18.390 207.608 1.00 73.66 339 ALA D O 1
ATOM 10088 N N . ILE F 1 132 ? 54.120 19.737 208.162 1.00 64.11 340 ILE D N 1
ATOM 10089 C CA . ILE F 1 132 ? 54.181 19.285 209.536 1.00 57.83 340 ILE D CA 1
ATOM 10090 C C . ILE F 1 132 ? 52.837 19.160 210.216 1.00 57.78 340 ILE D C 1
ATOM 10091 O O . ILE F 1 132 ? 52.628 18.249 211.025 1.00 57.06 340 ILE D O 1
ATOM 10096 N N . ALA F 1 133 ? 51.937 20.065 209.870 1.00 59.38 341 ALA D N 1
ATOM 10097 C CA . ALA F 1 133 ? 50.590 20.053 210.397 1.00 66.69 341 ALA D CA 1
ATOM 10098 C C . ALA F 1 133 ? 49.730 18.986 209.772 1.00 73.05 341 ALA D C 1
ATOM 10099 O O . ALA F 1 133 ? 48.889 18.400 210.456 1.00 83.33 341 ALA D O 1
ATOM 10101 N N . GLU F 1 134 ? 49.884 18.790 208.462 1.00 77.96 342 GLU D N 1
ATOM 10102 C CA . GLU F 1 134 ? 49.113 17.767 207.724 1.00 86.55 342 GLU D CA 1
ATOM 10103 C C . GLU F 1 134 ? 49.419 16.348 208.260 1.00 81.44 342 GLU D C 1
ATOM 10104 O O . GLU F 1 134 ? 48.504 15.572 208.558 1.00 77.59 342 GLU D O 1
ATOM 10110 N N . GLU F 1 135 ? 50.706 16.031 208.400 1.00 73.87 343 GLU D N 1
ATOM 10111 C CA . GLU F 1 135 ? 51.119 14.701 208.829 1.00 73.59 343 GLU D CA 1
ATOM 10112 C C . GLU F 1 135 ? 50.473 14.389 210.167 1.00 76.26 343 GLU D C 1
ATOM 10113 O O . GLU F 1 135 ? 50.003 13.269 210.395 1.00 75.67 343 GLU D O 1
ATOM 10119 N N . LEU F 1 136 ? 50.441 15.394 211.041 1.00 78.12 344 LEU D N 1
ATOM 10120 C CA . LEU F 1 136 ? 49.813 15.251 212.345 1.00 75.96 344 LEU D CA 1
ATOM 10121 C C . LEU F 1 136 ? 48.328 15.056 212.175 1.00 70.35 344 LEU D C 1
ATOM 10122 O O . LEU F 1 136 ? 47.731 14.287 212.902 1.00 79.95 344 LEU D O 1
ATOM 10127 N N . GLY F 1 137 ? 47.720 15.744 211.227 1.00 66.86 345 GLY D N 1
ATOM 10128 C CA . GLY F 1 137 ? 46.295 15.540 210.974 1.00 70.66 345 GLY D CA 1
ATOM 10129 C C . GLY F 1 137 ? 45.947 14.075 210.687 1.00 69.69 345 GLY D C 1
ATOM 10130 O O . GLY F 1 137 ? 44.961 13.535 211.216 1.00 69.87 345 GLY D O 1
ATOM 10131 N N . THR F 1 138 ? 46.771 13.428 209.864 1.00 65.22 346 THR D N 1
ATOM 10132 C CA . THR F 1 138 ? 46.540 12.044 209.476 1.00 65.90 346 THR D CA 1
ATOM 10133 C C . THR F 1 138 ? 46.683 11.094 210.674 1.00 68.07 346 THR D C 1
ATOM 10134 O O . THR F 1 138 ? 45.789 10.278 210.970 1.00 67.24 346 THR D O 1
ATOM 10138 N N . PHE F 1 139 ? 47.825 11.221 211.354 1.00 62.51 347 PHE D N 1
ATOM 10139 C CA . PHE F 1 139 ? 48.162 10.410 212.527 1.00 56.25 347 PHE D CA 1
ATOM 10140 C C . PHE F 1 139 ? 47.042 10.433 213.586 1.00 56.36 347 PHE D C 1
ATOM 10141 O O . PHE F 1 139 ? 46.822 9.446 214.319 1.00 47.52 347 PHE D O 1
ATOM 10149 N N . LEU F 1 140 ? 46.354 11.573 213.654 1.00 61.94 348 LEU D N 1
ATOM 10150 C CA . LEU F 1 140 ? 45.220 11.761 214.556 1.00 71.82 348 LEU D CA 1
ATOM 10151 C C . LEU F 1 140 ? 43.964 11.120 213.937 1.00 75.40 348 LEU D C 1
ATOM 10152 O O . LEU F 1 140 ? 43.086 10.577 214.649 1.00 65.16 348 LEU D O 1
ATOM 10157 N N . GLN F 1 141 ? 43.909 11.180 212.607 1.00 78.77 349 GLN D N 1
ATOM 10158 C CA . GLN F 1 141 ? 42.825 10.586 211.849 1.00 87.42 349 GLN D CA 1
ATOM 10159 C C . GLN F 1 141 ? 42.930 9.059 211.772 1.00 85.51 349 GLN D C 1
ATOM 10160 O O . GLN F 1 141 ? 41.906 8.387 211.569 1.00 86.75 349 GLN D O 1
ATOM 10166 N N . ARG F 1 142 ? 44.153 8.525 211.898 1.00 79.24 350 ARG D N 1
ATOM 10167 C CA . ARG F 1 142 ? 44.383 7.059 211.930 1.00 73.52 350 ARG D CA 1
ATOM 10168 C C . ARG F 1 142 ? 43.953 6.450 213.284 1.00 75.74 350 ARG D C 1
ATOM 10169 O O . ARG F 1 142 ? 43.510 5.297 213.345 1.00 75.09 350 ARG D O 1
ATOM 10177 N N . LEU F 1 143 ? 44.076 7.233 214.355 1.00 75.02 351 LEU D N 1
ATOM 10178 C CA . LEU F 1 143 ? 43.751 6.778 215.693 1.00 75.30 351 LEU D CA 1
ATOM 10179 C C . LEU F 1 143 ? 43.011 7.917 216.429 1.00 81.98 351 LEU D C 1
ATOM 10180 O O . LEU F 1 143 ? 43.624 8.779 217.065 1.00 72.88 351 LEU D O 1
ATOM 10185 N N . PRO F 1 144 ? 41.674 7.959 216.295 1.00 94.90 352 PRO D N 1
ATOM 10186 C CA . PRO F 1 144 ? 40.840 8.937 217.014 1.00 94.96 352 PRO D CA 1
ATOM 10187 C C . PRO F 1 144 ? 41.082 9.062 218.542 1.00 92.22 352 PRO D C 1
ATOM 10188 O O . PRO F 1 144 ? 40.827 10.112 219.124 1.00 83.77 352 PRO D O 1
ATOM 10192 N N . ALA F 1 145 ? 41.550 7.993 219.180 1.00 103.87 353 ALA D N 1
ATOM 10193 C CA . ALA F 1 145 ? 41.792 7.988 220.631 1.00 101.55 353 ALA D CA 1
ATOM 10194 C C . ALA F 1 145 ? 42.915 8.919 221.066 1.00 93.17 353 ALA D C 1
ATOM 10195 O O . ALA F 1 145 ? 42.764 9.606 222.062 1.00 100.57 353 ALA D O 1
ATOM 10197 N N . LEU F 1 146 ? 44.015 8.977 220.316 1.00 81.29 354 LEU D N 1
ATOM 10198 C CA . LEU F 1 146 ? 45.161 9.810 220.715 1.00 77.96 354 LEU D CA 1
ATOM 10199 C C . LEU F 1 146 ? 44.813 11.226 221.146 1.00 84.60 354 LEU D C 1
ATOM 10200 O O . LEU F 1 146 ? 45.541 11.817 221.937 1.00 92.92 354 LEU D O 1
ATOM 10205 N N . ARG F 1 147 ? 43.729 11.775 220.611 1.00 90.60 355 ARG D N 1
ATOM 10206 C CA . ARG F 1 147 ? 43.296 13.124 220.963 1.00 100.61 355 ARG D CA 1
ATOM 10207 C C . ARG F 1 147 ? 42.832 13.223 222.424 1.00 102.58 355 ARG D C 1
ATOM 10208 O O . ARG F 1 147 ? 43.263 14.105 223.196 1.00 103.69 355 ARG D O 1
ATOM 10216 N N . GLU F 1 148 ? 41.969 12.285 222.787 1.00 97.29 356 GLU D N 1
ATOM 10217 C CA . GLU F 1 148 ? 41.377 12.234 224.112 1.00 103.34 356 GLU D CA 1
ATOM 10218 C C . GLU F 1 148 ? 42.372 11.911 225.225 1.00 99.24 356 GLU D C 1
ATOM 10219 O O . GLU F 1 148 ? 42.114 12.220 226.386 1.00 103.62 356 GLU D O 1
ATOM 10225 N N . LEU F 1 149 ? 43.495 11.282 224.888 1.00 98.05 357 LEU D N 1
ATOM 10226 C CA . LEU F 1 149 ? 44.442 10.845 225.914 1.00 96.99 357 LEU D CA 1
ATOM 10227 C C . LEU F 1 149 ? 45.250 11.956 226.549 1.00 99.04 357 LEU D C 1
ATOM 10228 O O . LEU F 1 149 ? 45.350 13.077 226.014 1.00 89.02 357 LEU D O 1
ATOM 10233 N N . ALA F 1 150 ? 45.804 11.600 227.712 1.00 105.28 358 ALA D N 1
ATOM 10234 C CA . ALA F 1 150 ? 46.634 12.473 228.541 1.00 108.12 358 ALA D CA 1
ATOM 10235 C C . ALA F 1 150 ? 47.784 11.674 229.187 1.00 99.28 358 ALA D C 1
ATOM 10236 O O . ALA F 1 150 ? 47.611 10.483 229.484 1.00 88.87 358 ALA D O 1
ATOM 10238 N N . PHE F 1 151 ? 48.934 12.329 229.407 1.00 96.32 359 PHE D N 1
ATOM 10239 C CA . PHE F 1 151 ? 50.129 11.681 230.003 1.00 110.26 359 PHE D CA 1
ATOM 10240 C C . PHE F 1 151 ? 49.893 11.225 231.453 1.00 123.19 359 PHE D C 1
ATOM 10241 O O . PHE F 1 151 ? 48.760 11.278 231.948 1.00 136.66 359 PHE D O 1
ATOM 10249 N N . SER F 1 152 ? 50.946 10.749 232.124 1.00 124.39 360 SER D N 1
ATOM 10250 C CA . SER F 1 152 ? 50.835 10.303 233.526 1.00 118.90 360 SER D CA 1
ATOM 10251 C C . SER F 1 152 ? 50.172 11.366 234.397 1.00 115.53 360 SER D C 1
ATOM 10252 O O . SER F 1 152 ? 49.246 11.078 235.166 1.00 106.93 360 SER D O 1
ATOM 10255 N N . ASP F 1 153 ? 50.650 12.598 234.229 1.00 111.17 361 ASP D N 1
ATOM 10256 C CA . ASP F 1 153 ? 50.185 13.753 234.996 1.00 102.66 361 ASP D CA 1
ATOM 10257 C C . ASP F 1 153 ? 48.828 14.367 234.584 1.00 99.86 361 ASP D C 1
ATOM 10258 O O . ASP F 1 153 ? 48.546 15.504 234.948 1.00 107.75 361 ASP D O 1
ATOM 10263 N N . GLY F 1 154 ? 47.995 13.651 233.832 1.00 95.33 362 GLY D N 1
ATOM 10264 C CA . GLY F 1 154 ? 46.697 14.202 233.409 1.00 97.59 362 GLY D CA 1
ATOM 10265 C C . GLY F 1 154 ? 46.735 15.368 232.420 1.00 96.25 362 GLY D C 1
ATOM 10266 O O . GLY F 1 154 ? 45.702 16.029 232.196 1.00 84.46 362 GLY D O 1
ATOM 10267 N N . SER F 1 155 ? 47.917 15.601 231.829 1.00 102.15 363 SER D N 1
ATOM 10268 C CA . SER F 1 155 ? 48.145 16.644 230.814 1.00 106.41 363 SER D CA 1
ATOM 10269 C C . SER F 1 155 ? 47.820 16.081 229.425 1.00 112.72 363 SER D C 1
ATOM 10270 O O . SER F 1 155 ? 48.515 15.165 228.967 1.00 114.46 363 SER D O 1
ATOM 10273 N N . PRO F 1 156 ? 46.786 16.631 228.741 1.00 118.27 364 PRO D N 1
ATOM 10274 C CA . PRO F 1 156 ? 46.394 16.058 227.446 1.00 124.93 364 PRO D CA 1
ATOM 10275 C C . PRO F 1 156 ? 47.509 15.985 226.391 1.00 132.30 364 PRO D C 1
ATOM 10276 O O . PRO F 1 156 ? 48.378 16.862 226.334 1.00 138.02 364 PRO D O 1
ATOM 10280 N N . PHE F 1 157 ? 47.471 14.913 225.599 1.00 124.93 365 PHE D N 1
ATOM 10281 C CA . PHE F 1 157 ? 48.399 14.668 224.491 1.00 110.69 365 PHE D CA 1
ATOM 10282 C C . PHE F 1 157 ? 48.337 15.799 223.477 1.00 98.91 365 PHE D C 1
ATOM 10283 O O . PHE F 1 157 ? 49.366 16.267 222.966 1.00 82.28 365 PHE D O 1
ATOM 10291 N N . LEU F 1 158 ? 47.101 16.208 223.198 1.00 95.39 366 LEU D N 1
ATOM 10292 C CA . LEU F 1 158 ? 46.799 17.263 222.265 1.00 95.13 366 LEU D CA 1
ATOM 10293 C C . LEU F 1 158 ? 45.997 18.313 222.991 1.00 91.99 366 LEU D C 1
ATOM 10294 O O . LEU F 1 158 ? 44.897 18.012 223.457 1.00 99.10 366 LEU D O 1
ATOM 10299 N N . SER F 1 159 ? 46.518 19.534 223.082 1.00 90.95 367 SER D N 1
ATOM 10300 C CA . SER F 1 159 ? 45.802 20.611 223.779 1.00 101.47 367 SER D CA 1
ATOM 10301 C C . SER F 1 159 ? 44.660 21.184 222.935 1.00 112.43 367 SER D C 1
ATOM 10302 O O . SER F 1 159 ? 44.654 21.003 221.716 1.00 114.31 367 SER D O 1
ATOM 10305 N N . PRO F 1 160 ? 43.681 21.863 223.583 1.00 121.38 368 PRO D N 1
ATOM 10306 C CA . PRO F 1 160 ? 42.637 22.579 222.837 1.00 119.67 368 PRO D CA 1
ATOM 10307 C C . PRO F 1 160 ? 43.229 23.784 222.098 1.00 117.31 368 PRO D C 1
ATOM 10308 O O . PRO F 1 160 ? 42.556 24.382 221.252 1.00 111.13 368 PRO D O 1
ATOM 10312 N N . GLU F 1 161 ? 44.463 24.150 222.456 1.00 114.89 369 GLU D N 1
ATOM 10313 C CA . GLU F 1 161 ? 45.220 25.174 221.745 1.00 117.55 369 GLU D CA 1
ATOM 10314 C C . GLU F 1 161 ? 45.702 24.589 220.401 1.00 110.32 369 GLU D C 1
ATOM 10315 O O . GLU F 1 161 ? 45.568 25.212 219.339 1.00 96.53 369 GLU D O 1
ATOM 10321 N N . CYS F 1 162 ? 46.260 23.382 220.467 1.00 103.98 370 CYS D N 1
ATOM 10322 C CA . CYS F 1 162 ? 46.796 22.696 219.295 1.00 94.19 370 CYS D CA 1
ATOM 10323 C C . CYS F 1 162 ? 45.700 22.217 218.332 1.00 86.94 370 CYS D C 1
ATOM 10324 O O . CYS F 1 162 ? 45.913 22.190 217.129 1.00 82.36 370 CYS D O 1
ATOM 10327 N N . SER F 1 163 ? 44.532 21.851 218.865 1.00 87.66 371 SER D N 1
ATOM 10328 C CA . SER F 1 163 ? 43.380 21.387 218.061 1.00 85.06 371 SER D CA 1
ATOM 10329 C C . SER F 1 163 ? 42.779 22.466 217.151 1.00 92.56 371 SER D C 1
ATOM 10330 O O . SER F 1 163 ? 42.088 22.160 216.171 1.00 84.83 371 SER D O 1
ATOM 10333 N N . ARG F 1 164 ? 43.022 23.724 217.512 1.00 110.56 372 ARG D N 1
ATOM 10334 C CA . ARG F 1 164 ? 42.582 24.894 216.735 1.00 121.89 372 ARG D CA 1
ATOM 10335 C C . ARG F 1 164 ? 43.561 25.169 215.578 1.00 121.65 372 ARG D C 1
ATOM 10336 O O . ARG F 1 164 ? 43.147 25.605 214.484 1.00 122.18 372 ARG D O 1
ATOM 10344 N N . TRP F 1 165 ? 44.849 24.896 215.849 1.00 109.98 373 TRP D N 1
ATOM 10345 C CA . TRP F 1 165 ? 45.955 24.959 214.871 1.00 96.16 373 TRP D CA 1
ATOM 10346 C C . TRP F 1 165 ? 45.661 24.076 213.641 1.00 93.80 373 TRP D C 1
ATOM 10347 O O . TRP F 1 165 ? 46.203 24.302 212.556 1.00 87.53 373 TRP D O 1
ATOM 10358 N N . LEU F 1 166 ? 44.763 23.104 213.818 1.00 94.03 374 LEU D N 1
ATOM 10359 C CA . LEU F 1 166 ? 44.339 22.183 212.762 1.00 94.79 374 LEU D CA 1
ATOM 10360 C C . LEU F 1 166 ? 42.906 22.481 212.284 1.00 91.16 374 LEU D C 1
ATOM 10361 O O . LEU F 1 166 ? 42.655 22.619 211.082 1.00 84.36 374 LEU D O 1
ATOM 10366 N N . GLN F 1 167 ? 41.975 22.563 213.235 1.00 94.28 375 GLN D N 1
ATOM 10367 C CA . GLN F 1 167 ? 40.567 22.845 212.939 1.00 95.52 375 GLN D CA 1
ATOM 10368 C C . GLN F 1 167 ? 40.257 24.334 213.146 1.00 92.13 375 GLN D C 1
ATOM 10369 O O . GLN F 1 167 ? 40.074 25.088 212.184 1.00 79.24 375 GLN D O 1
ATOM 10371 N N . GLY F 1 180 ? 21.154 28.097 211.138 1.00 104.91 388 GLY D N 1
ATOM 10372 C CA . GLY F 1 180 ? 20.894 27.678 212.514 1.00 116.20 388 GLY D CA 1
ATOM 10373 C C . GLY F 1 180 ? 21.364 28.684 213.562 1.00 129.40 388 GLY D C 1
ATOM 10374 O O . GLY F 1 180 ? 21.990 28.305 214.566 1.00 130.17 388 GLY D O 1
ATOM 10375 N N . LEU F 1 181 ? 21.043 29.964 213.338 1.00 138.49 389 LEU D N 1
ATOM 10376 C CA . LEU F 1 181 ? 21.437 31.054 214.247 1.00 123.02 389 LEU D CA 1
ATOM 10377 C C . LEU F 1 181 ? 20.311 31.458 215.199 1.00 115.78 389 LEU D C 1
ATOM 10378 O O . LEU F 1 181 ? 20.577 31.718 216.363 1.00 115.60 389 LEU D O 1
ATOM 10383 N N . ALA F 1 182 ? 19.075 31.548 214.697 1.00 118.14 390 ALA D N 1
ATOM 10384 C CA . ALA F 1 182 ? 17.888 31.841 215.535 1.00 128.41 390 ALA D CA 1
ATOM 10385 C C . ALA F 1 182 ? 17.639 30.688 216.507 1.00 137.81 390 ALA D C 1
ATOM 10386 O O . ALA F 1 182 ? 17.158 30.893 217.620 1.00 128.59 390 ALA D O 1
ATOM 10388 N N . GLU F 1 183 ? 17.936 29.474 216.045 1.00 149.59 391 GLU D N 1
ATOM 10389 C CA . GLU F 1 183 ? 17.908 28.274 216.869 1.00 147.20 391 GLU D CA 1
ATOM 10390 C C . GLU F 1 183 ? 18.807 28.579 218.080 1.00 137.00 391 GLU D C 1
ATOM 10391 O O . GLU F 1 183 ? 18.322 28.774 219.203 1.00 122.86 391 GLU D O 1
ATOM 10397 N N . GLU F 1 184 ? 20.108 28.678 217.813 1.00 123.25 392 GLU D N 1
ATOM 10398 C CA . GLU F 1 184 ? 21.120 28.981 218.819 1.00 120.73 392 GLU D CA 1
ATOM 10399 C C . GLU F 1 184 ? 20.799 30.159 219.754 1.00 135.29 392 GLU D C 1
ATOM 10400 O O . GLU F 1 184 ? 20.666 29.993 220.967 1.00 139.33 392 GLU D O 1
ATOM 10406 N N . VAL F 1 185 ? 20.663 31.344 219.171 1.00 158.05 393 VAL D N 1
ATOM 10407 C CA . VAL F 1 185 ? 20.486 32.585 219.937 1.00 164.22 393 VAL D CA 1
ATOM 10408 C C . VAL F 1 185 ? 19.057 32.859 220.461 1.00 165.73 393 VAL D C 1
ATOM 10409 O O . VAL F 1 185 ? 18.925 33.574 221.452 1.00 174.59 393 VAL D O 1
ATOM 10413 N N . ALA F 1 186 ? 18.000 32.305 219.846 1.00 158.09 394 ALA D N 1
ATOM 10414 C CA . ALA F 1 186 ? 16.625 32.536 220.361 1.00 151.06 394 ALA D CA 1
ATOM 10415 C C . ALA F 1 186 ? 16.417 31.850 221.719 1.00 157.21 394 ALA D C 1
ATOM 10416 O O . ALA F 1 186 ? 15.411 32.098 222.395 1.00 146.23 394 ALA D O 1
ATOM 10418 N N . GLN F 1 187 ? 17.348 30.967 222.094 1.00 165.71 395 GLN D N 1
ATOM 10419 C CA . GLN F 1 187 ? 17.352 30.367 223.425 1.00 170.38 395 GLN D CA 1
ATOM 10420 C C . GLN F 1 187 ? 18.194 31.238 224.377 1.00 177.31 395 GLN D C 1
ATOM 10421 O O . GLN F 1 187 ? 17.893 31.301 225.570 1.00 202.56 395 GLN D O 1
ATOM 10427 N N . ARG F 1 188 ? 19.245 31.892 223.860 1.00 153.91 396 ARG D N 1
ATOM 10428 C CA . ARG F 1 188 ? 20.050 32.844 224.650 1.00 131.05 396 ARG D CA 1
ATOM 10429 C C . ARG F 1 188 ? 19.190 34.014 225.201 1.00 132.46 396 ARG D C 1
ATOM 10430 O O . ARG F 1 188 ? 19.622 34.687 226.133 1.00 111.85 396 ARG D O 1
ATOM 10438 N N . HIS F 1 189 ? 18.004 34.247 224.603 1.00 150.55 397 HIS D N 1
ATOM 10439 C CA . HIS F 1 189 ? 16.999 35.263 225.037 1.00 158.30 397 HIS D CA 1
ATOM 10440 C C . HIS F 1 189 ? 16.193 34.835 226.278 1.00 165.97 397 HIS D C 1
ATOM 10441 O O . HIS F 1 189 ? 15.773 35.685 227.072 1.00 173.29 397 HIS D O 1
ATOM 10448 N N . GLY F 1 190 ? 15.933 33.534 226.417 1.00 162.58 398 GLY D N 1
ATOM 10449 C CA . GLY F 1 190 ? 15.268 33.001 227.612 1.00 154.88 398 GLY D CA 1
ATOM 10450 C C . GLY F 1 190 ? 16.186 33.108 228.831 1.00 153.44 398 GLY D C 1
ATOM 10451 O O . GLY F 1 190 ? 15.710 33.389 229.941 1.00 130.28 398 GLY D O 1
ATOM 10452 N N . GLU F 1 191 ? 17.495 32.877 228.606 1.00 160.97 399 GLU D N 1
ATOM 10453 C CA . GLU F 1 191 ? 18.571 32.971 229.632 1.00 152.06 399 GLU D CA 1
ATOM 10454 C C . GLU F 1 191 ? 18.839 34.443 229.971 1.00 149.60 399 GLU D C 1
ATOM 10455 O O . GLU F 1 191 ? 17.996 35.059 230.629 1.00 155.82 399 GLU D O 1
ATOM 10461 N N . GLN F 1 192 ? 19.975 35.022 229.556 1.00 146.37 400 GLN D N 1
ATOM 10462 C CA . GLN F 1 192 ? 20.177 36.464 229.781 1.00 150.28 400 GLN D CA 1
ATOM 10463 C C . GLN F 1 192 ? 19.059 37.168 228.990 1.00 171.04 400 GLN D C 1
ATOM 10464 O O . GLN F 1 192 ? 18.392 36.540 228.162 1.00 201.24 400 GLN D O 1
ATOM 10470 N N . GLY F 1 193 ? 18.859 38.462 229.216 1.00 168.60 401 GLY D N 1
ATOM 10471 C CA . GLY F 1 193 ? 17.790 39.189 228.531 1.00 156.19 401 GLY D CA 1
ATOM 10472 C C . GLY F 1 193 ? 17.988 39.385 227.038 1.00 143.82 401 GLY D C 1
ATOM 10473 O O . GLY F 1 193 ? 18.806 38.727 226.389 1.00 126.66 401 GLY D O 1
ATOM 10474 N N . ILE F 1 194 ? 17.203 40.297 226.491 1.00 136.88 402 ILE D N 1
ATOM 10475 C CA . ILE F 1 194 ? 17.316 40.644 225.099 1.00 128.73 402 ILE D CA 1
ATOM 10476 C C . ILE F 1 194 ? 18.710 41.248 224.809 1.00 131.08 402 ILE D C 1
ATOM 10477 O O . ILE F 1 194 ? 19.246 41.053 223.725 1.00 139.73 402 ILE D O 1
ATOM 10482 N N . ALA F 1 195 ? 19.301 41.944 225.788 1.00 130.43 403 ALA D N 1
ATOM 10483 C CA . ALA F 1 195 ? 20.632 42.595 225.648 1.00 124.42 403 ALA D CA 1
ATOM 10484 C C . ALA F 1 195 ? 21.791 41.643 225.351 1.00 111.01 403 ALA D C 1
ATOM 10485 O O . ALA F 1 195 ? 22.827 42.046 224.825 1.00 87.11 403 ALA D O 1
ATOM 10487 N N . ALA F 1 196 ? 21.633 40.391 225.750 1.00 122.43 404 ALA D N 1
ATOM 10488 C CA . ALA F 1 196 ? 22.634 39.376 225.475 1.00 137.14 404 ALA D CA 1
ATOM 10489 C C . ALA F 1 196 ? 22.372 38.774 224.097 1.00 135.01 404 ALA D C 1
ATOM 10490 O O . ALA F 1 196 ? 23.310 38.479 223.354 1.00 128.04 404 ALA D O 1
ATOM 10492 N N . ALA F 1 197 ? 21.091 38.601 223.764 1.00 132.39 405 ALA D N 1
ATOM 10493 C CA . ALA F 1 197 ? 20.680 38.059 222.468 1.00 128.36 405 ALA D CA 1
ATOM 10494 C C . ALA F 1 197 ? 21.285 38.846 221.293 1.00 125.39 405 ALA D C 1
ATOM 10495 O O . ALA F 1 197 ? 21.506 38.280 220.215 1.00 114.14 405 ALA D O 1
ATOM 10497 N N . LEU F 1 198 ? 21.547 40.139 221.518 1.00 132.93 406 LEU D N 1
ATOM 10498 C CA . LEU F 1 198 ? 22.159 41.039 220.519 1.00 137.54 406 LEU D CA 1
ATOM 10499 C C . LEU F 1 198 ? 23.704 40.996 220.529 1.00 142.27 406 LEU D C 1
ATOM 10500 O O . LEU F 1 198 ? 24.348 41.093 219.471 1.00 138.38 406 LEU D O 1
ATOM 10505 N N . ALA F 1 199 ? 24.284 40.882 221.727 1.00 139.67 407 ALA D N 1
ATOM 10506 C CA . ALA F 1 199 ? 25.739 40.813 221.904 1.00 129.44 407 ALA D CA 1
ATOM 10507 C C . ALA F 1 199 ? 26.319 39.578 221.205 1.00 129.16 407 ALA D C 1
ATOM 10508 O O . ALA F 1 199 ? 27.426 39.617 220.666 1.00 123.53 407 ALA D O 1
ATOM 10510 N N . LEU F 1 200 ? 25.553 38.489 221.212 1.00 135.49 408 LEU D N 1
ATOM 10511 C CA . LEU F 1 200 ? 25.950 37.228 220.581 1.00 141.87 408 LEU D CA 1
ATOM 10512 C C . LEU F 1 200 ? 25.803 37.368 219.063 1.00 136.52 408 LEU D C 1
ATOM 10513 O O . LEU F 1 200 ? 26.696 37.006 218.295 1.00 132.96 408 LEU D O 1
ATOM 10518 N N . LEU F 1 201 ? 24.671 37.929 218.647 1.00 131.39 409 LEU D N 1
ATOM 10519 C CA . LEU F 1 201 ? 24.374 38.151 217.239 1.00 119.50 409 LEU D CA 1
ATOM 10520 C C . LEU F 1 201 ? 25.468 38.994 216.573 1.00 113.43 409 LEU D C 1
ATOM 10521 O O . LEU F 1 201 ? 25.723 38.842 215.384 1.00 108.23 409 LEU D O 1
ATOM 10526 N N . ASP F 1 202 ? 26.123 39.858 217.349 1.00 115.85 410 ASP D N 1
ATOM 10527 C CA . ASP F 1 202 ? 27.212 40.707 216.846 1.00 125.60 410 ASP D CA 1
ATOM 10528 C C . ASP F 1 202 ? 28.448 39.905 216.424 1.00 131.17 410 ASP D C 1
ATOM 10529 O O . ASP F 1 202 ? 28.955 40.081 215.313 1.00 132.77 410 ASP D O 1
ATOM 10534 N N . GLU F 1 203 ? 28.936 39.035 217.303 1.00 135.92 411 GLU D N 1
ATOM 10535 C CA . GLU F 1 203 ? 30.147 38.269 216.999 1.00 145.17 411 GLU D CA 1
ATOM 10536 C C . GLU F 1 203 ? 29.969 37.334 215.799 1.00 148.29 411 GLU D C 1
ATOM 10537 O O . GLU F 1 203 ? 30.941 37.029 215.105 1.00 151.89 411 GLU D O 1
ATOM 10543 N N . ARG F 1 204 ? 28.738 36.885 215.551 1.00 146.66 412 ARG D N 1
ATOM 10544 C CA . ARG F 1 204 ? 28.457 36.039 214.386 1.00 143.39 412 ARG D CA 1
ATOM 10545 C C . ARG F 1 204 ? 28.673 36.794 213.058 1.00 138.08 412 ARG D C 1
ATOM 10546 O O . ARG F 1 204 ? 29.390 36.314 212.169 1.00 134.34 412 ARG D O 1
ATOM 10554 N N . ILE F 1 205 ? 28.092 37.990 212.949 1.00 126.07 413 ILE D N 1
ATOM 10555 C CA . ILE F 1 205 ? 28.197 38.795 211.727 1.00 112.60 413 ILE D CA 1
ATOM 10556 C C . ILE F 1 205 ? 29.620 39.310 211.503 1.00 101.42 413 ILE D C 1
ATOM 10557 O O . ILE F 1 205 ? 29.920 39.792 210.426 1.00 104.14 413 ILE D O 1
ATOM 10562 N N . ALA F 1 206 ? 30.498 39.212 212.498 1.00 98.98 414 ALA D N 1
ATOM 10563 C CA . ALA F 1 206 ? 31.896 39.632 212.323 1.00 99.05 414 ALA D CA 1
ATOM 10564 C C . ALA F 1 206 ? 32.504 39.004 211.052 1.00 96.49 414 ALA D C 1
ATOM 10565 O O . ALA F 1 206 ? 33.187 39.688 210.287 1.00 80.98 414 ALA D O 1
ATOM 10567 N N . GLN F 1 207 ? 32.267 37.704 210.850 1.00 103.77 415 GLN D N 1
ATOM 10568 C CA . GLN F 1 207 ? 32.659 37.000 209.612 1.00 112.29 415 GLN D CA 1
ATOM 10569 C C . GLN F 1 207 ? 31.432 36.335 208.994 1.00 114.22 415 GLN D C 1
ATOM 10570 O O . GLN F 1 207 ? 30.921 35.348 209.521 1.00 123.10 415 GLN D O 1
ATOM 10576 N N . LEU F 1 208 ? 30.952 36.915 207.899 1.00 110.82 416 LEU D N 1
ATOM 10577 C CA . LEU F 1 208 ? 29.832 36.386 207.117 1.00 115.88 416 LEU D CA 1
ATOM 10578 C C . LEU F 1 208 ? 29.913 37.052 205.739 1.00 122.79 416 LEU D C 1
ATOM 10579 O O . LEU F 1 208 ? 29.064 37.879 205.384 1.00 138.77 416 LEU D O 1
ATOM 10584 N N . LYS F 1 209 ? 30.928 36.662 204.965 1.00 116.94 417 LYS D N 1
ATOM 10585 C CA . LYS F 1 209 ? 31.205 37.253 203.638 1.00 116.42 417 LYS D CA 1
ATOM 10586 C C . LYS F 1 209 ? 30.067 37.172 202.593 1.00 112.53 417 LYS D C 1
ATOM 10587 O O . LYS F 1 209 ? 30.104 37.866 201.565 1.00 101.94 417 LYS D O 1
ATOM 10593 N N . GLU F 1 210 ? 29.070 36.325 202.865 1.00 117.99 418 GLU D N 1
ATOM 10594 C CA . GLU F 1 210 ? 27.887 36.171 202.002 1.00 111.10 418 GLU D CA 1
ATOM 10595 C C . GLU F 1 210 ? 26.671 36.933 202.532 1.00 92.61 418 GLU D C 1
ATOM 10596 O O . GLU F 1 210 ? 26.042 36.544 203.520 1.00 76.77 418 GLU D O 1
ATOM 10602 N N . PRO F 1 211 ? 26.324 38.015 201.843 1.00 84.95 419 PRO D N 1
ATOM 10603 C CA . PRO F 1 211 ? 25.217 38.857 202.248 1.00 87.94 419 PRO D CA 1
ATOM 10604 C C . PRO F 1 211 ? 23.887 38.122 202.408 1.00 81.98 419 PRO D C 1
ATOM 10605 O O . PRO F 1 211 ? 22.999 38.588 203.110 1.00 74.51 419 PRO D O 1
ATOM 10609 N N . ARG F 1 212 ? 23.735 36.989 201.755 1.00 85.41 420 ARG D N 1
ATOM 10610 C CA . ARG F 1 212 ? 22.525 36.228 201.941 1.00 93.32 420 ARG D CA 1
ATOM 10611 C C . ARG F 1 212 ? 22.459 35.732 203.396 1.00 91.07 420 ARG D C 1
ATOM 10612 O O . ARG F 1 212 ? 21.362 35.645 203.963 1.00 82.12 420 ARG D O 1
ATOM 10620 N N . ASP F 1 213 ? 23.620 35.421 203.995 1.00 91.71 421 ASP D N 1
ATOM 10621 C CA . ASP F 1 213 ? 23.668 34.975 205.403 1.00 93.16 421 ASP D CA 1
ATOM 10622 C C . ASP F 1 213 ? 23.171 36.120 206.270 1.00 93.19 421 ASP D C 1
ATOM 10623 O O . ASP F 1 213 ? 22.226 35.940 207.055 1.00 82.08 421 ASP D O 1
ATOM 10628 N N . ARG F 1 214 ? 23.820 37.284 206.087 1.00 94.44 422 ARG D N 1
ATOM 10629 C CA . ARG F 1 214 ? 23.533 38.545 206.813 1.00 88.28 422 ARG D CA 1
ATOM 10630 C C . ARG F 1 214 ? 22.065 38.924 206.823 1.00 82.71 422 ARG D C 1
ATOM 10631 O O . ARG F 1 214 ? 21.549 39.353 207.844 1.00 77.04 422 ARG D O 1
ATOM 10639 N N . PHE F 1 215 ? 21.397 38.757 205.685 1.00 86.62 423 PHE D N 1
ATOM 10640 C CA . PHE F 1 215 ? 19.970 39.066 205.568 1.00 85.76 423 PHE D CA 1
ATOM 10641 C C . PHE F 1 215 ? 19.160 38.210 206.561 1.00 88.78 423 PHE D C 1
ATOM 10642 O O . PHE F 1 215 ? 18.094 38.603 207.018 1.00 84.76 423 PHE D O 1
ATOM 10650 N N . HIS F 1 216 ? 19.647 37.023 206.883 1.00 100.57 424 HIS D N 1
ATOM 10651 C CA . HIS F 1 216 ? 18.976 36.242 207.897 1.00 108.01 424 HIS D CA 1
ATOM 10652 C C . HIS F 1 216 ? 19.415 36.836 209.236 1.00 104.21 424 HIS D C 1
ATOM 10653 O O . HIS F 1 216 ? 18.598 36.998 210.134 1.00 97.69 424 HIS D O 1
ATOM 10660 N N . ALA F 1 217 ? 20.681 37.251 209.332 1.00 103.89 425 ALA D N 1
ATOM 10661 C CA . ALA F 1 217 ? 21.218 37.859 210.569 1.00 102.08 425 ALA D CA 1
ATOM 10662 C C . ALA F 1 217 ? 20.489 39.128 210.958 1.00 102.06 425 ALA D C 1
ATOM 10663 O O . ALA F 1 217 ? 20.442 39.469 212.135 1.00 110.28 425 ALA D O 1
ATOM 10665 N N . LEU F 1 218 ? 19.969 39.854 209.969 1.00 104.56 426 LEU D N 1
ATOM 10666 C CA . LEU F 1 218 ? 19.125 41.019 210.241 1.00 99.56 426 LEU D CA 1
ATOM 10667 C C . LEU F 1 218 ? 17.707 40.509 210.400 1.00 102.69 426 LEU D C 1
ATOM 10668 O O . LEU F 1 218 ? 16.892 41.176 211.018 1.00 110.38 426 LEU D O 1
ATOM 10673 N N . LEU F 1 219 ? 17.402 39.347 209.817 1.00 99.24 427 LEU D N 1
ATOM 10674 C CA . LEU F 1 219 ? 16.097 38.731 210.004 1.00 99.63 427 LEU D CA 1
ATOM 10675 C C . LEU F 1 219 ? 16.038 38.161 211.431 1.00 106.01 427 LEU D C 1
ATOM 10676 O O . LEU F 1 219 ? 14.951 37.974 211.995 1.00 109.92 427 LEU D O 1
ATOM 10681 N N . VAL F 1 220 ? 17.212 37.889 212.003 1.00 108.67 428 VAL D N 1
ATOM 10682 C CA . VAL F 1 220 ? 17.319 37.458 213.390 1.00 118.56 428 VAL D CA 1
ATOM 10683 C C . VAL F 1 220 ? 16.958 38.660 214.252 1.00 113.89 428 VAL D C 1
ATOM 10684 O O . VAL F 1 220 ? 15.973 38.622 214.992 1.00 126.88 428 VAL D O 1
ATOM 10688 N N . GLN F 1 221 ? 17.736 39.733 214.126 1.00 98.51 429 GLN D N 1
ATOM 10689 C CA . GLN F 1 221 ? 17.478 40.960 214.875 1.00 96.67 429 GLN D CA 1
ATOM 10690 C C . GLN F 1 221 ? 15.965 41.348 214.806 1.00 95.90 429 GLN D C 1
ATOM 10691 O O . GLN F 1 221 ? 15.435 41.961 215.733 1.00 95.67 429 GLN D O 1
ATOM 10697 N N . ALA F 1 222 ? 15.280 40.982 213.718 1.00 89.34 430 ALA D N 1
ATOM 10698 C CA . ALA F 1 222 ? 13.858 41.283 213.551 1.00 86.23 430 ALA D CA 1
ATOM 10699 C C . ALA F 1 222 ? 13.035 40.383 214.399 1.00 91.42 430 ALA D C 1
ATOM 10700 O O . ALA F 1 222 ? 12.175 40.855 215.120 1.00 102.12 430 ALA D O 1
ATOM 10702 N N . GLU F 1 223 ? 13.281 39.081 214.274 1.00 105.98 431 GLU D N 1
ATOM 10703 C CA . GLU F 1 223 ? 12.550 38.054 215.036 1.00 123.25 431 GLU D CA 1
ATOM 10704 C C . GLU F 1 223 ? 12.615 38.331 216.547 1.00 128.33 431 GLU D C 1
ATOM 10705 O O . GLU F 1 223 ? 11.591 38.357 217.257 1.00 120.57 431 GLU D O 1
ATOM 10711 N N . LEU F 1 224 ? 13.845 38.542 217.004 1.00 122.79 432 LEU D N 1
ATOM 10712 C CA . LEU F 1 224 ? 14.176 38.836 218.394 1.00 112.48 432 LEU D CA 1
ATOM 10713 C C . LEU F 1 224 ? 13.285 39.952 218.960 1.00 110.84 432 LEU D C 1
ATOM 10714 O O . LEU F 1 224 ? 12.555 39.732 219.919 1.00 101.96 432 LEU D O 1
ATOM 10719 N N . LEU F 1 225 ? 13.304 41.120 218.320 1.00 119.59 433 LEU D N 1
ATOM 10720 C CA . LEU F 1 225 ? 12.514 42.281 218.762 1.00 118.99 433 LEU D CA 1
ATOM 10721 C C . LEU F 1 225 ? 11.010 42.027 218.657 1.00 113.61 433 LEU D C 1
ATOM 10722 O O . LEU F 1 225 ? 10.240 42.546 219.450 1.00 110.06 433 LEU D O 1
ATOM 10727 N N . ALA F 1 226 ? 10.609 41.217 217.681 1.00 121.98 434 ALA D N 1
ATOM 10728 C CA . ALA F 1 226 ? 9.196 40.902 217.431 1.00 128.74 434 ALA D CA 1
ATOM 10729 C C . ALA F 1 226 ? 8.563 40.098 218.558 1.00 132.66 434 ALA D C 1
ATOM 10730 O O . ALA F 1 226 ? 7.465 40.412 219.035 1.00 117.37 434 ALA D O 1
ATOM 10732 N N . GLN F 1 227 ? 9.267 39.046 218.955 1.00 150.50 435 GLN D N 1
ATOM 10733 C CA . GLN F 1 227 ? 8.814 38.146 220.014 1.00 160.07 435 GLN D CA 1
ATOM 10734 C C . GLN F 1 227 ? 8.778 38.884 221.371 1.00 154.52 435 GLN D C 1
ATOM 10735 O O . GLN F 1 227 ? 7.884 38.640 222.185 1.00 157.33 435 GLN D O 1
ATOM 10741 N N . GLU F 1 228 ? 9.722 39.813 221.566 1.00 142.00 436 GLU D N 1
ATOM 10742 C CA . GLU F 1 228 ? 9.875 40.598 222.810 1.00 134.46 436 GLU D CA 1
ATOM 10743 C C . GLU F 1 228 ? 8.630 41.397 223.223 1.00 128.83 436 GLU D C 1
ATOM 10744 O O . GLU F 1 228 ? 8.371 41.559 224.416 1.00 126.86 436 GLU D O 1
ATOM 10750 N N . GLY F 1 229 ? 7.873 41.889 222.244 1.00 123.51 437 GLY D N 1
ATOM 10751 C CA . GLY F 1 229 ? 6.694 42.726 222.503 1.00 116.28 437 GLY D CA 1
ATOM 10752 C C . GLY F 1 229 ? 6.745 43.998 221.667 1.00 117.55 437 GLY D C 1
ATOM 10753 O O . GLY F 1 229 ? 5.699 44.586 221.376 1.00 103.11 437 GLY D O 1
ATOM 10754 N N . MET F 1 230 ? 7.968 44.420 221.304 1.00 125.74 438 MET D N 1
ATOM 10755 C CA . MET F 1 230 ? 8.232 45.589 220.433 1.00 128.87 438 MET D CA 1
ATOM 10756 C C . MET F 1 230 ? 7.709 45.369 218.995 1.00 141.90 438 MET D C 1
ATOM 10757 O O . MET F 1 230 ? 8.502 45.198 218.063 1.00 146.51 438 MET D O 1
ATOM 10762 N N . GLU F 1 231 ? 6.381 45.418 218.829 1.00 148.70 439 GLU D N 1
ATOM 10763 C CA . GLU F 1 231 ? 5.687 45.147 217.544 1.00 146.92 439 GLU D CA 1
ATOM 10764 C C . GLU F 1 231 ? 5.904 46.225 216.460 1.00 144.87 439 GLU D C 1
ATOM 10765 O O . GLU F 1 231 ? 5.795 45.934 215.256 1.00 126.50 439 GLU D O 1
ATOM 10771 N N . ALA F 1 232 ? 6.230 47.447 216.898 1.00 147.12 440 ALA D N 1
ATOM 10772 C CA . ALA F 1 232 ? 6.457 48.598 216.004 1.00 142.09 440 ALA D CA 1
ATOM 10773 C C . ALA F 1 232 ? 7.839 48.586 215.338 1.00 126.68 440 ALA D C 1
ATOM 10774 O O . ALA F 1 232 ? 7.921 48.491 214.117 1.00 127.33 440 ALA D O 1
ATOM 10776 N N . LEU F 1 233 ? 8.916 48.693 216.121 1.00 110.37 441 LEU D N 1
ATOM 10777 C CA . LEU F 1 233 ? 10.273 48.620 215.564 1.00 108.57 441 LEU D CA 1
ATOM 10778 C C . LEU F 1 233 ? 10.462 47.293 214.796 1.00 117.78 441 LEU D C 1
ATOM 10779 O O . LEU F 1 233 ? 11.378 47.150 213.965 1.00 107.41 441 LEU D O 1
ATOM 10784 N N . ALA F 1 234 ? 9.598 46.323 215.101 1.00 125.24 442 ALA D N 1
ATOM 10785 C CA . ALA F 1 234 ? 9.568 45.060 214.387 1.00 127.83 442 ALA D CA 1
ATOM 10786 C C . ALA F 1 234 ? 9.169 45.325 212.944 1.00 123.88 442 ALA D C 1
ATOM 10787 O O . ALA F 1 234 ? 10.033 45.312 212.067 1.00 135.20 442 ALA D O 1
ATOM 10789 N N . ARG F 1 235 ? 7.889 45.623 212.700 1.00 113.85 443 ARG D N 1
ATOM 10790 C CA . ARG F 1 235 ? 7.412 45.851 211.325 1.00 114.62 443 ARG D CA 1
ATOM 10791 C C . ARG F 1 235 ? 8.287 46.798 210.503 1.00 113.98 443 ARG D C 1
ATOM 10792 O O . ARG F 1 235 ? 8.344 46.687 209.280 1.00 109.55 443 ARG D O 1
ATOM 10800 N N . GLN F 1 236 ? 8.930 47.751 211.172 1.00 124.86 444 GLN D N 1
ATOM 10801 C CA . GLN F 1 236 ? 9.841 48.677 210.507 1.00 129.32 444 GLN D CA 1
ATOM 10802 C C . GLN F 1 236 ? 10.970 47.853 209.893 1.00 126.41 444 GLN D C 1
ATOM 10803 O O . GLN F 1 236 ? 11.217 47.947 208.686 1.00 136.61 444 GLN D O 1
ATOM 10809 N N . HIS F 1 237 ? 11.625 47.031 210.719 1.00 114.87 445 HIS D N 1
ATOM 10810 C CA . HIS F 1 237 ? 12.705 46.161 210.248 1.00 108.12 445 HIS D CA 1
ATOM 10811 C C . HIS F 1 237 ? 12.290 45.206 209.116 1.00 111.72 445 HIS D C 1
ATOM 10812 O O . HIS F 1 237 ? 13.083 44.962 208.208 1.00 99.48 445 HIS D O 1
ATOM 10819 N N . TYR F 1 238 ? 11.056 44.682 209.168 1.00 120.27 446 TYR D N 1
ATOM 10820 C CA . TYR F 1 238 ? 10.525 43.768 208.126 1.00 120.30 446 TYR D CA 1
ATOM 10821 C C . TYR F 1 238 ? 10.132 44.473 206.819 1.00 118.63 446 TYR D C 1
ATOM 10822 O O . TYR F 1 238 ? 9.699 43.812 205.875 1.00 119.05 446 TYR D O 1
ATOM 10831 N N . GLN F 1 239 ? 10.257 45.802 206.772 1.00 116.42 447 GLN D N 1
ATOM 10832 C CA . GLN F 1 239 ? 9.961 46.572 205.562 1.00 108.28 447 GLN D CA 1
ATOM 10833 C C . GLN F 1 239 ? 11.286 46.735 204.809 1.00 99.32 447 GLN D C 1
ATOM 10834 O O . GLN F 1 239 ? 11.390 46.354 203.641 1.00 87.18 447 GLN D O 1
ATOM 10840 N N . HIS F 1 240 ? 12.308 47.243 205.507 1.00 101.55 448 HIS D N 1
ATOM 10841 C CA . HIS F 1 240 ? 13.667 47.413 204.943 1.00 104.89 448 HIS D CA 1
ATOM 10842 C C . HIS F 1 240 ? 14.370 46.104 204.598 1.00 107.29 448 HIS D C 1
ATOM 10843 O O . HIS F 1 240 ? 15.543 46.102 204.191 1.00 102.15 448 HIS D O 1
ATOM 10850 N N . LEU F 1 241 ? 13.667 44.998 204.823 1.00 110.42 449 LEU D N 1
ATOM 10851 C CA . LEU F 1 241 ? 14.137 43.683 204.443 1.00 109.29 449 LEU D CA 1
ATOM 10852 C C . LEU F 1 241 ? 13.316 43.238 203.237 1.00 101.55 449 LEU D C 1
ATOM 10853 O O . LEU F 1 241 ? 13.882 42.895 202.206 1.00 105.48 449 LEU D O 1
ATOM 10858 N N . TRP F 1 242 ? 11.992 43.291 203.346 1.00 95.53 450 TRP D N 1
ATOM 10859 C CA . TRP F 1 242 ? 11.114 42.914 202.234 1.00 98.18 450 TRP D CA 1
ATOM 10860 C C . TRP F 1 242 ? 11.431 43.667 200.924 1.00 100.09 450 TRP D C 1
ATOM 10861 O O . TRP F 1 242 ? 11.298 43.123 199.813 1.00 91.69 450 TRP D O 1
ATOM 10872 N N . GLN F 1 243 ? 11.865 44.913 201.055 1.00 103.58 451 GLN D N 1
ATOM 10873 C CA . GLN F 1 243 ? 12.216 45.707 199.889 1.00 108.69 451 GLN D CA 1
ATOM 10874 C C . GLN F 1 243 ? 13.641 45.425 199.343 1.00 105.02 451 GLN D C 1
ATOM 10875 O O . GLN F 1 243 ? 13.871 45.593 198.147 1.00 114.64 451 GLN D O 1
ATOM 10881 N N . GLU F 1 244 ? 14.593 45.011 200.182 1.00 94.76 452 GLU D N 1
ATOM 10882 C CA . GLU F 1 244 ? 15.909 44.607 199.662 1.00 95.29 452 GLU D CA 1
ATOM 10883 C C . GLU F 1 244 ? 15.760 43.254 198.924 1.00 99.70 452 GLU D C 1
ATOM 10884 O O . GLU F 1 244 ? 16.694 42.793 198.255 1.00 95.48 452 GLU D O 1
ATOM 10890 N N . ALA F 1 245 ? 14.589 42.615 199.062 1.00 102.89 453 ALA D N 1
ATOM 10891 C CA . ALA F 1 245 ? 14.268 41.368 198.353 1.00 99.96 453 ALA D CA 1
ATOM 10892 C C . ALA F 1 245 ? 13.759 41.714 196.965 1.00 96.55 453 ALA D C 1
ATOM 10893 O O . ALA F 1 245 ? 14.339 41.316 195.951 1.00 96.95 453 ALA D O 1
ATOM 10895 N N . SER F 1 246 ? 12.678 42.482 196.921 1.00 90.91 454 SER D N 1
ATOM 10896 C CA . SER F 1 246 ? 12.137 42.912 195.651 1.00 86.44 454 SER D CA 1
ATOM 10897 C C . SER F 1 246 ? 13.221 43.633 194.845 1.00 83.32 454 SER D C 1
ATOM 10898 O O . SER F 1 246 ? 13.159 43.656 193.644 1.00 81.67 454 SER D O 1
ATOM 10901 N N . ARG F 1 247 ? 14.214 44.212 195.514 1.00 93.10 455 ARG D N 1
ATOM 10902 C CA . ARG F 1 247 ? 15.370 44.845 194.855 1.00 100.19 455 ARG D CA 1
ATOM 10903 C C . ARG F 1 247 ? 16.305 43.784 194.239 1.00 101.35 455 ARG D C 1
ATOM 10904 O O . ARG F 1 247 ? 16.675 43.863 193.071 1.00 113.46 455 ARG D O 1
ATOM 10912 N N . LEU F 1 248 ? 16.679 42.782 195.020 1.00 98.11 456 LEU D N 1
ATOM 10913 C CA . LEU F 1 248 ? 17.629 41.774 194.550 1.00 96.01 456 LEU D CA 1
ATOM 10914 C C . LEU F 1 248 ? 17.057 40.720 193.610 1.00 90.54 456 LEU D C 1
ATOM 10915 O O . LEU F 1 248 ? 17.805 39.889 193.083 1.00 85.87 456 LEU D O 1
ATOM 10920 N N . GLY F 1 249 ? 15.743 40.748 193.404 1.00 89.55 457 GLY D N 1
ATOM 10921 C CA . GLY F 1 249 ? 15.083 39.819 192.484 1.00 96.19 457 GLY D CA 1
ATOM 10922 C C . GLY F 1 249 ? 14.786 38.450 193.064 1.00 94.51 457 GLY D C 1
ATOM 10923 O O . GLY F 1 249 ? 14.993 37.422 192.407 1.00 92.13 457 GLY D O 1
ATOM 10924 N N . LEU F 1 250 ? 14.263 38.452 194.287 1.00 93.67 458 LEU D N 1
ATOM 10925 C CA . LEU F 1 250 ? 13.955 37.226 194.998 1.00 85.64 458 LEU D CA 1
ATOM 10926 C C . LEU F 1 250 ? 12.503 36.765 194.846 1.00 82.08 458 LEU D C 1
ATOM 10927 O O . LEU F 1 250 ? 11.973 36.108 195.713 1.00 92.56 458 LEU D O 1
ATOM 10932 N N . SER F 1 251 ? 11.830 37.163 193.787 1.00 83.01 459 SER D N 1
ATOM 10933 C CA . SER F 1 251 ? 10.559 36.541 193.469 1.00 94.15 459 SER D CA 1
ATOM 10934 C C . SER F 1 251 ? 10.903 35.528 192.366 1.00 100.45 459 SER D C 1
ATOM 10935 O O . SER F 1 251 ? 10.108 34.637 192.045 1.00 93.92 459 SER D O 1
ATOM 10938 N N . HIS F 1 252 ? 12.115 35.682 191.809 1.00 111.04 460 HIS D N 1
ATOM 10939 C CA . HIS F 1 252 ? 12.704 34.776 190.809 1.00 104.87 460 HIS D CA 1
ATOM 10940 C C . HIS F 1 252 ? 13.669 33.781 191.469 1.00 93.59 460 HIS D C 1
ATOM 10941 O O . HIS F 1 252 ? 14.470 33.156 190.764 1.00 81.48 460 HIS D O 1
ATOM 10948 N N . TRP F 1 253 ? 13.597 33.637 192.799 1.00 88.35 461 TRP D N 1
ATOM 10949 C CA . TRP F 1 253 ? 14.537 32.804 193.559 1.00 84.41 461 TRP D CA 1
ATOM 10950 C C . TRP F 1 253 ? 14.213 32.880 195.051 1.00 77.04 461 TRP D C 1
ATOM 10951 O O . TRP F 1 253 ? 14.197 33.949 195.624 1.00 89.08 461 TRP D O 1
ATOM 10962 N N . GLU F 1 254 ? 13.966 31.762 195.696 1.00 71.54 462 GLU D N 1
ATOM 10963 C CA . GLU F 1 254 ? 13.599 31.777 197.122 1.00 75.46 462 GLU D CA 1
ATOM 10964 C C . GLU F 1 254 ? 12.377 32.697 197.419 1.00 66.96 462 GLU D C 1
ATOM 10965 O O . GLU F 1 254 ? 12.372 33.431 198.404 1.00 55.86 462 GLU D O 1
ATOM 10971 N N . PRO F 1 255 ? 11.312 32.610 196.588 1.00 73.66 463 PRO D N 1
ATOM 10972 C CA . PRO F 1 255 ? 10.120 33.460 196.712 1.00 80.29 463 PRO D CA 1
ATOM 10973 C C . PRO F 1 255 ? 9.171 33.175 197.871 1.00 77.85 463 PRO D C 1
ATOM 10974 O O . PRO F 1 255 ? 8.122 33.808 197.980 1.00 69.41 463 PRO D O 1
ATOM 10978 N N . GLY F 1 256 ? 9.491 32.201 198.697 1.00 84.91 464 GLY D N 1
ATOM 10979 C CA . GLY F 1 256 ? 8.708 32.022 199.889 1.00 96.66 464 GLY D CA 1
ATOM 10980 C C . GLY F 1 256 ? 9.039 33.239 200.743 1.00 102.37 464 GLY D C 1
ATOM 10981 O O . GLY F 1 256 ? 8.178 34.088 201.000 1.00 110.78 464 GLY D O 1
ATOM 10982 N N . LEU F 1 257 ? 10.320 33.330 201.116 1.00 101.82 465 LEU D N 1
ATOM 10983 C CA . LEU F 1 257 ? 10.875 34.391 201.962 1.00 94.39 465 LEU D CA 1
ATOM 10984 C C . LEU F 1 257 ? 10.081 35.677 201.777 1.00 96.30 465 LEU D C 1
ATOM 10985 O O . LEU F 1 257 ? 9.623 36.293 202.745 1.00 86.92 465 LEU D O 1
ATOM 10990 N N . VAL F 1 258 ? 9.899 36.036 200.509 1.00 101.28 466 VAL D N 1
ATOM 10991 C CA . VAL F 1 258 ? 9.158 37.222 200.110 1.00 105.02 466 VAL D CA 1
ATOM 10992 C C . VAL F 1 258 ? 7.705 37.185 200.570 1.00 109.27 466 VAL D C 1
ATOM 10993 O O . VAL F 1 258 ? 7.306 37.978 201.411 1.00 128.66 466 VAL D O 1
ATOM 10997 N N . ASN F 1 259 ? 6.929 36.244 200.049 1.00 108.97 467 ASN D N 1
ATOM 10998 C CA . ASN F 1 259 ? 5.487 36.182 200.332 1.00 111.17 467 ASN D CA 1
ATOM 10999 C C . ASN F 1 259 ? 5.081 36.272 201.785 1.00 115.60 467 ASN D C 1
ATOM 11000 O O . ASN F 1 259 ? 3.981 36.746 202.067 1.00 115.35 467 ASN D O 1
ATOM 11005 N N . ARG F 1 260 ? 5.940 35.799 202.693 1.00 120.93 468 ARG D N 1
ATOM 11006 C CA . ARG F 1 260 ? 5.696 35.930 204.143 1.00 123.21 468 ARG D CA 1
ATOM 11007 C C . ARG F 1 260 ? 6.123 37.326 204.599 1.00 117.08 468 ARG D C 1
ATOM 11008 O O . ARG F 1 260 ? 5.335 38.070 205.213 1.00 105.12 468 ARG D O 1
ATOM 11016 N N . LEU F 1 261 ? 7.371 37.673 204.273 1.00 109.53 469 LEU D N 1
ATOM 11017 C CA . LEU F 1 261 ? 7.933 38.980 204.603 1.00 103.01 469 LEU D CA 1
ATOM 11018 C C . LEU F 1 261 ? 7.004 40.162 204.334 1.00 110.75 469 LEU D C 1
ATOM 11019 O O . LEU F 1 261 ? 7.122 41.179 205.005 1.00 124.64 469 LEU D O 1
ATOM 11024 N N . GLU F 1 262 ? 6.090 40.047 203.370 1.00 114.63 470 GLU D N 1
ATOM 11025 C CA . GLU F 1 262 ? 5.190 41.155 203.070 1.00 122.23 470 GLU D CA 1
ATOM 11026 C C . GLU F 1 262 ? 3.987 41.219 204.023 1.00 139.86 470 GLU D C 1
ATOM 11027 O O . GLU F 1 262 ? 3.640 42.303 204.510 1.00 157.13 470 GLU D O 1
ATOM 11033 N N . SER F 1 263 ? 3.347 40.077 204.278 1.00 143.60 471 SER D N 1
ATOM 11034 C CA . SER F 1 263 ? 2.214 40.028 205.217 1.00 137.30 471 SER D CA 1
ATOM 11035 C C . SER F 1 263 ? 2.706 39.989 206.684 1.00 135.76 471 SER D C 1
ATOM 11036 O O . SER F 1 263 ? 1.903 40.070 207.620 1.00 131.15 471 SER D O 1
ATOM 11039 N N . LEU F 1 264 ? 4.026 39.878 206.865 1.00 126.17 472 LEU D N 1
ATOM 11040 C CA . LEU F 1 264 ? 4.663 39.917 208.179 1.00 126.26 472 LEU D CA 1
ATOM 11041 C C . LEU F 1 264 ? 5.411 41.273 208.288 1.00 128.31 472 LEU D C 1
ATOM 11042 O O . LEU F 1 264 ? 6.551 41.350 208.778 1.00 105.73 472 LEU D O 1
ATOM 11047 N N . ALA F 1 265 ? 4.726 42.329 207.824 1.00 138.07 473 ALA D N 1
ATOM 11048 C CA . ALA F 1 265 ? 5.236 43.725 207.766 1.00 136.00 473 ALA D CA 1
ATOM 11049 C C . ALA F 1 265 ? 4.129 44.771 207.477 1.00 136.88 473 ALA D C 1
ATOM 11050 O O . ALA F 1 265 ? 4.241 45.916 207.913 1.00 139.72 473 ALA D O 1
ATOM 11052 N N . ALA F 1 266 ? 3.095 44.391 206.718 1.00 131.94 474 ALA D N 1
ATOM 11053 C CA . ALA F 1 266 ? 1.959 45.271 206.415 1.00 125.16 474 ALA D CA 1
ATOM 11054 C C . ALA F 1 266 ? 0.704 44.789 207.140 1.00 111.73 474 ALA D C 1
ATOM 11055 O O . ALA F 1 266 ? 0.187 45.460 208.032 1.00 97.20 474 ALA D O 1
ATOM 11057 N N . ARG G 1 24 ? -39.985 95.272 191.354 1.00 141.37 232 ARG I N 1
ATOM 11058 C CA . ARG G 1 24 ? -41.275 94.891 190.693 1.00 150.46 232 ARG I CA 1
ATOM 11059 C C . ARG G 1 24 ? -41.604 95.780 189.510 1.00 157.69 232 ARG I C 1
ATOM 11060 O O . ARG G 1 24 ? -41.754 95.296 188.387 1.00 153.02 232 ARG I O 1
ATOM 11068 N N . ALA G 1 25 ? -41.754 97.076 189.782 1.00 165.77 233 ALA I N 1
ATOM 11069 C CA . ALA G 1 25 ? -42.039 98.067 188.742 1.00 166.02 233 ALA I CA 1
ATOM 11070 C C . ALA G 1 25 ? -40.731 98.642 188.162 1.00 173.65 233 ALA I C 1
ATOM 11071 O O . ALA G 1 25 ? -40.769 99.527 187.299 1.00 168.36 233 ALA I O 1
ATOM 11073 N N . TRP G 1 26 ? -39.590 98.135 188.650 1.00 178.28 234 TRP I N 1
ATOM 11074 C CA . TRP G 1 26 ? -38.240 98.528 188.197 1.00 168.67 234 TRP I CA 1
ATOM 11075 C C . TRP G 1 26 ? -37.855 97.898 186.837 1.00 169.17 234 TRP I C 1
ATOM 11076 O O . TRP G 1 26 ? -37.036 98.458 186.104 1.00 164.18 234 TRP I O 1
ATOM 11087 N N . ARG G 1 27 ? -38.459 96.753 186.501 1.00 165.03 235 ARG I N 1
ATOM 11088 C CA . ARG G 1 27 ? -38.238 96.077 185.205 1.00 149.81 235 ARG I CA 1
ATOM 11089 C C . ARG G 1 27 ? -38.902 96.850 184.043 1.00 151.36 235 ARG I C 1
ATOM 11090 O O . ARG G 1 27 ? -38.581 96.596 182.881 1.00 134.00 235 ARG I O 1
ATOM 11098 N N . GLN G 1 28 ? -39.832 97.767 184.370 1.00 166.77 236 GLN I N 1
ATOM 11099 C CA . GLN G 1 28 ? -40.570 98.607 183.386 1.00 168.99 236 GLN I CA 1
ATOM 11100 C C . GLN G 1 28 ? -39.955 99.987 183.104 1.00 174.16 236 GLN I C 1
ATOM 11101 O O . GLN G 1 28 ? -40.087 100.488 181.988 1.00 189.65 236 GLN I O 1
ATOM 11107 N N . THR G 1 29 ? -39.330 100.623 184.097 1.00 163.01 237 THR I N 1
ATOM 11108 C CA . THR G 1 29 ? -38.613 101.875 183.841 1.00 152.13 237 THR I CA 1
ATOM 11109 C C . THR G 1 29 ? -37.352 101.515 183.048 1.00 166.78 237 THR I C 1
ATOM 11110 O O . THR G 1 29 ? -36.785 102.383 182.388 1.00 176.91 237 THR I O 1
ATOM 11114 N N . GLN G 1 30 ? -36.931 100.238 183.122 1.00 177.64 238 GLN I N 1
ATOM 11115 C CA . GLN G 1 30 ? -35.777 99.695 182.357 1.00 180.85 238 GLN I CA 1
ATOM 11116 C C . GLN G 1 30 ? -36.088 99.406 180.866 1.00 184.60 238 GLN I C 1
ATOM 11117 O O . GLN G 1 30 ? -35.203 99.551 180.013 1.00 174.08 238 GLN I O 1
ATOM 11123 N N . LEU G 1 31 ? -37.319 98.972 180.567 1.00 188.36 239 LEU I N 1
ATOM 11124 C CA . LEU G 1 31 ? -37.760 98.710 179.176 1.00 176.61 239 LEU I CA 1
ATOM 11125 C C . LEU G 1 31 ? -38.183 100.011 178.442 1.00 166.39 239 LEU I C 1
ATOM 11126 O O . LEU G 1 31 ? -38.032 100.108 177.221 1.00 146.90 239 LEU I O 1
ATOM 11131 N N . LYS G 1 32 ? -38.701 100.998 179.186 1.00 159.16 240 LYS I N 1
ATOM 11132 C CA . LYS G 1 32 ? -39.063 102.314 178.621 1.00 148.96 240 LYS I CA 1
ATOM 11133 C C . LYS G 1 32 ? -37.817 103.133 178.233 1.00 154.37 240 LYS I C 1
ATOM 11134 O O . LYS G 1 32 ? -37.929 104.133 177.520 1.00 153.41 240 LYS I O 1
ATOM 11140 N N . VAL G 1 33 ? -36.653 102.728 178.755 1.00 162.31 241 VAL I N 1
ATOM 11141 C CA . VAL G 1 33 ? -35.347 103.304 178.401 1.00 164.48 241 VAL I CA 1
ATOM 11142 C C . VAL G 1 33 ? -34.643 102.356 177.414 1.00 170.70 241 VAL I C 1
ATOM 11143 O O . VAL G 1 33 ? -33.840 102.810 176.594 1.00 180.69 241 VAL I O 1
ATOM 11147 N N . ALA G 1 34 ? -34.946 101.052 177.495 1.00 166.70 242 ALA I N 1
ATOM 11148 C CA . ALA G 1 34 ? -34.356 100.042 176.599 1.00 162.41 242 ALA I CA 1
ATOM 11149 C C . ALA G 1 34 ? -34.848 100.134 175.151 1.00 162.84 242 ALA I C 1
ATOM 11150 O O . ALA G 1 34 ? -34.169 99.616 174.259 1.00 163.40 242 ALA I O 1
ATOM 11152 N N . GLU G 1 35 ? -36.019 100.745 174.912 1.00 159.30 243 GLU I N 1
ATOM 11153 C CA . GLU G 1 35 ? -36.508 100.939 173.528 1.00 161.13 243 GLU I CA 1
ATOM 11154 C C . GLU G 1 35 ? -36.091 102.309 172.983 1.00 155.96 243 GLU I C 1
ATOM 11155 O O . GLU G 1 35 ? -35.862 102.430 171.785 1.00 171.50 243 GLU I O 1
ATOM 11161 N N . LEU G 1 36 ? -35.998 103.335 173.833 1.00 144.41 244 LEU I N 1
ATOM 11162 C CA . LEU G 1 36 ? -35.516 104.650 173.372 1.00 145.02 244 LEU I CA 1
ATOM 11163 C C . LEU G 1 36 ? -34.027 104.606 172.964 1.00 161.89 244 LEU I C 1
ATOM 11164 O O . LEU G 1 36 ? -33.624 105.333 172.057 1.00 179.36 244 LEU I O 1
ATOM 11169 N N . LEU G 1 37 ? -33.222 103.765 173.621 1.00 163.42 245 LEU I N 1
ATOM 11170 C CA . LEU G 1 37 ? -31.803 103.585 173.257 1.00 153.29 245 LEU I CA 1
ATOM 11171 C C . LEU G 1 37 ? -31.611 102.752 171.979 1.00 163.03 245 LEU I C 1
ATOM 11172 O O . LEU G 1 37 ? -30.554 102.825 171.364 1.00 184.82 245 LEU I O 1
ATOM 11177 N N . ILE G 1 38 ? -32.601 101.931 171.616 1.00 172.00 246 ILE I N 1
ATOM 11178 C CA . ILE G 1 38 ? -32.586 101.150 170.359 1.00 173.05 246 ILE I CA 1
ATOM 11179 C C . ILE G 1 38 ? -33.329 101.923 169.240 1.00 183.64 246 ILE I C 1
ATOM 11180 O O . ILE G 1 38 ? -33.014 101.762 168.052 1.00 180.29 246 ILE I O 1
ATOM 11185 N N . GLU G 1 39 ? -34.308 102.751 169.633 1.00 184.09 247 GLU I N 1
ATOM 11186 C CA . GLU G 1 39 ? -35.101 103.579 168.709 1.00 178.88 247 GLU I CA 1
ATOM 11187 C C . GLU G 1 39 ? -34.267 104.783 168.250 1.00 180.72 247 GLU I C 1
ATOM 11188 O O . GLU G 1 39 ? -34.162 105.034 167.050 1.00 202.86 247 GLU I O 1
ATOM 11194 N N . ARG G 1 40 ? -33.673 105.514 169.200 1.00 165.01 248 ARG I N 1
ATOM 11195 C CA . ARG G 1 40 ? -32.846 106.693 168.880 1.00 151.04 248 ARG I CA 1
ATOM 11196 C C . ARG G 1 40 ? -31.499 106.303 168.247 1.00 143.07 248 ARG I C 1
ATOM 11197 O O . ARG G 1 40 ? -30.864 107.137 167.609 1.00 152.98 248 ARG I O 1
ATOM 11205 N N . GLN G 1 41 ? -31.079 105.045 168.410 1.00 137.24 249 GLN I N 1
ATOM 11206 C CA . GLN G 1 41 ? -29.818 104.527 167.839 1.00 136.56 249 GLN I CA 1
ATOM 11207 C C . GLN G 1 41 ? -29.875 102.998 167.618 1.00 142.97 249 GLN I C 1
ATOM 11208 O O . GLN G 1 41 ? -29.601 102.227 168.536 1.00 150.65 249 GLN I O 1
ATOM 11214 N N . PRO G 1 42 ? -30.210 102.547 166.400 1.00 154.46 250 PRO I N 1
ATOM 11215 C CA . PRO G 1 42 ? -30.295 101.092 166.224 1.00 156.61 250 PRO I CA 1
ATOM 11216 C C . PRO G 1 42 ? -28.954 100.328 166.165 1.00 158.83 250 PRO I C 1
ATOM 11217 O O . PRO G 1 42 ? -28.965 99.106 166.314 1.00 164.99 250 PRO I O 1
ATOM 11221 N N . GLU G 1 43 ? -27.823 101.017 165.977 1.00 158.50 251 GLU I N 1
ATOM 11222 C CA . GLU G 1 43 ? -26.520 100.330 165.838 1.00 157.99 251 GLU I CA 1
ATOM 11223 C C . GLU G 1 43 ? -25.650 100.261 167.102 1.00 173.38 251 GLU I C 1
ATOM 11224 O O . GLU G 1 43 ? -24.668 99.510 167.122 1.00 186.20 251 GLU I O 1
ATOM 11230 N N . VAL G 1 44 ? -26.017 101.017 168.143 1.00 174.39 252 VAL I N 1
ATOM 11231 C CA . VAL G 1 44 ? -25.230 101.101 169.395 1.00 165.10 252 VAL I CA 1
ATOM 11232 C C . VAL G 1 44 ? -25.276 99.816 170.255 1.00 170.81 252 VAL I C 1
ATOM 11233 O O . VAL G 1 44 ? -26.336 99.198 170.423 1.00 172.84 252 VAL I O 1
ATOM 11237 N N . ALA G 1 45 ? -24.115 99.450 170.812 1.00 167.65 253 ALA I N 1
ATOM 11238 C CA . ALA G 1 45 ? -23.931 98.195 171.572 1.00 159.92 253 ALA I CA 1
ATOM 11239 C C . ALA G 1 45 ? -24.631 98.057 172.944 1.00 163.71 253 ALA I C 1
ATOM 11240 O O . ALA G 1 45 ? -24.851 96.933 173.401 1.00 141.54 253 ALA I O 1
ATOM 11242 N N . VAL G 1 46 ? -24.980 99.181 173.579 1.00 177.95 254 VAL I N 1
ATOM 11243 C CA . VAL G 1 46 ? -25.596 99.195 174.929 1.00 174.41 254 VAL I CA 1
ATOM 11244 C C . VAL G 1 46 ? -27.139 99.279 174.997 1.00 173.93 254 VAL I C 1
ATOM 11245 O O . VAL G 1 46 ? -27.729 98.843 175.984 1.00 183.44 254 VAL I O 1
ATOM 11249 N N . GLY G 1 47 ? -27.792 99.848 173.986 1.00 170.44 255 GLY I N 1
ATOM 11250 C CA . GLY G 1 47 ? -29.260 99.958 173.987 1.00 170.35 255 GLY I CA 1
ATOM 11251 C C . GLY G 1 47 ? -29.977 98.622 174.152 1.00 179.79 255 GLY I C 1
ATOM 11252 O O . GLY G 1 47 ? -31.054 98.555 174.760 1.00 162.65 255 GLY I O 1
ATOM 11253 N N . TYR G 1 48 ? -29.364 97.566 173.608 1.00 192.55 256 TYR I N 1
ATOM 11254 C CA . TYR G 1 48 ? -29.890 96.195 173.677 1.00 187.69 256 TYR I CA 1
ATOM 11255 C C . TYR G 1 48 ? -29.511 95.532 174.995 1.00 196.89 256 TYR I C 1
ATOM 11256 O O . TYR G 1 48 ? -30.314 94.793 175.565 1.00 213.98 256 TYR I O 1
ATOM 11265 N N . ARG G 1 49 ? -28.296 95.806 175.475 1.00 191.11 257 ARG I N 1
ATOM 11266 C CA . ARG G 1 49 ? -27.802 95.262 176.749 1.00 178.12 257 ARG I CA 1
ATOM 11267 C C . ARG G 1 49 ? -28.695 95.606 177.947 1.00 183.70 257 ARG I C 1
ATOM 11268 O O . ARG G 1 49 ? -28.842 94.797 178.868 1.00 174.32 257 ARG I O 1
ATOM 11276 N N . LEU G 1 50 ? -29.264 96.812 177.938 1.00 196.76 258 LEU I N 1
ATOM 11277 C CA . LEU G 1 50 ? -30.134 97.274 179.021 1.00 208.76 258 LEU I CA 1
ATOM 11278 C C . LEU G 1 50 ? -31.414 96.432 179.119 1.00 217.91 258 LEU I C 1
ATOM 11279 O O . LEU G 1 50 ? -31.926 96.210 180.215 1.00 247.18 258 LEU I O 1
ATOM 11284 N N . ARG G 1 51 ? -31.924 95.964 177.981 1.00 202.95 259 ARG I N 1
ATOM 11285 C CA . ARG G 1 51 ? -33.119 95.120 177.967 1.00 187.36 259 ARG I CA 1
ATOM 11286 C C . ARG G 1 51 ? -32.846 93.759 178.610 1.00 185.50 259 ARG I C 1
ATOM 11287 O O . ARG G 1 51 ? -33.681 93.254 179.359 1.00 192.20 259 ARG I O 1
ATOM 11295 N N . ARG G 1 52 ? -31.683 93.178 178.313 1.00 176.03 260 ARG I N 1
ATOM 11296 C CA . ARG G 1 52 ? -31.283 91.878 178.876 1.00 170.42 260 ARG I CA 1
ATOM 11297 C C . ARG G 1 52 ? -31.252 91.854 180.407 1.00 153.21 260 ARG I C 1
ATOM 11298 O O . ARG G 1 52 ? -31.532 90.823 181.018 1.00 146.69 260 ARG I O 1
ATOM 11306 N N . HIS G 1 53 ? -30.906 92.976 181.022 1.00 145.30 261 HIS I N 1
ATOM 11307 C CA . HIS G 1 53 ? -30.883 93.051 182.475 1.00 156.00 261 HIS I CA 1
ATOM 11308 C C . HIS G 1 53 ? -32.310 93.205 183.016 1.00 156.25 261 HIS I C 1
ATOM 11309 O O . HIS G 1 53 ? -32.616 92.696 184.091 1.00 171.08 261 HIS I O 1
ATOM 11316 N N . ALA G 1 54 ? -33.175 93.903 182.276 1.00 147.12 262 ALA I N 1
ATOM 11317 C CA . ALA G 1 54 ? -34.580 94.108 182.681 1.00 139.30 262 ALA I CA 1
ATOM 11318 C C . ALA G 1 54 ? -35.358 92.801 182.702 1.00 136.97 262 ALA I C 1
ATOM 11319 O O . ALA G 1 54 ? -36.249 92.597 183.538 1.00 122.88 262 ALA I O 1
ATOM 11321 N N . VAL G 1 55 ? -35.010 91.937 181.752 1.00 143.75 263 VAL I N 1
ATOM 11322 C CA . VAL G 1 55 ? -35.625 90.630 181.588 1.00 148.50 263 VAL I CA 1
ATOM 11323 C C . VAL G 1 55 ? -35.064 89.664 182.622 1.00 145.02 263 VAL I C 1
ATOM 11324 O O . VAL G 1 55 ? -35.799 89.158 183.477 1.00 138.29 263 VAL I O 1
ATOM 11328 N N . TRP G 1 56 ? -33.755 89.428 182.541 1.00 148.49 264 TRP I N 1
ATOM 11329 C CA . TRP G 1 56 ? -33.075 88.508 183.448 1.00 154.12 264 TRP I CA 1
ATOM 11330 C C . TRP G 1 56 ? -32.815 89.155 184.830 1.00 151.46 264 TRP I C 1
ATOM 11331 O O . TRP G 1 56 ? -33.778 89.500 185.518 1.00 143.88 264 TRP I O 1
ATOM 11342 N N . ALA G 1 57 ? -31.542 89.337 185.216 1.00 153.58 265 ALA I N 1
ATOM 11343 C CA . ALA G 1 57 ? -31.123 89.900 186.523 1.00 160.07 265 ALA I CA 1
ATOM 11344 C C . ALA G 1 57 ? -31.921 89.425 187.747 1.00 169.61 265 ALA I C 1
ATOM 11345 O O . ALA G 1 57 ? -31.333 88.923 188.718 1.00 158.46 265 ALA I O 1
ATOM 11347 N N . GLY G 1 58 ? -33.245 89.626 187.699 1.00 178.23 266 GLY I N 1
ATOM 11348 C CA . GLY G 1 58 ? -34.188 89.191 188.738 1.00 174.99 266 GLY I CA 1
ATOM 11349 C C . GLY G 1 58 ? -34.683 87.754 188.582 1.00 176.24 266 GLY I C 1
ATOM 11350 O O . GLY G 1 58 ? -35.791 87.423 189.008 1.00 171.51 266 GLY I O 1
ATOM 11351 N N . ILE G 1 59 ? -33.866 86.921 187.934 1.00 178.70 267 ILE I N 1
ATOM 11352 C CA . ILE G 1 59 ? -34.099 85.488 187.772 1.00 171.51 267 ILE I CA 1
ATOM 11353 C C . ILE G 1 59 ? -32.760 84.848 188.168 1.00 181.36 267 ILE I C 1
ATOM 11354 O O . ILE G 1 59 ? -32.024 84.362 187.305 1.00 192.46 267 ILE I O 1
ATOM 11359 N N . THR G 1 60 ? -32.434 84.904 189.469 1.00 182.56 268 THR I N 1
ATOM 11360 C CA . THR G 1 60 ? -31.176 84.344 190.021 1.00 171.64 268 THR I CA 1
ATOM 11361 C C . THR G 1 60 ? -31.333 82.884 190.494 1.00 162.44 268 THR I C 1
ATOM 11362 O O . THR G 1 60 ? -30.373 82.284 190.982 1.00 157.28 268 THR I O 1
ATOM 11366 N N . ALA G 1 61 ? -32.543 82.335 190.349 1.00 158.03 269 ALA I N 1
ATOM 11367 C CA . ALA G 1 61 ? -32.859 80.952 190.710 1.00 156.96 269 ALA I CA 1
ATOM 11368 C C . ALA G 1 61 ? -33.556 80.258 189.521 1.00 164.47 269 ALA I C 1
ATOM 11369 O O . ALA G 1 61 ? -34.617 80.710 189.083 1.00 168.24 269 ALA I O 1
ATOM 11371 N N . VAL G 1 62 ? -32.960 79.173 189.008 1.00 166.21 270 VAL I N 1
ATOM 11372 C CA . VAL G 1 62 ? -33.496 78.429 187.835 1.00 164.16 270 VAL I CA 1
ATOM 11373 C C . VAL G 1 62 ? -34.853 77.736 188.092 1.00 166.05 270 VAL I C 1
ATOM 11374 O O . VAL G 1 62 ? -35.117 77.324 189.220 1.00 180.63 270 VAL I O 1
ATOM 11378 N N . PRO G 1 63 ? -35.715 77.598 187.051 1.00 154.81 271 PRO I N 1
ATOM 11379 C CA . PRO G 1 63 ? -37.009 76.932 187.286 1.00 146.21 271 PRO I CA 1
ATOM 11380 C C . PRO G 1 63 ? -36.871 75.415 187.476 1.00 151.33 271 PRO I C 1
ATOM 11381 O O . PRO G 1 63 ? -36.103 74.772 186.754 1.00 149.33 271 PRO I O 1
ATOM 11385 N N . MET G 1 64 ? -37.606 74.847 188.435 1.00 161.59 272 MET I N 1
ATOM 11386 C CA . MET G 1 64 ? -37.550 73.394 188.683 1.00 163.69 272 MET I CA 1
ATOM 11387 C C . MET G 1 64 ? -38.018 72.557 187.490 1.00 158.55 272 MET I C 1
ATOM 11388 O O . MET G 1 64 ? -38.622 73.067 186.541 1.00 167.25 272 MET I O 1
ATOM 11393 N N . SER G 1 65 ? -37.728 71.263 187.561 1.00 145.87 273 SER I N 1
ATOM 11394 C CA . SER G 1 65 ? -38.111 70.321 186.523 1.00 142.12 273 SER I CA 1
ATOM 11395 C C . SER G 1 65 ? -38.637 69.032 187.157 1.00 141.55 273 SER I C 1
ATOM 11396 O O . SER G 1 65 ? -38.679 68.913 188.388 1.00 140.57 273 SER I O 1
ATOM 11399 N N . GLY G 1 66 ? -39.061 68.092 186.309 1.00 143.74 274 GLY I N 1
ATOM 11400 C CA . GLY G 1 66 ? -39.594 66.801 186.750 1.00 148.00 274 GLY I CA 1
ATOM 11401 C C . GLY G 1 66 ? -38.972 65.611 186.032 1.00 150.17 274 GLY I C 1
ATOM 11402 O O . GLY G 1 66 ? -37.858 65.192 186.365 1.00 142.10 274 GLY I O 1
ATOM 11403 N N . ALA G 1 67 ? -39.686 65.084 185.034 1.00 155.31 275 ALA I N 1
ATOM 11404 C CA . ALA G 1 67 ? -39.253 63.893 184.279 1.00 163.03 275 ALA I CA 1
ATOM 11405 C C . ALA G 1 67 ? -37.948 64.061 183.473 1.00 169.07 275 ALA I C 1
ATOM 11406 O O . ALA G 1 67 ? -37.983 64.233 182.249 1.00 165.83 275 ALA I O 1
ATOM 11408 N N . GLY G 1 68 ? -36.811 63.991 184.176 1.00 171.88 276 GLY I N 1
ATOM 11409 C CA . GLY G 1 68 ? -35.474 64.074 183.574 1.00 173.25 276 GLY I CA 1
ATOM 11410 C C . GLY G 1 68 ? -35.120 65.415 182.952 1.00 187.00 276 GLY I C 1
ATOM 11411 O O . GLY G 1 68 ? -34.692 65.470 181.798 1.00 199.34 276 GLY I O 1
ATOM 11412 N N . ASN G 1 69 ? -35.281 66.490 183.724 1.00 186.25 277 ASN I N 1
ATOM 11413 C CA . ASN G 1 69 ? -35.002 67.869 183.265 1.00 177.74 277 ASN I CA 1
ATOM 11414 C C . ASN G 1 69 ? -35.819 68.334 182.036 1.00 180.54 277 ASN I C 1
ATOM 11415 O O . ASN G 1 69 ? -35.274 68.552 180.947 1.00 174.81 277 ASN I O 1
ATOM 11420 N N . LYS G 1 70 ? -37.133 68.463 182.249 1.00 181.03 278 LYS I N 1
ATOM 11421 C CA . LYS G 1 70 ? -38.100 68.978 181.263 1.00 174.27 278 LYS I CA 1
ATOM 11422 C C . LYS G 1 70 ? -39.049 69.916 182.010 1.00 174.24 278 LYS I C 1
ATOM 11423 O O . LYS G 1 70 ? -40.114 69.491 182.457 1.00 181.78 278 LYS I O 1
ATOM 11429 N N . THR G 1 71 ? -38.654 71.187 182.134 1.00 178.53 279 THR I N 1
ATOM 11430 C CA . THR G 1 71 ? -39.413 72.211 182.892 1.00 178.97 279 THR I CA 1
ATOM 11431 C C . THR G 1 71 ? -40.893 72.329 182.477 1.00 174.03 279 THR I C 1
ATOM 11432 O O . THR G 1 71 ? -41.256 71.927 181.373 1.00 180.30 279 THR I O 1
ATOM 11436 N N . PRO G 1 72 ? -41.754 72.889 183.359 1.00 166.28 280 PRO I N 1
ATOM 11437 C CA . PRO G 1 72 ? -43.176 73.000 182.998 1.00 165.18 280 PRO I CA 1
ATOM 11438 C C . PRO G 1 72 ? -43.534 74.204 182.104 1.00 181.68 280 PRO I C 1
ATOM 11439 O O . PRO G 1 72 ? -44.711 74.559 182.023 1.00 186.04 280 PRO I O 1
ATOM 11443 N N . LEU G 1 73 ? -42.546 74.803 181.426 1.00 202.33 281 LEU I N 1
ATOM 11444 C CA . LEU G 1 73 ? -42.763 75.985 180.566 1.00 207.19 281 LEU I CA 1
ATOM 11445 C C . LEU G 1 73 ? -43.312 75.647 179.161 1.00 207.46 281 LEU I C 1
ATOM 11446 O O . LEU G 1 73 ? -43.003 74.591 178.602 1.00 205.44 281 LEU I O 1
ATOM 11451 N N . ALA G 1 74 ? -44.124 76.550 178.605 1.00 204.96 282 ALA I N 1
ATOM 11452 C CA . ALA G 1 74 ? -44.675 76.388 177.254 1.00 197.77 282 ALA I CA 1
ATOM 11453 C C . ALA G 1 74 ? -43.577 76.744 176.246 1.00 200.22 282 ALA I C 1
ATOM 11454 O O . ALA G 1 74 ? -42.774 77.643 176.500 1.00 209.24 282 ALA I O 1
ATOM 11456 N N . PRO G 1 75 ? -43.539 76.049 175.096 1.00 200.32 283 PRO I N 1
ATOM 11457 C CA . PRO G 1 75 ? -42.478 76.264 174.119 1.00 201.04 283 PRO I CA 1
ATOM 11458 C C . PRO G 1 75 ? -42.833 77.264 173.042 1.00 190.10 283 PRO I C 1
ATOM 11459 O O . PRO G 1 75 ? -43.965 77.744 172.995 1.00 180.71 283 PRO I O 1
ATOM 11463 N N . MET G 1 76 ? -41.862 77.565 172.183 1.00 190.49 284 MET I N 1
ATOM 11464 C CA . MET G 1 76 ? -42.113 78.429 171.035 1.00 201.98 284 MET I CA 1
ATOM 11465 C C . MET G 1 76 ? -42.942 77.643 170.023 1.00 199.28 284 MET I C 1
ATOM 11466 O O . MET G 1 76 ? -42.724 76.445 169.820 1.00 192.41 284 MET I O 1
ATOM 11471 N N . SER G 1 77 ? -43.891 78.336 169.401 1.00 199.85 285 SER I N 1
ATOM 11472 C CA . SER G 1 77 ? -44.807 77.741 168.432 1.00 195.80 285 SER I CA 1
ATOM 11473 C C . SER G 1 77 ? -44.098 77.360 167.124 1.00 194.01 285 SER I C 1
ATOM 11474 O O . SER G 1 77 ? -43.128 78.004 166.722 1.00 200.47 285 SER I O 1
ATOM 11477 N N . ALA G 1 78 ? -44.590 76.307 166.472 1.00 180.73 286 ALA I N 1
ATOM 11478 C CA . ALA G 1 78 ? -44.013 75.826 165.214 1.00 170.59 286 ALA I CA 1
ATOM 11479 C C . ALA G 1 78 ? -44.220 76.808 164.042 1.00 173.11 286 ALA I C 1
ATOM 11480 O O . ALA G 1 78 ? -43.348 76.919 163.179 1.00 161.43 286 ALA I O 1
ATOM 11482 N N . ASP G 1 79 ? -45.359 77.514 164.023 1.00 181.09 287 ASP I N 1
ATOM 11483 C CA . ASP G 1 79 ? -45.692 78.509 162.969 1.00 171.87 287 ASP I CA 1
ATOM 11484 C C . ASP G 1 79 ? -45.044 79.882 163.170 1.00 162.50 287 ASP I C 1
ATOM 11485 O O . ASP G 1 79 ? -45.057 80.711 162.256 1.00 147.46 287 ASP I O 1
ATOM 11490 N N . MET G 1 80 ? -44.517 80.133 164.367 1.00 162.52 288 MET I N 1
ATOM 11491 C CA . MET G 1 80 ? -43.964 81.441 164.705 1.00 165.56 288 MET I CA 1
ATOM 11492 C C . MET G 1 80 ? -42.431 81.488 164.765 1.00 169.90 288 MET I C 1
ATOM 11493 O O . MET G 1 80 ? -41.863 82.580 164.808 1.00 170.89 288 MET I O 1
ATOM 11498 N N . VAL G 1 81 ? -41.765 80.330 164.808 1.00 173.33 289 VAL I N 1
ATOM 11499 C CA . VAL G 1 81 ? -40.296 80.286 164.723 1.00 178.67 289 VAL I CA 1
ATOM 11500 C C . VAL G 1 81 ? -39.928 80.266 163.228 1.00 189.70 289 VAL I C 1
ATOM 11501 O O . VAL G 1 81 ? -38.839 80.699 162.852 1.00 197.83 289 VAL I O 1
ATOM 11505 N N . ASP G 1 82 ? -40.845 79.766 162.388 1.00 196.03 290 ASP I N 1
ATOM 11506 C CA . ASP G 1 82 ? -40.675 79.744 160.920 1.00 187.89 290 ASP I CA 1
ATOM 11507 C C . ASP G 1 82 ? -40.800 81.163 160.311 1.00 191.31 290 ASP I C 1
ATOM 11508 O O . ASP G 1 82 ? -40.204 81.444 159.269 1.00 187.30 290 ASP I O 1
ATOM 11513 N N . GLU G 1 83 ? -41.586 82.031 160.961 1.00 194.48 291 GLU I N 1
ATOM 11514 C CA . GLU G 1 83 ? -41.804 83.438 160.545 1.00 190.40 291 GLU I CA 1
ATOM 11515 C C . GLU G 1 83 ? -40.497 84.271 160.531 1.00 193.37 291 GLU I C 1
ATOM 11516 O O . GLU G 1 83 ? -40.280 85.092 159.629 1.00 177.75 291 GLU I O 1
ATOM 11522 N N . TYR G 1 84 ? -39.633 84.044 161.524 1.00 197.09 292 TYR I N 1
ATOM 11523 C CA . TYR G 1 84 ? -38.359 84.766 161.657 1.00 193.01 292 TYR I CA 1
ATOM 11524 C C . TYR G 1 84 ? -37.184 84.024 160.985 1.00 198.50 292 TYR I C 1
ATOM 11525 O O . TYR G 1 84 ? -36.140 84.628 160.724 1.00 213.46 292 TYR I O 1
ATOM 11534 N N . ARG G 1 85 ? -37.358 82.724 160.721 1.00 192.78 293 ARG I N 1
ATOM 11535 C CA . ARG G 1 85 ? -36.347 81.881 160.048 1.00 181.80 293 ARG I CA 1
ATOM 11536 C C . ARG G 1 85 ? -36.409 82.009 158.525 1.00 191.31 293 ARG I C 1
ATOM 11537 O O . ARG G 1 85 ? -35.387 81.865 157.847 1.00 185.12 293 ARG I O 1
ATOM 11545 N N . ALA G 1 86 ? -37.612 82.261 158.001 1.00 203.80 294 ALA I N 1
ATOM 11546 C CA . ALA G 1 86 ? -37.841 82.442 156.560 1.00 203.72 294 ALA I CA 1
ATOM 11547 C C . ALA G 1 86 ? -37.591 83.884 156.104 1.00 203.64 294 ALA I C 1
ATOM 11548 O O . ALA G 1 86 ? -37.621 84.160 154.904 1.00 205.76 294 ALA I O 1
ATOM 11550 N N . ALA G 1 87 ? -37.371 84.795 157.057 1.00 203.04 295 ALA I N 1
ATOM 11551 C CA . ALA G 1 87 ? -37.086 86.201 156.760 1.00 198.93 295 ALA I CA 1
ATOM 11552 C C . ALA G 1 87 ? -35.639 86.597 157.129 1.00 203.02 295 ALA I C 1
ATOM 11553 O O . ALA G 1 87 ? -35.365 87.768 157.401 1.00 197.04 295 ALA I O 1
ATOM 11555 N N . MET G 1 88 ? -34.722 85.622 157.131 1.00 213.19 296 MET I N 1
ATOM 11556 C CA . MET G 1 88 ? -33.296 85.869 157.428 1.00 214.99 296 MET I CA 1
ATOM 11557 C C . MET G 1 88 ? -32.502 86.304 156.186 1.00 225.10 296 MET I C 1
ATOM 11558 O O . MET G 1 88 ? -31.489 87.002 156.315 1.00 224.56 296 MET I O 1
ATOM 11563 N N . ASN G 1 89 ? -32.949 85.880 154.997 1.00 224.71 297 ASN I N 1
ATOM 11564 C CA . ASN G 1 89 ? -32.298 86.267 153.732 1.00 206.48 297 ASN I CA 1
ATOM 11565 C C . ASN G 1 89 ? -32.710 87.686 153.283 1.00 209.00 297 ASN I C 1
ATOM 11566 O O . ASN G 1 89 ? -32.273 88.160 152.235 1.00 219.52 297 ASN I O 1
ATOM 11571 N N . ALA G 1 90 ? -33.573 88.336 154.066 1.00 200.94 298 ALA I N 1
ATOM 11572 C CA . ALA G 1 90 ? -33.976 89.720 153.827 1.00 187.74 298 ALA I CA 1
ATOM 11573 C C . ALA G 1 90 ? -34.342 90.364 155.177 1.00 185.61 298 ALA I C 1
ATOM 11574 O O . ALA G 1 90 ? -35.498 90.739 155.390 1.00 180.51 298 ALA I O 1
ATOM 11576 N N . PRO G 1 91 ? -33.353 90.495 156.096 1.00 183.92 299 PRO I N 1
ATOM 11577 C CA . PRO G 1 91 ? -33.631 91.059 157.422 1.00 181.77 299 PRO I CA 1
ATOM 11578 C C . PRO G 1 91 ? -33.773 92.589 157.424 1.00 184.34 299 PRO I C 1
ATOM 11579 O O . PRO G 1 91 ? -32.787 93.296 157.219 1.00 193.45 299 PRO I O 1
ATOM 11583 N N . ASP G 1 92 ? -34.991 93.085 157.663 1.00 181.08 300 ASP I N 1
ATOM 11584 C CA . ASP G 1 92 ? -35.269 94.536 157.693 1.00 173.77 300 ASP I CA 1
ATOM 11585 C C . ASP G 1 92 ? -35.448 95.057 159.139 1.00 180.55 300 ASP I C 1
ATOM 11586 O O . ASP G 1 92 ? -35.171 94.331 160.095 1.00 200.81 300 ASP I O 1
ATOM 11591 N N . GLN G 1 93 ? -35.859 96.316 159.295 1.00 174.34 301 GLN I N 1
ATOM 11592 C CA . GLN G 1 93 ? -36.083 96.910 160.619 1.00 163.58 301 GLN I CA 1
ATOM 11593 C C . GLN G 1 93 ? -37.410 96.430 161.232 1.00 167.75 301 GLN I C 1
ATOM 11594 O O . GLN G 1 93 ? -37.547 96.390 162.456 1.00 169.86 301 GLN I O 1
ATOM 11600 N N . GLY G 1 94 ? -38.376 96.078 160.377 1.00 171.73 302 GLY I N 1
ATOM 11601 C CA . GLY G 1 94 ? -39.685 95.563 160.805 1.00 166.61 302 GLY I CA 1
ATOM 11602 C C . GLY G 1 94 ? -39.639 94.133 161.331 1.00 174.36 302 GLY I C 1
ATOM 11603 O O . GLY G 1 94 ? -40.595 93.672 161.953 1.00 166.46 302 GLY I O 1
ATOM 11604 N N . LEU G 1 95 ? -38.543 93.423 161.047 1.00 191.20 303 LEU I N 1
ATOM 11605 C CA . LEU G 1 95 ? -38.303 92.056 161.543 1.00 194.46 303 LEU I CA 1
ATOM 11606 C C . LEU G 1 95 ? -37.546 92.083 162.876 1.00 205.89 303 LEU I C 1
ATOM 11607 O O . LEU G 1 95 ? -37.890 91.357 163.807 1.00 220.75 303 LEU I O 1
ATOM 11612 N N . TRP G 1 96 ? -36.521 92.932 162.954 1.00 204.50 304 TRP I N 1
ATOM 11613 C CA . TRP G 1 96 ? -35.632 93.027 164.124 1.00 193.74 304 TRP I CA 1
ATOM 11614 C C . TRP G 1 96 ? -36.302 93.509 165.419 1.00 179.14 304 TRP I C 1
ATOM 11615 O O . TRP G 1 96 ? -35.709 93.429 166.500 1.00 168.96 304 TRP I O 1
ATOM 11626 N N . GLN G 1 97 ? -37.527 94.014 165.304 1.00 168.46 305 GLN I N 1
ATOM 11627 C CA . GLN G 1 97 ? -38.297 94.454 166.461 1.00 166.77 305 GLN I CA 1
ATOM 11628 C C . GLN G 1 97 ? -39.303 93.389 166.923 1.00 176.19 305 GLN I C 1
ATOM 11629 O O . GLN G 1 97 ? -39.773 93.453 168.061 1.00 183.96 305 GLN I O 1
ATOM 11635 N N . ARG G 1 98 ? -39.640 92.425 166.055 1.00 183.09 306 ARG I N 1
ATOM 11636 C CA . ARG G 1 98 ? -40.534 91.310 166.436 1.00 192.34 306 ARG I CA 1
ATOM 11637 C C . ARG G 1 98 ? -39.769 90.128 167.085 1.00 203.45 306 ARG I C 1
ATOM 11638 O O . ARG G 1 98 ? -40.386 89.311 167.776 1.00 221.71 306 ARG I O 1
ATOM 11646 N N . ILE G 1 99 ? -38.454 90.020 166.852 1.00 197.26 307 ILE I N 1
ATOM 11647 C CA . ILE G 1 99 ? -37.630 88.980 167.502 1.00 182.18 307 ILE I CA 1
ATOM 11648 C C . ILE G 1 99 ? -37.374 89.445 168.934 1.00 172.34 307 ILE I C 1
ATOM 11649 O O . ILE G 1 99 ? -37.500 88.662 169.872 1.00 157.47 307 ILE I O 1
ATOM 11654 N N . GLU G 1 100 ? -37.017 90.727 169.075 1.00 172.62 308 GLU I N 1
ATOM 11655 C CA . GLU G 1 100 ? -36.754 91.372 170.375 1.00 169.24 308 GLU I CA 1
ATOM 11656 C C . GLU G 1 100 ? -37.944 91.315 171.343 1.00 165.50 308 GLU I C 1
ATOM 11657 O O . GLU G 1 100 ? -37.753 91.229 172.559 1.00 173.66 308 GLU I O 1
ATOM 11663 N N . GLN G 1 101 ? -39.159 91.373 170.794 1.00 159.77 309 GLN I N 1
ATOM 11664 C CA . GLN G 1 101 ? -40.401 91.301 171.574 1.00 150.11 309 GLN I CA 1
ATOM 11665 C C . GLN G 1 101 ? -40.677 89.864 172.078 1.00 159.19 309 GLN I C 1
ATOM 11666 O O . GLN G 1 101 ? -41.495 89.666 172.985 1.00 145.48 309 GLN I O 1
ATOM 11672 N N . SER G 1 102 ? -40.010 88.875 171.468 1.00 176.90 310 SER I N 1
ATOM 11673 C CA . SER G 1 102 ? -40.104 87.461 171.870 1.00 181.97 310 SER I CA 1
ATOM 11674 C C . SER G 1 102 ? -39.064 87.080 172.942 1.00 190.18 310 SER I C 1
ATOM 11675 O O . SER G 1 102 ? -39.219 86.052 173.604 1.00 210.64 310 SER I O 1
ATOM 11678 N N . LEU G 1 103 ? -38.002 87.879 173.096 1.00 187.92 311 LEU I N 1
ATOM 11679 C CA . LEU G 1 103 ? -37.007 87.653 174.164 1.00 187.38 311 LEU I CA 1
ATOM 11680 C C . LEU G 1 103 ? -37.451 88.292 175.489 1.00 189.22 311 LEU I C 1
ATOM 11681 O O . LEU G 1 103 ? -36.713 88.222 176.479 1.00 192.56 311 LEU I O 1
ATOM 11686 N N . THR G 1 104 ? -38.637 88.921 175.489 1.00 181.75 312 THR I N 1
ATOM 11687 C CA . THR G 1 104 ? -39.232 89.553 176.682 1.00 167.67 312 THR I CA 1
ATOM 11688 C C . THR G 1 104 ? -40.523 88.815 177.166 1.00 175.64 312 THR I C 1
ATOM 11689 O O . THR G 1 104 ? -40.650 88.561 178.365 1.00 196.38 312 THR I O 1
ATOM 11693 N N . LEU G 1 105 ? -41.459 88.462 176.269 1.00 165.75 313 LEU I N 1
ATOM 11694 C CA . LEU G 1 105 ? -42.671 87.669 176.658 1.00 155.73 313 LEU I CA 1
ATOM 11695 C C . LEU G 1 105 ? -42.355 86.173 176.926 1.00 152.90 313 LEU I C 1
ATOM 11696 O O . LEU G 1 105 ? -43.184 85.447 177.496 1.00 137.64 313 LEU I O 1
ATOM 11701 N N . ALA G 1 106 ? -41.173 85.733 176.479 1.00 155.19 314 ALA I N 1
ATOM 11702 C CA . ALA G 1 106 ? -40.658 84.370 176.673 1.00 155.83 314 ALA I CA 1
ATOM 11703 C C . ALA G 1 106 ? -39.113 84.450 176.796 1.00 154.19 314 ALA I C 1
ATOM 11704 O O . ALA G 1 106 ? -38.397 84.136 175.840 1.00 146.97 314 ALA I O 1
ATOM 11706 N N . PRO G 1 107 ? -38.602 84.868 177.980 1.00 161.72 315 PRO I N 1
ATOM 11707 C CA . PRO G 1 107 ? -37.170 85.125 178.277 1.00 165.03 315 PRO I CA 1
ATOM 11708 C C . PRO G 1 107 ? -36.156 84.024 177.971 1.00 173.02 315 PRO I C 1
ATOM 11709 O O . PRO G 1 107 ? -35.107 84.312 177.381 1.00 170.77 315 PRO I O 1
ATOM 11713 N N . TYR G 1 108 ? -36.483 82.789 178.368 1.00 181.11 316 TYR I N 1
ATOM 11714 C CA . TYR G 1 108 ? -35.574 81.621 178.261 1.00 170.68 316 TYR I CA 1
ATOM 11715 C C . TYR G 1 108 ? -35.341 81.094 176.829 1.00 164.75 316 TYR I C 1
ATOM 11716 O O . TYR G 1 108 ? -34.574 80.146 176.631 1.00 146.75 316 TYR I O 1
ATOM 11725 N N . TRP G 1 109 ? -36.009 81.696 175.846 1.00 175.06 317 TRP I N 1
ATOM 11726 C CA . TRP G 1 109 ? -35.807 81.354 174.446 1.00 187.02 317 TRP I CA 1
ATOM 11727 C C . TRP G 1 109 ? -34.441 81.941 174.086 1.00 185.94 317 TRP I C 1
ATOM 11728 O O . TRP G 1 109 ? -34.325 83.143 173.826 1.00 193.84 317 TRP I O 1
ATOM 11739 N N . PHE G 1 110 ? -33.405 81.094 174.141 1.00 181.67 318 PHE I N 1
ATOM 11740 C CA . PHE G 1 110 ? -32.026 81.496 173.802 1.00 180.87 318 PHE I CA 1
ATOM 11741 C C . PHE G 1 110 ? -31.757 81.460 172.283 1.00 179.10 318 PHE I C 1
ATOM 11742 O O . PHE G 1 110 ? -30.690 81.895 171.822 1.00 167.33 318 PHE I O 1
ATOM 11750 N N . GLU G 1 111 ? -32.715 80.934 171.516 1.00 179.67 319 GLU I N 1
ATOM 11751 C CA . GLU G 1 111 ? -32.599 80.848 170.059 1.00 179.61 319 GLU I CA 1
ATOM 11752 C C . GLU G 1 111 ? -32.705 82.270 169.486 1.00 190.97 319 GLU I C 1
ATOM 11753 O O . GLU G 1 111 ? -31.940 82.651 168.598 1.00 204.82 319 GLU I O 1
ATOM 11759 N N . GLY G 1 112 ? -33.639 83.053 170.028 1.00 193.39 320 GLY I N 1
ATOM 11760 C CA . GLY G 1 112 ? -33.872 84.441 169.617 1.00 188.16 320 GLY I CA 1
ATOM 11761 C C . GLY G 1 112 ? -32.688 85.378 169.795 1.00 189.93 320 GLY I C 1
ATOM 11762 O O . GLY G 1 112 ? -32.614 86.411 169.132 1.00 182.13 320 GLY I O 1
ATOM 11763 N N . HIS G 1 113 ? -31.781 85.036 170.712 1.00 208.86 321 HIS I N 1
ATOM 11764 C CA . HIS G 1 113 ? -30.552 85.811 170.936 1.00 227.74 321 HIS I CA 1
ATOM 11765 C C . HIS G 1 113 ? -29.531 85.542 169.823 1.00 218.34 321 HIS I C 1
ATOM 11766 O O . HIS G 1 113 ? -28.559 86.285 169.665 1.00 202.32 321 HIS I O 1
ATOM 11773 N N . ARG G 1 114 ? -29.734 84.450 169.088 1.00 217.92 322 ARG I N 1
ATOM 11774 C CA . ARG G 1 114 ? -28.923 84.152 167.919 1.00 226.74 322 ARG I CA 1
ATOM 11775 C C . ARG G 1 114 ? -29.648 84.704 166.674 1.00 229.55 322 ARG I C 1
ATOM 11776 O O . ARG G 1 114 ? -28.989 85.176 165.749 1.00 262.13 322 ARG I O 1
ATOM 11784 N N . LEU G 1 115 ? -30.990 84.642 166.650 1.00 210.46 323 LEU I N 1
ATOM 11785 C CA . LEU G 1 115 ? -31.797 85.189 165.528 1.00 195.41 323 LEU I CA 1
ATOM 11786 C C . LEU G 1 115 ? -31.759 86.721 165.443 1.00 201.55 323 LEU I C 1
ATOM 11787 O O . LEU G 1 115 ? -32.122 87.292 164.412 1.00 201.82 323 LEU I O 1
ATOM 11792 N N . SER G 1 116 ? -31.365 87.373 166.538 1.00 201.09 324 SER I N 1
ATOM 11793 C CA . SER G 1 116 ? -31.186 88.828 166.588 1.00 183.44 324 SER I CA 1
ATOM 11794 C C . SER G 1 116 ? -29.709 89.185 166.293 1.00 171.99 324 SER I C 1
ATOM 11795 O O . SER G 1 116 ? -29.408 90.286 165.825 1.00 152.47 324 SER I O 1
ATOM 11798 N N . ALA G 1 117 ? -28.803 88.242 166.572 1.00 172.50 325 ALA I N 1
ATOM 11799 C CA . ALA G 1 117 ? -27.363 88.402 166.327 1.00 174.31 325 ALA I CA 1
ATOM 11800 C C . ALA G 1 117 ? -27.016 88.360 164.840 1.00 180.74 325 ALA I C 1
ATOM 11801 O O . ALA G 1 117 ? -26.174 89.134 164.385 1.00 172.66 325 ALA I O 1
ATOM 11803 N N . GLU G 1 118 ? -27.647 87.450 164.093 1.00 201.35 326 GLU I N 1
ATOM 11804 C CA . GLU G 1 118 ? -27.418 87.337 162.644 1.00 207.35 326 GLU I CA 1
ATOM 11805 C C . GLU G 1 118 ? -28.211 88.408 161.877 1.00 214.77 326 GLU I C 1
ATOM 11806 O O . GLU G 1 118 ? -27.776 88.838 160.806 1.00 240.73 326 GLU I O 1
ATOM 11812 N N . VAL G 1 119 ? -29.376 88.815 162.392 1.00 204.00 327 VAL I N 1
ATOM 11813 C CA . VAL G 1 119 ? -30.126 89.924 161.783 1.00 195.53 327 VAL I CA 1
ATOM 11814 C C . VAL G 1 119 ? -29.271 91.192 161.947 1.00 190.27 327 VAL I C 1
ATOM 11815 O O . VAL G 1 119 ? -29.335 92.096 161.110 1.00 177.03 327 VAL I O 1
ATOM 11819 N N . ALA G 1 120 ? -28.469 91.226 163.023 1.00 191.56 328 ALA I N 1
ATOM 11820 C CA . ALA G 1 120 ? -27.521 92.316 163.315 1.00 193.85 328 ALA I CA 1
ATOM 11821 C C . ALA G 1 120 ? -26.165 92.164 162.578 1.00 205.81 328 ALA I C 1
ATOM 11822 O O . ALA G 1 120 ? -25.508 93.167 162.288 1.00 227.82 328 ALA I O 1
ATOM 11824 N N . GLU G 1 121 ? -25.738 90.924 162.309 1.00 198.31 329 GLU I N 1
ATOM 11825 C CA . GLU G 1 121 ? -24.503 90.649 161.538 1.00 180.11 329 GLU I CA 1
ATOM 11826 C C . GLU G 1 121 ? -24.727 90.964 160.038 1.00 172.14 329 GLU I C 1
ATOM 11827 O O . GLU G 1 121 ? -23.803 91.415 159.350 1.00 153.73 329 GLU I O 1
ATOM 11833 N N . LYS G 1 122 ? -25.948 90.714 159.544 1.00 165.91 330 LYS I N 1
ATOM 11834 C CA . LYS G 1 122 ? -26.318 90.998 158.148 1.00 154.34 330 LYS I CA 1
ATOM 11835 C C . LYS G 1 122 ? -26.631 92.478 157.920 1.00 157.15 330 LYS I C 1
ATOM 11836 O O . LYS G 1 122 ? -25.950 93.120 157.123 1.00 171.88 330 LYS I O 1
ATOM 11842 N N . LEU G 1 123 ? -27.639 93.026 158.608 1.00 151.01 331 LEU I N 1
ATOM 11843 C CA . LEU G 1 123 ? -28.003 94.459 158.441 1.00 151.28 331 LEU I CA 1
ATOM 11844 C C . LEU G 1 123 ? -26.795 95.427 158.358 1.00 151.21 331 LEU I C 1
ATOM 11845 O O . LEU G 1 123 ? -26.840 96.417 157.624 1.00 143.23 331 LEU I O 1
ATOM 11850 N N . GLY G 1 124 ? -25.721 95.127 159.085 1.00 163.56 332 GLY I N 1
ATOM 11851 C CA . GLY G 1 124 ? -24.503 95.947 159.059 1.00 172.15 332 GLY I CA 1
ATOM 11852 C C . GLY G 1 124 ? -24.006 96.331 160.439 1.00 177.81 332 GLY I C 1
ATOM 11853 O O . GLY G 1 124 ? -22.812 96.605 160.621 1.00 178.51 332 GLY I O 1
ATOM 11854 N N . PHE G 1 125 ? -24.923 96.324 161.410 1.00 174.29 333 PHE I N 1
ATOM 11855 C CA . PHE G 1 125 ? -24.619 96.711 162.789 1.00 166.97 333 PHE I CA 1
ATOM 11856 C C . PHE G 1 125 ? -23.624 95.724 163.408 1.00 161.12 333 PHE I C 1
ATOM 11857 O O . PHE G 1 125 ? -24.014 94.779 164.091 1.00 156.06 333 PHE I O 1
ATOM 11865 N N . GLY G 1 126 ? -22.337 95.946 163.143 1.00 157.02 334 GLY I N 1
ATOM 11866 C CA . GLY G 1 126 ? -21.271 95.110 163.685 1.00 154.77 334 GLY I CA 1
ATOM 11867 C C . GLY G 1 126 ? -21.109 95.260 165.194 1.00 159.57 334 GLY I C 1
ATOM 11868 O O . GLY G 1 126 ? -20.582 94.352 165.848 1.00 157.38 334 GLY I O 1
ATOM 11869 N N . ALA G 1 127 ? -21.560 96.399 165.741 1.00 159.41 335 ALA I N 1
ATOM 11870 C CA . ALA G 1 127 ? -21.480 96.691 167.187 1.00 157.62 335 ALA I CA 1
ATOM 11871 C C . ALA G 1 127 ? -22.595 96.057 168.044 1.00 170.29 335 ALA I C 1
ATOM 11872 O O . ALA G 1 127 ? -22.475 96.037 169.275 1.00 163.04 335 ALA I O 1
ATOM 11874 N N . VAL G 1 128 ? -23.665 95.565 167.402 1.00 185.39 336 VAL I N 1
ATOM 11875 C CA . VAL G 1 128 ? -24.803 94.896 168.088 1.00 181.18 336 VAL I CA 1
ATOM 11876 C C . VAL G 1 128 ? -24.698 93.352 168.062 1.00 183.76 336 VAL I C 1
ATOM 11877 O O . VAL G 1 128 ? -25.319 92.672 168.887 1.00 160.83 336 VAL I O 1
ATOM 11881 N N . ALA G 1 129 ? -23.914 92.817 167.117 1.00 197.58 337 ALA I N 1
ATOM 11882 C CA . ALA G 1 129 ? -23.732 91.363 166.926 1.00 193.51 337 ALA I CA 1
ATOM 11883 C C . ALA G 1 129 ? -22.821 90.717 167.972 1.00 172.92 337 ALA I C 1
ATOM 11884 O O . ALA G 1 129 ? -23.168 89.697 168.580 1.00 156.41 337 ALA I O 1
ATOM 11886 N N . GLN G 1 130 ? -21.643 91.304 168.160 1.00 157.70 338 GLN I N 1
ATOM 11887 C CA . GLN G 1 130 ? -20.706 90.825 169.163 1.00 156.37 338 GLN I CA 1
ATOM 11888 C C . GLN G 1 130 ? -21.232 91.227 170.555 1.00 164.95 338 GLN I C 1
ATOM 11889 O O . GLN G 1 130 ? -20.665 90.809 171.562 1.00 170.05 338 GLN I O 1
ATOM 11895 N N . ALA G 1 131 ? -22.316 92.021 170.600 1.00 175.99 339 ALA I N 1
ATOM 11896 C CA . ALA G 1 131 ? -22.927 92.524 171.855 1.00 177.35 339 ALA I CA 1
ATOM 11897 C C . ALA G 1 131 ? -24.166 91.778 172.402 1.00 166.46 339 ALA I C 1
ATOM 11898 O O . ALA G 1 131 ? -24.667 92.137 173.467 1.00 155.09 339 ALA I O 1
ATOM 11900 N N . ILE G 1 132 ? -24.686 90.791 171.673 1.00 169.21 340 ILE I N 1
ATOM 11901 C CA . ILE G 1 132 ? -25.811 89.960 172.164 1.00 175.70 340 ILE I CA 1
ATOM 11902 C C . ILE G 1 132 ? -25.338 88.515 172.463 1.00 172.92 340 ILE I C 1
ATOM 11903 O O . ILE G 1 132 ? -26.060 87.734 173.105 1.00 154.65 340 ILE I O 1
ATOM 11908 N N . ALA G 1 133 ? -24.126 88.185 171.997 1.00 170.04 341 ALA I N 1
ATOM 11909 C CA . ALA G 1 133 ? -23.459 86.907 172.270 1.00 159.49 341 ALA I CA 1
ATOM 11910 C C . ALA G 1 133 ? -22.606 87.011 173.558 1.00 163.70 341 ALA I C 1
ATOM 11911 O O . ALA G 1 133 ? -22.145 85.990 174.084 1.00 158.86 341 ALA I O 1
ATOM 11913 N N . GLU G 1 134 ? -22.370 88.247 174.027 1.00 173.70 342 GLU I N 1
ATOM 11914 C CA . GLU G 1 134 ? -21.672 88.525 175.303 1.00 172.85 342 GLU I CA 1
ATOM 11915 C C . GLU G 1 134 ? -22.713 88.691 176.435 1.00 178.43 342 GLU I C 1
ATOM 11916 O O . GLU G 1 134 ? -22.436 88.312 177.572 1.00 190.19 342 GLU I O 1
ATOM 11922 N N . GLU G 1 135 ? -23.894 89.251 176.124 1.00 177.93 343 GLU I N 1
ATOM 11923 C CA . GLU G 1 135 ? -25.007 89.417 177.098 1.00 170.30 343 GLU I CA 1
ATOM 11924 C C . GLU G 1 135 ? -25.593 88.084 177.554 1.00 179.13 343 GLU I C 1
ATOM 11925 O O . GLU G 1 135 ? -26.158 87.989 178.651 1.00 159.70 343 GLU I O 1
ATOM 11931 N N . LEU G 1 136 ? -25.491 87.085 176.675 1.00 201.44 344 LEU I N 1
ATOM 11932 C CA . LEU G 1 136 ? -25.912 85.708 176.950 1.00 203.57 344 LEU I CA 1
ATOM 11933 C C . LEU G 1 136 ? -24.744 84.938 177.609 1.00 194.88 344 LEU I C 1
ATOM 11934 O O . LEU G 1 136 ? -24.965 83.986 178.359 1.00 187.82 344 LEU I O 1
ATOM 11939 N N . GLY G 1 137 ? -23.509 85.356 177.315 1.00 180.41 345 GLY I N 1
ATOM 11940 C CA . GLY G 1 137 ? -22.312 84.804 177.949 1.00 170.16 345 GLY I CA 1
ATOM 11941 C C . GLY G 1 137 ? -22.193 85.248 179.406 1.00 179.00 345 GLY I C 1
ATOM 11942 O O . GLY G 1 137 ? -21.399 84.678 180.158 1.00 167.79 345 GLY I O 1
ATOM 11943 N N . THR G 1 138 ? -22.957 86.288 179.783 1.00 197.05 346 THR I N 1
ATOM 11944 C CA . THR G 1 138 ? -23.041 86.814 181.168 1.00 197.36 346 THR I CA 1
ATOM 11945 C C . THR G 1 138 ? -24.130 86.077 181.964 1.00 198.41 346 THR I C 1
ATOM 11946 O O . THR G 1 138 ? -23.950 85.774 183.146 1.00 221.72 346 THR I O 1
ATOM 11950 N N . PHE G 1 139 ? -25.266 85.818 181.318 1.00 175.43 347 PHE I N 1
ATOM 11951 C CA . PHE G 1 139 ? -26.373 85.103 181.947 1.00 159.86 347 PHE I CA 1
ATOM 11952 C C . PHE G 1 139 ? -26.076 83.601 182.053 1.00 157.11 347 PHE I C 1
ATOM 11953 O O . PHE G 1 139 ? -26.681 82.901 182.871 1.00 152.05 347 PHE I O 1
ATOM 11961 N N . LEU G 1 140 ? -25.145 83.119 181.224 1.00 155.87 348 LEU I N 1
ATOM 11962 C CA . LEU G 1 140 ? -24.710 81.716 181.239 1.00 156.63 348 LEU I CA 1
ATOM 11963 C C . LEU G 1 140 ? -23.365 81.510 181.992 1.00 156.47 348 LEU I C 1
ATOM 11964 O O . LEU G 1 140 ? -22.843 80.391 182.048 1.00 139.90 348 LEU I O 1
ATOM 11969 N N . GLN G 1 141 ? -22.806 82.599 182.533 1.00 162.58 349 GLN I N 1
ATOM 11970 C CA . GLN G 1 141 ? -21.617 82.569 183.406 1.00 163.46 349 GLN I CA 1
ATOM 11971 C C . GLN G 1 141 ? -22.083 82.975 184.834 1.00 164.15 349 GLN I C 1
ATOM 11972 O O . GLN G 1 141 ? -21.262 83.186 185.737 1.00 154.68 349 GLN I O 1
ATOM 11978 N N . ARG G 1 142 ? -23.410 83.088 185.006 1.00 167.48 350 ARG I N 1
ATOM 11979 C CA . ARG G 1 142 ? -24.074 83.408 186.282 1.00 162.64 350 ARG I CA 1
ATOM 11980 C C . ARG G 1 142 ? -24.932 82.219 186.753 1.00 167.74 350 ARG I C 1
ATOM 11981 O O . ARG G 1 142 ? -24.831 81.792 187.904 1.00 163.73 350 ARG I O 1
ATOM 11989 N N . LEU G 1 143 ? -25.790 81.712 185.867 1.00 171.03 351 LEU I N 1
ATOM 11990 C CA . LEU G 1 143 ? -26.617 80.537 186.154 1.00 167.43 351 LEU I CA 1
ATOM 11991 C C . LEU G 1 143 ? -26.334 79.429 185.125 1.00 185.67 351 LEU I C 1
ATOM 11992 O O . LEU G 1 143 ? -26.916 79.441 184.033 1.00 190.02 351 LEU I O 1
ATOM 11997 N N . PRO G 1 144 ? -25.437 78.470 185.468 1.00 198.06 352 PRO I N 1
ATOM 11998 C CA . PRO G 1 144 ? -25.091 77.358 184.558 1.00 199.86 352 PRO I CA 1
ATOM 11999 C C . PRO G 1 144 ? -26.111 76.202 184.501 1.00 203.41 352 PRO I C 1
ATOM 12000 O O . PRO G 1 144 ? -25.903 75.239 183.755 1.00 193.74 352 PRO I O 1
ATOM 12004 N N . ALA G 1 145 ? -27.196 76.300 185.273 1.00 205.64 353 ALA I N 1
ATOM 12005 C CA . ALA G 1 145 ? -28.235 75.270 185.301 1.00 198.36 353 ALA I CA 1
ATOM 12006 C C . ALA G 1 145 ? -29.320 75.456 184.225 1.00 206.04 353 ALA I C 1
ATOM 12007 O O . ALA G 1 145 ? -30.294 74.707 184.219 1.00 221.93 353 ALA I O 1
ATOM 12009 N N . LEU G 1 146 ? -29.163 76.437 183.327 1.00 208.68 354 LEU I N 1
ATOM 12010 C CA . LEU G 1 146 ? -30.144 76.679 182.244 1.00 206.99 354 LEU I CA 1
ATOM 12011 C C . LEU G 1 146 ? -29.718 76.101 180.887 1.00 200.53 354 LEU I C 1
ATOM 12012 O O . LEU G 1 146 ? -30.370 76.362 179.871 1.00 207.96 354 LEU I O 1
ATOM 12017 N N . ARG G 1 147 ? -28.638 75.322 180.871 1.00 188.41 355 ARG I N 1
ATOM 12018 C CA . ARG G 1 147 ? -28.158 74.689 179.644 1.00 185.87 355 ARG I CA 1
ATOM 12019 C C . ARG G 1 147 ? -28.856 73.345 179.402 1.00 187.09 355 ARG I C 1
ATOM 12020 O O . ARG G 1 147 ? -29.414 73.128 178.327 1.00 193.86 355 ARG I O 1
ATOM 12028 N N . GLU G 1 148 ? -28.822 72.458 180.401 1.00 182.68 356 GLU I N 1
ATOM 12029 C CA . GLU G 1 148 ? -29.450 71.122 180.312 1.00 170.26 356 GLU I CA 1
ATOM 12030 C C . GLU G 1 148 ? -30.951 71.085 180.701 1.00 178.40 356 GLU I C 1
ATOM 12031 O O . GLU G 1 148 ? -31.563 70.014 180.626 1.00 185.34 356 GLU I O 1
ATOM 12037 N N . LEU G 1 149 ? -31.531 72.220 181.127 1.00 184.51 357 LEU I N 1
ATOM 12038 C CA . LEU G 1 149 ? -32.985 72.305 181.434 1.00 191.56 357 LEU I CA 1
ATOM 12039 C C . LEU G 1 149 ? -33.758 72.581 180.136 1.00 200.64 357 LEU I C 1
ATOM 12040 O O . LEU G 1 149 ? -33.471 73.569 179.454 1.00 218.17 357 LEU I O 1
ATOM 12045 N N . ALA G 1 150 ? -34.746 71.734 179.818 1.00 190.43 358 ALA I N 1
ATOM 12046 C CA . ALA G 1 150 ? -35.505 71.830 178.555 1.00 178.22 358 ALA I CA 1
ATOM 12047 C C . ALA G 1 150 ? -36.987 72.196 178.722 1.00 173.17 358 ALA I C 1
ATOM 12048 O O . ALA G 1 150 ? -37.525 72.139 179.828 1.00 167.15 358 ALA I O 1
ATOM 12050 N N . PHE G 1 151 ? -37.624 72.578 177.607 1.00 179.00 359 PHE I N 1
ATOM 12051 C CA . PHE G 1 151 ? -39.066 72.903 177.558 1.00 181.81 359 PHE I CA 1
ATOM 12052 C C . PHE G 1 151 ? -39.905 71.653 177.896 1.00 186.40 359 PHE I C 1
ATOM 12053 O O . PHE G 1 151 ? -39.376 70.533 177.927 1.00 195.26 359 PHE I O 1
ATOM 12061 N N . SER G 1 152 ? -41.213 71.835 178.115 1.00 172.92 360 SER I N 1
ATOM 12062 C CA . SER G 1 152 ? -42.103 70.710 178.455 1.00 153.72 360 SER I CA 1
ATOM 12063 C C . SER G 1 152 ? -42.286 69.752 177.289 1.00 152.52 360 SER I C 1
ATOM 12064 O O . SER G 1 152 ? -42.601 68.585 177.510 1.00 145.21 360 SER I O 1
ATOM 12067 N N . ASP G 1 153 ? -42.094 70.246 176.059 1.00 169.18 361 ASP I N 1
ATOM 12068 C CA . ASP G 1 153 ? -42.190 69.404 174.851 1.00 181.98 361 ASP I CA 1
ATOM 12069 C C . ASP G 1 153 ? -40.830 68.788 174.443 1.00 194.80 361 ASP I C 1
ATOM 12070 O O . ASP G 1 153 ? -40.709 68.253 173.337 1.00 217.21 361 ASP I O 1
ATOM 12075 N N . GLY G 1 154 ? -39.821 68.874 175.322 1.00 188.30 362 GLY I N 1
ATOM 12076 C CA . GLY G 1 154 ? -38.499 68.270 175.080 1.00 177.57 362 GLY I CA 1
ATOM 12077 C C . GLY G 1 154 ? -37.384 69.172 174.565 1.00 168.92 362 GLY I C 1
ATOM 12078 O O . GLY G 1 154 ? -36.242 69.063 175.023 1.00 165.97 362 GLY I O 1
ATOM 12079 N N . SER G 1 155 ? -37.705 70.053 173.614 1.00 159.92 363 SER I N 1
ATOM 12080 C CA . SER G 1 155 ? -36.714 70.952 172.999 1.00 157.30 363 SER I CA 1
ATOM 12081 C C . SER G 1 155 ? -35.882 71.696 174.044 1.00 161.64 363 SER I C 1
ATOM 12082 O O . SER G 1 155 ? -36.404 72.065 175.091 1.00 178.64 363 SER I O 1
ATOM 12085 N N . PRO G 1 156 ? -34.589 71.935 173.756 1.00 159.77 364 PRO I N 1
ATOM 12086 C CA . PRO G 1 156 ? -33.739 72.590 174.745 1.00 159.78 364 PRO I CA 1
ATOM 12087 C C . PRO G 1 156 ? -33.919 74.118 174.819 1.00 168.77 364 PRO I C 1
ATOM 12088 O O . PRO G 1 156 ? -34.490 74.722 173.907 1.00 175.81 364 PRO I O 1
ATOM 12092 N N . PHE G 1 157 ? -33.459 74.706 175.929 1.00 169.42 365 PHE I N 1
ATOM 12093 C CA . PHE G 1 157 ? -33.447 76.164 176.158 1.00 161.13 365 PHE I CA 1
ATOM 12094 C C . PHE G 1 157 ? -32.340 76.796 175.321 1.00 154.61 365 PHE I C 1
ATOM 12095 O O . PHE G 1 157 ? -32.568 77.764 174.604 1.00 157.39 365 PHE I O 1
ATOM 12103 N N . LEU G 1 158 ? -31.132 76.256 175.464 1.00 145.67 366 LEU I N 1
ATOM 12104 C CA . LEU G 1 158 ? -29.964 76.691 174.719 1.00 138.68 366 LEU I CA 1
ATOM 12105 C C . LEU G 1 158 ? -29.587 75.571 173.737 1.00 153.64 366 LEU I C 1
ATOM 12106 O O . LEU G 1 158 ? -28.933 74.599 174.126 1.00 152.38 366 LEU I O 1
ATOM 12111 N N . SER G 1 159 ? -29.988 75.723 172.469 1.00 164.33 367 SER I N 1
ATOM 12112 C CA . SER G 1 159 ? -29.791 74.689 171.428 1.00 165.44 367 SER I CA 1
ATOM 12113 C C . SER G 1 159 ? -28.331 74.378 171.106 1.00 179.82 367 SER I C 1
ATOM 12114 O O . SER G 1 159 ? -27.448 75.179 171.425 1.00 178.62 367 SER I O 1
ATOM 12117 N N . PRO G 1 160 ? -28.079 73.208 170.470 1.00 195.91 368 PRO I N 1
ATOM 12118 C CA . PRO G 1 160 ? -26.717 72.833 170.065 1.00 199.49 368 PRO I CA 1
ATOM 12119 C C . PRO G 1 160 ? -26.021 73.838 169.127 1.00 209.19 368 PRO I C 1
ATOM 12120 O O . PRO G 1 160 ? -24.789 73.929 169.160 1.00 207.00 368 PRO I O 1
ATOM 12124 N N . GLU G 1 161 ? -26.781 74.575 168.307 1.00 208.48 369 GLU I N 1
ATOM 12125 C CA . GLU G 1 161 ? -26.178 75.572 167.411 1.00 201.30 369 GLU I CA 1
ATOM 12126 C C . GLU G 1 161 ? -25.795 76.832 168.186 1.00 197.02 369 GLU I C 1
ATOM 12127 O O . GLU G 1 161 ? -24.665 77.320 168.072 1.00 188.67 369 GLU I O 1
ATOM 12133 N N . CYS G 1 162 ? -26.737 77.370 168.958 1.00 185.85 370 CYS I N 1
ATOM 12134 C CA . CYS G 1 162 ? -26.450 78.560 169.750 1.00 183.78 370 CYS I CA 1
ATOM 12135 C C . CYS G 1 162 ? -25.408 78.230 170.836 1.00 181.89 370 CYS I C 1
ATOM 12136 O O . CYS G 1 162 ? -24.726 79.134 171.311 1.00 198.35 370 CYS I O 1
ATOM 12139 N N . SER G 1 163 ? -25.279 76.948 171.206 1.00 166.39 371 SER I N 1
ATOM 12140 C CA . SER G 1 163 ? -24.288 76.487 172.203 1.00 154.76 371 SER I CA 1
ATOM 12141 C C . SER G 1 163 ? -22.821 76.471 171.697 1.00 164.56 371 SER I C 1
ATOM 12142 O O . SER G 1 163 ? -21.897 76.346 172.508 1.00 160.69 371 SER I O 1
ATOM 12145 N N . ARG G 1 164 ? -22.611 76.544 170.376 1.00 173.11 372 ARG I N 1
ATOM 12146 C CA . ARG G 1 164 ? -21.253 76.656 169.787 1.00 170.09 372 ARG I CA 1
ATOM 12147 C C . ARG G 1 164 ? -21.046 78.066 169.181 1.00 175.76 372 ARG I C 1
ATOM 12148 O O . ARG G 1 164 ? -19.933 78.601 169.219 1.00 168.09 372 ARG I O 1
ATOM 12156 N N . TRP G 1 165 ? -22.117 78.643 168.616 1.00 178.62 373 TRP I N 1
ATOM 12157 C CA . TRP G 1 165 ? -22.129 80.015 168.066 1.00 172.91 373 TRP I CA 1
ATOM 12158 C C . TRP G 1 165 ? -21.446 81.006 169.011 1.00 160.57 373 TRP I C 1
ATOM 12159 O O . TRP G 1 165 ? -20.689 81.864 168.566 1.00 150.33 373 TRP I O 1
ATOM 12170 N N . LEU G 1 166 ? -21.699 80.856 170.313 1.00 154.92 374 LEU I N 1
ATOM 12171 C CA . LEU G 1 166 ? -21.112 81.719 171.350 1.00 150.08 374 LEU I CA 1
ATOM 12172 C C . LEU G 1 166 ? -19.643 81.353 171.634 1.00 138.13 374 LEU I C 1
ATOM 12173 O O . LEU G 1 166 ? -19.334 80.354 172.293 1.00 119.95 374 LEU I O 1
ATOM 12178 N N . GLY G 1 180 ? 3.613 94.153 165.862 1.00 85.03 388 GLY I N 1
ATOM 12179 C CA . GLY G 1 180 ? 4.951 94.778 165.913 1.00 88.41 388 GLY I CA 1
ATOM 12180 C C . GLY G 1 180 ? 5.678 94.703 164.576 1.00 87.28 388 GLY I C 1
ATOM 12181 O O . GLY G 1 180 ? 6.065 95.728 163.997 1.00 87.82 388 GLY I O 1
ATOM 12182 N N . LEU G 1 181 ? 5.892 93.468 164.123 1.00 83.20 389 LEU I N 1
ATOM 12183 C CA . LEU G 1 181 ? 6.461 93.167 162.811 1.00 75.48 389 LEU I CA 1
ATOM 12184 C C . LEU G 1 181 ? 5.334 92.729 161.880 1.00 75.64 389 LEU I C 1
ATOM 12185 O O . LEU G 1 181 ? 5.296 93.145 160.742 1.00 87.90 389 LEU I O 1
ATOM 12190 N N . ALA G 1 182 ? 4.443 91.854 162.336 1.00 75.00 390 ALA I N 1
ATOM 12191 C CA . ALA G 1 182 ? 3.278 91.472 161.526 1.00 78.16 390 ALA I CA 1
ATOM 12192 C C . ALA G 1 182 ? 2.501 92.728 161.174 1.00 78.40 390 ALA I C 1
ATOM 12193 O O . ALA G 1 182 ? 2.014 92.867 160.061 1.00 78.12 390 ALA I O 1
ATOM 12195 N N . GLU G 1 183 ? 2.380 93.635 162.137 1.00 83.12 391 GLU I N 1
ATOM 12196 C CA . GLU G 1 183 ? 1.787 94.941 161.886 1.00 90.43 391 GLU I CA 1
ATOM 12197 C C . GLU G 1 183 ? 2.579 95.650 160.756 1.00 77.79 391 GLU I C 1
ATOM 12198 O O . GLU G 1 183 ? 2.027 95.988 159.718 1.00 74.92 391 GLU I O 1
ATOM 12204 N N . GLU G 1 184 ? 3.880 95.832 160.967 1.00 69.01 392 GLU I N 1
ATOM 12205 C CA . GLU G 1 184 ? 4.779 96.461 160.000 1.00 63.92 392 GLU I CA 1
ATOM 12206 C C . GLU G 1 184 ? 4.755 95.856 158.584 1.00 63.97 392 GLU I C 1
ATOM 12207 O O . GLU G 1 184 ? 4.942 96.564 157.600 1.00 65.89 392 GLU I O 1
ATOM 12213 N N . VAL G 1 185 ? 4.559 94.548 158.468 1.00 67.42 393 VAL I N 1
ATOM 12214 C CA . VAL G 1 185 ? 4.515 93.913 157.144 1.00 67.32 393 VAL I CA 1
ATOM 12215 C C . VAL G 1 185 ? 3.141 94.149 156.533 1.00 66.92 393 VAL I C 1
ATOM 12216 O O . VAL G 1 185 ? 3.029 94.921 155.602 1.00 74.78 393 VAL I O 1
ATOM 12220 N N . ALA G 1 186 ? 2.091 93.556 157.078 1.00 70.78 394 ALA I N 1
ATOM 12221 C CA . ALA G 1 186 ? 0.740 93.716 156.495 1.00 83.11 394 ALA I CA 1
ATOM 12222 C C . ALA G 1 186 ? 0.435 95.106 155.873 1.00 86.82 394 ALA I C 1
ATOM 12223 O O . ALA G 1 186 ? -0.379 95.234 154.945 1.00 84.40 394 ALA I O 1
ATOM 12225 N N . GLN G 1 187 ? 1.058 96.151 156.397 1.00 92.45 395 GLN I N 1
ATOM 12226 C CA . GLN G 1 187 ? 0.905 97.459 155.797 1.00 97.33 395 GLN I CA 1
ATOM 12227 C C . GLN G 1 187 ? 1.619 97.353 154.440 1.00 91.88 395 GLN I C 1
ATOM 12228 O O . GLN G 1 187 ? 0.964 97.370 153.397 1.00 92.31 395 GLN I O 1
ATOM 12234 N N . ARG G 1 188 ? 2.940 97.146 154.468 1.00 81.87 396 ARG I N 1
ATOM 12235 C CA . ARG G 1 188 ? 3.753 96.989 153.254 1.00 72.20 396 ARG I CA 1
ATOM 12236 C C . ARG G 1 188 ? 3.179 95.946 152.288 1.00 66.96 396 ARG I C 1
ATOM 12237 O O . ARG G 1 188 ? 3.453 95.999 151.113 1.00 74.48 396 ARG I O 1
ATOM 12245 N N . HIS G 1 189 ? 2.418 94.980 152.781 1.00 61.12 397 HIS I N 1
ATOM 12246 C CA . HIS G 1 189 ? 1.817 93.973 151.918 1.00 62.54 397 HIS I CA 1
ATOM 12247 C C . HIS G 1 189 ? 0.578 94.544 151.238 1.00 64.08 397 HIS I C 1
ATOM 12248 O O . HIS G 1 189 ? 0.267 94.180 150.112 1.00 63.65 397 HIS I O 1
ATOM 12255 N N . GLY G 1 190 ? -0.122 95.439 151.926 1.00 67.11 398 GLY I N 1
ATOM 12256 C CA . GLY G 1 190 ? -1.303 96.101 151.375 1.00 66.04 398 GLY I CA 1
ATOM 12257 C C . GLY G 1 190 ? -0.939 97.259 150.461 1.00 64.19 398 GLY I C 1
ATOM 12258 O O . GLY G 1 190 ? -1.722 97.600 149.589 1.00 57.12 398 GLY I O 1
ATOM 12259 N N . GLU G 1 191 ? 0.221 97.892 150.682 1.00 72.10 399 GLU I N 1
ATOM 12260 C CA . GLU G 1 191 ? 0.718 98.992 149.796 1.00 80.50 399 GLU I CA 1
ATOM 12261 C C . GLU G 1 191 ? 1.324 98.354 148.528 1.00 73.81 399 GLU I C 1
ATOM 12262 O O . GLU G 1 191 ? 0.610 98.202 147.552 1.00 72.77 399 GLU I O 1
ATOM 12268 N N . GLN G 1 192 ? 2.607 97.978 148.523 1.00 69.21 400 GLN I N 1
ATOM 12269 C CA . GLN G 1 192 ? 3.164 97.222 147.383 1.00 70.26 400 GLN I CA 1
ATOM 12270 C C . GLN G 1 192 ? 2.532 95.821 147.389 1.00 74.94 400 GLN I C 1
ATOM 12271 O O . GLN G 1 192 ? 1.581 95.564 148.148 1.00 75.97 400 GLN I O 1
ATOM 12277 N N . GLY G 1 193 ? 3.072 94.915 146.567 1.00 72.60 401 GLY I N 1
ATOM 12278 C CA . GLY G 1 193 ? 2.588 93.548 146.541 1.00 71.66 401 GLY I CA 1
ATOM 12279 C C . GLY G 1 193 ? 3.262 92.641 147.549 1.00 65.34 401 GLY I C 1
ATOM 12280 O O . GLY G 1 193 ? 4.166 93.054 148.291 1.00 59.82 401 GLY I O 1
ATOM 12281 N N . ILE G 1 194 ? 2.784 91.400 147.576 1.00 58.17 402 ILE I N 1
ATOM 12282 C CA . ILE G 1 194 ? 3.397 90.350 148.371 1.00 55.58 402 ILE I CA 1
ATOM 12283 C C . ILE G 1 194 ? 4.918 90.215 148.070 1.00 55.86 402 ILE I C 1
ATOM 12284 O O . ILE G 1 194 ? 5.702 89.822 148.926 1.00 54.12 402 ILE I O 1
ATOM 12289 N N . ALA G 1 195 ? 5.342 90.530 146.858 1.00 59.02 403 ALA I N 1
ATOM 12290 C CA . ALA G 1 195 ? 6.755 90.483 146.553 1.00 65.37 403 ALA I CA 1
ATOM 12291 C C . ALA G 1 195 ? 7.515 91.467 147.443 1.00 71.89 403 ALA I C 1
ATOM 12292 O O . ALA G 1 195 ? 8.534 91.127 148.027 1.00 78.65 403 ALA I O 1
ATOM 12294 N N . ALA G 1 196 ? 7.025 92.689 147.557 1.00 76.63 404 ALA I N 1
ATOM 12295 C CA . ALA G 1 196 ? 7.719 93.662 148.386 1.00 83.39 404 ALA I CA 1
ATOM 12296 C C . ALA G 1 196 ? 7.572 93.291 149.844 1.00 80.30 404 ALA I C 1
ATOM 12297 O O . ALA G 1 196 ? 8.521 93.417 150.609 1.00 82.18 404 ALA I O 1
ATOM 12299 N N . ALA G 1 197 ? 6.380 92.843 150.227 1.00 76.73 405 ALA I N 1
ATOM 12300 C CA . ALA G 1 197 ? 6.155 92.406 151.597 1.00 73.03 405 ALA I CA 1
ATOM 12301 C C . ALA G 1 197 ? 7.197 91.343 151.969 1.00 67.93 405 ALA I C 1
ATOM 12302 O O . ALA G 1 197 ? 7.821 91.422 153.015 1.00 71.73 405 ALA I O 1
ATOM 12304 N N . LEU G 1 198 ? 7.409 90.367 151.101 1.00 63.17 406 LEU I N 1
ATOM 12305 C CA . LEU G 1 198 ? 8.407 89.332 151.370 1.00 62.65 406 LEU I CA 1
ATOM 12306 C C . LEU G 1 198 ? 9.843 89.893 151.469 1.00 63.10 406 LEU I C 1
ATOM 12307 O O . LEU G 1 198 ? 10.647 89.443 152.289 1.00 66.10 406 LEU I O 1
ATOM 12312 N N . ALA G 1 199 ? 10.175 90.880 150.653 1.00 63.00 407 ALA I N 1
ATOM 12313 C CA . ALA G 1 199 ? 11.522 91.436 150.700 1.00 62.32 407 ALA I CA 1
ATOM 12314 C C . ALA G 1 199 ? 11.789 92.000 152.064 1.00 59.91 407 ALA I C 1
ATOM 12315 O O . ALA G 1 199 ? 12.872 91.837 152.587 1.00 55.36 407 ALA I O 1
ATOM 12317 N N . LEU G 1 200 ? 10.785 92.676 152.616 1.00 64.75 408 LEU I N 1
ATOM 12318 C CA . LEU G 1 200 ? 10.865 93.287 153.943 1.00 70.78 408 LEU I CA 1
ATOM 12319 C C . LEU G 1 200 ? 11.153 92.199 154.950 1.00 69.53 408 LEU I C 1
ATOM 12320 O O . LEU G 1 200 ? 12.127 92.263 155.687 1.00 67.59 408 LEU I O 1
ATOM 12325 N N . LEU G 1 201 ? 10.299 91.181 154.941 1.00 68.91 409 LEU I N 1
ATOM 12326 C CA . LEU G 1 201 ? 10.403 90.068 155.869 1.00 61.75 409 LEU I CA 1
ATOM 12327 C C . LEU G 1 201 ? 11.765 89.423 155.725 1.00 55.36 409 LEU I C 1
ATOM 12328 O O . LEU G 1 201 ? 12.196 88.775 156.651 1.00 52.92 409 LEU I O 1
ATOM 12333 N N . ASP G 1 202 ? 12.403 89.573 154.560 1.00 56.26 410 ASP I N 1
ATOM 12334 C CA . ASP G 1 202 ? 13.775 89.121 154.350 1.00 66.08 410 ASP I CA 1
ATOM 12335 C C . ASP G 1 202 ? 14.712 90.082 155.085 1.00 73.69 410 ASP I C 1
ATOM 12336 O O . ASP G 1 202 ? 15.308 89.728 156.105 1.00 82.39 410 ASP I O 1
ATOM 12341 N N . GLU G 1 203 ? 14.824 91.308 154.581 1.00 80.09 411 GLU I N 1
ATOM 12342 C CA . GLU G 1 203 ? 15.722 92.312 155.175 1.00 80.15 411 GLU I CA 1
ATOM 12343 C C . GLU G 1 203 ? 15.702 92.303 156.716 1.00 72.16 411 GLU I C 1
ATOM 12344 O O . GLU G 1 203 ? 16.721 92.545 157.332 1.00 69.93 411 GLU I O 1
ATOM 12350 N N . ARG G 1 204 ? 14.556 91.978 157.313 1.00 70.56 412 ARG I N 1
ATOM 12351 C CA . ARG G 1 204 ? 14.426 91.830 158.768 1.00 73.12 412 ARG I CA 1
ATOM 12352 C C . ARG G 1 204 ? 15.212 90.613 159.249 1.00 78.06 412 ARG I C 1
ATOM 12353 O O . ARG G 1 204 ? 16.279 90.746 159.843 1.00 89.86 412 ARG I O 1
ATOM 12361 N N . ILE G 1 205 ? 14.689 89.423 158.973 1.00 77.55 413 ILE I N 1
ATOM 12362 C CA . ILE G 1 205 ? 15.280 88.191 159.482 1.00 72.84 413 ILE I CA 1
ATOM 12363 C C . ILE G 1 205 ? 16.791 88.187 159.394 1.00 72.34 413 ILE I C 1
ATOM 12364 O O . ILE G 1 205 ? 17.463 87.809 160.346 1.00 73.24 413 ILE I O 1
ATOM 12369 N N . ALA G 1 206 ? 17.325 88.662 158.281 1.00 76.74 414 ALA I N 1
ATOM 12370 C CA . ALA G 1 206 ? 18.777 88.755 158.106 1.00 79.32 414 ALA I CA 1
ATOM 12371 C C . ALA G 1 206 ? 19.485 89.125 159.402 1.00 77.18 414 ALA I C 1
ATOM 12372 O O . ALA G 1 206 ? 20.502 88.547 159.732 1.00 69.60 414 ALA I O 1
ATOM 12374 N N . GLN G 1 207 ? 18.926 90.100 160.119 1.00 87.73 415 GLN I N 1
ATOM 12375 C CA . GLN G 1 207 ? 19.478 90.597 161.381 1.00 94.15 415 GLN I CA 1
ATOM 12376 C C . GLN G 1 207 ? 18.670 90.182 162.616 1.00 94.45 415 GLN I C 1
ATOM 12377 O O . GLN G 1 207 ? 18.338 90.998 163.472 1.00 98.69 415 GLN I O 1
ATOM 12383 N N . LEU G 1 208 ? 18.338 88.900 162.683 1.00 95.49 416 LEU I N 1
ATOM 12384 C CA . LEU G 1 208 ? 17.727 88.321 163.877 1.00 98.98 416 LEU I CA 1
ATOM 12385 C C . LEU G 1 208 ? 18.674 87.239 164.328 1.00 111.78 416 LEU I C 1
ATOM 12386 O O . LEU G 1 208 ? 19.555 86.806 163.575 1.00 119.18 416 LEU I O 1
ATOM 12391 N N . LYS G 1 209 ? 18.519 86.818 165.570 1.00 117.65 417 LYS I N 1
ATOM 12392 C CA . LYS G 1 209 ? 19.408 85.806 166.102 1.00 118.18 417 LYS I CA 1
ATOM 12393 C C . LYS G 1 209 ? 18.650 84.772 166.911 1.00 106.02 417 LYS I C 1
ATOM 12394 O O . LYS G 1 209 ? 18.862 83.567 166.716 1.00 92.39 417 LYS I O 1
ATOM 12400 N N . GLU G 1 210 ? 17.753 85.234 167.786 1.00 96.49 418 GLU I N 1
ATOM 12401 C CA . GLU G 1 210 ? 17.007 84.317 168.646 1.00 93.64 418 GLU I CA 1
ATOM 12402 C C . GLU G 1 210 ? 15.915 83.538 167.906 1.00 80.00 418 GLU I C 1
ATOM 12403 O O . GLU G 1 210 ? 14.987 84.118 167.340 1.00 64.92 418 GLU I O 1
ATOM 12409 N N . PRO G 1 211 ? 16.033 82.200 167.920 1.00 73.65 419 PRO I N 1
ATOM 12410 C CA . PRO G 1 211 ? 15.029 81.395 167.269 1.00 74.00 419 PRO I CA 1
ATOM 12411 C C . PRO G 1 211 ? 13.578 81.650 167.710 1.00 67.72 419 PRO I C 1
ATOM 12412 O O . PRO G 1 211 ? 12.669 81.171 167.073 1.00 74.31 419 PRO I O 1
ATOM 12416 N N . ARG G 1 212 ? 13.327 82.358 168.783 1.00 63.40 420 ARG I N 1
ATOM 12417 C CA . ARG G 1 212 ? 11.945 82.670 169.064 1.00 71.56 420 ARG I CA 1
ATOM 12418 C C . ARG G 1 212 ? 11.442 83.665 168.031 1.00 68.58 420 ARG I C 1
ATOM 12419 O O . ARG G 1 212 ? 10.290 83.628 167.608 1.00 58.38 420 ARG I O 1
ATOM 12427 N N . ASP G 1 213 ? 12.325 84.591 167.680 1.00 77.67 421 ASP I N 1
ATOM 12428 C CA . ASP G 1 213 ? 12.015 85.685 166.754 1.00 83.83 421 ASP I CA 1
ATOM 12429 C C . ASP G 1 213 ? 11.915 85.135 165.319 1.00 81.04 421 ASP I C 1
ATOM 12430 O O . ASP G 1 213 ? 10.926 85.389 164.604 1.00 71.61 421 ASP I O 1
ATOM 12435 N N . ARG G 1 214 ? 12.963 84.401 164.912 1.00 73.34 422 ARG I N 1
ATOM 12436 C CA . ARG G 1 214 ? 13.018 83.790 163.594 1.00 67.68 422 ARG I CA 1
ATOM 12437 C C . ARG G 1 214 ? 11.723 83.022 163.382 1.00 62.41 422 ARG I C 1
ATOM 12438 O O . ARG G 1 214 ? 10.970 83.295 162.459 1.00 67.80 422 ARG I O 1
ATOM 12446 N N . PHE G 1 215 ? 11.440 82.093 164.271 1.00 58.22 423 PHE I N 1
ATOM 12447 C CA . PHE G 1 215 ? 10.201 81.359 164.210 1.00 60.06 423 PHE I CA 1
ATOM 12448 C C . PHE G 1 215 ? 8.980 82.313 164.191 1.00 65.23 423 PHE I C 1
ATOM 12449 O O . PHE G 1 215 ? 7.994 82.045 163.507 1.00 70.95 423 PHE I O 1
ATOM 12457 N N . HIS G 1 216 ? 9.020 83.417 164.931 1.00 70.51 424 HIS I N 1
ATOM 12458 C CA . HIS G 1 216 ? 7.889 84.366 164.903 1.00 73.25 424 HIS I CA 1
ATOM 12459 C C . HIS G 1 216 ? 7.712 85.129 163.589 1.00 68.10 424 HIS I C 1
ATOM 12460 O O . HIS G 1 216 ? 6.670 85.759 163.387 1.00 66.93 424 HIS I O 1
ATOM 12467 N N . ALA G 1 217 ? 8.717 85.064 162.714 1.00 62.81 425 ALA I N 1
ATOM 12468 C CA . ALA G 1 217 ? 8.664 85.695 161.390 1.00 61.80 425 ALA I CA 1
ATOM 12469 C C . ALA G 1 217 ? 8.198 84.690 160.335 1.00 60.18 425 ALA I C 1
ATOM 12470 O O . ALA G 1 217 ? 7.422 85.024 159.441 1.00 56.76 425 ALA I O 1
ATOM 12472 N N . LEU G 1 218 ? 8.669 83.454 160.431 1.00 60.40 426 LEU I N 1
ATOM 12473 C CA . LEU G 1 218 ? 8.189 82.428 159.534 1.00 62.90 426 LEU I CA 1
ATOM 12474 C C . LEU G 1 218 ? 6.724 82.230 159.829 1.00 65.43 426 LEU I C 1
ATOM 12475 O O . LEU G 1 218 ? 5.983 81.731 159.014 1.00 73.90 426 LEU I O 1
ATOM 12480 N N . LEU G 1 219 ? 6.300 82.627 161.009 1.00 66.80 427 LEU I N 1
ATOM 12481 C CA . LEU G 1 219 ? 4.911 82.552 161.351 1.00 69.14 427 LEU I CA 1
ATOM 12482 C C . LEU G 1 219 ? 4.144 83.632 160.594 1.00 65.90 427 LEU I C 1
ATOM 12483 O O . LEU G 1 219 ? 2.970 83.459 160.337 1.00 67.89 427 LEU I O 1
ATOM 12488 N N . VAL G 1 220 ? 4.807 84.742 160.256 1.00 68.38 428 VAL I N 1
ATOM 12489 C CA . VAL G 1 220 ? 4.209 85.832 159.439 1.00 71.46 428 VAL I CA 1
ATOM 12490 C C . VAL G 1 220 ? 4.066 85.444 157.980 1.00 71.50 428 VAL I C 1
ATOM 12491 O O . VAL G 1 220 ? 3.041 85.696 157.349 1.00 68.28 428 VAL I O 1
ATOM 12495 N N . GLN G 1 221 ? 5.131 84.874 157.436 1.00 71.25 429 GLN I N 1
ATOM 12496 C CA . GLN G 1 221 ? 5.121 84.420 156.061 1.00 67.99 429 GLN I CA 1
ATOM 12497 C C . GLN G 1 221 ? 3.914 83.544 155.800 1.00 62.76 429 GLN I C 1
ATOM 12498 O O . GLN G 1 221 ? 3.297 83.666 154.784 1.00 69.58 429 GLN I O 1
ATOM 12504 N N . ALA G 1 222 ? 3.570 82.669 156.720 1.00 64.32 430 ALA I N 1
ATOM 12505 C CA . ALA G 1 222 ? 2.394 81.833 156.546 1.00 73.06 430 ALA I CA 1
ATOM 12506 C C . ALA G 1 222 ? 1.121 82.671 156.523 1.00 74.19 430 ALA I C 1
ATOM 12507 O O . ALA G 1 222 ? 0.208 82.410 155.742 1.00 70.93 430 ALA I O 1
ATOM 12509 N N . GLU G 1 223 ? 1.056 83.659 157.407 1.00 84.97 431 GLU I N 1
ATOM 12510 C CA . GLU G 1 223 ? -0.098 84.566 157.484 1.00 95.49 431 GLU I CA 1
ATOM 12511 C C . GLU G 1 223 ? -0.222 85.333 156.161 1.00 89.96 431 GLU I C 1
ATOM 12512 O O . GLU G 1 223 ? -1.309 85.484 155.603 1.00 88.08 431 GLU I O 1
ATOM 12518 N N . LEU G 1 224 ? 0.931 85.787 155.678 1.00 80.08 432 LEU I N 1
ATOM 12519 C CA . LEU G 1 224 ? 1.080 86.561 154.455 1.00 67.77 432 LEU I CA 1
ATOM 12520 C C . LEU G 1 224 ? 0.621 85.771 153.211 1.00 63.75 432 LEU I C 1
ATOM 12521 O O . LEU G 1 224 ? -0.169 86.270 152.432 1.00 62.15 432 LEU I O 1
ATOM 12526 N N . LEU G 1 225 ? 1.078 84.531 153.042 1.00 64.46 433 LEU I N 1
ATOM 12527 C CA . LEU G 1 225 ? 0.641 83.687 151.920 1.00 61.44 433 LEU I CA 1
ATOM 12528 C C . LEU G 1 225 ? -0.839 83.472 151.958 1.00 64.26 433 LEU I C 1
ATOM 12529 O O . LEU G 1 225 ? -1.478 83.483 150.924 1.00 74.86 433 LEU I O 1
ATOM 12534 N N . ALA G 1 226 ? -1.377 83.230 153.146 1.00 63.85 434 ALA I N 1
ATOM 12535 C CA . ALA G 1 226 ? -2.802 83.012 153.288 1.00 62.99 434 ALA I CA 1
ATOM 12536 C C . ALA G 1 226 ? -3.520 84.275 152.945 1.00 63.46 434 ALA I C 1
ATOM 12537 O O . ALA G 1 226 ? -4.464 84.229 152.201 1.00 67.55 434 ALA I O 1
ATOM 12539 N N . GLN G 1 227 ? -3.073 85.410 153.465 1.00 77.94 435 GLN I N 1
ATOM 12540 C CA . GLN G 1 227 ? -3.750 86.703 153.172 1.00 95.75 435 GLN I CA 1
ATOM 12541 C C . GLN G 1 227 ? -3.847 86.935 151.663 1.00 89.34 435 GLN I C 1
ATOM 12542 O O . GLN G 1 227 ? -4.870 87.405 151.165 1.00 84.44 435 GLN I O 1
ATOM 12548 N N . GLU G 1 228 ? -2.775 86.588 150.954 1.00 87.35 436 GLU I N 1
ATOM 12549 C CA . GLU G 1 228 ? -2.697 86.772 149.519 1.00 84.63 436 GLU I CA 1
ATOM 12550 C C . GLU G 1 228 ? -3.832 86.042 148.859 1.00 81.29 436 GLU I C 1
ATOM 12551 O O . GLU G 1 228 ? -4.561 86.617 148.058 1.00 81.79 436 GLU I O 1
ATOM 12557 N N . GLY G 1 229 ? -3.973 84.775 149.248 1.00 87.57 437 GLY I N 1
ATOM 12558 C CA . GLY G 1 229 ? -4.981 83.835 148.720 1.00 85.09 437 GLY I CA 1
ATOM 12559 C C . GLY G 1 229 ? -4.522 82.376 148.834 1.00 78.45 437 GLY I C 1
ATOM 12560 O O . GLY G 1 229 ? -5.316 81.488 149.149 1.00 70.29 437 GLY I O 1
ATOM 12561 N N . MET G 1 230 ? -3.221 82.167 148.621 1.00 72.68 438 MET I N 1
ATOM 12562 C CA . MET G 1 230 ? -2.564 80.866 148.622 1.00 72.28 438 MET I CA 1
ATOM 12563 C C . MET G 1 230 ? -2.721 80.091 149.928 1.00 81.43 438 MET I C 1
ATOM 12564 O O . MET G 1 230 ? -1.722 79.814 150.599 1.00 88.21 438 MET I O 1
ATOM 12569 N N . GLU G 1 231 ? -3.953 79.678 150.236 1.00 87.98 439 GLU I N 1
ATOM 12570 C CA . GLU G 1 231 ? -4.310 79.057 151.529 1.00 88.40 439 GLU I CA 1
ATOM 12571 C C . GLU G 1 231 ? -3.909 77.596 151.701 1.00 77.11 439 GLU I C 1
ATOM 12572 O O . GLU G 1 231 ? -3.806 77.102 152.817 1.00 72.05 439 GLU I O 1
ATOM 12578 N N . ALA G 1 232 ? -3.670 76.900 150.606 1.00 79.38 440 ALA I N 1
ATOM 12579 C CA . ALA G 1 232 ? -3.226 75.510 150.699 1.00 85.44 440 ALA I CA 1
ATOM 12580 C C . ALA G 1 232 ? -1.698 75.411 150.867 1.00 80.35 440 ALA I C 1
ATOM 12581 O O . ALA G 1 232 ? -1.164 74.315 151.038 1.00 78.27 440 ALA I O 1
ATOM 12583 N N . LEU G 1 233 ? -0.993 76.535 150.745 1.00 74.24 441 LEU I N 1
ATOM 12584 C CA . LEU G 1 233 ? 0.443 76.552 150.951 1.00 72.87 441 LEU I CA 1
ATOM 12585 C C . LEU G 1 233 ? 0.700 77.044 152.366 1.00 78.42 441 LEU I C 1
ATOM 12586 O O . LEU G 1 233 ? 1.795 76.865 152.921 1.00 81.58 441 LEU I O 1
ATOM 12591 N N . ALA G 1 234 ? -0.319 77.680 152.939 1.00 83.55 442 ALA I N 1
ATOM 12592 C CA . ALA G 1 234 ? -0.274 78.128 154.324 1.00 87.30 442 ALA I CA 1
ATOM 12593 C C . ALA G 1 234 ? -0.427 76.894 155.174 1.00 87.49 442 ALA I C 1
ATOM 12594 O O . ALA G 1 234 ? 0.464 76.609 155.970 1.00 96.76 442 ALA I O 1
ATOM 12596 N N . ARG G 1 235 ? -1.529 76.150 154.998 1.00 84.68 443 ARG I N 1
ATOM 12597 C CA . ARG G 1 235 ? -1.718 74.918 155.763 1.00 79.06 443 ARG I CA 1
ATOM 12598 C C . ARG G 1 235 ? -0.409 74.104 155.773 1.00 71.69 443 ARG I C 1
ATOM 12599 O O . ARG G 1 235 ? -0.028 73.610 156.810 1.00 67.10 443 ARG I O 1
ATOM 12607 N N . GLN G 1 236 ? 0.301 74.004 154.656 1.00 73.15 444 GLN I N 1
ATOM 12608 C CA . GLN G 1 236 ? 1.568 73.268 154.642 1.00 82.87 444 GLN I CA 1
ATOM 12609 C C . GLN G 1 236 ? 2.589 73.874 155.624 1.00 83.25 444 GLN I C 1
ATOM 12610 O O . GLN G 1 236 ? 3.354 73.136 156.250 1.00 81.96 444 GLN I O 1
ATOM 12616 N N . HIS G 1 237 ? 2.612 75.203 155.744 1.00 85.44 445 HIS I N 1
ATOM 12617 C CA . HIS G 1 237 ? 3.518 75.893 156.682 1.00 82.61 445 HIS I CA 1
ATOM 12618 C C . HIS G 1 237 ? 3.022 75.906 158.136 1.00 82.32 445 HIS I C 1
ATOM 12619 O O . HIS G 1 237 ? 3.828 75.742 159.039 1.00 79.14 445 HIS I O 1
ATOM 12626 N N . TYR G 1 238 ? 1.717 76.101 158.364 1.00 85.54 446 TYR I N 1
ATOM 12627 C CA . TYR G 1 238 ? 1.138 76.019 159.725 1.00 85.52 446 TYR I CA 1
ATOM 12628 C C . TYR G 1 238 ? 1.213 74.593 160.312 1.00 89.00 446 TYR I C 1
ATOM 12629 O O . TYR G 1 238 ? 1.082 74.411 161.518 1.00 95.70 446 TYR I O 1
ATOM 12638 N N . GLN G 1 239 ? 1.385 73.578 159.472 1.00 92.42 447 GLN I N 1
ATOM 12639 C CA . GLN G 1 239 ? 1.523 72.213 159.970 1.00 89.32 447 GLN I CA 1
ATOM 12640 C C . GLN G 1 239 ? 2.965 72.098 160.425 1.00 78.37 447 GLN I C 1
ATOM 12641 O O . GLN G 1 239 ? 3.202 71.718 161.546 1.00 85.23 447 GLN I O 1
ATOM 12647 N N . HIS G 1 240 ? 3.915 72.473 159.571 1.00 73.20 448 HIS I N 1
ATOM 12648 C CA . HIS G 1 240 ? 5.353 72.362 159.888 1.00 77.06 448 HIS I CA 1
ATOM 12649 C C . HIS G 1 240 ? 5.857 73.108 161.095 1.00 73.41 448 HIS I C 1
ATOM 12650 O O . HIS G 1 240 ? 6.911 72.760 161.627 1.00 71.63 448 HIS I O 1
ATOM 12657 N N . LEU G 1 241 ? 5.138 74.143 161.505 1.00 73.66 449 LEU I N 1
ATOM 12658 C CA . LEU G 1 241 ? 5.521 74.927 162.684 1.00 76.10 449 LEU I CA 1
ATOM 12659 C C . LEU G 1 241 ? 4.877 74.350 163.947 1.00 72.77 449 LEU I C 1
ATOM 12660 O O . LEU G 1 241 ? 5.486 74.330 165.011 1.00 72.49 449 LEU I O 1
ATOM 12665 N N . TRP G 1 242 ? 3.634 73.898 163.822 1.00 73.43 450 TRP I N 1
ATOM 12666 C CA . TRP G 1 242 ? 2.917 73.241 164.919 1.00 69.61 450 TRP I CA 1
ATOM 12667 C C . TRP G 1 242 ? 3.665 71.952 165.340 1.00 64.08 450 TRP I C 1
ATOM 12668 O O . TRP G 1 242 ? 3.484 71.443 166.441 1.00 53.88 450 TRP I O 1
ATOM 12679 N N . GLN G 1 243 ? 4.483 71.424 164.433 1.00 67.74 451 GLN I N 1
ATOM 12680 C CA . GLN G 1 243 ? 5.358 70.310 164.741 1.00 78.22 451 GLN I CA 1
ATOM 12681 C C . GLN G 1 243 ? 6.625 70.879 165.363 1.00 75.90 451 GLN I C 1
ATOM 12682 O O . GLN G 1 243 ? 7.089 70.415 166.393 1.00 86.28 451 GLN I O 1
ATOM 12688 N N . GLU G 1 244 ? 7.192 71.892 164.747 1.00 70.71 452 GLU I N 1
ATOM 12689 C CA . GLU G 1 244 ? 8.369 72.512 165.326 1.00 77.08 452 GLU I CA 1
ATOM 12690 C C . GLU G 1 244 ? 8.112 73.029 166.762 1.00 69.04 452 GLU I C 1
ATOM 12691 O O . GLU G 1 244 ? 9.059 73.194 167.528 1.00 61.50 452 GLU I O 1
ATOM 12697 N N . ALA G 1 245 ? 6.849 73.298 167.118 1.00 67.04 453 ALA I N 1
ATOM 12698 C CA . ALA G 1 245 ? 6.502 73.757 168.476 1.00 65.07 453 ALA I CA 1
ATOM 12699 C C . ALA G 1 245 ? 6.416 72.574 169.423 1.00 70.43 453 ALA I C 1
ATOM 12700 O O . ALA G 1 245 ? 7.177 72.507 170.378 1.00 76.10 453 ALA I O 1
ATOM 12702 N N . SER G 1 246 ? 5.512 71.627 169.175 1.00 73.39 454 SER I N 1
ATOM 12703 C CA . SER G 1 246 ? 5.427 70.452 170.043 1.00 71.95 454 SER I CA 1
ATOM 12704 C C . SER G 1 246 ? 6.819 69.914 170.264 1.00 68.67 454 SER I C 1
ATOM 12705 O O . SER G 1 246 ? 7.200 69.735 171.392 1.00 68.11 454 SER I O 1
ATOM 12708 N N . ARG G 1 247 ? 7.590 69.707 169.199 1.00 77.40 455 ARG I N 1
ATOM 12709 C CA . ARG G 1 247 ? 9.008 69.268 169.296 1.00 88.33 455 ARG I CA 1
ATOM 12710 C C . ARG G 1 247 ? 9.832 70.041 170.368 1.00 89.98 455 ARG I C 1
ATOM 12711 O O . ARG G 1 247 ? 10.809 69.509 170.889 1.00 92.53 455 ARG I O 1
ATOM 12719 N N . LEU G 1 248 ? 9.461 71.292 170.666 1.00 85.82 456 LEU I N 1
ATOM 12720 C CA . LEU G 1 248 ? 10.142 72.125 171.684 1.00 78.20 456 LEU I CA 1
ATOM 12721 C C . LEU G 1 248 ? 9.415 72.197 173.031 1.00 72.32 456 LEU I C 1
ATOM 12722 O O . LEU G 1 248 ? 9.974 72.684 174.006 1.00 63.50 456 LEU I O 1
ATOM 12727 N N . GLY G 1 249 ? 8.160 71.750 173.060 1.00 75.67 457 GLY I N 1
ATOM 12728 C CA . GLY G 1 249 ? 7.335 71.699 174.283 1.00 72.56 457 GLY I CA 1
ATOM 12729 C C . GLY G 1 249 ? 6.704 73.012 174.683 1.00 64.38 457 GLY I C 1
ATOM 12730 O O . GLY G 1 249 ? 6.489 73.290 175.862 1.00 71.26 457 GLY I O 1
ATOM 12731 N N . LEU G 1 250 ? 6.353 73.812 173.704 1.00 56.72 458 LEU I N 1
ATOM 12732 C CA . LEU G 1 250 ? 5.854 75.118 174.016 1.00 59.67 458 LEU I CA 1
ATOM 12733 C C . LEU G 1 250 ? 4.417 75.172 174.491 1.00 66.90 458 LEU I C 1
ATOM 12734 O O . LEU G 1 250 ? 3.817 76.254 174.462 1.00 72.93 458 LEU I O 1
ATOM 12739 N N . SER G 1 251 ? 3.835 74.047 174.893 1.00 68.38 459 SER I N 1
ATOM 12740 C CA . SER G 1 251 ? 2.495 74.122 175.464 1.00 80.78 459 SER I CA 1
ATOM 12741 C C . SER G 1 251 ? 2.675 74.288 176.963 1.00 83.48 459 SER I C 1
ATOM 12742 O O . SER G 1 251 ? 1.800 74.866 177.640 1.00 78.81 459 SER I O 1
ATOM 12745 N N . HIS G 1 252 ? 3.830 73.807 177.453 1.00 87.55 460 HIS I N 1
ATOM 12746 C CA . HIS G 1 252 ? 4.219 73.919 178.857 1.00 92.87 460 HIS I CA 1
ATOM 12747 C C . HIS G 1 252 ? 4.869 75.265 179.078 1.00 97.83 460 HIS I C 1
ATOM 12748 O O . HIS G 1 252 ? 5.006 75.698 180.222 1.00 111.79 460 HIS I O 1
ATOM 12755 N N . TRP G 1 253 ? 5.269 75.915 177.982 1.00 97.56 461 TRP I N 1
ATOM 12756 C CA . TRP G 1 253 ? 5.812 77.291 177.992 1.00 95.35 461 TRP I CA 1
ATOM 12757 C C . TRP G 1 253 ? 5.157 78.098 176.882 1.00 93.27 461 TRP I C 1
ATOM 12758 O O . TRP G 1 253 ? 5.494 77.906 175.717 1.00 112.98 461 TRP I O 1
ATOM 12769 N N . GLU G 1 254 ? 4.232 78.994 177.191 1.00 85.62 462 GLU I N 1
ATOM 12770 C CA . GLU G 1 254 ? 3.601 79.757 176.105 1.00 90.86 462 GLU I CA 1
ATOM 12771 C C . GLU G 1 254 ? 2.651 78.861 175.254 1.00 86.30 462 GLU I C 1
ATOM 12772 O O . GLU G 1 254 ? 2.956 78.539 174.102 1.00 72.77 462 GLU I O 1
ATOM 12778 N N . PRO G 1 255 ? 1.489 78.466 175.822 1.00 92.30 463 PRO I N 1
ATOM 12779 C CA . PRO G 1 255 ? 0.580 77.565 175.131 1.00 92.49 463 PRO I CA 1
ATOM 12780 C C . PRO G 1 255 ? -0.160 78.250 174.017 1.00 96.31 463 PRO I C 1
ATOM 12781 O O . PRO G 1 255 ? -0.014 77.820 172.881 1.00 104.32 463 PRO I O 1
ATOM 12785 N N . GLY G 1 256 ? -0.901 79.322 174.331 1.00 101.78 464 GLY I N 1
ATOM 12786 C CA . GLY G 1 256 ? -1.729 80.090 173.363 1.00 97.77 464 GLY I CA 1
ATOM 12787 C C . GLY G 1 256 ? -1.281 80.139 171.910 1.00 88.41 464 GLY I C 1
ATOM 12788 O O . GLY G 1 256 ? -2.112 80.273 171.010 1.00 87.33 464 GLY I O 1
ATOM 12789 N N . LEU G 1 257 ? 0.032 80.070 171.696 1.00 75.74 465 LEU I N 1
ATOM 12790 C CA . LEU G 1 257 ? 0.604 80.010 170.376 1.00 67.82 465 LEU I CA 1
ATOM 12791 C C . LEU G 1 257 ? 0.248 78.651 169.774 1.00 68.60 465 LEU I C 1
ATOM 12792 O O . LEU G 1 257 ? -0.459 78.565 168.778 1.00 72.21 465 LEU I O 1
ATOM 12797 N N . VAL G 1 258 ? 0.685 77.588 170.439 1.00 69.77 466 VAL I N 1
ATOM 12798 C CA . VAL G 1 258 ? 0.505 76.215 169.958 1.00 70.84 466 VAL I CA 1
ATOM 12799 C C . VAL G 1 258 ? -0.973 75.775 169.996 1.00 73.73 466 VAL I C 1
ATOM 12800 O O . VAL G 1 258 ? -1.310 74.720 169.503 1.00 76.48 466 VAL I O 1
ATOM 12804 N N . ASN G 1 259 ? -1.850 76.587 170.578 1.00 83.96 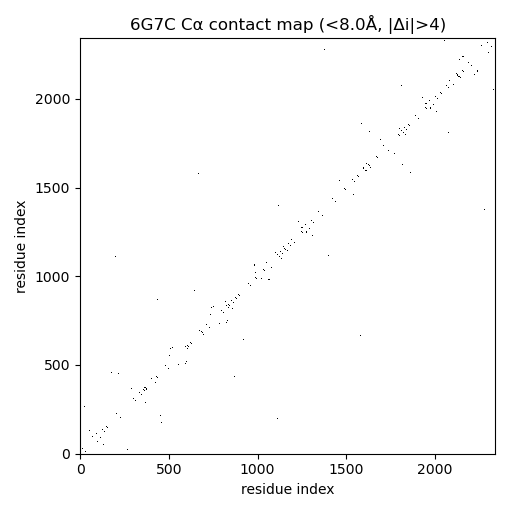467 ASN I N 1
ATOM 12805 C CA . ASN G 1 259 ? -3.292 76.321 170.583 1.00 88.07 467 ASN I CA 1
ATOM 12806 C C . ASN G 1 259 ? -3.886 76.743 169.248 1.00 93.09 467 ASN I C 1
ATOM 12807 O O . ASN G 1 259 ? -4.579 75.966 168.592 1.00 101.87 467 ASN I O 1
ATOM 12812 N N . ARG G 1 260 ? -3.642 77.993 168.867 1.00 95.56 468 ARG I N 1
ATOM 12813 C CA . ARG G 1 260 ? -4.136 78.501 167.587 1.00 101.00 468 ARG I CA 1
ATOM 12814 C C . ARG G 1 260 ? -3.182 78.141 166.438 1.00 93.07 468 ARG I C 1
ATOM 12815 O O . ARG G 1 260 ? -3.558 78.232 165.275 1.00 100.58 468 ARG I O 1
ATOM 12823 N N . LEU G 1 261 ? -1.960 77.724 166.749 1.00 80.30 469 LEU I N 1
ATOM 12824 C CA . LEU G 1 261 ? -1.039 77.332 165.709 1.00 73.76 469 LEU I CA 1
ATOM 12825 C C . LEU G 1 261 ? -1.618 76.019 165.170 1.00 78.29 469 LEU I C 1
ATOM 12826 O O . LEU G 1 261 ? -1.502 75.705 163.991 1.00 79.79 469 LEU I O 1
ATOM 12831 N N . GLU G 1 262 ? -2.281 75.262 166.041 1.00 89.65 470 GLU I N 1
ATOM 12832 C CA . GLU G 1 262 ? -2.959 74.023 165.623 1.00 100.44 470 GLU I CA 1
ATOM 12833 C C . GLU G 1 262 ? -4.262 74.375 164.899 1.00 101.19 470 GLU I C 1
ATOM 12834 O O . GLU G 1 262 ? -4.565 73.814 163.854 1.00 106.64 470 GLU I O 1
ATOM 12840 N N . SER G 1 263 ? -5.013 75.325 165.458 1.00 101.96 471 SER I N 1
ATOM 12841 C CA . SER G 1 263 ? -6.269 75.822 164.870 1.00 102.32 471 SER I CA 1
ATOM 12842 C C . SER G 1 263 ? -6.107 76.268 163.396 1.00 105.61 471 SER I C 1
ATOM 12843 O O . SER G 1 263 ? -7.105 76.477 162.692 1.00 117.87 471 SER I O 1
ATOM 12846 N N . LEU G 1 264 ? -4.862 76.428 162.937 1.00 96.65 472 LEU I N 1
ATOM 12847 C CA . LEU G 1 264 ? -4.600 76.829 161.560 1.00 88.59 472 LEU I CA 1
ATOM 12848 C C . LEU G 1 264 ? -4.337 75.674 160.640 1.00 83.73 472 LEU I C 1
ATOM 12849 O O . LEU G 1 264 ? -4.619 75.792 159.464 1.00 88.99 472 LEU I O 1
ATOM 12854 N N . ALA G 1 265 ? -3.814 74.566 161.158 1.00 84.24 473 ALA I N 1
ATOM 12855 C CA . ALA G 1 265 ? -3.490 73.388 160.319 1.00 87.76 473 ALA I CA 1
ATOM 12856 C C . ALA G 1 265 ? -4.627 72.338 160.083 1.00 86.84 473 ALA I C 1
ATOM 12857 O O . ALA G 1 265 ? -4.408 71.322 159.388 1.00 78.57 473 ALA I O 1
ATOM 12859 N N . ALA G 1 266 ? -5.830 72.617 160.606 1.00 90.11 474 ALA I N 1
ATOM 12860 C CA . ALA G 1 266 ? -6.991 71.708 160.515 1.00 92.36 474 ALA I CA 1
ATOM 12861 C C . ALA G 1 266 ? -7.565 71.574 159.106 1.00 96.12 474 ALA I C 1
ATOM 12862 O O . ALA G 1 266 ? -7.410 70.544 158.447 1.00 97.09 474 ALA I O 1
ATOM 12864 N N . ARG H 1 24 ? -31.012 116.136 175.651 1.00 138.80 232 ARG J N 1
ATOM 12865 C CA . ARG H 1 24 ? -31.743 117.206 176.405 1.00 144.84 232 ARG J CA 1
ATOM 12866 C C . ARG H 1 24 ? -32.073 116.702 177.859 1.00 151.46 232 ARG J C 1
ATOM 12867 O O . ARG H 1 24 ? -31.142 116.556 178.667 1.00 134.11 232 ARG J O 1
ATOM 12875 N N . ALA H 1 25 ? -33.345 116.437 178.196 1.00 160.21 233 ALA J N 1
ATOM 12876 C CA . ALA H 1 25 ? -33.727 115.896 179.529 1.00 149.90 233 ALA J CA 1
ATOM 12877 C C . ALA H 1 25 ? -33.536 114.371 179.569 1.00 155.17 233 ALA J C 1
ATOM 12878 O O . ALA H 1 25 ? -33.582 113.757 180.636 1.00 144.33 233 ALA J O 1
ATOM 12880 N N . TRP H 1 26 ? -33.356 113.787 178.380 1.00 170.56 234 TRP J N 1
ATOM 12881 C CA . TRP H 1 26 ? -33.106 112.350 178.157 1.00 169.16 234 TRP J CA 1
ATOM 12882 C C . TRP H 1 26 ? -31.702 111.910 178.614 1.00 172.40 234 TRP J C 1
ATOM 12883 O O . TRP H 1 26 ? -31.462 110.718 178.861 1.00 157.47 234 TRP J O 1
ATOM 12894 N N . ARG H 1 27 ? -30.789 112.876 178.732 1.00 177.43 235 ARG J N 1
ATOM 12895 C CA . ARG H 1 27 ? -29.434 112.613 179.199 1.00 171.95 235 ARG J CA 1
ATOM 12896 C C . ARG H 1 27 ? -29.473 112.194 180.671 1.00 175.95 235 ARG J C 1
ATOM 12897 O O . ARG H 1 27 ? -29.063 111.082 180.999 1.00 188.62 235 ARG J O 1
ATOM 12905 N N . GLN H 1 28 ? -29.993 113.065 181.546 1.00 170.63 236 GLN J N 1
ATOM 12906 C CA . GLN H 1 28 ? -30.082 112.764 182.991 1.00 166.08 236 GLN J CA 1
ATOM 12907 C C . GLN H 1 28 ? -31.118 111.687 183.366 1.00 172.75 236 GLN J C 1
ATOM 12908 O O . GLN H 1 28 ? -31.211 111.303 184.536 1.00 175.05 236 GLN J O 1
ATOM 12914 N N . THR H 1 29 ? -31.908 111.227 182.392 1.00 175.53 237 THR J N 1
ATOM 12915 C CA . THR H 1 29 ? -32.851 110.122 182.596 1.00 164.81 237 THR J CA 1
ATOM 12916 C C . THR H 1 29 ? -32.071 108.802 182.546 1.00 159.44 237 THR J C 1
ATOM 12917 O O . THR H 1 29 ? -32.368 107.872 183.296 1.00 159.83 237 THR J O 1
ATOM 12921 N N . GLN H 1 30 ? -31.072 108.729 181.668 1.00 151.38 238 GLN J N 1
ATOM 12922 C CA . GLN H 1 30 ? -30.214 107.549 181.576 1.00 148.22 238 GLN J CA 1
ATOM 12923 C C . GLN H 1 30 ? -29.247 107.490 182.764 1.00 157.09 238 GLN J C 1
ATOM 12924 O O . GLN H 1 30 ? -28.912 106.395 183.224 1.00 174.11 238 GLN J O 1
ATOM 12930 N N . LEU H 1 31 ? -28.787 108.661 183.235 1.00 159.10 239 LEU J N 1
ATOM 12931 C CA . LEU H 1 31 ? -27.841 108.768 184.380 1.00 152.99 239 LEU J CA 1
ATOM 12932 C C . LEU H 1 31 ? -28.468 108.481 185.757 1.00 152.81 239 LEU J C 1
ATOM 12933 O O . LEU H 1 31 ? -27.746 108.300 186.742 1.00 153.38 239 LEU J O 1
ATOM 12938 N N . LYS H 1 32 ? -29.796 108.476 185.835 1.00 147.10 240 LYS J N 1
ATOM 12939 C CA . LYS H 1 32 ? -30.487 108.107 187.063 1.00 142.21 240 LYS J CA 1
ATOM 12940 C C . LYS H 1 32 ? -31.042 106.679 186.949 1.00 147.44 240 LYS J C 1
ATOM 12941 O O . LYS H 1 32 ? -31.700 106.188 187.860 1.00 154.33 240 LYS J O 1
ATOM 12947 N N . VAL H 1 33 ? -30.776 106.035 185.811 1.00 155.16 241 VAL J N 1
ATOM 12948 C CA . VAL H 1 33 ? -31.082 104.619 185.585 1.00 162.21 241 VAL J CA 1
ATOM 12949 C C . VAL H 1 33 ? -29.776 103.807 185.698 1.00 158.66 241 VAL J C 1
ATOM 12950 O O . VAL H 1 33 ? -29.808 102.643 186.104 1.00 161.77 241 VAL J O 1
ATOM 12954 N N . ALA H 1 34 ? -28.645 104.418 185.321 1.00 152.88 242 ALA J N 1
ATOM 12955 C CA . ALA H 1 34 ? -27.312 103.809 185.467 1.00 143.37 242 ALA J CA 1
ATOM 12956 C C . ALA H 1 34 ? -26.827 103.921 186.925 1.00 141.94 242 ALA J C 1
ATOM 12957 O O . ALA H 1 34 ? -25.940 103.174 187.337 1.00 141.36 242 ALA J O 1
ATOM 12959 N N . GLU H 1 35 ? -27.401 104.863 187.686 1.00 138.56 243 GLU J N 1
ATOM 12960 C CA . GLU H 1 35 ? -27.087 105.053 189.113 1.00 129.99 243 GLU J CA 1
ATOM 12961 C C . GLU H 1 35 ? -27.814 103.991 189.956 1.00 131.21 243 GLU J C 1
ATOM 12962 O O . GLU H 1 35 ? -27.375 103.646 191.057 1.00 134.68 243 GLU J O 1
ATOM 12968 N N . LEU H 1 36 ? -28.935 103.489 189.437 1.00 130.50 244 LEU J N 1
ATOM 12969 C CA . LEU H 1 36 ? -29.717 102.445 190.108 1.00 126.19 244 LEU J CA 1
ATOM 12970 C C . LEU H 1 36 ? -29.315 101.009 189.638 1.00 124.62 244 LEU J C 1
ATOM 12971 O O . LEU H 1 36 ? -29.641 100.026 190.299 1.00 119.87 244 LEU J O 1
ATOM 12976 N N . LEU H 1 37 ? -28.619 100.894 188.505 1.00 130.09 245 LEU J N 1
ATOM 12977 C CA . LEU H 1 37 ? -28.080 99.604 188.031 1.00 135.00 245 LEU J CA 1
ATOM 12978 C C . LEU H 1 37 ? -26.824 99.269 188.827 1.00 131.16 245 LEU J C 1
ATOM 12979 O O . LEU H 1 37 ? -26.599 98.116 189.207 1.00 115.14 245 LEU J O 1
ATOM 12984 N N . ILE H 1 38 ? -26.007 100.301 189.046 1.00 142.01 246 ILE J N 1
ATOM 12985 C CA . ILE H 1 38 ? -24.745 100.195 189.781 1.00 157.30 246 ILE J CA 1
ATOM 12986 C C . ILE H 1 38 ? -24.953 99.971 191.286 1.00 173.81 246 ILE J C 1
ATOM 12987 O O . ILE H 1 38 ? -24.427 98.997 191.844 1.00 190.33 246 ILE J O 1
ATOM 12992 N N . GLU H 1 39 ? -25.707 100.869 191.934 1.00 163.16 247 GLU J N 1
ATOM 12993 C CA . GLU H 1 39 ? -25.950 100.794 193.386 1.00 146.99 247 GLU J CA 1
ATOM 12994 C C . GLU H 1 39 ? -26.347 99.400 193.862 1.00 149.78 247 GLU J C 1
ATOM 12995 O O . GLU H 1 39 ? -25.843 98.934 194.876 1.00 162.09 247 GLU J O 1
ATOM 13001 N N . ARG H 1 40 ? -27.260 98.753 193.141 1.00 150.69 248 ARG J N 1
ATOM 13002 C CA . ARG H 1 40 ? -27.711 97.404 193.494 1.00 143.70 248 ARG J CA 1
ATOM 13003 C C . ARG H 1 40 ? -26.672 96.335 193.159 1.00 141.45 248 ARG J C 1
ATOM 13004 O O . ARG H 1 40 ? -26.460 95.412 193.946 1.00 146.41 248 ARG J O 1
ATOM 13012 N N . GLN H 1 41 ? -26.031 96.459 192.000 1.00 133.42 249 GLN J N 1
ATOM 13013 C CA . GLN H 1 41 ? -25.052 95.472 191.569 1.00 142.29 249 GLN J CA 1
ATOM 13014 C C . GLN H 1 41 ? -23.732 96.112 191.105 1.00 146.28 249 GLN J C 1
ATOM 13015 O O . GLN H 1 41 ? -23.687 96.760 190.053 1.00 148.95 249 GLN J O 1
ATOM 13021 N N . PRO H 1 42 ? -22.656 95.936 191.900 1.00 148.10 250 PRO J N 1
ATOM 13022 C CA . PRO H 1 42 ? -21.316 96.455 191.602 1.00 154.98 250 PRO J CA 1
ATOM 13023 C C . PRO H 1 42 ? -20.323 95.518 190.864 1.00 167.24 250 PRO J C 1
ATOM 13024 O O . PRO H 1 42 ? -19.247 95.983 190.486 1.00 183.57 250 PRO J O 1
ATOM 13028 N N . GLU H 1 43 ? -20.635 94.229 190.692 1.00 173.57 251 GLU J N 1
ATOM 13029 C CA . GLU H 1 43 ? -19.752 93.318 189.920 1.00 175.52 251 GLU J CA 1
ATOM 13030 C C . GLU H 1 43 ? -20.274 93.193 188.479 1.00 186.06 251 GLU J C 1
ATOM 13031 O O . GLU H 1 43 ? -19.661 92.512 187.641 1.00 172.51 251 GLU J O 1
ATOM 13037 N N . VAL H 1 44 ? -21.402 93.874 188.225 1.00 195.18 252 VAL J N 1
ATOM 13038 C CA . VAL H 1 44 ? -22.128 93.898 186.945 1.00 195.23 252 VAL J CA 1
ATOM 13039 C C . VAL H 1 44 ? -21.681 95.042 186.019 1.00 196.47 252 VAL J C 1
ATOM 13040 O O . VAL H 1 44 ? -21.939 96.216 186.305 1.00 198.76 252 VAL J O 1
ATOM 13044 N N . ALA H 1 45 ? -21.068 94.670 184.888 1.00 190.66 253 ALA J N 1
ATOM 13045 C CA . ALA H 1 45 ? -20.493 95.613 183.910 1.00 171.15 253 ALA J CA 1
ATOM 13046 C C . ALA H 1 45 ? -21.470 96.436 183.063 1.00 167.38 253 ALA J C 1
ATOM 13047 O O . ALA H 1 45 ? -21.047 97.415 182.451 1.00 158.69 253 ALA J O 1
ATOM 13049 N N . VAL H 1 46 ? -22.745 96.040 183.013 1.00 178.83 254 VAL J N 1
ATOM 13050 C CA . VAL H 1 46 ? -23.762 96.747 182.203 1.00 188.54 254 VAL J CA 1
ATOM 13051 C C . VAL H 1 46 ? -24.261 98.062 182.826 1.00 187.06 254 VAL J C 1
ATOM 13052 O O . VAL H 1 46 ? -24.635 98.988 182.101 1.00 191.02 254 VAL J O 1
ATOM 13056 N N . GLY H 1 47 ? -24.291 98.137 184.155 1.00 178.49 255 GLY J N 1
ATOM 13057 C CA . GLY H 1 47 ? -24.712 99.356 184.845 1.00 164.86 255 GLY J CA 1
ATOM 13058 C C . GLY H 1 47 ? -23.789 100.532 184.561 1.00 165.40 255 GLY J C 1
ATOM 13059 O O . GLY H 1 47 ? -24.244 101.683 184.553 1.00 144.78 255 GLY J O 1
ATOM 13060 N N . TYR H 1 48 ? -22.502 100.228 184.320 1.00 175.98 256 TYR J N 1
ATOM 13061 C CA . TYR H 1 48 ? -21.438 101.226 184.035 1.00 176.14 256 TYR J CA 1
ATOM 13062 C C . TYR H 1 48 ? -21.321 101.622 182.549 1.00 163.75 256 TYR J C 1
ATOM 13063 O O . TYR H 1 48 ? -20.778 102.683 182.218 1.00 157.92 256 TYR J O 1
ATOM 13072 N N . ARG H 1 49 ? -21.800 100.766 181.655 1.00 148.18 257 ARG J N 1
ATOM 13073 C CA . ARG H 1 49 ? -21.783 101.088 180.238 1.00 133.17 257 ARG J CA 1
ATOM 13074 C C . ARG H 1 49 ? -22.829 102.149 179.876 1.00 139.05 257 ARG J C 1
ATOM 13075 O O . ARG H 1 49 ? -22.597 102.923 178.950 1.00 141.97 257 ARG J O 1
ATOM 13083 N N . LEU H 1 50 ? -23.953 102.194 180.613 1.00 148.28 258 LEU J N 1
ATOM 13084 C CA . LEU H 1 50 ? -25.027 103.213 180.412 1.00 151.77 258 LEU J CA 1
ATOM 13085 C C . LEU H 1 50 ? -24.586 104.629 180.857 1.00 165.87 258 LEU J C 1
ATOM 13086 O O . LEU H 1 50 ? -25.302 105.603 180.628 1.00 166.70 258 LEU J O 1
ATOM 13091 N N . ARG H 1 51 ? -23.427 104.729 181.513 1.00 178.61 259 ARG J N 1
ATOM 13092 C CA . ARG H 1 51 ? -22.839 106.014 181.908 1.00 175.87 259 ARG J CA 1
ATOM 13093 C C . ARG H 1 51 ? -21.812 106.484 180.861 1.00 183.87 259 ARG J C 1
ATOM 13094 O O . ARG H 1 51 ? -21.614 107.686 180.687 1.00 183.73 259 ARG J O 1
ATOM 13102 N N . ARG H 1 52 ? -21.142 105.539 180.194 1.00 185.01 260 ARG J N 1
ATOM 13103 C CA . ARG H 1 52 ? -20.230 105.870 179.089 1.00 181.27 260 ARG J CA 1
ATOM 13104 C C . ARG H 1 52 ? -21.019 106.347 177.869 1.00 173.55 260 ARG J C 1
ATOM 13105 O O . ARG H 1 52 ? -20.659 107.339 177.237 1.00 160.86 260 ARG J O 1
ATOM 13113 N N . HIS H 1 53 ? -22.093 105.631 177.547 1.00 162.90 261 HIS J N 1
ATOM 13114 C CA . HIS H 1 53 ? -22.950 105.984 176.424 1.00 160.48 261 HIS J CA 1
ATOM 13115 C C . HIS H 1 53 ? -23.786 107.235 176.700 1.00 154.16 261 HIS J C 1
ATOM 13116 O O . HIS H 1 53 ? -23.937 108.066 175.814 1.00 181.25 261 HIS J O 1
ATOM 13123 N N . ALA H 1 54 ? -24.328 107.383 177.908 1.00 138.20 262 ALA J N 1
ATOM 13124 C CA . ALA H 1 54 ? -25.118 108.581 178.242 1.00 136.19 262 ALA J CA 1
ATOM 13125 C C . ALA H 1 54 ? -24.241 109.828 178.351 1.00 141.90 262 ALA J C 1
ATOM 13126 O O . ALA H 1 54 ? -24.722 110.897 178.743 1.00 128.60 262 ALA J O 1
ATOM 13128 N N . VAL H 1 55 ? -22.949 109.658 178.058 1.00 153.54 263 VAL J N 1
ATOM 13129 C CA . VAL H 1 55 ? -21.979 110.746 178.002 1.00 158.87 263 VAL J CA 1
ATOM 13130 C C . VAL H 1 55 ? -21.328 110.813 176.607 1.00 150.43 263 VAL J C 1
ATOM 13131 O O . VAL H 1 55 ? -21.220 111.901 176.042 1.00 143.73 263 VAL J O 1
ATOM 13135 N N . TRP H 1 56 ? -20.920 109.664 176.052 1.00 149.54 264 TRP J N 1
ATOM 13136 C CA . TRP H 1 56 ? -20.235 109.612 174.734 1.00 155.04 264 TRP J CA 1
ATOM 13137 C C . TRP H 1 56 ? -21.103 109.391 173.457 1.00 158.77 264 TRP J C 1
ATOM 13138 O O . TRP H 1 56 ? -20.579 109.366 172.328 1.00 145.44 264 TRP J O 1
ATOM 13149 N N . ALA H 1 57 ? -22.410 109.218 173.615 1.00 160.08 265 ALA J N 1
ATOM 13150 C CA . ALA H 1 57 ? -23.272 109.059 172.452 1.00 153.74 265 ALA J CA 1
ATOM 13151 C C . ALA H 1 57 ? -23.428 110.431 171.811 1.00 150.26 265 ALA J C 1
ATOM 13152 O O . ALA H 1 57 ? -23.020 110.615 170.669 1.00 156.17 265 ALA J O 1
ATOM 13154 N N . GLY H 1 58 ? -23.960 111.398 172.569 1.00 140.56 266 GLY J N 1
ATOM 13155 C CA . GLY H 1 58 ? -24.169 112.778 172.091 1.00 139.29 266 GLY J CA 1
ATOM 13156 C C . GLY H 1 58 ? -22.973 113.407 171.378 1.00 144.08 266 GLY J C 1
ATOM 13157 O O . GLY H 1 58 ? -23.135 114.324 170.564 1.00 137.13 266 GLY J O 1
ATOM 13158 N N . ILE H 1 59 ? -21.775 112.908 171.693 1.00 148.32 267 ILE J N 1
ATOM 13159 C CA . ILE H 1 59 ? -20.508 113.366 171.099 1.00 142.77 267 ILE J CA 1
ATOM 13160 C C . ILE H 1 59 ? -20.174 112.619 169.785 1.00 138.20 267 ILE J C 1
ATOM 13161 O O . ILE H 1 59 ? -19.940 111.396 169.788 1.00 113.87 267 ILE J O 1
ATOM 13166 N N . THR H 1 60 ? -20.146 113.388 168.684 1.00 139.42 268 THR J N 1
ATOM 13167 C CA . THR H 1 60 ? -19.832 112.901 167.326 1.00 131.38 268 THR J CA 1
ATOM 13168 C C . THR H 1 60 ? -18.407 113.265 166.860 1.00 132.00 268 THR J C 1
ATOM 13169 O O . THR H 1 60 ? -17.668 112.403 166.380 1.00 129.60 268 THR J O 1
ATOM 13173 N N . ALA H 1 61 ? -18.034 114.539 166.994 1.00 123.25 269 ALA J N 1
ATOM 13174 C CA . ALA H 1 61 ? -16.719 115.016 166.553 1.00 112.14 269 ALA J CA 1
ATOM 13175 C C . ALA H 1 61 ? -15.816 115.565 167.680 1.00 103.82 269 ALA J C 1
ATOM 13176 O O . ALA H 1 61 ? -16.286 116.122 168.683 1.00 90.33 269 ALA J O 1
ATOM 13178 N N . VAL H 1 62 ? -14.507 115.415 167.482 1.00 99.26 270 VAL J N 1
ATOM 13179 C CA . VAL H 1 62 ? -13.503 115.909 168.434 1.00 101.15 270 VAL J CA 1
ATOM 13180 C C . VAL H 1 62 ? -13.545 117.445 168.484 1.00 108.32 270 VAL J C 1
ATOM 13181 O O . VAL H 1 62 ? -13.722 118.073 167.449 1.00 121.88 270 VAL J O 1
ATOM 13185 N N . PRO H 1 63 ? -13.417 118.064 169.677 1.00 114.81 271 PRO J N 1
ATOM 13186 C CA . PRO H 1 63 ? -13.447 119.541 169.648 1.00 113.08 271 PRO J CA 1
ATOM 13187 C C . PRO H 1 63 ? -12.215 120.193 168.997 1.00 104.01 271 PRO J C 1
ATOM 13188 O O . PRO H 1 63 ? -11.088 119.702 169.128 1.00 98.14 271 PRO J O 1
ATOM 13192 N N . MET H 1 64 ? -12.473 121.274 168.268 1.00 95.86 272 MET J N 1
ATOM 13193 C CA . MET H 1 64 ? -11.445 122.025 167.539 1.00 93.99 272 MET J CA 1
ATOM 13194 C C . MET H 1 64 ? -10.255 122.330 168.413 1.00 81.88 272 MET J C 1
ATOM 13195 O O . MET H 1 64 ? -10.429 122.782 169.522 1.00 80.21 272 MET J O 1
ATOM 13200 N N . SER H 1 65 ? -9.057 122.070 167.893 1.00 78.51 273 SER J N 1
ATOM 13201 C CA . SER H 1 65 ? -7.791 122.254 168.620 1.00 77.91 273 SER J CA 1
ATOM 13202 C C . SER H 1 65 ? -6.930 123.408 168.058 1.00 77.37 273 SER J C 1
ATOM 13203 O O . SER H 1 65 ? -7.404 124.164 167.215 1.00 81.81 273 SER J O 1
ATOM 13206 N N . GLY H 1 66 ? -5.683 123.550 168.524 1.00 74.38 274 GLY J N 1
ATOM 13207 C CA . GLY H 1 66 ? -4.827 124.643 168.081 1.00 74.93 274 GLY J CA 1
ATOM 13208 C C . GLY H 1 66 ? -3.333 124.502 168.321 1.00 78.88 274 GLY J C 1
ATOM 13209 O O . GLY H 1 66 ? -2.733 123.533 167.906 1.00 74.25 274 GLY J O 1
ATOM 13210 N N . ALA H 1 67 ? -2.743 125.503 168.974 1.00 94.58 275 ALA J N 1
ATOM 13211 C CA . ALA H 1 67 ? -1.293 125.581 169.233 1.00 104.62 275 ALA J CA 1
ATOM 13212 C C . ALA H 1 67 ? -0.759 124.426 170.064 1.00 112.88 275 ALA J C 1
ATOM 13213 O O . ALA H 1 67 ? -0.722 124.504 171.296 1.00 120.40 275 ALA J O 1
ATOM 13215 N N . GLY H 1 68 ? -0.317 123.372 169.383 1.00 121.44 276 GLY J N 1
ATOM 13216 C CA . GLY H 1 68 ? 0.179 122.156 170.048 1.00 125.94 276 GLY J CA 1
ATOM 13217 C C . GLY H 1 68 ? -0.960 121.231 170.477 1.00 120.67 276 GLY J C 1
ATOM 13218 O O . GLY H 1 68 ? -0.962 120.707 171.589 1.00 114.57 276 GLY J O 1
ATOM 13219 N N . ASN H 1 69 ? -1.932 121.053 169.580 1.00 118.09 277 ASN J N 1
ATOM 13220 C CA . ASN H 1 69 ? -3.123 120.211 169.788 1.00 109.77 277 ASN J CA 1
ATOM 13221 C C . ASN H 1 69 ? -3.945 120.507 171.041 1.00 97.33 277 ASN J C 1
ATOM 13222 O O . ASN H 1 69 ? -4.766 119.692 171.452 1.00 95.47 277 ASN J O 1
ATOM 13227 N N . LYS H 1 70 ? -3.786 121.685 171.613 1.00 88.77 278 LYS J N 1
ATOM 13228 C CA . LYS H 1 70 ? -4.498 121.994 172.840 1.00 94.30 278 LYS J CA 1
ATOM 13229 C C . LYS H 1 70 ? -5.944 122.366 172.527 1.00 82.27 278 LYS J C 1
ATOM 13230 O O . LYS H 1 70 ? -6.169 123.315 171.816 1.00 94.42 278 LYS J O 1
ATOM 13236 N N . THR H 1 71 ? -6.924 121.619 173.020 1.00 72.18 279 THR J N 1
ATOM 13237 C CA . THR H 1 71 ? -8.318 122.002 172.799 1.00 81.03 279 THR J CA 1
ATOM 13238 C C . THR H 1 71 ? -8.619 123.187 173.702 1.00 88.09 279 THR J C 1
ATOM 13239 O O . THR H 1 71 ? -7.819 123.498 174.567 1.00 94.77 279 THR J O 1
ATOM 13243 N N . PRO H 1 72 ? -9.764 123.867 173.499 1.00 97.03 280 PRO J N 1
ATOM 13244 C CA . PRO H 1 72 ? -10.103 124.971 174.394 1.00 98.32 280 PRO J CA 1
ATOM 13245 C C . PRO H 1 72 ? -10.626 124.469 175.743 1.00 97.91 280 PRO J C 1
ATOM 13246 O O . PRO H 1 72 ? -10.676 125.243 176.709 1.00 88.26 280 PRO J O 1
ATOM 13250 N N . LEU H 1 73 ? -11.011 123.186 175.781 1.00 97.01 281 LEU J N 1
ATOM 13251 C CA . LEU H 1 73 ? -11.566 122.533 176.975 1.00 99.93 281 LEU J CA 1
ATOM 13252 C C . LEU H 1 73 ? -10.690 122.602 178.250 1.00 100.56 281 LEU J C 1
ATOM 13253 O O . LEU H 1 73 ? -9.451 122.598 178.199 1.00 96.90 281 LEU J O 1
ATOM 13258 N N . ALA H 1 74 ? -11.379 122.637 179.388 1.00 95.70 282 ALA J N 1
ATOM 13259 C CA . ALA H 1 74 ? -10.756 122.745 180.690 1.00 95.69 282 ALA J CA 1
ATOM 13260 C C . ALA H 1 74 ? -10.299 121.373 181.216 1.00 93.30 282 ALA J C 1
ATOM 13261 O O . ALA H 1 74 ? -11.021 120.390 181.040 1.00 92.64 282 ALA J O 1
ATOM 13263 N N . PRO H 1 75 ? -9.097 121.300 181.856 1.00 94.59 283 PRO J N 1
ATOM 13264 C CA . PRO H 1 75 ? -8.589 120.040 182.434 1.00 94.25 283 PRO J CA 1
ATOM 13265 C C . PRO H 1 75 ? -9.214 119.751 183.802 1.00 100.43 283 PRO J C 1
ATOM 13266 O O . PRO H 1 75 ? -9.912 120.601 184.360 1.00 96.71 283 PRO J O 1
ATOM 13270 N N . MET H 1 76 ? -8.982 118.553 184.330 1.00 103.74 284 MET J N 1
ATOM 13271 C CA . MET H 1 76 ? -9.502 118.205 185.645 1.00 101.13 284 MET J CA 1
ATOM 13272 C C . MET H 1 76 ? -8.716 118.929 186.719 1.00 106.47 284 MET J C 1
ATOM 13273 O O . MET H 1 76 ? -7.482 118.896 186.708 1.00 112.78 284 MET J O 1
ATOM 13278 N N . SER H 1 77 ? -9.439 119.584 187.630 1.00 102.83 285 SER J N 1
ATOM 13279 C CA . SER H 1 77 ? -8.843 120.334 188.739 1.00 105.40 285 SER J CA 1
ATOM 13280 C C . SER H 1 77 ? -7.661 119.591 189.415 1.00 103.04 285 SER J C 1
ATOM 13281 O O . SER H 1 77 ? -7.876 118.618 190.142 1.00 103.70 285 SER J O 1
ATOM 13284 N N . ALA H 1 78 ? -6.429 120.070 189.188 1.00 100.10 286 ALA J N 1
ATOM 13285 C CA . ALA H 1 78 ? -5.193 119.446 189.725 1.00 95.22 286 ALA J CA 1
ATOM 13286 C C . ALA H 1 78 ? -5.256 119.073 191.216 1.00 94.10 286 ALA J C 1
ATOM 13287 O O . ALA H 1 78 ? -4.546 118.169 191.650 1.00 91.35 286 ALA J O 1
ATOM 13289 N N . ASP H 1 79 ? -6.089 119.772 191.989 1.00 94.98 287 ASP J N 1
ATOM 13290 C CA . ASP H 1 79 ? -6.288 119.462 193.405 1.00 101.79 287 ASP J CA 1
ATOM 13291 C C . ASP H 1 79 ? -7.114 118.186 193.531 1.00 97.72 287 ASP J C 1
ATOM 13292 O O . ASP H 1 79 ? -6.763 117.293 194.293 1.00 100.43 287 ASP J O 1
ATOM 13297 N N . MET H 1 80 ? -8.208 118.116 192.774 1.00 96.64 288 MET J N 1
ATOM 13298 C CA . MET H 1 80 ? -9.132 116.973 192.797 1.00 97.96 288 MET J CA 1
ATOM 13299 C C . MET H 1 80 ? -8.553 115.700 192.151 1.00 89.97 288 MET J C 1
ATOM 13300 O O . MET H 1 80 ? -9.049 114.612 192.387 1.00 77.11 288 MET J O 1
ATOM 13305 N N . VAL H 1 81 ? -7.508 115.845 191.339 1.00 96.93 289 VAL J N 1
ATOM 13306 C CA . VAL H 1 81 ? -6.791 114.703 190.739 1.00 100.63 289 VAL J CA 1
ATOM 13307 C C . VAL H 1 81 ? -5.924 114.009 191.810 1.00 100.69 289 VAL J C 1
ATOM 13308 O O . VAL H 1 81 ? -5.858 112.778 191.863 1.00 97.68 289 VAL J O 1
ATOM 13312 N N . ASP H 1 82 ? -5.277 114.805 192.664 1.00 98.96 290 ASP J N 1
ATOM 13313 C CA . ASP H 1 82 ? -4.421 114.281 193.739 1.00 99.03 290 ASP J CA 1
ATOM 13314 C C . ASP H 1 82 ? -5.208 113.676 194.908 1.00 95.81 290 ASP J C 1
ATOM 13315 O O . ASP H 1 82 ? -4.754 112.710 195.519 1.00 86.73 290 ASP J O 1
ATOM 13320 N N . GLU H 1 83 ? -6.372 114.252 195.215 1.00 96.08 291 GLU J N 1
ATOM 13321 C CA . GLU H 1 83 ? -7.275 113.712 196.233 1.00 96.97 291 GLU J CA 1
ATOM 13322 C C . GLU H 1 83 ? -7.556 112.255 195.879 1.00 91.18 291 GLU J C 1
ATOM 13323 O O . GLU H 1 83 ? -7.694 111.425 196.777 1.00 92.10 291 GLU J O 1
ATOM 13329 N N . TYR H 1 84 ? -7.633 111.957 194.575 1.00 90.75 292 TYR J N 1
ATOM 13330 C CA . TYR H 1 84 ? -7.865 110.586 194.084 1.00 93.41 292 TYR J CA 1
ATOM 13331 C C . TYR H 1 84 ? -6.578 109.763 194.068 1.00 90.46 292 TYR J C 1
ATOM 13332 O O . TYR H 1 84 ? -6.615 108.575 194.392 1.00 88.58 292 TYR J O 1
ATOM 13341 N N . ARG H 1 85 ? -5.452 110.374 193.690 1.00 92.97 293 ARG J N 1
ATOM 13342 C CA . ARG H 1 85 ? -4.170 109.640 193.650 1.00 96.16 293 ARG J CA 1
ATOM 13343 C C . ARG H 1 85 ? -3.593 109.360 195.045 1.00 94.07 293 ARG J C 1
ATOM 13344 O O . ARG H 1 85 ? -2.773 108.447 195.229 1.00 81.11 293 ARG J O 1
ATOM 13352 N N . ALA H 1 86 ? -4.024 110.161 196.015 1.00 101.61 294 ALA J N 1
ATOM 13353 C CA . ALA H 1 86 ? -3.630 109.984 197.410 1.00 103.71 294 ALA J CA 1
ATOM 13354 C C . ALA H 1 86 ? -4.424 108.832 198.023 1.00 92.13 294 ALA J C 1
ATOM 13355 O O . ALA H 1 86 ? -3.850 107.968 198.681 1.00 87.48 294 ALA J O 1
ATOM 13357 N N . ALA H 1 87 ? -5.735 108.818 197.780 1.00 84.82 295 ALA J N 1
ATOM 13358 C CA . ALA H 1 87 ? -6.612 107.776 198.305 1.00 85.76 295 ALA J CA 1
ATOM 13359 C C . ALA H 1 87 ? -6.469 106.436 197.578 1.00 86.44 295 ALA J C 1
ATOM 13360 O O . ALA H 1 87 ? -7.294 105.554 197.782 1.00 79.81 295 ALA J O 1
ATOM 13362 N N . MET H 1 88 ? -5.424 106.276 196.761 1.00 91.72 296 MET J N 1
ATOM 13363 C CA . MET H 1 88 ? -5.204 105.033 196.014 1.00 102.26 296 MET J CA 1
ATOM 13364 C C . MET H 1 88 ? -4.673 103.855 196.837 1.00 110.84 296 MET J C 1
ATOM 13365 O O . MET H 1 88 ? -5.054 102.706 196.572 1.00 118.29 296 MET J O 1
ATOM 13370 N N . ASN H 1 89 ? -3.796 104.099 197.810 1.00 115.67 297 ASN J N 1
ATOM 13371 C CA . ASN H 1 89 ? -3.320 102.978 198.634 1.00 117.89 297 ASN J CA 1
ATOM 13372 C C . ASN H 1 89 ? -4.483 102.359 199.464 1.00 121.35 297 ASN J C 1
ATOM 13373 O O . ASN H 1 89 ? -4.498 101.144 199.678 1.00 131.29 297 ASN J O 1
ATOM 13378 N N . ALA H 1 90 ? -5.481 103.168 199.850 1.00 117.46 298 ALA J N 1
ATOM 13379 C CA . ALA H 1 90 ? -6.640 102.693 200.644 1.00 115.80 298 ALA J CA 1
ATOM 13380 C C . ALA H 1 90 ? -7.975 102.863 199.909 1.00 113.57 298 ALA J C 1
ATOM 13381 O O . ALA H 1 90 ? -8.822 103.668 200.331 1.00 115.55 298 ALA J O 1
ATOM 13383 N N . PRO H 1 91 ? -8.182 102.078 198.829 1.00 107.77 299 PRO J N 1
ATOM 13384 C CA . PRO H 1 91 ? -9.405 102.186 198.004 1.00 101.48 299 PRO J CA 1
ATOM 13385 C C . PRO H 1 91 ? -10.676 101.649 198.655 1.00 95.81 299 PRO J C 1
ATOM 13386 O O . PRO H 1 91 ? -10.597 100.736 199.453 1.00 110.73 299 PRO J O 1
ATOM 13390 N N . ASP H 1 92 ? -11.830 102.220 198.318 1.00 99.67 300 ASP J N 1
ATOM 13391 C CA . ASP H 1 92 ? -13.129 101.777 198.861 1.00 105.24 300 ASP J CA 1
ATOM 13392 C C . ASP H 1 92 ? -14.259 102.097 197.889 1.00 108.43 300 ASP J C 1
ATOM 13393 O O . ASP H 1 92 ? -14.022 102.354 196.708 1.00 97.28 300 ASP J O 1
ATOM 13398 N N . GLN H 1 93 ? -15.490 102.052 198.383 1.00 126.55 301 GLN J N 1
ATOM 13399 C CA . GLN H 1 93 ? -16.658 102.369 197.569 1.00 145.17 301 GLN J CA 1
ATOM 13400 C C . GLN H 1 93 ? -16.750 103.890 197.349 1.00 152.15 301 GLN J C 1
ATOM 13401 O O . GLN H 1 93 ? -17.043 104.337 196.241 1.00 159.57 301 GLN J O 1
ATOM 13407 N N . GLY H 1 94 ? -16.497 104.671 198.403 1.00 155.46 302 GLY J N 1
ATOM 13408 C CA . GLY H 1 94 ? -16.530 106.140 198.333 1.00 150.14 302 GLY J CA 1
ATOM 13409 C C . GLY H 1 94 ? -15.637 106.748 197.253 1.00 144.77 302 GLY J C 1
ATOM 13410 O O . GLY H 1 94 ? -16.053 107.678 196.564 1.00 142.10 302 GLY J O 1
ATOM 13411 N N . LEU H 1 95 ? -14.411 106.232 197.114 1.00 133.90 303 LEU J N 1
ATOM 13412 C CA . LEU H 1 95 ? -13.457 106.696 196.087 1.00 124.60 303 LEU J CA 1
ATOM 13413 C C . LEU H 1 95 ? -13.872 106.251 194.675 1.00 135.40 303 LEU J C 1
ATOM 13414 O O . LEU H 1 95 ? -13.782 107.034 193.728 1.00 148.09 303 LEU J O 1
ATOM 13419 N N . TRP H 1 96 ? -14.330 105.005 194.540 1.00 127.80 304 TRP J N 1
ATOM 13420 C CA . TRP H 1 96 ? -14.725 104.460 193.237 1.00 120.26 304 TRP J CA 1
ATOM 13421 C C . TRP H 1 96 ? -16.023 105.049 192.692 1.00 116.97 304 TRP J C 1
ATOM 13422 O O . TRP H 1 96 ? -16.328 104.860 191.522 1.00 114.57 304 TRP J O 1
ATOM 13433 N N . GLN H 1 97 ? -16.795 105.716 193.551 1.00 120.65 305 GLN J N 1
ATOM 13434 C CA . GLN H 1 97 ? -18.027 106.415 193.159 1.00 122.43 305 GLN J CA 1
ATOM 13435 C C . GLN H 1 97 ? -17.753 107.894 192.870 1.00 123.60 305 GLN J C 1
ATOM 13436 O O . GLN H 1 97 ? -18.474 108.514 192.088 1.00 126.41 305 GLN J O 1
ATOM 13442 N N . ARG H 1 98 ? -16.748 108.466 193.535 1.00 123.32 306 ARG J N 1
ATOM 13443 C CA . ARG H 1 98 ? -16.345 109.849 193.277 1.00 118.67 306 ARG J CA 1
ATOM 13444 C C . ARG H 1 98 ? -15.500 109.922 192.009 1.00 107.94 306 ARG J C 1
ATOM 13445 O O . ARG H 1 98 ? -15.513 110.950 191.342 1.00 112.46 306 ARG J O 1
ATOM 13453 N N . ILE H 1 99 ? -14.752 108.862 191.688 1.00 95.87 307 ILE J N 1
ATOM 13454 C CA . ILE H 1 99 ? -13.973 108.835 190.445 1.00 95.72 307 ILE J CA 1
ATOM 13455 C C . ILE H 1 99 ? -14.931 108.636 189.272 1.00 103.07 307 ILE J C 1
ATOM 13456 O O . ILE H 1 99 ? -14.668 109.141 188.178 1.00 123.34 307 ILE J O 1
ATOM 13461 N N . GLU H 1 100 ? -16.042 107.929 189.502 1.00 106.49 308 GLU J N 1
ATOM 13462 C CA . GLU H 1 100 ? -17.075 107.704 188.458 1.00 105.74 308 GLU J CA 1
ATOM 13463 C C . GLU H 1 100 ? -17.913 108.939 188.096 1.00 102.66 308 GLU J C 1
ATOM 13464 O O . GLU H 1 100 ? -18.043 109.255 186.913 1.00 101.61 308 GLU J O 1
ATOM 13470 N N . GLN H 1 101 ? -18.487 109.619 189.092 1.00 103.79 309 GLN J N 1
ATOM 13471 C CA . GLN H 1 101 ? -19.267 110.842 188.841 1.00 110.05 309 GLN J CA 1
ATOM 13472 C C . GLN H 1 101 ? -18.386 112.010 188.340 1.00 116.70 309 GLN J C 1
ATOM 13473 O O . GLN H 1 101 ? -18.896 112.936 187.702 1.00 124.65 309 GLN J O 1
ATOM 13479 N N . SER H 1 102 ? -17.081 111.968 188.628 1.00 117.82 310 SER J N 1
ATOM 13480 C CA . SER H 1 102 ? -16.137 112.976 188.126 1.00 117.56 310 SER J CA 1
ATOM 13481 C C . SER H 1 102 ? -15.572 112.618 186.750 1.00 118.00 310 SER J C 1
ATOM 13482 O O . SER H 1 102 ? -14.816 113.410 186.187 1.00 120.82 310 SER J O 1
ATOM 13485 N N . LEU H 1 103 ? -15.901 111.425 186.233 1.00 120.69 311 LEU J N 1
ATOM 13486 C CA . LEU H 1 103 ? -15.560 111.048 184.846 1.00 126.64 311 LEU J CA 1
ATOM 13487 C C . LEU H 1 103 ? -16.856 111.047 184.002 1.00 129.39 311 LEU J C 1
ATOM 13488 O O . LEU H 1 103 ? -16.935 110.447 182.911 1.00 129.01 311 LEU J O 1
ATOM 13493 N N . THR H 1 104 ? -17.870 111.702 184.574 1.00 132.16 312 THR J N 1
ATOM 13494 C CA . THR H 1 104 ? -19.139 112.012 183.922 1.00 132.82 312 THR J CA 1
ATOM 13495 C C . THR H 1 104 ? -19.130 113.512 183.602 1.00 134.65 312 THR J C 1
ATOM 13496 O O . THR H 1 104 ? -19.698 113.931 182.596 1.00 150.98 312 THR J O 1
ATOM 13500 N N . LEU H 1 105 ? -18.461 114.302 184.448 1.00 133.01 313 LEU J N 1
ATOM 13501 C CA . LEU H 1 105 ? -18.369 115.762 184.297 1.00 131.47 313 LEU J CA 1
ATOM 13502 C C . LEU H 1 105 ? -17.086 116.276 183.600 1.00 126.86 313 LEU J C 1
ATOM 13503 O O . LEU H 1 105 ? -16.799 117.471 183.644 1.00 125.81 313 LEU J O 1
ATOM 13508 N N . ALA H 1 106 ? -16.316 115.379 182.979 1.00 123.61 314 ALA J N 1
ATOM 13509 C CA . ALA H 1 106 ? -15.107 115.751 182.213 1.00 121.59 314 ALA J CA 1
ATOM 13510 C C . ALA H 1 106 ? -14.746 114.619 181.219 1.00 116.27 314 ALA J C 1
ATOM 13511 O O . ALA H 1 106 ? -13.593 114.183 181.152 1.00 106.04 314 ALA J O 1
ATOM 13513 N N . PRO H 1 107 ? -15.737 114.182 180.409 1.00 113.63 315 PRO J N 1
ATOM 13514 C CA . PRO H 1 107 ? -15.727 113.049 179.468 1.00 111.11 315 PRO J CA 1
ATOM 13515 C C . PRO H 1 107 ? -14.391 112.536 178.923 1.00 106.65 315 PRO J C 1
ATOM 13516 O O . PRO H 1 107 ? -14.157 111.325 178.911 1.00 97.68 315 PRO J O 1
ATOM 13520 N N . TYR H 1 108 ? -13.537 113.451 178.469 1.00 113.46 316 TYR J N 1
ATOM 13521 C CA . TYR H 1 108 ? -12.272 113.084 177.817 1.00 118.72 316 TYR J CA 1
ATOM 13522 C C . TYR H 1 108 ? -11.075 112.943 178.777 1.00 119.84 316 TYR J C 1
ATOM 13523 O O . TYR H 1 108 ? -9.936 112.705 178.342 1.00 110.04 316 TYR J O 1
ATOM 13532 N N . TRP H 1 109 ? -11.326 113.120 180.074 1.00 123.48 317 TRP J N 1
ATOM 13533 C CA . TRP H 1 109 ? -10.299 112.904 181.100 1.00 124.60 317 TRP J CA 1
ATOM 13534 C C . TRP H 1 109 ? -10.084 111.398 181.150 1.00 122.05 317 TRP J C 1
ATOM 13535 O O . TRP H 1 109 ? -10.699 110.706 181.973 1.00 131.90 317 TRP J O 1
ATOM 13546 N N . PHE H 1 110 ? -9.223 110.890 180.267 1.00 107.35 318 PHE J N 1
ATOM 13547 C CA . PHE H 1 110 ? -9.024 109.444 180.180 1.00 102.73 318 PHE J CA 1
ATOM 13548 C C . PHE H 1 110 ? -8.192 108.830 181.301 1.00 98.18 318 PHE J C 1
ATOM 13549 O O . PHE H 1 110 ? -8.206 107.610 181.470 1.00 94.20 318 PHE J O 1
ATOM 13557 N N . GLU H 1 111 ? -7.486 109.651 182.075 1.00 98.39 319 GLU J N 1
ATOM 13558 C CA . GLU H 1 111 ? -6.755 109.135 183.233 1.00 94.79 319 GLU J CA 1
ATOM 13559 C C . GLU H 1 111 ? -7.788 108.568 184.215 1.00 92.08 319 GLU J C 1
ATOM 13560 O O . GLU H 1 111 ? -7.552 107.526 184.814 1.00 91.30 319 GLU J O 1
ATOM 13566 N N . GLY H 1 112 ? -8.941 109.239 184.340 1.00 91.70 320 GLY J N 1
ATOM 13567 C CA . GLY H 1 112 ? -10.048 108.803 185.206 1.00 93.49 320 GLY J CA 1
ATOM 13568 C C . GLY H 1 112 ? -10.530 107.381 184.956 1.00 100.15 320 GLY J C 1
ATOM 13569 O O . GLY H 1 112 ? -11.102 106.749 185.841 1.00 105.11 320 GLY J O 1
ATOM 13570 N N . HIS H 1 113 ? -10.308 106.886 183.741 1.00 106.26 321 HIS J N 1
ATOM 13571 C CA . HIS H 1 113 ? -10.686 105.526 183.358 1.00 113.24 321 HIS J CA 1
ATOM 13572 C C . HIS H 1 113 ? -9.600 104.480 183.666 1.00 112.93 321 HIS J C 1
ATOM 13573 O O . HIS H 1 113 ? -9.854 103.283 183.557 1.00 121.67 321 HIS J O 1
ATOM 13580 N N . ARG H 1 114 ? -8.394 104.928 184.013 1.00 106.35 322 ARG J N 1
ATOM 13581 C CA . ARG H 1 114 ? -7.321 104.026 184.448 1.00 99.84 322 ARG J CA 1
ATOM 13582 C C . ARG H 1 114 ? -7.388 103.938 185.957 1.00 99.40 322 ARG J C 1
ATOM 13583 O O . ARG H 1 114 ? -7.042 102.905 186.534 1.00 104.46 322 ARG J O 1
ATOM 13591 N N . LEU H 1 115 ? -7.796 105.040 186.591 1.00 101.05 323 LEU J N 1
ATOM 13592 C CA . LEU H 1 115 ? -7.968 105.087 188.040 1.00 102.07 323 LEU J CA 1
ATOM 13593 C C . LEU H 1 115 ? -9.197 104.296 188.436 1.00 106.48 323 LEU J C 1
ATOM 13594 O O . LEU H 1 115 ? -9.154 103.569 189.415 1.00 136.09 323 LEU J O 1
ATOM 13599 N N . SER H 1 116 ? -10.288 104.421 187.687 1.00 96.10 324 SER J N 1
ATOM 13600 C CA . SER H 1 116 ? -11.488 103.653 188.007 1.00 91.73 324 SER J CA 1
ATOM 13601 C C . SER H 1 116 ? -11.273 102.149 187.705 1.00 91.85 324 SER J C 1
ATOM 13602 O O . SER H 1 116 ? -11.998 101.288 188.216 1.00 82.10 324 SER J O 1
ATOM 13605 N N . ALA H 1 117 ? -10.261 101.844 186.890 1.00 93.64 325 ALA J N 1
ATOM 13606 C CA . ALA H 1 117 ? -9.916 100.466 186.531 1.00 99.71 325 ALA J CA 1
ATOM 13607 C C . ALA H 1 117 ? -8.804 99.872 187.394 1.00 104.54 325 ALA J C 1
ATOM 13608 O O . ALA H 1 117 ? -8.766 98.659 187.587 1.00 117.31 325 ALA J O 1
ATOM 13610 N N . GLU H 1 118 ? -7.871 100.694 187.872 1.00 105.75 326 GLU J N 1
ATOM 13611 C CA . GLU H 1 118 ? -6.848 100.189 188.780 1.00 106.15 326 GLU J CA 1
ATOM 13612 C C . GLU H 1 118 ? -7.523 100.000 190.171 1.00 103.89 326 GLU J C 1
ATOM 13613 O O . GLU H 1 118 ? -7.160 99.087 190.908 1.00 107.08 326 GLU J O 1
ATOM 13619 N N . VAL H 1 119 ? -8.518 100.837 190.502 1.00 100.68 327 VAL J N 1
ATOM 13620 C CA . VAL H 1 119 ? -9.309 100.710 191.755 1.00 100.67 327 VAL J CA 1
ATOM 13621 C C . VAL H 1 119 ? -10.168 99.438 191.728 1.00 110.00 327 VAL J C 1
ATOM 13622 O O . VAL H 1 119 ? -10.036 98.586 192.611 1.00 119.65 327 VAL J O 1
ATOM 13626 N N . ALA H 1 120 ? -11.035 99.304 190.719 1.00 115.78 328 ALA J N 1
ATOM 13627 C CA . ALA H 1 120 ? -11.919 98.130 190.608 1.00 112.47 328 ALA J CA 1
ATOM 13628 C C . ALA H 1 120 ? -11.160 96.783 190.562 1.00 117.06 328 ALA J C 1
ATOM 13629 O O . ALA H 1 120 ? -11.739 95.759 190.914 1.00 128.94 328 ALA J O 1
ATOM 13631 N N . GLU H 1 121 ? -9.890 96.763 190.141 1.00 117.66 329 GLU J N 1
ATOM 13632 C CA . GLU H 1 121 ? -9.133 95.503 190.147 1.00 126.82 329 GLU J CA 1
ATOM 13633 C C . GLU H 1 121 ? -8.580 95.208 191.543 1.00 127.20 329 GLU J C 1
ATOM 13634 O O . GLU H 1 121 ? -8.261 94.053 191.847 1.00 126.71 329 GLU J O 1
ATOM 13640 N N . LYS H 1 122 ? -8.448 96.246 192.374 1.00 124.44 330 LYS J N 1
ATOM 13641 C CA . LYS H 1 122 ? -8.049 96.070 193.778 1.00 121.78 330 LYS J CA 1
ATOM 13642 C C . LYS H 1 122 ? -9.273 95.688 194.611 1.00 115.40 330 LYS J C 1
ATOM 13643 O O . LYS H 1 122 ? -9.156 94.866 195.512 1.00 117.93 330 LYS J O 1
ATOM 13649 N N . LEU H 1 123 ? -10.442 96.267 194.315 1.00 109.77 331 LEU J N 1
ATOM 13650 C CA . LEU H 1 123 ? -11.687 95.855 194.985 1.00 108.53 331 LEU J CA 1
ATOM 13651 C C . LEU H 1 123 ? -12.175 94.497 194.438 1.00 110.31 331 LEU J C 1
ATOM 13652 O O . LEU H 1 123 ? -13.342 94.129 194.622 1.00 108.24 331 LEU J O 1
ATOM 13657 N N . GLY H 1 124 ? -11.301 93.785 193.722 1.00 110.24 332 GLY J N 1
ATOM 13658 C CA . GLY H 1 124 ? -11.594 92.457 193.211 1.00 115.07 332 GLY J CA 1
ATOM 13659 C C . GLY H 1 124 ? -12.338 92.364 191.894 1.00 120.99 332 GLY J C 1
ATOM 13660 O O . GLY H 1 124 ? -11.911 91.617 191.010 1.00 123.07 332 GLY J O 1
ATOM 13661 N N . PHE H 1 125 ? -13.419 93.137 191.748 1.00 125.62 333 PHE J N 1
ATOM 13662 C CA . PHE H 1 125 ? -14.311 93.038 190.574 1.00 129.57 333 PHE J CA 1
ATOM 13663 C C . PHE H 1 125 ? -13.593 93.275 189.238 1.00 144.22 333 PHE J C 1
ATOM 13664 O O . PHE H 1 125 ? -13.679 94.364 188.672 1.00 167.21 333 PHE J O 1
ATOM 13672 N N . GLY H 1 126 ? -12.893 92.246 188.742 1.00 147.38 334 GLY J N 1
ATOM 13673 C CA . GLY H 1 126 ? -12.227 92.280 187.428 1.00 132.84 334 GLY J CA 1
ATOM 13674 C C . GLY H 1 126 ? -13.271 92.286 186.315 1.00 129.88 334 GLY J C 1
ATOM 13675 O O . GLY H 1 126 ? -12.927 92.424 185.136 1.00 108.26 334 GLY J O 1
ATOM 13676 N N . ALA H 1 127 ? -14.540 92.105 186.723 1.00 135.02 335 ALA J N 1
ATOM 13677 C CA . ALA H 1 127 ? -15.734 92.179 185.875 1.00 132.03 335 ALA J CA 1
ATOM 13678 C C . ALA H 1 127 ? -16.019 93.630 185.428 1.00 131.41 335 ALA J C 1
ATOM 13679 O O . ALA H 1 127 ? -16.797 93.860 184.492 1.00 126.42 335 ALA J O 1
ATOM 13681 N N . VAL H 1 128 ? -15.418 94.597 186.128 1.00 129.69 336 VAL J N 1
ATOM 13682 C CA . VAL H 1 128 ? -15.522 96.027 185.793 1.00 122.98 336 VAL J CA 1
ATOM 13683 C C . VAL H 1 128 ? -14.119 96.607 185.430 1.00 125.02 336 VAL J C 1
ATOM 13684 O O . VAL H 1 128 ? -14.030 97.637 184.763 1.00 128.51 336 VAL J O 1
ATOM 13688 N N . ALA H 1 129 ? -13.033 95.936 185.835 1.00 134.41 337 ALA J N 1
ATOM 13689 C CA . ALA H 1 129 ? -11.642 96.380 185.542 1.00 133.28 337 ALA J CA 1
ATOM 13690 C C . ALA H 1 129 ? -11.270 96.288 184.069 1.00 131.56 337 ALA J C 1
ATOM 13691 O O . ALA H 1 129 ? -10.355 96.979 183.611 1.00 120.10 337 ALA J O 1
ATOM 13693 N N . GLN H 1 130 ? -11.940 95.376 183.364 1.00 136.70 338 GLN J N 1
ATOM 13694 C CA . GLN H 1 130 ? -11.775 95.195 181.924 1.00 129.18 338 GLN J CA 1
ATOM 13695 C C . GLN H 1 130 ? -12.974 95.766 181.136 1.00 129.84 338 GLN J C 1
ATOM 13696 O O . GLN H 1 130 ? -12.843 96.069 179.958 1.00 117.18 338 GLN J O 1
ATOM 13702 N N . ALA H 1 131 ? -14.129 95.926 181.788 1.00 146.43 339 ALA J N 1
ATOM 13703 C CA . ALA H 1 131 ? -15.323 96.521 181.158 1.00 154.71 339 ALA J CA 1
ATOM 13704 C C . ALA H 1 131 ? -15.194 98.045 180.984 1.00 169.28 339 ALA J C 1
ATOM 13705 O O . ALA H 1 131 ? -16.114 98.688 180.460 1.00 175.58 339 ALA J O 1
ATOM 13707 N N . ILE H 1 132 ? -14.088 98.615 181.481 1.00 178.55 340 ILE J N 1
ATOM 13708 C CA . ILE H 1 132 ? -13.761 100.037 181.304 1.00 172.62 340 ILE J CA 1
ATOM 13709 C C . ILE H 1 132 ? -12.623 100.205 180.270 1.00 165.85 340 ILE J C 1
ATOM 13710 O O . ILE H 1 132 ? -12.376 101.314 179.803 1.00 177.82 340 ILE J O 1
ATOM 13715 N N . ALA H 1 133 ? -11.932 99.117 179.923 1.00 154.57 341 ALA J N 1
ATOM 13716 C CA . ALA H 1 133 ? -10.964 99.123 178.815 1.00 152.04 341 ALA J CA 1
ATOM 13717 C C . ALA H 1 133 ? -11.699 98.772 177.495 1.00 152.98 341 ALA J C 1
ATOM 13718 O O . ALA H 1 133 ? -11.226 99.115 176.401 1.00 143.61 341 ALA J O 1
ATOM 13720 N N . GLU H 1 134 ? -12.843 98.078 177.624 1.00 153.56 342 GLU J N 1
ATOM 13721 C CA . GLU H 1 134 ? -13.731 97.688 176.501 1.00 141.34 342 GLU J CA 1
ATOM 13722 C C . GLU H 1 134 ? -14.641 98.844 176.033 1.00 130.75 342 GLU J C 1
ATOM 13723 O O . GLU H 1 134 ? -15.110 98.851 174.897 1.00 133.01 342 GLU J O 1
ATOM 13729 N N . GLU H 1 135 ? -14.930 99.784 176.926 1.00 125.43 343 GLU J N 1
ATOM 13730 C CA . GLU H 1 135 ? -15.724 100.969 176.588 1.00 134.27 343 GLU J CA 1
ATOM 13731 C C . GLU H 1 135 ? -14.862 102.100 176.013 1.00 141.83 343 GLU J C 1
ATOM 13732 O O . GLU H 1 135 ? -15.338 102.879 175.192 1.00 145.32 343 GLU J O 1
ATOM 13738 N N . LEU H 1 136 ? -13.608 102.198 176.462 1.00 150.45 344 LEU J N 1
ATOM 13739 C CA . LEU H 1 136 ? -12.681 103.237 175.994 1.00 149.76 344 LEU J CA 1
ATOM 13740 C C . LEU H 1 136 ? -11.993 102.811 174.684 1.00 148.60 344 LEU J C 1
ATOM 13741 O O . LEU H 1 136 ? -11.582 103.657 173.890 1.00 158.20 344 LEU J O 1
ATOM 13746 N N . GLY H 1 137 ? -11.854 101.506 174.464 1.00 138.71 345 GLY J N 1
ATOM 13747 C CA . GLY H 1 137 ? -11.333 101.004 173.193 1.00 133.00 345 GLY J CA 1
ATOM 13748 C C . GLY H 1 137 ? -12.326 101.292 172.064 1.00 126.81 345 GLY J C 1
ATOM 13749 O O . GLY H 1 137 ? -11.904 101.450 170.932 1.00 110.71 345 GLY J O 1
ATOM 13750 N N . THR H 1 138 ? -13.633 101.340 172.395 1.00 128.10 346 THR J N 1
ATOM 13751 C CA . THR H 1 138 ? -14.764 101.655 171.470 1.00 124.01 346 THR J CA 1
ATOM 13752 C C . THR H 1 138 ? -14.783 103.131 171.078 1.00 132.57 346 THR J C 1
ATOM 13753 O O . THR H 1 138 ? -15.296 103.510 170.017 1.00 145.52 346 THR J O 1
ATOM 13757 N N . PHE H 1 139 ? -14.276 103.960 171.982 1.00 129.14 347 PHE J N 1
ATOM 13758 C CA . PHE H 1 139 ? -14.251 105.394 171.804 1.00 115.84 347 PHE J CA 1
ATOM 13759 C C . PHE H 1 139 ? -12.977 105.796 171.072 1.00 107.79 347 PHE J C 1
ATOM 13760 O O . PHE H 1 139 ? -13.015 106.727 170.287 1.00 107.06 347 PHE J O 1
ATOM 13768 N N . LEU H 1 140 ? -11.865 105.086 171.308 1.00 108.83 348 LEU J N 1
ATOM 13769 C CA . LEU H 1 140 ? -10.578 105.352 170.607 1.00 112.93 348 LEU J CA 1
ATOM 13770 C C . LEU H 1 140 ? -10.450 104.553 169.293 1.00 116.23 348 LEU J C 1
ATOM 13771 O O . LEU H 1 140 ? -9.389 104.523 168.649 1.00 104.94 348 LEU J O 1
ATOM 13776 N N . GLN H 1 141 ? -11.549 103.885 168.949 1.00 128.31 349 GLN J N 1
ATOM 13777 C CA . GLN H 1 141 ? -11.738 103.111 167.716 1.00 128.70 349 GLN J CA 1
ATOM 13778 C C . GLN H 1 141 ? -12.674 103.918 166.812 1.00 118.40 349 GLN J C 1
ATOM 13779 O O . GLN H 1 141 ? -12.498 103.944 165.600 1.00 123.21 349 GLN J O 1
ATOM 13785 N N . ARG H 1 142 ? -13.673 104.565 167.422 1.00 104.85 350 ARG J N 1
ATOM 13786 C CA . ARG H 1 142 ? -14.610 105.427 166.720 1.00 96.72 350 ARG J CA 1
ATOM 13787 C C . ARG H 1 142 ? -13.960 106.769 166.324 1.00 100.94 350 ARG J C 1
ATOM 13788 O O . ARG H 1 142 ? -13.984 107.130 165.154 1.00 111.18 350 ARG J O 1
ATOM 13796 N N . LEU H 1 143 ? -13.380 107.498 167.283 1.00 99.24 351 LEU J N 1
ATOM 13797 C CA . LEU H 1 143 ? -12.756 108.806 167.017 1.00 87.01 351 LEU J CA 1
ATOM 13798 C C . LEU H 1 143 ? -11.282 108.799 167.380 1.00 84.85 351 LEU J C 1
ATOM 13799 O O . LEU H 1 143 ? -10.859 109.613 168.179 1.00 83.95 351 LEU J O 1
ATOM 13804 N N . PRO H 1 144 ? -10.478 107.914 166.767 1.00 93.99 352 PRO J N 1
ATOM 13805 C CA . PRO H 1 144 ? -9.040 107.776 167.092 1.00 103.96 352 PRO J CA 1
ATOM 13806 C C . PRO H 1 144 ? -8.197 109.047 167.029 1.00 113.23 352 PRO J C 1
ATOM 13807 O O . PRO H 1 144 ? -7.000 108.995 167.316 1.00 109.93 352 PRO J O 1
ATOM 13811 N N . ALA H 1 145 ? -8.793 110.163 166.615 1.00 127.77 353 ALA J N 1
ATOM 13812 C CA . ALA H 1 145 ? -8.093 111.440 166.618 1.00 132.80 353 ALA J CA 1
ATOM 13813 C C . ALA H 1 145 ? -7.818 111.892 168.071 1.00 129.19 353 ALA J C 1
ATOM 13814 O O . ALA H 1 145 ? -6.802 112.536 168.341 1.00 148.87 353 ALA J O 1
ATOM 13816 N N . LEU H 1 146 ? -8.705 111.529 169.001 1.00 101.63 354 LEU J N 1
ATOM 13817 C CA . LEU H 1 146 ? -8.558 111.898 170.404 1.00 81.14 354 LEU J CA 1
ATOM 13818 C C . LEU H 1 146 ? -7.186 111.532 170.956 1.00 78.44 354 LEU J C 1
ATOM 13819 O O . LEU H 1 146 ? -6.606 112.316 171.699 1.00 78.53 354 LEU J O 1
ATOM 13824 N N . ARG H 1 147 ? -6.643 110.379 170.565 1.00 75.48 355 ARG J N 1
ATOM 13825 C CA . ARG H 1 147 ? -5.308 109.951 171.039 1.00 82.76 355 ARG J CA 1
ATOM 13826 C C . ARG H 1 147 ? -4.178 110.992 170.901 1.00 78.09 355 ARG J C 1
ATOM 13827 O O . ARG H 1 147 ? -3.075 110.784 171.382 1.00 69.83 355 ARG J O 1
ATOM 13835 N N . GLU H 1 148 ? -4.458 112.099 170.239 1.00 84.10 356 GLU J N 1
ATOM 13836 C CA . GLU H 1 148 ? -3.472 113.131 169.994 1.00 96.19 356 GLU J CA 1
ATOM 13837 C C . GLU H 1 148 ? -3.753 114.440 170.756 1.00 90.92 356 GLU J C 1
ATOM 13838 O O . GLU H 1 148 ? -2.811 115.155 171.111 1.00 82.06 356 GLU J O 1
ATOM 13844 N N . LEU H 1 149 ? -5.036 114.744 170.994 1.00 91.15 357 LEU J N 1
ATOM 13845 C CA . LEU H 1 149 ? -5.466 116.009 171.643 1.00 92.55 357 LEU J CA 1
ATOM 13846 C C . LEU H 1 149 ? -5.201 116.114 173.159 1.00 92.17 357 LEU J C 1
ATOM 13847 O O . LEU H 1 149 ? -5.193 115.116 173.868 1.00 95.57 357 LEU J O 1
ATOM 13852 N N . ALA H 1 150 ? -5.024 117.350 173.629 1.00 88.99 358 ALA J N 1
ATOM 13853 C CA . ALA H 1 150 ? -4.717 117.665 175.023 1.00 86.58 358 ALA J CA 1
ATOM 13854 C C . ALA H 1 150 ? -5.664 118.762 175.515 1.00 90.81 358 ALA J C 1
ATOM 13855 O O . ALA H 1 150 ? -6.334 119.398 174.703 1.00 99.82 358 ALA J O 1
ATOM 13857 N N . PHE H 1 151 ? -5.722 118.978 176.833 1.00 93.57 359 PHE J N 1
ATOM 13858 C CA . PHE H 1 151 ? -6.596 120.011 177.443 1.00 89.27 359 PHE J CA 1
ATOM 13859 C C . PHE H 1 151 ? -6.010 121.454 177.340 1.00 86.64 359 PHE J C 1
ATOM 13860 O O . PHE H 1 151 ? -4.877 121.647 176.831 1.00 86.45 359 PHE J O 1
ATOM 13868 N N . SER H 1 152 ? -6.754 122.462 177.830 1.00 75.90 360 SER J N 1
ATOM 13869 C CA . SER H 1 152 ? -6.317 123.889 177.707 1.00 75.42 360 SER J CA 1
ATOM 13870 C C . SER H 1 152 ? -4.880 124.229 178.177 1.00 74.96 360 SER J C 1
ATOM 13871 O O . SER H 1 152 ? -4.305 125.226 177.753 1.00 73.61 360 SER J O 1
ATOM 13874 N N . ASP H 1 153 ? -4.317 123.387 179.029 1.00 75.74 361 ASP J N 1
ATOM 13875 C CA . ASP H 1 153 ? -2.989 123.593 179.576 1.00 78.20 361 ASP J CA 1
ATOM 13876 C C . ASP H 1 153 ? -1.900 122.745 178.927 1.00 79.17 361 ASP J C 1
ATOM 13877 O O . ASP H 1 153 ? -0.731 122.890 179.271 1.00 79.87 361 ASP J O 1
ATOM 13882 N N . GLY H 1 154 ? -2.269 121.871 177.995 1.00 79.21 362 GLY J N 1
ATOM 13883 C CA . GLY H 1 154 ? -1.297 120.974 177.362 1.00 82.51 362 GLY J CA 1
ATOM 13884 C C . GLY H 1 154 ? -1.242 119.561 177.952 1.00 82.85 362 GLY J C 1
ATOM 13885 O O . GLY H 1 154 ? -0.530 118.696 177.427 1.00 73.68 362 GLY J O 1
ATOM 13886 N N . SER H 1 155 ? -1.989 119.319 179.033 1.00 83.28 363 SER J N 1
ATOM 13887 C CA . SER H 1 155 ? -2.050 117.992 179.655 1.00 86.64 363 SER J CA 1
ATOM 13888 C C . SER H 1 155 ? -2.794 117.046 178.713 1.00 88.13 363 SER J C 1
ATOM 13889 O O . SER H 1 155 ? -3.991 117.261 178.475 1.00 91.56 363 SER J O 1
ATOM 13892 N N . PRO H 1 156 ? -2.112 115.997 178.188 1.00 84.05 364 PRO J N 1
ATOM 13893 C CA . PRO H 1 156 ? -2.756 115.041 177.238 1.00 83.17 364 PRO J CA 1
ATOM 13894 C C . PRO H 1 156 ? -4.059 114.352 177.698 1.00 77.07 364 PRO J C 1
ATOM 13895 O O . PRO H 1 156 ? -4.165 113.969 178.839 1.00 80.09 364 PRO J O 1
ATOM 13899 N N . PHE H 1 157 ? -5.037 114.214 176.808 1.00 81.03 365 PHE J N 1
ATOM 13900 C CA . PHE H 1 157 ? -6.291 113.494 177.100 1.00 87.64 365 PHE J CA 1
ATOM 13901 C C . PHE H 1 157 ? -5.903 112.070 177.481 1.00 86.42 365 PHE J C 1
ATOM 13902 O O . PHE H 1 157 ? -6.411 111.515 178.451 1.00 87.51 365 PHE J O 1
ATOM 13910 N N . LEU H 1 158 ? -5.015 111.496 176.662 1.00 89.05 366 LEU J N 1
ATOM 13911 C CA . LEU H 1 158 ? -4.478 110.147 176.831 1.00 96.60 366 LEU J CA 1
ATOM 13912 C C . LEU H 1 158 ? -2.945 110.231 177.054 1.00 101.94 366 LEU J C 1
ATOM 13913 O O . LEU H 1 158 ? -2.178 110.537 176.129 1.00 93.02 366 LEU J O 1
ATOM 13918 N N . SER H 1 159 ? -2.519 109.939 178.286 1.00 105.95 367 SER J N 1
ATOM 13919 C CA . SER H 1 159 ? -1.119 110.036 178.706 1.00 101.15 367 SER J CA 1
ATOM 13920 C C . SER H 1 159 ? -0.335 108.813 178.295 1.00 106.95 367 SER J C 1
ATOM 13921 O O . SER H 1 159 ? -0.901 107.892 177.717 1.00 107.66 367 SER J O 1
ATOM 13924 N N . PRO H 1 160 ? 0.985 108.813 178.558 1.00 123.34 368 PRO J N 1
ATOM 13925 C CA . PRO H 1 160 ? 1.758 107.600 178.275 1.00 124.73 368 PRO J CA 1
ATOM 13926 C C . PRO H 1 160 ? 1.345 106.418 179.177 1.00 121.66 368 PRO J C 1
ATOM 13927 O O . PRO H 1 160 ? 1.426 105.260 178.753 1.00 119.19 368 PRO J O 1
ATOM 13931 N N . GLU H 1 161 ? 0.893 106.713 180.397 1.00 118.13 369 GLU J N 1
ATOM 13932 C CA . GLU H 1 161 ? 0.478 105.670 181.335 1.00 123.42 369 GLU J CA 1
ATOM 13933 C C . GLU H 1 161 ? -0.889 105.087 180.960 1.00 111.27 369 GLU J C 1
ATOM 13934 O O . GLU H 1 161 ? -1.149 103.895 181.140 1.00 110.60 369 GLU J O 1
ATOM 13940 N N . CYS H 1 162 ? -1.762 105.924 180.427 1.00 100.39 370 CYS J N 1
ATOM 13941 C CA . CYS H 1 162 ? -3.077 105.468 180.056 1.00 99.90 370 CYS J CA 1
ATOM 13942 C C . CYS H 1 162 ? -3.012 104.706 178.731 1.00 105.88 370 CYS J C 1
ATOM 13943 O O . CYS H 1 162 ? -3.936 103.969 178.376 1.00 108.28 370 CYS J O 1
ATOM 13946 N N . SER H 1 163 ? -1.913 104.884 178.002 1.00 119.51 371 SER J N 1
ATOM 13947 C CA . SER H 1 163 ? -1.701 104.205 176.722 1.00 126.99 371 SER J CA 1
ATOM 13948 C C . SER H 1 163 ? -1.087 102.806 176.908 1.00 133.41 371 SER J C 1
ATOM 13949 O O . SER H 1 163 ? -1.404 101.884 176.142 1.00 125.25 371 SER J O 1
ATOM 13952 N N . ARG H 1 164 ? -0.214 102.642 177.912 1.00 136.81 372 ARG J N 1
ATOM 13953 C CA . ARG H 1 164 ? 0.371 101.326 178.190 1.00 129.84 372 ARG J CA 1
ATOM 13954 C C . ARG H 1 164 ? -0.738 100.320 178.585 1.00 125.77 372 ARG J C 1
ATOM 13955 O O . ARG H 1 164 ? -0.727 99.204 178.061 1.00 122.62 372 ARG J O 1
ATOM 13963 N N . TRP H 1 165 ? -1.710 100.715 179.436 1.00 119.06 373 TRP J N 1
ATOM 13964 C CA . TRP H 1 165 ? -2.810 99.793 179.853 1.00 116.02 373 TRP J CA 1
ATOM 13965 C C . TRP H 1 165 ? -3.896 99.591 178.752 1.00 120.57 373 TRP J C 1
ATOM 13966 O O . TRP H 1 165 ? -4.896 98.899 178.979 1.00 128.61 373 TRP J O 1
ATOM 13977 N N . LEU H 1 166 ? -3.708 100.200 177.579 1.00 112.86 374 LEU J N 1
ATOM 13978 C CA . LEU H 1 166 ? -4.593 99.977 176.443 1.00 108.11 374 LEU J CA 1
ATOM 13979 C C . LEU H 1 166 ? -3.763 99.543 175.232 1.00 103.20 374 LEU J C 1
ATOM 13980 O O . LEU H 1 166 ? -3.732 98.362 174.864 1.00 88.20 374 LEU J O 1
ATOM 13985 N N . GLY H 1 180 ? 8.079 96.166 180.001 1.00 86.37 388 GLY J N 1
ATOM 13986 C CA . GLY H 1 180 ? 6.729 96.725 180.167 1.00 92.62 388 GLY J CA 1
ATOM 13987 C C . GLY H 1 180 ? 6.315 96.795 181.632 1.00 94.41 388 GLY J C 1
ATOM 13988 O O . GLY H 1 180 ? 5.960 97.855 182.149 1.00 100.98 388 GLY J O 1
ATOM 13989 N N . LEU H 1 181 ? 6.361 95.642 182.295 1.00 90.97 389 LEU J N 1
ATOM 13990 C CA . LEU H 1 181 ? 6.045 95.510 183.715 1.00 75.87 389 LEU J CA 1
ATOM 13991 C C . LEU H 1 181 ? 7.233 96.006 184.503 1.00 69.35 389 LEU J C 1
ATOM 13992 O O . LEU H 1 181 ? 7.092 96.930 185.268 1.00 66.57 389 LEU J O 1
ATOM 13997 N N . ALA H 1 182 ? 8.413 95.420 184.272 1.00 69.66 390 ALA J N 1
ATOM 13998 C CA . ALA H 1 182 ? 9.653 95.794 184.986 1.00 71.28 390 ALA J CA 1
ATOM 13999 C C . ALA H 1 182 ? 10.066 97.249 184.801 1.00 75.87 390 ALA J C 1
ATOM 14000 O O . ALA H 1 182 ? 10.907 97.761 185.531 1.00 81.64 390 ALA J O 1
ATOM 14002 N N . GLU H 1 183 ? 9.512 97.904 183.794 1.00 82.25 391 GLU J N 1
ATOM 14003 C CA . GLU H 1 183 ? 9.726 99.328 183.611 1.00 84.76 391 GLU J CA 1
ATOM 14004 C C . GLU H 1 183 ? 8.869 99.970 184.685 1.00 73.06 391 GLU J C 1
ATOM 14005 O O . GLU H 1 183 ? 9.349 100.785 185.467 1.00 62.61 391 GLU J O 1
ATOM 14011 N N . GLU H 1 184 ? 7.607 99.521 184.714 1.00 72.34 392 GLU J N 1
ATOM 14012 C CA . GLU H 1 184 ? 6.548 99.946 185.648 1.00 71.37 392 GLU J CA 1
ATOM 14013 C C . GLU H 1 184 ? 6.882 99.653 187.109 1.00 70.34 392 GLU J C 1
ATOM 14014 O O . GLU H 1 184 ? 6.961 100.552 187.939 1.00 70.72 392 GLU J O 1
ATOM 14020 N N . VAL H 1 185 ? 7.049 98.385 187.427 1.00 74.32 393 VAL J N 1
ATOM 14021 C CA . VAL H 1 185 ? 7.443 97.984 188.769 1.00 75.63 393 VAL J CA 1
ATOM 14022 C C . VAL H 1 185 ? 8.666 98.789 189.212 1.00 73.02 393 VAL J C 1
ATOM 14023 O O . VAL H 1 185 ? 8.550 99.538 190.158 1.00 77.58 393 VAL J O 1
ATOM 14027 N N . ALA H 1 186 ? 9.799 98.690 188.513 1.00 73.68 394 ALA J N 1
ATOM 14028 C CA . ALA H 1 186 ? 11.011 99.450 188.880 1.00 74.37 394 ALA J CA 1
ATOM 14029 C C . ALA H 1 186 ? 10.728 100.897 189.301 1.00 78.22 394 ALA J C 1
ATOM 14030 O O . ALA H 1 186 ? 11.398 101.408 190.198 1.00 84.55 394 ALA J O 1
ATOM 14032 N N . GLN H 1 187 ? 9.763 101.559 188.654 1.00 76.64 395 GLN J N 1
ATOM 14033 C CA . GLN H 1 187 ? 9.384 102.918 189.039 1.00 73.81 395 GLN J CA 1
ATOM 14034 C C . GLN H 1 187 ? 8.731 102.936 190.429 1.00 72.48 395 GLN J C 1
ATOM 14035 O O . GLN H 1 187 ? 9.138 103.719 191.279 1.00 76.13 395 GLN J O 1
ATOM 14041 N N . ARG H 1 188 ? 7.733 102.076 190.657 1.00 70.55 396 ARG J N 1
ATOM 14042 C CA . ARG H 1 188 ? 7.051 101.935 191.973 1.00 63.76 396 ARG J CA 1
ATOM 14043 C C . ARG H 1 188 ? 7.991 101.551 193.156 1.00 60.49 396 ARG J C 1
ATOM 14044 O O . ARG H 1 188 ? 7.732 101.887 194.301 1.00 54.86 396 ARG J O 1
ATOM 14052 N N . HIS H 1 189 ? 9.070 100.836 192.856 1.00 60.68 397 HIS J N 1
ATOM 14053 C CA . HIS H 1 189 ? 10.089 100.465 193.827 1.00 61.16 397 HIS J CA 1
ATOM 14054 C C . HIS H 1 189 ? 10.949 101.698 194.142 1.00 64.92 397 HIS J C 1
ATOM 14055 O O . HIS H 1 189 ? 11.632 101.741 195.169 1.00 72.60 397 HIS J O 1
ATOM 14062 N N . GLY H 1 190 ? 10.904 102.698 193.266 1.00 63.66 398 GLY J N 1
ATOM 14063 C CA . GLY H 1 190 ? 11.613 103.961 193.477 1.00 66.28 398 GLY J CA 1
ATOM 14064 C C . GLY H 1 190 ? 10.803 105.003 194.241 1.00 65.24 398 GLY J C 1
ATOM 14065 O O . GLY H 1 190 ? 11.354 105.719 195.063 1.00 60.23 398 GLY J O 1
ATOM 14066 N N . GLU H 1 191 ? 9.498 105.100 193.962 1.00 70.74 399 GLU J N 1
ATOM 14067 C CA . GLU H 1 191 ? 8.618 106.077 194.644 1.00 68.75 399 GLU J CA 1
ATOM 14068 C C . GLU H 1 191 ? 8.259 105.584 196.020 1.00 61.73 399 GLU J C 1
ATOM 14069 O O . GLU H 1 191 ? 8.397 106.339 196.977 1.00 53.62 399 GLU J O 1
ATOM 14075 N N . GLN H 1 192 ? 7.759 104.342 196.090 1.00 60.71 400 GLN J N 1
ATOM 14076 C CA . GLN H 1 192 ? 7.514 103.629 197.367 1.00 61.96 400 GLN J CA 1
ATOM 14077 C C . GLN H 1 192 ? 8.628 102.584 197.549 1.00 58.60 400 GLN J C 1
ATOM 14078 O O . GLN H 1 192 ? 9.487 102.428 196.683 1.00 57.29 400 GLN J O 1
ATOM 14084 N N . GLY H 1 193 ? 8.615 101.858 198.658 1.00 57.39 401 GLY J N 1
ATOM 14085 C CA . GLY H 1 193 ? 9.658 100.863 198.892 1.00 59.49 401 GLY J CA 1
ATOM 14086 C C . GLY H 1 193 ? 9.410 99.535 198.217 1.00 59.20 401 GLY J C 1
ATOM 14087 O O . GLY H 1 193 ? 8.480 99.385 197.434 1.00 63.05 401 GLY J O 1
ATOM 14088 N N . ILE H 1 194 ? 10.257 98.562 198.531 1.00 57.42 402 ILE J N 1
ATOM 14089 C CA . ILE H 1 194 ? 10.092 97.192 198.026 1.00 52.86 402 ILE J CA 1
ATOM 14090 C C . ILE H 1 194 ? 8.768 96.622 198.510 1.00 50.22 402 ILE J C 1
ATOM 14091 O O . ILE H 1 194 ? 8.192 95.751 197.917 1.00 46.56 402 ILE J O 1
ATOM 14096 N N . ALA H 1 195 ? 8.325 97.126 199.637 1.00 57.56 403 ALA J N 1
ATOM 14097 C CA . ALA H 1 195 ? 7.041 96.809 200.182 1.00 63.08 403 ALA J CA 1
ATOM 14098 C C . ALA H 1 195 ? 5.986 96.808 199.092 1.00 62.59 403 ALA J C 1
ATOM 14099 O O . ALA H 1 195 ? 5.372 95.793 198.838 1.00 58.62 403 ALA J O 1
ATOM 14101 N N . ALA H 1 196 ? 5.810 97.954 198.437 1.00 65.74 404 ALA J N 1
ATOM 14102 C CA . ALA H 1 196 ? 4.753 98.132 197.427 1.00 72.79 404 ALA J CA 1
ATOM 14103 C C . ALA H 1 196 ? 5.033 97.533 196.035 1.00 73.26 404 ALA J C 1
ATOM 14104 O O . ALA H 1 196 ? 4.121 97.022 195.360 1.00 69.61 404 ALA J O 1
ATOM 14106 N N . ALA H 1 197 ? 6.286 97.621 195.603 1.00 73.96 405 ALA J N 1
ATOM 14107 C CA . ALA H 1 197 ? 6.688 97.061 194.321 1.00 68.87 405 ALA J CA 1
ATOM 14108 C C . ALA H 1 197 ? 6.335 95.552 194.260 1.00 66.87 405 ALA J C 1
ATOM 14109 O O . ALA H 1 197 ? 6.019 95.024 193.199 1.00 63.16 405 ALA J O 1
ATOM 14111 N N . LEU H 1 198 ? 6.375 94.863 195.396 1.00 67.49 406 LEU J N 1
ATOM 14112 C CA . LEU H 1 198 ? 5.994 93.461 195.416 1.00 71.78 406 LEU J CA 1
ATOM 14113 C C . LEU H 1 198 ? 4.485 93.332 195.401 1.00 80.54 406 LEU J C 1
ATOM 14114 O O . LEU H 1 198 ? 3.961 92.343 194.888 1.00 102.63 406 LEU J O 1
ATOM 14119 N N . ALA H 1 199 ? 3.780 94.306 195.970 1.00 77.11 407 ALA J N 1
ATOM 14120 C CA . ALA H 1 199 ? 2.319 94.252 195.984 1.00 76.97 407 ALA J CA 1
ATOM 14121 C C . ALA H 1 199 ? 1.762 94.597 194.618 1.00 75.32 407 ALA J C 1
ATOM 14122 O O . ALA H 1 199 ? 0.576 94.354 194.359 1.00 77.25 407 ALA J O 1
ATOM 14124 N N . LEU H 1 200 ? 2.605 95.212 193.780 1.00 70.38 408 LEU J N 1
ATOM 14125 C CA . LEU H 1 200 ? 2.262 95.503 192.381 1.00 71.98 408 LEU J CA 1
ATOM 14126 C C . LEU H 1 200 ? 2.506 94.225 191.567 1.00 69.68 408 LEU J C 1
ATOM 14127 O O . LEU H 1 200 ? 1.603 93.690 190.920 1.00 66.34 408 LEU J O 1
ATOM 14132 N N . LEU H 1 201 ? 3.736 93.717 191.635 1.00 68.47 409 LEU J N 1
ATOM 14133 C CA . LEU H 1 201 ? 4.090 92.496 190.940 1.00 59.95 409 LEU J CA 1
ATOM 14134 C C . LEU H 1 201 ? 3.023 91.460 191.248 1.00 56.76 409 LEU J C 1
ATOM 14135 O O . LEU H 1 201 ? 2.761 90.613 190.433 1.00 50.42 409 LEU J O 1
ATOM 14140 N N . ASP H 1 202 ? 2.414 91.551 192.430 1.00 65.37 410 ASP J N 1
ATOM 14141 C CA . ASP H 1 202 ? 1.289 90.697 192.826 1.00 76.45 410 ASP J CA 1
ATOM 14142 C C . ASP H 1 202 ? 0.085 91.009 191.942 1.00 77.18 410 ASP J C 1
ATOM 14143 O O . ASP H 1 202 ? -0.364 90.156 191.177 1.00 79.38 410 ASP J O 1
ATOM 14148 N N . GLU H 1 203 ? -0.417 92.240 192.016 1.00 81.55 411 GLU J N 1
ATOM 14149 C CA . GLU H 1 203 ? -1.652 92.602 191.292 1.00 86.82 411 GLU J CA 1
ATOM 14150 C C . GLU H 1 203 ? -1.610 92.316 189.774 1.00 82.85 411 GLU J C 1
ATOM 14151 O O . GLU H 1 203 ? -2.671 92.175 189.156 1.00 83.64 411 GLU J O 1
ATOM 14157 N N . ARG H 1 204 ? -0.402 92.181 189.206 1.00 79.65 412 ARG J N 1
ATOM 14158 C CA . ARG H 1 204 ? -0.206 91.868 187.775 1.00 75.44 412 ARG J CA 1
ATOM 14159 C C . ARG H 1 204 ? -0.101 90.348 187.497 1.00 76.46 412 ARG J C 1
ATOM 14160 O O . ARG H 1 204 ? -0.829 89.825 186.650 1.00 78.71 412 ARG J O 1
ATOM 14168 N N . ILE H 1 205 ? 0.774 89.627 188.199 1.00 77.20 413 ILE J N 1
ATOM 14169 C CA . ILE H 1 205 ? 0.888 88.163 187.995 1.00 72.14 413 ILE J CA 1
ATOM 14170 C C . ILE H 1 205 ? -0.481 87.492 188.149 1.00 73.94 413 ILE J C 1
ATOM 14171 O O . ILE H 1 205 ? -0.780 86.529 187.453 1.00 74.82 413 ILE J O 1
ATOM 14176 N N . ALA H 1 206 ? -1.316 88.015 189.040 1.00 75.11 414 ALA J N 1
ATOM 14177 C CA . ALA H 1 206 ? -2.649 87.467 189.249 1.00 76.56 414 ALA J CA 1
ATOM 14178 C C . ALA H 1 206 ? -3.529 87.602 188.020 1.00 80.81 414 ALA J C 1
ATOM 14179 O O . ALA H 1 206 ? -4.507 86.874 187.873 1.00 79.93 414 ALA J O 1
ATOM 14181 N N . GLN H 1 207 ? -3.200 88.554 187.153 1.00 86.72 415 GLN J N 1
ATOM 14182 C CA . GLN H 1 207 ? -3.958 88.771 185.935 1.00 89.61 415 GLN J CA 1
ATOM 14183 C C . GLN H 1 207 ? -3.120 88.329 184.723 1.00 77.66 415 GLN J C 1
ATOM 14184 O O . GLN H 1 207 ? -3.142 88.967 183.691 1.00 82.91 415 GLN J O 1
ATOM 14190 N N . LEU H 1 208 ? -2.364 87.245 184.867 1.00 72.49 416 LEU J N 1
ATOM 14191 C CA . LEU H 1 208 ? -1.574 86.669 183.765 1.00 75.77 416 LEU J CA 1
ATOM 14192 C C . LEU H 1 208 ? -2.035 85.236 183.618 1.00 86.39 416 LEU J C 1
ATOM 14193 O O . LEU H 1 208 ? -2.573 84.652 184.557 1.00 88.74 416 LEU J O 1
ATOM 14198 N N . LYS H 1 209 ? -1.840 84.661 182.442 1.00 99.29 417 LYS J N 1
ATOM 14199 C CA . LYS H 1 209 ? -2.312 83.299 182.206 1.00 104.27 417 LYS J CA 1
ATOM 14200 C C . LYS H 1 209 ? -1.237 82.368 181.669 1.00 96.79 417 LYS J C 1
ATOM 14201 O O . LYS H 1 209 ? -1.131 81.212 182.098 1.00 87.30 417 LYS J O 1
ATOM 14207 N N . GLU H 1 210 ? -0.427 82.865 180.743 1.00 91.09 418 GLU J N 1
ATOM 14208 C CA . GLU H 1 210 ? 0.571 82.007 180.141 1.00 89.58 418 GLU J CA 1
ATOM 14209 C C . GLU H 1 210 ? 1.844 81.861 180.959 1.00 72.98 418 GLU J C 1
ATOM 14210 O O . GLU H 1 210 ? 2.334 82.837 181.487 1.00 71.24 418 GLU J O 1
ATOM 14216 N N . PRO H 1 211 ? 2.360 80.626 181.071 1.00 68.08 419 PRO J N 1
ATOM 14217 C CA . PRO H 1 211 ? 3.662 80.236 181.664 1.00 72.90 419 PRO J CA 1
ATOM 14218 C C . PRO H 1 211 ? 4.913 81.063 181.283 1.00 66.92 419 PRO J C 1
ATOM 14219 O O . PRO H 1 211 ? 5.848 81.111 182.043 1.00 62.64 419 PRO J O 1
ATOM 14223 N N . ARG H 1 212 ? 4.949 81.656 180.103 1.00 69.62 420 ARG J N 1
ATOM 14224 C CA . ARG H 1 212 ? 6.038 82.555 179.729 1.00 71.75 420 ARG J CA 1
ATOM 14225 C C . ARG H 1 212 ? 6.035 83.873 180.540 1.00 71.95 420 ARG J C 1
ATOM 14226 O O . ARG H 1 212 ? 7.072 84.366 181.005 1.00 64.80 420 ARG J O 1
ATOM 14234 N N . ASP H 1 213 ? 4.850 84.459 180.653 1.00 76.64 421 ASP J N 1
ATOM 14235 C CA . ASP H 1 213 ? 4.654 85.734 181.343 1.00 76.28 421 ASP J CA 1
ATOM 14236 C C . ASP H 1 213 ? 5.133 85.668 182.775 1.00 75.57 421 ASP J C 1
ATOM 14237 O O . ASP H 1 213 ? 5.793 86.593 183.256 1.00 71.10 421 ASP J O 1
ATOM 14242 N N . ARG H 1 214 ? 4.768 84.575 183.449 1.00 70.44 422 ARG J N 1
ATOM 14243 C CA . ARG H 1 214 ? 5.097 84.398 184.844 1.00 64.38 422 ARG J CA 1
ATOM 14244 C C . ARG H 1 214 ? 6.568 84.331 185.064 1.00 57.94 422 ARG J C 1
ATOM 14245 O O . ARG H 1 214 ? 7.095 85.117 185.841 1.00 58.18 422 ARG J O 1
ATOM 14253 N N . PHE H 1 215 ? 7.239 83.417 184.380 1.00 54.88 423 PHE J N 1
ATOM 14254 C CA . PHE H 1 215 ? 8.693 83.297 184.510 1.00 55.78 423 PHE J CA 1
ATOM 14255 C C . PHE H 1 215 ? 9.356 84.676 184.296 1.00 61.13 423 PHE J C 1
ATOM 14256 O O . PHE H 1 215 ? 10.332 85.039 184.960 1.00 56.80 423 PHE J O 1
ATOM 14264 N N . HIS H 1 216 ? 8.827 85.462 183.368 1.00 71.09 424 HIS J N 1
ATOM 14265 C CA . HIS H 1 216 ? 9.352 86.812 183.185 1.00 75.43 424 HIS J CA 1
ATOM 14266 C C . HIS H 1 216 ? 9.070 87.665 184.438 1.00 69.73 424 HIS J C 1
ATOM 14267 O O . HIS H 1 216 ? 9.908 88.454 184.836 1.00 65.27 424 HIS J O 1
ATOM 14274 N N . ALA H 1 217 ? 7.920 87.459 185.083 1.00 72.55 425 ALA J N 1
ATOM 14275 C CA . ALA H 1 217 ? 7.552 88.209 186.301 1.00 72.68 425 ALA J CA 1
ATOM 14276 C C . ALA H 1 217 ? 8.403 87.828 187.510 1.00 73.65 425 ALA J C 1
ATOM 14277 O O . ALA H 1 217 ? 8.980 88.710 188.142 1.00 77.16 425 ALA J O 1
ATOM 14279 N N . LEU H 1 218 ? 8.498 86.533 187.826 1.00 69.47 426 LEU J N 1
ATOM 14280 C CA . LEU H 1 218 ? 9.346 86.080 188.942 1.00 67.55 426 LEU J CA 1
ATOM 14281 C C . LEU H 1 218 ? 10.763 86.562 188.699 1.00 71.69 426 LEU J C 1
ATOM 14282 O O . LEU H 1 218 ? 11.511 86.780 189.646 1.00 80.47 426 LEU J O 1
ATOM 14287 N N . LEU H 1 219 ? 11.135 86.670 187.424 1.00 70.26 427 LEU J N 1
ATOM 14288 C CA . LEU H 1 219 ? 12.432 87.179 187.019 1.00 70.91 427 LEU J CA 1
ATOM 14289 C C . LEU H 1 219 ? 12.621 88.634 187.502 1.00 74.89 427 LEU J C 1
ATOM 14290 O O . LEU H 1 219 ? 13.754 89.062 187.780 1.00 75.09 427 LEU J O 1
ATOM 14295 N N . VAL H 1 220 ? 11.515 89.381 187.601 1.00 73.48 428 VAL J N 1
ATOM 14296 C CA . VAL H 1 220 ? 11.537 90.754 188.109 1.00 77.78 428 VAL J CA 1
ATOM 14297 C C . VAL H 1 220 ? 11.655 90.715 189.631 1.00 77.40 428 VAL J C 1
ATOM 14298 O O . VAL H 1 220 ? 12.510 91.393 190.208 1.00 86.07 428 VAL J O 1
ATOM 14302 N N . GLN H 1 221 ? 10.792 89.942 190.292 1.00 67.15 429 GLN J N 1
ATOM 14303 C CA . GLN H 1 221 ? 10.893 89.794 191.737 1.00 60.09 429 GLN J CA 1
ATOM 14304 C C . GLN H 1 221 ? 12.366 89.715 192.058 1.00 54.56 429 GLN J C 1
ATOM 14305 O O . GLN H 1 221 ? 12.865 90.502 192.824 1.00 48.42 429 GLN J O 1
ATOM 14311 N N . ALA H 1 222 ? 13.044 88.782 191.395 1.00 58.68 430 ALA J N 1
ATOM 14312 C CA . ALA H 1 222 ? 14.477 88.530 191.545 1.00 60.64 430 ALA J CA 1
ATOM 14313 C C . ALA H 1 222 ? 15.279 89.778 191.426 1.00 59.96 430 ALA J C 1
ATOM 14314 O O . ALA H 1 222 ? 16.022 90.115 192.335 1.00 63.02 430 ALA J O 1
ATOM 14316 N N . GLU H 1 223 ? 15.146 90.454 190.295 1.00 69.28 431 GLU J N 1
ATOM 14317 C CA . GLU H 1 223 ? 15.905 91.698 190.052 1.00 82.66 431 GLU J CA 1
ATOM 14318 C C . GLU H 1 223 ? 15.612 92.703 191.169 1.00 73.79 431 GLU J C 1
ATOM 14319 O O . GLU H 1 223 ? 16.515 93.364 191.677 1.00 76.64 431 GLU J O 1
ATOM 14325 N N . LEU H 1 224 ? 14.344 92.771 191.559 1.00 63.88 432 LEU J N 1
ATOM 14326 C CA . LEU H 1 224 ? 13.880 93.677 192.592 1.00 58.35 432 LEU J CA 1
ATOM 14327 C C . LEU H 1 224 ? 14.550 93.446 193.981 1.00 58.85 432 LEU J C 1
ATOM 14328 O O . LEU H 1 224 ? 14.845 94.398 194.700 1.00 55.21 432 LEU J O 1
ATOM 14333 N N . LEU H 1 225 ? 14.813 92.189 194.346 1.00 63.25 433 LEU J N 1
ATOM 14334 C CA . LEU H 1 225 ? 15.537 91.881 195.588 1.00 57.74 433 LEU J CA 1
ATOM 14335 C C . LEU H 1 225 ? 16.959 92.283 195.311 1.00 59.52 433 LEU J C 1
ATOM 14336 O O . LEU H 1 225 ? 17.540 93.004 196.079 1.00 74.88 433 LEU J O 1
ATOM 14341 N N . ALA H 1 226 ? 17.527 91.833 194.203 1.00 55.66 434 ALA J N 1
ATOM 14342 C CA . ALA H 1 226 ? 18.890 92.200 193.872 1.00 56.37 434 ALA J CA 1
ATOM 14343 C C . ALA H 1 226 ? 19.166 93.708 194.045 1.00 61.02 434 ALA J C 1
ATOM 14344 O O . ALA H 1 226 ? 20.186 94.082 194.640 1.00 62.79 434 ALA J O 1
ATOM 14346 N N . GLN H 1 227 ? 18.267 94.563 193.543 1.00 68.95 435 GLN J N 1
ATOM 14347 C CA . GLN H 1 227 ? 18.423 96.049 193.616 1.00 78.46 435 GLN J CA 1
ATOM 14348 C C . GLN H 1 227 ? 18.285 96.571 195.035 1.00 76.12 435 GLN J C 1
ATOM 14349 O O . GLN H 1 227 ? 18.647 97.701 195.331 1.00 79.46 435 GLN J O 1
ATOM 14355 N N . GLU H 1 228 ? 17.692 95.742 195.880 1.00 74.25 436 GLU J N 1
ATOM 14356 C CA . GLU H 1 228 ? 17.456 96.027 197.280 1.00 70.87 436 GLU J CA 1
ATOM 14357 C C . GLU H 1 228 ? 18.676 95.612 198.120 1.00 69.15 436 GLU J C 1
ATOM 14358 O O . GLU H 1 228 ? 18.672 95.767 199.336 1.00 64.03 436 GLU J O 1
ATOM 14364 N N . GLY H 1 229 ? 19.706 95.075 197.452 1.00 73.06 437 GLY J N 1
ATOM 14365 C CA . GLY H 1 229 ? 20.961 94.640 198.082 1.00 73.00 437 GLY J CA 1
ATOM 14366 C C . GLY H 1 229 ? 20.981 93.223 198.640 1.00 73.28 437 GLY J C 1
ATOM 14367 O O . GLY H 1 229 ? 22.007 92.788 199.178 1.00 71.70 437 GLY J O 1
ATOM 14368 N N . MET H 1 230 ? 19.865 92.502 198.503 1.00 68.83 438 MET J N 1
ATOM 14369 C CA . MET H 1 230 ? 19.733 91.140 199.023 1.00 65.81 438 MET J CA 1
ATOM 14370 C C . MET H 1 230 ? 20.302 90.102 198.029 1.00 65.01 438 MET J C 1
ATOM 14371 O O . MET H 1 230 ? 19.572 89.277 197.495 1.00 60.48 438 MET J O 1
ATOM 14376 N N . GLU H 1 231 ? 21.624 90.122 197.853 1.00 69.82 439 GLU J N 1
ATOM 14377 C CA . GLU H 1 231 ? 22.354 89.292 196.860 1.00 77.41 439 GLU J CA 1
ATOM 14378 C C . GLU H 1 231 ? 22.293 87.780 197.002 1.00 74.85 439 GLU J C 1
ATOM 14379 O O . GLU H 1 231 ? 22.466 87.059 196.021 1.00 73.25 439 GLU J O 1
ATOM 14385 N N . ALA H 1 232 ? 22.031 87.286 198.199 1.00 77.31 440 ALA J N 1
ATOM 14386 C CA . ALA H 1 232 ? 21.985 85.835 198.398 1.00 79.06 440 ALA J CA 1
ATOM 14387 C C . ALA H 1 232 ? 20.645 85.286 198.074 1.00 69.98 440 ALA J C 1
ATOM 14388 O O . ALA H 1 232 ? 20.567 84.250 197.460 1.00 70.78 440 ALA J O 1
ATOM 14390 N N . LEU H 1 233 ? 19.597 85.960 198.529 1.00 66.25 441 LEU J N 1
ATOM 14391 C CA . LEU H 1 233 ? 18.254 85.501 198.272 1.00 70.95 441 LEU J CA 1
ATOM 14392 C C . LEU H 1 233 ? 17.895 85.656 196.782 1.00 80.46 441 LEU J C 1
ATOM 14393 O O . LEU H 1 233 ? 17.032 84.927 196.256 1.00 82.79 441 LEU J O 1
ATOM 14398 N N . ALA H 1 234 ? 18.543 86.603 196.100 1.00 81.70 442 ALA J N 1
ATOM 14399 C CA . ALA H 1 234 ? 18.290 86.801 194.680 1.00 77.55 442 ALA J CA 1
ATOM 14400 C C . ALA H 1 234 ? 19.009 85.701 193.963 1.00 73.44 442 ALA J C 1
ATOM 14401 O O . ALA H 1 234 ? 18.363 84.915 193.302 1.00 72.12 442 ALA J O 1
ATOM 14403 N N . ARG H 1 235 ? 20.329 85.603 194.139 1.00 77.01 443 ARG J N 1
ATOM 14404 C CA . ARG H 1 235 ? 21.106 84.521 193.509 1.00 87.71 443 ARG J CA 1
ATOM 14405 C C . ARG H 1 235 ? 20.400 83.161 193.522 1.00 82.57 443 ARG J C 1
ATOM 14406 O O . ARG H 1 235 ? 20.612 82.354 192.629 1.00 81.94 443 ARG J O 1
ATOM 14414 N N . GLN H 1 236 ? 19.582 82.915 194.544 1.00 83.19 444 GLN J N 1
ATOM 14415 C CA . GLN H 1 236 ? 18.792 81.689 194.671 1.00 80.26 444 GLN J CA 1
ATOM 14416 C C . GLN H 1 236 ? 17.722 81.724 193.594 1.00 74.03 444 GLN J C 1
ATOM 14417 O O . GLN H 1 236 ? 17.661 80.836 192.765 1.00 75.19 444 GLN J O 1
ATOM 14423 N N . HIS H 1 237 ? 16.887 82.757 193.579 1.00 73.12 445 HIS J N 1
ATOM 14424 C CA . HIS H 1 237 ? 15.853 82.841 192.545 1.00 74.46 445 HIS J CA 1
ATOM 14425 C C . HIS H 1 237 ? 16.439 82.678 191.122 1.00 78.41 445 HIS J C 1
ATOM 14426 O O . HIS H 1 237 ? 15.802 82.075 190.267 1.00 75.42 445 HIS J O 1
ATOM 14433 N N . TYR H 1 238 ? 17.656 83.186 190.884 1.00 85.32 446 TYR J N 1
ATOM 14434 C CA . TYR H 1 238 ? 18.366 83.014 189.592 1.00 80.71 446 TYR J CA 1
ATOM 14435 C C . TYR H 1 238 ? 19.063 81.625 189.515 1.00 76.35 446 TYR J C 1
ATOM 14436 O O . TYR H 1 238 ? 20.200 81.485 189.026 1.00 68.84 446 TYR J O 1
ATOM 14445 N N . GLN H 1 239 ? 18.381 80.611 190.029 1.00 71.03 447 GLN J N 1
ATOM 14446 C CA . GLN H 1 239 ? 18.871 79.253 189.997 1.00 74.78 447 GLN J CA 1
ATOM 14447 C C . GLN H 1 239 ? 17.625 78.440 189.767 1.00 75.83 447 GLN J C 1
ATOM 14448 O O . GLN H 1 239 ? 17.479 77.818 188.724 1.00 81.11 447 GLN J O 1
ATOM 14454 N N . HIS H 1 240 ? 16.688 78.510 190.710 1.00 79.51 448 HIS J N 1
ATOM 14455 C CA . HIS H 1 240 ? 15.404 77.831 190.574 1.00 85.07 448 HIS J CA 1
ATOM 14456 C C . HIS H 1 240 ? 14.601 78.407 189.373 1.00 88.82 448 HIS J C 1
ATOM 14457 O O . HIS H 1 240 ? 13.402 78.105 189.230 1.00 90.12 448 HIS J O 1
ATOM 14464 N N . LEU H 1 241 ? 15.271 79.267 188.570 1.00 88.53 449 LEU J N 1
ATOM 14465 C CA . LEU H 1 241 ? 14.790 79.823 187.277 1.00 75.76 449 LEU J CA 1
ATOM 14466 C C . LEU H 1 241 ? 15.768 79.465 186.147 1.00 72.12 449 LEU J C 1
ATOM 14467 O O . LEU H 1 241 ? 15.317 79.218 185.052 1.00 77.49 449 LEU J O 1
ATOM 14472 N N . TRP H 1 242 ? 17.088 79.476 186.379 1.00 69.31 450 TRP J N 1
ATOM 14473 C CA . TRP H 1 242 ? 18.056 79.010 185.353 1.00 66.13 450 TRP J CA 1
ATOM 14474 C C . TRP H 1 242 ? 17.902 77.515 185.167 1.00 62.48 450 TRP J C 1
ATOM 14475 O O . TRP H 1 242 ? 18.183 76.981 184.106 1.00 53.29 450 TRP J O 1
ATOM 14486 N N . GLN H 1 243 ? 17.497 76.832 186.228 1.00 70.52 451 GLN J N 1
ATOM 14487 C CA . GLN H 1 243 ? 17.242 75.407 186.142 1.00 81.23 451 GLN J CA 1
ATOM 14488 C C . GLN H 1 243 ? 15.922 75.272 185.406 1.00 75.77 451 GLN J C 1
ATOM 14489 O O . GLN H 1 243 ? 15.878 74.629 184.375 1.00 80.70 451 GLN J O 1
ATOM 14495 N N . GLU H 1 244 ? 14.868 75.918 185.906 1.00 69.02 452 GLU J N 1
ATOM 14496 C CA . GLU H 1 244 ? 13.537 75.826 185.290 1.00 73.64 452 GLU J CA 1
ATOM 14497 C C . GLU H 1 244 ? 13.518 76.075 183.784 1.00 72.47 452 GLU J C 1
ATOM 14498 O O . GLU H 1 244 ? 12.566 75.676 183.104 1.00 74.89 452 GLU J O 1
ATOM 14504 N N . ALA H 1 245 ? 14.533 76.759 183.261 1.00 70.40 453 ALA J N 1
ATOM 14505 C CA . ALA H 1 245 ? 14.630 76.975 181.818 1.00 68.34 453 ALA J CA 1
ATOM 14506 C C . ALA H 1 245 ? 15.105 75.687 181.147 1.00 69.73 453 ALA J C 1
ATOM 14507 O O . ALA H 1 245 ? 14.328 75.052 180.445 1.00 75.46 453 ALA J O 1
ATOM 14509 N N . SER H 1 246 ? 16.348 75.273 181.402 1.00 67.61 454 SER J N 1
ATOM 14510 C CA . SER H 1 246 ? 16.911 74.051 180.792 1.00 68.99 454 SER J CA 1
ATOM 14511 C C . SER H 1 246 ? 16.014 72.801 180.907 1.00 71.42 454 SER J C 1
ATOM 14512 O O . SER H 1 246 ? 16.030 71.947 180.030 1.00 69.45 454 SER J O 1
ATOM 14515 N N . ARG H 1 247 ? 15.263 72.700 181.999 1.00 79.89 455 ARG J N 1
ATOM 14516 C CA . ARG H 1 247 ? 14.254 71.644 182.222 1.00 90.49 455 ARG J CA 1
ATOM 14517 C C . ARG H 1 247 ? 13.087 71.819 181.183 1.00 95.94 455 ARG J C 1
ATOM 14518 O O . ARG H 1 247 ? 12.455 70.831 180.771 1.00 103.47 455 ARG J O 1
ATOM 14526 N N . LEU H 1 248 ? 12.802 73.071 180.786 1.00 86.29 456 LEU J N 1
ATOM 14527 C CA . LEU H 1 248 ? 11.817 73.395 179.731 1.00 80.18 456 LEU J CA 1
ATOM 14528 C C . LEU H 1 248 ? 12.498 73.505 178.356 1.00 76.36 456 LEU J C 1
ATOM 14529 O O . LEU H 1 248 ? 11.834 73.626 177.324 1.00 70.86 456 LEU J O 1
ATOM 14534 N N . GLY H 1 249 ? 13.832 73.494 178.368 1.00 73.55 457 GLY J N 1
ATOM 14535 C CA . GLY H 1 249 ? 14.646 73.516 177.169 1.00 71.26 457 GLY J CA 1
ATOM 14536 C C . GLY H 1 249 ? 14.673 74.797 176.369 1.00 74.50 457 GLY J C 1
ATOM 14537 O O . GLY H 1 249 ? 14.961 74.754 175.173 1.00 85.44 457 GLY J O 1
ATOM 14538 N N . LEU H 1 250 ? 14.393 75.936 177.006 1.00 76.12 458 LEU J N 1
ATOM 14539 C CA . LEU H 1 250 ? 14.452 77.257 176.345 1.00 73.85 458 LEU J CA 1
ATOM 14540 C C . LEU H 1 250 ? 15.916 77.572 175.952 1.00 76.73 458 LEU J C 1
ATOM 14541 O O . LEU H 1 250 ? 16.352 78.731 175.940 1.00 83.99 458 LEU J O 1
ATOM 14546 N N . SER H 1 251 ? 16.660 76.528 175.613 1.00 71.93 459 SER J N 1
ATOM 14547 C CA . SER H 1 251 ? 18.062 76.630 175.335 1.00 71.39 459 SER J CA 1
ATOM 14548 C C . SER H 1 251 ? 18.211 76.853 173.851 1.00 76.46 459 SER J C 1
ATOM 14549 O O . SER H 1 251 ? 18.940 77.740 173.423 1.00 71.73 459 SER J O 1
ATOM 14552 N N . HIS H 1 252 ? 17.505 76.037 173.068 1.00 89.47 460 HIS J N 1
ATOM 14553 C CA . HIS H 1 252 ? 17.511 76.161 171.608 1.00 97.75 460 HIS J CA 1
ATOM 14554 C C . HIS H 1 252 ? 16.664 77.374 171.262 1.00 100.42 460 HIS J C 1
ATOM 14555 O O . HIS H 1 252 ? 17.107 78.267 170.535 1.00 116.95 460 HIS J O 1
ATOM 14562 N N . TRP H 1 253 ? 15.443 77.394 171.789 1.00 86.46 461 TRP J N 1
ATOM 14563 C CA . TRP H 1 253 ? 14.541 78.528 171.623 1.00 83.12 461 TRP J CA 1
ATOM 14564 C C . TRP H 1 253 ? 14.861 79.540 172.702 1.00 85.66 461 TRP J C 1
ATOM 14565 O O . TRP H 1 253 ? 14.872 79.201 173.875 1.00 96.94 461 TRP J O 1
ATOM 14576 N N . GLU H 1 254 ? 15.161 80.769 172.315 1.00 79.93 462 GLU J N 1
ATOM 14577 C CA . GLU H 1 254 ? 15.416 81.837 173.289 1.00 76.71 462 GLU J CA 1
ATOM 14578 C C . GLU H 1 254 ? 16.624 81.664 174.223 1.00 66.72 462 GLU J C 1
ATOM 14579 O O . GLU H 1 254 ? 16.511 81.887 175.418 1.00 55.75 462 GLU J O 1
ATOM 14585 N N . PRO H 1 255 ? 17.799 81.349 173.654 1.00 69.28 463 PRO J N 1
ATOM 14586 C CA . PRO H 1 255 ? 19.016 81.132 174.408 1.00 72.91 463 PRO J CA 1
ATOM 14587 C C . PRO H 1 255 ? 19.547 82.361 175.131 1.00 71.00 463 PRO J C 1
ATOM 14588 O O . PRO H 1 255 ? 20.108 82.235 176.216 1.00 73.18 463 PRO J O 1
ATOM 14592 N N . GLY H 1 256 ? 19.392 83.537 174.537 1.00 70.53 464 GLY J N 1
ATOM 14593 C CA . GLY H 1 256 ? 19.948 84.749 175.120 1.00 69.78 464 GLY J CA 1
ATOM 14594 C C . GLY H 1 256 ? 19.595 84.919 176.576 1.00 67.68 464 GLY J C 1
ATOM 14595 O O . GLY H 1 256 ? 20.456 85.316 177.372 1.00 69.60 464 GLY J O 1
ATOM 14596 N N . LEU H 1 257 ? 18.332 84.606 176.901 1.00 63.30 465 LEU J N 1
ATOM 14597 C CA . LEU H 1 257 ? 17.786 84.690 178.260 1.00 57.45 465 LEU J CA 1
ATOM 14598 C C . LEU H 1 257 ? 18.561 83.773 179.187 1.00 57.33 465 LEU J C 1
ATOM 14599 O O . LEU H 1 257 ? 19.120 84.210 180.184 1.00 56.52 465 LEU J O 1
ATOM 14604 N N . VAL H 1 258 ? 18.638 82.505 178.825 1.00 61.21 466 VAL J N 1
ATOM 14605 C CA . VAL H 1 258 ? 19.378 81.524 179.602 1.00 61.52 466 VAL J CA 1
ATOM 14606 C C . VAL H 1 258 ? 20.797 82.015 179.848 1.00 65.00 466 VAL J C 1
ATOM 14607 O O . VAL H 1 258 ? 21.199 82.195 180.981 1.00 66.00 466 VAL J O 1
ATOM 14611 N N . ASN H 1 259 ? 21.527 82.286 178.782 1.00 70.86 467 ASN J N 1
ATOM 14612 C CA . ASN H 1 259 ? 22.911 82.745 178.893 1.00 78.25 467 ASN J CA 1
ATOM 14613 C C . ASN H 1 259 ? 23.102 83.946 179.832 1.00 81.88 467 ASN J C 1
ATOM 14614 O O . ASN H 1 259 ? 24.200 84.129 180.385 1.00 88.04 467 ASN J O 1
ATOM 14619 N N . ARG H 1 260 ? 22.052 84.756 179.998 1.00 78.01 468 ARG J N 1
ATOM 14620 C CA . ARG H 1 260 ? 22.055 85.841 180.988 1.00 78.77 468 ARG J CA 1
ATOM 14621 C C . ARG H 1 260 ? 21.648 85.266 182.368 1.00 75.09 468 ARG J C 1
ATOM 14622 O O . ARG H 1 260 ? 22.227 85.649 183.394 1.00 76.12 468 ARG J O 1
ATOM 14630 N N . LEU H 1 261 ? 20.668 84.349 182.388 1.00 66.26 469 LEU J N 1
ATOM 14631 C CA . LEU H 1 261 ? 20.245 83.637 183.621 1.00 60.48 469 LEU J CA 1
ATOM 14632 C C . LEU H 1 261 ? 21.347 82.803 184.231 1.00 60.62 469 LEU J C 1
ATOM 14633 O O . LEU H 1 261 ? 21.286 82.479 185.398 1.00 59.29 469 LEU J O 1
ATOM 14638 N N . GLU H 1 262 ? 22.336 82.432 183.425 1.00 71.84 470 GLU J N 1
ATOM 14639 C CA . GLU H 1 262 ? 23.496 81.672 183.886 1.00 75.65 470 GLU J CA 1
ATOM 14640 C C . GLU H 1 262 ? 24.397 82.643 184.556 1.00 69.38 470 GLU J C 1
ATOM 14641 O O . GLU H 1 262 ? 24.770 82.446 185.698 1.00 68.23 470 GLU J O 1
ATOM 14647 N N . SER H 1 263 ? 24.696 83.729 183.849 1.00 70.29 471 SER J N 1
ATOM 14648 C CA . SER H 1 263 ? 25.506 84.811 184.389 1.00 76.79 471 SER J CA 1
ATOM 14649 C C . SER H 1 263 ? 24.935 85.405 185.703 1.00 77.66 471 SER J C 1
ATOM 14650 O O . SER H 1 263 ? 25.422 86.437 186.169 1.00 82.01 471 SER J O 1
ATOM 14653 N N . LEU H 1 264 ? 23.897 84.776 186.267 1.00 75.55 472 LEU J N 1
ATOM 14654 C CA . LEU H 1 264 ? 23.307 85.164 187.556 1.00 73.71 472 LEU J CA 1
ATOM 14655 C C . LEU H 1 264 ? 23.173 83.864 188.374 1.00 74.05 472 LEU J C 1
ATOM 14656 O O . LEU H 1 264 ? 22.094 83.310 188.544 1.00 73.88 472 LEU J O 1
ATOM 14661 N N . ALA H 1 265 ? 24.309 83.363 188.833 1.00 74.87 473 ALA J N 1
ATOM 14662 C CA . ALA H 1 265 ? 24.367 82.153 189.643 1.00 76.56 473 ALA J CA 1
ATOM 14663 C C . ALA H 1 265 ? 25.550 82.273 190.605 1.00 89.69 473 ALA J C 1
ATOM 14664 O O . ALA H 1 265 ? 25.362 82.381 191.833 1.00 89.00 473 ALA J O 1
ATOM 14666 N N . ALA H 1 266 ? 26.754 82.287 190.010 1.00 97.71 474 ALA J N 1
ATOM 14667 C CA . ALA H 1 266 ? 28.058 82.432 190.691 1.00 91.72 474 ALA J CA 1
ATOM 14668 C C . ALA H 1 266 ? 28.414 81.229 191.513 1.00 76.12 474 ALA J C 1
ATOM 14669 O O . ALA H 1 266 ? 29.410 81.287 192.182 1.00 65.37 474 ALA J O 1
ATOM 14671 N N . ASP I 1 17 ? 59.093 87.842 235.320 1.00 125.74 225 ASP E N 1
ATOM 14672 C CA . ASP I 1 17 ? 58.301 89.046 234.883 1.00 118.55 225 ASP E CA 1
ATOM 14673 C C . ASP I 1 17 ? 57.574 89.724 236.054 1.00 110.14 225 ASP E C 1
ATOM 14674 O O . ASP I 1 17 ? 56.573 89.213 236.561 1.00 102.21 225 ASP E O 1
ATOM 14679 N N . VAL I 1 18 ? 58.083 90.877 236.478 1.00 108.99 226 VAL E N 1
ATOM 14680 C CA . VAL I 1 18 ? 57.512 91.587 237.635 1.00 112.81 226 VAL E CA 1
ATOM 14681 C C . VAL I 1 18 ? 56.163 92.227 237.214 1.00 94.35 226 VAL E C 1
ATOM 14682 O O . VAL I 1 18 ? 55.914 92.467 236.031 1.00 78.36 226 VAL E O 1
ATOM 14686 N N . ASP I 1 19 ? 55.283 92.433 238.192 1.00 84.59 227 ASP E N 1
ATOM 14687 C CA . ASP I 1 19 ? 53.975 93.042 237.971 1.00 82.24 227 ASP E CA 1
ATOM 14688 C C . ASP I 1 19 ? 54.019 94.485 238.414 1.00 84.65 227 ASP E C 1
ATOM 14689 O O . ASP I 1 19 ? 54.457 94.768 239.544 1.00 91.89 227 ASP E O 1
ATOM 14694 N N . SER I 1 20 ? 53.541 95.397 237.567 1.00 73.08 228 SER E N 1
ATOM 14695 C CA . SER I 1 20 ? 53.538 96.799 237.942 1.00 64.38 228 SER E CA 1
ATOM 14696 C C . SER I 1 20 ? 52.094 97.321 238.004 1.00 60.39 228 SER E C 1
ATOM 14697 O O . SER I 1 20 ? 51.132 96.611 237.662 1.00 53.53 228 SER E O 1
ATOM 14700 N N . SER I 1 21 ? 51.955 98.538 238.538 1.00 59.26 229 SER E N 1
ATOM 14701 C CA . SER I 1 21 ? 50.672 99.273 238.496 1.00 57.06 229 SER E CA 1
ATOM 14702 C C . SER I 1 21 ? 50.930 100.836 238.280 1.00 54.75 229 SER E C 1
ATOM 14703 O O . SER I 1 21 ? 51.844 101.475 238.848 1.00 43.87 229 SER E O 1
ATOM 14706 N N . ASN I 1 22 ? 50.131 101.326 237.322 1.00 55.71 230 ASN E N 1
ATOM 14707 C CA . ASN I 1 22 ? 50.148 102.621 236.612 1.00 53.58 230 ASN E CA 1
ATOM 14708 C C . ASN I 1 22 ? 49.580 102.062 235.275 1.00 58.58 230 ASN E C 1
ATOM 14709 O O . ASN I 1 22 ? 50.322 101.483 234.451 1.00 59.66 230 ASN E O 1
ATOM 14714 N N . ASP I 1 23 ? 48.276 102.199 235.068 1.00 58.93 231 ASP E N 1
ATOM 14715 C CA . ASP I 1 23 ? 47.565 101.598 233.914 1.00 58.57 231 ASP E CA 1
ATOM 14716 C C . ASP I 1 23 ? 48.334 101.063 232.647 1.00 58.52 231 ASP E C 1
ATOM 14717 O O . ASP I 1 23 ? 48.032 99.974 232.168 1.00 52.25 231 ASP E O 1
ATOM 14722 N N . ARG I 1 24 ? 49.275 101.828 232.087 1.00 64.08 232 ARG E N 1
ATOM 14723 C CA . ARG I 1 24 ? 50.032 101.373 230.906 1.00 69.16 232 ARG E CA 1
ATOM 14724 C C . ARG I 1 24 ? 50.877 100.153 231.169 1.00 68.22 232 ARG E C 1
ATOM 14725 O O . ARG I 1 24 ? 51.006 99.309 230.308 1.00 65.34 232 ARG E O 1
ATOM 14733 N N . ALA I 1 25 ? 51.486 100.061 232.336 1.00 71.94 233 ALA E N 1
ATOM 14734 C CA . ALA I 1 25 ? 52.281 98.872 232.632 1.00 76.95 233 ALA E CA 1
ATOM 14735 C C . ALA I 1 25 ? 51.406 97.652 232.928 1.00 73.95 233 ALA E C 1
ATOM 14736 O O . ALA I 1 25 ? 51.813 96.534 232.645 1.00 79.83 233 ALA E O 1
ATOM 14738 N N . TRP I 1 26 ? 50.218 97.881 233.486 1.00 67.25 234 TRP E N 1
ATOM 14739 C CA . TRP I 1 26 ? 49.272 96.823 233.847 1.00 65.67 234 TRP E CA 1
ATOM 14740 C C . TRP I 1 26 ? 48.688 96.136 232.640 1.00 66.68 234 TRP E C 1
ATOM 14741 O O . TRP I 1 26 ? 48.281 94.967 232.695 1.00 61.62 234 TRP E O 1
ATOM 14752 N N . ARG I 1 27 ? 48.610 96.878 231.548 1.00 70.72 235 ARG E N 1
ATOM 14753 C CA . ARG I 1 27 ? 48.183 96.291 230.311 1.00 73.34 235 ARG E CA 1
ATOM 14754 C C . ARG I 1 27 ? 49.305 95.317 229.990 1.00 67.91 235 ARG E C 1
ATOM 14755 O O . ARG I 1 27 ? 49.097 94.108 230.110 1.00 65.83 235 ARG E O 1
ATOM 14763 N N . GLN I 1 28 ? 50.503 95.848 229.703 1.00 66.77 236 GLN E N 1
ATOM 14764 C CA . GLN I 1 28 ? 51.685 95.051 229.302 1.00 73.27 236 GLN E CA 1
ATOM 14765 C C . GLN I 1 28 ? 51.972 93.885 230.226 1.00 73.56 236 GLN E C 1
ATOM 14766 O O . GLN I 1 28 ? 52.573 92.899 229.808 1.00 74.20 236 GLN E O 1
ATOM 14772 N N . THR I 1 29 ? 51.574 94.015 231.490 1.00 75.94 237 THR E N 1
ATOM 14773 C CA . THR I 1 29 ? 51.636 92.908 232.453 1.00 71.57 237 THR E CA 1
ATOM 14774 C C . THR I 1 29 ? 50.631 91.848 231.961 1.00 67.86 237 THR E C 1
ATOM 14775 O O . THR I 1 29 ? 51.025 90.786 231.465 1.00 67.34 237 THR E O 1
ATOM 14779 N N . GLN I 1 30 ? 49.342 92.185 232.027 1.00 62.00 238 GLN E N 1
ATOM 14780 C CA . GLN I 1 30 ? 48.289 91.255 231.661 1.00 60.62 238 GLN E CA 1
ATOM 14781 C C . GLN I 1 30 ? 48.484 90.568 230.331 1.00 64.22 238 GLN E C 1
ATOM 14782 O O . GLN I 1 30 ? 47.945 89.493 230.126 1.00 66.63 238 GLN E O 1
ATOM 14788 N N . LEU I 1 31 ? 49.229 91.192 229.426 1.00 70.40 239 LEU E N 1
ATOM 14789 C CA . LEU I 1 31 ? 49.517 90.596 228.122 1.00 76.65 239 LEU E CA 1
ATOM 14790 C C . LEU I 1 31 ? 50.724 89.657 228.150 1.00 76.77 239 LEU E C 1
ATOM 14791 O O . LEU I 1 31 ? 50.681 88.599 227.533 1.00 82.52 239 LEU E O 1
ATOM 14796 N N . LYS I 1 32 ? 51.795 90.034 228.843 1.00 80.63 240 LYS E N 1
ATOM 14797 C CA . LYS I 1 32 ? 52.971 89.159 228.926 1.00 88.42 240 LYS E CA 1
ATOM 14798 C C . LYS I 1 32 ? 52.646 87.944 229.761 1.00 82.70 240 LYS E C 1
ATOM 14799 O O . LYS I 1 32 ? 53.306 86.928 229.617 1.00 81.18 240 LYS E O 1
ATOM 14805 N N . VAL I 1 33 ? 51.641 88.070 230.633 1.00 77.75 241 VAL E N 1
ATOM 14806 C CA . VAL I 1 33 ? 51.134 86.962 231.450 1.00 73.77 241 VAL E CA 1
ATOM 14807 C C . VAL I 1 33 ? 50.231 86.090 230.585 1.00 77.88 241 VAL E C 1
ATOM 14808 O O . VAL I 1 33 ? 50.304 84.855 230.626 1.00 84.39 241 VAL E O 1
ATOM 14812 N N . ALA I 1 34 ? 49.377 86.731 229.796 1.00 77.66 242 ALA E N 1
ATOM 14813 C CA . ALA I 1 34 ? 48.500 85.994 228.900 1.00 79.29 242 ALA E CA 1
ATOM 14814 C C . ALA I 1 34 ? 49.310 85.222 227.857 1.00 78.36 242 ALA E C 1
ATOM 14815 O O . ALA I 1 34 ? 48.973 84.082 227.574 1.00 79.80 242 ALA E O 1
ATOM 14817 N N . GLU I 1 35 ? 50.370 85.822 227.300 1.00 79.95 243 GLU E N 1
ATOM 14818 C CA . GLU I 1 35 ? 51.224 85.124 226.328 1.00 82.88 243 GLU E CA 1
ATOM 14819 C C . GLU I 1 35 ? 51.704 83.790 226.878 1.00 81.42 243 GLU E C 1
ATOM 14820 O O . GLU I 1 35 ? 51.797 82.837 226.118 1.00 86.48 243 GLU E O 1
ATOM 14826 N N . LEU I 1 36 ? 51.991 83.720 228.183 1.00 83.39 244 LEU E N 1
ATOM 14827 C CA . LEU I 1 36 ? 52.491 82.484 228.825 1.00 85.16 244 LEU E CA 1
ATOM 14828 C C . LEU I 1 36 ? 51.417 81.500 229.285 1.00 81.88 244 LEU E C 1
ATOM 14829 O O . LEU I 1 36 ? 51.620 80.289 229.242 1.00 88.77 244 LEU E O 1
ATOM 14834 N N . LEU I 1 37 ? 50.273 81.983 229.724 1.00 80.45 245 LEU E N 1
ATOM 14835 C CA . LEU I 1 37 ? 49.200 81.051 230.056 1.00 84.33 245 LEU E CA 1
ATOM 14836 C C . LEU I 1 37 ? 48.763 80.251 228.818 1.00 84.99 245 LEU E C 1
ATOM 14837 O O . LEU I 1 37 ? 48.158 79.190 228.949 1.00 79.62 245 LEU E O 1
ATOM 14842 N N . ILE I 1 38 ? 49.081 80.805 227.637 1.00 91.04 246 ILE E N 1
ATOM 14843 C CA . ILE I 1 38 ? 48.760 80.271 226.298 1.00 91.69 246 ILE E CA 1
ATOM 14844 C C . ILE I 1 38 ? 49.925 79.487 225.633 1.00 90.83 246 ILE E C 1
ATOM 14845 O O . ILE I 1 38 ? 49.717 78.393 225.117 1.00 86.61 246 ILE E O 1
ATOM 14850 N N . GLU I 1 39 ? 51.132 80.050 225.628 1.00 89.58 247 GLU E N 1
ATOM 14851 C CA . GLU I 1 39 ? 52.308 79.385 225.041 1.00 92.73 247 GLU E CA 1
ATOM 14852 C C . GLU I 1 39 ? 52.689 78.093 225.790 1.00 94.83 247 GLU E C 1
ATOM 14853 O O . GLU I 1 39 ? 53.159 77.147 225.177 1.00 97.14 247 GLU E O 1
ATOM 14859 N N . ARG I 1 40 ? 52.501 78.052 227.108 1.00 105.78 248 ARG E N 1
ATOM 14860 C CA . ARG I 1 40 ? 52.797 76.839 227.900 1.00 107.38 248 ARG E CA 1
ATOM 14861 C C . ARG I 1 40 ? 51.677 75.806 227.831 1.00 94.25 248 ARG E C 1
ATOM 14862 O O . ARG I 1 40 ? 51.947 74.627 228.033 1.00 86.52 248 ARG E O 1
ATOM 14870 N N . GLN I 1 41 ? 50.437 76.251 227.588 1.00 85.84 249 GLN E N 1
ATOM 14871 C CA . GLN I 1 41 ? 49.269 75.358 227.528 1.00 88.97 249 GLN E CA 1
ATOM 14872 C C . GLN I 1 41 ? 48.172 75.865 226.568 1.00 87.72 249 GLN E C 1
ATOM 14873 O O . GLN I 1 41 ? 47.084 76.209 227.013 1.00 91.27 249 GLN E O 1
ATOM 14879 N N . PRO I 1 42 ? 48.404 75.845 225.247 1.00 91.34 250 PRO E N 1
ATOM 14880 C CA . PRO I 1 42 ? 47.387 76.428 224.354 1.00 85.90 250 PRO E CA 1
ATOM 14881 C C . PRO I 1 42 ? 45.968 75.856 224.405 1.00 77.17 250 PRO E C 1
ATOM 14882 O O . PRO I 1 42 ? 45.106 76.386 223.726 1.00 72.22 250 PRO E O 1
ATOM 14886 N N . GLU I 1 43 ? 45.697 74.820 225.187 1.00 76.37 251 GLU E N 1
ATOM 14887 C CA . GLU I 1 43 ? 44.323 74.325 225.252 1.00 85.13 251 GLU E CA 1
ATOM 14888 C C . GLU I 1 43 ? 43.506 75.024 226.333 1.00 90.11 251 GLU E C 1
ATOM 14889 O O . GLU I 1 43 ? 42.306 74.786 226.440 1.00 102.55 251 GLU E O 1
ATOM 14895 N N . VAL I 1 44 ? 44.130 75.903 227.113 1.00 91.09 252 VAL E N 1
ATOM 14896 C CA . VAL I 1 44 ? 43.455 76.477 228.273 1.00 94.23 252 VAL E CA 1
ATOM 14897 C C . VAL I 1 44 ? 42.664 77.755 227.996 1.00 93.95 252 VAL E C 1
ATOM 14898 O O . VAL I 1 44 ? 43.129 78.669 227.302 1.00 90.75 252 VAL E O 1
ATOM 14902 N N . ALA I 1 45 ? 41.478 77.806 228.603 1.00 92.23 253 ALA E N 1
ATOM 14903 C CA . ALA I 1 45 ? 40.546 78.923 228.467 1.00 87.95 253 ALA E CA 1
ATOM 14904 C C . ALA I 1 45 ? 41.082 80.246 229.013 1.00 83.66 253 ALA E C 1
ATOM 14905 O O . ALA I 1 45 ? 41.199 81.229 228.287 1.00 80.52 253 ALA E O 1
ATOM 14907 N N . VAL I 1 46 ? 41.412 80.258 230.296 1.00 83.66 254 VAL E N 1
ATOM 14908 C CA . VAL I 1 46 ? 41.868 81.478 230.971 1.00 85.07 254 VAL E CA 1
ATOM 14909 C C . VAL I 1 46 ? 42.961 82.288 230.226 1.00 75.85 254 VAL E C 1
ATOM 14910 O O . VAL I 1 46 ? 42.853 83.505 230.109 1.00 68.11 254 VAL E O 1
ATOM 14914 N N . GLY I 1 47 ? 43.989 81.637 229.694 1.00 71.47 255 GLY E N 1
ATOM 14915 C CA . GLY I 1 47 ? 45.035 82.383 229.006 1.00 70.71 255 GLY E CA 1
ATOM 14916 C C . GLY I 1 47 ? 44.465 83.435 228.067 1.00 67.72 255 GLY E C 1
ATOM 14917 O O . GLY I 1 47 ? 44.854 84.602 228.065 1.00 58.00 255 GLY E O 1
ATOM 14918 N N . TYR I 1 48 ? 43.502 82.999 227.279 1.00 73.58 256 TYR E N 1
ATOM 14919 C CA . TYR I 1 48 ? 42.864 83.850 226.303 1.00 76.23 256 TYR E CA 1
ATOM 14920 C C . TYR I 1 48 ? 41.964 84.880 226.990 1.00 70.10 256 TYR E C 1
ATOM 14921 O O . TYR I 1 48 ? 41.978 86.048 226.613 1.00 72.87 256 TYR E O 1
ATOM 14930 N N . ARG I 1 49 ? 41.199 84.472 227.999 1.00 63.97 257 ARG E N 1
ATOM 14931 C CA . ARG I 1 49 ? 40.321 85.424 228.687 1.00 62.99 257 ARG E CA 1
ATOM 14932 C C . ARG I 1 49 ? 41.082 86.633 229.261 1.00 62.70 257 ARG E C 1
ATOM 14933 O O . ARG I 1 49 ? 40.525 87.745 229.320 1.00 54.44 257 ARG E O 1
ATOM 14941 N N . LEU I 1 50 ? 42.328 86.401 229.711 1.00 64.59 258 LEU E N 1
ATOM 14942 C CA . LEU I 1 50 ? 43.171 87.464 230.270 1.00 61.90 258 LEU E CA 1
ATOM 14943 C C . LEU I 1 50 ? 43.528 88.444 229.184 1.00 61.36 258 LEU E C 1
ATOM 14944 O O . LEU I 1 50 ? 43.522 89.643 229.402 1.00 64.02 258 LEU E O 1
ATOM 14949 N N . ARG I 1 51 ? 43.849 87.932 228.010 1.00 63.21 259 ARG E N 1
ATOM 14950 C CA . ARG I 1 51 ? 44.166 88.794 226.883 1.00 63.86 259 ARG E CA 1
ATOM 14951 C C . ARG I 1 51 ? 42.988 89.688 226.572 1.00 60.44 259 ARG E C 1
ATOM 14952 O O . ARG I 1 51 ? 43.174 90.858 226.290 1.00 59.07 259 ARG E O 1
ATOM 14960 N N . ARG I 1 52 ? 41.780 89.142 226.648 1.00 63.86 260 ARG E N 1
ATOM 14961 C CA . ARG I 1 52 ? 40.573 89.941 226.437 1.00 68.69 260 ARG E CA 1
ATOM 14962 C C . ARG I 1 52 ? 40.452 91.062 227.465 1.00 67.19 260 ARG E C 1
ATOM 14963 O O . ARG I 1 52 ? 40.241 92.204 227.090 1.00 75.28 260 ARG E O 1
ATOM 14971 N N . HIS I 1 53 ? 40.582 90.754 228.749 1.00 64.63 261 HIS E N 1
ATOM 14972 C CA . HIS I 1 53 ? 40.508 91.801 229.776 1.00 64.24 261 HIS E CA 1
ATOM 14973 C C . HIS I 1 53 ? 41.582 92.873 229.603 1.00 69.88 261 HIS E C 1
ATOM 14974 O O . HIS I 1 53 ? 41.326 94.057 229.831 1.00 77.06 261 HIS E O 1
ATOM 14981 N N . ALA I 1 54 ? 42.785 92.459 229.212 1.00 69.20 262 ALA E N 1
ATOM 14982 C CA . ALA I 1 54 ? 43.894 93.397 229.026 1.00 66.46 262 ALA E CA 1
ATOM 14983 C C . ALA I 1 54 ? 43.617 94.420 227.941 1.00 65.76 262 ALA E C 1
ATOM 14984 O O . ALA I 1 54 ? 44.134 95.538 228.001 1.00 73.73 262 ALA E O 1
ATOM 14986 N N . VAL I 1 55 ? 42.804 94.050 226.955 1.00 61.67 263 VAL E N 1
ATOM 14987 C CA . VAL I 1 55 ? 42.520 94.937 225.831 1.00 56.61 263 VAL E CA 1
ATOM 14988 C C . VAL I 1 55 ? 41.212 95.720 225.878 1.00 53.87 263 VAL E C 1
ATOM 14989 O O . VAL I 1 55 ? 41.182 96.810 225.346 1.00 53.20 263 VAL E O 1
ATOM 14993 N N . TRP I 1 56 ? 40.158 95.214 226.515 1.00 56.24 264 TRP E N 1
ATOM 14994 C CA . TRP I 1 56 ? 38.863 95.947 226.523 1.00 60.57 264 TRP E CA 1
ATOM 14995 C C . TRP I 1 56 ? 38.371 96.586 227.810 1.00 62.67 264 TRP E C 1
ATOM 14996 O O . TRP I 1 56 ? 37.482 97.452 227.754 1.00 59.65 264 TRP E O 1
ATOM 15007 N N . ALA I 1 57 ? 38.866 96.152 228.960 1.00 65.41 265 ALA E N 1
ATOM 15008 C CA . ALA I 1 57 ? 38.416 96.779 230.201 1.00 67.51 265 ALA E CA 1
ATOM 15009 C C . ALA I 1 57 ? 38.935 98.218 230.288 1.00 62.56 265 ALA E C 1
ATOM 15010 O O . ALA I 1 57 ? 38.328 99.019 230.983 1.00 61.99 265 ALA E O 1
ATOM 15012 N N . GLY I 1 58 ? 40.027 98.564 229.593 1.00 56.20 266 GLY E N 1
ATOM 15013 C CA . GLY I 1 58 ? 40.474 99.953 229.606 1.00 58.04 266 GLY E CA 1
ATOM 15014 C C . GLY I 1 58 ? 39.342 100.879 229.156 1.00 60.29 266 GLY E C 1
ATOM 15015 O O . GLY I 1 58 ? 39.081 101.953 229.714 1.00 63.77 266 GLY E O 1
ATOM 15016 N N . ILE I 1 59 ? 38.660 100.405 228.136 1.00 60.33 267 ILE E N 1
ATOM 15017 C CA . ILE I 1 59 ? 37.552 101.066 227.499 1.00 56.55 267 ILE E CA 1
ATOM 15018 C C . ILE I 1 59 ? 36.299 101.181 228.384 1.00 55.94 267 ILE E C 1
ATOM 15019 O O . ILE I 1 59 ? 35.551 100.225 228.562 1.00 50.32 267 ILE E O 1
ATOM 15024 N N . THR I 1 60 ? 36.064 102.379 228.904 1.00 65.57 268 THR E N 1
ATOM 15025 C CA . THR I 1 60 ? 34.910 102.644 229.778 1.00 76.63 268 THR E CA 1
ATOM 15026 C C . THR I 1 60 ? 33.670 103.097 229.000 1.00 83.71 268 THR E C 1
ATOM 15027 O O . THR I 1 60 ? 32.552 102.978 229.505 1.00 93.65 268 THR E O 1
ATOM 15031 N N . ALA I 1 61 ? 33.867 103.638 227.795 1.00 85.01 269 ALA E N 1
ATOM 15032 C CA . ALA I 1 61 ? 32.765 104.140 226.973 1.00 85.70 269 ALA E CA 1
ATOM 15033 C C . ALA I 1 61 ? 33.012 103.989 225.466 1.00 84.85 269 ALA E C 1
ATOM 15034 O O . ALA I 1 61 ? 34.152 104.153 224.986 1.00 84.68 269 ALA E O 1
ATOM 15036 N N . VAL I 1 62 ? 31.935 103.720 224.725 1.00 79.29 270 VAL E N 1
ATOM 15037 C CA . VAL I 1 62 ? 32.014 103.512 223.269 1.00 87.98 270 VAL E CA 1
ATOM 15038 C C . VAL I 1 62 ? 32.655 104.721 222.591 1.00 96.11 270 VAL E C 1
ATOM 15039 O O . VAL I 1 62 ? 32.471 105.839 223.063 1.00 122.81 270 VAL E O 1
ATOM 15043 N N . PRO I 1 63 ? 33.401 104.522 221.484 1.00 92.09 271 PRO E N 1
ATOM 15044 C CA . PRO I 1 63 ? 33.993 105.699 220.802 1.00 93.55 271 PRO E CA 1
ATOM 15045 C C . PRO I 1 63 ? 32.936 106.631 220.205 1.00 94.73 271 PRO E C 1
ATOM 15046 O O . PRO I 1 63 ? 31.746 106.300 220.199 1.00 99.19 271 PRO E O 1
ATOM 15050 N N . MET I 1 64 ? 33.362 107.780 219.698 1.00 96.44 272 MET E N 1
ATOM 15051 C CA . MET I 1 64 ? 32.415 108.750 219.146 1.00 104.49 272 MET E CA 1
ATOM 15052 C C . MET I 1 64 ? 32.087 108.543 217.659 1.00 103.58 272 MET E C 1
ATOM 15053 O O . MET I 1 64 ? 32.935 108.096 216.869 1.00 90.55 272 MET E O 1
ATOM 15058 N N . SER I 1 65 ? 30.832 108.869 217.316 1.00 104.34 273 SER E N 1
ATOM 15059 C CA . SER I 1 65 ? 30.304 108.778 215.950 1.00 104.42 273 SER E CA 1
ATOM 15060 C C . SER I 1 65 ? 28.978 109.543 215.784 1.00 98.85 273 SER E C 1
ATOM 15061 O O . SER I 1 65 ? 28.094 109.498 216.650 1.00 88.24 273 SER E O 1
ATOM 15064 N N . GLY I 1 66 ? 28.840 110.206 214.642 1.00 96.97 274 GLY E N 1
ATOM 15065 C CA . GLY I 1 66 ? 27.657 110.991 214.334 1.00 99.03 274 GLY E CA 1
ATOM 15066 C C . GLY I 1 66 ? 27.115 110.705 212.944 1.00 106.88 274 GLY E C 1
ATOM 15067 O O . GLY I 1 66 ? 25.959 110.270 212.804 1.00 114.96 274 GLY E O 1
ATOM 15068 N N . ALA I 1 67 ? 27.940 110.951 211.916 1.00 102.88 275 ALA E N 1
ATOM 15069 C CA . ALA I 1 67 ? 27.547 110.765 210.499 1.00 98.41 275 ALA E CA 1
ATOM 15070 C C . ALA I 1 67 ? 27.046 109.342 210.186 1.00 101.27 275 ALA E C 1
ATOM 15071 O O . ALA I 1 67 ? 27.638 108.638 209.360 1.00 102.20 275 ALA E O 1
ATOM 15073 N N . GLY I 1 68 ? 25.935 108.941 210.813 1.00 96.45 276 GLY E N 1
ATOM 15074 C CA . GLY I 1 68 ? 25.411 107.584 210.657 1.00 93.52 276 GLY E CA 1
ATOM 15075 C C . GLY I 1 68 ? 26.282 106.556 211.377 1.00 90.23 276 GLY E C 1
ATOM 15076 O O . GLY I 1 68 ? 26.751 105.585 210.775 1.00 81.81 276 GLY E O 1
ATOM 15077 N N . ASN I 1 69 ? 26.507 106.778 212.670 1.00 85.61 277 ASN E N 1
ATOM 15078 C CA . ASN I 1 69 ? 27.293 105.870 213.487 1.00 82.11 277 ASN E CA 1
ATOM 15079 C C . ASN I 1 69 ? 28.636 105.548 212.860 1.00 82.45 277 ASN E C 1
ATOM 15080 O O . ASN I 1 69 ? 29.081 104.403 212.922 1.00 79.68 277 ASN E O 1
ATOM 15085 N N . LYS I 1 70 ? 29.271 106.551 212.253 1.00 87.85 278 LYS E N 1
ATOM 15086 C CA . LYS I 1 70 ? 30.607 106.393 211.650 1.00 97.06 278 LYS E CA 1
ATOM 15087 C C . LYS I 1 70 ? 31.692 107.027 212.533 1.00 98.72 278 LYS E C 1
ATOM 15088 O O . LYS I 1 70 ? 31.770 108.250 212.691 1.00 100.57 278 LYS E O 1
ATOM 15094 N N . THR I 1 71 ? 32.540 106.179 213.088 1.00 99.67 279 THR E N 1
ATOM 15095 C CA . THR I 1 71 ? 33.625 106.608 213.945 1.00 99.72 279 THR E CA 1
ATOM 15096 C C . THR I 1 71 ? 34.827 106.984 213.088 1.00 96.91 279 THR E C 1
ATOM 15097 O O . THR I 1 71 ? 34.909 106.574 211.937 1.00 93.18 279 THR E O 1
ATOM 15101 N N . PRO I 1 72 ? 35.785 107.738 213.651 1.00 98.12 280 PRO E N 1
ATOM 15102 C CA . PRO I 1 72 ? 37.010 108.023 212.894 1.00 100.14 280 PRO E CA 1
ATOM 15103 C C . PRO I 1 72 ? 37.842 106.755 212.628 1.00 100.50 280 PRO E C 1
ATOM 15104 O O . PRO I 1 72 ? 38.658 106.708 211.701 1.00 98.38 280 PRO E O 1
ATOM 15108 N N . LEU I 1 73 ? 37.606 105.740 213.451 1.00 108.13 281 LEU E N 1
ATOM 15109 C CA . LEU I 1 73 ? 38.315 104.465 213.400 1.00 117.29 281 LEU E CA 1
ATOM 15110 C C . LEU I 1 73 ? 38.273 103.814 212.021 1.00 113.63 281 LEU E C 1
ATOM 15111 O O . LEU I 1 73 ? 37.195 103.638 211.454 1.00 112.68 281 LEU E O 1
ATOM 15116 N N . ALA I 1 74 ? 39.455 103.466 211.506 1.00 107.66 282 ALA E N 1
ATOM 15117 C CA . ALA I 1 74 ? 39.610 102.812 210.207 1.00 107.47 282 ALA E CA 1
ATOM 15118 C C . ALA I 1 74 ? 39.584 101.286 210.369 1.00 106.13 282 ALA E C 1
ATOM 15119 O O . ALA I 1 74 ? 40.277 100.762 211.223 1.00 110.68 282 ALA E O 1
ATOM 15121 N N . PRO I 1 75 ? 38.809 100.563 209.536 1.00 109.49 283 PRO E N 1
ATOM 15122 C CA . PRO I 1 75 ? 38.784 99.123 209.706 1.00 111.32 283 PRO E CA 1
ATOM 15123 C C . PRO I 1 75 ? 40.068 98.454 209.237 1.00 110.97 283 PRO E C 1
ATOM 15124 O O . PRO I 1 75 ? 40.974 99.117 208.705 1.00 92.74 283 PRO E O 1
ATOM 15128 N N . MET I 1 76 ? 40.101 97.136 209.423 1.00 118.21 284 MET E N 1
ATOM 15129 C CA . MET I 1 76 ? 41.245 96.302 209.057 1.00 127.83 284 MET E CA 1
ATOM 15130 C C . MET I 1 76 ? 41.702 96.484 207.614 1.00 128.68 284 MET E C 1
ATOM 15131 O O . MET I 1 76 ? 40.899 96.764 206.721 1.00 126.44 284 MET E O 1
ATOM 15136 N N . SER I 1 77 ? 43.006 96.303 207.417 1.00 130.96 285 SER E N 1
ATOM 15137 C CA . SER I 1 77 ? 43.637 96.417 206.111 1.00 135.68 285 SER E CA 1
ATOM 15138 C C . SER I 1 77 ? 42.992 95.378 205.161 1.00 143.98 285 SER E C 1
ATOM 15139 O O . SER I 1 77 ? 42.824 94.212 205.529 1.00 141.20 285 SER E O 1
ATOM 15142 N N . ALA I 1 78 ? 42.608 95.822 203.961 1.00 149.09 286 ALA E N 1
ATOM 15143 C CA . ALA I 1 78 ? 41.946 94.968 202.957 1.00 153.72 286 ALA E CA 1
ATOM 15144 C C . ALA I 1 78 ? 42.713 93.687 202.590 1.00 162.59 286 ALA E C 1
ATOM 15145 O O . ALA I 1 78 ? 42.126 92.601 202.529 1.00 159.91 286 ALA E O 1
ATOM 15147 N N . ASP I 1 79 ? 44.016 93.831 202.344 1.00 168.58 287 ASP E N 1
ATOM 15148 C CA . ASP I 1 79 ? 44.907 92.712 201.976 1.00 164.02 287 ASP E CA 1
ATOM 15149 C C . ASP I 1 79 ? 44.933 91.635 203.061 1.00 155.78 287 ASP E C 1
ATOM 15150 O O . ASP I 1 79 ? 44.907 90.427 202.796 1.00 141.48 287 ASP E O 1
ATOM 15155 N N . MET I 1 80 ? 44.993 92.122 204.291 1.00 153.21 288 MET E N 1
ATOM 15156 C CA . MET I 1 80 ? 45.107 91.301 205.476 1.00 151.80 288 MET E CA 1
ATOM 15157 C C . MET I 1 80 ? 43.799 90.572 205.842 1.00 150.14 288 MET E C 1
ATOM 15158 O O . MET I 1 80 ? 43.855 89.539 206.503 1.00 148.83 288 MET E O 1
ATOM 15163 N N . VAL I 1 81 ? 42.637 91.087 205.416 1.00 148.45 289 VAL E N 1
ATOM 15164 C CA . VAL I 1 81 ? 41.333 90.430 205.689 1.00 145.91 289 VAL E CA 1
ATOM 15165 C C . VAL I 1 81 ? 41.088 89.211 204.764 1.00 146.47 289 VAL E C 1
ATOM 15166 O O . VAL I 1 81 ? 40.365 88.275 205.136 1.00 135.03 289 VAL E O 1
ATOM 15170 N N . ASP I 1 82 ? 41.678 89.238 203.564 1.00 143.66 290 ASP E N 1
ATOM 15171 C CA . ASP I 1 82 ? 41.583 88.126 202.607 1.00 134.36 290 ASP E CA 1
ATOM 15172 C C . ASP I 1 82 ? 42.499 86.996 203.069 1.00 128.94 290 ASP E C 1
ATOM 15173 O O . ASP I 1 82 ? 42.077 85.841 203.167 1.00 105.49 290 ASP E O 1
ATOM 15178 N N . GLU I 1 83 ? 43.759 87.363 203.332 1.00 136.99 291 GLU E N 1
ATOM 15179 C CA . GLU I 1 83 ? 44.817 86.451 203.801 1.00 143.04 291 GLU E CA 1
ATOM 15180 C C . GLU I 1 83 ? 44.343 85.484 204.894 1.00 145.08 291 GLU E C 1
ATOM 15181 O O . GLU I 1 83 ? 44.611 84.282 204.822 1.00 137.34 291 GLU E O 1
ATOM 15187 N N . TYR I 1 84 ? 43.659 86.020 205.908 1.00 156.52 292 TYR E N 1
ATOM 15188 C CA . TYR I 1 84 ? 43.133 85.204 207.012 1.00 156.50 292 TYR E CA 1
ATOM 15189 C C . TYR I 1 84 ? 41.925 84.376 206.549 1.00 156.94 292 TYR E C 1
ATOM 15190 O O . TYR I 1 84 ? 41.734 83.250 207.014 1.00 159.15 292 TYR E O 1
ATOM 15199 N N . ARG I 1 85 ? 41.116 84.936 205.649 1.00 154.28 293 ARG E N 1
ATOM 15200 C CA . ARG I 1 85 ? 39.993 84.206 205.056 1.00 149.65 293 ARG E CA 1
ATOM 15201 C C . ARG I 1 85 ? 40.513 83.020 204.225 1.00 152.82 293 ARG E C 1
ATOM 15202 O O . ARG I 1 85 ? 39.885 81.955 204.191 1.00 145.87 293 ARG E O 1
ATOM 15210 N N . ALA I 1 86 ? 41.670 83.223 203.584 1.00 152.54 294 ALA E N 1
ATOM 15211 C CA . ALA I 1 86 ? 42.323 82.231 202.705 1.00 152.04 294 ALA E CA 1
ATOM 15212 C C . ALA I 1 86 ? 43.031 81.062 203.414 1.00 141.59 294 ALA E C 1
ATOM 15213 O O . ALA I 1 86 ? 42.789 79.884 203.106 1.00 130.54 294 ALA E O 1
ATOM 15215 N N . ALA I 1 87 ? 43.917 81.390 204.346 1.00 133.57 295 ALA E N 1
ATOM 15216 C CA . ALA I 1 87 ? 44.652 80.376 205.084 1.00 130.86 295 ALA E CA 1
ATOM 15217 C C . ALA I 1 87 ? 43.767 79.549 206.034 1.00 134.79 295 ALA E C 1
ATOM 15218 O O . ALA I 1 87 ? 44.291 78.688 206.731 1.00 139.60 295 ALA E O 1
ATOM 15220 N N . MET I 1 88 ? 42.450 79.799 206.072 1.00 145.71 296 MET E N 1
ATOM 15221 C CA . MET I 1 88 ? 41.512 79.012 206.908 1.00 155.56 296 MET E CA 1
ATOM 15222 C C . MET I 1 88 ? 41.606 77.517 206.609 1.00 155.95 296 MET E C 1
ATOM 15223 O O . MET I 1 88 ? 41.496 76.684 207.515 1.00 142.45 296 MET E O 1
ATOM 15228 N N . ASN I 1 89 ? 41.806 77.193 205.330 1.00 167.24 297 ASN E N 1
ATOM 15229 C CA . ASN I 1 89 ? 41.940 75.805 204.880 1.00 166.91 297 ASN E CA 1
ATOM 15230 C C . ASN I 1 89 ? 43.261 75.177 205.357 1.00 167.82 297 ASN E C 1
ATOM 15231 O O . ASN I 1 89 ? 43.507 73.999 205.090 1.00 175.64 297 ASN E O 1
ATOM 15236 N N . ALA I 1 90 ? 44.097 75.973 206.042 1.00 157.43 298 ALA E N 1
ATOM 15237 C CA . ALA I 1 90 ? 45.367 75.535 206.643 1.00 143.04 298 ALA E CA 1
ATOM 15238 C C . ALA I 1 90 ? 45.513 76.156 208.050 1.00 132.20 298 ALA E C 1
ATOM 15239 O O . ALA I 1 90 ? 46.386 77.017 208.263 1.00 112.57 298 ALA E O 1
ATOM 15241 N N . PRO I 1 91 ? 44.668 75.709 209.018 1.00 131.24 299 PRO E N 1
ATOM 15242 C CA . PRO I 1 91 ? 44.655 76.280 210.375 1.00 137.48 299 PRO E CA 1
ATOM 15243 C C . PRO I 1 91 ? 45.773 75.842 211.346 1.00 138.94 299 PRO E C 1
ATOM 15244 O O . PRO I 1 91 ? 45.525 75.017 212.234 1.00 137.00 299 PRO E O 1
ATOM 15248 N N . ASP I 1 92 ? 46.970 76.421 211.205 1.00 138.38 300 ASP E N 1
ATOM 15249 C CA . ASP I 1 92 ? 48.097 76.096 212.100 1.00 140.50 300 ASP E CA 1
ATOM 15250 C C . ASP I 1 92 ? 48.243 77.101 213.268 1.00 151.34 300 ASP E C 1
ATOM 15251 O O . ASP I 1 92 ? 47.545 78.124 213.309 1.00 152.19 300 ASP E O 1
ATOM 15256 N N . GLN I 1 93 ? 49.145 76.792 214.209 1.00 157.31 301 GLN E N 1
ATOM 15257 C CA . GLN I 1 93 ? 49.424 77.656 215.374 1.00 153.98 301 GLN E CA 1
ATOM 15258 C C . GLN I 1 93 ? 50.126 78.961 214.947 1.00 162.91 301 GLN E C 1
ATOM 15259 O O . GLN I 1 93 ? 50.104 79.955 215.682 1.00 168.76 301 GLN E O 1
ATOM 15265 N N . GLY I 1 94 ? 50.769 78.943 213.777 1.00 160.15 302 GLY E N 1
ATOM 15266 C CA . GLY I 1 94 ? 51.386 80.139 213.208 1.00 146.30 302 GLY E CA 1
ATOM 15267 C C . GLY I 1 94 ? 50.326 81.178 212.860 1.00 137.54 302 GLY E C 1
ATOM 15268 O O . GLY I 1 94 ? 50.513 82.361 213.135 1.00 132.95 302 GLY E O 1
ATOM 15269 N N . LEU I 1 95 ? 49.212 80.733 212.264 1.00 125.71 303 LEU E N 1
ATOM 15270 C CA . LEU I 1 95 ? 48.100 81.625 211.902 1.00 116.71 303 LEU E CA 1
ATOM 15271 C C . LEU I 1 95 ? 47.373 82.111 213.130 1.00 110.59 303 LEU E C 1
ATOM 15272 O O . LEU I 1 95 ? 47.070 83.301 213.260 1.00 107.85 303 LEU E O 1
ATOM 15277 N N . TRP I 1 96 ? 47.078 81.168 214.017 1.00 106.15 304 TRP E N 1
ATOM 15278 C CA . TRP I 1 96 ? 46.318 81.453 215.228 1.00 109.81 304 TRP E CA 1
ATOM 15279 C C . TRP I 1 96 ? 47.007 82.404 216.215 1.00 114.08 304 TRP E C 1
ATOM 15280 O O . TRP I 1 96 ? 46.354 82.911 217.121 1.00 115.36 304 TRP E O 1
ATOM 15291 N N . GLN I 1 97 ? 48.307 82.646 216.057 1.00 120.38 305 GLN E N 1
ATOM 15292 C CA . GLN I 1 97 ? 48.981 83.665 216.867 1.00 128.65 305 GLN E CA 1
ATOM 15293 C C . GLN I 1 97 ? 48.853 85.045 216.197 1.00 133.88 305 GLN E C 1
ATOM 15294 O O . GLN I 1 97 ? 48.797 86.068 216.888 1.00 138.60 305 GLN E O 1
ATOM 15300 N N . ARG I 1 98 ? 48.815 85.075 214.860 1.00 127.05 306 ARG E N 1
ATOM 15301 C CA . ARG I 1 98 ? 48.673 86.332 214.124 1.00 115.95 306 ARG E CA 1
ATOM 15302 C C . ARG I 1 98 ? 47.218 86.827 214.177 1.00 107.77 306 ARG E C 1
ATOM 15303 O O . ARG I 1 98 ? 46.997 88.004 214.466 1.00 104.33 306 ARG E O 1
ATOM 15311 N N . ILE I 1 99 ? 46.234 85.954 213.917 1.00 99.22 307 ILE E N 1
ATOM 15312 C CA . ILE I 1 99 ? 44.810 86.347 214.046 1.00 102.44 307 ILE E CA 1
ATOM 15313 C C . ILE I 1 99 ? 44.612 87.035 215.387 1.00 100.55 307 ILE E C 1
ATOM 15314 O O . ILE I 1 99 ? 43.950 88.074 215.474 1.00 93.70 307 ILE E O 1
ATOM 15319 N N . GLU I 1 100 ? 45.187 86.424 216.424 1.00 100.95 308 GLU E N 1
ATOM 15320 C CA . GLU I 1 100 ? 45.179 86.971 217.783 1.00 98.48 308 GLU E CA 1
ATOM 15321 C C . GLU I 1 100 ? 45.931 88.302 217.849 1.00 96.27 308 GLU E C 1
ATOM 15322 O O . GLU I 1 100 ? 45.365 89.334 218.223 1.00 85.94 308 GLU E O 1
ATOM 15328 N N . GLN I 1 101 ? 47.208 88.267 217.477 1.00 94.67 309 GLN E N 1
ATOM 15329 C CA . GLN I 1 101 ? 48.033 89.468 217.485 1.00 96.68 309 GLN E CA 1
ATOM 15330 C C . GLN I 1 101 ? 47.260 90.671 216.913 1.00 94.37 309 GLN E C 1
ATOM 15331 O O . GLN I 1 101 ? 47.464 91.802 217.361 1.00 109.60 309 GLN E O 1
ATOM 15337 N N . SER I 1 102 ? 46.352 90.437 215.970 1.00 82.09 310 SER E N 1
ATOM 15338 C CA . SER I 1 102 ? 45.583 91.540 215.408 1.00 83.11 310 SER E CA 1
ATOM 15339 C C . SER I 1 102 ? 44.452 92.063 216.315 1.00 86.28 310 SER E C 1
ATOM 15340 O O . SER I 1 102 ? 44.412 93.264 216.601 1.00 86.06 310 SER E O 1
ATOM 15343 N N . LEU I 1 103 ? 43.557 91.191 216.790 1.00 88.36 311 LEU E N 1
ATOM 15344 C CA . LEU I 1 103 ? 42.428 91.625 217.659 1.00 87.42 311 LEU E CA 1
ATOM 15345 C C . LEU I 1 103 ? 42.886 92.284 218.959 1.00 90.19 311 LEU E C 1
ATOM 15346 O O . LEU I 1 103 ? 42.036 92.745 219.772 1.00 81.06 311 LEU E O 1
ATOM 15351 N N . THR I 1 104 ? 44.228 92.264 219.118 1.00 92.32 312 THR E N 1
ATOM 15352 C CA . THR I 1 104 ? 45.010 92.834 220.221 1.00 88.63 312 THR E CA 1
ATOM 15353 C C . THR I 1 104 ? 45.514 94.231 219.878 1.00 77.44 312 THR E C 1
ATOM 15354 O O . THR I 1 104 ? 45.637 95.060 220.764 1.00 77.63 312 THR E O 1
ATOM 15358 N N . LEU I 1 105 ? 45.856 94.476 218.617 1.00 75.40 313 LEU E N 1
ATOM 15359 C CA . LEU I 1 105 ? 46.255 95.819 218.164 1.00 76.98 313 LEU E CA 1
ATOM 15360 C C . LEU I 1 105 ? 45.074 96.563 217.547 1.00 75.59 313 LEU E C 1
ATOM 15361 O O . LEU I 1 105 ? 45.174 97.756 217.297 1.00 75.21 313 LEU E O 1
ATOM 15366 N N . ALA I 1 106 ? 43.961 95.851 217.320 1.00 80.17 314 ALA E N 1
ATOM 15367 C CA . ALA I 1 106 ? 42.702 96.425 216.788 1.00 84.73 314 ALA E CA 1
ATOM 15368 C C . ALA I 1 106 ? 41.523 96.005 217.661 1.00 77.55 314 ALA E C 1
ATOM 15369 O O . ALA I 1 106 ? 40.760 95.122 217.327 1.00 71.48 314 ALA E O 1
ATOM 15371 N N . PRO I 1 107 ? 41.361 96.676 218.784 1.00 84.78 315 PRO E N 1
ATOM 15372 C CA . PRO I 1 107 ? 40.342 96.379 219.774 1.00 88.61 315 PRO E CA 1
ATOM 15373 C C . PRO I 1 107 ? 38.974 96.011 219.252 1.00 83.28 315 PRO E C 1
ATOM 15374 O O . PRO I 1 107 ? 38.329 95.114 219.801 1.00 78.46 315 PRO E O 1
ATOM 15378 N N . TYR I 1 108 ? 38.540 96.702 218.208 1.00 80.11 316 TYR E N 1
ATOM 15379 C CA . TYR I 1 108 ? 37.182 96.545 217.727 1.00 78.76 316 TYR E CA 1
ATOM 15380 C C . TYR I 1 108 ? 36.942 95.561 216.597 1.00 77.32 316 TYR E C 1
ATOM 15381 O O . TYR I 1 108 ? 35.782 95.222 216.348 1.00 75.62 316 TYR E O 1
ATOM 15390 N N . TRP I 1 109 ? 38.000 95.096 215.926 1.00 75.31 317 TRP E N 1
ATOM 15391 C CA . TRP I 1 109 ? 37.843 94.105 214.843 1.00 77.51 317 TRP E CA 1
ATOM 15392 C C . TRP I 1 109 ? 37.234 92.771 215.316 1.00 75.03 317 TRP E C 1
ATOM 15393 O O . TRP I 1 109 ? 37.899 91.735 215.307 1.00 69.15 317 TRP E O 1
ATOM 15404 N N . PHE I 1 110 ? 35.947 92.797 215.660 1.00 77.68 318 PHE E N 1
ATOM 15405 C CA . PHE I 1 110 ? 35.245 91.621 216.181 1.00 80.87 318 PHE E CA 1
ATOM 15406 C C . PHE I 1 110 ? 35.199 90.412 215.229 1.00 83.53 318 PHE E C 1
ATOM 15407 O O . PHE I 1 110 ? 35.029 89.274 215.673 1.00 72.16 318 PHE E O 1
ATOM 15415 N N . GLU I 1 111 ? 35.334 90.650 213.926 1.00 95.04 319 GLU E N 1
ATOM 15416 C CA . GLU I 1 111 ? 35.315 89.558 212.953 1.00 97.92 319 GLU E CA 1
ATOM 15417 C C . GLU I 1 111 ? 36.537 88.661 213.215 1.00 92.33 319 GLU E C 1
ATOM 15418 O O . GLU I 1 111 ? 36.453 87.457 213.027 1.00 102.76 319 GLU E O 1
ATOM 15424 N N . GLY I 1 112 ? 37.650 89.239 213.676 1.00 81.03 320 GLY E N 1
ATOM 15425 C CA . GLY I 1 112 ? 38.856 88.464 214.010 1.00 79.85 320 GLY E CA 1
ATOM 15426 C C . GLY I 1 112 ? 38.707 87.490 215.174 1.00 80.38 320 GLY E C 1
ATOM 15427 O O . GLY I 1 112 ? 39.522 86.580 215.332 1.00 74.19 320 GLY E O 1
ATOM 15428 N N . HIS I 1 113 ? 37.680 87.717 215.998 1.00 86.17 321 HIS E N 1
ATOM 15429 C CA . HIS I 1 113 ? 37.314 86.851 217.126 1.00 87.78 321 HIS E CA 1
ATOM 15430 C C . HIS I 1 113 ? 36.443 85.659 216.650 1.00 87.87 321 HIS E C 1
ATOM 15431 O O . HIS I 1 113 ? 36.455 84.589 217.257 1.00 80.45 321 HIS E O 1
ATOM 15438 N N . ARG I 1 114 ? 35.657 85.848 215.593 1.00 94.78 322 ARG E N 1
ATOM 15439 C CA . ARG I 1 114 ? 34.936 84.720 215.016 1.00 101.84 322 ARG E CA 1
ATOM 15440 C C . ARG I 1 114 ? 36.001 83.814 214.380 1.00 99.26 322 ARG E C 1
ATOM 15441 O O . ARG I 1 114 ? 35.966 82.601 214.550 1.00 104.94 322 ARG E O 1
ATOM 15449 N N . LEU I 1 115 ? 36.952 84.407 213.657 1.00 97.17 323 LEU E N 1
ATOM 15450 C CA . LEU I 1 115 ? 38.038 83.639 213.051 1.00 96.91 323 LEU E CA 1
ATOM 15451 C C . LEU I 1 115 ? 38.829 82.937 214.123 1.00 96.20 323 LEU E C 1
ATOM 15452 O O . LEU I 1 115 ? 39.004 81.722 214.069 1.00 102.85 323 LEU E O 1
ATOM 15457 N N . SER I 1 116 ? 39.303 83.694 215.104 1.00 96.00 324 SER E N 1
ATOM 15458 C CA . SER I 1 116 ? 40.073 83.099 216.193 1.00 98.78 324 SER E CA 1
ATOM 15459 C C . SER I 1 116 ? 39.388 81.859 216.784 1.00 93.77 324 SER E C 1
ATOM 15460 O O . SER I 1 116 ? 40.069 80.896 217.118 1.00 92.76 324 SER E O 1
ATOM 15463 N N . ALA I 1 117 ? 38.060 81.881 216.907 1.00 89.39 325 ALA E N 1
ATOM 15464 C CA . ALA I 1 117 ? 37.317 80.729 217.438 1.00 86.09 325 ALA E CA 1
ATOM 15465 C C . ALA I 1 117 ? 37.087 79.648 216.379 1.00 89.50 325 ALA E C 1
ATOM 15466 O O . ALA I 1 117 ? 36.987 78.462 216.721 1.00 89.39 325 ALA E O 1
ATOM 15468 N N . GLU I 1 118 ? 36.978 80.061 215.109 1.00 91.34 326 GLU E N 1
ATOM 15469 C CA . GLU I 1 118 ? 36.840 79.128 213.987 1.00 88.86 326 GLU E CA 1
ATOM 15470 C C . GLU I 1 118 ? 38.162 78.340 213.888 1.00 86.20 326 GLU E C 1
ATOM 15471 O O . GLU I 1 118 ? 38.127 77.123 213.778 1.00 91.98 326 GLU E O 1
ATOM 15477 N N . VAL I 1 119 ? 39.316 79.011 213.978 1.00 78.64 327 VAL E N 1
ATOM 15478 C CA . VAL I 1 119 ? 40.619 78.319 213.927 1.00 78.05 327 VAL E CA 1
ATOM 15479 C C . VAL I 1 119 ? 40.849 77.423 215.140 1.00 78.37 327 VAL E C 1
ATOM 15480 O O . VAL I 1 119 ? 41.437 76.358 215.022 1.00 73.02 327 VAL E O 1
ATOM 15484 N N . ALA I 1 120 ? 40.407 77.867 216.312 1.00 92.02 328 ALA E N 1
ATOM 15485 C CA . ALA I 1 120 ? 40.528 77.059 217.534 1.00 98.19 328 ALA E CA 1
ATOM 15486 C C . ALA I 1 120 ? 39.697 75.812 217.362 1.00 99.05 328 ALA E C 1
ATOM 15487 O O . ALA I 1 120 ? 40.170 74.704 217.635 1.00 109.70 328 ALA E O 1
ATOM 15489 N N . GLU I 1 121 ? 38.458 76.010 216.908 1.00 90.58 329 GLU E N 1
ATOM 15490 C CA . GLU I 1 121 ? 37.555 74.908 216.640 1.00 86.59 329 GLU E CA 1
ATOM 15491 C C . GLU I 1 121 ? 38.287 73.857 215.768 1.00 84.38 329 GLU E C 1
ATOM 15492 O O . GLU I 1 121 ? 38.490 72.718 216.199 1.00 80.39 329 GLU E O 1
ATOM 15498 N N . LYS I 1 122 ? 38.736 74.238 214.579 1.00 83.21 330 LYS E N 1
ATOM 15499 C CA . LYS I 1 122 ? 39.451 73.290 213.732 1.00 87.18 330 LYS E CA 1
ATOM 15500 C C . LYS I 1 122 ? 40.628 72.680 214.479 1.00 91.68 330 LYS E C 1
ATOM 15501 O O . LYS I 1 122 ? 40.793 71.475 214.438 1.00 107.99 330 LYS E O 1
ATOM 15507 N N . LEU I 1 123 ? 41.411 73.476 215.204 1.00 94.85 331 LEU E N 1
ATOM 15508 C CA . LEU I 1 123 ? 42.565 72.925 215.942 1.00 96.37 331 LEU E CA 1
ATOM 15509 C C . LEU I 1 123 ? 42.218 72.025 217.136 1.00 92.00 331 LEU E C 1
ATOM 15510 O O . LEU I 1 123 ? 43.117 71.428 217.751 1.00 86.77 331 LEU E O 1
ATOM 15515 N N . GLY I 1 124 ? 40.930 71.943 217.467 1.00 86.12 332 GLY E N 1
ATOM 15516 C CA . GLY I 1 124 ? 40.444 71.019 218.486 1.00 85.69 332 GLY E CA 1
ATOM 15517 C C . GLY I 1 124 ? 40.343 71.505 219.911 1.00 87.11 332 GLY E C 1
ATOM 15518 O O . GLY I 1 124 ? 40.249 70.676 220.827 1.00 91.92 332 GLY E O 1
ATOM 15519 N N . PHE I 1 125 ? 40.337 72.827 220.109 1.00 84.88 333 PHE E N 1
ATOM 15520 C CA . PHE I 1 125 ? 40.236 73.421 221.453 1.00 82.26 333 PHE E CA 1
ATOM 15521 C C . PHE I 1 125 ? 38.843 74.014 221.596 1.00 77.57 333 PHE E C 1
ATOM 15522 O O . PHE I 1 125 ? 38.646 75.216 221.505 1.00 74.04 333 PHE E O 1
ATOM 15530 N N . GLY I 1 126 ? 37.879 73.119 221.801 1.00 83.10 334 GLY E N 1
ATOM 15531 C CA . GLY I 1 126 ? 36.451 73.450 221.876 1.00 83.57 334 GLY E CA 1
ATOM 15532 C C . GLY I 1 126 ? 36.033 74.346 223.017 1.00 85.92 334 GLY E C 1
ATOM 15533 O O . GLY I 1 126 ? 35.068 75.103 222.890 1.00 90.63 334 GLY E O 1
ATOM 15534 N N . ALA I 1 127 ? 36.736 74.240 224.143 1.00 84.60 335 ALA E N 1
ATOM 15535 C CA . ALA I 1 127 ? 36.482 75.097 225.293 1.00 76.82 335 ALA E CA 1
ATOM 15536 C C . ALA I 1 127 ? 37.121 76.482 225.087 1.00 78.48 335 ALA E C 1
ATOM 15537 O O . ALA I 1 127 ? 36.680 77.448 225.717 1.00 83.97 335 ALA E O 1
ATOM 15539 N N . VAL I 1 128 ? 38.159 76.564 224.227 1.00 75.51 336 VAL E N 1
ATOM 15540 C CA . VAL I 1 128 ? 38.863 77.832 223.908 1.00 67.18 336 VAL E CA 1
ATOM 15541 C C . VAL I 1 128 ? 37.921 78.672 223.095 1.00 60.72 336 VAL E C 1
ATOM 15542 O O . VAL I 1 128 ? 37.555 79.772 223.492 1.00 58.42 336 VAL E O 1
ATOM 15546 N N . ALA I 1 129 ? 37.517 78.138 221.961 1.00 61.99 337 ALA E N 1
ATOM 15547 C CA . ALA I 1 129 ? 36.570 78.836 221.107 1.00 70.72 337 ALA E CA 1
ATOM 15548 C C . ALA I 1 129 ? 35.282 79.186 221.874 1.00 68.79 337 ALA E C 1
ATOM 15549 O O . ALA I 1 129 ? 34.709 80.251 221.667 1.00 73.13 337 ALA E O 1
ATOM 15551 N N . GLN I 1 130 ? 34.839 78.298 222.756 1.00 64.44 338 GLN E N 1
ATOM 15552 C CA . GLN I 1 130 ? 33.665 78.567 223.557 1.00 71.43 338 GLN E CA 1
ATOM 15553 C C . GLN I 1 130 ? 33.864 79.850 224.391 1.00 72.34 338 GLN E C 1
ATOM 15554 O O . GLN I 1 130 ? 33.029 80.753 224.362 1.00 75.56 338 GLN E O 1
ATOM 15560 N N . ALA I 1 131 ? 34.972 79.945 225.114 1.00 75.94 339 ALA E N 1
ATOM 15561 C CA . ALA I 1 131 ? 35.236 81.130 225.944 1.00 75.37 339 ALA E CA 1
ATOM 15562 C C . ALA I 1 131 ? 35.447 82.390 225.085 1.00 75.12 339 ALA E C 1
ATOM 15563 O O . ALA I 1 131 ? 34.887 83.442 225.391 1.00 77.08 339 ALA E O 1
ATOM 15565 N N . ILE I 1 132 ? 36.205 82.287 223.994 1.00 68.24 340 ILE E N 1
ATOM 15566 C CA . ILE I 1 132 ? 36.431 83.449 223.147 1.00 64.46 340 ILE E CA 1
ATOM 15567 C C . ILE I 1 132 ? 35.126 84.159 222.845 1.00 60.50 340 ILE E C 1
ATOM 15568 O O . ILE I 1 132 ? 35.075 85.389 222.824 1.00 62.87 340 ILE E O 1
ATOM 15573 N N . ALA I 1 133 ? 34.088 83.370 222.610 1.00 58.76 341 ALA E N 1
ATOM 15574 C CA . ALA I 1 133 ? 32.755 83.882 222.334 1.00 64.42 341 ALA E CA 1
ATOM 15575 C C . ALA I 1 133 ? 31.970 84.329 223.574 1.00 68.38 341 ALA E C 1
ATOM 15576 O O . ALA I 1 133 ? 30.879 84.865 223.450 1.00 68.79 341 ALA E O 1
ATOM 15578 N N . GLU I 1 134 ? 32.473 84.064 224.765 1.00 75.14 342 GLU E N 1
ATOM 15579 C CA . GLU I 1 134 ? 31.794 84.515 225.979 1.00 83.75 342 GLU E CA 1
ATOM 15580 C C . GLU I 1 134 ? 32.384 85.853 226.443 1.00 85.73 342 GLU E C 1
ATOM 15581 O O . GLU I 1 134 ? 31.681 86.711 226.981 1.00 85.71 342 GLU E O 1
ATOM 15587 N N . GLU I 1 135 ? 33.678 86.035 226.220 1.00 89.23 343 GLU E N 1
ATOM 15588 C CA . GLU I 1 135 ? 34.340 87.271 226.603 1.00 93.67 343 GLU E CA 1
ATOM 15589 C C . GLU I 1 135 ? 33.773 88.404 225.727 1.00 90.69 343 GLU E C 1
ATOM 15590 O O . GLU I 1 135 ? 33.332 89.449 226.233 1.00 90.29 343 GLU E O 1
ATOM 15596 N N . LEU I 1 136 ? 33.768 88.181 224.417 1.00 78.95 344 LEU E N 1
ATOM 15597 C CA . LEU I 1 136 ? 33.176 89.136 223.491 1.00 76.77 344 LEU E CA 1
ATOM 15598 C C . LEU I 1 136 ? 31.670 89.196 223.762 1.00 71.50 344 LEU E C 1
ATOM 15599 O O . LEU I 1 136 ? 31.015 90.226 223.620 1.00 66.36 344 LEU E O 1
ATOM 15604 N N . GLY I 1 137 ? 31.116 88.079 224.180 1.00 69.58 345 GLY E N 1
ATOM 15605 C CA . GLY I 1 137 ? 29.719 88.057 224.533 1.00 73.04 345 GLY E CA 1
ATOM 15606 C C . GLY I 1 137 ? 29.388 89.120 225.557 1.00 73.02 345 GLY E C 1
ATOM 15607 O O . GLY I 1 137 ? 28.443 89.884 225.353 1.00 76.94 345 GLY E O 1
ATOM 15608 N N . THR I 1 138 ? 30.173 89.181 226.641 1.00 70.30 346 THR E N 1
ATOM 15609 C CA . THR I 1 138 ? 29.925 90.139 227.741 1.00 70.02 346 THR E CA 1
ATOM 15610 C C . THR I 1 138 ? 30.387 91.561 227.463 1.00 69.26 346 THR E C 1
ATOM 15611 O O . THR I 1 138 ? 29.736 92.534 227.870 1.00 69.92 346 THR E O 1
ATOM 15615 N N . PHE I 1 139 ? 31.544 91.670 226.816 1.00 65.24 347 PHE E N 1
ATOM 15616 C CA . PHE I 1 139 ? 32.108 92.960 226.425 1.00 56.41 347 PHE E CA 1
ATOM 15617 C C . PHE I 1 139 ? 31.024 93.821 225.690 1.00 56.09 347 PHE E C 1
ATOM 15618 O O . PHE I 1 139 ? 30.978 95.059 225.812 1.00 45.88 347 PHE E O 1
ATOM 15626 N N . LEU I 1 140 ? 30.139 93.130 224.967 1.00 59.80 348 LEU E N 1
ATOM 15627 C CA . LEU I 1 140 ? 29.004 93.749 224.291 1.00 68.42 348 LEU E CA 1
ATOM 15628 C C . LEU I 1 140 ? 27.807 94.028 225.249 1.00 70.18 348 LEU E C 1
ATOM 15629 O O . LEU I 1 140 ? 26.983 94.887 224.986 1.00 71.70 348 LEU E O 1
ATOM 15634 N N . GLN I 1 141 ? 27.700 93.292 226.344 1.00 67.24 349 GLN E N 1
ATOM 15635 C CA . GLN I 1 141 ? 26.633 93.509 227.297 1.00 67.35 349 GLN E CA 1
ATOM 15636 C C . GLN I 1 141 ? 26.947 94.701 228.157 1.00 63.31 349 GLN E C 1
ATOM 15637 O O . GLN I 1 141 ? 26.083 95.188 228.876 1.00 65.27 349 GLN E O 1
ATOM 15643 N N . ARG I 1 142 ? 28.198 95.149 228.119 1.00 61.87 350 ARG E N 1
ATOM 15644 C CA . ARG I 1 142 ? 28.635 96.311 228.905 1.00 64.56 350 ARG E CA 1
ATOM 15645 C C . ARG I 1 142 ? 28.659 97.601 228.054 1.00 65.77 350 ARG E C 1
ATOM 15646 O O . ARG I 1 142 ? 28.528 98.716 228.596 1.00 60.22 350 ARG E O 1
ATOM 15654 N N . LEU I 1 143 ? 28.835 97.432 226.734 1.00 64.68 351 LEU E N 1
ATOM 15655 C CA . LEU I 1 143 ? 28.903 98.535 225.763 1.00 59.12 351 LEU E CA 1
ATOM 15656 C C . LEU I 1 143 ? 28.108 98.209 224.491 1.00 59.29 351 LEU E C 1
ATOM 15657 O O . LEU I 1 143 ? 28.672 98.215 223.389 1.00 50.12 351 LEU E O 1
ATOM 15662 N N . PRO I 1 144 ? 26.781 97.955 224.645 1.00 66.42 352 PRO E N 1
ATOM 15663 C CA . PRO I 1 144 ? 25.847 97.578 223.563 1.00 65.38 352 PRO E CA 1
ATOM 15664 C C . PRO I 1 144 ? 25.945 98.420 222.307 1.00 62.85 352 PRO E C 1
ATOM 15665 O O . PRO I 1 144 ? 25.888 97.881 221.193 1.00 56.72 352 PRO E O 1
ATOM 15669 N N . ALA I 1 145 ? 26.080 99.730 222.479 1.00 62.78 353 ALA E N 1
ATOM 15670 C CA . ALA I 1 145 ? 26.232 100.596 221.336 1.00 63.89 353 ALA E CA 1
ATOM 15671 C C . ALA I 1 145 ? 27.248 99.988 220.390 1.00 68.53 353 ALA E C 1
ATOM 15672 O O . ALA I 1 145 ? 27.061 100.116 219.188 1.00 85.58 353 ALA E O 1
ATOM 15674 N N . LEU I 1 146 ? 28.290 99.315 220.907 1.00 61.83 354 LEU E N 1
ATOM 15675 C CA . LEU I 1 146 ? 29.291 98.664 220.054 1.00 61.32 354 LEU E CA 1
ATOM 15676 C C . LEU I 1 146 ? 28.752 97.790 218.900 1.00 68.08 354 LEU E C 1
ATOM 15677 O O . LEU I 1 146 ? 29.496 97.510 217.938 1.00 65.30 354 LEU E O 1
ATOM 15682 N N . ARG I 1 147 ? 27.483 97.357 218.989 1.00 76.18 355 ARG E N 1
ATOM 15683 C CA . ARG I 1 147 ? 26.828 96.593 217.899 1.00 77.03 355 ARG E CA 1
ATOM 15684 C C . ARG I 1 147 ? 26.452 97.519 216.729 1.00 74.34 355 ARG E C 1
ATOM 15685 O O . ARG I 1 147 ? 26.847 97.287 215.575 1.00 72.16 355 ARG E O 1
ATOM 15693 N N . GLU I 1 148 ? 25.741 98.594 217.063 1.00 69.65 356 GLU E N 1
ATOM 15694 C CA . GLU I 1 148 ? 25.279 99.578 216.083 1.00 73.82 356 GLU E CA 1
ATOM 15695 C C . GLU I 1 148 ? 26.359 100.481 215.487 1.00 69.00 356 GLU E C 1
ATOM 15696 O O . GLU I 1 148 ? 26.102 101.131 214.481 1.00 76.49 356 GLU E O 1
ATOM 15702 N N . LEU I 1 149 ? 27.543 100.546 216.087 1.00 67.98 357 LEU E N 1
ATOM 15703 C CA . LEU I 1 149 ? 28.626 101.393 215.560 1.00 70.79 357 LEU E CA 1
ATOM 15704 C C . LEU I 1 149 ? 29.237 100.830 214.311 1.00 64.93 357 LEU E C 1
ATOM 15705 O O . LEU I 1 149 ? 29.077 99.649 214.029 1.00 65.45 357 LEU E O 1
ATOM 15710 N N . ALA I 1 150 ? 29.962 101.685 213.595 1.00 65.76 358 ALA E N 1
ATOM 15711 C CA . ALA I 1 150 ? 30.680 101.300 212.371 1.00 73.32 358 ALA E CA 1
ATOM 15712 C C . ALA I 1 150 ? 32.042 102.004 212.281 1.00 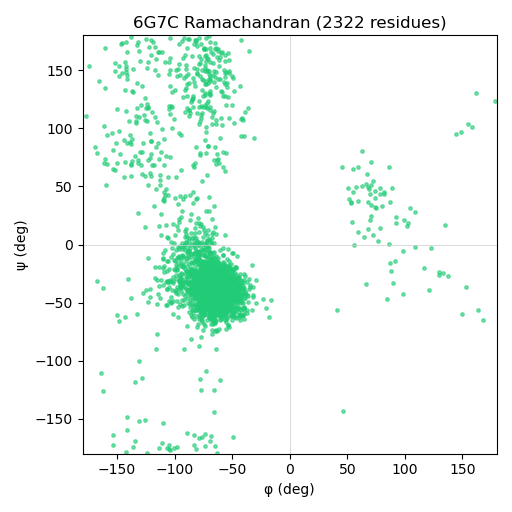74.03 358 ALA E C 1
ATOM 15713 O O . ALA I 1 150 ? 32.288 102.952 213.015 1.00 74.64 358 ALA E O 1
ATOM 15715 N N . PHE I 1 151 ? 32.919 101.543 211.388 1.00 81.21 359 PHE E N 1
ATOM 15716 C CA . PHE I 1 151 ? 34.258 102.156 211.208 1.00 94.14 359 PHE E CA 1
ATOM 15717 C C . PHE I 1 151 ? 34.135 103.448 210.359 1.00 102.77 359 PHE E C 1
ATOM 15718 O O . PHE I 1 151 ? 33.017 103.963 210.170 1.00 109.83 359 PHE E O 1
ATOM 15726 N N . SER I 1 152 ? 35.259 103.988 209.867 1.00 104.41 360 SER E N 1
ATOM 15727 C CA . SER I 1 152 ? 35.241 105.193 209.004 1.00 100.98 360 SER E CA 1
ATOM 15728 C C . SER I 1 152 ? 34.397 104.924 207.759 1.00 102.37 360 SER E C 1
ATOM 15729 O O . SER I 1 152 ? 33.445 105.667 207.455 1.00 88.69 360 SER E O 1
ATOM 15732 N N . ASP I 1 153 ? 34.753 103.826 207.082 1.00 103.46 361 ASP E N 1
ATOM 15733 C CA . ASP I 1 153 ? 34.118 103.391 205.834 1.00 104.07 361 ASP E CA 1
ATOM 15734 C C . ASP I 1 153 ? 32.762 102.627 205.990 1.00 101.72 361 ASP E C 1
ATOM 15735 O O . ASP I 1 153 ? 32.497 101.646 205.277 1.00 96.01 361 ASP E O 1
ATOM 15740 N N . GLY I 1 154 ? 31.908 103.071 206.913 1.00 96.19 362 GLY E N 1
ATOM 15741 C CA . GLY I 1 154 ? 30.597 102.449 207.110 1.00 96.72 362 GLY E CA 1
ATOM 15742 C C . GLY I 1 154 ? 30.534 100.949 207.399 1.00 101.28 362 GLY E C 1
ATOM 15743 O O . GLY I 1 154 ? 29.431 100.407 207.560 1.00 98.38 362 GLY E O 1
ATOM 15744 N N . SER I 1 155 ? 31.685 100.265 207.456 1.00 103.58 363 SER E N 1
ATOM 15745 C CA . SER I 1 155 ? 31.713 98.826 207.758 1.00 102.53 363 SER E CA 1
ATOM 15746 C C . SER I 1 155 ? 31.408 98.672 209.243 1.00 99.42 363 SER E C 1
ATOM 15747 O O . SER I 1 155 ? 31.909 99.458 210.046 1.00 104.66 363 SER E O 1
ATOM 15750 N N . PRO I 1 156 ? 30.581 97.675 209.617 1.00 91.52 364 PRO E N 1
ATOM 15751 C CA . PRO I 1 156 ? 30.181 97.533 211.008 1.00 91.39 364 PRO E CA 1
ATOM 15752 C C . PRO I 1 156 ? 31.189 96.796 211.859 1.00 88.80 364 PRO E C 1
ATOM 15753 O O . PRO I 1 156 ? 31.947 95.984 211.354 1.00 88.39 364 PRO E O 1
ATOM 15757 N N . PHE I 1 157 ? 31.200 97.107 213.145 1.00 89.58 365 PHE E N 1
ATOM 15758 C CA . PHE I 1 157 ? 32.052 96.414 214.082 1.00 92.47 365 PHE E CA 1
ATOM 15759 C C . PHE I 1 157 ? 31.527 94.976 214.116 1.00 93.71 365 PHE E C 1
ATOM 15760 O O . PHE I 1 157 ? 32.276 94.010 213.935 1.00 84.19 365 PHE E O 1
ATOM 15768 N N . LEU I 1 158 ? 30.213 94.869 214.324 1.00 93.11 366 LEU E N 1
ATOM 15769 C CA . LEU I 1 158 ? 29.529 93.593 214.465 1.00 95.34 366 LEU E CA 1
ATOM 15770 C C . LEU I 1 158 ? 28.767 93.169 213.201 1.00 99.63 366 LEU E C 1
ATOM 15771 O O . LEU I 1 158 ? 27.640 93.636 212.974 1.00 97.37 366 LEU E O 1
ATOM 15776 N N . SER I 1 159 ? 29.345 92.268 212.397 1.00 103.48 367 SER E N 1
ATOM 15777 C CA . SER I 1 159 ? 28.666 91.833 211.162 1.00 107.02 367 SER E CA 1
ATOM 15778 C C . SER I 1 159 ? 27.570 90.878 211.554 1.00 106.31 367 SER E C 1
ATOM 15779 O O . SER I 1 159 ? 27.698 90.181 212.554 1.00 114.97 367 SER E O 1
ATOM 15782 N N . PRO I 1 160 ? 26.490 90.830 210.768 1.00 105.76 368 PRO E N 1
ATOM 15783 C CA . PRO I 1 160 ? 25.408 89.913 211.119 1.00 106.21 368 PRO E CA 1
ATOM 15784 C C . PRO I 1 160 ? 25.905 88.466 211.117 1.00 107.57 368 PRO E C 1
ATOM 15785 O O . PRO I 1 160 ? 25.364 87.626 211.835 1.00 103.20 368 PRO E O 1
ATOM 15789 N N . GLU I 1 161 ? 26.925 88.194 210.304 1.00 112.60 369 GLU E N 1
ATOM 15790 C CA . GLU I 1 161 ? 27.563 86.890 210.257 1.00 121.05 369 GLU E CA 1
ATOM 15791 C C . GLU I 1 161 ? 28.185 86.638 211.617 1.00 126.30 369 GLU E C 1
ATOM 15792 O O . GLU I 1 161 ? 27.981 85.594 212.243 1.00 133.37 369 GLU E O 1
ATOM 15798 N N . CYS I 1 162 ? 28.941 87.634 212.062 1.00 124.19 370 CYS E N 1
ATOM 15799 C CA . CYS I 1 162 ? 29.655 87.589 213.329 1.00 110.33 370 CYS E CA 1
ATOM 15800 C C . CYS I 1 162 ? 28.696 87.585 214.521 1.00 91.01 370 CYS E C 1
ATOM 15801 O O . CYS I 1 162 ? 29.023 87.058 215.569 1.00 89.27 370 CYS E O 1
ATOM 15804 N N . SER I 1 163 ? 27.517 88.170 214.352 1.00 79.01 371 SER E N 1
ATOM 15805 C CA . SER I 1 163 ? 26.529 88.221 215.413 1.00 78.91 371 SER E CA 1
ATOM 15806 C C . SER I 1 163 ? 25.815 86.893 215.618 1.00 86.20 371 SER E C 1
ATOM 15807 O O . SER I 1 163 ? 25.593 86.489 216.755 1.00 90.99 371 SER E O 1
ATOM 15810 N N . ARG I 1 164 ? 25.431 86.207 214.546 1.00 97.39 372 ARG E N 1
ATOM 15811 C CA . ARG I 1 164 ? 24.755 84.905 214.708 1.00 107.72 372 ARG E CA 1
ATOM 15812 C C . ARG I 1 164 ? 25.673 84.034 215.591 1.00 104.46 372 ARG E C 1
ATOM 15813 O O . ARG I 1 164 ? 25.224 83.396 216.570 1.00 93.94 372 ARG E O 1
ATOM 15821 N N . TRP I 1 165 ? 26.970 84.098 215.274 1.00 99.66 373 TRP E N 1
ATOM 15822 C CA . TRP I 1 165 ? 28.028 83.416 216.018 1.00 93.94 373 TRP E CA 1
ATOM 15823 C C . TRP I 1 165 ? 27.913 83.579 217.549 1.00 85.58 373 TRP E C 1
ATOM 15824 O O . TRP I 1 165 ? 28.606 82.879 218.262 1.00 85.02 373 TRP E O 1
ATOM 15835 N N . LEU I 1 166 ? 27.024 84.447 218.055 1.00 83.27 374 LEU E N 1
ATOM 15836 C CA . LEU I 1 166 ? 26.848 84.663 219.515 1.00 78.83 374 LEU E CA 1
ATOM 15837 C C . LEU I 1 166 ? 25.381 84.634 220.010 1.00 69.42 374 LEU E C 1
ATOM 15838 O O . LEU I 1 166 ? 24.479 84.105 219.350 1.00 66.28 374 LEU E O 1
ATOM 15843 N N . GLY I 1 180 ? 11.596 76.495 213.349 1.00 76.20 388 GLY E N 1
ATOM 15844 C CA . GLY I 1 180 ? 12.776 77.166 213.894 1.00 76.03 388 GLY E CA 1
ATOM 15845 C C . GLY I 1 180 ? 13.168 78.451 213.172 1.00 76.76 388 GLY E C 1
ATOM 15846 O O . GLY I 1 180 ? 13.591 79.409 213.822 1.00 77.62 388 GLY E O 1
ATOM 15847 N N . LEU I 1 181 ? 13.057 78.452 211.834 1.00 75.10 389 LEU E N 1
ATOM 15848 C CA . LEU I 1 181 ? 13.366 79.616 210.968 1.00 67.03 389 LEU E CA 1
ATOM 15849 C C . LEU I 1 181 ? 12.103 80.317 210.502 1.00 59.18 389 LEU E C 1
ATOM 15850 O O . LEU I 1 181 ? 12.063 81.517 210.414 1.00 57.59 389 LEU E O 1
ATOM 15855 N N . ALA I 1 182 ? 11.076 79.565 210.174 1.00 61.70 390 ALA E N 1
ATOM 15856 C CA . ALA I 1 182 ? 9.803 80.165 209.814 1.00 70.24 390 ALA E CA 1
ATOM 15857 C C . ALA I 1 182 ? 9.269 80.930 210.995 1.00 69.21 390 ALA E C 1
ATOM 15858 O O . ALA I 1 182 ? 8.815 82.053 210.842 1.00 70.45 390 ALA E O 1
ATOM 15860 N N . GLU I 1 183 ? 9.294 80.272 212.154 1.00 73.17 391 GLU E N 1
ATOM 15861 C CA . GLU I 1 183 ? 8.878 80.827 213.444 1.00 78.54 391 GLU E CA 1
ATOM 15862 C C . GLU I 1 183 ? 9.526 82.214 213.631 1.00 73.58 391 GLU E C 1
ATOM 15863 O O . GLU I 1 183 ? 8.837 83.185 213.970 1.00 67.19 391 GLU E O 1
ATOM 15869 N N . GLU I 1 184 ? 10.841 82.285 213.349 1.00 69.03 392 GLU E N 1
ATOM 15870 C CA . GLU I 1 184 ? 11.698 83.495 213.504 1.00 62.04 392 GLU E CA 1
ATOM 15871 C C . GLU I 1 184 ? 11.504 84.624 212.523 1.00 63.86 392 GLU E C 1
ATOM 15872 O O . GLU I 1 184 ? 11.777 85.782 212.834 1.00 63.29 392 GLU E O 1
ATOM 15878 N N . VAL I 1 185 ? 11.137 84.268 211.304 1.00 66.29 393 VAL E N 1
ATOM 15879 C CA . VAL I 1 185 ? 10.895 85.245 210.270 1.00 60.87 393 VAL E CA 1
ATOM 15880 C C . VAL I 1 185 ? 9.510 85.847 210.472 1.00 61.19 393 VAL E C 1
ATOM 15881 O O . VAL I 1 185 ? 9.359 87.035 210.324 1.00 72.85 393 VAL E O 1
ATOM 15885 N N . ALA I 1 186 ? 8.502 85.076 210.856 1.00 59.98 394 ALA E N 1
ATOM 15886 C CA . ALA I 1 186 ? 7.203 85.694 211.139 1.00 61.61 394 ALA E CA 1
ATOM 15887 C C . ALA I 1 186 ? 7.346 86.658 212.318 1.00 61.60 394 ALA E C 1
ATOM 15888 O O . ALA I 1 186 ? 6.579 87.627 212.417 1.00 57.87 394 ALA E O 1
ATOM 15890 N N . GLN I 1 187 ? 8.299 86.360 213.217 1.00 61.40 395 GLN E N 1
ATOM 15891 C CA . GLN I 1 187 ? 8.676 87.274 214.306 1.00 68.55 395 GLN E CA 1
ATOM 15892 C C . GLN I 1 187 ? 9.070 88.629 213.669 1.00 70.43 395 GLN E C 1
ATOM 15893 O O . GLN I 1 187 ? 8.301 89.603 213.729 1.00 68.87 395 GLN E O 1
ATOM 15899 N N . ARG I 1 188 ? 10.254 88.644 213.029 1.00 64.55 396 ARG E N 1
ATOM 15900 C CA . ARG I 1 188 ? 10.852 89.830 212.406 1.00 56.25 396 ARG E CA 1
ATOM 15901 C C . ARG I 1 188 ? 9.834 90.547 211.543 1.00 53.00 396 ARG E C 1
ATOM 15902 O O . ARG I 1 188 ? 9.678 91.731 211.651 1.00 57.08 396 ARG E O 1
ATOM 15910 N N . HIS I 1 189 ? 9.108 89.818 210.721 1.00 56.93 397 HIS E N 1
ATOM 15911 C CA . HIS I 1 189 ? 8.027 90.376 209.903 1.00 63.75 397 HIS E CA 1
ATOM 15912 C C . HIS I 1 189 ? 7.051 91.157 210.783 1.00 60.69 397 HIS E C 1
ATOM 15913 O O . HIS I 1 189 ? 6.685 92.283 210.472 1.00 59.08 397 HIS E O 1
ATOM 15920 N N . GLY I 1 190 ? 6.645 90.568 211.895 1.00 61.82 398 GLY E N 1
ATOM 15921 C CA . GLY I 1 190 ? 5.720 91.235 212.799 1.00 67.93 398 GLY E CA 1
ATOM 15922 C C . GLY I 1 190 ? 6.303 92.440 213.519 1.00 71.38 398 GLY E C 1
ATOM 15923 O O . GLY I 1 190 ? 5.628 93.466 213.650 1.00 69.31 398 GLY E O 1
ATOM 15924 N N . GLU I 1 191 ? 7.546 92.308 213.998 1.00 79.33 399 GLU E N 1
ATOM 15925 C CA . GLU I 1 191 ? 8.236 93.385 214.764 1.00 84.81 399 GLU E CA 1
ATOM 15926 C C . GLU I 1 191 ? 8.744 94.491 213.816 1.00 71.18 399 GLU E C 1
ATOM 15927 O O . GLU I 1 191 ? 8.118 95.548 213.733 1.00 71.48 399 GLU E O 1
ATOM 15933 N N . GLN I 1 192 ? 9.868 94.285 213.137 1.00 58.75 400 GLN E N 1
ATOM 15934 C CA . GLN I 1 192 ? 10.248 95.212 212.092 1.00 66.28 400 GLN E CA 1
ATOM 15935 C C . GLN I 1 192 ? 9.163 95.055 210.977 1.00 70.75 400 GLN E C 1
ATOM 15936 O O . GLN I 1 192 ? 7.985 94.860 211.293 1.00 79.29 400 GLN E O 1
ATOM 15942 N N . GLY I 1 193 ? 9.517 95.146 209.694 1.00 69.64 401 GLY E N 1
ATOM 15943 C CA . GLY I 1 193 ? 8.521 94.952 208.635 1.00 74.52 401 GLY E CA 1
ATOM 15944 C C . GLY I 1 193 ? 8.861 93.872 207.618 1.00 71.17 401 GLY E C 1
ATOM 15945 O O . GLY I 1 193 ? 9.881 93.192 207.710 1.00 75.04 401 GLY E O 1
ATOM 15946 N N . ILE I 1 194 ? 7.980 93.700 206.651 1.00 63.63 402 ILE E N 1
ATOM 15947 C CA . ILE I 1 194 ? 8.249 92.776 205.580 1.00 64.86 402 ILE E CA 1
ATOM 15948 C C . ILE I 1 194 ? 9.612 93.060 204.932 1.00 61.99 402 ILE E C 1
ATOM 15949 O O . ILE I 1 194 ? 10.292 92.164 204.453 1.00 56.66 402 ILE E O 1
ATOM 15954 N N . ALA I 1 195 ? 9.994 94.322 204.909 1.00 64.13 403 ALA E N 1
ATOM 15955 C CA . ALA I 1 195 ? 11.286 94.695 204.396 1.00 71.41 403 ALA E CA 1
ATOM 15956 C C . ALA I 1 195 ? 12.361 93.931 205.114 1.00 70.09 403 ALA E C 1
ATOM 15957 O O . ALA I 1 195 ? 13.217 93.296 204.491 1.00 70.15 403 ALA E O 1
ATOM 15959 N N . ALA I 1 196 ? 12.291 94.020 206.439 1.00 67.49 404 ALA E N 1
ATOM 15960 C CA . ALA I 1 196 ? 13.287 93.450 207.342 1.00 65.49 404 ALA E CA 1
ATOM 15961 C C . ALA I 1 196 ? 13.191 91.983 207.572 1.00 60.37 404 ALA E C 1
ATOM 15962 O O . ALA I 1 196 ? 14.079 91.425 208.188 1.00 59.58 404 ALA E O 1
ATOM 15964 N N . ALA I 1 197 ? 12.088 91.369 207.172 1.00 60.04 405 ALA E N 1
ATOM 15965 C CA . ALA I 1 197 ? 11.963 89.919 207.263 1.00 55.82 405 ALA E CA 1
ATOM 15966 C C . ALA I 1 197 ? 12.873 89.353 206.156 1.00 52.24 405 ALA E C 1
ATOM 15967 O O . ALA I 1 197 ? 13.772 88.551 206.405 1.00 41.94 405 ALA E O 1
ATOM 15969 N N . LEU I 1 198 ? 12.648 89.853 204.942 1.00 54.40 406 LEU E N 1
ATOM 15970 C CA . LEU I 1 198 ? 13.424 89.484 203.761 1.00 57.93 406 LEU E CA 1
ATOM 15971 C C . LEU I 1 198 ? 14.905 89.748 203.976 1.00 55.84 406 LEU E C 1
ATOM 15972 O O . LEU I 1 198 ? 15.772 89.050 203.463 1.00 55.24 406 LEU E O 1
ATOM 15977 N N . ALA I 1 199 ? 15.197 90.778 204.729 1.00 59.50 407 ALA E N 1
ATOM 15978 C CA . ALA I 1 199 ? 16.567 91.106 205.008 1.00 67.70 407 ALA E CA 1
ATOM 15979 C C . ALA I 1 199 ? 17.260 89.930 205.644 1.00 66.77 407 ALA E C 1
ATOM 15980 O O . ALA I 1 199 ? 18.323 89.503 205.201 1.00 71.76 407 ALA E O 1
ATOM 15982 N N . LEU I 1 200 ? 16.624 89.439 206.700 1.00 65.41 408 LEU E N 1
ATOM 15983 C CA . LEU I 1 200 ? 17.086 88.313 207.516 1.00 64.48 408 LEU E CA 1
ATOM 15984 C C . LEU I 1 200 ? 17.225 87.067 206.666 1.00 64.68 408 LEU E C 1
ATOM 15985 O O . LEU I 1 200 ? 18.314 86.494 206.480 1.00 60.52 408 LEU E O 1
ATOM 15990 N N . LEU I 1 201 ? 16.081 86.701 206.105 1.00 65.23 409 LEU E N 1
ATOM 15991 C CA . LEU I 1 201 ? 15.950 85.556 205.258 1.00 57.84 409 LEU E CA 1
ATOM 15992 C C . LEU I 1 201 ? 17.062 85.533 204.229 1.00 53.04 409 LEU E C 1
ATOM 15993 O O . LEU I 1 201 ? 17.311 84.495 203.649 1.00 47.98 409 LEU E O 1
ATOM 15998 N N . ASP I 1 202 ? 17.692 86.680 203.979 1.00 55.11 410 ASP E N 1
ATOM 15999 C CA . ASP I 1 202 ? 18.814 86.737 203.076 1.00 67.51 410 ASP E CA 1
ATOM 16000 C C . ASP I 1 202 ? 20.045 86.167 203.759 1.00 73.91 410 ASP E C 1
ATOM 16001 O O . ASP I 1 202 ? 20.474 85.059 203.451 1.00 84.83 410 ASP E O 1
ATOM 16006 N N . GLU I 1 203 ? 20.612 86.906 204.701 1.00 82.59 411 GLU E N 1
ATOM 16007 C CA . GLU I 1 203 ? 21.843 86.460 205.356 1.00 88.21 411 GLU E CA 1
ATOM 16008 C C . GLU I 1 203 ? 21.726 85.047 205.961 1.00 84.87 411 GLU E C 1
ATOM 16009 O O . GLU I 1 203 ? 22.749 84.391 206.187 1.00 83.68 411 GLU E O 1
ATOM 16015 N N . ARG I 1 204 ? 20.498 84.565 206.184 1.00 80.31 412 ARG E N 1
ATOM 16016 C CA . ARG I 1 204 ? 20.308 83.172 206.605 1.00 79.85 412 ARG E CA 1
ATOM 16017 C C . ARG I 1 204 ? 20.760 82.273 205.467 1.00 75.26 412 ARG E C 1
ATOM 16018 O O . ARG I 1 204 ? 21.760 81.553 205.573 1.00 73.37 412 ARG E O 1
ATOM 16026 N N . ILE I 1 205 ? 20.023 82.346 204.368 1.00 73.73 413 ILE E N 1
ATOM 16027 C CA . ILE I 1 205 ? 20.336 81.567 203.193 1.00 74.95 413 ILE E CA 1
ATOM 16028 C C . ILE I 1 205 ? 21.791 81.644 202.806 1.00 77.58 413 ILE E C 1
ATOM 16029 O O . ILE I 1 205 ? 22.373 80.636 202.434 1.00 92.05 413 ILE E O 1
ATOM 16034 N N . ALA I 1 206 ? 22.385 82.822 202.898 1.00 79.39 414 ALA E N 1
ATOM 16035 C CA . ALA I 1 206 ? 23.808 82.971 202.595 1.00 83.21 414 ALA E CA 1
ATOM 16036 C C . ALA I 1 206 ? 24.631 81.821 203.198 1.00 83.62 414 ALA E C 1
ATOM 16037 O O . ALA I 1 206 ? 25.589 81.324 202.582 1.00 81.72 414 ALA E O 1
ATOM 16039 N N . GLN I 1 207 ? 24.248 81.389 204.396 1.00 83.39 415 GLN E N 1
ATOM 16040 C CA . GLN I 1 207 ? 24.966 80.320 205.054 1.00 86.26 415 GLN E CA 1
ATOM 16041 C C . GLN I 1 207 ? 24.130 79.054 205.314 1.00 85.56 415 GLN E C 1
ATOM 16042 O O . GLN I 1 207 ? 24.335 78.362 206.295 1.00 94.82 415 GLN E O 1
ATOM 16048 N N . LEU I 1 208 ? 23.196 78.749 204.420 1.00 76.89 416 LEU E N 1
ATOM 16049 C CA . LEU I 1 208 ? 22.470 77.488 204.466 1.00 75.58 416 LEU E CA 1
ATOM 16050 C C . LEU I 1 208 ? 22.876 76.772 203.204 1.00 87.49 416 LEU E C 1
ATOM 16051 O O . LEU I 1 208 ? 22.424 77.138 202.122 1.00 95.92 416 LEU E O 1
ATOM 16056 N N . LYS I 1 209 ? 23.727 75.758 203.336 1.00 96.32 417 LYS E N 1
ATOM 16057 C CA . LYS I 1 209 ? 24.258 75.058 202.168 1.00 95.77 417 LYS E CA 1
ATOM 16058 C C . LYS I 1 209 ? 23.510 73.807 201.741 1.00 96.20 417 LYS E C 1
ATOM 16059 O O . LYS I 1 209 ? 23.581 73.444 200.566 1.00 96.26 417 LYS E O 1
ATOM 16065 N N . GLU I 1 210 ? 22.791 73.152 202.654 1.00 95.98 418 GLU E N 1
ATOM 16066 C CA . GLU I 1 210 ? 22.040 71.940 202.274 1.00 92.46 418 GLU E CA 1
ATOM 16067 C C . GLU I 1 210 ? 20.733 72.274 201.557 1.00 78.28 418 GLU E C 1
ATOM 16068 O O . GLU I 1 210 ? 19.905 72.996 202.094 1.00 65.39 418 GLU E O 1
ATOM 16074 N N . PRO I 1 211 ? 20.555 71.737 200.335 1.00 76.87 419 PRO E N 1
ATOM 16075 C CA . PRO I 1 211 ? 19.367 72.006 199.525 1.00 79.53 419 PRO E CA 1
ATOM 16076 C C . PRO I 1 211 ? 18.011 71.890 200.230 1.00 72.13 419 PRO E C 1
ATOM 16077 O O . PRO I 1 211 ? 17.089 72.607 199.894 1.00 71.74 419 PRO E O 1
ATOM 16081 N N . ARG I 1 212 ? 17.881 71.011 201.198 1.00 72.31 420 ARG E N 1
ATOM 16082 C CA . ARG I 1 212 ? 16.612 70.893 201.903 1.00 75.60 420 ARG E CA 1
ATOM 16083 C C . ARG I 1 212 ? 16.334 72.109 202.788 1.00 72.48 420 ARG E C 1
ATOM 16084 O O . ARG I 1 212 ? 15.164 72.481 203.055 1.00 61.05 420 ARG E O 1
ATOM 16092 N N . ASP I 1 213 ? 17.426 72.690 203.280 1.00 77.04 421 ASP E N 1
ATOM 16093 C CA . ASP I 1 213 ? 17.351 73.872 204.127 1.00 81.52 421 ASP E CA 1
ATOM 16094 C C . ASP I 1 213 ? 16.914 74.990 203.191 1.00 81.08 421 ASP E C 1
ATOM 16095 O O . ASP I 1 213 ? 15.817 75.535 203.336 1.00 76.04 421 ASP E O 1
ATOM 16100 N N . ARG I 1 214 ? 17.782 75.276 202.212 1.00 77.22 422 ARG E N 1
ATOM 16101 C CA . ARG I 1 214 ? 17.550 76.298 201.224 1.00 72.97 422 ARG E CA 1
ATOM 16102 C C . ARG I 1 214 ? 16.117 76.259 200.786 1.00 71.13 422 ARG E C 1
ATOM 16103 O O . ARG I 1 214 ? 15.438 77.286 200.789 1.00 71.70 422 ARG E O 1
ATOM 16111 N N . PHE I 1 215 ? 15.658 75.064 200.433 1.00 69.30 423 PHE E N 1
ATOM 16112 C CA . PHE I 1 215 ? 14.295 74.871 199.963 1.00 76.97 423 PHE E CA 1
ATOM 16113 C C . PHE I 1 215 ? 13.269 75.384 200.992 1.00 85.39 423 PHE E C 1
ATOM 16114 O O . PHE I 1 215 ? 12.296 76.044 200.614 1.00 97.26 423 PHE E O 1
ATOM 16122 N N . HIS I 1 216 ? 13.466 75.100 202.280 1.00 87.85 424 HIS E N 1
ATOM 16123 C CA . HIS I 1 216 ? 12.533 75.619 203.292 1.00 86.51 424 HIS E CA 1
ATOM 16124 C C . HIS I 1 216 ? 12.439 77.145 203.305 1.00 78.79 424 HIS E C 1
ATOM 16125 O O . HIS I 1 216 ? 11.350 77.718 203.358 1.00 72.62 424 HIS E O 1
ATOM 16132 N N . ALA I 1 217 ? 13.586 77.797 203.207 1.00 73.57 425 ALA E N 1
ATOM 16133 C CA . ALA I 1 217 ? 13.641 79.242 203.197 1.00 69.06 425 ALA E CA 1
ATOM 16134 C C . ALA I 1 217 ? 12.733 79.814 202.122 1.00 68.64 425 ALA E C 1
ATOM 16135 O O . ALA I 1 217 ? 12.075 80.836 202.322 1.00 72.45 425 ALA E O 1
ATOM 16137 N N . LEU I 1 218 ? 12.693 79.157 200.972 1.00 65.72 426 LEU E N 1
ATOM 16138 C CA . LEU I 1 218 ? 11.860 79.640 199.891 1.00 64.26 426 LEU E CA 1
ATOM 16139 C C . LEU I 1 218 ? 10.416 79.459 200.310 1.00 61.55 426 LEU E C 1
ATOM 16140 O O . LEU I 1 218 ? 9.615 80.373 200.184 1.00 58.27 426 LEU E O 1
ATOM 16145 N N . LEU I 1 219 ? 10.106 78.300 200.875 1.00 65.83 427 LEU E N 1
ATOM 16146 C CA . LEU I 1 219 ? 8.764 78.034 201.371 1.00 69.99 427 LEU E CA 1
ATOM 16147 C C . LEU I 1 219 ? 8.343 79.106 202.373 1.00 67.55 427 LEU E C 1
ATOM 16148 O O . LEU I 1 219 ? 7.181 79.485 202.428 1.00 72.79 427 LEU E O 1
ATOM 16153 N N . VAL I 1 220 ? 9.288 79.581 203.172 1.00 65.89 428 VAL E N 1
ATOM 16154 C CA . VAL I 1 220 ? 9.030 80.665 204.122 1.00 63.08 428 VAL E CA 1
ATOM 16155 C C . VAL I 1 220 ? 8.722 81.952 203.350 1.00 63.59 428 VAL E C 1
ATOM 16156 O O . VAL I 1 220 ? 7.649 82.553 203.486 1.00 58.14 428 VAL E O 1
ATOM 16160 N N . GLN I 1 221 ? 9.688 82.367 202.534 1.00 61.66 429 GLN E N 1
ATOM 16161 C CA . GLN I 1 221 ? 9.538 83.544 201.718 1.00 58.39 429 GLN E CA 1
ATOM 16162 C C . GLN I 1 221 ? 8.141 83.572 201.119 1.00 54.41 429 GLN E C 1
ATOM 16163 O O . GLN I 1 221 ? 7.509 84.596 201.084 1.00 52.68 429 GLN E O 1
ATOM 16169 N N . ALA I 1 222 ? 7.679 82.431 200.640 1.00 55.17 430 ALA E N 1
ATOM 16170 C CA . ALA I 1 222 ? 6.336 82.300 200.125 1.00 58.80 430 ALA E CA 1
ATOM 16171 C C . ALA I 1 222 ? 5.295 82.708 201.169 1.00 65.17 430 ALA E C 1
ATOM 16172 O O . ALA I 1 222 ? 4.496 83.633 200.972 1.00 61.08 430 ALA E O 1
ATOM 16174 N N . GLU I 1 223 ? 5.312 81.992 202.283 1.00 76.28 431 GLU E N 1
ATOM 16175 C CA . GLU I 1 223 ? 4.369 82.221 203.366 1.00 83.15 431 GLU E CA 1
ATOM 16176 C C . GLU I 1 223 ? 4.449 83.679 203.769 1.00 78.86 431 GLU E C 1
ATOM 16177 O O . GLU I 1 223 ? 3.426 84.333 203.918 1.00 79.59 431 GLU E O 1
ATOM 16183 N N . LEU I 1 224 ? 5.675 84.189 203.893 1.00 77.17 432 LEU E N 1
ATOM 16184 C CA . LEU I 1 224 ? 5.923 85.580 204.281 1.00 70.40 432 LEU E CA 1
ATOM 16185 C C . LEU I 1 224 ? 5.148 86.477 203.336 1.00 67.01 432 LEU E C 1
ATOM 16186 O O . LEU I 1 224 ? 4.306 87.267 203.764 1.00 65.05 432 LEU E O 1
ATOM 16191 N N . LEU I 1 225 ? 5.401 86.293 202.041 1.00 66.28 433 LEU E N 1
ATOM 16192 C CA . LEU I 1 225 ? 4.746 87.065 200.992 1.00 61.76 433 LEU E CA 1
ATOM 16193 C C . LEU I 1 225 ? 3.265 87.076 201.200 1.00 62.76 433 LEU E C 1
ATOM 16194 O O . LEU I 1 225 ? 2.659 88.134 201.203 1.00 61.34 433 LEU E O 1
ATOM 16199 N N . ALA I 1 226 ? 2.700 85.898 201.436 1.00 70.70 434 ALA E N 1
ATOM 16200 C CA . ALA I 1 226 ? 1.253 85.747 201.650 1.00 74.78 434 ALA E CA 1
ATOM 16201 C C . ALA I 1 226 ? 0.791 86.340 202.973 1.00 79.30 434 ALA E C 1
ATOM 16202 O O . ALA I 1 226 ? -0.300 86.920 203.040 1.00 78.00 434 ALA E O 1
ATOM 16204 N N . GLN I 1 227 ? 1.606 86.181 204.019 1.00 86.87 435 GLN E N 1
ATOM 16205 C CA . GLN I 1 227 ? 1.284 86.732 205.330 1.00 95.03 435 GLN E CA 1
ATOM 16206 C C . GLN I 1 227 ? 1.048 88.234 205.180 1.00 91.72 435 GLN E C 1
ATOM 16207 O O . GLN I 1 227 ? 0.248 88.807 205.936 1.00 96.21 435 GLN E O 1
ATOM 16213 N N . GLU I 1 228 ? 1.744 88.850 204.210 1.00 81.19 436 GLU E N 1
ATOM 16214 C CA . GLU I 1 228 ? 1.587 90.279 203.891 1.00 77.54 436 GLU E CA 1
ATOM 16215 C C . GLU I 1 228 ? 0.200 90.531 203.265 1.00 79.77 436 GLU E C 1
ATOM 16216 O O . GLU I 1 228 ? -0.530 91.415 203.710 1.00 66.02 436 GLU E O 1
ATOM 16222 N N . GLY I 1 229 ? -0.144 89.704 202.267 1.00 93.22 437 GLY E N 1
ATOM 16223 C CA . GLY I 1 229 ? -1.415 89.753 201.486 1.00 91.24 437 GLY E CA 1
ATOM 16224 C C . GLY I 1 229 ? -1.239 89.611 199.960 1.00 90.95 437 GLY E C 1
ATOM 16225 O O . GLY I 1 229 ? -2.157 89.907 199.180 1.00 89.97 437 GLY E O 1
ATOM 16226 N N . MET I 1 230 ? -0.071 89.121 199.543 1.00 89.38 438 MET E N 1
ATOM 16227 C CA . MET I 1 230 ? 0.300 89.002 198.143 1.00 89.12 438 MET E CA 1
ATOM 16228 C C . MET I 1 230 ? 0.074 87.568 197.646 1.00 92.28 438 MET E C 1
ATOM 16229 O O . MET I 1 230 ? 0.999 86.894 197.138 1.00 86.88 438 MET E O 1
ATOM 16234 N N . GLU I 1 231 ? -1.183 87.139 197.770 1.00 92.39 439 GLU E N 1
ATOM 16235 C CA . GLU I 1 231 ? -1.638 85.786 197.392 1.00 93.03 439 GLU E CA 1
ATOM 16236 C C . GLU I 1 231 ? -0.918 85.169 196.203 1.00 85.06 439 GLU E C 1
ATOM 16237 O O . GLU I 1 231 ? -0.347 84.085 196.297 1.00 78.55 439 GLU E O 1
ATOM 16243 N N . ALA I 1 232 ? -0.956 85.893 195.094 1.00 81.72 440 ALA E N 1
ATOM 16244 C CA . ALA I 1 232 ? -0.437 85.424 193.822 1.00 83.50 440 ALA E CA 1
ATOM 16245 C C . ALA I 1 232 ? 1.045 85.130 193.745 1.00 81.55 440 ALA E C 1
ATOM 16246 O O . ALA I 1 232 ? 1.427 84.032 193.364 1.00 88.91 440 ALA E O 1
ATOM 16248 N N . LEU I 1 233 ? 1.887 86.104 194.060 1.00 77.17 441 LEU E N 1
ATOM 16249 C CA . LEU I 1 233 ? 3.313 85.874 193.944 1.00 78.77 441 LEU E CA 1
ATOM 16250 C C . LEU I 1 233 ? 3.714 84.678 194.849 1.00 84.16 441 LEU E C 1
ATOM 16251 O O . LEU I 1 233 ? 4.759 84.013 194.646 1.00 71.43 441 LEU E O 1
ATOM 16256 N N . ALA I 1 234 ? 2.866 84.406 195.846 1.00 86.81 442 ALA E N 1
ATOM 16257 C CA . ALA I 1 234 ? 3.055 83.260 196.727 1.00 87.96 442 ALA E CA 1
ATOM 16258 C C . ALA I 1 234 ? 2.645 81.985 195.996 1.00 84.58 442 ALA E C 1
ATOM 16259 O O . ALA I 1 234 ? 3.493 81.122 195.728 1.00 71.64 442 ALA E O 1
ATOM 16261 N N . ARG I 1 235 ? 1.353 81.881 195.661 1.00 84.99 443 ARG E N 1
ATOM 16262 C CA . ARG I 1 235 ? 0.837 80.723 194.932 1.00 80.20 443 ARG E CA 1
ATOM 16263 C C . ARG I 1 235 ? 1.762 80.403 193.788 1.00 73.10 443 ARG E C 1
ATOM 16264 O O . ARG I 1 235 ? 2.054 79.258 193.568 1.00 72.98 443 ARG E O 1
ATOM 16272 N N . GLN I 1 236 ? 2.249 81.416 193.082 1.00 75.11 444 GLN E N 1
ATOM 16273 C CA . GLN I 1 236 ? 3.186 81.188 191.984 1.00 81.82 444 GLN E CA 1
ATOM 16274 C C . GLN I 1 236 ? 4.513 80.601 192.516 1.00 79.33 444 GLN E C 1
ATOM 16275 O O . GLN I 1 236 ? 5.253 79.950 191.754 1.00 75.11 444 GLN E O 1
ATOM 16281 N N . HIS I 1 237 ? 4.814 80.853 193.800 1.00 78.39 445 HIS E N 1
ATOM 16282 C CA . HIS I 1 237 ? 5.992 80.272 194.464 1.00 77.25 445 HIS E CA 1
ATOM 16283 C C . HIS I 1 237 ? 5.720 78.871 195.035 1.00 80.47 445 HIS E C 1
ATOM 16284 O O . HIS I 1 237 ? 6.617 78.016 194.988 1.00 76.86 445 HIS E O 1
ATOM 16291 N N . TYR I 1 238 ? 4.510 78.639 195.569 1.00 77.98 446 TYR E N 1
ATOM 16292 C CA . TYR I 1 238 ? 4.116 77.295 196.022 1.00 77.87 446 TYR E CA 1
ATOM 16293 C C . TYR I 1 238 ? 4.169 76.314 194.829 1.00 76.60 446 TYR E C 1
ATOM 16294 O O . TYR I 1 238 ? 4.853 75.295 194.863 1.00 66.56 446 TYR E O 1
ATOM 16303 N N . GLN I 1 239 ? 3.430 76.655 193.778 1.00 81.69 447 GLN E N 1
ATOM 16304 C CA . GLN I 1 239 ? 3.397 75.902 192.538 1.00 82.04 447 GLN E CA 1
ATOM 16305 C C . GLN I 1 239 ? 4.810 75.462 192.224 1.00 79.60 447 GLN E C 1
ATOM 16306 O O . GLN I 1 239 ? 5.078 74.273 192.179 1.00 83.95 447 GLN E O 1
ATOM 16312 N N . HIS I 1 240 ? 5.725 76.414 192.047 1.00 76.12 448 HIS E N 1
ATOM 16313 C CA . HIS I 1 240 ? 7.113 76.070 191.743 1.00 77.41 448 HIS E CA 1
ATOM 16314 C C . HIS I 1 240 ? 7.745 75.093 192.712 1.00 81.17 448 HIS E C 1
ATOM 16315 O O . HIS I 1 240 ? 8.631 74.330 192.334 1.00 82.16 448 HIS E O 1
ATOM 16322 N N . LEU I 1 241 ? 7.309 75.113 193.962 1.00 89.74 449 LEU E N 1
ATOM 16323 C CA . LEU I 1 241 ? 7.844 74.173 194.938 1.00 94.47 449 LEU E CA 1
ATOM 16324 C C . LEU I 1 241 ? 7.217 72.778 194.721 1.00 95.51 449 LEU E C 1
ATOM 16325 O O . LEU I 1 241 ? 7.938 71.808 194.459 1.00 95.47 449 LEU E O 1
ATOM 16330 N N . TRP I 1 242 ? 5.882 72.703 194.760 1.00 91.09 450 TRP E N 1
ATOM 16331 C CA . TRP I 1 242 ? 5.124 71.446 194.570 1.00 81.67 450 TRP E CA 1
ATOM 16332 C C . TRP I 1 242 ? 5.618 70.576 193.400 1.00 71.33 450 TRP E C 1
ATOM 16333 O O . TRP I 1 242 ? 5.467 69.358 193.416 1.00 63.98 450 TRP E O 1
ATOM 16344 N N . GLN I 1 243 ? 6.191 71.211 192.385 1.00 71.17 451 GLN E N 1
ATOM 16345 C CA . GLN I 1 243 ? 6.767 70.490 191.259 1.00 81.58 451 GLN E CA 1
ATOM 16346 C C . GLN I 1 243 ? 8.227 70.161 191.580 1.00 79.10 451 GLN E C 1
ATOM 16347 O O . GLN I 1 243 ? 8.638 69.017 191.461 1.00 79.55 451 GLN E O 1
ATOM 16353 N N . GLU I 1 244 ? 9.007 71.146 192.005 1.00 79.86 452 GLU E N 1
ATOM 16354 C CA . GLU I 1 244 ? 10.392 70.883 192.403 1.00 85.12 452 GLU E CA 1
ATOM 16355 C C . GLU I 1 244 ? 10.424 69.773 193.472 1.00 86.31 452 GLU E C 1
ATOM 16356 O O . GLU I 1 244 ? 11.423 69.062 193.621 1.00 91.56 452 GLU E O 1
ATOM 16362 N N . ALA I 1 245 ? 9.342 69.624 194.227 1.00 83.28 453 ALA E N 1
ATOM 16363 C CA . ALA I 1 245 ? 9.280 68.565 195.216 1.00 82.78 453 ALA E CA 1
ATOM 16364 C C . ALA I 1 245 ? 9.105 67.284 194.472 1.00 82.10 453 ALA E C 1
ATOM 16365 O O . ALA I 1 245 ? 9.894 66.368 194.630 1.00 87.96 453 ALA E O 1
ATOM 16367 N N . SER I 1 246 ? 8.063 67.239 193.648 1.00 83.58 454 SER E N 1
ATOM 16368 C CA . SER I 1 246 ? 7.770 66.074 192.827 1.00 84.59 454 SER E CA 1
ATOM 16369 C C . SER I 1 246 ? 9.034 65.662 192.068 1.00 79.00 454 SER E C 1
ATOM 16370 O O . SER I 1 246 ? 9.557 64.589 192.288 1.00 66.58 454 SER E O 1
ATOM 16373 N N . ARG I 1 247 ? 9.546 66.542 191.219 1.00 86.32 455 ARG E N 1
ATOM 16374 C CA . ARG I 1 247 ? 10.790 66.305 190.472 1.00 100.56 455 ARG E CA 1
ATOM 16375 C C . ARG I 1 247 ? 11.861 65.507 191.258 1.00 105.74 455 ARG E C 1
ATOM 16376 O O . ARG I 1 247 ? 12.571 64.680 190.672 1.00 106.74 455 ARG E O 1
ATOM 16384 N N . LEU I 1 248 ? 11.991 65.772 192.563 1.00 107.06 456 LEU E N 1
ATOM 16385 C CA . LEU I 1 248 ? 13.003 65.109 193.417 1.00 108.32 456 LEU E CA 1
ATOM 16386 C C . LEU I 1 248 ? 12.531 63.834 194.147 1.00 101.76 456 LEU E C 1
ATOM 16387 O O . LEU I 1 248 ? 13.355 63.132 194.735 1.00 94.79 456 LEU E O 1
ATOM 16392 N N . GLY I 1 249 ? 11.221 63.565 194.134 1.00 99.42 457 GLY E N 1
ATOM 16393 C CA . GLY I 1 249 ? 10.631 62.343 194.726 1.00 98.40 457 GLY E CA 1
ATOM 16394 C C . GLY I 1 249 ? 10.269 62.382 196.202 1.00 93.95 457 GLY E C 1
ATOM 16395 O O . GLY I 1 249 ? 10.365 61.373 196.905 1.00 83.21 457 GLY E O 1
ATOM 16396 N N . LEU I 1 250 ? 9.784 63.526 196.662 1.00 97.24 458 LEU E N 1
ATOM 16397 C CA . LEU I 1 250 ? 9.510 63.705 198.080 1.00 101.74 458 LEU E CA 1
ATOM 16398 C C . LEU I 1 250 ? 8.198 63.141 198.630 1.00 107.82 458 LEU E C 1
ATOM 16399 O O . LEU I 1 250 ? 7.904 63.330 199.815 1.00 119.12 458 LEU E O 1
ATOM 16404 N N . SER I 1 251 ? 7.397 62.464 197.810 1.00 104.86 459 SER E N 1
ATOM 16405 C CA . SER I 1 251 ? 6.250 61.755 198.382 1.00 102.70 459 SER E CA 1
ATOM 16406 C C . SER I 1 251 ? 6.837 60.484 198.975 1.00 100.24 459 SER E C 1
ATOM 16407 O O . SER I 1 251 ? 6.449 60.061 200.064 1.00 91.32 459 SER E O 1
ATOM 16410 N N . HIS I 1 252 ? 7.832 59.926 198.280 1.00 103.53 460 HIS E N 1
ATOM 16411 C CA . HIS I 1 252 ? 8.507 58.713 198.729 1.00 106.69 460 HIS E CA 1
ATOM 16412 C C . HIS I 1 252 ? 9.605 59.108 199.727 1.00 105.98 460 HIS E C 1
ATOM 16413 O O . HIS I 1 252 ? 10.719 58.593 199.647 1.00 112.82 460 HIS E O 1
ATOM 16420 N N . TRP I 1 253 ? 9.256 60.001 200.668 1.00 105.43 461 TRP E N 1
ATOM 16421 C CA . TRP I 1 253 ? 10.142 60.548 201.740 1.00 103.62 461 TRP E CA 1
ATOM 16422 C C . TRP I 1 253 ? 9.608 61.911 202.160 1.00 103.85 461 TRP E C 1
ATOM 16423 O O . TRP I 1 253 ? 9.772 62.878 201.436 1.00 124.24 461 TRP E O 1
ATOM 16434 N N . GLU I 1 254 ? 8.954 62.001 203.306 1.00 99.66 462 GLU E N 1
ATOM 16435 C CA . GLU I 1 254 ? 8.439 63.292 203.760 1.00 100.50 462 GLU E CA 1
ATOM 16436 C C . GLU I 1 254 ? 7.299 63.820 202.863 1.00 88.53 462 GLU E C 1
ATOM 16437 O O . GLU I 1 254 ? 7.420 64.891 202.293 1.00 74.16 462 GLU E O 1
ATOM 16443 N N . PRO I 1 255 ? 6.184 63.071 202.757 1.00 92.17 463 PRO E N 1
ATOM 16444 C CA . PRO I 1 255 ? 5.028 63.397 201.918 1.00 97.02 463 PRO E CA 1
ATOM 16445 C C . PRO I 1 255 ? 4.061 64.416 202.482 1.00 100.86 463 PRO E C 1
ATOM 16446 O O . PRO I 1 255 ? 3.132 64.798 201.776 1.00 102.60 463 PRO E O 1
ATOM 16450 N N . GLY I 1 256 ? 4.221 64.807 203.743 1.00 108.69 464 GLY E N 1
ATOM 16451 C CA . GLY I 1 256 ? 3.348 65.831 204.340 1.00 111.88 464 GLY E CA 1
ATOM 16452 C C . GLY I 1 256 ? 3.684 67.205 203.781 1.00 106.30 464 GLY E C 1
ATOM 16453 O O . GLY I 1 256 ? 2.782 68.008 203.498 1.00 90.07 464 GLY E O 1
ATOM 16454 N N . LEU I 1 257 ? 4.988 67.472 203.645 1.00 101.44 465 LEU E N 1
ATOM 16455 C CA . LEU I 1 257 ? 5.470 68.691 203.022 1.00 97.59 465 LEU E CA 1
ATOM 16456 C C . LEU I 1 257 ? 4.798 68.792 201.660 1.00 95.27 465 LEU E C 1
ATOM 16457 O O . LEU I 1 257 ? 4.107 69.771 201.370 1.00 99.36 465 LEU E O 1
ATOM 16462 N N . VAL I 1 258 ? 4.959 67.739 200.857 1.00 92.10 466 VAL E N 1
ATOM 16463 C CA . VAL I 1 258 ? 4.409 67.674 199.493 1.00 84.84 466 VAL E CA 1
ATOM 16464 C C . VAL I 1 258 ? 2.880 67.808 199.400 1.00 89.60 466 VAL E C 1
ATOM 16465 O O . VAL I 1 258 ? 2.384 68.367 198.432 1.00 101.38 466 VAL E O 1
ATOM 16469 N N . ASN I 1 259 ? 2.129 67.315 200.379 1.00 96.03 467 ASN E N 1
ATOM 16470 C CA . ASN I 1 259 ? 0.668 67.464 200.327 1.00 97.84 467 ASN E CA 1
ATOM 16471 C C . ASN I 1 259 ? 0.190 68.879 200.637 1.00 97.85 467 ASN E C 1
ATOM 16472 O O . ASN I 1 259 ? -0.821 69.296 200.086 1.00 103.67 467 ASN E O 1
ATOM 16477 N N . ARG I 1 260 ? 0.877 69.617 201.509 1.00 94.89 468 ARG E N 1
ATOM 16478 C CA . ARG I 1 260 ? 0.447 70.988 201.783 1.00 94.10 468 ARG E CA 1
ATOM 16479 C C . ARG I 1 260 ? 0.723 71.803 200.521 1.00 86.39 468 ARG E C 1
ATOM 16480 O O . ARG I 1 260 ? -0.170 72.453 199.983 1.00 77.44 468 ARG E O 1
ATOM 16488 N N . LEU I 1 261 ? 1.958 71.735 200.028 1.00 79.96 469 LEU E N 1
ATOM 16489 C CA . LEU I 1 261 ? 2.332 72.459 198.819 1.00 80.96 469 LEU E CA 1
ATOM 16490 C C . LEU I 1 261 ? 1.277 72.360 197.740 1.00 89.36 469 LEU E C 1
ATOM 16491 O O . LEU I 1 261 ? 1.083 73.287 196.966 1.00 102.32 469 LEU E O 1
ATOM 16496 N N . GLU I 1 262 ? 0.607 71.222 197.689 1.00 97.95 470 GLU E N 1
ATOM 16497 C CA . GLU I 1 262 ? -0.445 70.978 196.718 1.00 107.46 470 GLU E CA 1
ATOM 16498 C C . GLU I 1 262 ? -1.734 71.736 197.084 1.00 108.18 470 GLU E C 1
ATOM 16499 O O . GLU I 1 262 ? -2.314 72.425 196.239 1.00 110.78 470 GLU E O 1
ATOM 16505 N N . SER I 1 263 ? -2.177 71.613 198.338 1.00 103.26 471 SER E N 1
ATOM 16506 C CA . SER I 1 263 ? -3.397 72.292 198.788 1.00 98.71 471 SER E CA 1
ATOM 16507 C C . SER I 1 263 ? -3.152 73.787 198.858 1.00 96.19 471 SER E C 1
ATOM 16508 O O . SER I 1 263 ? -4.102 74.571 198.881 1.00 96.71 471 SER E O 1
ATOM 16511 N N . LEU I 1 264 ? -1.874 74.175 198.898 1.00 97.38 472 LEU E N 1
ATOM 16512 C CA . LEU I 1 264 ? -1.491 75.589 198.886 1.00 101.18 472 LEU E CA 1
ATOM 16513 C C . LEU I 1 264 ? -1.509 76.108 197.459 1.00 101.69 472 LEU E C 1
ATOM 16514 O O . LEU I 1 264 ? -2.244 77.049 197.155 1.00 115.27 472 LEU E O 1
ATOM 16519 N N . ALA I 1 265 ? -0.750 75.456 196.580 1.00 93.03 473 ALA E N 1
ATOM 16520 C CA . ALA I 1 265 ? -0.662 75.854 195.172 1.00 87.41 473 ALA E CA 1
ATOM 16521 C C . ALA I 1 265 ? -1.934 75.616 194.314 1.00 88.66 473 ALA E C 1
ATOM 16522 O O . ALA I 1 265 ? -1.817 75.416 193.101 1.00 92.51 473 ALA E O 1
ATOM 16524 N N . ALA I 1 266 ? -3.128 75.656 194.920 1.00 85.13 474 ALA E N 1
ATOM 16525 C CA . ALA I 1 266 ? -4.385 75.472 194.179 1.00 82.84 474 ALA E CA 1
ATOM 16526 C C . ALA I 1 266 ? -5.576 75.903 195.022 1.00 74.55 474 ALA E C 1
ATOM 16527 O O . ALA I 1 266 ? -6.212 76.905 194.719 1.00 71.97 474 ALA E O 1
ATOM 16529 N N . SER J 1 20 ? 58.323 72.613 239.005 1.00 137.24 228 SER F N 1
ATOM 16530 C CA . SER J 1 20 ? 58.182 72.484 240.486 1.00 132.99 228 SER F CA 1
ATOM 16531 C C . SER J 1 20 ? 59.180 73.448 241.178 1.00 124.27 228 SER F C 1
ATOM 16532 O O . SER J 1 20 ? 58.870 74.054 242.215 1.00 102.65 228 SER F O 1
ATOM 16535 N N . SER J 1 21 ? 60.364 73.582 240.567 1.00 122.97 229 SER F N 1
ATOM 16536 C CA . SER J 1 21 ? 61.464 74.455 241.028 1.00 122.82 229 SER F CA 1
ATOM 16537 C C . SER J 1 21 ? 61.201 75.939 240.630 1.00 118.79 229 SER F C 1
ATOM 16538 O O . SER J 1 21 ? 61.305 76.860 241.453 1.00 99.62 229 SER F O 1
ATOM 16541 N N . ASN J 1 22 ? 60.864 76.136 239.352 1.00 123.04 230 ASN F N 1
ATOM 16542 C CA . ASN J 1 22 ? 60.528 77.440 238.767 1.00 109.85 230 ASN F CA 1
ATOM 16543 C C . ASN J 1 22 ? 59.010 77.605 238.628 1.00 114.37 230 ASN F C 1
ATOM 16544 O O . ASN J 1 22 ? 58.545 78.692 238.283 1.00 118.13 230 ASN F O 1
ATOM 16549 N N . ASP J 1 23 ? 58.247 76.529 238.878 1.00 119.27 231 ASP F N 1
ATOM 16550 C CA . ASP J 1 23 ? 56.774 76.549 238.792 1.00 113.96 231 ASP F CA 1
ATOM 16551 C C . ASP J 1 23 ? 56.107 76.847 240.124 1.00 107.76 231 ASP F C 1
ATOM 16552 O O . ASP J 1 23 ? 55.014 76.357 240.390 1.00 98.74 231 ASP F O 1
ATOM 16557 N N . ARG J 1 24 ? 56.807 77.603 240.970 1.00 111.80 232 ARG F N 1
ATOM 16558 C CA . ARG J 1 24 ? 56.280 78.104 242.231 1.00 108.65 232 ARG F CA 1
ATOM 16559 C C . ARG J 1 24 ? 55.934 79.536 241.898 1.00 107.66 232 ARG F C 1
ATOM 16560 O O . ARG J 1 24 ? 54.778 79.929 241.978 1.00 103.27 232 ARG F O 1
ATOM 16568 N N . ALA J 1 25 ? 56.954 80.294 241.480 1.00 117.23 233 ALA F N 1
ATOM 16569 C CA . ALA J 1 25 ? 56.811 81.700 241.091 1.00 115.06 233 ALA F CA 1
ATOM 16570 C C . ALA J 1 25 ? 55.660 81.831 240.112 1.00 110.99 233 ALA F C 1
ATOM 16571 O O . ALA J 1 25 ? 54.811 82.717 240.259 1.00 100.85 233 ALA F O 1
ATOM 16573 N N . TRP J 1 26 ? 55.614 80.915 239.142 1.00 102.49 234 TRP F N 1
ATOM 16574 C CA . TRP J 1 26 ? 54.581 80.942 238.116 1.00 93.84 234 TRP F CA 1
ATOM 16575 C C . TRP J 1 26 ? 53.177 80.702 238.673 1.00 86.97 234 TRP F C 1
ATOM 16576 O O . TRP J 1 26 ? 52.200 81.081 238.038 1.00 82.23 234 TRP F O 1
ATOM 16587 N N . ARG J 1 27 ? 53.094 80.047 239.831 1.00 86.22 235 ARG F N 1
ATOM 16588 C CA . ARG J 1 27 ? 51.831 79.850 240.553 1.00 90.04 235 ARG F CA 1
ATOM 16589 C C . ARG J 1 27 ? 51.611 81.071 241.462 1.00 86.33 235 ARG F C 1
ATOM 16590 O O . ARG J 1 27 ? 50.475 81.486 241.704 1.00 74.15 235 ARG F O 1
ATOM 16598 N N . GLN J 1 28 ? 52.710 81.634 241.970 1.00 87.07 236 GLN F N 1
ATOM 16599 C CA . GLN J 1 28 ? 52.659 82.838 242.790 1.00 84.37 236 GLN F CA 1
ATOM 16600 C C . GLN J 1 28 ? 52.189 83.985 241.888 1.00 81.12 236 GLN F C 1
ATOM 16601 O O . GLN J 1 28 ? 51.171 84.642 242.162 1.00 74.65 236 GLN F O 1
ATOM 16607 N N . THR J 1 29 ? 52.925 84.187 240.791 1.00 73.72 237 THR F N 1
ATOM 16608 C CA . THR J 1 29 ? 52.627 85.234 239.813 1.00 66.19 237 THR F CA 1
ATOM 16609 C C . THR J 1 29 ? 51.146 85.257 239.538 1.00 60.01 237 THR F C 1
ATOM 16610 O O . THR J 1 29 ? 50.457 86.228 239.809 1.00 55.99 237 THR F O 1
ATOM 16614 N N . GLN J 1 30 ? 50.650 84.149 239.038 1.00 62.39 238 GLN F N 1
ATOM 16615 C CA . GLN J 1 30 ? 49.245 84.059 238.704 1.00 68.22 238 GLN F CA 1
ATOM 16616 C C . GLN J 1 30 ? 48.383 84.596 239.846 1.00 67.07 238 GLN F C 1
ATOM 16617 O O . GLN J 1 30 ? 47.404 85.297 239.613 1.00 66.90 238 GLN F O 1
ATOM 16623 N N . LEU J 1 31 ? 48.765 84.307 241.079 1.00 66.75 239 LEU F N 1
ATOM 16624 C CA . LEU J 1 31 ? 47.964 84.751 242.197 1.00 69.43 239 LEU F CA 1
ATOM 16625 C C . LEU J 1 31 ? 47.884 86.252 242.328 1.00 69.92 239 LEU F C 1
ATOM 16626 O O . LEU J 1 31 ? 46.775 86.785 242.258 1.00 73.11 239 LEU F O 1
ATOM 16631 N N . LYS J 1 32 ? 49.014 86.942 242.520 1.00 69.59 240 LYS F N 1
ATOM 16632 C CA . LYS J 1 32 ? 48.981 88.424 242.598 1.00 72.77 240 LYS F CA 1
ATOM 16633 C C . LYS J 1 32 ? 48.153 88.981 241.437 1.00 68.49 240 LYS F C 1
ATOM 16634 O O . LYS J 1 32 ? 47.173 89.705 241.638 1.00 58.33 240 LYS F O 1
ATOM 16640 N N . VAL J 1 33 ? 48.532 88.589 240.221 1.00 62.81 241 VAL F N 1
ATOM 16641 C CA . VAL J 1 33 ? 47.860 89.064 239.026 1.00 55.13 241 VAL F CA 1
ATOM 16642 C C . VAL J 1 33 ? 46.348 88.889 239.144 1.00 53.38 241 VAL F C 1
ATOM 16643 O O . VAL J 1 33 ? 45.602 89.662 238.570 1.00 52.34 241 VAL F O 1
ATOM 16647 N N . ALA J 1 34 ? 45.898 87.873 239.871 1.00 55.76 242 ALA F N 1
ATOM 16648 C CA . ALA J 1 34 ? 44.472 87.697 240.114 1.00 57.93 242 ALA F CA 1
ATOM 16649 C C . ALA J 1 34 ? 44.074 88.611 241.265 1.00 60.33 242 ALA F C 1
ATOM 16650 O O . ALA J 1 34 ? 43.034 89.270 241.219 1.00 60.91 242 ALA F O 1
ATOM 16652 N N . GLU J 1 35 ? 44.912 88.657 242.296 1.00 63.25 243 GLU F N 1
ATOM 16653 C CA . GLU J 1 35 ? 44.665 89.519 243.460 1.00 67.24 243 GLU F CA 1
ATOM 16654 C C . GLU J 1 35 ? 44.413 90.973 242.982 1.00 67.67 243 GLU F C 1
ATOM 16655 O O . GLU J 1 35 ? 43.344 91.550 243.250 1.00 65.06 243 GLU F O 1
ATOM 16661 N N . LEU J 1 36 ? 45.376 91.517 242.225 1.00 63.70 244 LEU F N 1
ATOM 16662 C CA . LEU J 1 36 ? 45.301 92.881 241.678 1.00 57.85 244 LEU F CA 1
ATOM 16663 C C . LEU J 1 36 ? 44.067 93.007 240.792 1.00 59.26 244 LEU F C 1
ATOM 16664 O O . LEU J 1 36 ? 43.372 94.011 240.854 1.00 63.34 244 LEU F O 1
ATOM 16669 N N . LEU J 1 37 ? 43.799 91.981 239.983 1.00 60.78 245 LEU F N 1
ATOM 16670 C CA . LEU J 1 37 ? 42.605 91.938 239.125 1.00 62.86 245 LEU F CA 1
ATOM 16671 C C . LEU J 1 37 ? 41.281 91.971 239.868 1.00 63.82 245 LEU F C 1
ATOM 16672 O O . LEU J 1 37 ? 40.261 92.382 239.304 1.00 62.72 245 LEU F O 1
ATOM 16677 N N . ILE J 1 38 ? 41.302 91.500 241.109 1.00 62.49 246 ILE F N 1
ATOM 16678 C CA . ILE J 1 38 ? 40.104 91.434 241.932 1.00 65.01 246 ILE F CA 1
ATOM 16679 C C . ILE J 1 38 ? 39.959 92.693 242.774 1.00 67.56 246 ILE F C 1
ATOM 16680 O O . ILE J 1 38 ? 38.842 93.171 243.020 1.00 60.09 246 ILE F O 1
ATOM 16685 N N . GLU J 1 39 ? 41.096 93.211 243.231 1.00 75.50 247 GLU F N 1
ATOM 16686 C CA . GLU J 1 39 ? 41.120 94.452 243.999 1.00 76.50 247 GLU F CA 1
ATOM 16687 C C . GLU J 1 39 ? 40.615 95.524 243.047 1.00 74.25 247 GLU F C 1
ATOM 16688 O O . GLU J 1 39 ? 39.628 96.202 243.346 1.00 69.19 247 GLU F O 1
ATOM 16694 N N . ARG J 1 40 ? 41.271 95.626 241.882 1.00 69.22 248 ARG F N 1
ATOM 16695 C CA . ARG J 1 40 ? 40.873 96.573 240.850 1.00 64.72 248 ARG F CA 1
ATOM 16696 C C . ARG J 1 40 ? 39.395 96.404 240.502 1.00 65.28 248 ARG F C 1
ATOM 16697 O O . ARG J 1 40 ? 38.663 97.382 240.474 1.00 66.94 248 ARG F O 1
ATOM 16705 N N . GLN J 1 41 ? 38.937 95.173 240.297 1.00 67.96 249 GLN F N 1
ATOM 16706 C CA . GLN J 1 41 ? 37.540 94.936 239.902 1.00 69.84 249 GLN F CA 1
ATOM 16707 C C . GLN J 1 41 ? 36.923 93.670 240.499 1.00 72.27 249 GLN F C 1
ATOM 16708 O O . GLN J 1 41 ? 36.984 92.611 239.889 1.00 69.79 249 GLN F O 1
ATOM 16714 N N . PRO J 1 42 ? 36.301 93.777 241.689 1.00 80.80 250 PRO F N 1
ATOM 16715 C CA . PRO J 1 42 ? 35.657 92.599 242.294 1.00 80.41 250 PRO F CA 1
ATOM 16716 C C . PRO J 1 42 ? 34.423 92.085 241.550 1.00 77.38 250 PRO F C 1
ATOM 16717 O O . PRO J 1 42 ? 33.955 90.982 241.856 1.00 77.17 250 PRO F O 1
ATOM 16721 N N . GLU J 1 43 ? 33.897 92.873 240.610 1.00 74.31 251 GLU F N 1
ATOM 16722 C CA . GLU J 1 43 ? 32.728 92.470 239.803 1.00 75.56 251 GLU F CA 1
ATOM 16723 C C . GLU J 1 43 ? 33.139 91.656 238.558 1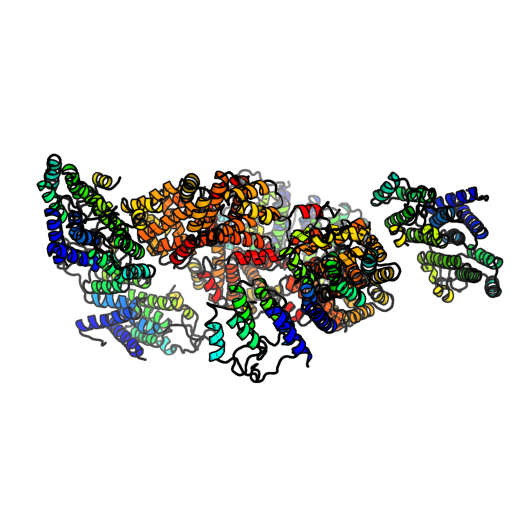.00 65.59 251 GLU F C 1
ATOM 16724 O O . GLU J 1 43 ? 32.370 90.873 238.022 1.00 58.20 251 GLU F O 1
ATOM 16730 N N . VAL J 1 44 ? 34.376 91.857 238.137 1.00 65.08 252 VAL F N 1
ATOM 16731 C CA . VAL J 1 44 ? 34.964 91.208 236.992 1.00 68.12 252 VAL F CA 1
ATOM 16732 C C . VAL J 1 44 ? 35.551 89.849 237.377 1.00 74.75 252 VAL F C 1
ATOM 16733 O O . VAL J 1 44 ? 36.443 89.764 238.228 1.00 81.09 252 VAL F O 1
ATOM 16737 N N . ALA J 1 45 ? 35.091 88.791 236.715 1.00 76.05 253 ALA F N 1
ATOM 16738 C CA . ALA J 1 45 ? 35.506 87.432 237.055 1.00 72.37 253 ALA F CA 1
ATOM 16739 C C . ALA J 1 45 ? 36.886 87.016 236.556 1.00 70.50 253 ALA F C 1
ATOM 16740 O O . ALA J 1 45 ? 37.560 86.280 237.255 1.00 69.19 253 ALA F O 1
ATOM 16742 N N . VAL J 1 46 ? 37.330 87.470 235.386 1.00 72.54 254 VAL F N 1
ATOM 16743 C CA . VAL J 1 46 ? 38.660 87.050 234.872 1.00 85.74 254 VAL F CA 1
ATOM 16744 C C . VAL J 1 46 ? 39.808 86.931 235.916 1.00 88.27 254 VAL F C 1
ATOM 16745 O O . VAL J 1 46 ? 40.772 86.190 235.703 1.00 85.01 254 VAL F O 1
ATOM 16749 N N . GLY J 1 47 ? 39.734 87.684 237.013 1.00 96.08 255 GLY F N 1
ATOM 16750 C CA . GLY J 1 47 ? 40.742 87.591 238.087 1.00 93.49 255 GLY F CA 1
ATOM 16751 C C . GLY J 1 47 ? 40.528 86.342 238.925 1.00 81.60 255 GLY F C 1
ATOM 16752 O O . GLY J 1 47 ? 41.452 85.553 239.142 1.00 78.86 255 GLY F O 1
ATOM 16753 N N . TYR J 1 48 ? 39.292 86.183 239.390 1.00 74.35 256 TYR F N 1
ATOM 16754 C CA . TYR J 1 48 ? 38.869 85.009 240.141 1.00 70.62 256 TYR F CA 1
ATOM 16755 C C . TYR J 1 48 ? 39.281 83.782 239.316 1.00 76.87 256 TYR F C 1
ATOM 16756 O O . TYR J 1 48 ? 39.954 82.897 239.834 1.00 79.38 256 TYR F O 1
ATOM 16765 N N . ARG J 1 49 ? 38.962 83.788 238.014 1.00 77.87 257 ARG F N 1
ATOM 16766 C CA . ARG J 1 49 ? 39.283 82.665 237.099 1.00 72.34 257 ARG F CA 1
ATOM 16767 C C . ARG J 1 49 ? 40.790 82.357 236.979 1.00 63.42 257 ARG F C 1
ATOM 16768 O O . ARG J 1 49 ? 41.175 81.222 236.734 1.00 60.83 257 ARG F O 1
ATOM 16776 N N . LEU J 1 50 ? 41.636 83.362 237.118 1.00 60.67 258 LEU F N 1
ATOM 16777 C CA . LEU J 1 50 ? 43.069 83.139 237.054 1.00 62.93 258 LEU F CA 1
ATOM 16778 C C . LEU J 1 50 ? 43.587 82.536 238.345 1.00 68.58 258 LEU F C 1
ATOM 16779 O O . LEU J 1 50 ? 44.629 81.867 238.350 1.00 70.13 258 LEU F O 1
ATOM 16784 N N . ARG J 1 51 ? 42.896 82.799 239.453 1.00 72.67 259 ARG F N 1
ATOM 16785 C CA . ARG J 1 51 ? 43.304 82.225 240.742 1.00 75.95 259 ARG F CA 1
ATOM 16786 C C . ARG J 1 51 ? 43.256 80.693 240.629 1.00 77.74 259 ARG F C 1
ATOM 16787 O O . ARG J 1 51 ? 44.278 80.016 240.784 1.00 74.78 259 ARG F O 1
ATOM 16795 N N . ARG J 1 52 ? 42.080 80.170 240.284 1.00 73.84 260 ARG F N 1
ATOM 16796 C CA . ARG J 1 52 ? 41.896 78.739 240.122 1.00 66.74 260 ARG F CA 1
ATOM 16797 C C . ARG J 1 52 ? 42.976 78.100 239.260 1.00 64.61 260 ARG F C 1
ATOM 16798 O O . ARG J 1 52 ? 43.461 77.044 239.602 1.00 71.38 260 ARG F O 1
ATOM 16806 N N . HIS J 1 53 ? 43.377 78.720 238.159 1.00 65.28 261 HIS F N 1
ATOM 16807 C CA . HIS J 1 53 ? 44.412 78.099 237.324 1.00 69.26 261 HIS F CA 1
ATOM 16808 C C . HIS J 1 53 ? 45.727 78.006 238.091 1.00 71.70 261 HIS F C 1
ATOM 16809 O O . HIS J 1 53 ? 46.568 77.170 237.782 1.00 79.05 261 HIS F O 1
ATOM 16816 N N . ALA J 1 54 ? 45.927 78.862 239.080 1.00 71.59 262 ALA F N 1
ATOM 16817 C CA . ALA J 1 54 ? 47.164 78.796 239.850 1.00 77.82 262 ALA F CA 1
ATOM 16818 C C . ALA J 1 54 ? 47.135 77.668 240.868 1.00 72.85 262 ALA F C 1
ATOM 16819 O O . ALA J 1 54 ? 48.173 77.122 241.217 1.00 71.56 262 ALA F O 1
ATOM 16821 N N . VAL J 1 55 ? 45.941 77.342 241.349 1.00 70.82 263 VAL F N 1
ATOM 16822 C CA . VAL J 1 55 ? 45.754 76.275 242.316 1.00 70.42 263 VAL F CA 1
ATOM 16823 C C . VAL J 1 55 ? 45.644 74.917 241.601 1.00 74.40 263 VAL F C 1
ATOM 16824 O O . VAL J 1 55 ? 46.436 74.007 241.850 1.00 80.83 263 VAL F O 1
ATOM 16828 N N . TRP J 1 56 ? 44.691 74.821 240.674 1.00 71.60 264 TRP F N 1
ATOM 16829 C CA . TRP J 1 56 ? 44.326 73.554 240.045 1.00 67.25 264 TRP F CA 1
ATOM 16830 C C . TRP J 1 56 ? 45.046 73.035 238.807 1.00 68.50 264 TRP F C 1
ATOM 16831 O O . TRP J 1 56 ? 44.927 71.857 238.506 1.00 83.18 264 TRP F O 1
ATOM 16842 N N . ALA J 1 57 ? 45.787 73.850 238.085 1.00 68.52 265 ALA F N 1
ATOM 16843 C CA . ALA J 1 57 ? 46.475 73.324 236.897 1.00 69.68 265 ALA F CA 1
ATOM 16844 C C . ALA J 1 57 ? 47.747 72.563 237.255 1.00 63.32 265 ALA F C 1
ATOM 16845 O O . ALA J 1 57 ? 48.330 71.918 236.398 1.00 54.09 265 ALA F O 1
ATOM 16847 N N . GLY J 1 58 ? 48.194 72.676 238.504 1.00 68.06 266 GLY F N 1
ATOM 16848 C CA . GLY J 1 58 ? 49.342 71.913 238.962 1.00 74.32 266 GLY F CA 1
ATOM 16849 C C . GLY J 1 58 ? 48.935 70.451 238.983 1.00 78.70 266 GLY F C 1
ATOM 16850 O O . GLY J 1 58 ? 49.623 69.605 238.426 1.00 81.80 266 GLY F O 1
ATOM 16851 N N . ILE J 1 59 ? 47.766 70.192 239.572 1.00 83.83 267 ILE F N 1
ATOM 16852 C CA . ILE J 1 59 ? 47.200 68.845 239.759 1.00 86.01 267 ILE F CA 1
ATOM 16853 C C . ILE J 1 59 ? 46.866 68.093 238.471 1.00 90.76 267 ILE F C 1
ATOM 16854 O O . ILE J 1 59 ? 45.820 68.344 237.852 1.00 91.74 267 ILE F O 1
ATOM 16859 N N . THR J 1 60 ? 47.729 67.134 238.116 1.00 95.23 268 THR F N 1
ATOM 16860 C CA . THR J 1 60 ? 47.583 66.310 236.893 1.00 91.49 268 THR F CA 1
ATOM 16861 C C . THR J 1 60 ? 46.651 65.087 237.061 1.00 89.64 268 THR F C 1
ATOM 16862 O O . THR J 1 60 ? 45.875 64.788 236.158 1.00 89.82 268 THR F O 1
ATOM 16866 N N . ALA J 1 61 ? 46.744 64.385 238.195 1.00 84.99 269 ALA F N 1
ATOM 16867 C CA . ALA J 1 61 ? 45.880 63.233 238.489 1.00 78.75 269 ALA F CA 1
ATOM 16868 C C . ALA J 1 61 ? 45.497 63.226 239.981 1.00 77.67 269 ALA F C 1
ATOM 16869 O O . ALA J 1 61 ? 46.285 63.628 240.829 1.00 72.43 269 ALA F O 1
ATOM 16871 N N . VAL J 1 62 ? 44.276 62.777 240.276 1.00 82.04 270 VAL F N 1
ATOM 16872 C CA . VAL J 1 62 ? 43.679 62.785 241.640 1.00 87.85 270 VAL F CA 1
ATOM 16873 C C . VAL J 1 62 ? 44.587 62.367 242.797 1.00 89.51 270 VAL F C 1
ATOM 16874 O O . VAL J 1 62 ? 45.739 61.991 242.585 1.00 82.49 270 VAL F O 1
ATOM 16878 N N . PRO J 1 63 ? 44.075 62.462 244.041 1.00 103.89 271 PRO F N 1
ATOM 16879 C CA . PRO J 1 63 ? 44.843 61.943 245.186 1.00 122.16 271 PRO F CA 1
ATOM 16880 C C . PRO J 1 63 ? 44.565 60.443 245.438 1.00 135.41 271 PRO F C 1
ATOM 16881 O O . PRO J 1 63 ? 43.418 59.997 245.332 1.00 152.74 271 PRO F O 1
ATOM 16885 N N . MET J 1 64 ? 45.611 59.679 245.751 1.00 130.19 272 MET F N 1
ATOM 16886 C CA . MET J 1 64 ? 45.482 58.252 246.062 1.00 119.69 272 MET F CA 1
ATOM 16887 C C . MET J 1 64 ? 44.643 58.090 247.337 1.00 114.84 272 MET F C 1
ATOM 16888 O O . MET J 1 64 ? 44.841 58.831 248.313 1.00 108.24 272 MET F O 1
ATOM 16893 N N . SER J 1 65 ? 43.697 57.143 247.312 1.00 116.02 273 SER F N 1
ATOM 16894 C CA . SER J 1 65 ? 42.769 56.914 248.441 1.00 118.95 273 SER F CA 1
ATOM 16895 C C . SER J 1 65 ? 42.601 55.441 248.827 1.00 118.91 273 SER F C 1
ATOM 16896 O O . SER J 1 65 ? 41.906 54.684 248.144 1.00 106.47 273 SER F O 1
ATOM 16899 N N . GLY J 1 66 ? 43.197 55.057 249.952 1.00 130.03 274 GLY F N 1
ATOM 16900 C CA . GLY J 1 66 ? 43.132 53.680 250.428 1.00 139.28 274 GLY F CA 1
ATOM 16901 C C . GLY J 1 66 ? 41.738 53.214 250.840 1.00 149.00 274 GLY F C 1
ATOM 16902 O O . GLY J 1 66 ? 40.778 53.316 250.059 1.00 138.14 274 GLY F O 1
ATOM 16903 N N . ALA J 1 67 ? 41.645 52.721 252.082 1.00 151.99 275 ALA F N 1
ATOM 16904 C CA . ALA J 1 67 ? 40.416 52.147 252.670 1.00 146.88 275 ALA F CA 1
ATOM 16905 C C . ALA J 1 67 ? 39.083 52.885 252.412 1.00 147.87 275 ALA F C 1
ATOM 16906 O O . ALA J 1 67 ? 38.701 53.789 253.161 1.00 134.37 275 ALA F O 1
ATOM 16908 N N . GLY J 1 68 ? 38.386 52.461 251.353 1.00 153.17 276 GLY F N 1
ATOM 16909 C CA . GLY J 1 68 ? 37.062 52.974 250.994 1.00 150.80 276 GLY F CA 1
ATOM 16910 C C . GLY J 1 68 ? 37.008 54.415 250.528 1.00 156.19 276 GLY F C 1
ATOM 16911 O O . GLY J 1 68 ? 36.173 55.187 251.002 1.00 168.22 276 GLY F O 1
ATOM 16912 N N . ASN J 1 69 ? 37.880 54.773 249.587 1.00 149.01 277 ASN F N 1
ATOM 16913 C CA . ASN J 1 69 ? 37.941 56.136 249.043 1.00 136.35 277 ASN F CA 1
ATOM 16914 C C . ASN J 1 69 ? 38.112 57.222 250.104 1.00 131.96 277 ASN F C 1
ATOM 16915 O O . ASN J 1 69 ? 37.214 58.029 250.330 1.00 131.08 277 ASN F O 1
ATOM 16920 N N . LYS J 1 70 ? 39.253 57.207 250.780 1.00 131.53 278 LYS F N 1
ATOM 16921 C CA . LYS J 1 70 ? 39.605 58.265 251.726 1.00 131.20 278 LYS F CA 1
ATOM 16922 C C . LYS J 1 70 ? 41.032 58.697 251.448 1.00 127.79 278 LYS F C 1
ATOM 16923 O O . LYS J 1 70 ? 41.972 57.906 251.560 1.00 125.76 278 LYS F O 1
ATOM 16929 N N . THR J 1 71 ? 41.182 59.958 251.075 1.00 120.61 279 THR F N 1
ATOM 16930 C CA . THR J 1 71 ? 42.480 60.518 250.794 1.00 109.79 279 THR F CA 1
ATOM 16931 C C . THR J 1 71 ? 43.132 60.889 252.128 1.00 95.49 279 THR F C 1
ATOM 16932 O O . THR J 1 71 ? 42.424 61.197 253.099 1.00 82.42 279 THR F O 1
ATOM 16936 N N . PRO J 1 72 ? 44.484 60.856 252.182 1.00 86.42 280 PRO F N 1
ATOM 16937 C CA . PRO J 1 72 ? 45.211 61.245 253.406 1.00 85.59 280 PRO F CA 1
ATOM 16938 C C . PRO J 1 72 ? 45.064 62.739 253.777 1.00 96.08 280 PRO F C 1
ATOM 16939 O O . PRO J 1 72 ? 45.329 63.123 254.919 1.00 104.10 280 PRO F O 1
ATOM 16943 N N . LEU J 1 73 ? 44.595 63.538 252.815 1.00 103.54 281 LEU F N 1
ATOM 16944 C CA . LEU J 1 73 ? 44.458 65.005 252.899 1.00 98.87 281 LEU F CA 1
ATOM 16945 C C . LEU J 1 73 ? 43.576 65.510 254.043 1.00 102.89 281 LEU F C 1
ATOM 16946 O O . LEU J 1 73 ? 42.420 65.088 254.191 1.00 95.15 281 LEU F O 1
ATOM 16951 N N . ALA J 1 74 ? 44.132 66.437 254.825 1.00 103.51 282 ALA F N 1
ATOM 16952 C CA . ALA J 1 74 ? 43.439 67.036 255.959 1.00 108.23 282 ALA F CA 1
ATOM 16953 C C . ALA J 1 74 ? 42.287 67.939 255.502 1.00 115.99 282 ALA F C 1
ATOM 16954 O O . ALA J 1 74 ? 42.492 68.801 254.652 1.00 122.84 282 ALA F O 1
ATOM 16956 N N . PRO J 1 75 ? 41.076 67.754 256.073 1.00 123.25 283 PRO F N 1
ATOM 16957 C CA . PRO J 1 75 ? 39.910 68.573 255.728 1.00 124.44 283 PRO F CA 1
ATOM 16958 C C . PRO J 1 75 ? 39.982 69.941 256.382 1.00 121.29 283 PRO F C 1
ATOM 16959 O O . PRO J 1 75 ? 40.852 70.179 257.232 1.00 110.85 283 PRO F O 1
ATOM 16963 N N . MET J 1 76 ? 39.056 70.818 256.005 1.00 122.76 284 MET F N 1
ATOM 16964 C CA . MET J 1 76 ? 39.016 72.165 256.571 1.00 127.14 284 MET F CA 1
ATOM 16965 C C . MET J 1 76 ? 38.530 72.165 258.016 1.00 120.59 284 MET F C 1
ATOM 16966 O O . MET J 1 76 ? 37.418 71.697 258.328 1.00 105.29 284 MET F O 1
ATOM 16971 N N . SER J 1 77 ? 39.410 72.698 258.869 1.00 116.56 285 SER F N 1
ATOM 16972 C CA . SER J 1 77 ? 39.193 72.846 260.298 1.00 116.73 285 SER F CA 1
ATOM 16973 C C . SER J 1 77 ? 37.712 73.186 260.520 1.00 124.27 285 SER F C 1
ATOM 16974 O O . SER J 1 77 ? 37.234 74.203 260.036 1.00 135.62 285 SER F O 1
ATOM 16977 N N . ALA J 1 78 ? 36.985 72.311 261.213 1.00 130.10 286 ALA F N 1
ATOM 16978 C CA . ALA J 1 78 ? 35.546 72.495 261.457 1.00 130.98 286 ALA F CA 1
ATOM 16979 C C . ALA J 1 78 ? 35.176 73.845 262.086 1.00 139.48 286 ALA F C 1
ATOM 16980 O O . ALA J 1 78 ? 34.116 74.384 261.785 1.00 155.91 286 ALA F O 1
ATOM 16982 N N . ASP J 1 79 ? 36.032 74.380 262.957 1.00 141.75 287 ASP F N 1
ATOM 16983 C CA . ASP J 1 79 ? 35.771 75.675 263.614 1.00 142.55 287 ASP F CA 1
ATOM 16984 C C . ASP J 1 79 ? 35.925 76.875 262.663 1.00 136.95 287 ASP F C 1
ATOM 16985 O O . ASP J 1 79 ? 35.204 77.867 262.774 1.00 145.44 287 ASP F O 1
ATOM 16990 N N . MET J 1 80 ? 36.868 76.774 261.735 1.00 132.93 288 MET F N 1
ATOM 16991 C CA . MET J 1 80 ? 37.116 77.818 260.742 1.00 129.12 288 MET F CA 1
ATOM 16992 C C . MET J 1 80 ? 35.959 77.871 259.725 1.00 116.76 288 MET F C 1
ATOM 16993 O O . MET J 1 80 ? 35.616 78.949 259.246 1.00 114.37 288 MET F O 1
ATOM 16998 N N . VAL J 1 81 ? 35.349 76.713 259.435 1.00 113.46 289 VAL F N 1
ATOM 16999 C CA . VAL J 1 81 ? 34.181 76.590 258.515 1.00 116.71 289 VAL F CA 1
ATOM 17000 C C . VAL J 1 81 ? 32.867 76.936 259.242 1.00 109.97 289 VAL F C 1
ATOM 17001 O O . VAL J 1 81 ? 31.847 77.218 258.605 1.00 97.55 289 VAL F O 1
ATOM 17005 N N . ASP J 1 82 ? 32.884 76.857 260.572 1.00 113.98 290 ASP F N 1
ATOM 17006 C CA . ASP J 1 82 ? 31.740 77.258 261.376 1.00 122.23 290 ASP F CA 1
ATOM 17007 C C . ASP J 1 82 ? 31.628 78.775 261.277 1.00 123.33 290 ASP F C 1
ATOM 17008 O O . ASP J 1 82 ? 30.518 79.297 261.198 1.00 122.71 290 ASP F O 1
ATOM 17013 N N . GLU J 1 83 ? 32.770 79.477 261.274 1.00 129.33 291 GLU F N 1
ATOM 17014 C CA . GLU J 1 83 ? 32.775 80.943 261.136 1.00 139.32 291 GLU F CA 1
ATOM 17015 C C . GLU J 1 83 ? 32.037 81.344 259.862 1.00 140.88 291 GLU F C 1
ATOM 17016 O O . GLU J 1 83 ? 31.071 82.124 259.900 1.00 135.43 291 GLU F O 1
ATOM 17022 N N . TYR J 1 84 ? 32.508 80.790 258.742 1.00 132.75 292 TYR F N 1
ATOM 17023 C CA . TYR J 1 84 ? 32.000 81.145 257.420 1.00 119.85 292 TYR F CA 1
ATOM 17024 C C . TYR J 1 84 ? 30.491 80.943 257.257 1.00 129.42 292 TYR F C 1
ATOM 17025 O O . TYR J 1 84 ? 29.854 81.744 256.587 1.00 151.73 292 TYR F O 1
ATOM 17034 N N . ARG J 1 85 ? 29.919 79.898 257.858 1.00 130.02 293 ARG F N 1
ATOM 17035 C CA . ARG J 1 85 ? 28.461 79.694 257.812 1.00 127.14 293 ARG F CA 1
ATOM 17036 C C . ARG J 1 85 ? 27.736 80.634 258.785 1.00 120.53 293 ARG F C 1
ATOM 17037 O O . ARG J 1 85 ? 26.573 80.962 258.577 1.00 110.47 293 ARG F O 1
ATOM 17045 N N . ALA J 1 86 ? 28.419 81.049 259.852 1.00 126.37 294 ALA F N 1
ATOM 17046 C CA . ALA J 1 86 ? 27.842 81.965 260.839 1.00 131.43 294 ALA F CA 1
ATOM 17047 C C . ALA J 1 86 ? 27.643 83.347 260.239 1.00 137.70 294 ALA F C 1
ATOM 17048 O O . ALA J 1 86 ? 26.535 83.886 260.257 1.00 152.61 294 ALA F O 1
ATOM 17050 N N . ALA J 1 87 ? 28.724 83.908 259.700 1.00 132.14 295 ALA F N 1
ATOM 17051 C CA . ALA J 1 87 ? 28.694 85.243 259.100 1.00 123.13 295 ALA F CA 1
ATOM 17052 C C 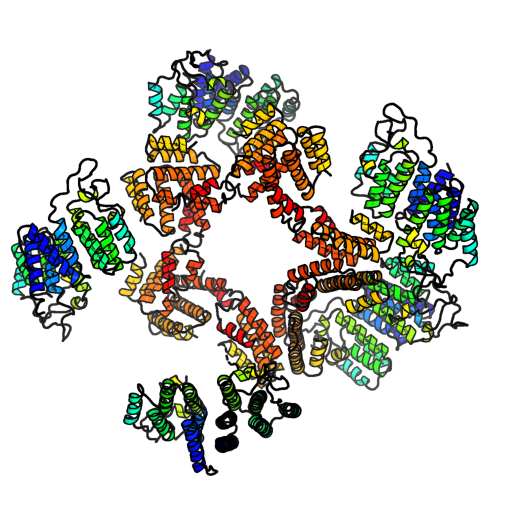. ALA J 1 87 ? 27.792 85.364 257.862 1.00 112.26 295 ALA F C 1
ATOM 17053 O O . ALA J 1 87 ? 27.255 86.427 257.625 1.00 103.89 295 ALA F O 1
ATOM 17055 N N . MET J 1 88 ? 27.623 84.280 257.103 1.00 113.78 296 MET F N 1
ATOM 17056 C CA . MET J 1 88 ? 26.801 84.247 255.863 1.00 126.21 296 MET F CA 1
ATOM 17057 C C . MET J 1 88 ? 25.469 85.026 255.842 1.00 135.11 296 MET F C 1
ATOM 17058 O O . MET J 1 88 ? 25.093 85.589 254.798 1.00 136.77 296 MET F O 1
ATOM 17063 N N . ASN J 1 89 ? 24.743 85.036 256.959 1.00 134.96 297 ASN F N 1
ATOM 17064 C CA . ASN J 1 89 ? 23.475 85.778 257.024 1.00 133.11 297 ASN F CA 1
ATOM 17065 C C . ASN J 1 89 ? 23.695 87.304 256.982 1.00 136.93 297 ASN F C 1
ATOM 17066 O O . ASN J 1 89 ? 22.778 88.039 256.631 1.00 143.49 297 ASN F O 1
ATOM 17071 N N . ALA J 1 90 ? 24.908 87.757 257.329 1.00 140.21 298 ALA F N 1
ATOM 17072 C CA . ALA J 1 90 ? 25.318 89.179 257.280 1.00 135.04 298 ALA F CA 1
ATOM 17073 C C . ALA J 1 90 ? 26.784 89.281 256.785 1.00 138.42 298 ALA F C 1
ATOM 17074 O O . ALA J 1 90 ? 27.718 89.311 257.607 1.00 127.90 298 ALA F O 1
ATOM 17076 N N . PRO J 1 91 ? 26.985 89.332 255.441 1.00 137.81 299 PRO F N 1
ATOM 17077 C CA . PRO J 1 91 ? 28.302 89.310 254.775 1.00 127.07 299 PRO F CA 1
ATOM 17078 C C . PRO J 1 91 ? 28.835 90.581 254.122 1.00 106.27 299 PRO F C 1
ATOM 17079 O O . PRO J 1 91 ? 28.070 91.445 253.691 1.00 88.17 299 PRO F O 1
ATOM 17083 N N . ASP J 1 92 ? 30.156 90.625 253.986 1.00 102.55 300 ASP F N 1
ATOM 17084 C CA . ASP J 1 92 ? 30.831 91.757 253.369 1.00 108.85 300 ASP F CA 1
ATOM 17085 C C . ASP J 1 92 ? 32.063 91.318 252.575 1.00 105.57 300 ASP F C 1
ATOM 17086 O O . ASP J 1 92 ? 32.446 90.153 252.613 1.00 104.37 300 ASP F O 1
ATOM 17091 N N . GLN J 1 93 ? 32.663 92.282 251.867 1.00 107.73 301 GLN F N 1
ATOM 17092 C CA . GLN J 1 93 ? 33.892 92.110 251.054 1.00 102.76 301 GLN F CA 1
ATOM 17093 C C . GLN J 1 93 ? 35.078 91.543 251.853 1.00 94.73 301 GLN F C 1
ATOM 17094 O O . GLN J 1 93 ? 36.000 90.970 251.282 1.00 82.30 301 GLN F O 1
ATOM 17100 N N . GLY J 1 94 ? 35.087 91.743 253.163 1.00 93.56 302 GLY F N 1
ATOM 17101 C CA . GLY J 1 94 ? 36.124 91.151 253.978 1.00 96.50 302 GLY F CA 1
ATOM 17102 C C . GLY J 1 94 ? 35.946 89.644 253.936 1.00 95.32 302 GLY F C 1
ATOM 17103 O O . GLY J 1 94 ? 36.772 88.931 253.375 1.00 93.46 302 GLY F O 1
ATOM 17104 N N . LEU J 1 95 ? 34.827 89.181 254.490 1.00 94.92 303 LEU F N 1
ATOM 17105 C CA . LEU J 1 95 ? 34.502 87.755 254.592 1.00 94.40 303 LEU F CA 1
ATOM 17106 C C . LEU J 1 95 ? 34.883 86.957 253.364 1.00 87.57 303 LEU F C 1
ATOM 17107 O O . LEU J 1 95 ? 35.604 85.964 253.461 1.00 80.77 303 LEU F O 1
ATOM 17112 N N . TRP J 1 96 ? 34.387 87.419 252.219 1.00 84.47 304 TRP F N 1
ATOM 17113 C CA . TRP J 1 96 ? 34.593 86.769 250.928 1.00 84.77 304 TRP F CA 1
ATOM 17114 C C . TRP J 1 96 ? 36.060 86.557 250.598 1.00 84.30 304 TRP F C 1
ATOM 17115 O O . TRP J 1 96 ? 36.394 85.588 249.941 1.00 88.95 304 TRP F O 1
ATOM 17126 N N . GLN J 1 97 ? 36.929 87.464 251.029 1.00 83.48 305 GLN F N 1
ATOM 17127 C CA . GLN J 1 97 ? 38.367 87.328 250.767 1.00 82.85 305 GLN F CA 1
ATOM 17128 C C . GLN J 1 97 ? 39.017 86.270 251.627 1.00 79.76 305 GLN F C 1
ATOM 17129 O O . GLN J 1 97 ? 39.914 85.565 251.169 1.00 78.22 305 GLN F O 1
ATOM 17135 N N . ARG J 1 98 ? 38.603 86.184 252.885 1.00 82.78 306 ARG F N 1
ATOM 17136 C CA . ARG J 1 98 ? 39.165 85.167 253.756 1.00 93.40 306 ARG F CA 1
ATOM 17137 C C . ARG J 1 98 ? 38.714 83.803 253.246 1.00 92.42 306 ARG F C 1
ATOM 17138 O O . ARG J 1 98 ? 39.508 82.866 253.210 1.00 97.81 306 ARG F O 1
ATOM 17146 N N . ILE J 1 99 ? 37.459 83.701 252.817 1.00 84.28 307 ILE F N 1
ATOM 17147 C CA . ILE J 1 99 ? 36.969 82.447 252.264 1.00 81.49 307 ILE F CA 1
ATOM 17148 C C . ILE J 1 99 ? 37.832 82.146 251.050 1.00 81.93 307 ILE F C 1
ATOM 17149 O O . ILE J 1 99 ? 38.467 81.094 250.970 1.00 85.47 307 ILE F O 1
ATOM 17154 N N . GLU J 1 100 ? 37.878 83.101 250.127 1.00 85.49 308 GLU F N 1
ATOM 17155 C CA . GLU J 1 100 ? 38.653 82.964 248.886 1.00 88.48 308 GLU F CA 1
ATOM 17156 C C . GLU J 1 100 ? 40.140 82.709 249.126 1.00 88.44 308 GLU F C 1
ATOM 17157 O O . GLU J 1 100 ? 40.806 82.106 248.286 1.00 89.20 308 GLU F O 1
ATOM 17163 N N . GLN J 1 101 ? 40.659 83.201 250.245 1.00 88.02 309 GLN F N 1
ATOM 17164 C CA . GLN J 1 101 ? 42.031 82.933 250.597 1.00 95.26 309 GLN F CA 1
ATOM 17165 C C . GLN J 1 101 ? 42.135 81.449 250.973 1.00 104.24 309 GLN F C 1
ATOM 17166 O O . GLN J 1 101 ? 42.995 80.732 250.449 1.00 112.90 309 GLN F O 1
ATOM 17172 N N . SER J 1 102 ? 41.234 80.992 251.848 1.00 107.74 310 SER F N 1
ATOM 17173 C CA . SER J 1 102 ? 41.226 79.599 252.327 1.00 102.93 310 SER F CA 1
ATOM 17174 C C . SER J 1 102 ? 41.268 78.592 251.206 1.00 98.13 310 SER F C 1
ATOM 17175 O O . SER J 1 102 ? 42.008 77.614 251.289 1.00 96.54 310 SER F O 1
ATOM 17178 N N . LEU J 1 103 ? 40.500 78.846 250.148 1.00 93.39 311 LEU F N 1
ATOM 17179 C CA . LEU J 1 103 ? 40.404 77.889 249.051 1.00 98.19 311 LEU F CA 1
ATOM 17180 C C . LEU J 1 103 ? 41.569 77.885 248.050 1.00 91.18 311 LEU F C 1
ATOM 17181 O O . LEU J 1 103 ? 41.472 77.278 246.968 1.00 95.44 311 LEU F O 1
ATOM 17186 N N . THR J 1 104 ? 42.644 78.587 248.410 1.00 86.51 312 THR F N 1
ATOM 17187 C CA . THR J 1 104 ? 43.910 78.562 247.667 1.00 92.65 312 THR F CA 1
ATOM 17188 C C . THR J 1 104 ? 44.859 77.612 248.384 1.00 94.12 312 THR F C 1
ATOM 17189 O O . THR J 1 104 ? 45.836 77.110 247.802 1.00 93.41 312 THR F O 1
ATOM 17193 N N . LEU J 1 105 ? 44.567 77.400 249.667 1.00 94.69 313 LEU F N 1
ATOM 17194 C CA . LEU J 1 105 ? 45.369 76.562 250.548 1.00 90.97 313 LEU F CA 1
ATOM 17195 C C . LEU J 1 105 ? 44.793 75.141 250.579 1.00 84.82 313 LEU F C 1
ATOM 17196 O O . LEU J 1 105 ? 45.541 74.158 250.651 1.00 84.06 313 LEU F O 1
ATOM 17201 N N . ALA J 1 106 ? 43.462 75.055 250.507 1.00 76.62 314 ALA F N 1
ATOM 17202 C CA . ALA J 1 106 ? 42.719 73.797 250.533 1.00 69.93 314 ALA F CA 1
ATOM 17203 C C . ALA J 1 106 ? 42.128 73.505 249.152 1.00 68.39 314 ALA F C 1
ATOM 17204 O O . ALA J 1 106 ? 40.896 73.534 248.981 1.00 68.59 314 ALA F O 1
ATOM 17206 N N . PRO J 1 107 ? 42.992 73.212 248.155 1.00 66.59 315 PRO F N 1
ATOM 17207 C CA . PRO J 1 107 ? 42.451 73.016 246.817 1.00 69.06 315 PRO F CA 1
ATOM 17208 C C . PRO J 1 107 ? 41.141 72.254 246.772 1.00 72.30 315 PRO F C 1
ATOM 17209 O O . PRO J 1 107 ? 40.142 72.776 246.285 1.00 76.75 315 PRO F O 1
ATOM 17213 N N . TYR J 1 108 ? 41.138 71.068 247.367 1.00 79.08 316 TYR F N 1
ATOM 17214 C CA . TYR J 1 108 ? 40.002 70.146 247.268 1.00 83.39 316 TYR F CA 1
ATOM 17215 C C . TYR J 1 108 ? 38.737 70.493 248.091 1.00 86.92 316 TYR F C 1
ATOM 17216 O O . TYR J 1 108 ? 37.713 69.824 247.945 1.00 89.20 316 TYR F O 1
ATOM 17225 N N . TRP J 1 109 ? 38.782 71.538 248.913 1.00 93.08 317 TRP F N 1
ATOM 17226 C CA . TRP J 1 109 ? 37.591 71.952 249.668 1.00 98.85 317 TRP F CA 1
ATOM 17227 C C . TRP J 1 109 ? 36.564 72.562 248.720 1.00 94.05 317 TRP F C 1
ATOM 17228 O O . TRP J 1 109 ? 36.505 73.776 248.551 1.00 92.65 317 TRP F O 1
ATOM 17239 N N . PHE J 1 110 ? 35.755 71.712 248.095 1.00 90.43 318 PHE F N 1
ATOM 17240 C CA . PHE J 1 110 ? 34.759 72.197 247.152 1.00 84.43 318 PHE F CA 1
ATOM 17241 C C . PHE J 1 110 ? 33.515 72.760 247.814 1.00 87.92 318 PHE F C 1
ATOM 17242 O O . PHE J 1 110 ? 32.682 73.318 247.120 1.00 96.05 318 PHE F O 1
ATOM 17250 N N . GLU J 1 111 ? 33.365 72.619 249.133 1.00 94.76 319 GLU F N 1
ATOM 17251 C CA . GLU J 1 111 ? 32.219 73.235 249.832 1.00 97.22 319 GLU F CA 1
ATOM 17252 C C . GLU J 1 111 ? 32.467 74.747 249.997 1.00 100.23 319 GLU F C 1
ATOM 17253 O O . GLU J 1 111 ? 31.520 75.517 250.182 1.00 95.31 319 GLU F O 1
ATOM 17259 N N . GLY J 1 112 ? 33.743 75.151 249.914 1.00 103.88 320 GLY F N 1
ATOM 17260 C CA . GLY J 1 112 ? 34.162 76.564 249.971 1.00 101.52 320 GLY F CA 1
ATOM 17261 C C . GLY J 1 112 ? 33.883 77.332 248.676 1.00 98.45 320 GLY F C 1
ATOM 17262 O O . GLY J 1 112 ? 33.519 78.512 248.704 1.00 99.91 320 GLY F O 1
ATOM 17263 N N . HIS J 1 113 ? 34.063 76.684 247.531 1.00 86.88 321 HIS F N 1
ATOM 17264 C CA . HIS J 1 113 ? 33.708 77.322 246.286 1.00 81.90 321 HIS F CA 1
ATOM 17265 C C . HIS J 1 113 ? 32.220 77.587 246.286 1.00 84.81 321 HIS F C 1
ATOM 17266 O O . HIS J 1 113 ? 31.799 78.615 245.796 1.00 94.47 321 HIS F O 1
ATOM 17273 N N . ARG J 1 114 ? 31.420 76.688 246.851 1.00 90.49 322 ARG F N 1
ATOM 17274 C CA . ARG J 1 114 ? 29.988 76.947 246.943 1.00 100.04 322 ARG F CA 1
ATOM 17275 C C . ARG J 1 114 ? 29.749 78.158 247.838 1.00 93.46 322 ARG F C 1
ATOM 17276 O O . ARG J 1 114 ? 29.021 79.071 247.471 1.00 93.24 322 ARG F O 1
ATOM 17284 N N . LEU J 1 115 ? 30.349 78.170 249.018 1.00 92.93 323 LEU F N 1
ATOM 17285 C CA . LEU J 1 115 ? 30.154 79.308 249.911 1.00 104.39 323 LEU F CA 1
ATOM 17286 C C . LEU J 1 115 ? 30.620 80.604 249.251 1.00 101.55 323 LEU F C 1
ATOM 17287 O O . LEU J 1 115 ? 29.852 81.567 249.192 1.00 109.47 323 LEU F O 1
ATOM 17292 N N . SER J 1 116 ? 31.847 80.625 248.728 1.00 89.89 324 SER F N 1
ATOM 17293 C CA . SER J 1 116 ? 32.364 81.826 248.059 1.00 85.82 324 SER F CA 1
ATOM 17294 C C . SER J 1 116 ? 31.388 82.359 247.015 1.00 85.68 324 SER F C 1
ATOM 17295 O O . SER J 1 116 ? 31.276 83.560 246.820 1.00 86.53 324 SER F O 1
ATOM 17298 N N . ALA J 1 117 ? 30.685 81.463 246.343 1.00 87.87 325 ALA F N 1
ATOM 17299 C CA . ALA J 1 117 ? 29.723 81.874 245.348 1.00 92.32 325 ALA F CA 1
ATOM 17300 C C . ALA J 1 117 ? 28.495 82.526 245.978 1.00 97.85 325 ALA F C 1
ATOM 17301 O O . ALA J 1 117 ? 28.002 83.518 245.443 1.00 109.38 325 ALA F O 1
ATOM 17303 N N . GLU J 1 118 ? 27.996 81.992 247.096 1.00 101.49 326 GLU F N 1
ATOM 17304 C CA . GLU J 1 118 ? 26.828 82.602 247.755 1.00 111.67 326 GLU F CA 1
ATOM 17305 C C . GLU J 1 118 ? 27.196 83.983 248.327 1.00 108.25 326 GLU F C 1
ATOM 17306 O O . GLU J 1 118 ? 26.346 84.882 248.381 1.00 103.26 326 GLU F O 1
ATOM 17312 N N . VAL J 1 119 ? 28.455 84.154 248.740 1.00 105.62 327 VAL F N 1
ATOM 17313 C CA . VAL J 1 119 ? 28.915 85.451 249.262 1.00 105.53 327 VAL F CA 1
ATOM 17314 C C . VAL J 1 119 ? 28.866 86.448 248.107 1.00 102.86 327 VAL F C 1
ATOM 17315 O O . VAL J 1 119 ? 28.284 87.520 248.235 1.00 113.85 327 VAL F O 1
ATOM 17319 N N . ALA J 1 120 ? 29.448 86.080 246.973 1.00 96.01 328 ALA F N 1
ATOM 17320 C CA . ALA J 1 120 ? 29.371 86.917 245.789 1.00 95.05 328 ALA F CA 1
ATOM 17321 C C . ALA J 1 120 ? 27.896 87.178 245.455 1.00 97.53 328 ALA F C 1
ATOM 17322 O O . ALA J 1 120 ? 27.498 88.320 245.233 1.00 98.35 328 ALA F O 1
ATOM 17324 N N . GLU J 1 121 ? 27.087 86.119 245.459 1.00 100.69 329 GLU F N 1
ATOM 17325 C CA . GLU J 1 121 ? 25.667 86.220 245.116 1.00 103.17 329 GLU F CA 1
ATOM 17326 C C . GLU J 1 121 ? 24.928 87.235 245.967 1.00 98.23 329 GLU F C 1
ATOM 17327 O O . GLU J 1 121 ? 24.068 87.921 245.447 1.00 102.78 329 GLU F O 1
ATOM 17333 N N . LYS J 1 122 ? 25.226 87.329 247.261 1.00 101.86 330 LYS F N 1
ATOM 17334 C CA . LYS J 1 122 ? 24.527 88.319 248.103 1.00 112.29 330 LYS F CA 1
ATOM 17335 C C . LYS J 1 122 ? 25.179 89.702 248.062 1.00 109.70 330 LYS F C 1
ATOM 17336 O O . LYS J 1 122 ? 24.557 90.686 248.460 1.00 107.35 330 LYS F O 1
ATOM 17342 N N . LEU J 1 123 ? 26.413 89.772 247.559 1.00 106.85 331 LEU F N 1
ATOM 17343 C CA . LEU J 1 123 ? 27.100 91.046 247.333 1.00 103.36 331 LEU F CA 1
ATOM 17344 C C . LEU J 1 123 ? 26.979 91.411 245.849 1.00 106.12 331 LEU F C 1
ATOM 17345 O O . LEU J 1 123 ? 27.932 91.888 245.223 1.00 102.93 331 LEU F O 1
ATOM 17350 N N . GLY J 1 124 ? 25.802 91.153 245.282 1.00 102.42 332 GLY F N 1
ATOM 17351 C CA . GLY J 1 124 ? 25.498 91.510 243.905 1.00 99.60 332 GLY F CA 1
ATOM 17352 C C . GLY J 1 124 ? 26.239 90.836 242.765 1.00 98.17 332 GLY F C 1
ATOM 17353 O O . GLY J 1 124 ? 25.640 90.599 241.716 1.00 108.07 332 GLY F O 1
ATOM 17354 N N . PHE J 1 125 ? 27.514 90.498 242.953 1.00 91.64 333 PHE F N 1
ATOM 17355 C CA . PHE J 1 125 ? 28.332 89.966 241.854 1.00 90.98 333 PHE F CA 1
ATOM 17356 C C . PHE J 1 125 ? 27.869 88.636 241.270 1.00 93.24 333 PHE F C 1
ATOM 17357 O O . PHE J 1 125 ? 28.512 87.606 241.469 1.00 98.63 333 PHE F O 1
ATOM 17365 N N . GLY J 1 126 ? 26.772 88.674 240.519 1.00 93.41 334 GLY F N 1
ATOM 17366 C CA . GLY J 1 126 ? 26.244 87.489 239.862 1.00 95.75 334 GLY F CA 1
ATOM 17367 C C . GLY J 1 126 ? 27.235 86.923 238.856 1.00 98.37 334 GLY F C 1
ATOM 17368 O O . GLY J 1 126 ? 27.538 85.731 238.883 1.00 103.53 334 GLY F O 1
ATOM 17369 N N . ALA J 1 127 ? 27.758 87.788 237.985 1.00 101.49 335 ALA F N 1
ATOM 17370 C CA . ALA J 1 127 ? 28.717 87.394 236.933 1.00 97.08 335 ALA F CA 1
ATOM 17371 C C . ALA J 1 127 ? 29.875 86.561 237.455 1.00 92.83 335 ALA F C 1
ATOM 17372 O O . ALA J 1 127 ? 30.279 85.602 236.800 1.00 83.69 335 ALA F O 1
ATOM 17374 N N . VAL J 1 128 ? 30.403 86.948 238.619 1.00 94.43 336 VAL F N 1
ATOM 17375 C CA . VAL J 1 128 ? 31.496 86.227 239.264 1.00 97.11 336 VAL F CA 1
ATOM 17376 C C . VAL J 1 128 ? 30.943 84.917 239.784 1.00 99.52 336 VAL F C 1
ATOM 17377 O O . VAL J 1 128 ? 31.454 83.857 239.434 1.00 109.74 336 VAL F O 1
ATOM 17381 N N . ALA J 1 129 ? 29.889 84.983 240.596 1.00 95.99 337 ALA F N 1
ATOM 17382 C CA . ALA J 1 129 ? 29.272 83.768 241.140 1.00 96.11 337 ALA F CA 1
ATOM 17383 C C . ALA J 1 129 ? 29.227 82.666 240.070 1.00 94.94 337 ALA F C 1
ATOM 17384 O O . ALA J 1 129 ? 29.767 81.569 240.248 1.00 91.86 337 ALA F O 1
ATOM 17386 N N . GLN J 1 130 ? 28.612 82.992 238.944 1.00 92.24 338 GLN F N 1
ATOM 17387 C CA . GLN J 1 130 ? 28.484 82.067 237.832 1.00 95.85 338 GLN F CA 1
ATOM 17388 C C . GLN J 1 130 ? 29.843 81.551 237.351 1.00 90.59 338 GLN F C 1
ATOM 17389 O O . GLN J 1 130 ? 30.006 80.355 237.121 1.00 89.18 338 GLN F O 1
ATOM 17395 N N . ALA J 1 131 ? 30.808 82.455 237.204 1.00 88.55 339 ALA F N 1
ATOM 17396 C CA . ALA J 1 131 ? 32.148 82.102 236.710 1.00 89.87 339 ALA F CA 1
ATOM 17397 C C . ALA J 1 131 ? 32.928 81.160 237.621 1.00 87.18 339 ALA F C 1
ATOM 17398 O O . ALA J 1 131 ? 33.905 80.549 237.169 1.00 82.71 339 ALA F O 1
ATOM 17400 N N . ILE J 1 132 ? 32.530 81.075 238.896 1.00 84.87 340 ILE F N 1
ATOM 17401 C CA . ILE J 1 132 ? 33.168 80.153 239.844 1.00 85.61 340 ILE F CA 1
ATOM 17402 C C . ILE J 1 132 ? 32.683 78.741 239.535 1.00 84.95 340 ILE F C 1
ATOM 17403 O O . ILE J 1 132 ? 33.482 77.832 239.301 1.00 78.30 340 ILE F O 1
ATOM 17408 N N . ALA J 1 133 ? 31.357 78.585 239.548 1.00 89.97 341 ALA F N 1
ATOM 17409 C CA . ALA J 1 133 ? 30.697 77.318 239.260 1.00 85.79 341 ALA F CA 1
ATOM 17410 C C . ALA J 1 133 ? 31.304 76.736 237.995 1.00 84.77 341 ALA F C 1
ATOM 17411 O O . ALA J 1 133 ? 31.798 75.610 237.997 1.00 79.64 341 ALA F O 1
ATOM 17413 N N . GLU J 1 134 ? 31.310 77.542 236.936 1.00 88.21 342 GLU F N 1
ATOM 17414 C CA . GLU J 1 134 ? 31.859 77.130 235.640 1.00 91.16 342 GLU F CA 1
ATOM 17415 C C . GLU J 1 134 ? 33.321 76.665 235.742 1.00 87.47 342 GLU F C 1
ATOM 17416 O O . GLU J 1 134 ? 33.718 75.710 235.075 1.00 87.24 342 GLU F O 1
ATOM 17422 N N . GLU J 1 135 ? 34.116 77.326 236.573 1.00 83.74 343 GLU F N 1
ATOM 17423 C CA . GLU J 1 135 ? 35.498 76.898 236.756 1.00 90.68 343 GLU F CA 1
ATOM 17424 C C . GLU J 1 135 ? 35.594 75.592 237.589 1.00 93.23 343 GLU F C 1
ATOM 17425 O O . GLU J 1 135 ? 36.470 74.754 237.333 1.00 91.31 343 GLU F O 1
ATOM 17431 N N . LEU J 1 136 ? 34.704 75.418 238.572 1.00 89.80 344 LEU F N 1
ATOM 17432 C CA . LEU J 1 136 ? 34.691 74.196 239.392 1.00 84.80 344 LEU F CA 1
ATOM 17433 C C . LEU J 1 136 ? 34.394 73.057 238.449 1.00 82.58 344 LEU F C 1
ATOM 17434 O O . LEU J 1 136 ? 35.159 72.105 238.343 1.00 77.34 344 LEU F O 1
ATOM 17439 N N . GLY J 1 137 ? 33.281 73.200 237.735 1.00 85.18 345 GLY F N 1
ATOM 17440 C CA . GLY J 1 137 ? 32.844 72.223 236.755 1.00 81.64 345 GLY F CA 1
ATOM 17441 C C . GLY J 1 137 ? 33.950 71.886 235.789 1.00 78.05 345 GLY F C 1
ATOM 17442 O O . GLY J 1 137 ? 34.180 70.712 235.538 1.00 79.30 345 GLY F O 1
ATOM 17443 N N . THR J 1 138 ? 34.633 72.918 235.271 1.00 80.62 346 THR F N 1
ATOM 17444 C CA . THR J 1 138 ? 35.771 72.769 234.330 1.00 82.01 346 THR F CA 1
ATOM 17445 C C . THR J 1 138 ? 36.843 71.815 234.857 1.00 74.74 346 THR F C 1
ATOM 17446 O O . THR J 1 138 ? 37.459 71.089 234.083 1.00 72.57 346 THR F O 1
ATOM 17450 N N . PHE J 1 139 ? 37.045 71.833 236.171 1.00 72.09 347 PHE F N 1
ATOM 17451 C CA . PHE J 1 139 ? 38.025 70.991 236.850 1.00 74.46 347 PHE F CA 1
ATOM 17452 C C . PHE J 1 139 ? 37.481 69.565 236.992 1.00 78.61 347 PHE F C 1
ATOM 17453 O O . PHE J 1 139 ? 38.153 68.600 236.611 1.00 75.29 347 PHE F O 1
ATOM 17461 N N . LEU J 1 140 ? 36.243 69.441 237.483 1.00 84.14 348 LEU F N 1
ATOM 17462 C CA . LEU J 1 140 ? 35.581 68.131 237.643 1.00 82.56 348 LEU F CA 1
ATOM 17463 C C . LEU J 1 140 ? 35.360 67.436 236.312 1.00 89.26 348 LEU F C 1
ATOM 17464 O O . LEU J 1 140 ? 35.262 66.224 236.266 1.00 98.32 348 LEU F O 1
ATOM 17469 N N . GLN J 1 141 ? 35.257 68.212 235.236 1.00 95.37 349 GLN F N 1
ATOM 17470 C CA . GLN J 1 141 ? 35.150 67.671 233.890 1.00 92.44 349 GLN F CA 1
ATOM 17471 C C . GLN J 1 141 ? 36.536 67.226 233.414 1.00 85.61 349 GLN F C 1
ATOM 17472 O O . GLN J 1 141 ? 36.668 66.650 232.344 1.00 87.64 349 GLN F O 1
ATOM 17478 N N . ARG J 1 142 ? 37.571 67.507 234.196 1.00 81.96 350 ARG F N 1
ATOM 17479 C CA . ARG J 1 142 ? 38.905 67.065 233.859 1.00 87.69 350 ARG F CA 1
ATOM 17480 C C . ARG J 1 142 ? 39.220 65.779 234.611 1.00 88.61 350 ARG F C 1
ATOM 17481 O O . ARG J 1 142 ? 39.600 64.778 234.017 1.00 95.60 350 ARG F O 1
ATOM 17489 N N . LEU J 1 143 ? 39.058 65.805 235.923 1.00 88.92 351 LEU F N 1
ATOM 17490 C CA . LEU J 1 143 ? 39.372 64.653 236.752 1.00 87.11 351 LEU F CA 1
ATOM 17491 C C . LEU J 1 143 ? 38.093 64.278 237.458 1.00 95.53 351 LEU F C 1
ATOM 17492 O O . LEU J 1 143 ? 37.935 64.577 238.646 1.00 102.83 351 LEU F O 1
ATOM 17497 N N . PRO J 1 144 ? 37.173 63.605 236.746 1.00 100.01 352 PRO F N 1
ATOM 17498 C CA . PRO J 1 144 ? 35.857 63.271 237.323 1.00 96.25 352 PRO F CA 1
ATOM 17499 C C . PRO J 1 144 ? 35.969 62.488 238.606 1.00 93.45 352 PRO F C 1
ATOM 17500 O O . PRO J 1 144 ? 35.068 62.561 239.439 1.00 84.27 352 PRO F O 1
ATOM 17504 N N . ALA J 1 145 ? 37.087 61.767 238.752 1.00 103.49 353 ALA F N 1
ATOM 17505 C CA . ALA J 1 145 ? 37.394 60.958 239.943 1.00 107.01 353 ALA F CA 1
ATOM 17506 C C . ALA J 1 145 ? 37.203 61.717 241.279 1.00 108.44 353 ALA F C 1
ATOM 17507 O O . ALA J 1 145 ? 37.013 61.098 242.336 1.00 112.37 353 ALA F O 1
ATOM 17509 N N . LEU J 1 146 ? 37.231 63.047 241.224 1.00 97.84 354 LEU F N 1
ATOM 17510 C CA . LEU J 1 146 ? 37.078 63.875 242.417 1.00 94.05 354 LEU F CA 1
ATOM 17511 C C . LEU J 1 146 ? 35.667 63.926 242.981 1.00 92.23 354 LEU F C 1
ATOM 17512 O O . LEU J 1 146 ? 35.484 64.263 244.146 1.00 86.19 354 LEU F O 1
ATOM 17517 N N . ARG J 1 147 ? 34.675 63.579 242.169 1.00 99.08 355 ARG F N 1
ATOM 17518 C CA . ARG J 1 147 ? 33.269 63.677 242.583 1.00 111.19 355 ARG F CA 1
ATOM 17519 C C . ARG J 1 147 ? 32.824 62.777 243.737 1.00 121.27 355 ARG F C 1
ATOM 17520 O O . ARG J 1 147 ? 31.767 63.037 244.334 1.00 117.09 355 ARG F O 1
ATOM 17528 N N . GLU J 1 148 ? 33.609 61.734 244.039 1.00 133.04 356 GLU F N 1
ATOM 17529 C CA . GLU J 1 148 ? 33.259 60.756 245.091 1.00 130.01 356 GLU F CA 1
ATOM 17530 C C . GLU J 1 148 ? 34.296 60.582 246.228 1.00 121.74 356 GLU F C 1
ATOM 17531 O O . GLU J 1 148 ? 33.973 59.952 247.236 1.00 129.97 356 GLU F O 1
ATOM 17537 N N . LEU J 1 149 ? 35.513 61.122 246.085 1.00 110.78 357 LEU F N 1
ATOM 17538 C CA . LEU J 1 149 ? 36.558 60.990 247.126 1.00 101.13 357 LEU F CA 1
ATOM 17539 C C . LEU J 1 149 ? 36.181 61.688 248.433 1.00 101.82 357 LEU F C 1
ATOM 17540 O O . LEU J 1 149 ? 35.208 62.444 248.470 1.00 105.96 357 LEU F O 1
ATOM 17545 N N . ALA J 1 150 ? 36.948 61.425 249.499 1.00 101.80 358 ALA F N 1
ATOM 17546 C CA . ALA J 1 150 ? 36.685 62.018 250.825 1.00 106.13 358 ALA F CA 1
ATOM 17547 C C . ALA J 1 150 ? 37.954 62.375 251.575 1.00 110.08 358 ALA F C 1
ATOM 17548 O O . ALA J 1 150 ? 39.011 61.779 251.350 1.00 109.11 358 ALA F O 1
ATOM 17550 N N . PHE J 1 151 ? 37.836 63.354 252.471 1.00 119.13 359 PHE F N 1
ATOM 17551 C CA . PHE J 1 151 ? 38.976 63.793 253.273 1.00 131.35 359 PHE F CA 1
ATOM 17552 C C . PHE J 1 151 ? 39.309 62.697 254.282 1.00 129.23 359 PHE F C 1
ATOM 17553 O O . PHE J 1 151 ? 38.454 61.857 254.596 1.00 128.86 359 PHE F O 1
ATOM 17561 N N . SER J 1 152 ? 40.538 62.719 254.803 1.00 122.86 360 SER F N 1
ATOM 17562 C CA . SER J 1 152 ? 40.962 61.724 255.789 1.00 115.19 360 SER F CA 1
ATOM 17563 C C . SER J 1 152 ? 39.921 61.527 256.910 1.00 116.54 360 SER F C 1
ATOM 17564 O O . SER J 1 152 ? 39.775 60.416 257.409 1.00 124.37 360 SER F O 1
ATOM 17567 N N . ASP J 1 153 ? 39.172 62.576 257.264 1.00 115.99 361 ASP F N 1
ATOM 17568 C CA . ASP J 1 153 ? 38.127 62.478 258.303 1.00 119.27 361 ASP F CA 1
ATOM 17569 C C . ASP J 1 153 ? 36.795 61.893 257.801 1.00 117.67 361 ASP F C 1
ATOM 17570 O O . ASP J 1 153 ? 35.798 61.901 258.531 1.00 109.18 361 ASP F O 1
ATOM 17575 N N . GLY J 1 154 ? 36.752 61.430 256.554 1.00 118.83 362 GLY F N 1
ATOM 17576 C CA . GLY J 1 154 ? 35.535 60.841 256.016 1.00 126.68 362 GLY F CA 1
ATOM 17577 C C . GLY J 1 154 ? 34.580 61.805 255.343 1.00 135.53 362 GLY F C 1
ATOM 17578 O O . GLY J 1 154 ? 33.887 61.411 254.406 1.00 145.77 362 GLY F O 1
ATOM 17579 N N . SER J 1 155 ? 34.504 63.051 255.812 1.00 143.16 363 SER F N 1
ATOM 17580 C CA . SER J 1 155 ? 33.639 64.042 255.163 1.00 147.18 363 SER F CA 1
ATOM 17581 C C . SER J 1 155 ? 34.065 64.125 253.685 1.00 153.18 363 SER F C 1
ATOM 17582 O O . SER J 1 155 ? 35.258 64.295 253.396 1.00 150.37 363 SER F O 1
ATOM 17585 N N . PRO J 1 156 ? 33.099 63.984 252.749 1.00 150.48 364 PRO F N 1
ATOM 17586 C CA . PRO J 1 156 ? 33.397 63.948 251.309 1.00 143.00 364 PRO F CA 1
ATOM 17587 C C . PRO J 1 156 ? 33.742 65.292 250.651 1.00 131.01 364 PRO F C 1
ATOM 17588 O O . PRO J 1 156 ? 33.132 66.303 250.976 1.00 138.09 364 PRO F O 1
ATOM 17592 N N . PHE J 1 157 ? 34.708 65.269 249.726 1.00 115.34 365 PHE F N 1
ATOM 17593 C CA . PHE J 1 157 ? 35.121 66.432 248.926 1.00 105.17 365 PHE F CA 1
ATOM 17594 C C . PHE J 1 157 ? 33.931 67.211 248.370 1.00 118.38 365 PHE F C 1
ATOM 17595 O O . PHE J 1 157 ? 33.959 68.441 248.342 1.00 142.63 365 PHE F O 1
ATOM 17603 N N . LEU J 1 158 ? 32.910 66.491 247.896 1.00 111.81 366 LEU F N 1
ATOM 17604 C CA . LEU J 1 158 ? 31.744 67.100 247.263 1.00 104.80 366 LEU F CA 1
ATOM 17605 C C . LEU J 1 158 ? 30.445 66.651 247.909 1.00 104.57 366 LEU F C 1
ATOM 17606 O O . LEU J 1 158 ? 30.005 65.518 247.728 1.00 105.88 366 LEU F O 1
ATOM 17611 N N . SER J 1 159 ? 29.815 67.543 248.654 1.00 108.25 367 SER F N 1
ATOM 17612 C CA . SER J 1 159 ? 28.545 67.209 249.281 1.00 118.14 367 SER F CA 1
ATOM 17613 C C . SER J 1 159 ? 27.449 67.141 248.214 1.00 123.37 367 SER F C 1
ATOM 17614 O O . SER J 1 159 ? 27.572 67.796 247.181 1.00 115.25 367 SER F O 1
ATOM 17617 N N . PRO J 1 160 ? 26.408 66.302 248.427 1.00 133.10 368 PRO F N 1
ATOM 17618 C CA . PRO J 1 160 ? 25.232 66.305 247.539 1.00 130.21 368 PRO F CA 1
ATOM 17619 C C . PRO J 1 160 ? 24.535 67.690 247.470 1.00 128.83 368 PRO F C 1
ATOM 17620 O O . PRO J 1 160 ? 23.894 68.013 246.461 1.00 120.30 368 PRO F O 1
ATOM 17624 N N . GLU J 1 161 ? 24.644 68.488 248.535 1.00 128.75 369 GLU F N 1
ATOM 17625 C CA . GLU J 1 161 ? 24.154 69.860 248.509 1.00 131.12 369 GLU F CA 1
ATOM 17626 C C . GLU J 1 161 ? 24.959 70.590 247.425 1.00 132.48 369 GLU F C 1
ATOM 17627 O O . GLU J 1 161 ? 24.404 71.191 246.494 1.00 122.15 369 GLU F O 1
ATOM 17633 N N . CYS J 1 162 ? 26.279 70.492 247.553 1.00 133.31 370 CYS F N 1
ATOM 17634 C CA . CYS J 1 162 ? 27.218 71.103 246.622 1.00 138.83 370 CYS F CA 1
ATOM 17635 C C . CYS J 1 162 ? 27.197 70.491 245.195 1.00 143.57 370 CYS F C 1
ATOM 17636 O O . CYS J 1 162 ? 27.444 71.201 244.217 1.00 145.35 370 CYS F O 1
ATOM 17639 N N . SER J 1 163 ? 26.905 69.194 245.067 1.00 143.89 371 SER F N 1
ATOM 17640 C CA . SER J 1 163 ? 26.890 68.529 243.744 1.00 136.04 371 SER F CA 1
ATOM 17641 C C . SER J 1 163 ? 25.641 68.886 242.926 1.00 133.13 371 SER F C 1
ATOM 17642 O O . SER J 1 163 ? 25.648 68.805 241.689 1.00 126.56 371 SER F O 1
ATOM 17645 N N . ARG J 1 164 ? 24.573 69.265 243.626 1.00 130.00 372 ARG F N 1
ATOM 17646 C CA . ARG J 1 164 ? 23.334 69.689 242.989 1.00 128.74 372 ARG F CA 1
ATOM 17647 C C . ARG J 1 164 ? 23.542 71.118 242.480 1.00 121.65 372 ARG F C 1
ATOM 17648 O O . ARG J 1 164 ? 23.110 71.467 241.370 1.00 108.25 372 ARG F O 1
ATOM 17656 N N . TRP J 1 165 ? 24.231 71.918 243.303 1.00 115.54 373 TRP F N 1
ATOM 17657 C CA . TRP J 1 165 ? 24.620 73.302 242.973 1.00 112.70 373 TRP F CA 1
ATOM 17658 C C . TRP J 1 165 ? 25.002 73.477 241.495 1.00 97.10 373 TRP F C 1
ATOM 17659 O O . TRP J 1 165 ? 24.738 74.511 240.930 1.00 94.42 373 TRP F O 1
ATOM 17670 N N . LEU J 1 166 ? 25.577 72.465 240.862 1.00 90.48 374 LEU F N 1
ATOM 17671 C CA . LEU J 1 166 ? 25.886 72.531 239.440 1.00 90.58 374 LEU F CA 1
ATOM 17672 C C . LEU J 1 166 ? 24.851 71.693 238.664 1.00 89.66 374 LEU F C 1
ATOM 17673 O O . LEU J 1 166 ? 23.636 71.766 238.909 1.00 76.23 374 LEU F O 1
ATOM 17678 N N . GLY J 1 180 ? 14.767 66.367 221.194 1.00 119.56 388 GLY F N 1
ATOM 17679 C CA . GLY J 1 180 ? 14.507 65.471 220.068 1.00 122.05 388 GLY F CA 1
ATOM 17680 C C . GLY J 1 180 ? 14.388 64.019 220.498 1.00 122.46 388 GLY F C 1
ATOM 17681 O O . GLY J 1 180 ? 13.844 63.717 221.561 1.00 120.52 388 GLY F O 1
ATOM 17682 N N . LEU J 1 181 ? 14.885 63.115 219.660 1.00 124.44 389 LEU F N 1
ATOM 17683 C CA . LEU J 1 181 ? 14.848 61.680 219.963 1.00 125.02 389 LEU F CA 1
ATOM 17684 C C . LEU J 1 181 ? 16.255 61.099 220.182 1.00 130.40 389 LEU F C 1
ATOM 17685 O O . LEU J 1 181 ? 16.414 60.203 221.008 1.00 135.06 389 LEU F O 1
ATOM 17690 N N . ALA J 1 182 ? 17.259 61.590 219.441 1.00 131.75 390 ALA F N 1
ATOM 17691 C CA . ALA J 1 182 ? 18.659 61.140 219.590 1.00 129.37 390 ALA F CA 1
ATOM 17692 C C . ALA J 1 182 ? 19.210 61.498 220.978 1.00 136.44 390 ALA F C 1
ATOM 17693 O O . ALA J 1 182 ? 20.177 60.898 221.459 1.00 127.94 390 ALA F O 1
ATOM 17695 N N . GLU J 1 183 ? 18.585 62.496 221.599 1.00 145.09 391 GLU F N 1
ATOM 17696 C CA . GLU J 1 183 ? 18.921 62.938 222.945 1.00 142.49 391 GLU F CA 1
ATOM 17697 C C . GLU J 1 183 ? 18.158 62.065 223.982 1.00 136.51 391 GLU F C 1
ATOM 17698 O O . GLU J 1 183 ? 18.747 61.653 224.976 1.00 135.34 391 GLU F O 1
ATOM 17704 N N . GLU J 1 184 ? 16.877 61.757 223.721 1.00 123.60 392 GLU F N 1
ATOM 17705 C CA . GLU J 1 184 ? 16.011 60.985 224.647 1.00 120.22 392 GLU F CA 1
ATOM 17706 C C . GLU J 1 184 ? 16.236 59.464 224.698 1.00 134.45 392 GLU F C 1
ATOM 17707 O O . GLU J 1 184 ? 16.224 58.860 225.777 1.00 137.03 392 GLU F O 1
ATOM 17713 N N . VAL J 1 185 ? 16.377 58.843 223.532 1.00 147.38 393 VAL F N 1
ATOM 17714 C CA . VAL J 1 185 ? 16.600 57.399 223.446 1.00 152.34 393 VAL F CA 1
ATOM 17715 C C . VAL J 1 185 ? 18.030 57.041 223.854 1.00 161.01 393 VAL F C 1
ATOM 17716 O O . VAL J 1 185 ? 18.240 55.978 224.431 1.00 188.77 393 VAL F O 1
ATOM 17720 N N . ALA J 1 186 ? 19.006 57.906 223.553 1.00 161.86 394 ALA F N 1
ATOM 17721 C CA . ALA J 1 186 ? 20.396 57.693 224.001 1.00 156.91 394 ALA F CA 1
ATOM 17722 C C . ALA J 1 186 ? 20.532 58.046 225.503 1.00 165.31 394 ALA F C 1
ATOM 17723 O O . ALA J 1 186 ? 21.533 57.693 226.143 1.00 159.81 394 ALA F O 1
ATOM 17725 N N . GLN J 1 187 ? 19.518 58.740 226.046 1.00 166.78 395 GLN F N 1
ATOM 17726 C CA . GLN J 1 187 ? 19.444 59.118 227.469 1.00 156.92 395 GLN F CA 1
ATOM 17727 C C . GLN J 1 187 ? 19.097 57.863 228.275 1.00 151.08 395 GLN F C 1
ATOM 17728 O O . GLN J 1 187 ? 19.882 57.423 229.113 1.00 157.45 395 GLN F O 1
ATOM 17734 N N . ARG J 1 188 ? 17.929 57.286 227.977 1.00 137.81 396 ARG F N 1
ATOM 17735 C CA . ARG J 1 188 ? 17.417 56.089 228.654 1.00 127.24 396 ARG F CA 1
ATOM 17736 C C . ARG J 1 188 ? 18.399 54.902 228.656 1.00 129.16 396 ARG F C 1
ATOM 17737 O O . ARG J 1 188 ? 18.304 54.054 229.531 1.00 127.29 396 ARG F O 1
ATOM 17745 N N . HIS J 1 189 ? 19.299 54.820 227.667 1.00 140.89 397 HIS F N 1
ATOM 17746 C CA . HIS J 1 189 ? 20.350 53.781 227.631 1.00 148.01 397 HIS F CA 1
ATOM 17747 C C . HIS J 1 189 ? 21.400 54.037 228.725 1.00 151.41 397 HIS F C 1
ATOM 17748 O O . HIS J 1 189 ? 21.965 53.088 229.284 1.00 153.01 397 HIS F O 1
ATOM 17755 N N . GLY J 1 190 ? 21.673 55.313 229.006 1.00 143.68 398 GLY F N 1
ATOM 17756 C CA . GLY J 1 190 ? 22.604 55.696 230.072 1.00 140.34 398 GLY F CA 1
ATOM 17757 C C . GLY J 1 190 ? 22.026 55.508 231.477 1.00 136.02 398 GLY F C 1
ATOM 17758 O O . GLY J 1 190 ? 22.775 55.291 232.430 1.00 125.63 398 GLY F O 1
ATOM 17759 N N . GLU J 1 191 ? 20.696 55.594 231.598 1.00 137.22 399 GLU F N 1
ATOM 17760 C CA . GLU J 1 191 ? 19.974 55.439 232.879 1.00 131.55 399 GLU F CA 1
ATOM 17761 C C . GLU J 1 191 ? 19.536 53.980 233.112 1.00 128.26 399 GLU F C 1
ATOM 17762 O O . GLU J 1 191 ? 20.299 53.198 233.685 1.00 124.46 399 GLU F O 1
ATOM 17768 N N . GLN J 1 192 ? 18.337 53.605 232.658 1.00 129.56 400 GLN F N 1
ATOM 17769 C CA . GLN J 1 192 ? 17.840 52.225 232.818 1.00 131.35 400 GLN F CA 1
ATOM 17770 C C . GLN J 1 192 ? 18.562 51.336 231.796 1.00 140.27 400 GLN F C 1
ATOM 17771 O O . GLN J 1 192 ? 19.572 51.756 231.222 1.00 157.43 400 GLN F O 1
ATOM 17777 N N . GLY J 1 193 ? 18.076 50.123 231.555 1.00 135.80 401 GLY F N 1
ATOM 17778 C CA . GLY J 1 193 ? 18.737 49.248 230.584 1.00 144.17 401 GLY F CA 1
ATOM 17779 C C . GLY J 1 193 ? 18.536 49.605 229.110 1.00 153.54 401 GLY F C 1
ATOM 17780 O O . GLY J 1 193 ? 17.702 50.451 228.759 1.00 165.59 401 GLY F O 1
ATOM 17781 N N . ILE J 1 194 ? 19.329 48.962 228.249 1.00 146.36 402 ILE F N 1
ATOM 17782 C CA . ILE J 1 194 ? 19.196 49.104 226.790 1.00 127.73 402 ILE F CA 1
ATOM 17783 C C . ILE J 1 194 ? 17.801 48.624 226.288 1.00 112.86 402 ILE F C 1
ATOM 17784 O O . ILE J 1 194 ? 17.174 49.299 225.478 1.00 95.07 402 ILE F O 1
ATOM 17789 N N . ALA J 1 195 ? 17.308 47.490 226.796 1.00 108.10 403 ALA F N 1
ATOM 17790 C CA . ALA J 1 195 ? 15.979 46.954 226.425 1.00 107.17 403 ALA F CA 1
ATOM 17791 C C . ALA J 1 195 ? 14.845 47.978 226.624 1.00 113.97 403 ALA F C 1
ATOM 17792 O O . ALA J 1 195 ? 13.810 47.892 225.960 1.00 115.24 403 ALA F O 1
ATOM 17794 N N . ALA J 1 196 ? 15.028 48.914 227.560 1.00 128.99 404 ALA F N 1
ATOM 17795 C CA . ALA J 1 196 ? 14.058 49.988 227.809 1.00 136.69 404 ALA F CA 1
ATOM 17796 C C . ALA J 1 196 ? 14.260 51.085 226.756 1.00 148.65 404 ALA F C 1
ATOM 17797 O O . ALA J 1 196 ? 13.295 51.734 226.337 1.00 143.16 404 ALA F O 1
ATOM 17799 N N . ALA J 1 197 ? 15.520 51.278 226.342 1.00 154.94 405 ALA F N 1
ATOM 17800 C CA . ALA J 1 197 ? 15.887 52.235 225.281 1.00 149.61 405 ALA F CA 1
ATOM 17801 C C . ALA J 1 197 ? 15.232 51.846 223.938 1.00 142.91 405 ALA F C 1
ATOM 17802 O O . ALA J 1 197 ? 14.806 52.715 223.168 1.00 124.43 405 ALA F O 1
ATOM 17804 N N . LEU J 1 198 ? 15.156 50.537 223.676 1.00 145.44 406 LEU F N 1
ATOM 17805 C CA . LEU J 1 198 ? 14.514 50.002 222.467 1.00 142.14 406 LEU F CA 1
ATOM 17806 C C . LEU J 1 198 ? 12.988 49.989 222.652 1.00 143.85 406 LEU F C 1
ATOM 17807 O O . LEU J 1 198 ? 12.247 50.237 221.697 1.00 143.55 406 LEU F O 1
ATOM 17812 N N . ALA J 1 199 ? 12.527 49.687 223.874 1.00 143.43 407 ALA F N 1
ATOM 17813 C CA . ALA J 1 199 ? 11.095 49.726 224.216 1.00 131.14 407 ALA F CA 1
ATOM 17814 C C . ALA J 1 199 ? 10.619 51.163 224.041 1.00 134.97 407 ALA F C 1
ATOM 17815 O O . ALA J 1 199 ? 9.468 51.399 223.665 1.00 128.62 407 ALA F O 1
ATOM 17817 N N . LEU J 1 200 ? 11.526 52.109 224.318 1.00 142.98 408 LEU F N 1
ATOM 17818 C CA . LEU J 1 200 ? 11.294 53.551 224.125 1.00 145.95 408 LEU F CA 1
ATOM 17819 C C . LEU J 1 200 ? 11.255 53.902 222.643 1.00 147.41 408 LEU F C 1
ATOM 17820 O O . LEU J 1 200 ? 10.320 54.557 222.183 1.00 151.71 408 LEU F O 1
ATOM 17825 N N . LEU J 1 201 ? 12.284 53.484 221.903 1.00 136.47 409 LEU F N 1
ATOM 17826 C CA . LEU J 1 201 ? 12.340 53.752 220.468 1.00 123.40 409 LEU F CA 1
ATOM 17827 C C . LEU J 1 201 ? 11.120 53.121 219.797 1.00 123.04 409 LEU F C 1
ATOM 17828 O O . LEU J 1 201 ? 10.624 53.655 218.811 1.00 124.16 409 LEU F O 1
ATOM 17833 N N . ASP J 1 202 ? 10.623 52.018 220.363 1.00 129.12 410 ASP F N 1
ATOM 17834 C CA . ASP J 1 202 ? 9.469 51.299 219.816 1.00 148.88 410 ASP F CA 1
ATOM 17835 C C . ASP J 1 202 ? 8.134 52.066 219.903 1.00 145.24 410 ASP F C 1
ATOM 17836 O O . ASP J 1 202 ? 7.443 52.236 218.898 1.00 145.31 410 ASP F O 1
ATOM 17841 N N . GLU J 1 203 ? 7.760 52.487 221.106 1.00 142.79 411 GLU F N 1
ATOM 17842 C CA . GLU J 1 203 ? 6.506 53.234 221.329 1.00 146.10 411 GLU F CA 1
ATOM 17843 C C . GLU J 1 203 ? 6.413 54.535 220.504 1.00 153.19 411 GLU F C 1
ATOM 17844 O O . GLU J 1 203 ? 5.317 54.934 220.095 1.00 152.90 411 GLU F O 1
ATOM 17850 N N . ARG J 1 204 ? 7.564 55.183 220.282 1.00 152.53 412 ARG F N 1
ATOM 17851 C CA . ARG J 1 204 ? 7.679 56.407 219.465 1.00 136.94 412 ARG F CA 1
ATOM 17852 C C . ARG J 1 204 ? 7.357 56.134 218.005 1.00 131.26 412 ARG F C 1
ATOM 17853 O O . ARG J 1 204 ? 6.595 56.874 217.384 1.00 128.10 412 ARG F O 1
ATOM 17861 N N . ILE J 1 205 ? 7.955 55.065 217.474 1.00 124.13 413 ILE F N 1
ATOM 17862 C CA . ILE J 1 205 ? 7.794 54.661 216.070 1.00 115.73 413 ILE F CA 1
ATOM 17863 C C . ILE J 1 205 ? 6.353 54.295 215.649 1.00 113.19 413 ILE F C 1
ATOM 17864 O O . ILE J 1 205 ? 6.020 54.372 214.471 1.00 105.85 413 ILE F O 1
ATOM 17869 N N . ALA J 1 206 ? 5.499 53.909 216.593 1.00 121.75 414 ALA F N 1
ATOM 17870 C CA . ALA J 1 206 ? 4.091 53.642 216.276 1.00 120.52 414 ALA F CA 1
ATOM 17871 C C . ALA J 1 206 ? 3.377 54.966 216.022 1.00 116.11 414 ALA F C 1
ATOM 17872 O O . ALA J 1 206 ? 2.296 54.983 215.441 1.00 108.08 414 ALA F O 1
ATOM 17874 N N . GLN J 1 207 ? 3.998 56.061 216.475 1.00 122.15 415 GLN F N 1
ATOM 17875 C CA . GLN J 1 207 ? 3.487 57.428 216.316 1.00 131.78 415 GLN F CA 1
ATOM 17876 C C . GLN J 1 207 ? 4.334 58.260 215.297 1.00 128.60 415 GLN F C 1
ATOM 17877 O O . GLN J 1 207 ? 4.687 59.416 215.562 1.00 126.63 415 GLN F O 1
ATOM 17883 N N . LEU J 1 208 ? 4.658 57.663 214.143 1.00 117.36 416 LEU F N 1
ATOM 17884 C CA . LEU J 1 208 ? 5.427 58.331 213.069 1.00 108.68 416 LEU F CA 1
ATOM 17885 C C . LEU J 1 208 ? 5.022 57.750 211.699 1.00 111.37 416 LEU F C 1
ATOM 17886 O O . LEU J 1 208 ? 5.237 56.564 211.451 1.00 112.96 416 LEU F O 1
ATOM 17891 N N . LYS J 1 209 ? 4.448 58.591 210.825 1.00 111.31 417 LYS F N 1
ATOM 17892 C CA . LYS J 1 209 ? 3.959 58.184 209.482 1.00 102.73 417 LYS F CA 1
ATOM 17893 C C . LYS J 1 209 ? 4.810 58.638 208.299 1.00 89.34 417 LYS F C 1
ATOM 17894 O O . LYS J 1 209 ? 4.721 58.058 207.222 1.00 80.35 417 LYS F O 1
ATOM 17900 N N . GLU J 1 210 ? 5.597 59.689 208.480 1.00 86.87 418 GLU F N 1
ATOM 17901 C CA . GLU J 1 210 ? 6.489 60.148 207.425 1.00 90.79 418 GLU F CA 1
ATOM 17902 C C . GLU J 1 210 ? 7.833 59.440 207.548 1.00 77.97 418 GLU F C 1
ATOM 17903 O O . GLU J 1 210 ? 8.534 59.632 208.533 1.00 62.03 418 GLU F O 1
ATOM 17909 N N . PRO J 1 211 ? 8.212 58.658 206.523 1.00 82.97 419 PRO F N 1
ATOM 17910 C CA . PRO J 1 211 ? 9.417 57.822 206.540 1.00 89.80 419 PRO F CA 1
ATOM 17911 C C . PRO J 1 211 ? 10.734 58.575 206.671 1.00 87.18 419 PRO F C 1
ATOM 17912 O O . PRO J 1 211 ? 11.784 57.955 206.878 1.00 77.13 419 PRO F O 1
ATOM 17916 N N . ARG J 1 212 ? 10.697 59.889 206.522 1.00 88.44 420 ARG F N 1
ATOM 17917 C CA . ARG J 1 212 ? 11.872 60.661 206.826 1.00 95.28 420 ARG F CA 1
ATOM 17918 C C . ARG J 1 212 ? 12.125 60.524 208.342 1.00 102.72 420 ARG F C 1
ATOM 17919 O O . ARG J 1 212 ? 13.269 60.362 208.777 1.00 101.19 420 ARG F O 1
ATOM 17927 N N . ASP J 1 213 ? 11.042 60.614 209.128 1.00 117.47 421 ASP F N 1
ATOM 17928 C CA . ASP J 1 213 ? 11.079 60.513 210.608 1.00 120.51 421 ASP F CA 1
ATOM 17929 C C . ASP J 1 213 ? 11.610 59.128 211.055 1.00 119.67 421 ASP F C 1
ATOM 17930 O O . ASP J 1 213 ? 12.514 59.005 211.908 1.00 105.65 421 ASP F O 1
ATOM 17935 N N . ARG J 1 214 ? 11.019 58.101 210.446 1.00 110.57 422 ARG F N 1
ATOM 17936 C CA . ARG J 1 214 ? 11.318 56.707 210.741 1.00 96.70 422 ARG F CA 1
ATOM 17937 C C . ARG J 1 214 ? 12.707 56.341 210.267 1.00 89.72 422 ARG F C 1
ATOM 17938 O O . ARG J 1 214 ? 13.378 55.539 210.899 1.00 90.62 422 ARG F O 1
ATOM 17946 N N . PHE J 1 215 ? 13.150 56.932 209.166 1.00 86.07 423 PHE F N 1
ATOM 17947 C CA . PHE J 1 215 ? 14.502 56.684 208.716 1.00 89.13 423 PHE F CA 1
ATOM 17948 C C . PHE J 1 215 ? 15.438 57.189 209.803 1.00 93.60 423 PHE F C 1
ATOM 17949 O O . PHE J 1 215 ? 16.385 56.500 210.167 1.00 100.07 423 PHE F O 1
ATOM 17957 N N . HIS J 1 216 ? 15.185 58.398 210.310 1.00 103.60 424 HIS F N 1
ATOM 17958 C CA . HIS J 1 216 ? 16.012 58.949 211.395 1.00 113.68 424 HIS F CA 1
ATOM 17959 C C . HIS J 1 216 ? 15.846 58.094 212.653 1.00 115.89 424 HIS F C 1
ATOM 17960 O O . HIS J 1 216 ? 16.824 57.848 213.369 1.00 107.05 424 HIS F O 1
ATOM 17967 N N . ALA J 1 217 ? 14.624 57.599 212.879 1.00 114.36 425 ALA F N 1
ATOM 17968 C CA . ALA J 1 217 ? 14.340 56.689 213.999 1.00 105.14 425 ALA F CA 1
ATOM 17969 C C . ALA J 1 217 ? 15.275 55.474 213.928 1.00 90.63 425 ALA F C 1
ATOM 17970 O O . ALA J 1 217 ? 15.921 55.114 214.905 1.00 85.00 425 ALA F O 1
ATOM 17972 N N . LEU J 1 218 ? 15.356 54.862 212.755 1.00 87.32 426 LEU F N 1
ATOM 17973 C CA . LEU J 1 218 ? 16.247 53.731 212.554 1.00 89.76 426 LEU F CA 1
ATOM 17974 C C . LEU J 1 218 ? 17.689 54.204 212.600 1.00 85.61 426 LEU F C 1
ATOM 17975 O O . LEU J 1 218 ? 18.590 53.427 212.887 1.00 81.59 426 LEU F O 1
ATOM 17980 N N . LEU J 1 219 ? 17.912 55.472 212.284 1.00 85.74 427 LEU F N 1
ATOM 17981 C CA . LEU J 1 219 ? 19.246 56.034 212.338 1.00 91.86 427 LEU F CA 1
ATOM 17982 C C . LEU J 1 219 ? 19.725 56.071 213.795 1.00 93.72 427 LEU F C 1
ATOM 17983 O O . LEU J 1 219 ? 20.911 55.818 214.067 1.00 84.87 427 LEU F O 1
ATOM 17988 N N . VAL J 1 220 ? 18.788 56.375 214.706 1.00 96.63 428 VAL F N 1
ATOM 17989 C CA . VAL J 1 220 ? 19.035 56.421 216.163 1.00 99.58 428 VAL F CA 1
ATOM 17990 C C . VAL J 1 220 ? 19.540 55.074 216.696 1.00 104.92 428 VAL F C 1
ATOM 17991 O O . VAL J 1 220 ? 20.467 55.020 217.509 1.00 107.26 428 VAL F O 1
ATOM 17995 N N . GLN J 1 221 ? 18.911 53.996 216.234 1.00 105.59 429 GLN F N 1
ATOM 17996 C CA . GLN J 1 221 ? 19.280 52.621 216.593 1.00 94.70 429 GLN F CA 1
ATOM 17997 C C . GLN J 1 221 ? 20.731 52.248 216.116 1.00 91.26 429 GLN F C 1
ATOM 17998 O O . GLN J 1 221 ? 21.353 51.340 216.637 1.00 74.33 429 GLN F O 1
ATOM 18004 N N . ALA J 1 222 ? 21.264 52.973 215.134 1.00 107.08 430 ALA F N 1
ATOM 18005 C CA . ALA J 1 222 ? 22.643 52.776 214.644 1.00 113.87 430 ALA F CA 1
ATOM 18006 C C . ALA J 1 222 ? 23.663 53.325 215.653 1.00 118.48 430 ALA F C 1
ATOM 18007 O O . ALA J 1 222 ? 24.756 52.776 215.834 1.00 106.89 430 ALA F O 1
ATOM 18009 N N . GLU J 1 223 ? 23.274 54.426 216.290 1.00 131.53 431 GLU F N 1
ATOM 18010 C CA . GLU J 1 223 ? 24.084 55.135 217.279 1.00 136.90 431 GLU F CA 1
ATOM 18011 C C . GLU J 1 223 ? 23.954 54.460 218.655 1.00 138.74 431 GLU F C 1
ATOM 18012 O O . GLU J 1 223 ? 24.970 54.172 219.284 1.00 150.20 431 GLU F O 1
ATOM 18018 N N . LEU J 1 224 ? 22.709 54.210 219.100 1.00 129.39 432 LEU F N 1
ATOM 18019 C CA . LEU J 1 224 ? 22.396 53.536 220.395 1.00 113.33 432 LEU F CA 1
ATOM 18020 C C . LEU J 1 224 ? 23.126 52.202 220.546 1.00 102.39 432 LEU F C 1
ATOM 18021 O O . LEU J 1 224 ? 23.630 51.881 221.621 1.00 89.32 432 LEU F O 1
ATOM 18026 N N . LEU J 1 225 ? 23.177 51.445 219.455 1.00 102.93 433 LEU F N 1
ATOM 18027 C CA . LEU J 1 225 ? 23.841 50.158 219.427 1.00 110.80 433 LEU F CA 1
ATOM 18028 C C . LEU J 1 225 ? 25.358 50.315 219.291 1.00 112.07 433 LEU F C 1
ATOM 18029 O O . LEU J 1 225 ? 26.109 49.569 219.911 1.00 121.12 433 LEU F O 1
ATOM 18034 N N . ALA J 1 226 ? 25.812 51.277 218.490 1.00 111.69 434 ALA F N 1
ATOM 18035 C CA . ALA J 1 226 ? 27.255 51.489 218.286 1.00 118.54 434 ALA F CA 1
ATOM 18036 C C . ALA J 1 226 ? 27.978 51.985 219.542 1.00 131.95 434 ALA F C 1
ATOM 18037 O O . ALA J 1 226 ? 29.190 51.772 219.680 1.00 126.08 434 ALA F O 1
ATOM 18039 N N . GLN J 1 227 ? 27.230 52.659 220.429 1.00 151.96 435 GLN F N 1
ATOM 18040 C CA . GLN J 1 227 ? 27.738 53.188 221.718 1.00 156.75 435 GLN F CA 1
ATOM 18041 C C . GLN J 1 227 ? 27.550 52.163 222.856 1.00 160.82 435 GLN F C 1
ATOM 18042 O O . GLN J 1 227 ? 27.912 52.439 224.009 1.00 164.41 435 GLN F O 1
ATOM 18048 N N . GLU J 1 228 ? 26.974 51.001 222.516 1.00 155.89 436 GLU F N 1
ATOM 18049 C CA . GLU J 1 228 ? 26.726 49.887 223.450 1.00 141.06 436 GLU F CA 1
ATOM 18050 C C . GLU J 1 228 ? 27.952 48.973 223.533 1.00 135.37 436 GLU F C 1
ATOM 18051 O O . GLU J 1 228 ? 28.255 48.411 224.589 1.00 125.83 436 GLU F O 1
ATOM 18057 N N . GLY J 1 229 ? 28.644 48.847 222.399 1.00 137.39 437 GLY F N 1
ATOM 18058 C CA . GLY J 1 229 ? 29.822 47.989 222.248 1.00 138.37 437 GLY F CA 1
ATOM 18059 C C . GLY J 1 229 ? 29.781 47.239 220.921 1.00 135.30 437 GLY F C 1
ATOM 18060 O O . GLY J 1 229 ? 30.826 46.876 220.361 1.00 124.32 437 GLY F O 1
ATOM 18061 N N . MET J 1 230 ? 28.560 47.017 220.425 1.00 133.67 438 MET F N 1
ATOM 18062 C CA . MET J 1 230 ? 28.319 46.310 219.165 1.00 132.50 438 MET F CA 1
ATOM 18063 C C . MET J 1 230 ? 28.692 47.117 217.915 1.00 137.40 438 MET F C 1
ATOM 18064 O O . MET J 1 230 ? 27.916 47.968 217.461 1.00 131.70 438 MET F O 1
ATOM 18069 N N . GLU J 1 231 ? 29.867 46.798 217.359 1.00 136.83 439 GLU F N 1
ATOM 18070 C CA . GLU J 1 231 ? 30.437 47.468 216.180 1.00 131.09 439 GLU F CA 1
ATOM 18071 C C . GLU J 1 231 ? 30.005 46.752 214.868 1.00 130.42 439 GLU F C 1
ATOM 18072 O O . GLU J 1 231 ? 30.001 47.363 213.795 1.00 136.03 439 GLU F O 1
ATOM 18078 N N . ALA J 1 232 ? 29.605 45.480 214.956 1.00 124.23 440 ALA F N 1
ATOM 18079 C CA . ALA J 1 232 ? 29.200 44.702 213.768 1.00 120.17 440 ALA F CA 1
ATOM 18080 C C . ALA J 1 232 ? 27.716 44.834 213.379 1.00 109.76 440 ALA F C 1
ATOM 18081 O O . ALA J 1 232 ? 27.422 45.211 212.253 1.00 104.24 440 ALA F O 1
ATOM 18083 N N . LEU J 1 233 ? 26.791 44.505 214.284 1.00 105.35 441 LEU F N 1
ATOM 18084 C CA . LEU J 1 233 ? 25.353 44.631 213.993 1.00 109.64 441 LEU F CA 1
ATOM 18085 C C . LEU J 1 233 ? 24.897 46.096 213.749 1.00 127.46 441 LEU F C 1
ATOM 18086 O O . LEU J 1 233 ? 23.817 46.336 213.178 1.00 134.39 441 LEU F O 1
ATOM 18091 N N . ALA J 1 234 ? 25.689 47.068 214.206 1.00 130.01 442 ALA F N 1
ATOM 18092 C CA . ALA J 1 234 ? 25.400 48.477 213.935 1.00 122.18 442 ALA F CA 1
ATOM 18093 C C . ALA J 1 234 ? 25.826 48.768 212.496 1.00 117.30 442 ALA F C 1
ATOM 18094 O O . ALA J 1 234 ? 25.026 49.259 211.704 1.00 112.86 442 ALA F O 1
ATOM 18096 N N . ARG J 1 235 ? 27.072 48.418 212.160 1.00 112.98 443 ARG F N 1
ATOM 18097 C CA . ARG J 1 235 ? 27.627 48.599 210.803 1.00 112.56 443 ARG F CA 1
ATOM 18098 C C . ARG J 1 235 ? 26.708 48.066 209.700 1.00 103.99 443 ARG F C 1
ATOM 18099 O O . ARG J 1 235 ? 26.751 48.546 208.573 1.00 91.15 443 ARG F O 1
ATOM 18107 N N . GLN J 1 236 ? 25.881 47.074 210.033 1.00 115.65 444 GLN F N 1
ATOM 18108 C CA . GLN J 1 236 ? 24.901 46.509 209.094 1.00 123.92 444 GLN F CA 1
ATOM 18109 C C . GLN J 1 236 ? 23.514 47.180 209.287 1.00 114.93 444 GLN F C 1
ATOM 18110 O O . GLN J 1 236 ? 22.474 46.524 209.345 1.00 114.25 444 GLN F O 1
ATOM 18116 N N . HIS J 1 237 ? 23.551 48.496 209.474 1.00 106.15 445 HIS F N 1
ATOM 18117 C CA . HIS J 1 237 ? 22.376 49.377 209.453 1.00 100.18 445 HIS F CA 1
ATOM 18118 C C . HIS J 1 237 ? 22.797 50.661 208.732 1.00 102.48 445 HIS F C 1
ATOM 18119 O O . HIS J 1 237 ? 21.976 51.330 208.127 1.00 90.93 445 HIS F O 1
ATOM 18126 N N . TYR J 1 238 ? 24.082 51.013 208.835 1.00 113.98 446 TYR F N 1
ATOM 18127 C CA . TYR J 1 238 ? 24.655 52.111 208.070 1.00 113.88 446 TYR F CA 1
ATOM 18128 C C . TYR J 1 238 ? 24.674 51.667 206.610 1.00 109.91 446 TYR F C 1
ATOM 18129 O O . TYR J 1 238 ? 24.611 52.490 205.711 1.00 123.20 446 TYR F O 1
ATOM 18138 N N . GLN J 1 239 ? 24.735 50.361 206.374 1.00 104.58 447 GLN F N 1
ATOM 18139 C CA . GLN J 1 239 ? 24.685 49.846 205.022 1.00 104.46 447 GLN F CA 1
ATOM 18140 C C . GLN J 1 239 ? 23.240 49.885 204.507 1.00 98.79 447 GLN F C 1
ATOM 18141 O O . GLN J 1 239 ? 22.996 50.395 203.430 1.00 93.45 447 GLN F O 1
ATOM 18147 N N . HIS J 1 240 ? 22.287 49.370 205.292 1.00 107.79 448 HIS F N 1
ATOM 18148 C CA . HIS J 1 240 ? 20.835 49.357 204.927 1.00 110.69 448 HIS F CA 1
ATOM 18149 C C . HIS J 1 240 ? 20.121 50.712 205.010 1.00 104.53 448 HIS F C 1
ATOM 18150 O O . HIS J 1 240 ? 18.880 50.782 204.933 1.00 91.19 448 HIS F O 1
ATOM 18157 N N . LEU J 1 241 ? 20.915 51.766 205.202 1.00 107.12 449 LEU F N 1
ATOM 18158 C CA . LEU J 1 241 ? 20.441 53.146 205.219 1.00 105.88 449 LEU F CA 1
ATOM 18159 C C . LEU J 1 241 ? 21.195 53.968 204.148 1.00 100.45 449 LEU F C 1
ATOM 18160 O O . LEU J 1 241 ? 20.555 54.645 203.354 1.00 98.98 449 LEU F O 1
ATOM 18165 N N . TRP J 1 242 ? 22.531 53.886 204.111 1.00 93.63 450 TRP F N 1
ATOM 18166 C CA . TRP J 1 242 ? 23.346 54.553 203.082 1.00 82.21 450 TRP F CA 1
ATOM 18167 C C . TRP J 1 242 ? 22.959 54.124 201.671 1.00 80.10 450 TRP F C 1
ATOM 18168 O O . TRP J 1 242 ? 23.054 54.916 200.747 1.00 80.08 450 TRP F O 1
ATOM 18179 N N . GLN J 1 243 ? 22.586 52.858 201.499 1.00 86.16 451 GLN F N 1
ATOM 18180 C CA . GLN J 1 243 ? 22.059 52.373 200.224 1.00 89.49 451 GLN F CA 1
ATOM 18181 C C . GLN J 1 243 ? 20.672 52.943 200.112 1.00 93.16 451 GLN F C 1
ATOM 18182 O O . GLN J 1 243 ? 20.396 53.661 199.177 1.00 116.92 451 GLN F O 1
ATOM 18188 N N . GLU J 1 244 ? 19.809 52.629 201.080 1.00 89.13 452 GLU F N 1
ATOM 18189 C CA . GLU J 1 244 ? 18.423 53.117 201.116 1.00 90.00 452 GLU F CA 1
ATOM 18190 C C . GLU J 1 244 ? 18.270 54.634 200.879 1.00 90.89 452 GLU F C 1
ATOM 18191 O O . GLU J 1 244 ? 17.249 55.082 200.362 1.00 100.33 452 GLU F O 1
ATOM 18197 N N . ALA J 1 245 ? 19.258 55.428 201.273 1.00 89.71 453 ALA F N 1
ATOM 18198 C CA . ALA J 1 245 ? 19.211 56.872 201.027 1.00 88.17 453 ALA F CA 1
ATOM 18199 C C . ALA J 1 245 ? 19.640 57.149 199.584 1.00 88.46 453 ALA F C 1
ATOM 18200 O O . ALA J 1 245 ? 18.793 57.502 198.768 1.00 87.02 453 ALA F O 1
ATOM 18202 N N . SER J 1 246 ? 20.929 56.972 199.257 1.00 83.72 454 SER F N 1
ATOM 18203 C CA . SER J 1 246 ? 21.413 57.178 197.889 1.00 79.75 454 SER F CA 1
ATOM 18204 C C . SER J 1 246 ? 20.370 56.704 196.864 1.00 86.49 454 SER F C 1
ATOM 18205 O O . SER J 1 246 ? 20.119 57.382 195.886 1.00 90.71 454 SER F O 1
ATOM 18208 N N . ARG J 1 247 ? 19.772 55.541 197.122 1.00 97.92 455 ARG F N 1
ATOM 18209 C CA . ARG J 1 247 ? 18.663 54.933 196.334 1.00 104.15 455 ARG F CA 1
ATOM 18210 C C . ARG J 1 247 ? 17.389 55.812 196.299 1.00 94.71 455 ARG F C 1
ATOM 18211 O O . ARG J 1 247 ? 16.643 55.794 195.316 1.00 93.82 455 ARG F O 1
ATOM 18219 N N . LEU J 1 248 ? 17.130 56.539 197.389 1.00 84.68 456 LEU F N 1
ATOM 18220 C CA . LEU J 1 248 ? 16.029 57.520 197.471 1.00 79.69 456 LEU F CA 1
ATOM 18221 C C . LEU J 1 248 ? 16.430 58.868 196.866 1.00 74.85 456 LEU F C 1
ATOM 18222 O O . LEU J 1 248 ? 15.596 59.780 196.774 1.00 67.08 456 LEU F O 1
ATOM 18227 N N . GLY J 1 249 ? 17.718 58.997 196.520 1.00 71.62 457 GLY F N 1
ATOM 18228 C CA . GLY J 1 249 ? 18.281 60.197 195.911 1.00 68.32 457 GLY F CA 1
ATOM 18229 C C . GLY J 1 249 ? 18.479 61.377 196.835 1.00 68.21 457 GLY F C 1
ATOM 18230 O O . GLY J 1 249 ? 18.388 62.508 196.394 1.00 71.65 457 GLY F O 1
ATOM 18231 N N . LEU J 1 250 ? 18.772 61.130 198.109 1.00 73.48 458 LEU F N 1
ATOM 18232 C CA . LEU J 1 250 ? 18.961 62.221 199.071 1.00 75.52 458 LEU F CA 1
ATOM 18233 C C . LEU J 1 250 ? 20.375 62.764 198.984 1.00 83.06 458 LEU F C 1
ATOM 18234 O O . LEU J 1 250 ? 20.797 63.577 199.798 1.00 105.39 458 LEU F O 1
ATOM 18239 N N . SER J 1 251 ? 21.130 62.290 198.015 1.00 83.13 459 SER F N 1
ATOM 18240 C CA . SER J 1 251 ? 22.410 62.881 197.737 1.00 86.99 459 SER F CA 1
ATOM 18241 C C . SER J 1 251 ? 22.152 64.269 197.102 1.00 88.84 459 SER F C 1
ATOM 18242 O O . SER J 1 251 ? 22.999 65.162 197.159 1.00 84.41 459 SER F O 1
ATOM 18245 N N . HIS J 1 252 ? 20.959 64.435 196.518 1.00 90.82 460 HIS F N 1
ATOM 18246 C CA . HIS J 1 252 ? 20.538 65.679 195.872 1.00 90.07 460 HIS F CA 1
ATOM 18247 C C . HIS J 1 252 ? 19.509 66.423 196.737 1.00 86.25 460 HIS F C 1
ATOM 18248 O O . HIS J 1 252 ? 18.532 66.960 196.209 1.00 88.74 460 HIS F O 1
ATOM 18255 N N . TRP J 1 253 ? 19.739 66.471 198.053 1.00 86.96 461 TRP F N 1
ATOM 18256 C CA . TRP J 1 253 ? 18.825 67.118 199.057 1.00 83.15 461 TRP F CA 1
ATOM 18257 C C . TRP J 1 253 ? 19.146 66.494 200.404 1.00 80.11 461 TRP F C 1
ATOM 18258 O O . TRP J 1 253 ? 18.738 65.376 200.673 1.00 91.59 461 TRP F O 1
ATOM 18269 N N . GLU J 1 254 ? 19.900 67.194 201.236 1.00 75.08 462 GLU F N 1
ATOM 18270 C CA . GLU J 1 254 ? 20.309 66.659 202.542 1.00 80.01 462 GLU F CA 1
ATOM 18271 C C . GLU J 1 254 ? 21.475 65.653 202.497 1.00 77.02 462 GLU F C 1
ATOM 18272 O O . GLU J 1 254 ? 21.447 64.637 203.199 1.00 69.56 462 GLU F O 1
ATOM 18278 N N . PRO J 1 255 ? 22.518 65.953 201.702 1.00 78.71 463 PRO F N 1
ATOM 18279 C CA . PRO J 1 255 ? 23.692 65.104 201.565 1.00 88.22 463 PRO F CA 1
ATOM 18280 C C . PRO J 1 255 ? 24.675 65.116 202.747 1.00 96.12 463 PRO F C 1
ATOM 18281 O O . PRO J 1 255 ? 25.720 64.456 202.676 1.00 99.20 463 PRO F O 1
ATOM 18285 N N . GLY J 1 256 ? 24.395 65.881 203.799 1.00 102.58 464 GLY F N 1
ATOM 18286 C CA . GLY J 1 256 ? 25.219 65.794 205.004 1.00 103.78 464 GLY F CA 1
ATOM 18287 C C . GLY J 1 256 ? 24.928 64.401 205.532 1.00 108.81 464 GLY F C 1
ATOM 18288 O O . GLY J 1 256 ? 25.841 63.585 205.712 1.00 104.97 464 GLY F O 1
ATOM 18289 N N . LEU J 1 257 ? 23.628 64.131 205.719 1.00 108.07 465 LEU F N 1
ATOM 18290 C CA . LEU J 1 257 ? 23.127 62.833 206.174 1.00 96.67 465 LEU F CA 1
ATOM 18291 C C . LEU J 1 257 ? 23.827 61.706 205.453 1.00 94.07 465 LEU F C 1
ATOM 18292 O O . LEU J 1 257 ? 24.517 60.901 206.061 1.00 95.82 465 LEU F O 1
ATOM 18297 N N . VAL J 1 258 ? 23.673 61.691 204.140 1.00 100.56 466 VAL F N 1
ATOM 18298 C CA . VAL J 1 258 ? 24.226 60.633 203.311 1.00 110.35 466 VAL F CA 1
ATOM 18299 C C . VAL J 1 258 ? 25.749 60.514 203.411 1.00 107.30 466 VAL F C 1
ATOM 18300 O O . VAL J 1 258 ? 26.262 59.409 203.592 1.00 114.33 466 VAL F O 1
ATOM 18304 N N . ASN J 1 259 ? 26.475 61.623 203.310 1.00 96.46 467 ASN F N 1
ATOM 18305 C CA . ASN J 1 259 ? 27.933 61.533 203.360 1.00 98.79 467 ASN F CA 1
ATOM 18306 C C . ASN J 1 259 ? 28.483 61.086 204.709 1.00 102.13 467 ASN F C 1
ATOM 18307 O O . ASN J 1 259 ? 29.590 60.544 204.767 1.00 102.54 467 ASN F O 1
ATOM 18312 N N . ARG J 1 260 ? 27.731 61.319 205.784 1.00 105.55 468 ARG F N 1
ATOM 18313 C CA . ARG J 1 260 ? 28.135 60.816 207.104 1.00 107.16 468 ARG F CA 1
ATOM 18314 C C . ARG J 1 260 ? 27.685 59.358 207.252 1.00 101.45 468 ARG F C 1
ATOM 18315 O O . ARG J 1 260 ? 28.378 58.563 207.884 1.00 113.32 468 ARG F O 1
ATOM 18323 N N . LEU J 1 261 ? 26.548 58.991 206.666 1.00 88.04 469 LEU F N 1
ATOM 18324 C CA . LEU J 1 261 ? 26.153 57.590 206.670 1.00 84.81 469 LEU F CA 1
ATOM 18325 C C . LEU J 1 261 ? 27.251 56.781 205.987 1.00 92.73 469 LEU F C 1
ATOM 18326 O O . LEU J 1 261 ? 27.657 55.732 206.473 1.00 97.30 469 LEU F O 1
ATOM 18331 N N . GLU J 1 262 ? 27.756 57.300 204.877 1.00 102.33 470 GLU F N 1
ATOM 18332 C CA . GLU J 1 262 ? 28.798 56.624 204.111 1.00 110.94 470 GLU F CA 1
ATOM 18333 C C . GLU J 1 262 ? 30.039 56.204 204.895 1.00 120.06 470 GLU F C 1
ATOM 18334 O O . GLU J 1 262 ? 30.241 55.012 205.118 1.00 144.14 470 GLU F O 1
ATOM 18340 N N . SER J 1 263 ? 30.867 57.161 205.309 1.00 118.81 471 SER F N 1
ATOM 18341 C CA . SER J 1 263 ? 32.105 56.840 206.035 1.00 119.54 471 SER F CA 1
ATOM 18342 C C . SER J 1 263 ? 31.921 55.897 207.266 1.00 119.65 471 SER F C 1
ATOM 18343 O O . SER J 1 263 ? 32.888 55.237 207.699 1.00 100.39 471 SER F O 1
ATOM 18346 N N . LEU J 1 264 ? 30.687 55.824 207.790 1.00 121.36 472 LEU F N 1
ATOM 18347 C CA . LEU J 1 264 ? 30.330 54.930 208.915 1.00 125.61 472 LEU F CA 1
ATOM 18348 C C . LEU J 1 264 ? 30.123 53.456 208.513 1.00 126.20 472 LEU F C 1
ATOM 18349 O O . LEU J 1 264 ? 30.603 52.548 209.199 1.00 131.06 472 LEU F O 1
ATOM 18354 N N . ALA J 1 265 ? 29.383 53.214 207.435 1.00 117.61 473 ALA F N 1
ATOM 18355 C CA . ALA J 1 265 ? 29.173 51.849 206.977 1.00 113.32 473 ALA F CA 1
ATOM 18356 C C . ALA J 1 265 ? 30.529 51.244 206.574 1.00 127.52 473 ALA F C 1
ATOM 18357 O O . ALA J 1 265 ? 30.833 50.120 206.964 1.00 150.28 473 ALA F O 1
ATOM 18359 N N . ALA J 1 266 ? 31.339 52.001 205.825 1.00 129.07 474 ALA F N 1
ATOM 18360 C CA . ALA J 1 266 ? 32.693 51.582 205.378 1.00 126.63 474 ALA F CA 1
ATOM 18361 C C . ALA J 1 266 ? 32.801 50.106 204.948 1.00 122.58 474 ALA F C 1
ATOM 18362 O O . ALA J 1 266 ? 33.872 49.489 205.022 1.00 114.25 474 ALA F O 1
#